Protein AF-0000000080068964 (afdb_homodimer)

Nearest PDB structures (foldseek):
  7wj9-assembly1_A  TM=9.397E-01  e=4.472E-85  Lactococcus cremoris subsp. cremoris MG1363
  7wjc-assembly1_A  TM=9.318E-01  e=5.283E-85  Lactococcus cremoris subsp. cremoris MG1363
  3lpp-assembly4_D  TM=7.524E-01  e=3.943E-34  Homo sapiens
  3l4t-assembly1_A  TM=7.322E-01  e=6.661E-35  Homo sapiens
  3l4u-assembly1_A  TM=7.315E-01  e=1.533E-34  Homo sapiens

Organism: NCBI:txid656916

Sequence (1600 aa):
MEKYIFPTKPKANPGSIVSGPKYRFTVLTDRLLRFEWAEDGQFEDRASTFAINRDLPVPEFRIIENDGLDIITEHFHLSYDKKRFSPNGMVAHLSAKTTKYGTEWRFGTPSTLNLGGTARTLDLCDGRCDMGDGVLSKAGFAVIDDSESMLFDGQGFVASRPAGDRVDGYLFAYGRDYKAAIKAFYAVSGKQPVVPRYALGNWWSRYHPYRQEEYLELMDKFHNMDIPLSVAVLDMDWHLVSEEQVPHAGWTGYTWNKKLFPDPALFSRELHERNLKITLNDHPHDGIHSHEDSYEEIAKFLGRDTSHKTPILFDSTNPKFMDAYLNIHRNLEAVGCDFWWIDWQQGPYSKIPGIDPLWMLNHFAYLDHGRDGKIPLILSRYAGPGSHRYPLGFSGDTVVTWESLESQPEFTATASNIGYGWWSHDIGGHIHGGRDDELVTRWVQLGVFSPIMRLHSSSSRWASKEPWLYRDECRSAMTQFLTFRHRLVPFLYTRNIICAKEDEPLVQAMYWEYPGREEAYSVPNQFIFGSELVVAPIVQPRDKRTGLASVKAWLPPVGRLVDIFTGTVYDGDRELTLYRPLYGYPVLAREGLIIPLDAAPKNGCLNPDAFDVFVVVGKDGYTDVLEDSRNDRQQEDDNARDGKQRVSTIQYKQSKGTLTAEVIGRVWTFYFLGITSVPKNLRVLVNGIDRTEDALVDVHSYPKGQNLNVKCPVESNERYSITIELGPSPQLSVMDHIPRIEAMIMDYQVEFQMKNKLWDVVQGFQDRPLNVTIGRLTALGYDEAIVGPILELILANAGPMEKYIFPTKPKANPGSIVSGPKYRFTVLTDRLLRFEWAEDGQFEDRASTFAINRDLPVPEFRIIENDGLDIITEHFHLSYDKKRFSPNGMVAHLSAKTTKYGTEWRFGTPSTLNLGGTARTLDLCDGRCDMGDGVLSKAGFAVIDDSESMLFDGQGFVASRPAGDRVDGYLFAYGRDYKAAIKAFYAVSGKQPVVPRYALGNWWSRYHPYRQEEYLELMDKFHNMDIPLSVAVLDMDWHLVSEEQVPHAGWTGYTWNKKLFPDPALFSRELHERNLKITLNDHPHDGIHSHEDSYEEIAKFLGRDTSHKTPILFDSTNPKFMDAYLNIHRNLEAVGCDFWWIDWQQGPYSKIPGIDPLWMLNHFAYLDHGRDGKIPLILSRYAGPGSHRYPLGFSGDTVVTWESLESQPEFTATASNIGYGWWSHDIGGHIHGGRDDELVTRWVQLGVFSPIMRLHSSSSRWASKEPWLYRDECRSAMTQFLTFRHRLVPFLYTRNIICAKEDEPLVQAMYWEYPGREEAYSVPNQFIFGSELVVAPIVQPRDKRTGLASVKAWLPPVGRLVDIFTGTVYDGDRELTLYRPLYGYPVLAREGLIIPLDAAPKNGCLNPDAFDVFVVVGKDGYTDVLEDSRNDRQQEDDNARDGKQRVSTIQYKQSKGTLTAEVIGRVWTFYFLGITSVPKNLRVLVNGIDRTEDALVDVHSYPKGQNLNVKCPVESNERYSITIELGPSPQLSVMDHIPRIEAMIMDYQVEFQMKNKLWDVVQGFQDRPLNVTIGRLTALGYDEAIVGPILELILANAGP

pLDDT: mean 94.27, std 7.73, range [40.69, 98.88]

Solvent-accessible surface area (backbone atoms only — not comparable to full-atom values): 82153 Å² total; per-residue (Å²): 96,59,89,58,53,69,94,66,40,32,53,55,44,71,88,28,54,48,72,61,75,42,38,38,36,34,40,48,38,53,42,30,37,36,44,34,38,19,79,83,45,66,77,87,51,61,26,35,54,37,42,26,33,37,58,45,71,66,48,72,66,49,77,48,77,74,90,35,42,32,45,36,35,91,38,32,40,36,40,30,53,84,60,81,85,32,52,87,37,25,36,35,38,36,39,46,92,52,30,91,79,43,42,76,48,40,45,89,56,78,86,61,59,57,65,22,7,44,56,49,59,34,61,74,34,74,29,77,73,79,30,60,69,21,53,34,16,80,58,14,43,25,67,50,79,54,55,70,48,37,29,41,61,81,60,25,52,69,37,69,68,80,86,74,72,63,44,35,34,35,40,36,45,45,21,61,46,43,59,58,39,48,39,50,48,27,61,24,34,46,56,44,66,56,68,53,60,39,62,52,21,37,29,49,36,42,42,56,79,59,35,54,66,57,49,54,50,51,53,49,49,34,53,75,68,66,40,43,39,9,33,42,44,40,32,59,52,57,19,50,33,81,48,88,77,49,89,61,95,27,67,38,59,87,28,74,22,48,88,39,37,76,47,54,49,57,52,33,50,54,38,43,74,58,37,29,44,34,31,41,46,38,31,61,74,68,34,44,42,63,81,34,79,59,30,65,63,45,29,56,75,71,71,48,78,64,90,78,52,64,62,46,66,55,47,75,84,38,69,67,50,45,51,48,54,53,48,54,50,52,56,47,34,73,44,47,32,74,38,46,29,47,58,80,80,83,62,60,74,54,97,45,77,63,40,34,44,59,53,50,49,46,53,52,52,28,56,58,50,28,50,96,75,45,70,38,48,35,37,24,58,48,72,50,67,37,40,36,64,47,45,24,31,38,36,48,46,25,27,23,46,60,51,27,54,48,30,44,47,30,50,55,22,24,13,34,35,52,56,38,41,50,44,29,46,38,35,50,22,31,39,76,46,38,47,44,64,65,59,34,33,39,31,45,54,47,27,50,77,40,67,26,30,31,39,28,20,43,66,53,92,68,54,66,78,61,43,86,80,45,59,68,71,42,20,50,35,38,44,53,40,51,36,45,32,39,15,39,35,51,40,51,47,27,42,39,52,47,23,32,72,69,53,42,56,47,42,31,37,41,34,61,83,34,56,89,41,71,66,33,70,72,35,61,48,29,29,30,44,65,86,55,30,43,37,42,64,57,54,56,78,54,41,84,43,58,52,35,20,56,34,80,38,73,37,60,80,69,52,45,32,30,27,77,69,58,19,52,49,29,61,34,59,42,74,48,60,46,64,33,42,86,80,45,71,59,37,31,31,38,46,12,41,59,46,49,25,28,64,75,62,54,47,25,53,47,54,63,76,30,36,34,29,43,33,28,65,69,32,61,25,65,40,70,44,52,41,54,44,64,39,46,77,83,67,78,62,80,70,44,68,75,59,49,80,43,74,26,42,38,37,34,40,28,75,58,19,34,38,40,29,46,38,66,44,56,42,49,28,42,32,34,48,25,23,67,64,80,50,92,64,55,40,33,24,49,70,83,38,81,42,46,85,68,30,51,74,51,65,36,47,82,95,46,42,23,20,27,35,42,36,48,71,68,58,95,56,66,75,50,37,40,34,41,34,50,37,62,53,51,70,72,50,75,79,79,55,58,68,59,49,50,52,49,53,55,60,28,44,45,43,49,67,58,46,50,54,54,44,63,49,54,58,65,38,85,80,43,60,63,70,55,42,51,52,52,56,58,68,68,68,67,55,60,81,70,51,39,56,54,49,40,63,70,64,23,46,88,62,136,95,60,88,58,54,70,95,67,41,31,53,53,44,71,87,26,52,49,72,60,74,43,38,38,36,33,40,48,38,53,40,30,37,35,44,34,36,19,77,85,45,66,76,85,52,61,26,34,54,38,43,26,30,38,58,45,71,68,47,72,65,48,77,48,76,75,89,34,41,32,45,36,38,89,38,32,40,34,41,31,54,85,59,81,85,32,52,85,37,25,37,35,38,36,38,46,92,51,28,92,80,43,41,76,49,39,45,89,57,79,85,61,61,56,66,23,7,44,56,50,58,35,61,73,34,75,28,78,74,79,29,60,71,20,54,35,17,79,58,15,44,24,66,50,79,54,56,70,49,36,28,40,61,80,60,26,51,68,38,68,67,80,86,73,70,62,43,35,34,35,42,35,44,45,21,61,45,43,58,58,38,46,38,50,48,26,61,24,35,47,56,43,66,56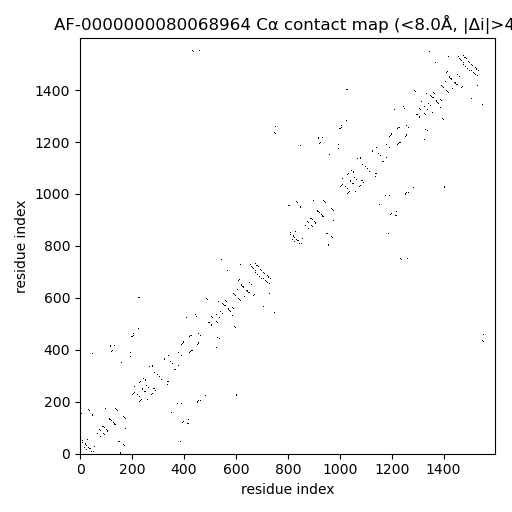,66,52,61,40,62,52,22,39,29,49,36,44,40,55,78,59,34,52,66,59,50,52,50,48,54,49,49,34,52,76,69,65,38,43,39,9,33,43,43,40,34,59,51,58,17,50,31,82,49,87,76,49,88,62,93,26,66,38,56,85,29,74,23,48,91,37,35,77,48,53,51,58,53,34,51,54,39,43,74,59,36,29,44,34,31,42,44,36,29,61,73,68,34,44,42,62,79,34,78,57,30,64,60,46,29,56,76,71,71,49,77,65,89,77,50,63,61,45,66,56,47,78,83,37,68,68,50,46,52,46,53,53,46,53,52,51,58,46,35,73,45,47,32,73,39,44,29,47,59,80,81,84,62,61,74,53,96,45,78,65,42,34,44,58,53,49,50,45,52,52,51,28,56,58,49,27,51,96,74,44,70,36,47,35,36,23,58,49,71,52,67,36,41,37,63,46,45,26,30,38,36,47,46,25,27,24,47,59,51,24,54,47,28,43,46,31,49,55,21,24,13,35,36,49,55,37,41,48,45,28,46,38,34,51,22,31,40,75,47,38,45,44,64,67,58,34,34,39,32,46,53,47,27,52,77,42,67,27,29,30,40,28,19,41,66,53,91,69,53,67,80,62,44,86,81,44,58,70,71,43,22,50,35,37,45,53,41,50,36,45,30,38,15,38,34,50,40,50,47,27,43,38,51,47,23,33,73,69,51,41,56,49,41,31,37,40,33,62,82,34,56,89,41,74,66,33,70,72,36,61,50,29,30,30,44,63,86,55,30,42,36,43,65,56,51,56,78,54,41,85,43,57,52,34,21,56,35,80,38,73,38,60,80,68,52,44,32,30,28,76,70,59,19,51,49,29,60,35,58,44,74,48,61,46,62,31,42,85,82,45,73,58,38,30,32,38,46,11,40,58,48,49,25,29,64,75,60,52,46,25,52,46,54,64,74,28,36,33,28,43,32,27,63,72,32,61,25,66,41,69,43,51,45,52,45,66,39,46,76,82,69,78,63,82,71,46,67,76,58,50,80,42,73,27,41,39,37,34,38,26,75,58,18,34,37,40,31,44,35,66,45,56,41,48,28,40,31,35,48,26,23,68,66,81,50,92,66,55,41,32,24,48,71,84,40,81,42,46,88,67,30,52,73,51,64,36,46,84,95,45,43,23,19,27,34,41,36,47,71,65,58,92,59,69,75,50,37,40,34,40,33,50,37,61,52,51,69,72,50,76,78,79,56,58,68,59,48,50,52,49,54,56,60,29,46,45,44,49,67,60,45,50,54,55,43,62,49,55,60,63,38,85,81,43,61,64,70,57,42,51,51,53,56,57,66,68,68,68,55,62,81,71,50,39,56,54,48,40,61,70,64,23,48,88,60,136

InterPro domains:
  IPR000322 Glycoside hydrolase family 31, TIM barrel domain [PF01055] (193-494)
  IPR013780 Glycosyl hydrolase, all-beta [G3DSA:2.60.40.1180] (536-590)
  IPR017853 Glycoside hydrolase superfamily [SSF51445] (181-497)
  IPR048395 Glycosyl hydrolase family 31, C-terminal domain [PF21365] (504-595)

Radius of gyration: 42.55 Å; Cα contacts (8 Å, |Δi|>4): 3762; chains: 2; bounding box: 79×131×104 Å

Foldseek 3Di:
DQLLQDDFAQAADPLQWDDDQFKIWGCQDLFKIKIKGHPRSDDDRFAFLQFRYRHHDHYDWDWDDDCWIWIDGPFKIWTANPDDFFQVGIKMWTDCVLAPPIAMDGPPDDDDQFLAAFDFACAAPQFADHRHGFQAGQSQKDKDWRWLTWGPPSSNGTDGDDDDDMTIMMMGRGRLLLLVSLVVSCNGLNFQAFDDLLQLAEEEAEAALAALVRLLVVLVVCVVVQQAHAEYEEEQNQFAAPDPPDPDRRNAALHGDCVRPVALLVSQVSCVVQQYAYEYEHECQADAFQVHPCQVVLCVQVVHDPPPRDGDGDALNDPSSVVSVLVSVVVVVVRHHLAYAYEYDPDQDHPDPSHGVQSSCQSVRQSSSCPPNDRGAYEDTDPDNSSSRRDDHERYAHAQDLSRLQNVLLNQASNVSRLNFHYDYQQRGEDHDDDDLLQSLLSLLVLLQHNGHYHYYYNDPQRHNQLVSGDDVSSVLSSVSSQQSLQQSLVSSQLSVVCSVSVHHQKHQQCVVPVPDPVSSVQSNWIHGSVWKIFFGFSDAADPQQQKTKTWDAFAQQAWKAFPFALFIFGHDDIAIAIDHSNDGGMIGGAQDKGKTAPRGHYNSADHLAIEIEHEHQAKHKDKRWHFLCRHDCPPDPPSPVGDIDIKIWIAHQQQRKIKIWDFFHKYKYWHRQAADQAPPKFKDKQNHTPRVVWDWDADDPPGGGTIMITDDTDPDTIIMMMIGRGGRDDRDDDDCLVVVLVSLVRRNDDVVVSVQLCVLVVPVVVDDLVSSVVSLVVVVDDCSNSRNVCCNSNRDPDD/DQLLQDDFAQAEDPLQWDDDQFKIWGCQDLFKIKIKGHPRSDDDRFAFLQFRYSHHPRYDWDWDDDCWIWIDGPFKIWTARPDDFFQVGIKIWTDCVLAPPTAMDGPPDDDDQFLAAFDFACAAPQFADHRHGFQAGQSQKDKDWRFLTWGPPSSNGTDGDDDDDMTIMMMGRGRLLLLVSLVVSCNGLNFQAFDDLLQLAEEEAEAALAALVRLLVVLVVCVVVQQAHAEYEDEQNQFAAPDPVDPDRRNAALHGPCVRPVALLVSQVSCVVQQYAYEYEHECQADAFQVHPCQVVLCVQVVHDPPVRDGDGDALNDPSSLVSVLVSVVVVVVRHHLAYAYEYDPDQDHPDPSHGVQSSCQSSRQSSSCPPNDRGAYEDTDPDNSSSRRDDHERYAHAQDLSRLQNVLLNQASNVSRLNFHYDYQQRGEDHDDDDLLQSLLSLLVLLQHNGHYHYYYNDPQRHNQLVSGDDVSSVLSSVSSSQSLQQSLVSSQLSVVCSVSVHHQKHQQCVVPVPDPVSSVQSNWIHGSVWKIFFGFSDAADPQQQKTKTWDAFAQQAWKAFPFALFIFGHDDIAIAIDHSNDGGMIGGAQDKGKTAPRGHYNSADHLAIEIEHEHQAKHKDKRWHWLCRHDCPPDPPSPVTDIDIKIWIAHQQQRKIKIWDFFHKYKYWHRQAADQAPPKFKDKQNHTPRVVWDWDADDPPGGGTIMITDDTDPDTIIMMMIGRGGRDDRDDDDCLVVVLVSLVRRNDDVVVSVQLCVLVVPVVVDDLVSSVVSLVVVVDDCSNSRNVCCNSNRDPDD

Secondary structure (DSSP, 8-state):
-GGG----B-SPPGGGEEE-SSEEEEEEETTEEEEEEETTS----S-BSS--B---PPPP-EEEESSSEEEE-SSEEEEE-SSS--TTTEEEEEPTTTSSS-EEEETTPPPPSB-----S--TT--S-------S-BTTS-EEEE-TT--EE-SSSSEEPPPPSSEEEEEEE--TT-HHHHHHHHHHHH-PPPP--GGGGSEEE---S---HHHHHHHHHHHHHTT----EEEE-GGGB-SSSTT--S-S----SB-TTT-S-HHHHHHHHHHTT-EEEEEE-GGG-B-TTSTTHHHHHHHHT---TT---B---TT-HHHHHHHHHHHHHHHHHH-SEEEE---S-S--SSTT--HHHHHHHHHHHHHTGGG----EEB---STTGGGS--EE----BSSHHHHHHHHHHHHHHGGGT---EE--BT--BSSB--HHHHHHHHHHHHTSSBEEB---S-TT----GGGS-HHHHHHHHHHHHHHHHTHHHHHHHHHHHHHHT--SEEEGGGT-TT-HHHHS-TT-EEETTTEEE----SPPPTTT--EEEEEEE-SSSEEEETTT--EEESSEEEEEEE-TT---EEEETT-EEEEESS--GGGPPPSEEEEEE--SS-EEEEEEEEGGG-S---SGGGGG--EEEEEEEEETTTTEEEEEEESSEEEEEEET--S--TT-EEEETTEE-GGGSEEEEE-TTS--EEEEEPPP-SSSEEEEEEE--SS--------HHHHHHHHHH--SBHHHHHHHHHHHTTGGGS-HHHHHHHHHHT---HHHHHHHHHHHTS----/-GGG----B-SPPGGGEEE-SSEEEEEEETTEEEEEEETTS----S-BSS--B---PPPP-EEEESSSEEEE-SSEEEEE-SSS--TTTEEEEEPTTSSSS-EEEETTPPPPSB-----S--TT--S-------S-BTTS-EEEE-TT--EE-SSSSEEPPPPSSEEEEEEE--TT-HHHHHHHHHHHH-PPPP--GGGGSEEE---S---HHHHHHHHHHHHHTT----EEEE-GGGB-SSSTT--S-S----SB-TTT-S-HHHHHHHHHHTT-EEEEEE-GGG-B-TTSTTHHHHHHHHT---TT---B---TT-HHHHHHHHHHHHHHHHHH-SEEEE---S-S--SSTT--HHHHHHHHHHHHHTGGG----EEB---STTGGGS--EE----BSSHHHHHHHHHHHHHHGGGT---EE--BT--BSSB--HHHHHHHHHHHHTSSBEEB---S-TT----GGGS-HHHHHHHHHHHHHHHHTHHHHHHHHHHHHHHT--SEEEHHHH-TT-HHHHS-TT-EEETTTEEE----SPPPTTT--EEEEEEE-SSSEEEETTT--EEESSEEEEEEE-TT---EEEETT-EEEEESS--GGGPPPSEEEEEE--SS-EEEEEEEEGGG-S---SGGGGG-PEEEEEEEEETTTTEEEEEEESSEEEEEEET--S--TT-EEEETTEE-GGGSEEEEE-TTS--EEEEEPPP-SSSEEEEEEE--SS--------HHHHHHHHHH--SBHHHHHHHHHHHTTGGGS-HHHHHHHHHHT---HHHHHHHHHHHTS----

Structure (mmCIF, N/CA/C/O backbone):
data_AF-0000000080068964-model_v1
#
loop_
_entity.id
_entity.type
_entity.pdbx_description
1 polymer alpha-glucosidase
#
loop_
_atom_site.group_PDB
_atom_site.id
_atom_site.type_symbol
_atom_site.label_atom_id
_atom_site.label_alt_id
_atom_site.label_comp_id
_atom_site.label_asym_id
_atom_site.label_entity_id
_atom_site.label_seq_id
_atom_site.pdbx_PDB_ins_code
_atom_site.Cartn_x
_atom_site.Cartn_y
_atom_site.Cartn_z
_atom_site.occupancy
_atom_site.B_iso_or_equiv
_atom_site.auth_seq_id
_atom_site.auth_comp_id
_atom_site.auth_asym_id
_atom_site.auth_atom_id
_atom_site.pdbx_PDB_model_num
ATOM 1 N N . MET A 1 1 ? 12.266 55.438 19.453 1 87.88 1 MET A N 1
ATOM 2 C CA . MET A 1 1 ? 11.453 54.312 18.953 1 87.88 1 MET A CA 1
ATOM 3 C C . MET A 1 1 ? 10 54.75 18.797 1 87.88 1 MET A C 1
ATOM 5 O O . MET A 1 1 ? 9.094 53.906 18.875 1 87.88 1 MET A O 1
ATOM 9 N N . GLU A 1 2 ? 9.734 55.938 18.484 1 87.69 2 GLU A N 1
ATOM 10 C CA . GLU A 1 2 ? 8.406 56.562 18.406 1 87.69 2 GLU A CA 1
ATOM 11 C C . GLU A 1 2 ? 7.59 55.938 17.266 1 87.69 2 GLU A C 1
ATOM 13 O O . GLU A 1 2 ? 6.359 55.906 17.328 1 87.69 2 GLU A O 1
ATOM 18 N N . LYS A 1 3 ? 8.203 55.469 16.328 1 90.31 3 LYS A N 1
ATOM 19 C CA . LYS A 1 3 ? 7.52 54.906 15.172 1 90.31 3 LYS A CA 1
ATOM 20 C C . LYS A 1 3 ? 6.832 53.594 15.516 1 90.31 3 LYS A C 1
ATOM 22 O O . LYS A 1 3 ? 6.012 53.094 14.742 1 90.31 3 LYS A O 1
ATOM 27 N N . TYR A 1 4 ? 7.078 53.156 16.672 1 93.62 4 TYR A N 1
ATOM 28 C CA . TYR A 1 4 ? 6.5 51.875 17.062 1 93.62 4 TYR A CA 1
ATOM 29 C C . TYR A 1 4 ? 5.383 52.062 18.078 1 93.62 4 TYR A C 1
ATOM 31 O O . TYR A 1 4 ? 4.996 51.094 18.766 1 93.62 4 TYR A O 1
ATOM 39 N N . ILE A 1 5 ? 4.977 53.281 18.25 1 94.06 5 ILE A N 1
ATOM 40 C CA . ILE A 1 5 ? 3.779 53.5 19.062 1 94.06 5 ILE A CA 1
ATOM 41 C C . ILE A 1 5 ? 2.584 52.812 18.422 1 94.06 5 ILE A C 1
ATOM 43 O O . ILE A 1 5 ? 2.387 52.875 17.203 1 94.06 5 ILE A O 1
ATOM 47 N N . PHE A 1 6 ? 1.858 52.062 19.125 1 93.69 6 PHE A N 1
ATOM 48 C CA . PHE A 1 6 ? 0.684 51.344 18.641 1 93.69 6 PHE A CA 1
ATOM 49 C C . PHE A 1 6 ? -0.56 51.75 19.422 1 93.69 6 PHE A C 1
ATOM 51 O O . PHE A 1 6 ? -0.458 52.312 20.516 1 93.69 6 PHE A O 1
ATOM 58 N N . PRO A 1 7 ? -1.686 51.594 18.875 1 92.56 7 PRO A N 1
ATOM 59 C CA . PRO A 1 7 ? -2.908 52.062 19.516 1 92.56 7 PRO A CA 1
ATOM 60 C C . PRO A 1 7 ? -3.248 51.312 20.797 1 92.56 7 PRO A C 1
ATOM 62 O O . PRO A 1 7 ? -3.354 50.094 20.781 1 92.56 7 PRO A O 1
ATOM 65 N N . THR A 1 8 ? -3.391 52 21.922 1 96.5 8 THR A N 1
ATOM 66 C CA . THR A 1 8 ? -3.828 51.469 23.219 1 96.5 8 THR A CA 1
ATOM 67 C C . THR A 1 8 ? -4.746 52.438 23.922 1 96.5 8 THR A C 1
ATOM 69 O O . THR A 1 8 ? -4.715 53.656 23.641 1 96.5 8 THR A O 1
ATOM 72 N N . LYS A 1 9 ? -5.605 52 24.75 1 97.81 9 LYS A N 1
ATOM 73 C CA . LYS A 1 9 ? -6.434 52.781 25.656 1 97.81 9 LYS A CA 1
ATOM 74 C C . LYS A 1 9 ? -6.355 52.219 27.078 1 97.81 9 LYS A C 1
ATOM 76 O O . LYS A 1 9 ? -7.352 51.719 27.609 1 97.81 9 LYS A O 1
ATOM 81 N N . PRO A 1 10 ? -5.207 52.438 27.75 1 97.25 10 PRO A N 1
ATOM 82 C CA . PRO A 1 10 ? -4.93 51.688 28.984 1 97.25 10 PRO A CA 1
ATOM 83 C C . PRO A 1 10 ? -5.594 52.312 30.203 1 97.25 10 PRO A C 1
ATOM 85 O O . PRO A 1 10 ? -5.668 51.656 31.266 1 97.25 10 PRO A O 1
ATOM 88 N N . LYS A 1 11 ? -6.047 53.531 30.203 1 97.5 11 LYS A N 1
ATOM 89 C CA . LYS A 1 11 ? -6.707 54.156 31.328 1 97.5 11 LYS A CA 1
ATOM 90 C C . LYS A 1 11 ? -8.203 53.875 31.344 1 97.5 11 LYS A C 1
ATOM 92 O O . LYS A 1 11 ? -8.898 54.125 30.359 1 97.5 11 LYS A O 1
ATOM 97 N N . ALA A 1 12 ? -8.633 53.375 32.438 1 98 12 ALA A N 1
ATOM 98 C CA . ALA A 1 12 ? -10.039 52.969 32.531 1 98 12 ALA A CA 1
ATOM 99 C C . ALA A 1 12 ? -10.938 54.219 32.688 1 98 12 ALA A C 1
ATOM 101 O O . ALA A 1 12 ? -10.469 55.281 33.094 1 98 12 ALA A O 1
ATOM 102 N N . ASN A 1 13 ? -12.164 54.094 32.344 1 97.44 13 ASN A N 1
ATOM 103 C CA . ASN A 1 13 ? -13.164 55.125 32.594 1 97.44 13 ASN A CA 1
ATOM 104 C C . ASN A 1 13 ? -13.32 55.406 34.094 1 97.44 13 ASN A C 1
ATOM 106 O O . ASN A 1 13 ? -13.531 54.469 34.875 1 97.44 13 ASN A O 1
ATOM 110 N N . PRO A 1 14 ? -13.273 56.656 34.5 1 96.56 14 PRO A N 1
ATOM 111 C CA . PRO A 1 14 ? -13.359 56.969 35.906 1 96.56 14 PRO A CA 1
ATOM 112 C C . PRO A 1 14 ? -14.656 56.469 36.562 1 96.56 14 PRO A C 1
ATOM 114 O O . PRO A 1 14 ? -14.688 56.156 37.75 1 96.56 14 PRO A O 1
ATOM 117 N N . GLY A 1 15 ? -15.68 56.406 35.781 1 97 15 GLY A N 1
ATOM 118 C CA . GLY A 1 15 ? -16.969 55.969 36.281 1 97 15 GLY A CA 1
ATOM 119 C C . GLY A 1 15 ? -16.953 54.5 36.688 1 97 15 GLY A C 1
ATOM 120 O O . GLY A 1 15 ? -17.859 54.031 37.375 1 97 15 GLY A O 1
ATOM 121 N N . SER A 1 16 ? -15.953 53.781 36.312 1 97.81 16 SER A N 1
ATOM 122 C CA . SER A 1 16 ? -15.859 52.344 36.594 1 97.81 16 SER A CA 1
ATOM 123 C C . SER A 1 16 ? -14.938 52.062 37.781 1 97.81 16 SER A C 1
ATOM 125 O O . SER A 1 16 ? -14.742 50.906 38.188 1 97.81 16 SER A O 1
ATOM 127 N N . ILE A 1 17 ? -14.367 53.062 38.375 1 98 17 ILE A N 1
ATOM 128 C CA . ILE A 1 17 ? -13.273 52.906 39.344 1 98 17 ILE A CA 1
ATOM 129 C C . ILE A 1 17 ? -13.797 53.125 40.75 1 98 17 ILE A C 1
ATOM 131 O O . ILE A 1 17 ? -14.57 54.062 41 1 98 17 ILE A O 1
ATOM 135 N N . VAL A 1 18 ? -13.461 52.25 41.656 1 97.44 18 VAL A N 1
ATOM 136 C CA . VAL A 1 18 ? -13.617 52.344 43.094 1 97.44 18 VAL A CA 1
ATOM 137 C C . VAL A 1 18 ? -12.258 52.25 43.781 1 97.44 18 VAL A C 1
ATOM 139 O O . VAL A 1 18 ? -11.602 51.219 43.719 1 97.44 18 VAL A O 1
ATOM 142 N N . SER A 1 19 ? -11.859 53.344 44.438 1 96.06 19 SER A N 1
ATOM 143 C CA . SER A 1 19 ? -10.477 53.375 44.906 1 96.06 19 SER A CA 1
ATOM 144 C C . SER A 1 19 ? -10.375 53.812 46.344 1 96.06 19 SER A C 1
ATOM 146 O O . SER A 1 19 ? -11.195 54.625 46.812 1 96.06 19 SER A O 1
ATOM 148 N N . GLY A 1 20 ? -9.461 53.25 47.062 1 95.56 20 GLY A N 1
ATOM 149 C CA . GLY A 1 20 ? -9.008 53.688 48.375 1 95.56 20 GLY A CA 1
ATOM 150 C C . GLY A 1 20 ? -7.531 54.062 48.406 1 95.56 20 GLY A C 1
ATOM 151 O O . GLY A 1 20 ? -6.906 54.219 47.344 1 95.56 20 GLY A O 1
ATOM 152 N N . PRO A 1 21 ? -6.977 54.188 49.625 1 95.75 21 PRO A N 1
ATOM 153 C CA . PRO A 1 21 ? -5.582 54.625 49.75 1 95.75 21 PRO A CA 1
ATOM 154 C C . PRO A 1 21 ? -4.594 53.625 49.156 1 95.75 21 PRO A C 1
ATOM 156 O O . PRO A 1 21 ? -3.576 54 48.594 1 95.75 21 PRO A O 1
ATOM 159 N N . LYS A 1 22 ? -4.984 52.25 49.312 1 97.56 22 LYS A N 1
ATOM 160 C CA . LYS A 1 22 ? -4.008 51.219 48.906 1 97.56 22 LYS A CA 1
ATOM 161 C C . LYS A 1 22 ? -4.637 50.188 47.969 1 97.56 22 LYS A C 1
ATOM 163 O O . LYS A 1 22 ? -3.992 49.219 47.594 1 97.56 22 LYS A O 1
ATOM 168 N N . TYR A 1 23 ? -5.906 50.406 47.688 1 97.56 23 TYR A N 1
ATOM 169 C CA . TYR A 1 23 ? -6.602 49.438 46.844 1 97.56 23 TYR A CA 1
ATOM 170 C C . TYR A 1 23 ? -7.379 50.156 45.75 1 97.56 23 TYR A C 1
ATOM 172 O O . TYR A 1 23 ? -7.793 51.312 45.938 1 97.56 23 TYR A O 1
ATOM 180 N N . ARG A 1 24 ? -7.551 49.531 44.594 1 98.38 24 ARG A N 1
ATOM 181 C CA . ARG A 1 24 ? -8.375 50.031 43.5 1 98.38 24 ARG A CA 1
ATOM 182 C C . ARG A 1 24 ? -9.07 48.906 42.781 1 98.38 24 ARG A C 1
ATOM 184 O O . ARG A 1 24 ? -8.453 47.875 42.5 1 98.38 24 ARG A O 1
ATOM 191 N N . PHE A 1 25 ? -10.336 49 42.688 1 98.38 25 PHE A N 1
ATOM 192 C CA . PHE A 1 25 ? -11.141 48.094 41.875 1 98.38 25 PHE A CA 1
ATOM 193 C C . PHE A 1 25 ? -11.656 48.812 40.625 1 98.38 25 PHE A C 1
ATOM 195 O O . PHE A 1 25 ? -12.047 49.969 40.688 1 98.38 25 PHE A O 1
ATOM 202 N N . THR A 1 26 ? -11.547 48.219 39.5 1 98.62 26 THR A N 1
ATOM 203 C CA . THR A 1 26 ? -12.125 48.688 38.25 1 98.62 26 THR A CA 1
ATOM 204 C C . THR A 1 26 ? -13.109 47.688 37.688 1 98.62 26 THR A C 1
ATOM 206 O O . THR A 1 26 ? -12.719 46.562 37.312 1 98.62 26 THR A O 1
ATOM 209 N N . VAL A 1 27 ? -14.375 48 37.625 1 98.5 27 VAL A N 1
ATOM 210 C CA . VAL A 1 27 ? -15.383 47.156 37 1 98.5 27 VAL A CA 1
ATOM 211 C C . VAL A 1 27 ? -15.352 47.344 35.469 1 98.5 27 VAL A C 1
ATOM 213 O O . VAL A 1 27 ? -16.109 48.156 34.938 1 98.5 27 VAL A O 1
ATOM 216 N N . LEU A 1 28 ? -14.602 46.531 34.781 1 98.44 28 LEU A N 1
ATOM 217 C CA . LEU A 1 28 ? -14.359 46.688 33.375 1 98.44 28 LEU A CA 1
ATOM 218 C C . LEU A 1 28 ? -15.594 46.312 32.562 1 98.44 28 LEU A C 1
ATOM 220 O O . LEU A 1 28 ? -15.891 46.906 31.531 1 98.44 28 LEU A O 1
ATOM 224 N N . THR A 1 29 ? -16.234 45.219 32.844 1 97.62 29 THR A N 1
ATOM 225 C CA . THR A 1 29 ? -17.578 44.781 32.438 1 97.62 29 THR A CA 1
ATOM 226 C C . THR A 1 29 ? -18.391 44.312 33.625 1 97.62 29 THR A C 1
ATOM 228 O O . THR A 1 29 ? -17.875 44.25 34.75 1 97.62 29 THR A O 1
ATOM 231 N N . ASP A 1 30 ? -19.688 44 33.406 1 96.44 30 ASP A N 1
ATOM 232 C CA . ASP A 1 30 ? -20.516 43.531 34.5 1 96.44 30 ASP A CA 1
ATOM 233 C C . ASP A 1 30 ? -20.078 42.125 34.969 1 96.44 30 ASP A C 1
ATOM 235 O O . ASP A 1 30 ? -20.625 41.594 35.938 1 96.44 30 ASP A O 1
ATOM 239 N N . ARG A 1 31 ? -19 41.594 34.281 1 97.31 31 ARG A N 1
ATOM 240 C CA . ARG A 1 31 ? -18.531 40.25 34.656 1 97.31 31 ARG A CA 1
ATOM 241 C C . ARG A 1 31 ? -17 40.219 34.688 1 97.31 31 ARG A C 1
ATOM 243 O O . ARG A 1 31 ? -16.406 39.125 34.781 1 97.31 31 ARG A O 1
ATOM 250 N N . LEU A 1 32 ? -16.328 41.281 34.531 1 98.25 32 LEU A N 1
ATOM 251 C CA . LEU A 1 32 ? -14.883 41.375 34.562 1 98.25 32 LEU A CA 1
ATOM 252 C C . LEU A 1 32 ? -14.43 42.469 35.531 1 98.25 32 LEU A C 1
ATOM 254 O O . LEU A 1 32 ? -14.742 43.625 35.344 1 98.25 32 LEU A O 1
ATOM 258 N N . LEU A 1 33 ? -13.68 42 36.562 1 98.12 33 LEU A N 1
ATOM 259 C CA . LEU A 1 33 ? -13.234 42.906 37.594 1 98.12 33 LEU A CA 1
ATOM 260 C C . LEU A 1 33 ? -11.719 42.938 37.688 1 98.12 33 LEU A C 1
ATOM 262 O O . LEU A 1 33 ? -11.07 41.906 37.844 1 98.12 33 LEU A O 1
ATOM 266 N N . ARG A 1 34 ? -11.195 44.156 37.5 1 98.69 34 ARG A N 1
ATOM 267 C CA . ARG A 1 34 ? -9.781 44.344 37.812 1 98.69 34 ARG A CA 1
ATOM 268 C C . ARG A 1 34 ? -9.602 44.75 39.281 1 98.69 34 ARG A C 1
ATOM 270 O O . ARG A 1 34 ? -10.359 45.562 39.812 1 98.69 34 ARG A O 1
ATOM 277 N N . PHE A 1 35 ? -8.641 44.125 39.969 1 98.38 35 PHE A N 1
ATOM 278 C CA . PHE A 1 35 ? -8.352 44.469 41.375 1 98.38 35 PHE A CA 1
ATOM 279 C C . PHE A 1 35 ? -6.871 44.75 41.562 1 98.38 35 PHE A C 1
ATOM 281 O O . PHE A 1 35 ? -6.02 43.969 41.125 1 98.38 35 PHE A O 1
ATOM 288 N N . GLU A 1 36 ? -6.586 45.844 42.188 1 98.25 36 GLU A N 1
ATOM 289 C CA . GLU A 1 36 ? -5.215 46.281 42.375 1 98.25 36 GLU A CA 1
ATOM 290 C C . GLU A 1 36 ? -4.945 46.594 43.844 1 98.25 36 GLU A C 1
ATOM 292 O O . GLU A 1 36 ? -5.805 47.156 44.531 1 98.25 36 GLU A O 1
ATOM 297 N N . TRP A 1 37 ? -3.807 46.156 44.344 1 97.88 37 TRP A N 1
ATOM 298 C CA . TRP A 1 37 ? -3.229 46.594 45.625 1 97.88 37 TRP A CA 1
ATOM 299 C C . TRP A 1 37 ? -1.904 47.312 45.406 1 97.88 37 TRP A C 1
ATOM 301 O O . TRP A 1 37 ? -1.062 46.875 44.625 1 97.88 37 TRP A O 1
ATOM 311 N N . ALA A 1 38 ? -1.681 48.438 45.938 1 96.94 38 ALA A N 1
ATOM 312 C CA . ALA A 1 38 ? -0.42 49.188 45.938 1 96.94 38 ALA A CA 1
ATOM 313 C C . ALA A 1 38 ? -0.137 49.781 47.281 1 96.94 38 ALA A C 1
ATOM 315 O O . ALA A 1 38 ? -0.851 50.688 47.75 1 96.94 38 ALA A O 1
ATOM 316 N N . GLU A 1 39 ? 0.888 49.375 47.875 1 95.06 39 GLU A N 1
ATOM 317 C CA . GLU A 1 39 ? 1.22 49.844 49.219 1 95.06 39 GLU A CA 1
ATOM 318 C C . GLU A 1 39 ? 1.463 51.344 49.25 1 95.06 39 GLU A C 1
ATOM 320 O O . GLU A 1 39 ? 1.149 52.031 50.219 1 95.06 39 GLU A O 1
ATOM 325 N N . ASP A 1 40 ? 1.979 51.906 48.156 1 94.75 40 ASP A N 1
ATOM 326 C CA . ASP A 1 40 ? 2.299 53.312 48.094 1 94.75 40 ASP A CA 1
ATOM 327 C C . ASP A 1 40 ? 1.131 54.125 47.5 1 94.75 40 ASP A C 1
ATOM 329 O O . ASP A 1 40 ? 1.243 55.312 47.281 1 94.75 40 ASP A O 1
ATOM 333 N N . GLY A 1 41 ? 0.132 53.469 47.125 1 94.19 41 GLY A N 1
ATOM 334 C CA . GLY A 1 41 ? -1.062 54.125 46.594 1 94.19 41 GLY A CA 1
ATOM 335 C C . GLY A 1 41 ? -0.94 54.5 45.125 1 94.19 41 GLY A C 1
ATOM 336 O O . GLY A 1 41 ? -1.848 55.125 44.562 1 94.19 41 GLY A O 1
ATOM 337 N N . GLN A 1 42 ? 0.09 54.125 44.531 1 94.94 42 GLN A N 1
ATOM 338 C CA . GLN A 1 42 ? 0.274 54.438 43.125 1 94.94 42 GLN A CA 1
ATOM 339 C C . GLN A 1 42 ? -0.138 53.25 42.25 1 94.94 42 GLN A C 1
ATOM 341 O O . GLN A 1 42 ? 0.578 52.25 42.188 1 94.94 42 GLN A O 1
ATOM 346 N N . PHE A 1 43 ? -1.179 53.406 41.594 1 96.62 43 PHE A N 1
ATOM 347 C CA . PHE A 1 43 ? -1.719 52.344 40.781 1 96.62 43 PHE A CA 1
ATOM 348 C C . PHE A 1 43 ? -1.227 52.438 39.344 1 96.62 43 PHE A C 1
ATOM 350 O O . PHE A 1 43 ? -0.723 53.5 38.938 1 96.62 43 PHE A O 1
ATOM 357 N N . GLU A 1 44 ? -1.293 51.344 38.562 1 95.81 44 GLU A N 1
ATOM 358 C CA . GLU A 1 44 ? -0.709 51.25 37.219 1 95.81 44 GLU A CA 1
ATOM 359 C C . GLU A 1 44 ? -1.74 51.562 36.156 1 95.81 44 GLU A C 1
ATOM 361 O O . GLU A 1 44 ? -2.73 50.844 36 1 95.81 44 GLU A O 1
ATOM 366 N N . ASP A 1 45 ? -1.501 52.562 35.375 1 96.5 45 ASP A N 1
ATOM 367 C CA . ASP A 1 45 ? -2.439 52.938 34.312 1 96.5 45 ASP A CA 1
ATOM 368 C C . ASP A 1 45 ? -1.82 52.781 32.938 1 96.5 45 ASP A C 1
ATOM 370 O O . ASP A 1 45 ? -2.494 52.969 31.922 1 96.5 45 ASP A O 1
ATOM 374 N N . ARG A 1 46 ? -0.574 52.406 32.844 1 96.56 46 ARG A N 1
ATOM 375 C CA . ARG A 1 46 ? 0.062 52.125 31.562 1 96.56 46 ARG A CA 1
ATOM 376 C C . ARG A 1 46 ? -0.387 50.781 31 1 96.56 46 ARG A C 1
ATOM 378 O O . ARG A 1 46 ? -0.903 49.938 31.734 1 96.56 46 ARG A O 1
ATOM 385 N N . ALA A 1 47 ? -0.28 50.656 29.734 1 97.75 47 ALA A N 1
ATOM 386 C CA . ALA A 1 47 ? -0.578 49.375 29.078 1 97.75 47 ALA A CA 1
ATOM 387 C C . ALA A 1 47 ? 0.426 48.312 29.484 1 97.75 47 ALA A C 1
ATOM 389 O O . ALA A 1 47 ? 1.625 48.562 29.594 1 97.75 47 ALA A O 1
ATOM 390 N N . SER A 1 48 ? -0.022 47.094 29.812 1 97.31 48 SER A N 1
ATOM 391 C CA . SER A 1 48 ? 0.823 45.906 30.031 1 97.31 48 SER A CA 1
ATOM 392 C C . SER A 1 48 ? 0.805 45 28.828 1 97.31 48 SER A C 1
ATOM 394 O O . SER A 1 48 ? 0.058 45.219 27.875 1 97.31 48 SER A O 1
ATOM 396 N N . THR A 1 49 ? 1.634 43.938 28.859 1 96.38 49 THR A N 1
ATOM 397 C CA . THR A 1 49 ? 1.65 42.969 27.766 1 96.38 49 THR A CA 1
ATOM 398 C C . THR A 1 49 ? 0.302 42.25 27.641 1 96.38 49 THR A C 1
ATOM 400 O O . THR A 1 49 ? -0.12 41.906 26.547 1 96.38 49 THR A O 1
ATOM 403 N N . PHE A 1 50 ? -0.38 42.156 28.703 1 97.31 50 PHE A N 1
ATOM 404 C CA . PHE A 1 50 ? -1.706 41.531 28.688 1 97.31 50 PHE A CA 1
ATOM 405 C C . PHE A 1 50 ? -2.773 42.594 28.375 1 97.31 50 PHE A C 1
ATOM 407 O O . PHE A 1 50 ? -3.541 42.438 27.422 1 97.31 50 PHE A O 1
ATOM 414 N N . ALA A 1 51 ? -2.809 43.594 29.094 1 98.5 51 ALA A N 1
ATOM 415 C CA . ALA A 1 51 ? -3.926 44.531 29.078 1 98.5 51 ALA A CA 1
ATOM 416 C C . ALA A 1 51 ? -3.523 45.844 28.406 1 98.5 51 ALA A C 1
ATOM 418 O O . ALA A 1 51 ? -2.879 46.688 29.031 1 98.5 51 ALA A O 1
ATOM 419 N N . ILE A 1 52 ? -4.094 46.094 27.266 1 98.25 52 ILE A N 1
ATOM 420 C CA . ILE A 1 52 ? -3.727 47.312 26.547 1 98.25 52 ILE A CA 1
ATOM 421 C C . ILE A 1 52 ? -4.941 48.219 26.438 1 98.25 52 ILE A C 1
ATOM 423 O O . ILE A 1 52 ? -4.805 49.406 26.078 1 98.25 52 ILE A O 1
ATOM 427 N N . ASN A 1 53 ? -6.082 47.688 26.703 1 98.25 53 ASN A N 1
ATOM 428 C CA . ASN A 1 53 ? -7.324 48.438 26.672 1 98.25 53 ASN A CA 1
ATOM 429 C C . ASN A 1 53 ? -8.125 48.25 27.953 1 98.25 53 ASN A C 1
ATOM 431 O O . ASN A 1 53 ? -8.547 47.156 28.281 1 98.25 53 ASN A O 1
ATOM 435 N N . ARG A 1 54 ? -8.375 49.406 28.656 1 98.38 54 ARG A N 1
ATOM 436 C CA . ARG A 1 54 ? -9.164 49.344 29.875 1 98.38 54 ARG A CA 1
ATOM 437 C C . ARG A 1 54 ? -10.305 50.344 29.844 1 98.38 54 ARG A C 1
ATOM 439 O O . ARG A 1 54 ? -11.102 50.406 30.781 1 98.38 54 ARG A O 1
ATOM 446 N N . ASP A 1 55 ? -10.273 51.156 28.781 1 98.19 55 ASP A N 1
ATOM 447 C CA . ASP A 1 55 ? -11.359 52.094 28.594 1 98.19 55 ASP A CA 1
ATOM 448 C C . ASP A 1 55 ? -12.562 51.438 27.922 1 98.19 55 ASP A C 1
ATOM 450 O O . ASP A 1 55 ? -12.805 51.625 26.734 1 98.19 55 ASP A O 1
ATOM 454 N N . LEU A 1 56 ? -13.297 50.75 28.719 1 97.75 56 LEU A N 1
ATOM 455 C CA . LEU A 1 56 ? -14.492 50.062 28.266 1 97.75 56 LEU A CA 1
ATOM 456 C C . LEU A 1 56 ? -15.758 50.75 28.734 1 97.75 56 LEU A C 1
ATOM 458 O O . LEU A 1 56 ? -15.703 51.594 29.641 1 97.75 56 LEU A O 1
ATOM 462 N N . PRO A 1 57 ? -16.906 50.5 28.078 1 97 57 PRO A N 1
ATOM 463 C CA . PRO A 1 57 ? -18.156 51.094 28.578 1 97 57 PRO A CA 1
ATOM 464 C C . PRO A 1 57 ? -18.438 50.75 30.031 1 97 57 PRO A C 1
ATOM 466 O O . PRO A 1 57 ? -18.234 49.625 30.469 1 97 57 PRO A O 1
ATOM 469 N N . VAL A 1 58 ? -18.891 51.75 30.828 1 97.38 58 VAL A N 1
ATOM 470 C CA . VAL A 1 58 ? -19.125 51.562 32.25 1 97.38 58 VAL A CA 1
ATOM 471 C C . VAL A 1 58 ? -20.359 50.688 32.469 1 97.38 58 VAL A C 1
ATOM 473 O O . VAL A 1 58 ? -21.469 51.062 32.062 1 97.38 58 VAL A O 1
ATOM 476 N N . PRO A 1 59 ? -20.156 49.625 33.125 1 97.31 59 PRO A N 1
ATOM 477 C CA . PRO A 1 59 ? -21.328 48.812 33.406 1 97.31 59 PRO A CA 1
ATOM 478 C C . PRO A 1 59 ? -22.125 49.312 34.625 1 97.31 59 PRO A C 1
ATOM 480 O O . PRO A 1 59 ? -21.672 50.188 35.344 1 97.31 59 PRO A O 1
ATOM 483 N N . GLU A 1 60 ? -23.359 48.719 34.781 1 96.81 60 GLU A N 1
ATOM 484 C CA . GLU A 1 60 ? -24.141 49.031 36 1 96.81 60 GLU A CA 1
ATOM 485 C C . GLU A 1 60 ? -23.594 48.281 37.188 1 96.81 60 GLU A C 1
ATOM 487 O O . GLU A 1 60 ? -23.406 47.062 37.156 1 96.81 60 GLU A O 1
ATOM 492 N N . PHE A 1 61 ? -23.25 48.969 38.25 1 96.62 61 PHE A N 1
ATOM 493 C CA . PHE A 1 61 ? -22.875 48.344 39.5 1 96.62 61 PHE A CA 1
ATOM 494 C C . PHE A 1 61 ? -23.156 49.281 40.688 1 96.62 61 PHE A C 1
ATOM 496 O O . PHE A 1 61 ? -23.359 50.469 40.5 1 96.62 61 PHE A O 1
ATOM 503 N N . ARG A 1 62 ? -23.312 48.688 41.938 1 95.88 62 ARG A N 1
ATOM 504 C CA . ARG A 1 62 ? -23.547 49.469 43.156 1 95.88 62 ARG A CA 1
ATOM 505 C C . ARG A 1 62 ? -22.453 49.219 44.188 1 95.88 62 ARG A C 1
ATOM 507 O O . ARG A 1 62 ? -21.812 48.156 44.188 1 95.88 62 ARG A O 1
ATOM 514 N N . ILE A 1 63 ? -22.234 50.188 44.969 1 96.25 63 ILE A N 1
ATOM 515 C CA . ILE A 1 63 ? -21.203 50.125 46 1 96.25 63 ILE A CA 1
ATOM 516 C C . ILE A 1 63 ? -21.844 50.281 47.406 1 96.25 63 ILE A C 1
ATOM 518 O O . ILE A 1 63 ? -22.75 51.094 47.562 1 96.25 63 ILE A O 1
ATOM 522 N N . ILE A 1 64 ? -21.484 49.438 48.281 1 94.94 64 ILE A N 1
ATOM 523 C CA . ILE A 1 64 ? -21.844 49.562 49.688 1 94.94 64 ILE A CA 1
ATOM 524 C C . ILE A 1 64 ? -20.594 49.656 50.531 1 94.94 64 ILE A C 1
ATOM 526 O O . ILE A 1 64 ? -19.75 48.75 50.531 1 94.94 64 ILE A O 1
ATOM 530 N N . GLU A 1 65 ? -20.469 50.781 51.188 1 91.81 65 GLU A N 1
ATOM 531 C CA . GLU A 1 65 ? -19.281 51 52.031 1 91.81 65 GLU A CA 1
ATOM 532 C C . GLU A 1 65 ? -19.656 51.156 53.5 1 91.81 65 GLU A C 1
ATOM 534 O O . GLU A 1 65 ? -20.391 52.094 53.844 1 91.81 65 GLU A O 1
ATOM 539 N N . ASN A 1 66 ? -19.344 50.375 54.312 1 86.62 66 ASN A N 1
ATOM 540 C CA . ASN A 1 66 ? -19.406 50.469 55.781 1 86.62 66 ASN A CA 1
ATOM 541 C C . ASN A 1 66 ? -18.062 50.156 56.406 1 86.62 66 ASN A C 1
ATOM 543 O O . ASN A 1 66 ? -17.062 50.812 56.156 1 86.62 66 ASN A O 1
ATOM 547 N N . ASP A 1 67 ? -17.984 49.031 57.156 1 88.75 67 ASP A N 1
ATOM 548 C CA . ASP A 1 67 ? -16.703 48.562 57.688 1 88.75 67 ASP A CA 1
ATOM 549 C C . ASP A 1 67 ? -15.875 47.906 56.594 1 88.75 67 ASP A C 1
ATOM 551 O O . ASP A 1 67 ? -14.648 47.844 56.688 1 88.75 67 ASP A O 1
ATOM 555 N N . GLY A 1 68 ? -16.531 47.594 55.562 1 94.12 68 GLY A N 1
ATOM 556 C CA . GLY A 1 68 ? -15.93 47 54.375 1 94.12 68 GLY A CA 1
ATOM 557 C C . GLY A 1 68 ? -16.438 47.625 53.094 1 94.12 68 GLY A C 1
ATOM 558 O O . GLY A 1 68 ? -17.047 48.688 53.094 1 94.12 68 GLY A O 1
ATOM 559 N N . LEU A 1 69 ? -15.969 47.062 52 1 96.62 69 LEU A N 1
ATOM 560 C CA . LEU A 1 69 ? -16.375 47.531 50.688 1 96.62 69 LEU A CA 1
ATOM 561 C C . LEU A 1 69 ? -17.047 46.406 49.906 1 96.62 69 LEU A C 1
ATOM 563 O O . LEU A 1 69 ? -16.484 45.312 49.781 1 96.62 69 LEU A O 1
ATOM 567 N N . ASP A 1 70 ? -18.266 46.625 49.469 1 96.69 70 ASP A N 1
ATOM 568 C CA . ASP A 1 70 ? -18.969 45.688 48.594 1 96.69 70 ASP A CA 1
ATOM 569 C C . ASP A 1 70 ? -19.203 46.281 47.219 1 96.69 70 ASP A C 1
ATOM 571 O O . ASP A 1 70 ? -19.656 47.438 47.094 1 96.69 70 ASP A O 1
ATOM 575 N N . ILE A 1 71 ? -18.812 45.562 46.25 1 96.81 71 ILE A N 1
ATOM 576 C CA . ILE A 1 71 ? -19.109 45.906 44.844 1 96.81 71 ILE A CA 1
ATOM 577 C C . ILE A 1 71 ? -20.062 44.875 44.25 1 96.81 71 ILE A C 1
ATOM 579 O O . ILE A 1 71 ? -19.734 43.688 44.219 1 96.81 71 ILE A O 1
ATOM 583 N N . ILE A 1 72 ? -21.25 45.312 43.781 1 95.75 72 ILE A N 1
ATOM 584 C CA . ILE A 1 72 ? -22.297 44.375 43.375 1 95.75 72 ILE A CA 1
ATOM 585 C C . ILE A 1 72 ? -22.719 44.688 41.938 1 95.75 72 ILE A C 1
ATOM 587 O O . ILE A 1 72 ? -23.094 45.812 41.594 1 95.75 72 ILE A O 1
ATOM 591 N N . THR A 1 73 ? -22.516 43.812 41.031 1 95.38 73 THR A N 1
ATOM 592 C CA . THR A 1 73 ? -23.109 43.812 39.688 1 95.38 73 THR A CA 1
ATOM 593 C C . THR A 1 73 ? -24.234 42.812 39.594 1 95.38 73 THR A C 1
ATOM 595 O O . THR A 1 73 ? -24.609 42.188 40.594 1 95.38 73 THR A O 1
ATOM 598 N N . GLU A 1 74 ? -24.828 42.719 38.344 1 92.06 74 GLU A N 1
ATOM 599 C CA . GLU A 1 74 ? -25.859 41.719 38.125 1 92.06 74 GLU A CA 1
ATOM 600 C C . GLU A 1 74 ? -25.281 40.281 38.25 1 92.06 74 GLU A C 1
ATOM 602 O O . GLU A 1 74 ? -25.984 39.344 38.594 1 92.06 74 GLU A O 1
ATOM 607 N N . HIS A 1 75 ? -23.953 40.125 38.094 1 92.94 75 HIS A N 1
ATOM 608 C CA . HIS A 1 75 ? -23.375 38.812 37.906 1 92.94 75 HIS A CA 1
ATOM 609 C C . HIS A 1 75 ? -22.484 38.406 39.094 1 92.94 75 HIS A C 1
ATOM 611 O O . HIS A 1 75 ? -22.234 37.219 39.312 1 92.94 75 HIS A O 1
ATOM 617 N N . PHE A 1 76 ? -21.953 39.375 39.844 1 92.88 76 PHE A N 1
ATOM 618 C CA . PHE A 1 76 ? -21.141 39 41 1 92.88 76 PHE A CA 1
ATOM 619 C C . PHE A 1 76 ? -21.25 40.031 42.094 1 92.88 76 PHE A C 1
ATOM 621 O O . PHE A 1 76 ? -21.688 41.156 41.875 1 92.88 76 PHE A O 1
ATOM 628 N N . HIS A 1 77 ? -20.969 39.562 43.344 1 94.38 77 HIS A N 1
ATOM 629 C CA . HIS A 1 77 ? -20.891 40.375 44.562 1 94.38 77 HIS A CA 1
ATOM 630 C C . HIS A 1 77 ? -19.531 40.219 45.219 1 94.38 77 HIS A C 1
ATOM 632 O O . HIS A 1 77 ? -19.219 39.188 45.812 1 94.38 77 HIS A O 1
ATOM 638 N N . LEU A 1 78 ? -18.719 41.281 45.094 1 96.12 78 LEU A N 1
ATOM 639 C CA . LEU A 1 78 ? -17.406 41.312 45.75 1 96.12 78 LEU A CA 1
ATOM 640 C C . LEU A 1 78 ? -17.516 41.906 47.156 1 96.12 78 LEU A C 1
ATOM 642 O O . LEU A 1 78 ? -18.109 42.969 47.344 1 96.12 78 LEU A O 1
ATOM 646 N N . SER A 1 79 ? -16.984 41.188 48.125 1 96.19 79 SER A N 1
ATOM 647 C CA . SER A 1 79 ? -16.828 41.688 49.5 1 96.19 79 SER A CA 1
ATOM 648 C C . SER A 1 79 ? -15.359 41.812 49.875 1 96.19 79 SER A C 1
ATOM 650 O O . SER A 1 79 ? -14.602 40.875 49.781 1 96.19 79 SER A O 1
ATOM 652 N N . TYR A 1 80 ? -14.992 43.031 50.312 1 97.5 80 TYR A N 1
ATOM 653 C CA . TYR A 1 80 ? -13.602 43.344 50.625 1 97.5 80 TYR A CA 1
ATOM 654 C C . TYR A 1 80 ? -13.484 44.062 51.969 1 97.5 80 TYR A C 1
ATOM 656 O O . TYR A 1 80 ? -14.25 44.969 52.25 1 97.5 80 TYR A O 1
ATOM 664 N N . ASP A 1 81 ? -12.461 43.75 52.844 1 96.69 81 ASP A N 1
ATOM 665 C CA . ASP A 1 81 ? -12.352 44.219 54.219 1 96.69 81 ASP A CA 1
ATOM 666 C C . ASP A 1 81 ? -11.43 45.438 54.281 1 96.69 81 ASP A C 1
ATOM 668 O O . ASP A 1 81 ? -11.023 45.844 55.375 1 96.69 81 ASP A O 1
ATOM 672 N N . LYS A 1 82 ? -10.914 45.969 53.188 1 95.38 82 LYS A N 1
ATOM 673 C CA . LYS A 1 82 ? -10.094 47.156 53.031 1 95.38 82 LYS A CA 1
ATOM 674 C C . LYS A 1 82 ? -8.703 46.969 53.625 1 95.38 82 LYS A C 1
ATOM 676 O O . LYS A 1 82 ? -8.047 47.906 54.031 1 95.38 82 LYS A O 1
ATOM 681 N N . LYS A 1 83 ? -8.32 45.719 53.75 1 95.88 83 LYS A N 1
ATOM 682 C CA . LYS A 1 83 ? -6.961 45.344 54.125 1 95.88 83 LYS A CA 1
ATOM 683 C C . LYS A 1 83 ? -6.203 44.688 52.969 1 95.88 83 LYS A C 1
ATOM 685 O O . LYS A 1 83 ? -6.711 44.625 51.844 1 95.88 83 LYS A O 1
ATOM 690 N N . ARG A 1 84 ? -4.934 44.375 53.312 1 96.44 84 ARG A N 1
ATOM 691 C CA . ARG A 1 84 ? -4.184 43.656 52.281 1 96.44 84 ARG A CA 1
ATOM 692 C C . ARG A 1 84 ? -4.953 42.438 51.781 1 96.44 84 ARG A C 1
ATOM 694 O O . ARG A 1 84 ? -5.535 41.719 52.594 1 96.44 84 ARG A O 1
ATOM 701 N N . PHE A 1 85 ? -5.07 42.281 50.438 1 97.06 85 PHE A N 1
ATOM 702 C CA . PHE A 1 85 ? -5.883 41.188 49.875 1 97.06 85 PHE A CA 1
ATOM 703 C C . PHE A 1 85 ? -5.535 39.875 50.531 1 97.06 85 PHE A C 1
ATOM 705 O O . PHE A 1 85 ? -4.359 39.562 50.75 1 97.06 85 PHE A O 1
ATOM 712 N N . SER A 1 86 ? -6.398 39.094 50.938 1 96.19 86 SER A N 1
ATOM 713 C CA . SER A 1 86 ? -6.293 37.75 51.531 1 96.19 86 SER A CA 1
ATOM 714 C C . SER A 1 86 ? -7.527 36.906 51.219 1 96.19 86 SER A C 1
ATOM 716 O O . SER A 1 86 ? -8.578 37.469 50.875 1 96.19 86 SER A O 1
ATOM 718 N N . PRO A 1 87 ? -7.402 35.656 51.344 1 94.56 87 PRO A N 1
ATOM 719 C CA . PRO A 1 87 ? -8.555 34.781 51.094 1 94.56 87 PRO A CA 1
ATOM 720 C C . PRO A 1 87 ? -9.758 35.094 51.969 1 94.56 87 PRO A C 1
ATOM 722 O O . PRO A 1 87 ? -10.906 34.906 51.562 1 94.56 87 PRO A O 1
ATOM 725 N N . ASN A 1 88 ? -9.5 35.562 53.125 1 94.19 88 ASN A N 1
ATOM 726 C CA . ASN A 1 88 ? -10.57 35.875 54.062 1 94.19 88 ASN A CA 1
ATOM 727 C C . ASN A 1 88 ? -11.133 37.281 53.812 1 94.19 88 ASN A C 1
ATOM 729 O O . ASN A 1 88 ? -12.312 37.531 54.062 1 94.19 88 ASN A O 1
ATOM 733 N N . GLY A 1 89 ? -10.32 38.125 53.375 1 95.75 89 GLY A N 1
ATOM 734 C CA . GLY A 1 89 ? -10.688 39.531 53.312 1 95.75 89 GLY A CA 1
ATOM 735 C C . GLY A 1 89 ? -11.273 39.938 51.969 1 95.75 89 GLY A C 1
ATOM 736 O O . GLY A 1 89 ? -11.859 41.031 51.844 1 95.75 89 GLY A O 1
ATOM 737 N N . MET A 1 90 ? -11.094 39.156 50.938 1 96.5 90 MET A N 1
ATOM 738 C CA . MET A 1 90 ? -11.602 39.469 49.625 1 96.5 90 MET A CA 1
ATOM 739 C C . MET A 1 90 ? -12.258 38.281 48.969 1 96.5 90 MET A C 1
ATOM 741 O O . MET A 1 90 ? -11.578 37.281 48.656 1 96.5 90 MET A O 1
ATOM 745 N N . VAL A 1 91 ? -13.539 38.344 48.812 1 95 91 VAL A N 1
ATOM 746 C CA . VAL A 1 91 ? -14.344 37.25 48.312 1 95 91 VAL A CA 1
ATOM 747 C C . VAL A 1 91 ? -15.352 37.75 47.281 1 95 91 VAL A C 1
ATOM 749 O O . VAL A 1 91 ? -15.953 38.812 47.469 1 95 91 VAL A O 1
ATOM 752 N N . ALA A 1 92 ? -15.383 37.031 46.188 1 94.44 92 ALA A N 1
ATOM 753 C CA . ALA A 1 92 ? -16.406 37.344 45.188 1 94.44 92 ALA A CA 1
ATOM 754 C C . ALA A 1 92 ? -17.391 36.188 45.031 1 94.44 92 ALA A C 1
ATOM 756 O O . ALA A 1 92 ? -16.984 35.031 44.812 1 94.44 92 ALA A O 1
ATOM 757 N N . HIS A 1 93 ? -18.703 36.5 45.188 1 92.06 93 HIS A N 1
ATOM 758 C CA . HIS A 1 93 ? -19.766 35.531 44.969 1 92.06 93 HIS A CA 1
ATOM 759 C C . HIS A 1 93 ? -20.391 35.688 43.594 1 92.06 93 HIS A C 1
ATOM 761 O O . HIS A 1 93 ? -20.875 36.781 43.281 1 92.06 93 HIS A O 1
ATOM 767 N N . LEU A 1 94 ? -20.328 34.688 42.812 1 90.12 94 LEU A N 1
ATOM 768 C CA . LEU A 1 94 ? -20.938 34.719 41.469 1 90.12 94 LEU A CA 1
ATOM 769 C C . LEU A 1 94 ? -22.391 34.312 41.531 1 90.12 94 LEU A C 1
ATOM 771 O O . LEU A 1 94 ? -22.75 33.375 42.25 1 90.12 94 LEU A O 1
ATOM 775 N N . SER A 1 95 ? -23.25 35.062 40.844 1 78.38 95 SER A N 1
ATOM 776 C CA . SER A 1 95 ? -24.688 34.812 40.875 1 78.38 95 SER A CA 1
ATOM 777 C C . SER A 1 95 ? -25.016 33.406 40.344 1 78.38 95 SER A C 1
ATOM 779 O O . SER A 1 95 ? -24.328 32.906 39.438 1 78.38 95 SER A O 1
ATOM 781 N N . ALA A 1 96 ? -25.953 32.656 41.094 1 60.34 96 ALA A N 1
ATOM 782 C CA . ALA A 1 96 ? -26.359 31.281 40.875 1 60.34 96 ALA A CA 1
ATOM 783 C C . ALA A 1 96 ? -26.891 31.078 39.438 1 60.34 96 ALA A C 1
ATOM 785 O O . ALA A 1 96 ? -26.922 29.938 38.938 1 60.34 96 ALA A O 1
ATOM 786 N N . LYS A 1 97 ? -27.406 32.062 38.844 1 56.78 97 LYS A N 1
ATOM 787 C CA . LYS A 1 97 ? -27.984 31.859 37.531 1 56.78 97 LYS A CA 1
ATOM 788 C C . LYS A 1 97 ? -26.906 31.5 36.5 1 56.78 97 LYS A C 1
ATOM 790 O O . LYS A 1 97 ? -27.219 30.922 35.469 1 56.78 97 LYS A O 1
ATOM 795 N N . THR A 1 98 ? -25.688 31.781 36.906 1 52.28 98 THR A N 1
ATOM 796 C CA . THR A 1 98 ? -24.609 31.594 35.938 1 52.28 98 THR A CA 1
ATOM 797 C C . THR A 1 98 ? -23.781 30.359 36.312 1 52.28 98 THR A C 1
ATOM 799 O O . THR A 1 98 ? -23 29.875 35.5 1 52.28 98 THR A O 1
ATOM 802 N N . THR A 1 99 ? -24.016 29.984 37.625 1 59.84 99 THR A N 1
ATOM 803 C CA . THR A 1 99 ? -23.281 28.812 38.094 1 59.84 99 THR A CA 1
ATOM 804 C C . THR A 1 99 ? -24.219 27.828 38.781 1 59.84 99 THR A C 1
ATOM 806 O O . THR A 1 99 ? -25.328 28.203 39.188 1 59.84 99 THR A O 1
ATOM 809 N N . LYS A 1 100 ? -24.109 26.688 38.844 1 51.94 100 LYS A N 1
ATOM 810 C CA . LYS A 1 100 ? -25 25.688 39.406 1 51.94 100 LYS A CA 1
ATOM 811 C C . LYS A 1 100 ? -25.203 25.922 40.906 1 51.94 100 LYS A C 1
ATOM 813 O O . LYS A 1 100 ? -26.312 25.797 41.406 1 51.94 100 LYS A O 1
ATOM 818 N N . TYR A 1 101 ? -24.391 26.109 41.812 1 50.59 101 TYR A N 1
ATOM 819 C CA . TYR A 1 101 ? -24.547 26.188 43.25 1 50.59 101 TYR A CA 1
ATOM 820 C C . TYR A 1 101 ? -24.016 27.5 43.812 1 50.59 101 TYR A C 1
ATOM 822 O O . TYR A 1 101 ? -23.75 27.625 45 1 50.59 101 TYR A O 1
ATOM 830 N N . GLY A 1 102 ? -24 28.547 43 1 63.97 102 GLY A N 1
ATOM 831 C CA . GLY A 1 102 ? -23.359 29.766 43.5 1 63.97 102 GLY A CA 1
ATOM 832 C C . GLY A 1 102 ? -21.906 29.562 43.844 1 63.97 102 GLY A C 1
ATOM 833 O O . GLY A 1 102 ? -21.562 28.594 44.562 1 63.97 102 GLY A O 1
ATOM 834 N N . THR A 1 103 ? -20.891 29.938 43.062 1 79.25 103 THR A N 1
ATOM 835 C CA . THR A 1 103 ? -19.469 29.703 43.281 1 79.25 103 THR A CA 1
ATOM 836 C C . THR A 1 103 ? -18.812 30.938 43.875 1 79.25 103 THR A C 1
ATOM 838 O O . THR A 1 103 ? -19.219 32.062 43.594 1 79.25 103 THR A O 1
ATOM 841 N N . GLU A 1 104 ? -18.016 30.609 44.875 1 88.31 104 GLU A N 1
ATOM 842 C CA . GLU A 1 104 ? -17.25 31.656 45.531 1 88.31 104 GLU A CA 1
ATOM 843 C C . GLU A 1 104 ? -15.781 31.625 45.094 1 88.31 104 GLU A C 1
ATOM 845 O O . GLU A 1 104 ? -15.18 30.547 45 1 88.31 104 GLU A O 1
ATOM 850 N N . TRP A 1 105 ? -15.312 32.812 44.656 1 93.19 105 TRP A N 1
ATOM 851 C CA . TRP A 1 105 ? -13.883 32.969 44.438 1 93.19 105 TRP A CA 1
ATOM 852 C C . TRP A 1 105 ? -13.227 33.719 45.594 1 93.19 105 TRP A C 1
ATOM 854 O O . TRP A 1 105 ? -13.75 34.75 46.062 1 93.19 105 TRP A O 1
ATOM 864 N N . ARG A 1 106 ? -12.07 33.219 46.062 1 94.12 106 ARG A N 1
ATOM 865 C CA . ARG A 1 106 ? -11.281 33.875 47.125 1 94.12 106 ARG A CA 1
ATOM 866 C C . ARG A 1 106 ? -9.883 34.219 46.594 1 94.12 106 ARG A C 1
ATOM 868 O O . ARG A 1 106 ? -9.219 33.375 46 1 94.12 106 ARG A O 1
ATOM 875 N N . PHE A 1 107 ? -9.508 35.406 46.969 1 95.38 107 PHE A N 1
ATOM 876 C CA . PHE A 1 107 ? -8.172 35.844 46.531 1 95.38 107 PHE A CA 1
ATOM 877 C C . PHE A 1 107 ? -7.125 34.844 47.031 1 95.38 107 PHE A C 1
ATOM 879 O O . PHE A 1 107 ? -7.133 34.469 48.219 1 95.38 107 PHE A O 1
ATOM 886 N N . GLY A 1 108 ? -6.27 34.438 46.062 1 92.38 108 GLY A N 1
ATOM 887 C CA . GLY A 1 108 ? -5.105 33.625 46.438 1 92.38 108 GLY A CA 1
ATOM 888 C C . GLY A 1 108 ? -5.375 32.156 46.469 1 92.38 108 GLY A C 1
ATOM 889 O O . GLY A 1 108 ? -4.465 31.344 46.688 1 92.38 108 GLY A O 1
ATOM 890 N N . THR A 1 109 ? -6.516 31.75 46.25 1 89.5 109 THR A N 1
ATOM 891 C CA . THR A 1 109 ? -6.812 30.312 46.219 1 89.5 109 THR A CA 1
ATOM 892 C C . THR A 1 109 ? -6.574 29.75 44.812 1 89.5 109 THR A C 1
ATOM 894 O O . THR A 1 109 ? -6.73 30.453 43.812 1 89.5 109 THR A O 1
ATOM 897 N N . PRO A 1 110 ? -6.125 28.531 44.812 1 84.06 110 PRO A N 1
ATOM 898 C CA . PRO A 1 110 ? -5.816 27.938 43.5 1 84.06 110 PRO A CA 1
ATOM 899 C C . PRO A 1 110 ? -7.051 27.781 42.625 1 84.06 110 PRO A C 1
ATOM 901 O O . PRO A 1 110 ? -8.164 27.609 43.125 1 84.06 110 PRO A O 1
ATOM 904 N N . SER A 1 111 ? -6.738 27.938 41.375 1 76.19 111 SER A N 1
ATOM 905 C CA . SER A 1 111 ? -7.77 27.719 40.375 1 76.19 111 SER A CA 1
ATOM 906 C C . SER A 1 111 ? -8.227 26.266 40.344 1 76.19 111 SER A C 1
ATOM 908 O O . SER A 1 111 ? -7.398 25.344 40.375 1 76.19 111 SER A O 1
ATOM 910 N N . THR A 1 112 ? -9.492 26.047 40.594 1 80.81 112 THR A N 1
ATOM 911 C CA . THR A 1 112 ? -10.039 24.703 40.469 1 80.81 112 THR A CA 1
ATOM 912 C C . THR A 1 112 ? -10.852 24.562 39.188 1 80.81 112 THR A C 1
ATOM 914 O O . THR A 1 112 ? -11.484 25.516 38.75 1 80.81 112 THR A O 1
ATOM 917 N N . LEU A 1 113 ? -10.734 23.594 38.375 1 91.38 113 LEU A N 1
ATOM 918 C CA . LEU A 1 113 ? -11.578 23.188 37.25 1 91.38 113 LEU A CA 1
ATOM 919 C C . LEU A 1 113 ? -11.305 24.062 36.031 1 91.38 113 LEU A C 1
ATOM 921 O O . LEU A 1 113 ? -12.203 24.281 35.219 1 91.38 113 LEU A O 1
ATOM 925 N N . ASN A 1 114 ? -10.086 24.844 36 1 95.81 114 ASN A N 1
ATOM 926 C CA . ASN A 1 114 ? -9.695 25.562 34.781 1 95.81 114 ASN A CA 1
ATOM 927 C C . ASN A 1 114 ? -9.562 24.609 33.594 1 95.81 114 ASN A C 1
ATOM 929 O O . ASN A 1 114 ? -9.078 23.484 33.75 1 95.81 114 ASN A O 1
ATOM 933 N N . LEU A 1 115 ? -9.969 25.047 32.438 1 97.5 115 LEU A N 1
ATOM 934 C CA . LEU A 1 115 ? -10.047 24.172 31.297 1 97.5 115 LEU A CA 1
ATOM 935 C C . LEU A 1 115 ? -8.766 24.234 30.469 1 97.5 115 LEU A C 1
ATOM 937 O O . LEU A 1 115 ? -8.68 23.641 29.391 1 97.5 115 LEU A O 1
ATOM 941 N N . GLY A 1 116 ? -7.816 25 30.953 1 96.19 116 GLY A N 1
ATOM 942 C CA . GLY A 1 116 ? -6.508 25.031 30.312 1 96.19 116 GLY A CA 1
ATOM 943 C C . GLY A 1 116 ? -6.34 26.188 29.359 1 96.19 116 GLY A C 1
ATOM 944 O O . GLY A 1 116 ? -7.305 26.891 29.047 1 96.19 116 GLY A O 1
ATOM 945 N N . GLY A 1 117 ? -5.102 26.438 28.938 1 97.31 117 GLY A N 1
ATOM 946 C CA . GLY A 1 117 ? -4.676 27.422 27.938 1 97.31 117 GLY A CA 1
ATOM 947 C C . GLY A 1 117 ? -3.713 26.844 26.922 1 97.31 117 GLY A C 1
ATOM 948 O O . GLY A 1 117 ? -4.102 26.016 26.078 1 97.31 117 GLY A O 1
ATOM 949 N N . THR A 1 118 ? -2.473 27.266 27.031 1 97.25 118 THR A N 1
ATOM 950 C CA . THR A 1 118 ? -1.425 26.75 26.156 1 97.25 118 THR A CA 1
ATOM 951 C C . THR A 1 118 ? -0.059 26.844 26.828 1 97.25 118 THR A C 1
ATOM 953 O O . THR A 1 118 ? 0.029 27.016 28.047 1 97.25 118 THR A O 1
ATOM 956 N N . ALA A 1 119 ? 1 26.5 26.094 1 96.38 119 ALA A N 1
ATOM 957 C CA . ALA A 1 119 ? 2.363 26.516 26.625 1 96.38 119 ALA A CA 1
ATOM 958 C C . ALA A 1 119 ? 3.307 27.234 25.656 1 96.38 119 ALA A C 1
ATOM 960 O O . ALA A 1 119 ? 2.998 27.391 24.469 1 96.38 119 ALA A O 1
ATOM 961 N N . ARG A 1 120 ? 4.41 27.641 26.203 1 95.25 120 ARG A N 1
ATOM 962 C CA . ARG A 1 120 ? 5.402 28.391 25.453 1 95.25 120 ARG A CA 1
ATOM 963 C C . ARG A 1 120 ? 5.996 27.547 24.328 1 95.25 120 ARG A C 1
ATOM 965 O O . ARG A 1 120 ? 6.277 28.047 23.25 1 95.25 120 ARG A O 1
ATOM 972 N N . THR A 1 121 ? 6.238 26.266 24.703 1 94.38 121 THR A N 1
ATOM 973 C CA . THR A 1 121 ? 6.902 25.406 23.719 1 94.38 121 THR A CA 1
ATOM 974 C C . THR A 1 121 ? 6.574 23.938 23.969 1 94.38 121 THR A C 1
ATOM 976 O O . THR A 1 121 ? 6.188 23.562 25.078 1 94.38 121 THR A O 1
ATOM 979 N N . LEU A 1 122 ? 6.684 23.141 22.891 1 95.25 122 LEU A N 1
ATOM 980 C CA . LEU A 1 122 ? 6.574 21.688 22.969 1 95.25 122 LEU A CA 1
ATOM 981 C C . LEU A 1 122 ? 7.941 21.031 22.812 1 95.25 122 LEU A C 1
ATOM 983 O O . LEU A 1 122 ? 8.031 19.828 22.531 1 95.25 122 LEU A O 1
ATOM 987 N N . ASP A 1 123 ? 9.016 21.797 23.016 1 94.25 123 ASP A N 1
ATOM 988 C CA . ASP A 1 123 ? 10.367 21.25 22.891 1 94.25 123 ASP A CA 1
ATOM 989 C C . ASP A 1 123 ? 10.547 20.031 23.797 1 94.25 123 ASP A C 1
ATOM 991 O O . ASP A 1 123 ? 10.398 20.125 25.016 1 94.25 123 ASP A O 1
ATOM 995 N N . LEU A 1 124 ? 10.812 18.875 23.172 1 91.81 124 LEU A N 1
ATOM 996 C CA . LEU A 1 124 ? 11.148 17.594 23.797 1 91.81 124 LEU A CA 1
ATOM 997 C C . LEU A 1 124 ? 9.945 17.031 24.531 1 91.81 124 LEU A C 1
ATOM 999 O O . LEU A 1 124 ? 10.094 16.125 25.375 1 91.81 124 LEU A O 1
ATOM 1003 N N . CYS A 1 125 ? 8.766 17.609 24.297 1 93.31 125 CYS A N 1
ATOM 1004 C CA . CYS A 1 125 ? 7.547 17.031 24.859 1 93.31 125 CYS A CA 1
ATOM 1005 C C . CYS A 1 125 ? 7.168 15.75 24.125 1 93.31 125 CYS A C 1
ATOM 1007 O O . CYS A 1 125 ? 7.23 15.695 22.891 1 93.31 125 CYS A O 1
ATOM 1009 N N . ASP A 1 126 ? 6.887 14.703 24.891 1 95.5 126 ASP A N 1
ATOM 1010 C CA . ASP A 1 126 ? 6.371 13.43 24.391 1 95.5 126 ASP A CA 1
ATOM 1011 C C . ASP A 1 126 ? 5.047 13.078 25.062 1 95.5 126 ASP A C 1
ATOM 1013 O O . ASP A 1 126 ? 5.02 12.32 26.031 1 95.5 126 ASP A O 1
ATOM 1017 N N . GLY A 1 127 ? 4.031 13.586 24.516 1 95.75 127 GLY A N 1
ATOM 1018 C CA . GLY A 1 127 ? 2.713 13.461 25.109 1 95.75 127 GLY A CA 1
ATOM 1019 C C . GLY A 1 127 ? 2.184 14.766 25.688 1 95.75 127 GLY A C 1
ATOM 1020 O O . GLY A 1 127 ? 2.57 15.844 25.234 1 95.75 127 GLY A O 1
ATOM 1021 N N . ARG A 1 128 ? 1.286 14.617 26.562 1 95.75 128 ARG A N 1
ATOM 1022 C CA . ARG A 1 128 ? 0.588 15.773 27.094 1 95.75 128 ARG A CA 1
ATOM 1023 C C . ARG A 1 128 ? 1.503 16.594 28 1 95.75 128 ARG A C 1
ATOM 1025 O O . ARG A 1 128 ? 2.252 16.031 28.812 1 95.75 128 ARG A O 1
ATOM 1032 N N . CYS A 1 129 ? 1.513 17.859 27.828 1 96 129 CYS A N 1
ATOM 1033 C CA . CYS A 1 129 ? 2.289 18.75 28.688 1 96 129 CYS A CA 1
ATOM 1034 C C . CYS A 1 129 ? 1.377 19.641 29.531 1 96 129 CYS A C 1
ATOM 1036 O O . CYS A 1 129 ? 0.152 19.531 29.438 1 96 129 CYS A O 1
ATOM 1038 N N . ASP A 1 130 ? 1.977 20.391 30.375 1 94.69 130 ASP A N 1
ATOM 1039 C CA . ASP A 1 130 ? 1.226 21.406 31.125 1 94.69 130 ASP A CA 1
ATOM 1040 C C . ASP A 1 130 ? 0.857 22.578 30.219 1 94.69 130 ASP A C 1
ATOM 1042 O O . ASP A 1 130 ? 1.737 23.25 29.672 1 94.69 130 ASP A O 1
ATOM 1046 N N . MET A 1 131 ? -0.4 22.922 30.094 1 94.38 131 MET A N 1
ATOM 1047 C CA . MET A 1 131 ? -0.859 23.938 29.156 1 94.38 131 MET A CA 1
ATOM 1048 C C . MET A 1 131 ? -1.271 25.219 29.891 1 94.38 131 MET A C 1
ATOM 1050 O O . MET A 1 131 ? -1.912 26.094 29.297 1 94.38 131 MET A O 1
ATOM 1054 N N . GLY A 1 132 ? -0.95 25.312 31.156 1 94.5 132 GLY A N 1
ATOM 1055 C CA . GLY A 1 132 ? -1.296 26.5 31.906 1 94.5 132 GLY A CA 1
ATOM 1056 C C . GLY A 1 132 ? -2.791 26.734 32 1 94.5 132 GLY A C 1
ATOM 1057 O O . GLY A 1 132 ? -3.584 25.812 31.812 1 94.5 132 GLY A O 1
ATOM 1058 N N . ASP A 1 133 ? -3.16 27.984 32.406 1 95.69 133 ASP A N 1
ATOM 1059 C CA . ASP A 1 133 ? -4.562 28.344 32.594 1 95.69 133 ASP A CA 1
ATOM 1060 C C . ASP A 1 133 ? -5.035 29.312 31.5 1 95.69 133 ASP A C 1
ATOM 1062 O O . ASP A 1 133 ? -4.242 30.094 30.969 1 95.69 133 ASP A O 1
ATOM 1066 N N . GLY A 1 134 ? -6.273 29.172 31.141 1 97.25 134 GLY A N 1
ATOM 1067 C CA . GLY A 1 134 ? -6.977 30.156 30.328 1 97.25 134 GLY A CA 1
ATOM 1068 C C . GLY A 1 134 ? -8.039 30.906 31.109 1 97.25 134 GLY A C 1
ATOM 1069 O O . GLY A 1 134 ? -8.008 30.938 32.344 1 97.25 134 GLY A O 1
ATOM 1070 N N . VAL A 1 135 ? -8.922 31.5 30.438 1 97.75 135 VAL A N 1
ATOM 1071 C CA . VAL A 1 135 ? -9.93 32.312 31.125 1 97.75 135 VAL A CA 1
ATOM 1072 C C . VAL A 1 135 ? -11.258 31.547 31.172 1 97.75 135 VAL A C 1
ATOM 1074 O O . VAL A 1 135 ? -12.289 32.125 31.547 1 97.75 135 VAL A O 1
ATOM 1077 N N . LEU A 1 136 ? -11.203 30.297 30.734 1 97.25 136 LEU A N 1
ATOM 1078 C CA . LEU A 1 136 ? -12.383 29.438 30.812 1 97.25 136 LEU A CA 1
ATOM 1079 C C . LEU A 1 136 ? -12.25 28.422 31.938 1 97.25 136 LEU A C 1
ATOM 1081 O O . LEU A 1 136 ? -11.18 27.844 32.125 1 97.25 136 LEU A O 1
ATOM 1085 N N . SER A 1 137 ? -13.312 28.266 32.656 1 95.44 137 SER A N 1
ATOM 1086 C CA . SER A 1 137 ? -13.328 27.344 33.781 1 95.44 137 SER A CA 1
ATOM 1087 C C . SER A 1 137 ? -14.727 26.781 34.031 1 95.44 137 SER A C 1
ATOM 1089 O O . SER A 1 137 ? -15.711 27.516 33.906 1 95.44 137 SER A O 1
ATOM 1091 N N . LYS A 1 138 ? -14.766 25.562 34.406 1 93 138 LYS A N 1
ATOM 1092 C CA . LYS A 1 138 ? -16.047 24.969 34.781 1 93 138 LYS A CA 1
ATOM 1093 C C . LYS A 1 138 ? -16.578 25.562 36.062 1 93 138 LYS A C 1
ATOM 1095 O O . LYS A 1 138 ? -17.781 25.516 36.344 1 93 138 LYS A O 1
ATOM 1100 N N . ALA A 1 139 ? -15.688 26.125 36.875 1 90.31 139 ALA A N 1
ATOM 1101 C CA . ALA A 1 139 ? -16.094 26.781 38.094 1 90.31 139 ALA A CA 1
ATOM 1102 C C . ALA A 1 139 ? -16.812 28.094 37.812 1 90.31 139 ALA A C 1
ATOM 1104 O O . ALA A 1 139 ? -17.5 28.625 38.688 1 90.31 139 ALA A O 1
ATOM 1105 N N . GLY A 1 140 ? -16.594 28.578 36.656 1 91.62 140 GLY A N 1
ATOM 1106 C CA . GLY A 1 140 ? -17.312 29.766 36.25 1 91.62 140 GLY A CA 1
ATOM 1107 C C . GLY A 1 140 ? -16.484 31.031 36.375 1 91.62 140 GLY A C 1
ATOM 1108 O O . GLY A 1 140 ? -16.969 32.125 36.031 1 91.62 140 GLY A O 1
ATOM 1109 N N . PHE A 1 141 ? -15.281 30.875 36.906 1 93.56 141 PHE A N 1
ATOM 1110 C CA . PHE A 1 141 ? -14.406 32.031 37 1 93.56 141 PHE A CA 1
ATOM 1111 C C . PHE A 1 141 ? -12.961 31.656 36.688 1 93.56 141 PHE A C 1
ATOM 1113 O O . PHE A 1 141 ? -12.578 30.5 36.812 1 93.56 141 PHE A O 1
ATOM 1120 N N . ALA A 1 142 ? -12.203 32.594 36.344 1 95.88 142 ALA A N 1
ATOM 1121 C CA . ALA A 1 142 ? -10.766 32.5 36.094 1 95.88 142 ALA A CA 1
ATOM 1122 C C . ALA A 1 142 ? -10.055 33.812 36.344 1 95.88 142 ALA A C 1
ATOM 1124 O O . ALA A 1 142 ? -10.672 34.875 36.25 1 95.88 142 ALA A O 1
ATOM 1125 N N . VAL A 1 143 ? -8.781 33.719 36.688 1 96.62 143 VAL A N 1
ATOM 1126 C CA . VAL A 1 143 ? -8.039 34.938 37 1 96.62 143 VAL A CA 1
ATOM 1127 C C . VAL A 1 143 ? -6.762 35 36.188 1 96.62 143 VAL A C 1
ATOM 1129 O O . VAL A 1 143 ? -6.07 33.969 36 1 96.62 143 VAL A O 1
ATOM 1132 N N . ILE A 1 144 ? -6.562 36.156 35.625 1 97.12 144 ILE A N 1
ATOM 1133 C CA . ILE A 1 144 ? -5.25 36.469 35.062 1 97.12 144 ILE A CA 1
ATOM 1134 C C . ILE A 1 144 ? -4.473 37.344 36.062 1 97.12 144 ILE A C 1
ATOM 1136 O O . ILE A 1 144 ? -4.949 38.406 36.438 1 97.12 144 ILE A O 1
ATOM 1140 N N . ASP A 1 145 ? -3.357 36.875 36.5 1 96.38 145 ASP A N 1
ATOM 1141 C CA . ASP A 1 145 ? -2.447 37.688 37.312 1 96.38 145 ASP A CA 1
ATOM 1142 C C . ASP A 1 145 ? -1.479 38.469 36.438 1 96.38 145 ASP A C 1
ATOM 1144 O O . ASP A 1 145 ? -0.537 37.906 35.875 1 96.38 145 ASP A O 1
ATOM 1148 N N . ASP A 1 146 ? -1.695 39.75 36.344 1 96.56 146 ASP A N 1
ATOM 1149 C CA . ASP A 1 146 ? -0.925 40.656 35.469 1 96.56 146 ASP A CA 1
ATOM 1150 C C . ASP A 1 146 ? 0.105 41.438 36.281 1 96.56 146 ASP A C 1
ATOM 1152 O O . ASP A 1 146 ? 0.66 42.438 35.781 1 96.56 146 ASP A O 1
ATOM 1156 N N . SER A 1 147 ? 0.455 41 37.438 1 95.31 147 SER A N 1
ATOM 1157 C CA . SER A 1 147 ? 1.246 41.781 38.406 1 95.31 147 SER A CA 1
ATOM 1158 C C . SER A 1 147 ? 2.689 41.938 37.938 1 95.31 147 SER A C 1
ATOM 1160 O O . SER A 1 147 ? 3.348 42.938 38.25 1 95.31 147 SER A O 1
ATOM 1162 N N . GLU A 1 148 ? 3.104 41 37.219 1 91.69 148 GLU A N 1
ATOM 1163 C CA . GLU A 1 148 ? 4.535 40.969 36.938 1 91.69 148 GLU A CA 1
ATOM 1164 C C . GLU A 1 148 ? 4.797 41.188 35.438 1 91.69 148 GLU A C 1
ATOM 1166 O O . GLU A 1 148 ? 5.945 41.125 35 1 91.69 148 GLU A O 1
ATOM 1171 N N . SER A 1 149 ? 3.768 41.438 34.719 1 93.06 149 SER A N 1
ATOM 1172 C CA . SER A 1 149 ? 3.924 41.594 33.25 1 93.06 149 SER A CA 1
ATOM 1173 C C . SER A 1 149 ? 4.68 42.875 32.906 1 93.06 149 SER A C 1
ATOM 1175 O O . SER A 1 149 ? 4.672 43.812 33.688 1 93.06 149 SER A O 1
ATOM 1177 N N . MET A 1 150 ? 5.277 42.812 31.75 1 92.88 150 MET A N 1
ATOM 1178 C CA . MET A 1 150 ? 5.977 44 31.234 1 92.88 150 MET A CA 1
ATOM 1179 C C . MET A 1 150 ? 4.992 45.062 30.812 1 92.88 150 MET A C 1
ATOM 1181 O O . MET A 1 150 ? 3.85 44.781 30.453 1 92.88 150 MET A O 1
ATOM 1185 N N . LEU A 1 151 ? 5.504 46.375 30.906 1 95.94 151 LEU A N 1
ATOM 1186 C CA . LEU A 1 151 ? 4.664 47.531 30.531 1 95.94 151 LEU A CA 1
ATOM 1187 C C . LEU A 1 151 ? 5.195 48.219 29.281 1 95.94 151 LEU A C 1
ATOM 1189 O O . LEU A 1 151 ? 6.375 48.094 28.953 1 95.94 151 LEU A O 1
ATOM 1193 N N . PHE A 1 152 ? 4.32 48.875 28.594 1 96.5 152 PHE A N 1
ATOM 1194 C CA . PHE A 1 152 ? 4.688 49.812 27.531 1 96.5 152 PHE A CA 1
ATOM 1195 C C . PHE A 1 152 ? 4.742 51.219 28.031 1 96.5 152 PHE A C 1
ATOM 1197 O O . PHE A 1 152 ? 3.891 51.656 28.828 1 96.5 152 PHE A O 1
ATOM 1204 N N . ASP A 1 153 ? 5.68 52.062 27.594 1 94.25 153 ASP A N 1
ATOM 1205 C CA . ASP A 1 153 ? 5.906 53.406 28.156 1 94.25 153 ASP A CA 1
ATOM 1206 C C . ASP A 1 153 ? 5.055 54.438 27.453 1 94.25 153 ASP A C 1
ATOM 1208 O O . ASP A 1 153 ? 5.035 55.625 27.844 1 94.25 153 ASP A O 1
ATOM 1212 N N . GLY A 1 154 ? 4.414 54.062 26.406 1 93.19 154 GLY A N 1
ATOM 1213 C CA . GLY A 1 154 ? 3.578 55 25.656 1 93.19 154 GLY A CA 1
ATOM 1214 C C . GLY A 1 154 ? 4.363 55.844 24.672 1 93.19 154 GLY A C 1
ATOM 1215 O O . GLY A 1 154 ? 3.781 56.625 23.938 1 93.19 154 GLY A O 1
ATOM 1216 N N . GLN A 1 155 ? 5.594 55.688 24.641 1 93.88 155 GLN A N 1
ATOM 1217 C CA . GLN A 1 155 ? 6.461 56.5 23.781 1 93.88 155 GLN A CA 1
ATOM 1218 C C . GLN A 1 155 ? 7.223 55.594 22.797 1 93.88 155 GLN A C 1
ATOM 1220 O O . GLN A 1 155 ? 8.328 55.938 22.375 1 93.88 155 GLN A O 1
ATOM 1225 N N . GLY A 1 156 ? 6.578 54.406 22.641 1 94.31 156 GLY A N 1
ATOM 1226 C CA . GLY A 1 156 ? 7.133 53.531 21.609 1 94.31 156 GLY A CA 1
ATOM 1227 C C . GLY A 1 156 ? 8.117 52.5 22.141 1 94.31 156 GLY A C 1
ATOM 1228 O O . GLY A 1 156 ? 8.758 51.812 21.375 1 94.31 156 GLY A O 1
ATOM 1229 N N . PHE A 1 157 ? 8.258 52.438 23.391 1 95.81 157 PHE A N 1
ATOM 1230 C CA . PHE A 1 157 ? 9.141 51.438 23.984 1 95.81 157 PHE A CA 1
ATOM 1231 C C . PHE A 1 157 ? 8.484 50.812 25.219 1 95.81 157 PHE A C 1
ATOM 1233 O O . PHE A 1 157 ? 7.262 50.688 25.281 1 95.81 157 PHE A O 1
ATOM 1240 N N . VAL A 1 158 ? 9.359 50.25 26.156 1 94.94 158 VAL A N 1
ATOM 1241 C CA . VAL A 1 158 ? 8.805 49.469 27.25 1 94.94 158 VAL A CA 1
ATOM 1242 C C . VAL A 1 158 ? 9.25 50.062 28.594 1 94.94 158 VAL A C 1
ATOM 1244 O O . VAL A 1 158 ? 10.094 50.969 28.625 1 94.94 158 VAL A O 1
ATOM 1247 N N . ALA A 1 159 ? 8.562 49.594 29.625 1 92.06 159 ALA A N 1
ATOM 1248 C CA . ALA A 1 159 ? 8.898 50 30.969 1 92.06 159 ALA A CA 1
ATOM 1249 C C . ALA A 1 159 ? 8.727 48.875 31.969 1 92.06 159 ALA A C 1
ATOM 1251 O O . ALA A 1 159 ? 7.988 47.906 31.703 1 92.06 159 ALA A O 1
ATOM 1252 N N . SER A 1 160 ? 9.461 48.938 33.031 1 88.81 160 SER A N 1
ATOM 1253 C CA . SER A 1 160 ? 9.32 47.969 34.125 1 88.81 160 SER A CA 1
ATOM 1254 C C . SER A 1 160 ? 8.203 48.375 35.094 1 88.81 160 SER A C 1
ATOM 1256 O O . SER A 1 160 ? 7.797 49.531 35.125 1 88.81 160 SER A O 1
ATOM 1258 N N . ARG A 1 161 ? 7.762 47.406 35.844 1 90.31 161 ARG A N 1
ATOM 1259 C CA . ARG A 1 161 ? 6.816 47.656 36.906 1 90.31 161 ARG A CA 1
ATOM 1260 C C . ARG A 1 161 ? 7.52 48.281 38.094 1 90.31 161 ARG A C 1
ATOM 1262 O O . ARG A 1 161 ? 8.664 47.938 38.406 1 90.31 161 ARG A O 1
ATOM 1269 N N . PRO A 1 162 ? 6.793 49.156 38.75 1 88.19 162 PRO A N 1
ATOM 1270 C CA . PRO A 1 162 ? 7.387 49.688 39.969 1 88.19 162 PRO A CA 1
ATOM 1271 C C . PRO A 1 162 ? 7.57 48.594 41.031 1 88.19 162 PRO A C 1
ATOM 1273 O O . PRO A 1 162 ? 6.777 47.656 41.125 1 88.19 162 PRO A O 1
ATOM 1276 N N . ALA A 1 163 ? 8.656 48.75 41.875 1 87.06 163 ALA A N 1
ATOM 1277 C CA . ALA A 1 163 ? 8.938 47.781 42.938 1 87.06 163 ALA A CA 1
ATOM 1278 C C . ALA A 1 163 ? 7.926 47.938 44.062 1 87.06 163 ALA A C 1
ATOM 1280 O O . ALA A 1 163 ? 7.223 48.938 44.156 1 87.06 163 ALA A O 1
ATOM 1281 N N . GLY A 1 164 ? 7.863 46.875 44.969 1 89.75 164 GLY A N 1
ATOM 1282 C CA . GLY A 1 164 ? 7.016 46.906 46.156 1 89.75 164 GLY A CA 1
ATOM 1283 C C . GLY A 1 164 ? 5.926 45.844 46.125 1 89.75 164 GLY A C 1
ATOM 1284 O O . GLY A 1 164 ? 5.809 45.094 45.156 1 89.75 164 GLY A O 1
ATOM 1285 N N . ASP A 1 165 ? 5.242 45.781 47.25 1 93.5 165 ASP A N 1
ATOM 1286 C CA . ASP A 1 165 ? 4.105 44.875 47.344 1 93.5 165 ASP A CA 1
ATOM 1287 C C . ASP A 1 165 ? 2.926 45.375 46.5 1 93.5 165 ASP A C 1
ATOM 1289 O O . ASP A 1 165 ? 2.275 46.344 46.875 1 93.5 165 ASP A O 1
ATOM 1293 N N . ARG A 1 166 ? 2.709 44.688 45.344 1 95.31 166 ARG A N 1
ATOM 1294 C CA . ARG A 1 166 ? 1.685 45.125 44.406 1 95.31 166 ARG A CA 1
ATOM 1295 C C . ARG A 1 166 ? 0.933 43.906 43.844 1 95.31 166 ARG A C 1
ATOM 1297 O O . ARG A 1 166 ? 1.503 42.844 43.688 1 95.31 166 ARG A O 1
ATOM 1304 N N . VAL A 1 167 ? -0.348 44.094 43.594 1 97.19 167 VAL A N 1
ATOM 1305 C CA . VAL A 1 167 ? -1.205 43.125 42.906 1 97.19 167 VAL A CA 1
ATOM 1306 C C . VAL A 1 167 ? -1.954 43.812 41.75 1 97.19 167 VAL A C 1
ATOM 1308 O O . VAL A 1 167 ? -2.416 44.938 41.906 1 97.19 167 VAL A O 1
ATOM 1311 N N . ASP A 1 168 ? -1.943 43.219 40.625 1 97.75 168 ASP A N 1
ATOM 1312 C CA . ASP A 1 168 ? -2.756 43.594 39.5 1 97.75 168 ASP A CA 1
ATOM 1313 C C . ASP A 1 168 ? -3.42 42.375 38.844 1 97.75 168 ASP A C 1
ATOM 1315 O O . ASP A 1 168 ? -2.812 41.688 38.031 1 97.75 168 ASP A O 1
ATOM 1319 N N . GLY A 1 169 ? -4.637 42.188 39.25 1 97.81 169 GLY A N 1
ATOM 1320 C CA . GLY A 1 169 ? -5.328 40.969 38.812 1 97.81 169 GLY A CA 1
ATOM 1321 C C . GLY A 1 169 ? -6.617 41.281 38.062 1 97.81 169 GLY A C 1
ATOM 1322 O O . GLY A 1 169 ? -7.176 42.375 38.188 1 97.81 169 GLY A O 1
ATOM 1323 N N . TYR A 1 170 ? -7.039 40.344 37.312 1 98.31 170 TYR A N 1
ATOM 1324 C CA . TYR A 1 170 ? -8.273 40.406 36.531 1 98.31 170 TYR A CA 1
ATOM 1325 C C . TYR A 1 170 ? -9.133 39.156 36.75 1 98.31 170 TYR A C 1
ATOM 1327 O O . TYR A 1 170 ? -8.742 38.062 36.406 1 98.31 170 TYR A O 1
ATOM 1335 N N . LEU A 1 171 ? -10.273 39.281 37.344 1 97.12 171 LEU A N 1
ATOM 1336 C CA . LEU A 1 171 ? -11.203 38.188 37.625 1 97.12 171 LEU A CA 1
ATOM 1337 C C . LEU A 1 171 ? -12.281 38.125 36.531 1 97.12 171 LEU A C 1
ATOM 1339 O O . LEU A 1 171 ? -13.094 39.031 36.406 1 97.12 171 LEU A O 1
ATOM 1343 N N . PHE A 1 172 ? -12.25 37.031 35.75 1 97.12 172 PHE A N 1
ATOM 1344 C CA . PHE A 1 172 ? -13.289 36.719 34.781 1 97.12 172 PHE A CA 1
ATOM 1345 C C . PHE A 1 172 ? -14.414 35.906 35.438 1 97.12 172 PHE A C 1
ATOM 1347 O O . PHE A 1 172 ? -14.219 34.75 35.781 1 97.12 172 PHE A O 1
ATOM 1354 N N . ALA A 1 173 ? -15.516 36.5 35.562 1 94.94 173 ALA A N 1
ATOM 1355 C CA . ALA A 1 173 ? -16.656 35.844 36.188 1 94.94 173 ALA A CA 1
ATOM 1356 C C . ALA A 1 173 ? -17.781 35.594 35.188 1 94.94 173 ALA A C 1
ATOM 1358 O O . ALA A 1 173 ? -18.906 36.094 35.375 1 94.94 173 ALA A O 1
ATOM 1359 N N . TYR A 1 174 ? -17.578 34.812 34.25 1 95.19 174 TYR A N 1
ATOM 1360 C CA . TYR A 1 174 ? -18.484 34.656 33.125 1 95.19 174 TYR A CA 1
ATOM 1361 C C . TYR A 1 174 ? -19.25 33.344 33.188 1 95.19 174 TYR A C 1
ATOM 1363 O O . TYR A 1 174 ? -19.969 32.969 32.25 1 95.19 174 TYR A O 1
ATOM 1371 N N . GLY A 1 175 ? -19.141 32.625 34.219 1 92.88 175 GLY A N 1
ATOM 1372 C CA . GLY A 1 175 ? -19.781 31.312 34.25 1 92.88 175 GLY A CA 1
ATOM 1373 C C . GLY A 1 175 ? -19.328 30.391 33.125 1 92.88 175 GLY A C 1
ATOM 1374 O O . GLY A 1 175 ? -18.125 30.219 32.906 1 92.88 175 GLY A O 1
ATOM 1375 N N . ARG A 1 176 ? -20.344 29.922 32.438 1 93.25 176 ARG A N 1
ATOM 1376 C CA . ARG A 1 176 ? -20.016 29 31.328 1 93.25 176 ARG A CA 1
ATOM 1377 C C . ARG A 1 176 ? -20.25 29.656 29.984 1 93.25 176 ARG A C 1
ATOM 1379 O O . ARG A 1 176 ? -20.344 28.969 28.953 1 93.25 176 ARG A O 1
ATOM 1386 N N . ASP A 1 177 ? -20.422 30.938 30.031 1 95.56 177 ASP A N 1
ATOM 1387 C CA . ASP A 1 177 ? -20.438 31.688 28.766 1 95.56 177 ASP A CA 1
ATOM 1388 C C . ASP A 1 177 ? -19.031 31.906 28.234 1 95.56 177 ASP A C 1
ATOM 1390 O O . ASP A 1 177 ? -18.531 33.031 28.25 1 95.56 177 ASP A O 1
ATOM 1394 N N . TYR A 1 178 ? -18.484 30.906 27.719 1 96.94 178 TYR A N 1
ATOM 1395 C CA . TYR A 1 178 ? -17.062 30.875 27.344 1 96.94 178 TYR A CA 1
ATOM 1396 C C . TYR A 1 178 ? -16.781 31.844 26.203 1 96.94 178 TYR A C 1
ATOM 1398 O O . TYR A 1 178 ? -15.742 32.5 26.203 1 96.94 178 TYR A O 1
ATOM 1406 N N . LYS A 1 179 ? -17.641 31.969 25.266 1 96.44 179 LYS A N 1
ATOM 1407 C CA . LYS A 1 179 ? -17.438 32.875 24.141 1 96.44 179 LYS A CA 1
ATOM 1408 C C . LYS A 1 179 ? -17.391 34.344 24.625 1 96.44 179 LYS A C 1
ATOM 1410 O O . LYS A 1 179 ? -16.562 35.125 24.156 1 96.44 179 LYS A O 1
ATOM 1415 N N . ALA A 1 180 ? -18.25 34.656 25.531 1 96.88 180 ALA A N 1
ATOM 1416 C CA . ALA A 1 180 ? -18.25 36 26.078 1 96.88 180 ALA A CA 1
ATOM 1417 C C . ALA A 1 180 ? -16.969 36.281 26.859 1 96.88 180 ALA A C 1
ATOM 1419 O O . ALA A 1 180 ? -16.453 37.406 26.844 1 96.88 180 ALA A O 1
ATOM 1420 N N . ALA A 1 181 ? -16.516 35.25 27.609 1 97.69 181 ALA A N 1
ATOM 1421 C CA . ALA A 1 181 ? -15.266 35.406 28.344 1 97.69 181 ALA A CA 1
ATOM 1422 C C . ALA A 1 181 ? -14.109 35.75 27.406 1 97.69 181 ALA A C 1
ATOM 1424 O O . ALA A 1 181 ? -13.312 36.656 27.688 1 97.69 181 ALA A O 1
ATOM 1425 N N . ILE A 1 182 ? -14.031 35.062 26.312 1 97.69 182 ILE A N 1
ATOM 1426 C CA . ILE A 1 182 ? -12.945 35.281 25.375 1 97.69 182 ILE A CA 1
ATOM 1427 C C . ILE A 1 182 ? -13.133 36.625 24.672 1 97.69 182 ILE A C 1
ATOM 1429 O O . ILE A 1 182 ? -12.156 37.344 24.391 1 97.69 182 ILE A O 1
ATOM 1433 N N . LYS A 1 183 ? -14.344 37 24.375 1 97.81 183 LYS A N 1
ATOM 1434 C CA . LYS A 1 183 ? -14.586 38.312 23.828 1 97.81 183 LYS A CA 1
ATOM 1435 C C . LYS A 1 183 ? -14.094 39.406 24.781 1 97.81 183 LYS A C 1
ATOM 1437 O O . LYS A 1 183 ? -13.523 40.406 24.344 1 97.81 183 LYS A O 1
ATOM 1442 N N . ALA A 1 184 ? -14.375 39.219 26.078 1 98.06 184 ALA A N 1
ATOM 1443 C CA . ALA A 1 184 ? -13.867 40.156 27.078 1 98.06 184 ALA A CA 1
ATOM 1444 C C . ALA A 1 184 ? -12.344 40.156 27.109 1 98.06 184 ALA A C 1
ATOM 1446 O O . ALA A 1 184 ? -11.719 41.188 27.25 1 98.06 184 ALA A O 1
ATOM 1447 N N . PHE A 1 185 ? -11.812 38.969 27.109 1 98.19 185 PHE A N 1
ATOM 1448 C CA . PHE A 1 185 ? -10.359 38.844 27.047 1 98.19 185 PHE A CA 1
ATOM 1449 C C . PHE A 1 185 ? -9.797 39.656 25.891 1 98.19 185 PHE A C 1
ATOM 1451 O O . PHE A 1 185 ? -8.859 40.438 26.094 1 98.19 185 PHE A O 1
ATOM 1458 N N . TYR A 1 186 ? -10.352 39.562 24.672 1 98.25 186 TYR A N 1
ATOM 1459 C CA . TYR A 1 186 ? -9.898 40.281 23.484 1 98.25 186 TYR A CA 1
ATOM 1460 C C . TYR A 1 186 ? -10.148 41.781 23.641 1 98.25 186 TYR A C 1
ATOM 1462 O O . TYR A 1 186 ? -9.367 42.594 23.156 1 98.25 186 TYR A O 1
ATOM 1470 N N . ALA A 1 187 ? -11.211 42.156 24.25 1 98 187 ALA A N 1
ATOM 1471 C CA . ALA A 1 187 ? -11.508 43.562 24.469 1 98 187 ALA A CA 1
ATOM 1472 C C . ALA A 1 187 ? -10.414 44.25 25.281 1 98 187 ALA A C 1
ATOM 1474 O O . ALA A 1 187 ? -10.062 45.375 25.031 1 98 187 ALA A O 1
ATOM 1475 N N . VAL A 1 188 ? -9.891 43.5 26.219 1 98.38 188 VAL A N 1
ATOM 1476 C CA . VAL A 1 188 ? -8.875 44.031 27.125 1 98.38 188 VAL A CA 1
ATOM 1477 C C . VAL A 1 188 ? -7.496 43.906 26.484 1 98.38 188 VAL A C 1
ATOM 1479 O O . VAL A 1 188 ? -6.676 44.812 26.562 1 98.38 188 VAL A O 1
ATOM 1482 N N . SER A 1 189 ? -7.258 42.781 25.922 1 98.19 189 SER A N 1
ATOM 1483 C CA . SER A 1 189 ? -5.906 42.406 25.516 1 98.19 189 SER A CA 1
ATOM 1484 C C . SER A 1 189 ? -5.652 42.75 24.047 1 98.19 189 SER A C 1
ATOM 1486 O O . SER A 1 189 ? -4.516 42.688 23.578 1 98.19 189 SER A O 1
ATOM 1488 N N . GLY A 1 190 ? -6.641 43.125 23.312 1 97 190 GLY A N 1
ATOM 1489 C CA . GLY A 1 190 ? -6.551 43.312 21.875 1 97 190 GLY A CA 1
ATOM 1490 C C . GLY A 1 190 ? -7.102 42.156 21.078 1 97 190 GLY A C 1
ATOM 1491 O O . GLY A 1 190 ? -7.098 41 21.562 1 97 190 GLY A O 1
ATOM 1492 N N . LYS A 1 191 ? -7.523 42.406 19.859 1 96.19 191 LYS A N 1
ATOM 1493 C CA . LYS A 1 191 ? -8.117 41.375 18.984 1 96.19 191 LYS A CA 1
ATOM 1494 C C . LYS A 1 191 ? -7.047 40.5 18.375 1 96.19 191 LYS A C 1
ATOM 1496 O O . LYS A 1 191 ? -5.895 40.906 18.219 1 96.19 191 LYS A O 1
ATOM 1501 N N . GLN A 1 192 ? -7.398 39.344 18.094 1 95.75 192 GLN A N 1
ATOM 1502 C CA . GLN A 1 192 ? -6.523 38.5 17.281 1 95.75 192 GLN A CA 1
ATOM 1503 C C . GLN A 1 192 ? -6.418 39.031 15.852 1 95.75 192 GLN A C 1
ATOM 1505 O O . GLN A 1 192 ? -7.434 39.281 15.195 1 95.75 192 GLN A O 1
ATOM 1510 N N . PRO A 1 193 ? -5.262 39.156 15.328 1 96.31 193 PRO A N 1
ATOM 1511 C CA . PRO A 1 193 ? -5.094 39.781 14.008 1 96.31 193 PRO A CA 1
ATOM 1512 C C . PRO A 1 193 ? -5.418 38.812 12.867 1 96.31 193 PRO A C 1
ATOM 1514 O O . PRO A 1 193 ? -5.371 37.594 13.055 1 96.31 193 PRO A O 1
ATOM 1517 N N . VAL A 1 194 ? -5.762 39.375 11.68 1 96.5 194 VAL A N 1
ATOM 1518 C CA . VAL A 1 194 ? -5.84 38.625 10.422 1 96.5 194 VAL A CA 1
ATOM 1519 C C . VAL A 1 194 ? -4.434 38.25 9.961 1 96.5 194 VAL A C 1
ATOM 1521 O O . VAL A 1 194 ? -3.473 38.969 10.203 1 96.5 194 VAL A O 1
ATOM 1524 N N . VAL A 1 195 ? -4.301 37.125 9.352 1 97.81 195 VAL A N 1
ATOM 1525 C CA . VAL A 1 195 ? -3.023 36.719 8.781 1 97.81 195 VAL A CA 1
ATOM 1526 C C . VAL A 1 195 ? -3.092 36.781 7.258 1 97.81 195 VAL A C 1
ATOM 1528 O O . VAL A 1 195 ? -4.18 36.75 6.68 1 97.81 195 VAL A O 1
ATOM 1531 N N . PRO A 1 196 ? -1.95 36.906 6.594 1 97.25 196 PRO A N 1
ATOM 1532 C CA . PRO A 1 196 ? -1.959 36.906 5.129 1 97.25 196 PRO A CA 1
ATOM 1533 C C . PRO A 1 196 ? -2.479 35.594 4.547 1 97.25 196 PRO A C 1
ATOM 1535 O O . PRO A 1 196 ? -2.215 34.5 5.102 1 97.25 196 PRO A O 1
ATOM 1538 N N . ARG A 1 197 ? -3.096 35.656 3.385 1 97.25 197 ARG A N 1
ATOM 1539 C CA . ARG A 1 197 ? -3.738 34.531 2.746 1 97.25 197 ARG A CA 1
ATOM 1540 C C . ARG A 1 197 ? -2.736 33.406 2.508 1 97.25 197 ARG A C 1
ATOM 1542 O O . ARG A 1 197 ? -3.066 32.219 2.67 1 97.25 197 ARG A O 1
ATOM 1549 N N . TYR A 1 198 ? -1.463 33.719 2.133 1 97.81 198 TYR A N 1
ATOM 1550 C CA . TYR A 1 198 ? -0.457 32.719 1.806 1 97.81 198 TYR A CA 1
ATOM 1551 C C . TYR A 1 198 ? -0.093 31.875 3.033 1 97.81 198 TYR A C 1
ATOM 1553 O O . TYR A 1 198 ? 0.467 30.781 2.91 1 97.81 198 TYR A O 1
ATOM 1561 N N . ALA A 1 199 ? -0.359 32.406 4.238 1 98.5 199 ALA A N 1
ATOM 1562 C CA . ALA A 1 199 ? -0.026 31.672 5.461 1 98.5 199 ALA A CA 1
ATOM 1563 C C . ALA A 1 199 ? -0.942 30.469 5.652 1 98.5 199 ALA A C 1
ATOM 1565 O O . ALA A 1 199 ? -0.654 29.578 6.461 1 98.5 199 ALA A O 1
ATOM 1566 N N . LEU A 1 200 ? -1.989 30.391 4.887 1 98.69 200 LEU A N 1
ATOM 1567 C CA . LEU A 1 200 ? -3.053 29.438 5.164 1 98.69 200 LEU A CA 1
ATOM 1568 C C . LEU A 1 200 ? -2.848 28.156 4.367 1 98.69 200 LEU A C 1
ATOM 1570 O O . LEU A 1 200 ? -3.617 27.203 4.508 1 98.69 200 LEU A O 1
ATOM 1574 N N . GLY A 1 201 ? -1.805 28.109 3.516 1 98.69 201 GLY A N 1
ATOM 1575 C CA . GLY A 1 201 ? -1.519 26.922 2.723 1 98.69 201 GLY A CA 1
ATOM 1576 C C . GLY A 1 201 ? -0.533 25.984 3.387 1 98.69 201 GLY A C 1
ATOM 1577 O O . GLY A 1 201 ? -0.407 25.969 4.613 1 98.69 201 GLY A O 1
ATOM 1578 N N . ASN A 1 202 ? 0.075 25.062 2.535 1 98.81 202 ASN A N 1
ATOM 1579 C CA . ASN A 1 202 ? 1.097 24.125 3.02 1 98.81 202 ASN A CA 1
ATOM 1580 C C . ASN A 1 202 ? 2.475 24.781 3.049 1 98.81 202 ASN A C 1
ATOM 1582 O O . ASN A 1 202 ? 2.895 25.406 2.066 1 98.81 202 ASN A O 1
ATOM 1586 N N . TRP A 1 203 ? 3.168 24.656 4.219 1 98.88 203 TRP A N 1
ATOM 1587 C CA . TRP A 1 203 ? 4.535 25.141 4.344 1 98.88 203 TRP A CA 1
ATOM 1588 C C . TRP A 1 203 ? 5.535 24 4.27 1 98.88 203 TRP A C 1
ATOM 1590 O O . TRP A 1 203 ? 5.32 22.938 4.859 1 98.88 203 TRP A O 1
ATOM 1600 N N . TRP A 1 204 ? 6.598 24.188 3.48 1 98.62 204 TRP A N 1
ATOM 1601 C CA . TRP A 1 204 ? 7.723 23.266 3.527 1 98.62 204 TRP A CA 1
ATOM 1602 C C . TRP A 1 204 ? 8.82 23.781 4.449 1 98.62 204 TRP A C 1
ATOM 1604 O O . TRP A 1 204 ? 9.273 24.922 4.309 1 98.62 204 TRP A O 1
ATOM 1614 N N . SER A 1 205 ? 9.211 22.969 5.375 1 97.88 205 SER A N 1
ATOM 1615 C CA . SER A 1 205 ? 10.273 23.312 6.312 1 97.88 205 SER A CA 1
ATOM 1616 C C . SER A 1 205 ? 11.062 22.094 6.734 1 97.88 205 SER A C 1
ATOM 1618 O O . SER A 1 205 ? 10.492 21.016 6.941 1 97.88 205 SER A O 1
ATOM 1620 N N . ARG A 1 206 ? 12.352 22.219 6.777 1 97.38 206 ARG A N 1
ATOM 1621 C CA . ARG A 1 206 ? 13.266 21.172 7.246 1 97.38 206 ARG A CA 1
ATOM 1622 C C . ARG A 1 206 ? 14.602 21.781 7.676 1 97.38 206 ARG A C 1
ATOM 1624 O O . ARG A 1 206 ? 15.133 22.672 7.012 1 97.38 206 ARG A O 1
ATOM 1631 N N . TYR A 1 207 ? 15.109 21.328 8.852 1 97.25 207 TYR A N 1
ATOM 1632 C CA . TYR A 1 207 ? 16.469 21.703 9.242 1 97.25 207 TYR A CA 1
ATOM 1633 C C . TYR A 1 207 ? 17.5 20.953 8.398 1 97.25 207 TYR A C 1
ATOM 1635 O O . TYR A 1 207 ? 17.859 19.812 8.703 1 97.25 207 TYR A O 1
ATOM 1643 N N . HIS A 1 208 ? 17.906 21.578 7.383 1 96.12 208 HIS A N 1
ATOM 1644 C CA . HIS A 1 208 ? 18.797 21 6.395 1 96.12 208 HIS A CA 1
ATOM 1645 C C . HIS A 1 208 ? 19.562 22.078 5.641 1 96.12 208 HIS A C 1
ATOM 1647 O O . HIS A 1 208 ? 19 23.109 5.273 1 96.12 208 HIS A O 1
ATOM 1653 N N . PRO A 1 209 ? 20.859 21.859 5.457 1 96.69 209 PRO A N 1
ATOM 1654 C CA . PRO A 1 209 ? 21.656 22.828 4.703 1 96.69 209 PRO A CA 1
ATOM 1655 C C . PRO A 1 209 ? 21.422 22.734 3.195 1 96.69 209 PRO A C 1
ATOM 1657 O O . PRO A 1 209 ? 22.328 22.328 2.457 1 96.69 209 PRO A O 1
ATOM 1660 N N . TYR A 1 210 ? 20.328 23.219 2.752 1 97.38 210 TYR A N 1
ATOM 1661 C CA . TYR A 1 210 ? 19.984 23.172 1.336 1 97.38 210 TYR A CA 1
ATOM 1662 C C . TYR A 1 210 ? 20.938 24.031 0.515 1 97.38 210 TYR A C 1
ATOM 1664 O O . TYR A 1 210 ? 21.359 25.094 0.959 1 97.38 210 TYR A O 1
ATOM 1672 N N . ARG A 1 211 ? 21.266 23.578 -0.709 1 96.88 211 ARG A N 1
ATOM 1673 C CA . ARG A 1 211 ? 21.828 24.422 -1.757 1 96.88 211 ARG A CA 1
ATOM 1674 C C . ARG A 1 211 ? 20.719 25.062 -2.598 1 96.88 211 ARG A C 1
ATOM 1676 O O . ARG A 1 211 ? 19.656 24.469 -2.779 1 96.88 211 ARG A O 1
ATOM 1683 N N . GLN A 1 212 ? 21.031 26.219 -3.025 1 98 212 GLN A N 1
ATOM 1684 C CA . GLN A 1 212 ? 20.062 26.984 -3.811 1 98 212 GLN A CA 1
ATOM 1685 C C . GLN A 1 212 ? 19.391 26.125 -4.871 1 98 212 GLN A C 1
ATOM 1687 O O . GLN A 1 212 ? 18.172 26.031 -4.926 1 98 212 GLN A O 1
ATOM 1692 N N . GLU A 1 213 ? 20.109 25.438 -5.645 1 97.88 213 GLU A N 1
ATOM 1693 C CA . GLU A 1 213 ? 19.562 24.625 -6.742 1 97.88 213 GLU A CA 1
ATOM 1694 C C . GLU A 1 213 ? 18.781 23.438 -6.215 1 97.88 213 GLU A C 1
ATOM 1696 O O . GLU A 1 213 ? 17.734 23.078 -6.773 1 97.88 213 GLU A O 1
ATOM 1701 N N . GLU A 1 214 ? 19.312 22.859 -5.211 1 97.81 214 GLU A N 1
ATOM 1702 C CA . GLU A 1 214 ? 18.641 21.719 -4.594 1 97.81 214 GLU A CA 1
ATOM 1703 C C . GLU A 1 214 ? 17.25 22.094 -4.094 1 97.81 214 GLU A C 1
ATOM 1705 O O . GLU A 1 214 ? 16.297 21.328 -4.27 1 97.81 214 GLU A O 1
ATOM 1710 N N . TYR A 1 215 ? 17.141 23.219 -3.479 1 98.31 215 TYR A N 1
ATOM 1711 C CA . TYR A 1 215 ? 15.867 23.672 -2.939 1 98.31 215 TYR A CA 1
ATOM 1712 C C . TYR A 1 215 ? 14.867 23.938 -4.059 1 98.31 215 TYR A C 1
ATOM 1714 O O . TYR A 1 215 ? 13.703 23.547 -3.961 1 98.31 215 TYR A O 1
ATOM 1722 N N . LEU A 1 216 ? 15.32 24.594 -5.105 1 98.62 216 LEU A N 1
ATOM 1723 C CA . LEU A 1 216 ? 14.453 24.891 -6.238 1 98.62 216 LEU A CA 1
ATOM 1724 C C . LEU A 1 216 ? 13.977 23.609 -6.918 1 98.62 216 LEU A C 1
ATOM 1726 O O . LEU A 1 216 ? 12.812 23.5 -7.297 1 98.62 216 LEU A O 1
ATOM 1730 N N . GLU A 1 217 ? 14.852 22.672 -7.051 1 98.31 217 GLU A N 1
ATOM 1731 C CA . GLU A 1 217 ? 14.477 21.375 -7.617 1 98.31 217 GLU A CA 1
ATOM 1732 C C . GLU A 1 217 ? 13.422 20.688 -6.762 1 98.31 217 GLU A C 1
ATOM 1734 O O . GLU A 1 217 ? 12.523 20.031 -7.289 1 98.31 217 GLU A O 1
ATOM 1739 N N . LEU A 1 218 ? 13.586 20.781 -5.504 1 98.19 218 LEU A N 1
ATOM 1740 C CA . LEU A 1 218 ? 12.602 20.203 -4.582 1 98.19 218 LEU A CA 1
ATOM 1741 C C . LEU A 1 218 ? 11.227 20.828 -4.805 1 98.19 218 LEU A C 1
ATOM 1743 O O . LEU A 1 218 ? 10.219 20.125 -4.852 1 98.19 218 LEU A O 1
ATOM 1747 N N . MET A 1 219 ? 11.164 22.156 -4.945 1 98.62 219 MET A N 1
ATOM 1748 C CA . MET A 1 219 ? 9.906 22.844 -5.219 1 98.62 219 MET A CA 1
ATOM 1749 C C . MET A 1 219 ? 9.297 22.344 -6.531 1 98.62 219 MET A C 1
ATOM 1751 O O . MET A 1 219 ? 8.086 22.156 -6.621 1 98.62 219 MET A O 1
ATOM 1755 N N . ASP A 1 220 ? 10.094 22.172 -7.504 1 98.44 220 ASP A N 1
ATOM 1756 C CA . ASP A 1 220 ? 9.609 21.688 -8.797 1 98.44 220 ASP A CA 1
ATOM 1757 C C . ASP A 1 220 ? 9.047 20.266 -8.672 1 98.44 220 ASP A C 1
ATOM 1759 O O . ASP A 1 220 ? 8.062 19.922 -9.328 1 98.44 220 ASP A O 1
ATOM 1763 N N . LYS A 1 221 ? 9.727 19.516 -7.891 1 97.88 221 LYS A N 1
ATOM 1764 C CA . LYS A 1 221 ? 9.234 18.156 -7.707 1 97.88 221 LYS A CA 1
ATOM 1765 C C . LYS A 1 221 ? 7.855 18.156 -7.051 1 97.88 221 LYS A C 1
ATOM 1767 O O . LYS A 1 221 ? 6.969 17.406 -7.453 1 97.88 221 LYS A O 1
ATOM 1772 N N . PHE A 1 222 ? 7.676 18.969 -6 1 98.31 222 PHE A N 1
ATOM 1773 C CA . PHE A 1 222 ? 6.352 19.125 -5.406 1 98.31 222 PHE A CA 1
ATOM 1774 C C . PHE A 1 222 ? 5.324 19.516 -6.465 1 98.31 222 PHE A C 1
ATOM 1776 O O . PHE A 1 222 ? 4.234 18.938 -6.516 1 98.31 222 PHE A O 1
ATOM 1783 N N . HIS A 1 223 ? 5.684 20.469 -7.254 1 97.31 223 HIS A N 1
ATOM 1784 C CA . HIS A 1 223 ? 4.801 20.953 -8.312 1 97.31 223 HIS A CA 1
ATOM 1785 C C . HIS A 1 223 ? 4.457 19.844 -9.289 1 97.31 223 HIS A C 1
ATOM 1787 O O . HIS A 1 223 ? 3.289 19.656 -9.648 1 97.31 223 HIS A O 1
ATOM 1793 N N . ASN A 1 224 ? 5.438 19.109 -9.727 1 97 224 ASN A N 1
ATOM 1794 C CA . ASN A 1 224 ? 5.254 18.031 -10.695 1 97 224 ASN A CA 1
ATOM 1795 C C . ASN A 1 224 ? 4.41 16.906 -10.117 1 97 224 ASN A C 1
ATOM 1797 O O . ASN A 1 224 ? 3.742 16.172 -10.867 1 97 224 ASN A O 1
ATOM 1801 N N . MET A 1 225 ? 4.438 16.797 -8.859 1 96.19 225 MET A N 1
ATOM 1802 C CA . MET A 1 225 ? 3.645 15.766 -8.188 1 96.19 225 MET A CA 1
ATOM 1803 C C . MET A 1 225 ? 2.273 16.312 -7.797 1 96.19 225 MET A C 1
ATOM 1805 O O . MET A 1 225 ? 1.513 15.633 -7.102 1 96.19 225 MET A O 1
ATOM 1809 N N . ASP A 1 226 ? 1.991 17.531 -8.133 1 95.38 226 ASP A N 1
ATOM 1810 C CA . ASP A 1 226 ? 0.711 18.188 -7.914 1 95.38 226 ASP A CA 1
ATOM 1811 C C . ASP A 1 226 ? 0.43 18.359 -6.426 1 95.38 226 ASP A C 1
ATOM 1813 O O . ASP A 1 226 ? -0.692 18.141 -5.969 1 95.38 226 ASP A O 1
ATOM 1817 N N . ILE A 1 227 ? 1.401 18.672 -5.621 1 98.19 227 ILE A N 1
ATOM 1818 C CA . ILE A 1 227 ? 1.28 19.016 -4.207 1 98.19 227 ILE A CA 1
ATOM 1819 C C . ILE A 1 227 ? 1.531 20.5 -4.012 1 98.19 227 ILE A C 1
ATOM 1821 O O . ILE A 1 227 ? 2.68 20.953 -4.016 1 98.19 227 ILE A O 1
ATOM 1825 N N . PRO A 1 228 ? 0.559 21.234 -3.768 1 98.5 228 PRO A N 1
ATOM 1826 C CA . PRO A 1 228 ? 0.731 22.688 -3.703 1 98.5 228 PRO A CA 1
ATOM 1827 C C . PRO A 1 228 ? 1.387 23.156 -2.402 1 98.5 228 PRO A C 1
ATOM 1829 O O . PRO A 1 228 ? 1.154 22.547 -1.347 1 98.5 228 PRO A O 1
ATOM 1832 N N . LEU A 1 229 ? 2.16 24.203 -2.465 1 98.75 229 LEU A N 1
ATOM 1833 C CA . LEU A 1 229 ? 2.805 24.875 -1.343 1 98.75 229 LEU A CA 1
ATOM 1834 C C . LEU A 1 229 ? 2.543 26.375 -1.386 1 98.75 229 LEU A C 1
ATOM 1836 O O . LEU A 1 229 ? 2.115 26.906 -2.414 1 98.75 229 LEU A O 1
ATOM 1840 N N . SER A 1 230 ? 2.811 27.062 -0.245 1 98.75 230 SER A N 1
ATOM 1841 C CA . SER A 1 230 ? 2.631 28.5 -0.259 1 98.75 230 SER A CA 1
ATOM 1842 C C . SER A 1 230 ? 3.805 29.219 0.411 1 98.75 230 SER A C 1
ATOM 1844 O O . SER A 1 230 ? 4.059 30.391 0.147 1 98.75 230 SER A O 1
ATOM 1846 N N . VAL A 1 231 ? 4.523 28.484 1.294 1 98.81 231 VAL A N 1
ATOM 1847 C CA . VAL A 1 231 ? 5.625 29.125 2.008 1 98.81 231 VAL A CA 1
ATOM 1848 C C . VAL A 1 231 ? 6.848 28.203 1.992 1 98.81 231 VAL A C 1
ATOM 1850 O O . VAL A 1 231 ? 6.73 27 2.256 1 98.81 231 VAL A O 1
ATOM 1853 N N . ALA A 1 232 ? 7.945 28.766 1.628 1 98.69 232 ALA A N 1
ATOM 1854 C CA . ALA A 1 232 ? 9.258 28.125 1.677 1 98.69 232 ALA A CA 1
ATOM 1855 C C . ALA A 1 232 ? 10.047 28.594 2.896 1 98.69 232 ALA A C 1
ATOM 1857 O O . ALA A 1 232 ? 10.422 29.766 2.99 1 98.69 232 ALA A O 1
ATOM 1858 N N . VAL A 1 233 ? 10.305 27.672 3.797 1 98.5 233 VAL A N 1
ATOM 1859 C CA . VAL A 1 233 ? 10.969 28.016 5.051 1 98.5 233 VAL A CA 1
ATOM 1860 C C . VAL A 1 233 ? 12.43 27.578 5 1 98.5 233 VAL A C 1
ATOM 1862 O O . VAL A 1 233 ? 12.727 26.422 4.734 1 98.5 233 VAL A O 1
ATOM 1865 N N . LEU A 1 234 ? 13.328 28.484 5.207 1 98 234 LEU A N 1
ATOM 1866 C CA . LEU A 1 234 ? 14.742 28.156 5.348 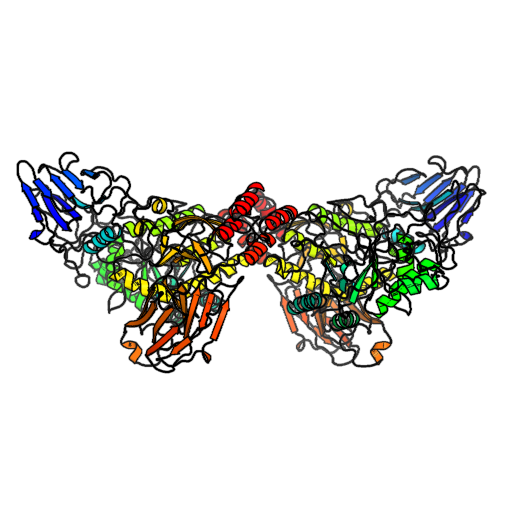1 98 234 LEU A CA 1
ATOM 1867 C C . LEU A 1 234 ? 15.172 28.188 6.809 1 98 234 LEU A C 1
ATOM 1869 O O . LEU A 1 234 ? 15.031 29.219 7.473 1 98 234 LEU A O 1
ATOM 1873 N N . ASP A 1 235 ? 15.688 27.141 7.215 1 96.5 235 ASP A N 1
ATOM 1874 C CA . ASP A 1 235 ? 16.219 27.078 8.57 1 96.5 235 ASP A CA 1
ATOM 1875 C C . ASP A 1 235 ? 17.578 27.781 8.664 1 96.5 235 ASP A C 1
ATOM 1877 O O . ASP A 1 235 ? 17.906 28.625 7.824 1 96.5 235 ASP A O 1
ATOM 1881 N N . MET A 1 236 ? 18.359 27.578 9.602 1 94.5 236 MET A N 1
ATOM 1882 C CA . MET A 1 236 ? 19.438 28.453 10.031 1 94.5 236 MET A CA 1
ATOM 1883 C C . MET A 1 236 ? 20.578 28.438 9.016 1 94.5 236 MET A C 1
ATOM 1885 O O . MET A 1 236 ? 21.359 29.391 8.93 1 94.5 236 MET A O 1
ATOM 1889 N N . ASP A 1 237 ? 20.594 27.484 8.062 1 96.12 237 ASP A N 1
ATOM 1890 C CA . ASP A 1 237 ? 21.75 27.312 7.199 1 96.12 237 ASP A CA 1
ATOM 1891 C C . ASP A 1 237 ? 21.719 28.297 6.031 1 96.12 237 ASP A C 1
ATOM 1893 O O . ASP A 1 237 ? 22.641 28.328 5.207 1 96.12 237 ASP A O 1
ATOM 1897 N N . TRP A 1 238 ? 20.688 29.125 5.941 1 97.5 238 TRP A N 1
ATOM 1898 C CA . TRP A 1 238 ? 20.703 30.188 4.941 1 97.5 238 TRP A CA 1
ATOM 1899 C C . TRP A 1 238 ? 21.859 31.156 5.191 1 97.5 238 TRP A C 1
ATOM 1901 O O . TRP A 1 238 ? 22.328 31.812 4.266 1 97.5 238 TRP A O 1
ATOM 1911 N N . HIS A 1 239 ? 22.359 31.297 6.441 1 97.5 239 HIS A N 1
ATOM 1912 C CA . HIS A 1 239 ? 23.469 32.156 6.812 1 97.5 239 HIS A CA 1
ATOM 1913 C C . HIS A 1 239 ? 24.703 31.359 7.184 1 97.5 239 HIS A C 1
ATOM 1915 O O . HIS A 1 239 ? 24.688 30.125 7.129 1 97.5 239 HIS A O 1
ATOM 1921 N N . LEU A 1 240 ? 25.781 32.062 7.535 1 97 240 LEU A N 1
ATOM 1922 C CA . LEU A 1 240 ? 27.031 31.391 7.898 1 97 240 LEU A CA 1
ATOM 1923 C C . LEU A 1 240 ? 26.891 30.656 9.234 1 97 240 LEU A C 1
ATOM 1925 O O . LEU A 1 240 ? 26.484 31.266 10.234 1 97 240 LEU A O 1
ATOM 1929 N N . VAL A 1 241 ? 27.141 29.344 9.25 1 95.19 241 VAL A N 1
ATOM 1930 C CA . VAL A 1 241 ? 26.938 28.547 10.445 1 95.19 241 VAL A CA 1
ATOM 1931 C C . VAL A 1 241 ? 28.266 27.906 10.875 1 95.19 241 VAL A C 1
ATOM 1933 O O . VAL A 1 241 ? 28.734 28.141 11.992 1 95.19 241 VAL A O 1
ATOM 1936 N N . SER A 1 242 ? 28.906 27.203 9.953 1 92.81 242 SER A N 1
ATOM 1937 C CA . SER A 1 242 ? 30.062 26.391 10.305 1 92.81 242 SER A CA 1
ATOM 1938 C C . SER A 1 242 ? 31.312 26.875 9.562 1 92.81 242 SER A C 1
ATOM 1940 O O . SER A 1 242 ? 32.375 26.219 9.625 1 92.81 242 SER A O 1
ATOM 1942 N N . GLU A 1 243 ? 31.234 27.938 8.875 1 91.38 243 GLU A N 1
ATOM 1943 C CA . GLU A 1 243 ? 32.375 28.484 8.141 1 91.38 243 GLU A CA 1
ATOM 1944 C C . GLU A 1 243 ? 33.5 28.891 9.086 1 91.38 243 GLU A C 1
ATOM 1946 O O . GLU A 1 243 ? 33.25 29.234 10.25 1 91.38 243 GLU A O 1
ATOM 1951 N N . GLU A 1 244 ? 34.688 28.922 8.602 1 91.62 244 GLU A N 1
ATOM 1952 C CA . GLU A 1 244 ? 35.906 29.156 9.406 1 91.62 244 GLU A CA 1
ATOM 1953 C C . GLU A 1 244 ? 35.844 30.516 10.102 1 91.62 244 GLU A C 1
ATOM 1955 O O . GLU A 1 244 ? 36.344 30.656 11.219 1 91.62 244 GLU A O 1
ATOM 1960 N N . GLN A 1 245 ? 35.188 31.406 9.508 1 91.56 245 GLN A N 1
ATOM 1961 C CA . GLN A 1 245 ? 35.156 32.781 10.031 1 91.56 245 GLN A CA 1
ATOM 1962 C C . GLN A 1 245 ? 34.156 32.906 11.18 1 91.56 245 GLN A C 1
ATOM 1964 O O . GLN A 1 245 ? 34.156 33.906 11.883 1 91.56 245 GLN A O 1
ATOM 1969 N N . VAL A 1 246 ? 33.344 31.953 11.398 1 92.5 246 VAL A N 1
ATOM 1970 C CA . VAL A 1 246 ? 32.344 32 12.461 1 92.5 246 VAL A CA 1
ATOM 1971 C C . VAL A 1 246 ? 32.969 31.5 13.773 1 92.5 246 VAL A C 1
ATOM 1973 O O . VAL A 1 246 ? 33.25 30.312 13.914 1 92.5 246 VAL A O 1
ATOM 1976 N N . PRO A 1 247 ? 33.062 32.312 14.727 1 87.25 247 PRO A N 1
ATOM 1977 C CA . PRO A 1 247 ? 33.812 31.938 15.938 1 87.25 247 PRO A CA 1
ATOM 1978 C C . PRO A 1 247 ? 32.906 31.297 17 1 87.25 247 PRO A C 1
ATOM 1980 O O . PRO A 1 247 ? 33.375 31.016 18.109 1 87.25 247 PRO A O 1
ATOM 1983 N N . HIS A 1 248 ? 31.672 31.094 16.891 1 87.44 248 HIS A N 1
ATOM 1984 C CA . HIS A 1 248 ? 30.719 30.562 17.859 1 87.44 248 HIS A CA 1
ATOM 1985 C C . HIS A 1 248 ? 29.969 29.359 17.312 1 87.44 248 HIS A C 1
ATOM 1987 O O . HIS A 1 248 ? 30.391 28.766 16.312 1 87.44 248 HIS A O 1
ATOM 1993 N N . ALA A 1 249 ? 28.891 28.922 18.016 1 86.19 249 ALA A N 1
ATOM 1994 C CA . ALA A 1 249 ? 28.203 27.672 17.703 1 86.19 249 ALA A CA 1
ATOM 1995 C C . ALA A 1 249 ? 27.422 27.766 16.406 1 86.19 249 ALA A C 1
ATOM 1997 O O . ALA A 1 249 ? 26.953 26.75 15.875 1 86.19 249 ALA A O 1
ATOM 1998 N N . GLY A 1 250 ? 27.25 28.938 15.875 1 90.88 250 GLY A N 1
ATOM 1999 C CA . GLY A 1 250 ? 26.719 29.094 14.523 1 90.88 250 GLY A CA 1
ATOM 2000 C C . GLY A 1 250 ? 25.234 29.344 14.5 1 90.88 250 GLY A C 1
ATOM 2001 O O . GLY A 1 250 ? 24.656 29.547 13.438 1 90.88 250 GLY A O 1
ATOM 2002 N N . TRP A 1 251 ? 24.5 29.391 15.539 1 91.81 251 TRP A N 1
ATOM 2003 C CA . TRP A 1 251 ? 23.062 29.547 15.586 1 91.81 251 TRP A CA 1
ATOM 2004 C C . TRP A 1 251 ? 22.656 30.938 15.109 1 91.81 251 TRP A C 1
ATOM 2006 O O . TRP A 1 251 ? 21.656 31.094 14.398 1 91.81 251 TRP A O 1
ATOM 2016 N N . THR A 1 252 ? 23.422 31.953 15.469 1 95 252 THR A N 1
ATOM 2017 C CA . THR A 1 252 ? 23.094 33.344 15.125 1 95 252 THR A CA 1
ATOM 2018 C C . THR A 1 252 ? 23.859 33.781 13.883 1 95 252 THR A C 1
ATOM 2020 O O . THR A 1 252 ? 25.062 33.5 13.75 1 95 252 THR A O 1
ATOM 2023 N N . GLY A 1 253 ? 23.141 34.469 12.992 1 95.56 253 GLY A N 1
ATOM 2024 C CA . GLY A 1 253 ? 23.828 35 11.828 1 95.56 253 GLY A CA 1
ATOM 2025 C C . GLY A 1 253 ? 22.906 35.812 10.93 1 95.56 253 GLY A C 1
ATOM 2026 O O . GLY A 1 253 ? 21.688 35.594 10.906 1 95.56 253 GLY A O 1
ATOM 2027 N N . TYR A 1 254 ? 23.547 36.75 10.156 1 97.19 254 TYR A N 1
ATOM 2028 C CA . TYR A 1 254 ? 22.766 37.688 9.336 1 97.19 254 TYR A CA 1
ATOM 2029 C C . TYR A 1 254 ? 23.422 37.875 7.969 1 97.19 254 TYR A C 1
ATOM 2031 O O . TYR A 1 254 ? 23.062 38.812 7.234 1 97.19 254 TYR A O 1
ATOM 2039 N N . THR A 1 255 ? 24.406 37.062 7.648 1 97.25 255 THR A N 1
ATOM 2040 C CA . THR A 1 255 ? 25.078 37.062 6.352 1 97.25 255 THR A CA 1
ATOM 2041 C C . THR A 1 255 ? 24.766 35.812 5.551 1 97.25 255 THR A C 1
ATOM 2043 O O . THR A 1 255 ? 25 34.688 6.023 1 97.25 255 THR A O 1
ATOM 2046 N N . TRP A 1 256 ? 24.328 36.031 4.344 1 97.62 256 TRP A N 1
ATOM 2047 C CA . TRP A 1 256 ? 23.969 34.875 3.504 1 97.62 256 TRP A CA 1
ATOM 2048 C C . TRP A 1 256 ? 25.188 33.969 3.283 1 97.62 256 TRP A C 1
ATOM 2050 O O . TRP A 1 256 ? 26.297 34.469 3.045 1 97.62 256 TRP A O 1
ATOM 2060 N N . ASN A 1 257 ? 25.062 32.719 3.443 1 97.69 257 ASN A N 1
ATOM 2061 C CA . ASN A 1 257 ? 26.078 31.734 3.08 1 97.69 257 ASN A CA 1
ATOM 2062 C C . ASN A 1 257 ? 26.172 31.562 1.566 1 97.69 257 ASN A C 1
ATOM 2064 O O . ASN A 1 257 ? 25.469 30.75 0.98 1 97.69 257 ASN A O 1
ATOM 2068 N N . LYS A 1 258 ? 27.047 32.156 0.965 1 96.81 258 LYS A N 1
ATOM 2069 C CA . LYS A 1 258 ? 27.141 32.188 -0.491 1 96.81 258 LYS A CA 1
ATOM 2070 C C . LYS A 1 258 ? 27.578 30.859 -1.066 1 96.81 258 LYS A C 1
ATOM 2072 O O . LYS A 1 258 ? 27.438 30.609 -2.264 1 96.81 258 LYS A O 1
ATOM 2077 N N . LYS A 1 259 ? 28.172 30 -0.254 1 97.25 259 LYS A N 1
ATOM 2078 C CA . LYS A 1 259 ? 28.484 28.641 -0.699 1 97.25 259 LYS A CA 1
ATOM 2079 C C . LYS A 1 259 ? 27.219 27.844 -0.974 1 97.25 259 LYS A C 1
ATOM 2081 O O . LYS A 1 259 ? 27.172 27.062 -1.926 1 97.25 259 LYS A O 1
ATOM 2086 N N . LEU A 1 260 ? 26.203 28.031 -0.191 1 98.06 260 LEU A N 1
ATOM 2087 C CA . LEU A 1 260 ? 24.938 27.328 -0.333 1 98.06 260 LEU A CA 1
ATOM 2088 C C . LEU A 1 260 ? 23.984 28.109 -1.22 1 98.06 260 LEU A C 1
ATOM 2090 O O . LEU A 1 260 ? 23.266 27.516 -2.031 1 98.06 260 LEU A O 1
ATOM 2094 N N . PHE A 1 261 ? 24.047 29.438 -1.055 1 98.31 261 PHE A N 1
ATOM 2095 C CA . PHE A 1 261 ? 23.188 30.328 -1.823 1 98.31 261 PHE A CA 1
ATOM 2096 C C . PHE A 1 261 ? 24.031 31.375 -2.562 1 98.31 261 PHE A C 1
ATOM 2098 O O . PHE A 1 261 ? 24.109 32.531 -2.139 1 98.31 261 PHE A O 1
ATOM 2105 N N . PRO A 1 262 ? 24.5 31.109 -3.723 1 98.12 262 PRO A N 1
ATOM 2106 C CA . PRO A 1 262 ? 25.406 32 -4.449 1 98.12 262 PRO A CA 1
ATOM 2107 C C . PRO A 1 262 ? 24.719 33.281 -4.898 1 98.12 262 PRO A C 1
ATOM 2109 O O . PRO A 1 262 ? 25.391 34.312 -5.07 1 98.12 262 PRO A O 1
ATOM 2112 N N . ASP A 1 263 ? 23.406 33.25 -5.074 1 98.19 263 ASP A N 1
ATOM 2113 C CA . ASP A 1 263 ? 22.641 34.438 -5.496 1 98.19 263 ASP A CA 1
ATOM 2114 C C . ASP A 1 263 ? 21.297 34.5 -4.781 1 98.19 263 ASP A C 1
ATOM 2116 O O . ASP A 1 263 ? 20.266 34.188 -5.371 1 98.19 263 ASP A O 1
ATOM 2120 N N . PRO A 1 264 ? 21.297 35.031 -3.562 1 97.88 264 PRO A N 1
ATOM 2121 C CA . PRO A 1 264 ? 20.078 35.094 -2.76 1 97.88 264 PRO A CA 1
ATOM 2122 C C . PRO A 1 264 ? 18.953 35.875 -3.432 1 97.88 264 PRO A C 1
ATOM 2124 O O . PRO A 1 264 ? 17.781 35.5 -3.311 1 97.88 264 PRO A O 1
ATOM 2127 N N . ALA A 1 265 ? 19.234 36.938 -4.074 1 97.81 265 ALA A N 1
ATOM 2128 C CA . ALA A 1 265 ? 18.219 37.719 -4.758 1 97.81 265 ALA A CA 1
ATOM 2129 C C . ALA A 1 265 ? 17.531 36.938 -5.859 1 97.81 265 ALA A C 1
ATOM 2131 O O . ALA A 1 265 ? 16.312 36.969 -6.004 1 97.81 265 ALA A O 1
ATOM 2132 N N . LEU A 1 266 ? 18.375 36.281 -6.637 1 98.12 266 LEU A N 1
ATOM 2133 C CA . LEU A 1 266 ? 17.828 35.406 -7.672 1 98.12 266 LEU A CA 1
ATOM 2134 C C . LEU A 1 266 ? 16.984 34.281 -7.055 1 98.12 266 LEU A C 1
ATOM 2136 O O . LEU A 1 266 ? 15.922 33.938 -7.57 1 98.12 266 LEU A O 1
ATOM 2140 N N . PHE A 1 267 ? 17.594 33.656 -6.055 1 97.88 267 PHE A N 1
ATOM 2141 C CA . PHE A 1 267 ? 16.891 32.594 -5.352 1 97.88 267 PHE A CA 1
ATOM 2142 C C . PHE A 1 267 ? 15.5 33.031 -4.93 1 97.88 267 PHE A C 1
ATOM 2144 O O . PHE A 1 267 ? 14.516 32.344 -5.18 1 97.88 267 PHE A O 1
ATOM 2151 N N . SER A 1 268 ? 15.383 34.188 -4.309 1 98.06 268 SER A N 1
ATOM 2152 C CA . SER A 1 268 ? 14.117 34.781 -3.859 1 98.06 268 SER A CA 1
ATOM 2153 C C . SER A 1 268 ? 13.164 35 -5.031 1 98.06 268 SER A C 1
ATOM 2155 O O . SER A 1 268 ? 11.984 34.656 -4.953 1 98.06 268 SER A O 1
ATOM 2157 N N . ARG A 1 269 ? 13.633 35.562 -6.078 1 97.94 269 ARG A N 1
ATOM 2158 C CA . ARG A 1 269 ? 12.812 35.812 -7.266 1 97.94 269 ARG A CA 1
ATOM 2159 C C . ARG A 1 269 ? 12.258 34.5 -7.824 1 97.94 269 ARG A C 1
ATOM 2161 O O . ARG A 1 269 ? 11.102 34.438 -8.234 1 97.94 269 ARG A O 1
ATOM 2168 N N . GLU A 1 270 ? 13.141 33.531 -7.879 1 98.12 270 GLU A N 1
ATOM 2169 C CA . GLU A 1 270 ? 12.734 32.219 -8.398 1 98.12 270 GLU A CA 1
ATOM 2170 C C . GLU A 1 270 ? 11.625 31.609 -7.547 1 98.12 270 GLU A C 1
ATOM 2172 O O . GLU A 1 270 ? 10.68 31.016 -8.078 1 98.12 270 GLU A O 1
ATOM 2177 N N . LEU A 1 271 ? 11.703 31.688 -6.273 1 98.44 271 LEU A N 1
ATOM 2178 C CA . LEU A 1 271 ? 10.656 31.188 -5.398 1 98.44 271 LEU A CA 1
ATOM 2179 C C . LEU A 1 271 ? 9.352 31.953 -5.605 1 98.44 271 LEU A C 1
ATOM 2181 O O . LEU A 1 271 ? 8.273 31.359 -5.664 1 98.44 271 LEU A O 1
ATOM 2185 N N . HIS A 1 272 ? 9.453 33.312 -5.742 1 97.69 272 HIS A N 1
ATOM 2186 C CA . HIS A 1 272 ? 8.273 34.156 -5.965 1 97.69 272 HIS A CA 1
ATOM 2187 C C . HIS A 1 272 ? 7.613 33.812 -7.301 1 97.69 272 HIS A C 1
ATOM 2189 O O . HIS A 1 272 ? 6.387 33.844 -7.41 1 97.69 272 HIS A O 1
ATOM 2195 N N . GLU A 1 273 ? 8.445 33.562 -8.258 1 97.06 273 GLU A N 1
ATOM 2196 C CA . GLU A 1 273 ? 7.914 33.188 -9.562 1 97.06 273 GLU A CA 1
ATOM 2197 C C . GLU A 1 273 ? 7.129 31.875 -9.477 1 97.06 273 GLU A C 1
ATOM 2199 O O . GLU A 1 273 ? 6.23 31.625 -10.289 1 97.06 273 GLU A O 1
ATOM 2204 N N . ARG A 1 274 ? 7.473 31.125 -8.523 1 97.38 274 ARG A N 1
ATOM 2205 C CA . ARG A 1 274 ? 6.746 29.875 -8.273 1 97.38 274 ARG A CA 1
ATOM 2206 C C . ARG A 1 274 ? 5.574 30.109 -7.328 1 97.38 274 ARG A C 1
ATOM 2208 O O . ARG A 1 274 ? 4.965 29.156 -6.844 1 97.38 274 ARG A O 1
ATOM 2215 N N . ASN A 1 275 ? 5.309 31.391 -6.969 1 97.31 275 ASN A N 1
ATOM 2216 C CA . ASN A 1 275 ? 4.242 31.828 -6.078 1 97.31 275 ASN A CA 1
ATOM 2217 C C . ASN A 1 275 ? 4.473 31.344 -4.648 1 97.31 275 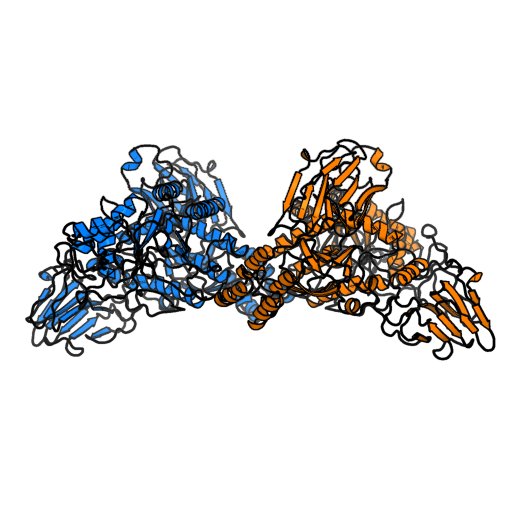ASN A C 1
ATOM 2219 O O . ASN A 1 275 ? 3.525 30.984 -3.953 1 97.31 275 ASN A O 1
ATOM 2223 N N . LEU A 1 276 ? 5.719 31.297 -4.211 1 98.56 276 LEU A N 1
ATOM 2224 C CA . LEU A 1 276 ? 6.066 30.922 -2.842 1 98.56 276 LEU A CA 1
ATOM 2225 C C . LEU A 1 276 ? 6.633 32.125 -2.08 1 98.56 276 LEU A C 1
ATOM 2227 O O . LEU A 1 276 ? 7.41 32.906 -2.633 1 98.56 276 LEU A O 1
ATOM 2231 N N . LYS A 1 277 ? 6.145 32.281 -0.883 1 98.31 277 LYS A N 1
ATOM 2232 C CA . LYS A 1 277 ? 6.785 33.25 0.022 1 98.31 277 LYS A CA 1
ATOM 2233 C C . LYS A 1 277 ? 7.957 32.594 0.756 1 98.31 277 LYS A C 1
ATOM 2235 O O . LYS A 1 277 ? 8.008 31.375 0.912 1 98.31 277 LYS A O 1
ATOM 2240 N N . ILE A 1 278 ? 8.914 33.375 1.194 1 98.44 278 ILE A N 1
ATOM 2241 C CA . ILE A 1 278 ? 10.133 32.875 1.826 1 98.44 278 ILE A CA 1
ATOM 2242 C C . ILE A 1 278 ? 10.234 33.406 3.25 1 98.44 278 ILE A C 1
ATOM 2244 O O . ILE A 1 278 ? 9.969 34.594 3.492 1 98.44 278 ILE A O 1
ATOM 2248 N N . THR A 1 279 ? 10.516 32.562 4.176 1 98.38 279 THR A N 1
ATOM 2249 C CA . THR A 1 279 ? 10.852 33 5.527 1 98.38 279 THR A CA 1
ATOM 2250 C C . THR A 1 279 ? 12.188 32.375 5.973 1 98.38 279 THR A C 1
ATOM 2252 O O . THR A 1 279 ? 12.57 31.312 5.512 1 98.38 279 THR A O 1
ATOM 2255 N N . LEU A 1 280 ? 12.93 33.125 6.789 1 98.38 280 LEU A N 1
ATOM 2256 C CA . LEU A 1 280 ? 14.25 32.719 7.289 1 98.38 280 LEU A CA 1
ATOM 2257 C C . LEU A 1 280 ? 14.242 32.625 8.812 1 98.38 280 LEU A C 1
ATOM 2259 O O . LEU A 1 280 ? 13.602 33.406 9.492 1 98.38 280 LEU A O 1
ATOM 2263 N N . ASN A 1 281 ? 14.938 31.641 9.281 1 98.06 281 ASN A N 1
ATOM 2264 C CA . ASN A 1 281 ? 15.086 31.438 10.719 1 98.06 281 ASN A CA 1
ATOM 2265 C C . ASN A 1 281 ? 16.109 32.406 11.312 1 98.06 281 ASN A C 1
ATOM 2267 O O . ASN A 1 281 ? 17.156 32.656 10.719 1 98.06 281 ASN A O 1
ATOM 2271 N N . ASP A 1 282 ? 15.805 33.031 12.445 1 97.5 282 ASP A N 1
ATOM 2272 C CA . ASP A 1 282 ? 16.719 33.906 13.164 1 97.5 282 ASP A CA 1
ATOM 2273 C C . ASP A 1 282 ? 16.844 33.5 14.625 1 97.5 282 ASP A C 1
ATOM 2275 O O . ASP A 1 282 ? 15.844 33.438 15.344 1 97.5 282 ASP A O 1
ATOM 2279 N N . HIS A 1 283 ? 18.016 33.219 15.078 1 96.56 283 HIS A N 1
ATOM 2280 C CA . HIS A 1 283 ? 18.391 33.094 16.484 1 96.56 283 HIS A CA 1
ATOM 2281 C C . HIS A 1 283 ? 19.172 34.312 16.953 1 96.56 283 HIS A C 1
ATOM 2283 O O . HIS A 1 283 ? 20.406 34.344 16.891 1 96.56 283 HIS A O 1
ATOM 2289 N N . PRO A 1 284 ? 18.547 35.25 17.562 1 95.31 284 PRO A N 1
ATOM 2290 C CA . PRO A 1 284 ? 19.188 36.562 17.766 1 95.31 284 PRO A CA 1
ATOM 2291 C C . PRO A 1 284 ? 20.141 36.562 18.953 1 95.31 284 PRO A C 1
ATOM 2293 O O . PRO A 1 284 ? 20.875 37.531 19.141 1 95.31 284 PRO A O 1
ATOM 2296 N N . HIS A 1 285 ? 20.266 35.562 19.719 1 93.38 285 HIS A N 1
ATOM 2297 C CA . HIS A 1 285 ? 20.812 35.562 21.078 1 93.38 285 HIS A CA 1
ATOM 2298 C C . HIS A 1 285 ? 22.266 36.062 21.078 1 93.38 285 HIS A C 1
ATOM 2300 O O . HIS A 1 285 ? 22.656 36.812 21.969 1 93.38 285 HIS A O 1
ATOM 2306 N N . ASP A 1 286 ? 23.062 35.75 20.094 1 93 286 ASP A N 1
ATOM 2307 C CA . ASP A 1 286 ? 24.5 36.031 20.156 1 93 286 ASP A CA 1
ATOM 2308 C C . ASP A 1 286 ? 24.812 37.406 19.578 1 93 286 ASP A C 1
ATOM 2310 O O . ASP A 1 286 ? 25.953 37.844 19.625 1 93 286 ASP A O 1
ATOM 2314 N N . GLY A 1 287 ? 23.812 38.031 19.047 1 94.5 287 GLY A N 1
ATOM 2315 C CA . GLY A 1 287 ? 24.016 39.406 18.562 1 94.5 287 GLY A CA 1
ATOM 2316 C C . GLY A 1 287 ? 24.656 39.438 17.172 1 94.5 287 GLY A C 1
ATOM 2317 O O . GLY A 1 287 ? 24.266 38.688 16.281 1 94.5 287 GLY A O 1
ATOM 2318 N N . ILE A 1 288 ? 25.547 40.469 16.984 1 96.19 288 ILE A N 1
ATOM 2319 C CA . ILE A 1 288 ? 26.172 40.688 15.688 1 96.19 288 ILE A CA 1
ATOM 2320 C C . ILE A 1 288 ? 27.688 40.594 15.82 1 96.19 288 ILE A C 1
ATOM 2322 O O . ILE A 1 288 ? 28.312 41.375 16.547 1 96.19 288 ILE A O 1
ATOM 2326 N N . HIS A 1 289 ? 28.234 39.688 15.07 1 95.56 289 HIS A N 1
ATOM 2327 C CA . HIS A 1 289 ? 29.672 39.438 15.164 1 95.56 289 HIS A CA 1
ATOM 2328 C C . HIS A 1 289 ? 30.422 40.125 14.031 1 95.56 289 HIS A C 1
ATOM 2330 O O . HIS A 1 289 ? 29.812 40.562 13.039 1 95.56 289 HIS A O 1
ATOM 2336 N N . SER A 1 290 ? 31.766 40.094 14.125 1 95.12 290 SER A N 1
ATOM 2337 C CA . SER A 1 290 ? 32.594 40.938 13.273 1 95.12 290 SER A CA 1
ATOM 2338 C C . SER A 1 290 ? 32.594 40.438 11.836 1 95.12 290 SER A C 1
ATOM 2340 O O . SER A 1 290 ? 32.875 41.188 10.898 1 95.12 290 SER A O 1
ATOM 2342 N N . HIS A 1 291 ? 32.312 39.156 11.625 1 94.75 291 HIS A N 1
ATOM 2343 C CA . HIS A 1 291 ? 32.375 38.594 10.281 1 94.75 291 HIS A CA 1
ATOM 2344 C C . HIS A 1 291 ? 31.109 38.906 9.492 1 94.75 291 HIS A C 1
ATOM 2346 O O . HIS A 1 291 ? 31.062 38.719 8.273 1 94.75 291 HIS A O 1
ATOM 2352 N N . GLU A 1 292 ? 30.094 39.469 10.125 1 96.56 292 GLU A N 1
ATOM 2353 C CA . GLU A 1 292 ? 28.812 39.719 9.484 1 96.56 292 GLU A CA 1
ATOM 2354 C C . GLU A 1 292 ? 28.891 40.969 8.594 1 96.56 292 GLU A C 1
ATOM 2356 O O . GLU A 1 292 ? 29.547 41.938 8.938 1 96.56 292 GLU A O 1
ATOM 2361 N N . ASP A 1 293 ? 28.203 40.906 7.555 1 95.31 293 ASP A N 1
ATOM 2362 C CA . ASP A 1 293 ? 28.156 42.031 6.598 1 95.31 293 ASP A CA 1
ATOM 2363 C C . ASP A 1 293 ? 27.703 43.312 7.27 1 95.31 293 ASP A C 1
ATOM 2365 O O . ASP A 1 293 ? 28.141 44.406 6.898 1 95.31 293 ASP A O 1
ATOM 2369 N N . SER A 1 294 ? 26.844 43.219 8.203 1 95.12 294 SER A N 1
ATOM 2370 C CA . SER A 1 294 ? 26.188 44.375 8.805 1 95.12 294 SER A CA 1
ATOM 2371 C C . SER A 1 294 ? 27 44.938 9.977 1 95.12 294 SER A C 1
ATOM 2373 O O . SER A 1 294 ? 26.656 45.969 10.539 1 95.12 294 SER A O 1
ATOM 2375 N N . TYR A 1 295 ? 28.031 44.312 10.391 1 96.31 295 TYR A N 1
ATOM 2376 C CA . TYR A 1 295 ? 28.75 44.625 11.633 1 96.31 295 TYR A CA 1
ATOM 2377 C C . TYR A 1 295 ? 29.219 46.062 11.656 1 96.31 295 TYR A C 1
ATOM 2379 O O . TYR A 1 295 ? 28.938 46.812 12.617 1 96.31 295 TYR A O 1
ATOM 2387 N N . GLU A 1 296 ? 29.875 46.531 10.602 1 95.81 296 GLU A N 1
ATOM 2388 C CA . GLU A 1 296 ? 30.453 47.875 10.57 1 95.81 296 GLU A CA 1
ATOM 2389 C C . GLU A 1 296 ? 29.359 48.938 10.617 1 95.81 296 GLU A C 1
ATOM 2391 O O . GLU A 1 296 ? 29.484 49.938 11.344 1 95.81 296 GLU A O 1
ATOM 2396 N N . GLU A 1 297 ? 28.406 48.688 9.844 1 94.94 297 GLU A N 1
ATOM 2397 C CA . GLU A 1 297 ? 27.297 49.656 9.789 1 94.94 297 GLU A CA 1
ATOM 2398 C C . GLU A 1 297 ? 26.625 49.781 11.148 1 94.94 297 GLU A C 1
ATOM 2400 O O . GLU A 1 297 ? 26.344 50.875 11.609 1 94.94 297 GLU A O 1
ATOM 2405 N N . ILE A 1 298 ? 26.375 48.719 11.789 1 95.12 298 ILE A N 1
ATOM 2406 C CA . ILE A 1 298 ? 25.688 48.688 13.078 1 95.12 298 ILE A CA 1
ATOM 2407 C C . ILE A 1 298 ? 26.578 49.312 14.156 1 95.12 298 ILE A C 1
ATOM 2409 O O . ILE A 1 298 ? 26.109 50.062 15.016 1 95.12 298 ILE A O 1
ATOM 2413 N N . ALA A 1 299 ? 27.844 48.938 14.086 1 95.75 299 ALA A N 1
ATOM 2414 C CA . ALA A 1 299 ? 28.781 49.5 15.047 1 95.75 299 ALA A CA 1
ATOM 2415 C C . ALA A 1 299 ? 28.812 51.031 14.961 1 95.75 299 ALA A C 1
ATOM 2417 O O . ALA A 1 299 ? 28.797 51.719 15.984 1 95.75 299 ALA A O 1
ATOM 2418 N N . LYS A 1 300 ? 28.875 51.5 13.789 1 95.25 300 LYS A N 1
ATOM 2419 C CA . LYS A 1 300 ? 28.859 52.938 13.586 1 95.25 300 LYS A CA 1
ATOM 2420 C C . LYS A 1 300 ? 27.578 53.562 14.133 1 95.25 300 LYS A C 1
ATOM 2422 O O . LYS A 1 300 ? 27.609 54.594 14.82 1 95.25 300 LYS A O 1
ATOM 2427 N N . PHE A 1 301 ? 26.484 52.969 13.852 1 95.25 301 PHE A N 1
ATOM 2428 C CA . PHE A 1 301 ? 25.188 53.438 14.305 1 95.25 301 PHE A CA 1
ATOM 2429 C C . PHE A 1 301 ? 25.109 53.469 15.828 1 95.25 301 PHE A C 1
ATOM 2431 O O . PHE A 1 301 ? 24.531 54.375 16.406 1 95.25 301 PHE A O 1
ATOM 2438 N N . LEU A 1 302 ? 25.766 52.5 16.484 1 95.44 302 LEU A N 1
ATOM 2439 C CA . LEU A 1 302 ? 25.719 52.375 17.938 1 95.44 302 LEU A CA 1
ATOM 2440 C C . LEU A 1 302 ? 26.875 53.125 18.594 1 95.44 302 LEU A C 1
ATOM 2442 O O . LEU A 1 302 ? 26.969 53.188 19.812 1 95.44 302 LEU A O 1
ATOM 2446 N N . GLY A 1 303 ? 27.797 53.656 17.828 1 93.81 303 GLY A N 1
ATOM 2447 C CA . GLY A 1 303 ? 28.969 54.375 18.328 1 93.81 303 GLY A CA 1
ATOM 2448 C C . GLY A 1 303 ? 30 53.469 18.953 1 93.81 303 GLY A C 1
ATOM 2449 O O . GLY A 1 303 ? 30.609 53.812 19.969 1 93.81 303 GLY A O 1
ATOM 2450 N N . ARG A 1 304 ? 30.141 52.344 18.375 1 93.62 304 ARG A N 1
ATOM 2451 C CA . ARG A 1 304 ? 31.078 51.375 18.922 1 93.62 304 ARG A CA 1
ATOM 2452 C C . ARG A 1 304 ? 32.375 51.344 18.109 1 93.62 304 ARG A C 1
ATOM 2454 O O . ARG A 1 304 ? 32.344 51.5 16.875 1 93.62 304 ARG A O 1
ATOM 2461 N N . ASP A 1 305 ? 33.5 51.062 18.75 1 93.06 305 ASP A N 1
ATOM 2462 C CA . ASP A 1 305 ? 34.781 50.906 18.109 1 93.06 305 ASP A CA 1
ATOM 2463 C C . ASP A 1 305 ? 34.969 49.5 17.531 1 93.06 305 ASP A C 1
ATOM 2465 O O . ASP A 1 305 ? 34.719 48.531 18.219 1 93.06 305 ASP A O 1
ATOM 2469 N N . THR A 1 306 ? 35.312 49.406 16.297 1 93.88 306 THR A N 1
ATOM 2470 C CA . THR A 1 306 ? 35.406 48.125 15.617 1 93.88 306 THR A CA 1
ATOM 2471 C C . THR A 1 306 ? 36.844 47.656 15.531 1 93.88 306 THR A C 1
ATOM 2473 O O . THR A 1 306 ? 37.125 46.594 14.922 1 93.88 306 THR A O 1
ATOM 2476 N N . SER A 1 307 ? 37.75 48.406 16.094 1 94.12 307 SER A N 1
ATOM 2477 C CA . SER A 1 307 ? 39.188 48.125 15.945 1 94.12 307 SER A CA 1
ATOM 2478 C C . SER A 1 307 ? 39.531 46.781 16.531 1 94.12 307 SER A C 1
ATOM 2480 O O . SER A 1 307 ? 40.438 46.094 16.031 1 94.12 307 SER A O 1
ATOM 2482 N N . HIS A 1 308 ? 38.812 46.312 17.516 1 94.5 308 HIS A N 1
ATOM 2483 C CA . HIS A 1 308 ? 39.125 45.062 18.188 1 94.5 308 HIS A CA 1
ATOM 2484 C C . HIS A 1 308 ? 38.156 43.938 17.766 1 94.5 308 HIS A C 1
ATOM 2486 O O . HIS A 1 308 ? 38.188 42.844 18.344 1 94.5 308 HIS A O 1
ATOM 2492 N N . LYS A 1 309 ? 37.25 44.219 16.859 1 93.62 309 LYS A N 1
ATOM 2493 C CA . LYS A 1 309 ? 36.312 43.25 16.312 1 93.62 309 LYS A CA 1
ATOM 2494 C C . LYS A 1 309 ? 35.469 42.625 17.406 1 93.62 309 LYS A C 1
ATOM 2496 O O . LYS A 1 309 ? 35.125 41.438 17.359 1 93.62 309 LYS A O 1
ATOM 2501 N N . THR A 1 310 ? 35.25 43.344 18.484 1 94.19 310 THR A N 1
ATOM 2502 C CA . THR A 1 310 ? 34.406 42.906 19.578 1 94.19 310 THR A CA 1
ATOM 2503 C C . THR A 1 310 ? 32.938 42.719 19.109 1 94.19 310 THR A C 1
ATOM 2505 O O . THR A 1 310 ? 32.375 43.594 18.5 1 94.19 310 THR A O 1
ATOM 2508 N N . PRO A 1 311 ? 32.312 41.562 19.375 1 94.75 311 PRO A N 1
ATOM 2509 C CA . PRO A 1 311 ? 30.938 41.344 18.984 1 94.75 311 PRO A CA 1
ATOM 2510 C C . PRO A 1 311 ? 29.969 42.312 19.672 1 94.75 311 PRO A C 1
ATOM 2512 O O . PRO A 1 311 ? 30.234 42.75 20.812 1 94.75 311 PRO A O 1
ATOM 2515 N N . ILE A 1 312 ? 28.984 42.688 18.984 1 96 312 ILE A N 1
ATOM 2516 C CA . ILE A 1 312 ? 27.891 43.438 19.562 1 96 312 ILE A CA 1
ATOM 2517 C C . ILE A 1 312 ? 26.812 42.5 20.109 1 96 312 ILE A C 1
ATOM 2519 O O . ILE A 1 312 ? 26.047 41.938 19.328 1 96 312 ILE A O 1
ATOM 2523 N N . LEU A 1 313 ? 26.734 42.406 21.359 1 94.12 313 LEU A N 1
ATOM 2524 C CA . LEU A 1 313 ? 25.875 41.406 22 1 94.12 313 LEU A CA 1
ATOM 2525 C C . LEU A 1 313 ? 24.406 41.844 21.953 1 94.12 313 LEU A C 1
ATOM 2527 O O . LEU A 1 313 ? 24.125 43.062 22.016 1 94.12 313 LEU A O 1
ATOM 2531 N N . PHE A 1 314 ? 23.531 40.875 21.859 1 95.31 314 PHE A N 1
ATOM 2532 C CA . PHE A 1 314 ? 22.094 41.156 21.812 1 95.31 314 PHE A CA 1
ATOM 2533 C C . PHE A 1 314 ? 21.609 41.844 23.078 1 95.31 314 PHE A C 1
ATOM 2535 O O . PHE A 1 314 ? 21.922 41.375 24.188 1 95.31 314 PHE A O 1
ATOM 2542 N N . ASP A 1 315 ? 20.922 42.906 22.938 1 95 315 ASP A N 1
ATOM 2543 C CA . ASP A 1 315 ? 20.359 43.625 24.078 1 95 315 ASP A CA 1
ATOM 2544 C C . ASP A 1 315 ? 18.969 44.188 23.734 1 95 315 ASP A C 1
ATOM 2546 O O . ASP A 1 315 ? 18.859 45.312 23.234 1 95 315 ASP A O 1
ATOM 2550 N N . SER A 1 316 ? 17.984 43.5 24.125 1 94.38 316 SER A N 1
ATOM 2551 C CA . SER A 1 316 ? 16.625 43.906 23.781 1 94.38 316 SER A CA 1
ATOM 2552 C C . SER A 1 316 ? 16.156 45.094 24.609 1 94.38 316 SER A C 1
ATOM 2554 O O . SER A 1 316 ? 15.156 45.719 24.297 1 94.38 316 SER A O 1
ATOM 2556 N N . THR A 1 317 ? 16.875 45.438 25.625 1 94.62 317 THR A N 1
ATOM 2557 C CA . THR A 1 317 ? 16.453 46.5 26.516 1 94.62 317 THR A CA 1
ATOM 2558 C C . THR A 1 317 ? 17.016 47.844 26.047 1 94.62 317 THR A C 1
ATOM 2560 O O . THR A 1 317 ? 16.719 48.906 26.625 1 94.62 317 THR A O 1
ATOM 2563 N N . ASN A 1 318 ? 17.828 47.844 25.078 1 94.56 318 ASN A N 1
ATOM 2564 C CA . ASN A 1 318 ? 18.391 49.062 24.484 1 94.56 318 ASN A CA 1
ATOM 2565 C C . ASN A 1 318 ? 17.656 49.469 23.219 1 94.56 318 ASN A C 1
ATOM 2567 O O . ASN A 1 318 ? 17.781 48.781 22.188 1 94.56 318 ASN A O 1
ATOM 2571 N N . PRO A 1 319 ? 16.938 50.594 23.234 1 95.38 319 PRO A N 1
ATOM 2572 C CA . PRO A 1 319 ? 16.156 51 22.062 1 95.38 319 PRO A CA 1
ATOM 2573 C C . PRO A 1 319 ? 17.031 51.188 20.812 1 95.38 319 PRO A C 1
ATOM 2575 O O . PRO A 1 319 ? 16.578 50.906 19.703 1 95.38 319 PRO A O 1
ATOM 2578 N N . LYS A 1 320 ? 18.188 51.688 21 1 95.19 320 LYS A N 1
ATOM 2579 C CA . LYS A 1 320 ? 19.078 51.906 19.859 1 95.19 320 LYS A CA 1
ATOM 2580 C C . LYS A 1 320 ? 19.5 50.562 19.25 1 95.19 320 LYS A C 1
ATOM 2582 O O . LYS A 1 320 ? 19.609 50.438 18.031 1 95.19 320 LYS A O 1
ATOM 2587 N N . PHE A 1 321 ? 19.766 49.656 20.078 1 95.75 321 PHE A N 1
ATOM 2588 C CA . PHE A 1 321 ? 20.109 48.344 19.578 1 95.75 321 PHE A CA 1
ATOM 2589 C C . PHE A 1 321 ? 18.938 47.719 18.812 1 95.75 321 PHE A C 1
ATOM 2591 O O . PHE A 1 321 ? 19.125 47.156 17.734 1 95.75 321 PHE A O 1
ATOM 2598 N N . MET A 1 322 ? 17.75 47.812 19.422 1 96.81 322 MET A N 1
ATOM 2599 C CA . MET A 1 322 ? 16.578 47.219 18.766 1 96.81 322 MET A CA 1
ATOM 2600 C C . MET A 1 322 ? 16.344 47.844 17.406 1 96.81 322 MET A C 1
ATOM 2602 O O . MET A 1 322 ? 15.977 47.156 16.453 1 96.81 322 MET A O 1
ATOM 2606 N N . ASP A 1 323 ? 16.531 49.094 17.328 1 95.88 323 ASP A N 1
ATOM 2607 C CA . ASP A 1 323 ? 16.406 49.781 16.047 1 95.88 323 ASP A CA 1
ATOM 2608 C C . ASP A 1 323 ? 17.406 49.25 15.031 1 95.88 323 ASP A C 1
ATOM 2610 O O . ASP A 1 323 ? 17.062 49 13.867 1 95.88 323 ASP A O 1
ATOM 2614 N N . ALA A 1 324 ? 18.656 49.125 15.453 1 96.12 324 ALA A N 1
ATOM 2615 C CA . ALA A 1 324 ? 19.703 48.562 14.594 1 96.12 324 ALA A CA 1
ATOM 2616 C C . ALA A 1 324 ? 19.359 47.156 14.164 1 96.12 324 ALA A C 1
ATOM 2618 O O . ALA A 1 324 ? 19.531 46.781 12.992 1 96.12 324 ALA A O 1
ATOM 2619 N N . TYR A 1 325 ? 18.953 46.375 15.102 1 96.25 325 TYR A N 1
ATOM 2620 C CA . TYR A 1 325 ? 18.562 45 14.859 1 96.25 325 TYR A CA 1
ATOM 2621 C C . TYR A 1 325 ? 17.469 44.938 13.789 1 96.25 325 TYR A C 1
ATOM 2623 O O . TYR A 1 325 ? 17.562 44.125 12.852 1 96.25 325 TYR A O 1
ATOM 2631 N N . LEU A 1 326 ? 16.406 45.688 13.883 1 97.12 326 LEU A N 1
ATOM 2632 C CA . LEU A 1 326 ? 15.297 45.719 12.93 1 97.12 326 LEU A CA 1
ATOM 2633 C C . LEU A 1 326 ? 15.773 46.188 11.562 1 97.12 326 LEU A C 1
ATOM 2635 O O . LEU A 1 326 ? 15.25 45.781 10.531 1 97.12 326 LEU A O 1
ATOM 2639 N N . ASN A 1 327 ? 16.766 47.062 11.562 1 95.69 327 ASN A N 1
ATOM 2640 C CA . ASN A 1 327 ? 17.344 47.5 10.297 1 95.69 327 ASN A CA 1
ATOM 2641 C C . ASN A 1 327 ? 18.016 46.344 9.562 1 95.69 327 ASN A C 1
ATOM 2643 O O . ASN A 1 327 ? 17.969 46.25 8.336 1 95.69 327 ASN A O 1
ATOM 2647 N N . ILE A 1 328 ? 18.719 45.531 10.305 1 96.44 328 ILE A N 1
ATOM 2648 C CA . ILE A 1 328 ? 19.312 44.344 9.711 1 96.44 328 ILE A CA 1
ATOM 2649 C C . ILE A 1 328 ? 18.234 43.5 9.031 1 96.44 328 ILE A C 1
ATOM 2651 O O . ILE A 1 328 ? 18.406 43.062 7.895 1 96.44 328 ILE A O 1
ATOM 2655 N N . HIS A 1 329 ? 17.109 43.281 9.734 1 97.06 329 HIS A N 1
ATOM 2656 C CA . HIS A 1 329 ? 15.992 42.531 9.18 1 97.06 329 HIS A CA 1
ATOM 2657 C C . HIS A 1 329 ? 15.484 43.156 7.891 1 97.06 329 HIS A C 1
ATOM 2659 O O . HIS A 1 329 ? 15.273 42.469 6.895 1 97.06 329 HIS A O 1
ATOM 2665 N N . ARG A 1 330 ? 15.344 44.469 7.855 1 96.25 330 ARG A N 1
ATOM 2666 C CA . ARG A 1 330 ? 14.836 45.188 6.684 1 96.25 330 ARG A CA 1
ATOM 2667 C C . ARG A 1 330 ? 15.758 45 5.488 1 96.25 330 ARG A C 1
ATOM 2669 O O . ARG A 1 330 ? 15.297 44.812 4.359 1 96.25 330 ARG A O 1
ATOM 2676 N N . ASN A 1 331 ? 17.031 45.062 5.746 1 95.56 331 ASN A N 1
ATOM 2677 C CA . ASN A 1 331 ? 18 44.875 4.672 1 95.56 331 ASN A CA 1
ATOM 2678 C C . ASN A 1 331 ? 17.906 43.469 4.062 1 95.56 331 ASN A C 1
ATOM 2680 O O . ASN A 1 331 ? 18 43.312 2.846 1 95.56 331 ASN A O 1
ATOM 2684 N N . LEU A 1 332 ? 17.75 42.531 4.895 1 96.75 332 LEU A N 1
ATOM 2685 C CA . LEU A 1 332 ? 17.625 41.156 4.426 1 96.75 332 LEU A CA 1
ATOM 2686 C C . LEU A 1 332 ? 16.281 40.906 3.736 1 96.75 332 LEU A C 1
ATOM 2688 O O . LEU A 1 332 ? 16.188 40.125 2.801 1 96.75 332 LEU A O 1
ATOM 2692 N N . GLU A 1 333 ? 15.211 41.531 4.238 1 96.81 333 GLU A N 1
ATOM 2693 C CA . GLU A 1 333 ? 13.906 41.469 3.582 1 96.81 333 GLU A CA 1
ATOM 2694 C C . GLU A 1 333 ? 13.984 42.031 2.158 1 96.81 333 GLU A C 1
ATOM 2696 O O . GLU A 1 333 ? 13.336 41.5 1.252 1 96.81 333 GLU A O 1
ATOM 2701 N N . ALA A 1 334 ? 14.75 43 1.961 1 94.88 334 ALA A N 1
ATOM 2702 C CA . ALA A 1 334 ? 14.898 43.625 0.646 1 94.88 334 ALA A CA 1
ATOM 2703 C C . ALA A 1 334 ? 15.555 42.656 -0.342 1 94.88 334 ALA A C 1
ATOM 2705 O O . ALA A 1 334 ? 15.328 42.75 -1.551 1 94.88 334 ALA A O 1
ATOM 2706 N N . VAL A 1 335 ? 16.281 41.75 0.184 1 94.38 335 VAL A N 1
ATOM 2707 C CA . VAL A 1 335 ? 16.984 40.781 -0.653 1 94.38 335 VAL A CA 1
ATOM 2708 C C . VAL A 1 335 ? 16.094 39.562 -0.891 1 94.38 335 VAL A C 1
ATOM 2710 O O . VAL A 1 335 ? 15.969 39.094 -2.023 1 94.38 335 VAL A O 1
ATOM 2713 N N . GLY A 1 336 ? 15.516 39.031 0.157 1 91.62 336 GLY A N 1
ATOM 2714 C CA . GLY A 1 336 ? 14.758 37.812 -0.104 1 91.62 336 GLY A CA 1
ATOM 2715 C C . GLY A 1 336 ? 14.055 37.25 1.128 1 91.62 336 GLY A C 1
ATOM 2716 O O . GLY A 1 336 ? 13.844 36.062 1.245 1 91.62 336 GLY A O 1
ATOM 2717 N N . CYS A 1 337 ? 13.5 37.875 2.029 1 96.25 337 CYS A N 1
ATOM 2718 C CA . CYS A 1 337 ? 12.75 37.406 3.197 1 96.25 337 CYS A CA 1
ATOM 2719 C C . CYS A 1 337 ? 11.414 38.125 3.293 1 96.25 337 CYS A C 1
ATOM 2721 O O . CYS A 1 337 ? 11.375 39.344 3.436 1 96.25 337 CYS A O 1
ATOM 2723 N N . ASP A 1 338 ? 10.344 37.312 3.227 1 97.38 338 ASP A N 1
ATOM 2724 C CA . ASP A 1 338 ? 9.023 37.938 3.25 1 97.38 338 ASP A CA 1
ATOM 2725 C C . ASP A 1 338 ? 8.547 38.156 4.684 1 97.38 338 ASP A C 1
ATOM 2727 O O . ASP A 1 338 ? 7.766 39.094 4.941 1 97.38 338 ASP A O 1
ATOM 2731 N N . PHE A 1 339 ? 8.867 37.344 5.605 1 97.88 339 PHE A N 1
ATOM 2732 C CA . PHE A 1 339 ? 8.648 37.5 7.039 1 97.88 339 PHE A CA 1
ATOM 2733 C C . PHE A 1 339 ? 9.641 36.656 7.836 1 97.88 339 PHE A C 1
ATOM 2735 O O . PHE A 1 339 ? 10.391 35.875 7.262 1 97.88 339 PHE A O 1
ATOM 2742 N N . TRP A 1 340 ? 9.703 36.812 9.156 1 98.31 340 TRP A N 1
ATOM 2743 C CA . TRP A 1 340 ? 10.797 36.188 9.906 1 98.31 340 TRP A CA 1
ATOM 2744 C C . TRP A 1 340 ? 10.266 35.094 10.852 1 98.31 340 TRP A C 1
ATOM 2746 O O . TRP A 1 340 ? 9.219 35.281 11.477 1 98.31 340 TRP A O 1
ATOM 2756 N N . TRP A 1 341 ? 10.961 34 10.938 1 98.56 341 TRP A N 1
ATOM 2757 C CA . TRP A 1 341 ? 10.867 33.031 12.016 1 98.56 341 TRP A CA 1
ATOM 2758 C C . TRP A 1 341 ? 11.844 33.344 13.141 1 98.56 341 TRP A C 1
ATOM 2760 O O . TRP A 1 341 ? 13.047 33.094 13.023 1 98.56 341 TRP A O 1
ATOM 2770 N N . ILE A 1 342 ? 11.336 33.906 14.203 1 97.62 342 ILE A N 1
ATOM 2771 C CA . ILE A 1 342 ? 12.141 34.344 15.344 1 97.62 342 ILE A CA 1
ATOM 2772 C C . ILE A 1 342 ? 12.203 33.219 16.375 1 97.62 342 ILE A C 1
ATOM 2774 O O . ILE A 1 342 ? 11.258 33 17.141 1 97.62 342 ILE A O 1
ATOM 2778 N N . ASP A 1 343 ? 13.344 32.594 16.516 1 95.69 343 ASP A N 1
ATOM 2779 C CA . ASP A 1 343 ? 13.477 31.359 17.281 1 95.69 343 ASP A CA 1
ATOM 2780 C C . ASP A 1 343 ? 14.258 31.594 18.578 1 95.69 343 ASP A C 1
ATOM 2782 O O . ASP A 1 343 ? 15.383 31.109 18.719 1 95.69 343 ASP A O 1
ATOM 2786 N N . TRP A 1 344 ? 13.609 32.25 19.531 1 94 344 TRP A N 1
ATOM 2787 C CA . TRP A 1 344 ? 14.203 32.5 20.828 1 94 344 TRP A CA 1
ATOM 2788 C C . TRP A 1 344 ? 13.984 31.344 21.781 1 94 344 TRP A C 1
ATOM 2790 O O . TRP A 1 344 ? 12.844 30.953 22.047 1 94 344 TRP A O 1
ATOM 2800 N N . GLN A 1 345 ? 15.07 30.828 22.391 1 85.75 345 GLN A N 1
ATOM 2801 C CA . GLN A 1 345 ? 14.969 29.656 23.25 1 85.75 345 GLN A CA 1
ATOM 2802 C C . GLN A 1 345 ? 15.711 29.875 24.578 1 85.75 345 GLN A C 1
ATOM 2804 O O . GLN A 1 345 ? 15.844 28.953 25.375 1 85.75 345 GLN A O 1
ATOM 2809 N N . GLN A 1 346 ? 16.203 31.109 24.812 1 85.12 346 GLN A N 1
ATOM 2810 C CA . GLN A 1 346 ? 17.156 31.312 25.891 1 85.12 346 GLN A CA 1
ATOM 2811 C C . GLN A 1 346 ? 16.469 31.781 27.172 1 85.12 346 GLN A C 1
ATOM 2813 O O . GLN A 1 346 ? 17.125 32.281 28.078 1 85.12 346 GLN A O 1
ATOM 2818 N N . GLY A 1 347 ? 15.227 31.703 27.219 1 84.56 347 GLY A N 1
ATOM 2819 C CA . GLY A 1 347 ? 14.523 32 28.453 1 84.56 347 GLY A CA 1
ATOM 2820 C C . GLY A 1 347 ? 14.086 33.469 28.547 1 84.56 347 GLY A C 1
ATOM 2821 O O . GLY A 1 347 ? 14.219 34.219 27.578 1 84.56 347 GLY A O 1
ATOM 2822 N N . PRO A 1 348 ? 13.609 33.875 29.719 1 88.5 348 PRO A N 1
ATOM 2823 C CA . PRO A 1 348 ? 12.922 35.156 29.844 1 88.5 348 PRO A CA 1
ATOM 2824 C C . PRO A 1 348 ? 13.828 36.25 30.422 1 88.5 348 PRO A C 1
ATOM 2826 O O . PRO A 1 348 ? 13.352 37.344 30.719 1 88.5 348 PRO A O 1
ATOM 2829 N N . TYR A 1 349 ? 15.164 36.094 30.516 1 86.94 349 TYR A N 1
ATOM 2830 C CA . TYR A 1 349 ? 16.016 37 31.25 1 86.94 349 TYR A CA 1
ATOM 2831 C C . TYR A 1 349 ? 16.688 38 30.297 1 86.94 349 TYR A C 1
ATOM 2833 O O . TYR A 1 349 ? 17.094 37.656 29.188 1 86.94 349 TYR A O 1
ATOM 2841 N N . SER A 1 350 ? 16.703 39.281 30.781 1 91.56 350 SER A N 1
ATOM 2842 C CA . SER A 1 350 ? 17.406 40.375 30.109 1 91.56 350 SER A CA 1
ATOM 2843 C C . SER A 1 350 ? 18.125 41.281 31.125 1 91.56 350 SER A C 1
ATOM 2845 O O . SER A 1 350 ? 18.188 40.938 32.312 1 91.56 350 SER A O 1
ATOM 2847 N N . LYS A 1 351 ? 18.719 42.406 30.641 1 88.38 351 LYS A N 1
ATOM 2848 C CA . LYS A 1 351 ? 19.484 43.312 31.5 1 88.38 351 LYS A CA 1
ATOM 2849 C C . LYS A 1 351 ? 18.562 44.062 32.469 1 88.38 351 LYS A C 1
ATOM 2851 O O . LYS A 1 351 ? 19 44.531 33.531 1 88.38 351 LYS A O 1
ATOM 2856 N N . ILE A 1 352 ? 17.359 44.188 32.094 1 88.38 352 ILE A N 1
ATOM 2857 C CA . ILE A 1 352 ? 16.359 44.844 32.938 1 88.38 352 ILE A CA 1
ATOM 2858 C C . ILE A 1 352 ? 15.367 43.781 33.469 1 88.38 352 ILE A C 1
ATOM 2860 O O . ILE A 1 352 ? 14.695 43.125 32.656 1 88.38 352 ILE A O 1
ATOM 2864 N N . PRO A 1 353 ? 15.344 43.719 34.781 1 85.19 353 PRO A N 1
ATOM 2865 C CA . PRO A 1 353 ? 14.43 42.75 35.344 1 85.19 353 PRO A CA 1
ATOM 2866 C C . PRO A 1 353 ? 12.992 42.906 34.875 1 85.19 353 PRO A C 1
ATOM 2868 O O . PRO A 1 353 ? 12.5 44.031 34.781 1 85.19 353 PRO A O 1
ATOM 2871 N N . GLY A 1 354 ? 12.445 41.75 34.5 1 85.44 354 GLY A N 1
ATOM 2872 C CA . GLY A 1 354 ? 11.039 41.75 34.125 1 85.44 354 GLY A CA 1
ATOM 2873 C C . GLY A 1 354 ? 10.82 41.906 32.625 1 85.44 354 GLY A C 1
ATOM 2874 O O . GLY A 1 354 ? 9.719 41.656 32.125 1 85.44 354 GLY A O 1
ATOM 2875 N N . ILE A 1 355 ? 11.82 42.25 31.984 1 90.38 355 ILE A N 1
ATOM 2876 C CA . ILE A 1 355 ? 11.703 42.375 30.531 1 90.38 355 ILE A CA 1
ATOM 2877 C C . ILE A 1 355 ? 12.102 41.062 29.844 1 90.38 355 ILE A C 1
ATOM 2879 O O . ILE A 1 355 ? 13.273 40.719 29.844 1 90.38 355 ILE A O 1
ATOM 2883 N N . ASP A 1 356 ? 11.133 40.438 29.281 1 93.56 356 ASP A N 1
ATOM 2884 C CA . ASP A 1 356 ? 11.328 39.188 28.547 1 93.56 356 ASP A CA 1
ATOM 2885 C C . ASP A 1 356 ? 11.711 39.469 27.094 1 93.56 356 ASP A C 1
ATOM 2887 O O . ASP A 1 356 ? 10.922 40.031 26.344 1 93.56 356 ASP A O 1
ATOM 2891 N N . PRO A 1 357 ? 12.875 38.969 26.641 1 95.44 357 PRO A N 1
ATOM 2892 C CA . PRO A 1 357 ? 13.312 39.219 25.266 1 95.44 357 PRO A CA 1
ATOM 2893 C C . PRO A 1 357 ? 12.32 38.719 24.234 1 95.44 357 PRO A C 1
ATOM 2895 O O . PRO A 1 357 ? 12.188 39.281 23.156 1 95.44 357 PRO A O 1
ATOM 2898 N N . LEU A 1 358 ? 11.641 37.625 24.547 1 96.69 358 LEU A N 1
ATOM 2899 C CA . LEU A 1 358 ? 10.672 37.094 23.594 1 96.69 358 LEU A CA 1
ATOM 2900 C C . LEU A 1 358 ? 9.57 38.094 23.312 1 96.69 358 LEU A C 1
ATOM 2902 O O . LEU A 1 358 ? 9.164 38.281 22.156 1 96.69 358 LEU A O 1
ATOM 2906 N N . TRP A 1 359 ? 9.062 38.75 24.312 1 96.44 359 TRP A N 1
ATOM 2907 C CA . TRP A 1 359 ? 8.062 39.781 24.141 1 96.44 359 TRP A CA 1
ATOM 2908 C C . TRP A 1 359 ? 8.602 40.938 23.281 1 96.44 359 TRP A C 1
ATOM 2910 O O . TRP A 1 359 ? 7.902 41.438 22.406 1 96.44 359 TRP A O 1
ATOM 2920 N N . MET A 1 360 ? 9.844 41.312 23.578 1 96.75 360 MET A N 1
ATOM 2921 C CA . MET A 1 360 ? 10.469 42.406 22.828 1 96.75 360 MET A CA 1
ATOM 2922 C C . MET A 1 360 ? 10.602 42.062 21.359 1 96.75 360 MET A C 1
ATOM 2924 O O . MET A 1 360 ? 10.25 42.875 20.484 1 96.75 360 MET A O 1
ATOM 2928 N N . LEU A 1 361 ? 11.047 40.875 21.141 1 97.69 361 LEU A N 1
ATOM 2929 C CA . LEU A 1 361 ? 11.25 40.406 19.781 1 97.69 361 LEU A CA 1
ATOM 2930 C C . LEU A 1 361 ? 9.93 40.312 19.031 1 97.69 361 LEU A C 1
ATOM 2932 O O . LEU A 1 361 ? 9.805 40.844 17.906 1 97.69 361 LEU A O 1
ATOM 2936 N N . ASN A 1 362 ? 8.898 39.688 19.641 1 97.75 362 ASN A N 1
ATOM 2937 C CA . ASN A 1 362 ? 7.602 39.531 19 1 97.75 362 ASN A CA 1
ATOM 2938 C C . ASN A 1 362 ? 6.945 40.875 18.688 1 97.75 362 ASN A C 1
ATOM 2940 O O . ASN A 1 362 ? 6.469 41.094 17.578 1 97.75 362 ASN A O 1
ATOM 2944 N N . HIS A 1 363 ? 6.957 41.75 19.641 1 97.12 363 HIS A N 1
ATOM 2945 C CA . HIS A 1 363 ? 6.285 43.062 19.531 1 97.12 363 HIS A CA 1
ATOM 2946 C C . HIS A 1 363 ? 6.918 43.906 18.438 1 97.12 363 HIS A C 1
ATOM 2948 O O . HIS A 1 363 ? 6.23 44.375 17.531 1 97.12 363 HIS A O 1
ATOM 2954 N N . PHE A 1 364 ? 8.211 44.062 18.5 1 97.62 364 PHE A N 1
ATOM 2955 C CA . PHE A 1 364 ? 8.867 45 17.594 1 97.62 364 PHE A CA 1
ATOM 2956 C C . PHE A 1 364 ? 9.008 44.406 16.203 1 97.62 364 PHE A C 1
ATOM 2958 O O . PHE A 1 364 ? 8.852 45.125 15.203 1 97.62 364 PHE A O 1
ATOM 2965 N N . ALA A 1 365 ? 9.289 43.125 16.094 1 97.5 365 ALA A N 1
ATOM 2966 C CA . ALA A 1 365 ? 9.383 42.5 14.773 1 97.5 365 ALA A CA 1
ATOM 2967 C C . ALA A 1 365 ? 8.039 42.562 14.047 1 97.5 365 ALA A C 1
ATOM 2969 O O . ALA A 1 365 ? 7.98 42.812 12.844 1 97.5 365 ALA A O 1
ATOM 2970 N N . TYR A 1 366 ? 6.988 42.281 14.773 1 97.75 366 TYR A N 1
ATOM 2971 C CA . TYR A 1 366 ? 5.648 42.281 14.195 1 97.75 366 TYR A CA 1
ATOM 2972 C C . TYR A 1 366 ? 5.277 43.688 13.703 1 97.75 366 TYR A C 1
ATOM 2974 O O . TYR A 1 366 ? 4.82 43.844 12.57 1 97.75 366 TYR A O 1
ATOM 2982 N N . LEU A 1 367 ? 5.469 44.656 14.547 1 96.81 367 LEU A N 1
ATOM 2983 C CA . LEU A 1 367 ? 5.141 46.031 14.18 1 96.81 367 LEU A CA 1
ATOM 2984 C C . LEU A 1 367 ? 5.992 46.5 13.008 1 96.81 367 LEU A C 1
ATOM 2986 O O . LEU A 1 367 ? 5.496 47.188 12.109 1 96.81 367 LEU A O 1
ATOM 2990 N N . ASP A 1 368 ? 7.254 46.156 13.094 1 97.19 368 ASP A N 1
ATOM 2991 C CA . ASP A 1 368 ? 8.148 46.562 12.016 1 97.19 368 ASP A CA 1
ATOM 2992 C C . ASP A 1 368 ? 7.738 45.906 10.688 1 97.19 368 ASP A C 1
ATOM 2994 O O . ASP A 1 368 ? 7.82 46.562 9.633 1 97.19 368 ASP A O 1
ATOM 2998 N N . HIS A 1 369 ? 7.312 44.688 10.734 1 96.31 369 HIS A N 1
ATOM 2999 C CA . HIS A 1 369 ? 6.875 44 9.523 1 96.31 369 HIS A CA 1
ATOM 3000 C C . HIS A 1 369 ? 5.641 44.656 8.93 1 96.31 369 HIS A C 1
ATOM 3002 O O . HIS A 1 369 ? 5.43 44.594 7.715 1 96.31 369 HIS A O 1
ATOM 3008 N N . GLY A 1 370 ? 4.793 45.188 9.75 1 95.19 370 GLY A N 1
ATOM 3009 C CA . GLY A 1 370 ? 3.555 45.812 9.289 1 95.19 370 GLY A CA 1
ATOM 3010 C C . GLY A 1 370 ? 3.758 47.188 8.68 1 95.19 370 GLY A C 1
ATOM 3011 O O . GLY A 1 370 ? 2.799 47.812 8.242 1 95.19 370 GLY A O 1
ATOM 3012 N N . ARG A 1 371 ? 5.008 47.531 8.594 1 89.06 371 ARG A N 1
ATOM 3013 C CA . ARG A 1 371 ? 5.297 48.844 8.031 1 89.06 371 ARG A CA 1
ATOM 3014 C C . ARG A 1 371 ? 4.84 48.938 6.582 1 89.06 371 ARG A C 1
ATOM 3016 O O . ARG A 1 371 ? 4.742 47.906 5.891 1 89.06 371 ARG A O 1
ATOM 3023 N N . ASP A 1 372 ? 4.453 50.031 6.09 1 85.56 372 ASP A N 1
ATOM 3024 C CA . ASP A 1 372 ? 4.09 50.312 4.703 1 85.56 372 ASP A CA 1
ATOM 3025 C C . ASP A 1 372 ? 2.76 49.656 4.34 1 85.56 372 ASP A C 1
ATOM 3027 O O . ASP A 1 372 ? 2.531 49.312 3.178 1 85.56 372 ASP A O 1
ATOM 3031 N N . GLY A 1 373 ? 1.979 49.094 5.305 1 85.31 373 GLY A N 1
ATOM 3032 C CA . GLY A 1 373 ? 0.611 48.688 5.07 1 85.31 373 GLY A CA 1
ATOM 3033 C C . GLY A 1 373 ? 0.489 47.188 4.852 1 85.31 373 GLY A C 1
ATOM 3034 O O . GLY A 1 373 ? -0.6 46.688 4.57 1 85.31 373 GLY A O 1
ATOM 3035 N N . LYS A 1 374 ? 1.478 46.438 4.984 1 89.56 374 LYS A N 1
ATOM 3036 C CA . LYS A 1 374 ? 1.421 44.969 4.879 1 89.56 374 LYS A CA 1
ATOM 3037 C C . LYS A 1 374 ? 0.643 44.375 6.043 1 89.56 374 LYS A C 1
ATOM 3039 O O . LYS A 1 374 ? 0.621 44.938 7.141 1 89.56 374 LYS A O 1
ATOM 3044 N N . ILE A 1 375 ? -0.001 43.281 5.73 1 94.44 375 ILE A N 1
ATOM 3045 C CA . ILE A 1 375 ? -0.5 42.5 6.844 1 94.44 375 ILE A CA 1
ATOM 3046 C C . ILE A 1 375 ? 0.672 41.844 7.59 1 94.44 375 ILE A C 1
ATOM 3048 O O . ILE A 1 375 ? 1.391 41.031 7.035 1 94.44 375 ILE A O 1
ATOM 3052 N N . PRO A 1 376 ? 0.964 42.25 8.766 1 96.81 376 PRO A N 1
ATOM 3053 C CA . PRO A 1 376 ? 2.152 41.781 9.477 1 96.81 376 PRO A CA 1
ATOM 3054 C C . PRO A 1 376 ? 2.074 40.312 9.828 1 96.81 376 PRO A C 1
ATOM 3056 O O . PRO A 1 376 ? 0.98 39.75 10.016 1 96.81 376 PRO A O 1
ATOM 3059 N N . LEU A 1 377 ? 3.191 39.656 9.898 1 98.06 377 LEU A N 1
ATOM 3060 C CA . LEU A 1 377 ? 3.307 38.25 10.219 1 98.06 377 LEU A CA 1
ATOM 3061 C C . LEU A 1 377 ? 4.691 37.938 10.766 1 98.06 377 LEU A C 1
ATOM 3063 O O . LEU A 1 377 ? 5.699 38.438 10.266 1 98.06 377 LEU A O 1
ATOM 3067 N N . ILE A 1 378 ? 4.77 37.125 11.789 1 98.31 378 ILE A N 1
ATOM 3068 C CA . ILE A 1 378 ? 6 36.531 12.273 1 98.31 378 ILE A CA 1
ATOM 3069 C C . ILE A 1 378 ? 5.738 35.062 12.648 1 98.31 378 ILE A C 1
ATOM 3071 O O . ILE A 1 378 ? 4.586 34.625 12.727 1 98.31 378 ILE A O 1
ATOM 3075 N N . LEU A 1 379 ? 6.672 34.25 12.695 1 98.38 379 LEU A N 1
ATOM 3076 C CA . LEU A 1 379 ? 6.648 32.906 13.289 1 98.38 379 LEU A CA 1
ATOM 3077 C C . LEU A 1 379 ? 7.512 32.875 14.547 1 98.38 379 LEU A C 1
ATOM 3079 O O . LEU A 1 379 ? 8.727 33.062 14.477 1 98.38 379 LEU A O 1
ATOM 3083 N N . SER A 1 380 ? 6.863 32.781 15.672 1 98.06 380 SER A N 1
ATOM 3084 C CA . SER A 1 380 ? 7.578 32.844 16.938 1 98.06 380 SER A CA 1
ATOM 3085 C C . SER A 1 380 ? 6.844 32.062 18.031 1 98.06 380 SER A C 1
ATOM 3087 O O . SER A 1 380 ? 5.859 31.375 17.75 1 98.06 380 SER A O 1
ATOM 3089 N N . ARG A 1 381 ? 7.285 32.125 19.25 1 97.56 381 ARG A N 1
ATOM 3090 C CA . ARG A 1 381 ? 6.742 31.312 20.344 1 97.56 381 ARG A CA 1
ATOM 3091 C C . ARG A 1 381 ? 5.75 32.125 21.172 1 97.56 381 ARG A C 1
ATOM 3093 O O . ARG A 1 381 ? 5.656 33.344 21.031 1 97.56 381 ARG A O 1
ATOM 3100 N N . TYR A 1 382 ? 5.004 31.406 21.953 1 97.06 382 TYR A N 1
ATOM 3101 C CA . TYR A 1 382 ? 4.039 31.984 22.891 1 97.06 382 TYR A CA 1
ATOM 3102 C C . TYR A 1 382 ? 4.742 32.625 24.094 1 97.06 382 TYR A C 1
ATOM 3104 O O . TYR A 1 382 ? 5.445 31.922 24.828 1 97.06 382 TYR A O 1
ATOM 3112 N N . ALA A 1 383 ? 4.484 33.906 24.359 1 96.31 383 ALA A N 1
ATOM 3113 C CA . ALA A 1 383 ? 5.195 34.625 25.422 1 96.31 383 ALA A CA 1
ATOM 3114 C C . ALA A 1 383 ? 4.32 34.75 26.656 1 96.31 383 ALA A C 1
ATOM 3116 O O . ALA A 1 383 ? 4.809 35.125 27.734 1 96.31 383 ALA A O 1
ATOM 3117 N N . GLY A 1 384 ? 3.021 34.469 26.531 1 95.88 384 GLY A N 1
ATOM 3118 C CA . GLY A 1 384 ? 2.074 34.656 27.609 1 95.88 384 GLY A CA 1
ATOM 3119 C C . GLY A 1 384 ? 0.814 35.406 27.188 1 95.88 384 GLY A C 1
ATOM 3120 O O . GLY A 1 384 ? 0.639 35.719 26.016 1 95.88 384 GLY A O 1
ATOM 3121 N N . PRO A 1 385 ? -0.079 35.688 28.125 1 97.25 385 PRO A N 1
ATOM 3122 C CA . PRO A 1 385 ? -1.323 36.375 27.797 1 97.25 385 PRO A CA 1
ATOM 3123 C C . PRO A 1 385 ? -1.081 37.688 27.062 1 97.25 385 PRO A C 1
ATOM 3125 O O . PRO A 1 385 ? -0.325 38.531 27.547 1 97.25 385 PRO A O 1
ATOM 3128 N N . GLY A 1 386 ? -1.644 37.844 25.938 1 96.94 386 GLY A N 1
ATOM 3129 C CA . GLY A 1 386 ? -1.431 39 25.078 1 96.94 386 GLY A CA 1
ATOM 3130 C C . GLY A 1 386 ? -0.641 38.656 23.828 1 96.94 386 GLY A C 1
ATOM 3131 O O . GLY A 1 386 ? -0.67 39.406 22.844 1 96.94 386 GLY A O 1
ATOM 3132 N N . SER A 1 387 ? -0.046 37.531 23.828 1 95.88 387 SER A N 1
ATOM 3133 C CA . SER A 1 387 ? 0.83 37.062 22.75 1 95.88 387 SER A CA 1
ATOM 3134 C C . SER A 1 387 ? 0.052 36.875 21.453 1 95.88 387 SER A C 1
ATOM 3136 O O . SER A 1 387 ? 0.634 36.875 20.359 1 95.88 387 SER A O 1
ATOM 3138 N N . HIS A 1 388 ? -1.268 36.656 21.547 1 97.62 388 HIS A N 1
ATOM 3139 C CA . HIS A 1 388 ? -2.092 36.375 20.375 1 97.62 388 HIS A CA 1
ATOM 3140 C C . HIS A 1 388 ? -2.027 37.531 19.391 1 97.62 388 HIS A C 1
ATOM 3142 O O . HIS A 1 388 ? -2.375 37.375 18.219 1 97.62 388 HIS A O 1
ATOM 3148 N N . ARG A 1 389 ? -1.57 38.688 19.797 1 97.88 389 ARG A N 1
ATOM 3149 C CA . ARG A 1 389 ? -1.52 39.844 18.938 1 97.88 389 ARG A CA 1
ATOM 3150 C C . ARG A 1 389 ? -0.385 39.75 17.922 1 97.88 389 ARG A C 1
ATOM 3152 O O . ARG A 1 389 ? -0.298 40.562 17 1 97.88 389 ARG A O 1
ATOM 3159 N N . TYR A 1 390 ? 0.492 38.719 18.094 1 97.88 390 TYR A N 1
ATOM 3160 C CA . TYR A 1 390 ? 1.678 38.562 17.266 1 97.88 390 TYR A CA 1
ATOM 3161 C C . TYR A 1 390 ? 1.721 37.188 16.609 1 97.88 390 TYR A C 1
ATOM 3163 O O . TYR A 1 390 ? 2.605 36.375 16.891 1 97.88 390 TYR A O 1
ATOM 3171 N N . PRO A 1 391 ? 0.805 36.875 15.75 1 97.56 391 PRO A N 1
ATOM 3172 C CA . PRO A 1 391 ? 0.851 35.562 15.062 1 97.56 391 PRO A CA 1
ATOM 3173 C C . PRO A 1 391 ? 2.053 35.438 14.133 1 97.56 391 PRO A C 1
ATOM 3175 O O . PRO A 1 391 ? 2.537 36.438 13.602 1 97.56 391 PRO A O 1
ATOM 3178 N N . LEU A 1 392 ? 2.523 34.25 14.062 1 97.75 392 LEU A N 1
ATOM 3179 C CA . LEU A 1 392 ? 2.064 32.906 14.359 1 97.75 392 LEU A CA 1
ATOM 3180 C C . LEU A 1 392 ? 2.875 32.312 15.5 1 97.75 392 LEU A C 1
ATOM 3182 O O . LEU A 1 392 ? 4.027 32.688 15.719 1 97.75 392 LEU A O 1
ATOM 3186 N N . GLY A 1 393 ? 2.215 31.281 16.094 1 97.5 393 GLY A N 1
ATOM 3187 C CA . GLY A 1 393 ? 2.936 30.5 17.094 1 97.5 393 GLY A CA 1
ATOM 3188 C C . GLY A 1 393 ? 3.748 29.375 16.5 1 97.5 393 GLY A C 1
ATOM 3189 O O . GLY A 1 393 ? 3.271 28.656 15.602 1 97.5 393 GLY A O 1
ATOM 3190 N N . PHE A 1 394 ? 4.965 29.234 16.938 1 96.69 394 PHE A N 1
ATOM 3191 C CA . PHE A 1 394 ? 5.84 28.094 16.719 1 96.69 394 PHE A CA 1
ATOM 3192 C C . PHE A 1 394 ? 5.898 27.203 17.953 1 96.69 394 PHE A C 1
ATOM 3194 O O . PHE A 1 394 ? 6.441 27.594 18.984 1 96.69 394 PHE A O 1
ATOM 3201 N N . SER A 1 395 ? 5.375 25.969 17.812 1 95.5 395 SER A N 1
ATOM 3202 C CA . SER A 1 395 ? 5.16 25.141 19 1 95.5 395 SER A CA 1
ATOM 3203 C C . SER A 1 395 ? 6.465 24.516 19.484 1 95.5 395 SER A C 1
ATOM 3205 O O . SER A 1 395 ? 6.57 24.094 20.641 1 95.5 395 SER A O 1
ATOM 3207 N N . GLY A 1 396 ? 7.414 24.375 18.609 1 94.88 396 GLY A N 1
ATOM 3208 C CA . GLY A 1 396 ? 8.688 23.844 19.047 1 94.88 396 GLY A CA 1
ATOM 3209 C C . GLY A 1 396 ? 8.914 22.406 18.609 1 94.88 396 GLY A C 1
ATOM 3210 O O . GLY A 1 396 ? 8.141 21.859 17.812 1 94.88 396 GLY A O 1
ATOM 3211 N N . ASP A 1 397 ? 10.008 21.734 19.109 1 94.69 397 ASP A N 1
ATOM 3212 C CA . ASP A 1 397 ? 10.57 20.484 18.609 1 94.69 397 ASP A CA 1
ATOM 3213 C C . ASP A 1 397 ? 9.906 19.281 19.297 1 94.69 397 ASP A C 1
ATOM 3215 O O . ASP A 1 397 ? 10.461 18.734 20.25 1 94.69 397 ASP A O 1
ATOM 3219 N N . THR A 1 398 ? 8.883 18.766 18.734 1 95.75 398 THR A N 1
ATOM 3220 C CA . THR A 1 398 ? 8.133 17.656 19.312 1 95.75 398 THR A CA 1
ATOM 3221 C C . THR A 1 398 ? 8.797 16.312 18.969 1 95.75 398 THR A C 1
ATOM 3223 O O . THR A 1 398 ? 9.383 16.172 17.906 1 95.75 398 THR A O 1
ATOM 3226 N N . VAL A 1 399 ? 8.633 15.297 19.859 1 97.25 399 VAL A N 1
ATOM 3227 C CA . VAL A 1 399 ? 9.156 13.953 19.641 1 97.25 399 VAL A CA 1
ATOM 3228 C C . VAL A 1 399 ? 8.258 13.211 18.641 1 97.25 399 VAL A C 1
ATOM 3230 O O . VAL A 1 399 ? 7.031 13.367 18.672 1 97.25 399 VAL A O 1
ATOM 3233 N N . VAL A 1 400 ? 8.789 12.367 17.812 1 97.56 400 VAL A N 1
ATOM 3234 C CA . VAL A 1 400 ? 8.047 11.656 16.781 1 97.56 400 VAL A CA 1
ATOM 3235 C C . VAL A 1 400 ? 7.465 10.367 17.359 1 97.56 400 VAL A C 1
ATOM 3237 O O . VAL A 1 400 ? 8.016 9.289 17.172 1 97.56 400 VAL A O 1
ATOM 3240 N N . THR A 1 401 ? 6.34 10.469 18.016 1 98.19 401 THR A N 1
ATOM 3241 C CA . THR A 1 401 ? 5.664 9.328 18.625 1 98.19 401 THR A CA 1
ATOM 3242 C C . THR A 1 401 ? 4.148 9.469 18.5 1 98.19 401 THR A C 1
ATOM 3244 O O . THR A 1 401 ? 3.641 10.562 18.234 1 98.19 401 THR A O 1
ATOM 3247 N N . TRP A 1 402 ? 3.402 8.383 18.688 1 98.06 402 TRP A N 1
ATOM 3248 C CA . TRP A 1 402 ? 1.943 8.398 18.719 1 98.06 402 TRP A CA 1
ATOM 3249 C C . TRP A 1 402 ? 1.432 9.203 19.922 1 98.06 402 TRP A C 1
ATOM 3251 O O . TRP A 1 402 ? 0.399 9.867 19.828 1 98.06 402 TRP A O 1
ATOM 3261 N N . GLU A 1 403 ? 2.141 9.18 21.031 1 98.12 403 GLU A N 1
ATOM 3262 C CA . GLU A 1 403 ? 1.765 9.953 22.203 1 98.12 403 GLU A CA 1
ATOM 3263 C C . GLU A 1 403 ? 1.79 11.453 21.906 1 98.12 403 GLU A C 1
ATOM 3265 O O . GLU A 1 403 ? 0.907 12.195 22.344 1 98.12 403 GLU A O 1
ATOM 3270 N N . SER A 1 404 ? 2.811 11.852 21.203 1 97.88 404 SER A N 1
ATOM 3271 C CA . SER A 1 404 ? 2.908 13.25 20.812 1 97.88 404 SER A CA 1
ATOM 3272 C C . SER A 1 404 ? 1.743 13.664 19.922 1 97.88 404 SER A C 1
ATOM 3274 O O . SER A 1 404 ? 1.127 14.711 20.125 1 97.88 404 SER A O 1
ATOM 3276 N N . LEU A 1 405 ? 1.457 12.844 18.953 1 98.38 405 LEU A N 1
ATOM 3277 C CA . LEU A 1 405 ? 0.331 13.141 18.078 1 98.38 405 LEU A CA 1
ATOM 3278 C C . LEU A 1 405 ? -0.972 13.203 18.875 1 98.38 405 LEU A C 1
ATOM 3280 O O . LEU A 1 405 ? -1.79 14.102 18.672 1 98.38 405 LEU A O 1
ATOM 3284 N N . GLU A 1 406 ? -1.166 12.297 19.766 1 98 406 GLU A N 1
ATOM 3285 C CA . GLU A 1 406 ? -2.41 12.172 20.531 1 98 406 GLU A CA 1
ATOM 3286 C C . GLU A 1 406 ? -2.684 13.422 21.359 1 98 406 GLU A C 1
ATOM 3288 O O . GLU A 1 406 ? -3.84 13.805 21.547 1 98 406 GLU A O 1
ATOM 3293 N N . SER A 1 407 ? -1.705 14.125 21.766 1 97.56 407 SER A N 1
ATOM 3294 C CA . SER A 1 407 ? -1.879 15.25 22.672 1 97.56 407 SER A CA 1
ATOM 3295 C C . SER A 1 407 ? -2.061 16.562 21.906 1 97.56 407 SER A C 1
ATOM 3297 O O . SER A 1 407 ? -2.521 17.547 22.469 1 97.56 407 SER A O 1
ATOM 3299 N N . GLN A 1 408 ? -1.771 16.594 20.719 1 97.5 408 GLN A N 1
ATOM 3300 C CA . GLN A 1 408 ? -1.636 17.844 19.984 1 97.5 408 GLN A CA 1
ATOM 3301 C C . GLN A 1 408 ? -3.002 18.453 19.688 1 97.5 408 GLN A C 1
ATOM 3303 O O . GLN A 1 408 ? -3.164 19.672 19.719 1 97.5 408 GLN A O 1
ATOM 3308 N N . PRO A 1 409 ? -4.02 17.594 19.359 1 98.31 409 PRO A N 1
ATOM 3309 C CA . PRO A 1 409 ? -5.328 18.219 19.156 1 98.31 409 PRO A CA 1
ATOM 3310 C C . PRO A 1 409 ? -5.824 18.984 20.375 1 98.31 409 PRO A C 1
ATOM 3312 O O . PRO A 1 409 ? -6.32 20.109 20.25 1 98.31 409 PRO A O 1
ATOM 3315 N N . GLU A 1 410 ? -5.688 18.438 21.516 1 98.19 410 GLU A N 1
ATOM 3316 C CA . GLU A 1 410 ? -6.082 19.125 22.734 1 98.19 410 GLU A CA 1
ATOM 3317 C C . GLU A 1 410 ? -5.262 20.391 22.953 1 98.19 410 GLU A C 1
ATOM 3319 O O . GLU A 1 410 ? -5.809 21.438 23.297 1 98.19 410 GLU A O 1
ATOM 3324 N N . PHE A 1 411 ? -3.951 20.25 22.719 1 98.25 411 PHE A N 1
ATOM 3325 C CA . PHE A 1 411 ? -3.041 21.375 22.875 1 98.25 411 PHE A CA 1
ATOM 3326 C C . PHE A 1 411 ? -3.492 22.547 22.016 1 98.25 411 PHE A C 1
ATOM 3328 O O . PHE A 1 411 ? -3.49 23.703 22.469 1 98.25 411 PHE A O 1
ATOM 3335 N N . THR A 1 412 ? -3.895 22.266 20.844 1 98.06 412 THR A N 1
ATOM 3336 C CA . THR A 1 412 ? -4.312 23.297 19.906 1 98.06 412 THR A CA 1
ATOM 3337 C C . THR A 1 412 ? -5.676 23.875 20.281 1 98.06 412 THR A C 1
ATOM 3339 O O . THR A 1 412 ? -5.887 25.078 20.234 1 98.06 412 THR A O 1
ATOM 3342 N N . ALA A 1 413 ? -6.566 23.047 20.703 1 98.06 413 ALA A N 1
ATOM 3343 C CA . ALA A 1 413 ? -7.926 23.469 21.031 1 98.06 413 ALA A CA 1
ATOM 3344 C C . ALA A 1 413 ? -7.945 24.328 22.281 1 98.06 413 ALA A C 1
ATOM 3346 O O . ALA A 1 413 ? -8.625 25.359 22.328 1 98.06 413 ALA A O 1
ATOM 3347 N N . THR A 1 414 ? -7.176 23.953 23.281 1 98.19 414 THR A N 1
ATOM 3348 C CA . THR A 1 414 ? -7.203 24.672 24.547 1 98.19 414 THR A CA 1
ATOM 3349 C C . THR A 1 414 ? -6.492 26.016 24.422 1 98.19 414 THR A C 1
ATOM 3351 O O . THR A 1 414 ? -6.719 26.922 25.234 1 98.19 414 THR A O 1
ATOM 3354 N N . ALA A 1 415 ? -5.656 26.141 23.438 1 98.38 415 ALA A N 1
ATOM 3355 C CA . ALA A 1 415 ? -4.996 27.438 23.219 1 98.38 415 ALA A CA 1
ATOM 3356 C C . ALA A 1 415 ? -6.023 28.547 23 1 98.38 415 ALA A C 1
ATOM 3358 O O . ALA A 1 415 ? -5.789 29.703 23.359 1 98.38 415 ALA A O 1
ATOM 3359 N N . SER A 1 416 ? -7.105 28.188 22.484 1 97.81 416 SER A N 1
ATOM 3360 C CA . SER A 1 416 ? -8.18 29.156 22.25 1 97.81 416 SER A CA 1
ATOM 3361 C C . SER A 1 416 ? -8.758 29.672 23.562 1 97.81 416 SER A C 1
ATOM 3363 O O . SER A 1 416 ? -9.344 30.75 23.594 1 97.81 416 SER A O 1
ATOM 3365 N N . ASN A 1 417 ? -8.531 28.953 24.688 1 98.38 417 ASN A N 1
ATOM 3366 C CA . ASN A 1 417 ? -9.039 29.359 26 1 98.38 417 ASN A CA 1
ATOM 3367 C C . ASN A 1 417 ? -8.273 30.562 26.547 1 98.38 417 ASN A C 1
ATOM 3369 O O . ASN A 1 417 ? -8.703 31.172 27.531 1 98.38 417 ASN A O 1
ATOM 3373 N N . ILE A 1 418 ? -7.172 30.875 25.922 1 98.12 418 ILE A N 1
ATOM 3374 C CA . ILE A 1 418 ? -6.395 32.062 26.312 1 98.12 418 ILE A CA 1
ATOM 3375 C C . ILE A 1 418 ? -6.199 32.969 25.109 1 98.12 418 ILE A C 1
ATOM 3377 O O . ILE A 1 418 ? -5.23 33.75 25.062 1 98.12 418 ILE A O 1
ATOM 3381 N N . GLY A 1 419 ? -7.023 32.781 24.078 1 97.44 419 GLY A N 1
ATOM 3382 C CA . GLY A 1 419 ? -7.117 33.688 22.938 1 97.44 419 GLY A CA 1
ATOM 3383 C C . GLY A 1 419 ? -6.023 33.469 21.906 1 97.44 419 GLY A C 1
ATOM 3384 O O . GLY A 1 419 ? -5.922 34.188 20.938 1 97.44 419 GLY A O 1
ATOM 3385 N N . TYR A 1 420 ? -5.184 32.469 22.031 1 97.81 420 TYR A N 1
ATOM 3386 C CA . TYR A 1 420 ? -4.062 32.188 21.141 1 97.81 420 TYR A CA 1
ATOM 3387 C C . TYR A 1 420 ? -4.461 31.234 20.031 1 97.81 420 TYR A C 1
ATOM 3389 O O . TYR A 1 420 ? -4.188 30.031 20.109 1 97.81 420 TYR A O 1
ATOM 3397 N N . GLY A 1 421 ? -4.953 31.766 18.938 1 96.94 421 GLY A N 1
ATOM 3398 C CA . GLY A 1 421 ? -5.668 30.953 17.969 1 96.94 421 GLY A CA 1
ATOM 3399 C C . GLY A 1 421 ? -4.809 30.531 16.797 1 96.94 421 GLY A C 1
ATOM 3400 O O . GLY A 1 421 ? -5.168 29.609 16.047 1 96.94 421 GLY A O 1
ATOM 3401 N N . TRP A 1 422 ? -3.645 31.109 16.531 1 98.06 422 TRP A N 1
ATOM 3402 C CA . TRP A 1 422 ? -2.854 30.844 15.336 1 98.06 422 TRP A CA 1
ATOM 3403 C C . TRP A 1 422 ? -1.599 30.047 15.688 1 98.06 422 TRP A C 1
ATOM 3405 O O . TRP A 1 422 ? -0.479 30.531 15.5 1 98.06 422 TRP A O 1
ATOM 3415 N N . TRP A 1 423 ? -1.797 28.781 16.016 1 96.12 423 TRP A N 1
ATOM 3416 C CA . TRP A 1 423 ? -0.682 27.891 16.297 1 96.12 423 TRP A CA 1
ATOM 3417 C C . TRP A 1 423 ? -0.177 27.219 15.023 1 96.12 423 TRP A C 1
ATOM 3419 O O . TRP A 1 423 ? -0.968 26.875 14.141 1 96.12 423 TRP A O 1
ATOM 3429 N N . SER A 1 424 ? 1.107 27.016 14.938 1 96.94 424 SER A N 1
ATOM 3430 C CA . SER A 1 424 ? 1.78 26.156 13.969 1 96.94 424 SER A CA 1
ATOM 3431 C C . SER A 1 424 ? 2.598 25.078 14.664 1 96.94 424 SER A C 1
ATOM 3433 O O . SER A 1 424 ? 3.309 25.359 15.633 1 96.94 424 SER A O 1
ATOM 3435 N N . HIS A 1 425 ? 2.447 23.859 14.164 1 97.38 425 HIS A N 1
ATOM 3436 C CA . HIS A 1 425 ? 3.166 22.734 14.734 1 97.38 425 HIS A CA 1
ATOM 3437 C C . HIS A 1 425 ? 4.148 22.141 13.719 1 97.38 425 HIS A C 1
ATOM 3439 O O . HIS A 1 425 ? 4.023 22.375 12.516 1 97.38 425 HIS A O 1
ATOM 3445 N N . ASP A 1 426 ? 5.16 21.391 14.305 1 97.19 426 ASP A N 1
ATOM 3446 C CA . ASP A 1 426 ? 6 20.562 13.445 1 97.19 426 ASP A CA 1
ATOM 3447 C C . ASP A 1 426 ? 5.258 19.297 13.008 1 97.19 426 ASP A C 1
ATOM 3449 O O . ASP A 1 426 ? 5.473 18.219 13.562 1 97.19 426 ASP A O 1
ATOM 3453 N N . ILE A 1 427 ? 4.512 19.438 11.984 1 98.12 427 ILE A N 1
ATOM 3454 C CA . ILE A 1 427 ? 3.68 18.328 11.523 1 98.12 427 ILE A CA 1
ATOM 3455 C C . ILE A 1 427 ? 4.566 17.156 11.086 1 98.12 427 ILE A C 1
ATOM 3457 O O . ILE A 1 427 ? 5.461 17.328 10.258 1 98.12 427 ILE A O 1
ATOM 3461 N N . GLY A 1 428 ? 4.344 16.047 11.641 1 96.56 428 GLY A N 1
ATOM 3462 C CA . GLY A 1 428 ? 5.148 14.852 11.422 1 96.56 428 GLY A CA 1
ATOM 3463 C C . GLY A 1 428 ? 6.152 14.602 12.539 1 96.56 428 GLY A C 1
ATOM 3464 O O . GLY A 1 428 ? 6.797 13.547 12.57 1 96.56 428 GLY A O 1
ATOM 3465 N N . GLY A 1 429 ? 6.297 15.523 13.422 1 95.56 429 GLY A N 1
ATOM 3466 C CA . GLY A 1 429 ? 7.277 15.406 14.492 1 95.56 429 GLY A CA 1
ATOM 3467 C C . GLY A 1 429 ? 8.656 15.906 14.094 1 95.56 429 GLY A C 1
ATOM 3468 O O . GLY A 1 429 ? 8.992 15.938 12.914 1 95.56 429 GLY A O 1
ATOM 3469 N N . HIS A 1 430 ? 9.469 16.172 15.086 1 95.62 430 HIS A N 1
ATOM 3470 C CA . HIS A 1 430 ? 10.719 16.844 14.781 1 95.62 430 HIS A CA 1
ATOM 3471 C C . HIS A 1 430 ? 11.922 16 15.18 1 95.62 430 HIS A C 1
ATOM 3473 O O . HIS A 1 430 ? 12.773 15.688 14.344 1 95.62 430 HIS A O 1
ATOM 3479 N N . ILE A 1 431 ? 11.984 15.594 16.422 1 93.88 431 ILE A N 1
ATOM 3480 C CA . ILE A 1 431 ? 13.234 15.016 16.906 1 93.88 431 ILE A CA 1
ATOM 3481 C C . ILE A 1 431 ? 12.953 13.711 17.656 1 93.88 431 ILE A C 1
ATOM 3483 O O . ILE A 1 431 ? 11.844 13.5 18.141 1 93.88 431 ILE A O 1
ATOM 3487 N N . HIS A 1 432 ? 13.922 12.844 17.734 1 95.75 432 HIS A N 1
ATOM 3488 C CA . HIS A 1 432 ? 13.859 11.555 18.406 1 95.75 432 HIS A CA 1
ATOM 3489 C C . HIS A 1 432 ? 12.695 10.719 17.906 1 95.75 432 HIS A C 1
ATOM 3491 O O . HIS A 1 432 ? 12.188 10.961 16.797 1 95.75 432 HIS A O 1
ATOM 3497 N N . GLY A 1 433 ? 12.352 9.656 18.531 1 96.94 433 GLY A N 1
ATOM 3498 C CA . GLY A 1 433 ? 11.289 8.766 18.094 1 96.94 433 GLY A CA 1
ATOM 3499 C C . GLY A 1 433 ? 11.703 7.84 16.969 1 96.94 433 GLY A C 1
ATOM 3500 O O . GLY A 1 433 ? 12.82 7.32 16.969 1 96.94 433 GLY A O 1
ATOM 3501 N N . GLY A 1 434 ? 10.766 7.578 16.156 1 96.94 434 GLY A N 1
ATOM 3502 C CA . GLY A 1 434 ? 11.039 6.617 15.094 1 96.94 434 GLY A CA 1
ATOM 3503 C C . GLY A 1 434 ? 10.164 6.805 13.875 1 96.94 434 GLY A C 1
ATOM 3504 O O . GLY A 1 434 ? 9.195 7.57 13.914 1 96.94 434 GLY A O 1
ATOM 3505 N N . ARG A 1 435 ? 10.586 6.145 12.836 1 97.12 435 ARG A N 1
ATOM 3506 C CA . ARG A 1 435 ? 9.805 6.199 11.602 1 97.12 435 ARG A CA 1
ATOM 3507 C C . ARG A 1 435 ? 8.57 5.312 11.703 1 97.12 435 ARG A C 1
ATOM 3509 O O . ARG A 1 435 ? 8.664 4.152 12.102 1 97.12 435 ARG A O 1
ATOM 3516 N N . ASP A 1 436 ? 7.508 5.77 11.422 1 98 436 ASP A N 1
ATOM 3517 C CA . ASP A 1 436 ? 6.199 5.145 11.258 1 98 436 ASP A CA 1
ATOM 3518 C C . ASP A 1 436 ? 5.375 5.875 10.195 1 98 436 ASP A C 1
ATOM 3520 O O . ASP A 1 436 ? 4.891 6.984 10.438 1 98 436 ASP A O 1
ATOM 3524 N N . ASP A 1 437 ? 5.23 5.219 9.102 1 97.88 437 ASP A N 1
ATOM 3525 C CA . ASP A 1 437 ? 4.609 5.887 7.965 1 97.88 437 ASP A CA 1
ATOM 3526 C C . ASP A 1 437 ? 3.16 6.254 8.266 1 97.88 437 ASP A C 1
ATOM 3528 O O . ASP A 1 437 ? 2.676 7.301 7.828 1 97.88 437 ASP A O 1
ATOM 3532 N N . GLU A 1 438 ? 2.404 5.441 8.961 1 98.06 438 GLU A N 1
ATOM 3533 C CA . GLU A 1 438 ? 1.024 5.75 9.32 1 98.06 438 GLU A CA 1
ATOM 3534 C C . GLU A 1 438 ? 0.958 6.926 10.297 1 98.06 438 GLU A C 1
ATOM 3536 O O . GLU A 1 438 ? 0.076 7.781 10.188 1 98.06 438 GLU A O 1
ATOM 3541 N N . LEU A 1 439 ? 1.849 6.949 11.25 1 98.56 439 LEU A N 1
ATOM 3542 C CA . LEU A 1 439 ? 1.91 8.031 12.227 1 98.56 439 LEU A CA 1
ATOM 3543 C C . LEU A 1 439 ? 2.043 9.383 11.531 1 98.56 439 LEU A C 1
ATOM 3545 O O . LEU A 1 439 ? 1.274 10.305 11.805 1 98.56 439 LEU A O 1
ATOM 3549 N N . VAL A 1 440 ? 2.963 9.461 10.633 1 98.5 440 VAL A N 1
ATOM 3550 C CA . VAL A 1 440 ? 3.213 10.727 9.953 1 98.5 440 VAL A CA 1
ATOM 3551 C C . VAL A 1 440 ? 2.006 11.102 9.094 1 98.5 440 VAL A C 1
ATOM 3553 O O . VAL A 1 440 ? 1.63 12.273 9.016 1 98.5 440 VAL A O 1
ATOM 3556 N N . THR A 1 441 ? 1.444 10.094 8.477 1 98.62 441 THR A N 1
ATOM 3557 C CA . THR A 1 441 ? 0.269 10.352 7.652 1 98.62 441 THR A CA 1
ATOM 3558 C C . THR A 1 441 ? -0.87 10.922 8.492 1 98.62 441 THR A C 1
ATOM 3560 O O . THR A 1 441 ? -1.5 11.906 8.109 1 98.62 441 THR A O 1
ATOM 3563 N N . ARG A 1 442 ? -1.147 10.32 9.625 1 98.81 442 ARG A N 1
ATOM 3564 C CA . ARG A 1 442 ? -2.184 10.805 10.531 1 98.81 442 ARG A CA 1
ATOM 3565 C C . ARG A 1 442 ? -1.86 12.211 11.031 1 98.81 442 ARG A C 1
ATOM 3567 O O . ARG A 1 442 ? -2.76 13.031 11.211 1 98.81 442 ARG A O 1
ATOM 3574 N N . TRP A 1 443 ? -0.594 12.445 11.242 1 98.81 443 TRP A N 1
ATOM 3575 C CA . TRP A 1 443 ? -0.158 13.766 11.68 1 98.81 443 TRP A CA 1
ATOM 3576 C C . TRP A 1 443 ? -0.417 14.82 10.609 1 98.81 443 TRP A C 1
ATOM 3578 O O . TRP A 1 443 ? -0.835 15.938 10.914 1 98.81 443 TRP A O 1
ATOM 3588 N N . VAL A 1 444 ? -0.188 14.445 9.352 1 98.75 444 VAL A N 1
ATOM 3589 C CA . VAL A 1 444 ? -0.493 15.32 8.219 1 98.75 444 VAL A CA 1
ATOM 3590 C C . VAL A 1 444 ? -1.991 15.609 8.18 1 98.75 444 VAL A C 1
ATOM 3592 O O . VAL A 1 444 ? -2.402 16.75 7.984 1 98.75 444 VAL A O 1
ATOM 3595 N N . GLN A 1 445 ? -2.756 14.594 8.43 1 98.75 445 GLN A N 1
ATOM 3596 C CA . GLN A 1 445 ? -4.203 14.781 8.438 1 98.75 445 GLN A CA 1
ATOM 3597 C C . GLN A 1 445 ? -4.629 15.75 9.531 1 98.75 445 GLN A C 1
ATOM 3599 O O . GLN A 1 445 ? -5.48 16.609 9.312 1 98.75 445 GLN A O 1
ATOM 3604 N N . LEU A 1 446 ? -4.043 15.648 10.688 1 98.75 446 LEU A N 1
ATOM 3605 C CA . LEU A 1 446 ? -4.309 16.625 11.742 1 98.75 446 LEU A CA 1
ATOM 3606 C C . LEU A 1 446 ? -3.889 18.016 11.305 1 98.75 446 LEU A C 1
ATOM 3608 O O . LEU A 1 446 ? -4.613 18.984 11.531 1 98.75 446 LEU A O 1
ATOM 3612 N N . GLY A 1 447 ? -2.738 18.109 10.711 1 98.62 447 GLY A N 1
ATOM 3613 C CA . GLY A 1 447 ? -2.229 19.391 10.258 1 98.62 447 GLY A CA 1
ATOM 3614 C C . GLY A 1 447 ? -3.168 20.109 9.305 1 98.62 447 GLY A C 1
ATOM 3615 O O . GLY A 1 447 ? -3.291 21.328 9.344 1 98.62 447 GLY A O 1
ATOM 3616 N N . VAL A 1 448 ? -3.85 19.359 8.5 1 98.62 448 VAL A N 1
ATOM 3617 C CA . VAL A 1 448 ? -4.758 19.906 7.5 1 98.62 448 VAL A CA 1
ATOM 3618 C C . VAL A 1 448 ? -5.914 20.641 8.188 1 98.62 448 VAL A C 1
ATOM 3620 O O . VAL A 1 448 ? -6.414 21.641 7.676 1 98.62 448 VAL A O 1
ATOM 3623 N N . PHE A 1 449 ? -6.27 20.188 9.344 1 98.5 449 PHE A N 1
ATOM 3624 C CA . PHE A 1 449 ? -7.355 20.797 10.094 1 98.5 449 PHE A CA 1
ATOM 3625 C C . PHE A 1 449 ? -6.824 21.516 11.328 1 98.5 449 PHE A C 1
ATOM 3627 O O . PHE A 1 449 ? -7.469 21.516 12.375 1 98.5 449 PHE A O 1
ATOM 3634 N N . SER A 1 450 ? -5.637 22.047 11.219 1 98.31 450 SER A N 1
ATOM 3635 C CA . SER A 1 450 ? -5.02 22.938 12.195 1 98.31 450 SER A CA 1
ATOM 3636 C C . SER A 1 450 ? -4.953 24.375 11.688 1 98.31 450 SER A C 1
ATOM 3638 O O . SER A 1 450 ? -5.215 24.625 10.508 1 98.31 450 SER A O 1
ATOM 3640 N N . PRO A 1 451 ? -4.676 25.312 12.578 1 98.31 451 PRO A N 1
ATOM 3641 C CA . PRO A 1 451 ? -4.645 26.688 12.094 1 98.31 451 PRO A CA 1
ATOM 3642 C C . PRO A 1 451 ? -3.617 26.906 10.984 1 98.31 451 PRO A C 1
ATOM 3644 O O . PRO A 1 451 ? -3.938 27.484 9.945 1 98.31 451 PRO A O 1
ATOM 3647 N N . ILE A 1 452 ? -2.4 26.406 11.188 1 98.62 452 ILE A N 1
ATOM 3648 C CA . ILE A 1 452 ? -1.334 26.516 10.203 1 98.62 452 ILE A CA 1
ATOM 3649 C C . ILE A 1 452 ? -0.782 25.125 9.898 1 98.62 452 ILE A C 1
ATOM 3651 O O . ILE A 1 452 ? -0.567 24.312 10.805 1 98.62 452 ILE A O 1
ATOM 3655 N N . MET A 1 453 ? -0.619 24.812 8.609 1 98.62 453 MET A N 1
ATOM 3656 C CA . MET A 1 453 ? -0.049 23.547 8.172 1 98.62 453 MET A CA 1
ATOM 3657 C C . MET A 1 453 ? 1.414 23.719 7.773 1 98.62 453 MET A C 1
ATOM 3659 O O . MET A 1 453 ? 1.714 24.188 6.672 1 98.62 453 MET A O 1
ATOM 3663 N N . ARG A 1 454 ? 2.303 23.25 8.648 1 98.62 454 ARG A N 1
ATOM 3664 C CA . ARG A 1 454 ? 3.732 23.391 8.398 1 98.62 454 ARG A CA 1
ATOM 3665 C C . ARG A 1 454 ? 4.461 22.062 8.586 1 98.62 454 ARG A C 1
ATOM 3667 O O . ARG A 1 454 ? 4.555 21.562 9.711 1 98.62 454 ARG A O 1
ATOM 3674 N N . LEU A 1 455 ? 4.926 21.547 7.473 1 98.19 455 LEU A N 1
ATOM 3675 C CA . LEU A 1 455 ? 5.812 20.391 7.582 1 98.19 455 LEU A CA 1
ATOM 3676 C C . LEU A 1 455 ? 7.184 20.797 8.109 1 98.19 455 LEU A C 1
ATOM 3678 O O . LEU A 1 455 ? 7.703 21.859 7.734 1 98.19 455 LEU A O 1
ATOM 3682 N N . HIS A 1 456 ? 7.719 20.016 9.016 1 97.5 456 HIS A N 1
ATOM 3683 C CA . HIS A 1 456 ? 9.031 20.344 9.555 1 97.5 456 HIS A CA 1
ATOM 3684 C C . HIS A 1 456 ? 9.711 19.109 10.148 1 97.5 456 HIS A C 1
ATOM 3686 O O . HIS A 1 456 ? 9.039 18.203 10.641 1 97.5 456 HIS A O 1
ATOM 3692 N N . SER A 1 457 ? 10.977 19.016 9.984 1 94.88 457 SER A N 1
ATOM 3693 C CA . SER A 1 457 ? 11.75 17.938 10.602 1 94.88 457 SER A CA 1
ATOM 3694 C C . SER A 1 457 ? 13.156 18.406 10.953 1 94.88 457 SER A C 1
ATOM 3696 O O . SER A 1 457 ? 13.602 19.469 10.5 1 94.88 457 SER A O 1
ATOM 3698 N N . SER A 1 458 ? 13.758 17.609 11.758 1 95.19 458 SER A N 1
ATOM 3699 C CA . SER A 1 458 ? 15.172 17.812 12.07 1 95.19 458 SER A CA 1
ATOM 3700 C C . SER A 1 458 ? 16.047 17.469 10.875 1 95.19 458 SER A C 1
ATOM 3702 O O . SER A 1 458 ? 15.555 17.219 9.781 1 95.19 458 SER A O 1
ATOM 3704 N N . SER A 1 459 ? 17.312 17.484 11.141 1 94.5 459 SER A N 1
ATOM 3705 C CA . SER A 1 459 ? 18.266 17.188 10.086 1 94.5 459 SER A CA 1
ATOM 3706 C C . SER A 1 459 ? 18.484 15.688 9.93 1 94.5 459 SER A C 1
ATOM 3708 O O . SER A 1 459 ? 19.391 15.258 9.219 1 94.5 459 SER A O 1
ATOM 3710 N N . SER A 1 460 ? 17.656 14.953 10.617 1 94.69 460 SER A N 1
ATOM 3711 C CA . SER A 1 460 ? 17.766 13.508 10.492 1 94.69 460 SER A CA 1
ATOM 3712 C C . SER A 1 460 ? 17.688 13.07 9.031 1 94.69 460 SER A C 1
ATOM 3714 O O . SER A 1 460 ? 16.828 13.523 8.281 1 94.69 460 SER A O 1
ATOM 3716 N N . ARG A 1 461 ? 18.547 12.117 8.703 1 93.62 461 ARG A N 1
ATOM 3717 C CA . ARG A 1 461 ? 18.578 11.562 7.355 1 93.62 461 ARG A CA 1
ATOM 3718 C C . ARG A 1 461 ? 17.297 10.805 7.039 1 93.62 461 ARG A C 1
ATOM 3720 O O . ARG A 1 461 ? 16.938 10.641 5.871 1 93.62 461 ARG A O 1
ATOM 3727 N N . TRP A 1 462 ? 16.578 10.445 8.031 1 96.44 462 TRP A N 1
ATOM 3728 C CA . TRP A 1 462 ? 15.523 9.453 7.859 1 96.44 462 TRP A CA 1
ATOM 3729 C C . TRP A 1 462 ? 14.148 10.07 8.109 1 96.44 462 TRP A C 1
ATOM 3731 O O . TRP A 1 462 ? 13.125 9.422 7.895 1 96.44 462 TRP A O 1
ATOM 3741 N N . ALA A 1 463 ? 14.055 11.375 8.508 1 94.69 463 ALA A N 1
ATOM 3742 C CA . ALA A 1 463 ? 12.812 11.883 9.07 1 94.69 463 ALA A CA 1
ATOM 3743 C C . ALA A 1 463 ? 12.188 12.938 8.164 1 94.69 463 ALA A C 1
ATOM 3745 O O . ALA A 1 463 ? 11.25 13.633 8.562 1 94.69 463 ALA A O 1
ATOM 3746 N N . SER A 1 464 ? 12.672 13.094 6.938 1 95.31 464 SER A N 1
ATOM 3747 C CA . SER A 1 464 ? 12.109 14.109 6.055 1 95.31 464 SER A CA 1
ATOM 3748 C C . SER A 1 464 ? 10.633 13.836 5.773 1 95.31 464 SER A C 1
ATOM 3750 O O . SER A 1 464 ? 10.141 12.742 6.031 1 95.31 464 SER A O 1
ATOM 3752 N N . LYS A 1 465 ? 9.922 14.836 5.262 1 97.5 465 LYS A N 1
ATOM 3753 C CA . LYS A 1 465 ? 8.469 14.742 5.234 1 97.5 465 LYS A CA 1
ATOM 3754 C C . LYS A 1 465 ? 7.945 14.695 3.801 1 97.5 465 LYS A C 1
ATOM 3756 O O . LYS A 1 465 ? 6.738 14.789 3.57 1 97.5 465 LYS A O 1
ATOM 3761 N N . GLU A 1 466 ? 8.836 14.609 2.754 1 97.62 466 GLU A N 1
ATOM 3762 C CA . GLU A 1 466 ? 8.344 14.5 1.382 1 97.62 466 GLU A CA 1
ATOM 3763 C C . GLU A 1 466 ? 7.48 13.258 1.198 1 97.62 466 GLU A C 1
ATOM 3765 O O . GLU A 1 466 ? 7.914 12.148 1.506 1 97.62 466 GLU A O 1
ATOM 3770 N N . PRO A 1 467 ? 6.27 13.43 0.637 1 97.81 467 PRO A N 1
ATOM 3771 C CA . PRO A 1 467 ? 5.367 12.281 0.53 1 97.81 467 PRO A CA 1
ATOM 3772 C C . PRO A 1 467 ? 5.961 11.133 -0.282 1 97.81 467 PRO A C 1
ATOM 3774 O O . PRO A 1 467 ? 5.715 9.961 0.021 1 97.81 467 PRO A O 1
ATOM 3777 N N . TRP A 1 468 ? 6.781 11.391 -1.276 1 96.38 468 TRP A N 1
ATOM 3778 C CA . TRP A 1 468 ? 7.293 10.352 -2.16 1 96.38 468 TRP A CA 1
ATOM 3779 C C . TRP A 1 468 ? 8.367 9.523 -1.463 1 96.38 468 TRP A C 1
ATOM 3781 O O . TRP A 1 468 ? 8.883 8.562 -2.031 1 96.38 468 TRP A O 1
ATOM 3791 N N . LEU A 1 469 ? 8.766 9.828 -0.252 1 96.19 469 LEU A N 1
ATOM 3792 C CA . LEU A 1 469 ? 9.727 9.039 0.519 1 96.19 469 LEU A CA 1
ATOM 3793 C C . LEU A 1 469 ? 9.008 7.973 1.342 1 96.19 469 LEU A C 1
ATOM 3795 O O . LEU A 1 469 ? 9.656 7.148 1.992 1 96.19 469 LEU A O 1
ATOM 3799 N N . TYR A 1 470 ? 7.715 7.938 1.331 1 96 470 TYR A N 1
ATOM 3800 C CA . TYR A 1 470 ? 6.926 7.004 2.127 1 96 470 TYR A CA 1
ATOM 3801 C C . TYR A 1 470 ? 6.316 5.918 1.247 1 96 470 TYR A C 1
ATOM 3803 O O . TYR A 1 470 ? 6.359 6.008 0.018 1 96 470 TYR A O 1
ATOM 3811 N N . ARG A 1 471 ? 5.844 4.887 1.933 1 94 471 ARG A N 1
ATOM 3812 C CA . ARG A 1 471 ? 5.227 3.775 1.215 1 94 471 ARG A CA 1
ATOM 3813 C C . ARG A 1 471 ? 4.016 4.242 0.418 1 94 471 ARG A C 1
ATOM 3815 O O . ARG A 1 471 ? 3.412 5.27 0.737 1 94 471 ARG A O 1
ATOM 3822 N N . ASP A 1 472 ? 3.59 3.506 -0.542 1 91.38 472 ASP A N 1
ATOM 3823 C CA . ASP A 1 472 ? 2.646 3.92 -1.577 1 91.38 472 ASP A CA 1
ATOM 3824 C C . ASP A 1 472 ? 1.327 4.383 -0.964 1 91.38 472 ASP A C 1
ATOM 3826 O O . ASP A 1 472 ? 0.79 5.422 -1.349 1 91.38 472 ASP A O 1
ATOM 3830 N N . GLU A 1 473 ? 0.753 3.637 -0.124 1 93.69 473 GLU A N 1
ATOM 3831 C CA . GLU A 1 473 ? -0.52 4 0.491 1 93.69 473 GLU A CA 1
ATOM 3832 C C . GLU A 1 473 ? -0.408 5.316 1.255 1 93.69 473 GLU A C 1
ATOM 3834 O O . GLU A 1 473 ? -1.277 6.184 1.141 1 93.69 473 GLU A O 1
ATOM 3839 N N . CYS A 1 474 ? 0.679 5.508 2.025 1 97 474 CYS A N 1
ATOM 3840 C CA . CYS A 1 474 ? 0.902 6.707 2.822 1 97 474 CYS A CA 1
ATOM 3841 C C . CYS A 1 474 ? 1.189 7.91 1.931 1 97 474 CYS A C 1
ATOM 3843 O O . CYS A 1 474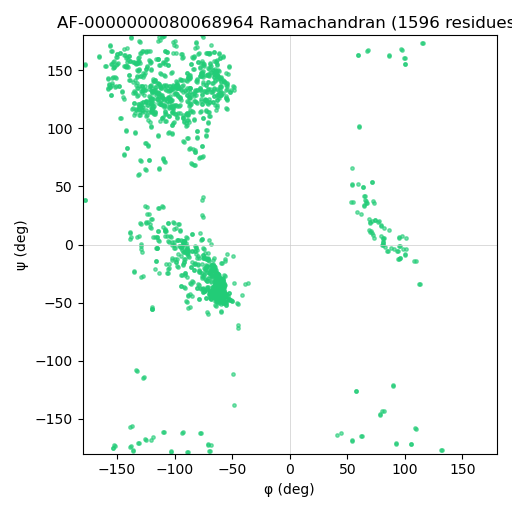 ? 0.653 8.992 2.154 1 97 474 CYS A O 1
ATOM 3845 N N . ARG A 1 475 ? 2.008 7.672 0.905 1 96.38 475 ARG A N 1
ATOM 3846 C CA . ARG A 1 475 ? 2.291 8.727 -0.066 1 96.38 475 ARG A CA 1
ATOM 3847 C C . ARG A 1 475 ? 1.002 9.281 -0.663 1 96.38 475 ARG A C 1
ATOM 3849 O O . ARG A 1 475 ? 0.819 10.492 -0.739 1 96.38 475 ARG A O 1
ATOM 3856 N N . SER A 1 476 ? 0.121 8.398 -0.996 1 95.69 476 SER A N 1
ATOM 3857 C CA . SER A 1 476 ? -1.138 8.789 -1.624 1 95.69 476 SER A CA 1
ATOM 3858 C C . SER A 1 476 ? -2.027 9.547 -0.649 1 95.69 476 SER A C 1
ATOM 3860 O O . SER A 1 476 ? -2.609 10.578 -1.006 1 95.69 476 SER A O 1
ATOM 3862 N N . ALA A 1 477 ? -2.172 9.039 0.544 1 97.38 477 ALA A N 1
ATOM 3863 C CA . ALA A 1 477 ? -2.998 9.688 1.556 1 97.38 477 ALA A CA 1
ATOM 3864 C C . ALA A 1 477 ? -2.457 11.078 1.898 1 97.38 477 ALA A C 1
ATOM 3866 O O . ALA A 1 477 ? -3.217 12.039 1.98 1 97.38 477 ALA A O 1
ATOM 3867 N N . MET A 1 478 ? -1.141 11.195 2.086 1 98.44 478 MET A N 1
ATOM 3868 C CA . MET A 1 478 ? -0.523 12.477 2.391 1 98.44 478 MET A CA 1
ATOM 3869 C C . MET A 1 478 ? -0.78 13.484 1.273 1 98.44 478 MET A C 1
ATOM 3871 O O . MET A 1 478 ? -1.154 14.633 1.536 1 98.44 478 MET A O 1
ATOM 3875 N N . THR A 1 479 ? -0.593 13.023 0.036 1 98.25 479 THR A N 1
ATOM 3876 C CA . THR A 1 479 ? -0.805 13.883 -1.12 1 98.25 479 THR A CA 1
ATOM 3877 C C . THR A 1 479 ? -2.252 14.367 -1.179 1 98.25 479 THR A C 1
ATOM 3879 O O . THR A 1 479 ? -2.512 15.547 -1.412 1 98.25 479 THR A O 1
ATOM 3882 N N . GLN A 1 480 ? -3.16 13.461 -0.923 1 97.56 480 GLN A N 1
ATOM 3883 C CA . GLN A 1 480 ? -4.582 13.781 -0.929 1 97.56 480 GLN A CA 1
ATOM 3884 C C . GLN A 1 480 ? -4.902 14.883 0.08 1 97.56 480 GLN A C 1
ATOM 3886 O O . GLN A 1 480 ? -5.602 15.844 -0.243 1 97.56 480 GLN A O 1
ATOM 3891 N N . PHE A 1 481 ? -4.395 14.797 1.218 1 98.62 481 PHE A N 1
ATOM 3892 C CA . PHE A 1 481 ? -4.766 15.727 2.281 1 98.62 481 PHE A CA 1
ATOM 3893 C C . PHE A 1 481 ? -4.02 17.047 2.133 1 98.62 481 PHE A C 1
ATOM 3895 O O . PHE A 1 481 ? -4.57 18.109 2.414 1 98.62 481 PHE A O 1
ATOM 3902 N N . LEU A 1 482 ? -2.756 17 1.71 1 98.81 482 LEU A N 1
ATOM 3903 C CA . LEU A 1 482 ? -2.057 18.25 1.438 1 98.81 482 LEU A CA 1
ATOM 3904 C C . LEU A 1 482 ? -2.756 19.031 0.333 1 98.81 482 LEU A C 1
ATOM 3906 O O . LEU A 1 482 ? -2.852 20.266 0.404 1 98.81 482 LEU A O 1
ATOM 3910 N N . THR A 1 483 ? -3.24 18.359 -0.654 1 98.62 483 THR A N 1
ATOM 3911 C CA . THR A 1 483 ? -4.027 19 -1.698 1 98.62 483 THR A CA 1
ATOM 3912 C C . THR A 1 483 ? -5.324 19.562 -1.126 1 98.62 483 THR A C 1
ATOM 3914 O O . THR A 1 483 ? -5.727 20.688 -1.464 1 98.62 483 THR A O 1
ATOM 3917 N N . PHE A 1 484 ? -5.941 18.828 -0.255 1 98.44 484 PHE A N 1
ATOM 3918 C CA . PHE A 1 484 ? -7.195 19.266 0.338 1 98.44 484 PHE A CA 1
ATOM 3919 C C . PHE A 1 484 ? -6.988 20.516 1.174 1 98.44 484 PHE A C 1
ATOM 3921 O O . PHE A 1 484 ? -7.859 21.391 1.219 1 98.44 484 PHE A O 1
ATOM 3928 N N . ARG A 1 485 ? -5.848 20.656 1.853 1 98.81 485 ARG A N 1
ATOM 3929 C CA . ARG A 1 485 ? -5.555 21.875 2.602 1 98.81 485 ARG A CA 1
ATOM 3930 C C . ARG A 1 485 ? -5.66 23.109 1.711 1 98.81 485 ARG A C 1
ATOM 3932 O O . ARG A 1 485 ? -6.242 24.109 2.107 1 98.81 485 ARG A O 1
ATOM 3939 N N . HIS A 1 486 ? -5.145 23.016 0.57 1 98.75 486 HIS A N 1
ATOM 3940 C CA . HIS A 1 486 ? -5.223 24.156 -0.338 1 98.75 486 HIS A CA 1
ATOM 3941 C C . HIS A 1 486 ? -6.633 24.312 -0.889 1 98.75 486 HIS A C 1
ATOM 3943 O O . HIS A 1 486 ? -7.07 25.438 -1.155 1 98.75 486 HIS A O 1
ATOM 3949 N N . ARG A 1 487 ? -7.367 23.266 -1.03 1 98.69 487 ARG A N 1
ATOM 3950 C CA . ARG A 1 487 ? -8.773 23.375 -1.412 1 98.69 487 ARG A CA 1
ATOM 3951 C C . ARG A 1 487 ? -9.562 24.141 -0.355 1 98.69 487 ARG A C 1
ATOM 3953 O O . ARG A 1 487 ? -10.516 24.859 -0.679 1 98.69 487 ARG A O 1
ATOM 3960 N N . LEU A 1 488 ? -9.148 24.109 0.859 1 98.56 488 LEU A N 1
ATOM 3961 C CA . LEU A 1 488 ? -9.844 24.719 1.987 1 98.56 488 LEU A CA 1
ATOM 3962 C C . LEU A 1 488 ? -9.523 26.219 2.078 1 98.56 488 LEU A C 1
ATOM 3964 O O . LEU A 1 488 ? -10.172 26.938 2.836 1 98.56 488 LEU A O 1
ATOM 3968 N N . VAL A 1 489 ? -8.664 26.766 1.315 1 98.56 489 VAL A N 1
ATOM 3969 C CA . VAL A 1 489 ? -8.117 28.094 1.535 1 98.56 489 VAL A CA 1
ATOM 3970 C C . VAL A 1 489 ? -9.234 29.141 1.415 1 98.56 489 VAL A C 1
ATOM 3972 O O . VAL A 1 489 ? -9.305 30.078 2.217 1 98.56 489 VAL A O 1
ATOM 3975 N N . PRO A 1 490 ? -10.188 29.031 0.437 1 97.88 490 PRO A N 1
ATOM 3976 C CA . PRO A 1 490 ? -11.266 30.031 0.417 1 97.88 490 PRO A CA 1
ATOM 3977 C C . PRO A 1 490 ? -12.07 30.062 1.713 1 97.88 490 PRO A C 1
ATOM 3979 O O . PRO A 1 490 ? -12.406 31.141 2.217 1 97.88 490 PRO A O 1
ATOM 3982 N N . PHE A 1 491 ? -12.359 28.938 2.203 1 97.88 491 PHE A N 1
ATOM 3983 C CA . PHE A 1 491 ? -13.047 28.828 3.482 1 97.88 491 PHE A CA 1
ATOM 3984 C C . PHE A 1 491 ? -12.195 29.406 4.609 1 97.88 491 PHE A C 1
ATOM 3986 O O . PHE A 1 491 ? -12.688 30.188 5.418 1 97.88 491 PHE A O 1
ATOM 3993 N N . LEU A 1 492 ? -10.906 29.078 4.656 1 98.38 492 LEU A N 1
ATOM 3994 C CA . LEU A 1 492 ? -10 29.5 5.719 1 98.38 492 LEU A CA 1
ATOM 3995 C C . LEU A 1 492 ? -9.789 31.016 5.676 1 98.38 492 LEU A C 1
ATOM 3997 O O . LEU A 1 492 ? -9.719 31.656 6.719 1 98.38 492 LEU A O 1
ATOM 4001 N N . TYR A 1 493 ? -9.672 31.531 4.508 1 97.94 493 TYR A N 1
ATOM 4002 C CA . TYR A 1 493 ? -9.477 32.969 4.387 1 97.94 493 TYR A CA 1
ATOM 4003 C C . TYR A 1 493 ? -10.703 33.719 4.891 1 97.94 493 TYR A C 1
ATOM 4005 O O . TYR A 1 493 ? -10.57 34.719 5.602 1 97.94 493 TYR A O 1
ATOM 4013 N N . THR A 1 494 ? -11.828 33.25 4.52 1 97.44 494 THR A N 1
ATOM 4014 C CA . THR A 1 494 ? -13.055 33.875 5.004 1 97.44 494 THR A CA 1
ATOM 4015 C C . THR A 1 494 ? -13.125 33.812 6.527 1 97.44 494 THR A C 1
ATOM 4017 O O . THR A 1 494 ? -13.438 34.812 7.176 1 97.44 494 THR A O 1
ATOM 4020 N N . ARG A 1 495 ? -12.797 32.688 7.09 1 97.19 495 ARG A N 1
ATOM 4021 C CA . ARG A 1 495 ? -12.812 32.531 8.539 1 97.19 495 ARG A CA 1
ATOM 4022 C C . ARG A 1 495 ? -11.734 33.406 9.195 1 97.19 495 ARG A C 1
ATOM 4024 O O . ARG A 1 495 ? -11.93 33.906 10.305 1 97.19 495 ARG A O 1
ATOM 4031 N N . ASN A 1 496 ? -10.609 33.531 8.539 1 96.81 496 ASN A N 1
ATOM 4032 C CA . ASN A 1 496 ? -9.539 34.406 8.992 1 96.81 496 ASN A CA 1
ATOM 4033 C C . ASN A 1 496 ? -10.062 35.812 9.25 1 96.81 496 ASN A C 1
ATOM 4035 O O . ASN A 1 496 ? -9.805 36.406 10.32 1 96.81 496 ASN A O 1
ATOM 4039 N N . ILE A 1 497 ? -10.883 36.281 8.406 1 96.5 497 ILE A N 1
ATOM 4040 C CA . ILE A 1 497 ? -11.422 37.656 8.492 1 96.5 497 ILE A CA 1
ATOM 4041 C C . ILE A 1 497 ? -12.531 37.688 9.531 1 96.5 497 ILE A C 1
ATOM 4043 O O . ILE A 1 497 ? -12.531 38.562 10.406 1 96.5 497 ILE A O 1
ATOM 4047 N N . ILE A 1 498 ? -13.398 36.781 9.477 1 94.94 498 ILE A N 1
ATOM 4048 C CA . ILE A 1 498 ? -14.562 36.781 10.359 1 94.94 498 ILE A CA 1
ATOM 4049 C C . ILE A 1 498 ? -14.125 36.531 11.797 1 94.94 498 ILE A C 1
ATOM 4051 O O . ILE A 1 498 ? -14.617 37.188 12.719 1 94.94 498 ILE A O 1
ATOM 4055 N N . CYS A 1 499 ? -13.219 35.656 12.039 1 94.31 499 CYS A N 1
ATOM 4056 C CA . CYS A 1 499 ? -12.734 35.344 13.375 1 94.31 499 CYS A CA 1
ATOM 4057 C C . CYS A 1 499 ? -12.086 36.562 14.016 1 94.31 499 CYS A C 1
ATOM 4059 O O . CYS A 1 499 ? -12.25 36.781 15.219 1 94.31 499 CYS A O 1
ATOM 4061 N N . ALA A 1 500 ? -11.352 37.312 13.242 1 95.62 500 ALA A N 1
ATOM 4062 C CA . ALA A 1 500 ? -10.742 38.531 13.75 1 95.62 500 ALA A CA 1
ATOM 4063 C C . ALA A 1 500 ? -11.805 39.562 14.109 1 95.62 500 ALA A C 1
ATOM 4065 O O . ALA A 1 500 ? -11.695 40.25 15.125 1 95.62 500 ALA A O 1
ATOM 4066 N N . LYS A 1 501 ? -12.805 39.594 13.281 1 95.12 501 LYS A N 1
ATOM 4067 C CA . LYS A 1 501 ? -13.867 40.562 13.477 1 95.12 501 LYS A CA 1
ATOM 4068 C C . LYS A 1 501 ? -14.773 40.188 14.641 1 95.12 501 LYS A C 1
ATOM 4070 O O . LYS A 1 501 ? -15.133 41.031 15.461 1 95.12 501 LYS A O 1
ATOM 4075 N N . GLU A 1 502 ? -15.055 38.938 14.766 1 94.88 502 GLU A N 1
ATOM 4076 C CA . GLU A 1 502 ? -16.062 38.469 15.719 1 94.88 502 GLU A CA 1
ATOM 4077 C C . GLU A 1 502 ? -15.406 37.938 16.984 1 94.88 502 GLU A C 1
ATOM 4079 O O . GLU A 1 502 ? -16.094 37.531 17.922 1 94.88 502 GLU A O 1
ATOM 4084 N N . ASP A 1 503 ? -14.117 37.906 17.031 1 95.56 503 ASP A N 1
ATOM 4085 C CA . ASP A 1 503 ? -13.352 37.469 18.203 1 95.56 503 ASP A CA 1
ATOM 4086 C C . ASP A 1 503 ? -13.602 36 18.531 1 95.56 503 ASP A C 1
ATOM 4088 O O . ASP A 1 503 ? -13.906 35.656 19.672 1 95.56 503 ASP A O 1
ATOM 4092 N N . GLU A 1 504 ? -13.492 35.188 17.531 1 93.19 504 GLU A N 1
ATOM 4093 C CA . GLU A 1 504 ? -13.625 33.75 17.688 1 93.19 504 GLU A CA 1
ATOM 4094 C C . GLU A 1 504 ? -12.484 33 17 1 93.19 504 GLU A C 1
ATOM 4096 O O . GLU A 1 504 ? -12.375 33.031 15.766 1 93.19 504 GLU A O 1
ATOM 4101 N N . PRO A 1 505 ? -11.703 32.312 17.766 1 96.12 505 PRO A N 1
ATOM 4102 C CA . PRO A 1 505 ? -10.602 31.562 17.141 1 96.12 505 PRO A CA 1
ATOM 4103 C C . PRO A 1 505 ? -11.094 30.469 16.188 1 96.12 505 PRO A C 1
ATOM 4105 O O . PRO A 1 505 ? -12.227 30 16.328 1 96.12 505 PRO A O 1
ATOM 4108 N N . LEU A 1 506 ? -10.281 30.016 15.273 1 97.56 506 LEU A N 1
ATOM 4109 C CA . LEU A 1 506 ? -10.594 29.047 14.234 1 97.56 506 LEU A CA 1
ATOM 4110 C C . LEU A 1 506 ? -10.891 27.672 14.836 1 97.56 506 LEU A C 1
ATOM 4112 O O . LEU A 1 506 ? -11.805 26.984 14.383 1 97.56 506 LEU A O 1
ATOM 4116 N N . VAL A 1 507 ? -10.07 27.25 15.781 1 98.25 507 VAL A N 1
ATOM 4117 C CA . VAL A 1 507 ? -10.219 25.953 16.453 1 98.25 507 VAL A CA 1
ATOM 4118 C C . VAL A 1 507 ? -10.758 26.156 17.859 1 98.25 507 VAL A C 1
ATOM 4120 O O . VAL A 1 507 ? -10.227 26.969 18.625 1 98.25 507 VAL A O 1
ATOM 4123 N N . GLN A 1 508 ? -11.844 25.484 18.188 1 98.06 508 GLN A N 1
ATOM 4124 C CA . GLN A 1 508 ? -12.484 25.609 19.484 1 98.06 508 GLN A CA 1
ATOM 4125 C C . GLN A 1 508 ? -12.797 24.234 20.078 1 98.06 508 GLN A C 1
ATOM 4127 O O . GLN A 1 508 ? -13.281 23.344 19.359 1 98.06 508 GLN A O 1
ATOM 4132 N N . ALA A 1 509 ? -12.477 24.094 21.344 1 98.19 509 ALA A N 1
ATOM 4133 C CA . ALA A 1 509 ? -12.93 22.859 21.984 1 98.19 509 ALA A CA 1
ATOM 4134 C C . ALA A 1 509 ? -14.445 22.719 21.906 1 98.19 509 ALA A C 1
ATOM 4136 O O . ALA A 1 509 ? -15.156 23.703 21.75 1 98.19 509 ALA A O 1
ATOM 4137 N N . MET A 1 510 ? -14.945 21.531 22.109 1 98.19 510 MET A N 1
ATOM 4138 C CA . MET A 1 510 ? -16.375 21.266 21.938 1 98.19 510 MET A CA 1
ATOM 4139 C C . MET A 1 510 ? -17.203 22.031 22.953 1 98.19 510 MET A C 1
ATOM 4141 O O . MET A 1 510 ? -18.328 22.438 22.656 1 98.19 510 MET A O 1
ATOM 4145 N N . TYR A 1 511 ? -16.672 22.297 24.156 1 97.75 511 TYR A N 1
ATOM 4146 C CA . TYR A 1 511 ? -17.438 22.922 25.219 1 97.75 511 TYR A CA 1
ATOM 4147 C C . TYR A 1 511 ? -17.656 24.406 24.953 1 97.75 511 TYR A C 1
ATOM 4149 O O . TYR A 1 511 ? -18.469 25.062 25.609 1 97.75 511 TYR A O 1
ATOM 4157 N N . TRP A 1 512 ? -16.969 24.969 23.969 1 97.12 512 TRP A N 1
ATOM 4158 C CA . TRP A 1 512 ? -17.203 26.359 23.594 1 97.12 512 TRP A CA 1
ATOM 4159 C C . TRP A 1 512 ? -18.656 26.547 23.125 1 97.12 512 TRP A C 1
ATOM 4161 O O . TRP A 1 512 ? -19.297 27.516 23.516 1 97.12 512 TRP A O 1
ATOM 4171 N N . GLU A 1 513 ? -19.078 25.609 22.344 1 96 513 GLU A N 1
ATOM 4172 C CA . GLU A 1 513 ? -20.422 25.688 21.766 1 96 513 GLU A CA 1
ATOM 4173 C C . GLU A 1 513 ? -21.438 24.984 22.672 1 96 513 GLU A C 1
ATOM 4175 O O . GLU A 1 513 ? -22.625 25.312 22.656 1 96 513 GLU A O 1
ATOM 4180 N N . TYR A 1 514 ? -20.938 24.047 23.453 1 96.75 514 TYR A N 1
ATOM 4181 C CA . TYR A 1 514 ? -21.859 23.234 24.234 1 96.75 514 TYR A CA 1
ATOM 4182 C C . TYR A 1 514 ? -21.422 23.156 25.703 1 96.75 514 TYR A C 1
ATOM 4184 O O . TYR A 1 514 ? -21.266 22.062 26.25 1 96.75 514 TYR A O 1
ATOM 4192 N N . PRO A 1 515 ? -21.359 24.266 26.344 1 96.25 515 PRO A N 1
ATOM 4193 C CA . PRO A 1 515 ? -20.797 24.297 27.703 1 96.25 515 PRO A CA 1
ATOM 4194 C C . PRO A 1 515 ? -21.672 23.562 28.719 1 96.25 515 PRO A C 1
ATOM 4196 O O . PRO A 1 515 ? -21.188 23.141 29.766 1 96.25 515 PRO A O 1
ATOM 4199 N N . GLY A 1 516 ? -22.953 23.359 28.406 1 94.75 516 GLY A N 1
ATOM 4200 C CA . GLY A 1 516 ? -23.859 22.703 29.328 1 94.75 516 GLY A CA 1
ATOM 4201 C C . GLY A 1 516 ? -23.875 21.203 29.188 1 94.75 516 GLY A C 1
ATOM 4202 O O . GLY A 1 516 ? -24.531 20.5 29.969 1 94.75 516 GLY A O 1
ATOM 4203 N N . ARG A 1 517 ? -23.156 20.703 28.203 1 96.25 517 ARG A N 1
ATOM 4204 C CA . ARG A 1 517 ? -23.125 19.266 27.953 1 96.25 517 ARG A CA 1
ATOM 4205 C C . ARG A 1 517 ? -21.844 18.641 28.5 1 96.25 517 ARG A C 1
ATOM 4207 O O . ARG A 1 517 ? -20.75 18.969 28.047 1 96.25 517 ARG A O 1
ATOM 4214 N N . GLU A 1 518 ? -21.984 17.703 29.422 1 96.19 518 GLU A N 1
ATOM 4215 C CA . GLU A 1 518 ? -20.828 17.062 30.031 1 96.19 518 GLU A CA 1
ATOM 4216 C C . GLU A 1 518 ? -20 16.297 28.984 1 96.19 518 GLU A C 1
ATOM 4218 O O . GLU A 1 518 ? -18.781 16.203 29.109 1 96.19 518 GLU A O 1
ATOM 4223 N N . GLU A 1 519 ? -20.625 15.781 27.938 1 97.31 519 GLU A N 1
ATOM 4224 C CA . GLU A 1 519 ? -19.953 15.039 26.875 1 97.31 519 GLU A CA 1
ATOM 4225 C C . GLU A 1 519 ? -18.922 15.906 26.156 1 97.31 519 GLU A C 1
ATOM 4227 O O . GLU A 1 519 ? -17.891 15.406 25.703 1 97.31 519 GLU A O 1
ATOM 4232 N N . ALA A 1 520 ? -19.219 17.172 26.062 1 97.44 520 ALA A N 1
ATOM 4233 C CA . ALA A 1 520 ? -18.344 18.094 25.359 1 97.44 520 ALA A CA 1
ATOM 4234 C C . ALA A 1 520 ? -16.969 18.172 26.031 1 97.44 520 ALA A C 1
ATOM 4236 O O . ALA A 1 520 ? -15.961 18.453 25.391 1 97.44 520 ALA A O 1
ATOM 4237 N N . TYR A 1 521 ? -16.953 17.891 27.359 1 97.06 521 TYR A N 1
ATOM 4238 C CA . TYR A 1 521 ? -15.719 17.969 28.125 1 97.06 521 TYR A CA 1
ATOM 4239 C C . TYR A 1 521 ? -14.977 16.641 28.094 1 97.06 521 TYR A C 1
ATOM 4241 O O . TYR A 1 521 ? -13.797 16.578 28.453 1 97.06 521 TYR A O 1
ATOM 4249 N N . SER A 1 522 ? -15.57 15.57 27.594 1 97 522 SER A N 1
ATOM 4250 C CA . SER A 1 522 ? -15.008 14.227 27.641 1 97 522 SER A CA 1
ATOM 4251 C C . SER A 1 522 ? -14.266 13.883 26.359 1 97 522 SER A C 1
ATOM 4253 O O . SER A 1 522 ? -13.695 12.797 26.234 1 97 522 SER A O 1
ATOM 4255 N N . VAL A 1 523 ? -14.234 14.773 25.391 1 98 523 VAL A N 1
ATOM 4256 C CA . VAL A 1 523 ? -13.578 14.547 24.109 1 98 523 VAL A CA 1
ATOM 4257 C C . VAL A 1 523 ? -12.523 15.625 23.875 1 98 523 VAL A C 1
ATOM 4259 O O . VAL A 1 523 ? -12.625 16.406 22.922 1 98 523 VAL A O 1
ATOM 4262 N N . PRO A 1 524 ? -11.461 15.562 24.562 1 96.88 524 PRO A N 1
ATOM 4263 C CA . PRO A 1 524 ? -10.461 16.641 24.516 1 96.88 524 PRO A CA 1
ATOM 4264 C C . PRO A 1 524 ? -9.797 16.766 23.156 1 96.88 524 PRO A C 1
ATOM 4266 O O . PRO A 1 524 ? -9.281 17.828 22.812 1 96.88 524 PRO A O 1
ATOM 4269 N N . ASN A 1 525 ? -9.82 15.695 22.359 1 97.44 525 ASN A N 1
ATOM 4270 C CA . ASN A 1 525 ? -9.141 15.727 21.078 1 97.44 525 ASN A CA 1
ATOM 4271 C C . ASN A 1 525 ? -10.078 16.188 19.953 1 97.44 525 ASN A C 1
ATOM 4273 O O . ASN A 1 525 ? -9.641 16.453 18.844 1 97.44 525 ASN A O 1
ATOM 4277 N N . GLN A 1 526 ? -11.328 16.219 20.281 1 98.56 526 GLN A N 1
ATOM 4278 C CA . GLN A 1 526 ? -12.328 16.656 19.312 1 98.56 526 GLN A CA 1
ATOM 4279 C C . GLN A 1 526 ? -12.508 18.172 19.344 1 98.56 526 GLN A C 1
ATOM 4281 O O . GLN A 1 526 ? -12.445 18.797 20.422 1 98.56 526 GLN A O 1
ATOM 4286 N N . PHE A 1 527 ? -12.711 18.781 18.188 1 98.69 527 PHE A N 1
ATOM 4287 C CA . PHE A 1 527 ? -12.844 20.234 18.203 1 98.69 527 PHE A CA 1
ATOM 4288 C C . PHE A 1 527 ? -13.75 20.703 17.062 1 98.69 527 PHE A C 1
ATOM 4290 O O . PHE A 1 527 ? -14.07 19.938 16.156 1 98.69 527 PHE A O 1
ATOM 4297 N N . ILE A 1 528 ? -14.172 21.938 17.234 1 98.12 528 ILE A N 1
ATOM 4298 C CA . ILE A 1 528 ? -14.891 22.672 16.188 1 98.12 528 ILE A CA 1
ATOM 4299 C C . ILE A 1 528 ? -13.906 23.453 15.328 1 98.12 528 ILE A C 1
ATOM 4301 O O . ILE A 1 528 ? -12.992 24.094 15.852 1 98.12 528 ILE A O 1
ATOM 4305 N N . PHE A 1 529 ? -14.055 23.344 14.039 1 97.94 529 PHE A N 1
ATOM 4306 C CA . PHE A 1 529 ? -13.164 23.984 13.078 1 97.94 529 PHE A CA 1
ATOM 4307 C C . PHE A 1 529 ? -13.922 25 12.234 1 97.94 529 PHE A C 1
ATOM 4309 O O . PHE A 1 529 ? -14.828 24.641 11.477 1 97.94 529 PHE A O 1
ATOM 4316 N N . GLY A 1 530 ? -13.609 26.203 12.422 1 92.88 530 GLY A N 1
ATOM 4317 C CA . GLY A 1 530 ? -14.227 27.266 11.656 1 92.88 530 GLY A CA 1
ATOM 4318 C C . GLY A 1 530 ? -15.688 27.484 12.008 1 92.88 530 GLY A C 1
ATOM 4319 O O . GLY A 1 530 ? -16.469 27.906 11.156 1 92.88 530 GLY A O 1
ATOM 4320 N N . SER A 1 531 ? -16.125 27.047 13.07 1 85.25 531 SER A N 1
ATOM 4321 C CA . SER A 1 531 ? -17.484 27.203 13.594 1 85.25 531 SER A CA 1
ATOM 4322 C C . SER A 1 531 ? -18.469 26.359 12.82 1 85.25 531 SER A C 1
ATOM 4324 O O . SER A 1 531 ? -19.688 26.438 13.039 1 85.25 531 SER A O 1
ATOM 4326 N N . GLU A 1 532 ? -17.953 25.531 11.953 1 87.88 532 GLU A N 1
ATOM 4327 C CA . GLU A 1 532 ? -18.859 24.859 11.039 1 87.88 532 GLU A CA 1
ATOM 4328 C C . GLU A 1 532 ? -18.625 23.344 11.039 1 87.88 532 GLU A C 1
ATOM 4330 O O . GLU A 1 532 ? -19.547 22.562 10.797 1 87.88 532 GLU A O 1
ATOM 4335 N N . LEU A 1 533 ? -17.453 22.953 11.328 1 97.38 533 LEU A N 1
ATOM 4336 C CA . LEU A 1 533 ? -17.109 21.531 11.195 1 97.38 533 LEU A CA 1
ATOM 4337 C C . LEU A 1 533 ? -16.75 20.938 12.555 1 97.38 533 LEU A C 1
ATOM 4339 O O . LEU A 1 533 ? -16.125 21.594 13.391 1 97.38 533 LEU A O 1
ATOM 4343 N N . VAL A 1 534 ? -17.156 19.75 12.773 1 98.38 534 VAL A N 1
ATOM 4344 C CA . VAL A 1 534 ? -16.703 18.953 13.906 1 98.38 534 VAL A CA 1
ATOM 4345 C C . VAL A 1 534 ? -15.641 17.953 13.453 1 98.38 534 VAL A C 1
ATOM 4347 O O . VAL A 1 534 ? -15.914 17.094 12.617 1 98.38 534 VAL A O 1
ATOM 4350 N N . VAL A 1 535 ? -14.477 18.078 13.977 1 98.81 535 VAL A N 1
ATOM 4351 C CA . VAL A 1 535 ? -13.359 17.219 13.586 1 98.81 535 VAL A CA 1
ATOM 4352 C C . VAL A 1 535 ? -13.008 16.266 14.734 1 98.81 535 VAL A C 1
ATOM 4354 O O . VAL A 1 535 ? -12.883 16.703 15.883 1 98.81 535 VAL A O 1
ATOM 4357 N N . ALA A 1 536 ? -12.977 15.016 14.477 1 98.75 536 ALA A N 1
ATOM 4358 C CA . ALA A 1 536 ? -12.508 14 15.422 1 98.75 536 ALA A CA 1
ATOM 4359 C C . ALA A 1 536 ? -11.234 13.32 14.922 1 98.75 536 ALA A C 1
ATOM 4361 O O . ALA A 1 536 ? -11.297 12.297 14.242 1 98.75 536 ALA A O 1
ATOM 4362 N N . PRO A 1 537 ? -10.07 13.805 15.328 1 98.69 537 PRO A N 1
ATOM 4363 C CA . PRO A 1 537 ? -8.805 13.32 14.781 1 98.69 537 PRO A CA 1
ATOM 4364 C C . PRO A 1 537 ? -8.531 11.859 15.125 1 98.69 537 PRO A C 1
ATOM 4366 O O . PRO A 1 537 ? -8.844 11.414 16.234 1 98.69 537 PRO A O 1
ATOM 4369 N N . ILE A 1 538 ? -7.98 11.141 14.195 1 98.56 538 ILE A N 1
ATOM 4370 C CA . ILE A 1 538 ? -7.477 9.789 14.445 1 98.56 538 ILE A CA 1
ATOM 4371 C C . ILE A 1 538 ? -6.035 9.859 14.938 1 98.56 538 ILE A C 1
ATOM 4373 O O . ILE A 1 538 ? -5.141 10.281 14.195 1 98.56 538 ILE A O 1
ATOM 4377 N N . VAL A 1 539 ? -5.82 9.352 16.141 1 98.19 539 VAL A N 1
ATOM 4378 C CA . VAL A 1 539 ? -4.52 9.547 16.766 1 98.19 539 VAL A CA 1
ATOM 4379 C C . VAL A 1 539 ? -3.971 8.203 17.25 1 98.19 539 VAL A C 1
ATOM 4381 O O . VAL A 1 539 ? -3.141 8.156 18.172 1 98.19 539 VAL A O 1
ATOM 4384 N N . GLN A 1 540 ? -4.5 7.102 16.75 1 97.56 540 GLN A N 1
ATOM 4385 C CA . GLN A 1 540 ? -4.023 5.75 17.031 1 97.56 540 GLN A CA 1
ATOM 4386 C C . GLN A 1 540 ? -3.896 4.93 15.75 1 97.56 540 GLN A C 1
ATOM 4388 O O . GLN A 1 540 ? -4.574 5.207 14.758 1 97.56 540 GLN A O 1
ATOM 4393 N N . PRO A 1 541 ? -3.049 3.936 15.797 1 97.62 541 PRO A N 1
ATOM 4394 C CA . PRO A 1 541 ? -2.826 3.143 14.586 1 97.62 541 PRO A CA 1
ATOM 4395 C C . PRO A 1 541 ? -4.035 2.289 14.203 1 97.62 541 PRO A C 1
ATOM 4397 O O . PRO A 1 541 ? -4.887 2.008 15.055 1 97.62 541 PRO A O 1
ATOM 4400 N N . ARG A 1 542 ? -4.109 1.774 13.055 1 97.62 542 ARG A N 1
ATOM 4401 C CA . ARG A 1 542 ? -5.145 0.895 12.531 1 97.62 542 ARG A CA 1
ATOM 4402 C C . ARG A 1 542 ? -5.012 -0.515 13.102 1 97.62 542 ARG A C 1
ATOM 4404 O O . ARG A 1 542 ? -3.912 -0.939 13.461 1 97.62 542 ARG A O 1
ATOM 4411 N N . ASP A 1 543 ? -6.191 -1.185 13.102 1 97.88 543 ASP A N 1
ATOM 4412 C CA . ASP A 1 543 ? -6.18 -2.625 13.336 1 97.88 543 ASP A CA 1
ATOM 4413 C C . ASP A 1 543 ? -5.664 -3.379 12.109 1 97.88 543 ASP A C 1
ATOM 4415 O O . ASP A 1 543 ? -6.121 -3.139 10.992 1 97.88 543 ASP A O 1
ATOM 4419 N N . LYS A 1 544 ? -4.73 -4.328 12.32 1 93.94 544 LYS A N 1
ATOM 4420 C CA . LYS A 1 544 ? -4.07 -5.008 11.211 1 93.94 544 LYS A CA 1
ATOM 4421 C C . LYS A 1 544 ? -5.047 -5.895 10.445 1 93.94 544 LYS A C 1
ATOM 4423 O O . LYS A 1 544 ? -4.867 -6.141 9.25 1 93.94 544 LYS A O 1
ATOM 4428 N N . ARG A 1 545 ? -6.043 -6.371 11.094 1 96.69 545 ARG A N 1
ATOM 4429 C CA . ARG A 1 545 ? -7 -7.277 10.469 1 96.69 545 ARG A CA 1
ATOM 4430 C C . ARG A 1 545 ? -7.992 -6.512 9.602 1 96.69 545 ARG A C 1
ATOM 4432 O O . ARG A 1 545 ? -8.344 -6.957 8.508 1 96.69 545 ARG A O 1
ATOM 4439 N N . THR A 1 546 ? -8.375 -5.336 9.969 1 97.62 546 THR A N 1
ATOM 4440 C CA . THR A 1 546 ? -9.438 -4.617 9.273 1 97.62 546 THR A CA 1
ATOM 4441 C C . THR A 1 546 ? -8.867 -3.492 8.422 1 97.62 546 THR A C 1
ATOM 4443 O O . THR A 1 546 ? -9.523 -3.016 7.492 1 97.62 546 THR A O 1
ATOM 4446 N N . GLY A 1 547 ? -7.672 -3.008 8.805 1 96.81 547 GLY A N 1
ATOM 4447 C CA . GLY A 1 547 ? -7.109 -1.854 8.117 1 96.81 547 GLY A CA 1
ATOM 4448 C C . GLY A 1 547 ? -7.805 -0.554 8.477 1 96.81 547 GLY A C 1
ATOM 4449 O O . GLY A 1 547 ? -7.695 0.433 7.746 1 96.81 547 GLY A O 1
ATOM 4450 N N . LEU A 1 548 ? -8.523 -0.497 9.656 1 98.06 548 LEU A N 1
ATOM 4451 C CA . LEU A 1 548 ? -9.266 0.682 10.086 1 98.06 548 LEU A CA 1
ATOM 4452 C C . LEU A 1 548 ? -8.766 1.172 11.438 1 98.06 548 LEU A C 1
ATOM 4454 O O . LEU A 1 548 ? -8.469 0.366 12.328 1 98.06 548 LEU A O 1
ATOM 4458 N N . ALA A 1 549 ? -8.602 2.469 11.547 1 98.25 549 ALA A N 1
ATOM 4459 C CA . ALA A 1 549 ? -8.414 3.117 12.836 1 98.25 549 ALA A CA 1
ATOM 4460 C C . ALA A 1 549 ? -9.734 3.617 13.406 1 98.25 549 ALA A C 1
ATOM 4462 O O . ALA A 1 549 ? -10.75 3.635 12.703 1 98.25 549 ALA A O 1
ATOM 4463 N N . SER A 1 550 ? -9.711 3.918 14.688 1 97.94 550 SER A N 1
ATOM 4464 C CA . SER A 1 550 ? -10.961 4.34 15.312 1 97.94 550 SER A CA 1
ATOM 4465 C C . SER A 1 550 ? -10.75 5.555 16.219 1 97.94 550 SER A C 1
ATOM 4467 O O . SER A 1 550 ? -9.625 5.844 16.625 1 97.94 550 SER A O 1
ATOM 4469 N N . VAL A 1 551 ? -11.82 6.277 16.438 1 98.12 551 VAL A N 1
ATOM 4470 C CA . VAL A 1 551 ? -11.852 7.379 17.391 1 98.12 551 VAL A CA 1
ATOM 4471 C C . VAL A 1 551 ? -13.227 7.453 18.047 1 98.12 551 VAL A C 1
ATOM 4473 O O . VAL A 1 551 ? -14.25 7.32 17.375 1 98.12 551 VAL A O 1
ATOM 4476 N N . LYS A 1 552 ? -13.258 7.551 19.359 1 97.19 552 LYS A N 1
ATOM 4477 C CA . LYS A 1 552 ? -14.508 7.844 20.062 1 97.19 552 LYS A CA 1
ATOM 4478 C C . LYS A 1 552 ? -14.875 9.312 19.938 1 97.19 552 LYS A C 1
ATOM 4480 O O . LYS A 1 552 ? -14.109 10.195 20.328 1 97.19 552 LYS A O 1
ATOM 4485 N N . ALA A 1 553 ? -16.062 9.586 19.375 1 97.88 553 ALA A N 1
ATOM 4486 C CA . ALA A 1 553 ? -16.484 10.961 19.125 1 97.88 553 ALA A CA 1
ATOM 4487 C C . ALA A 1 553 ? -17.844 11.25 19.781 1 97.88 553 ALA A C 1
ATOM 4489 O O . ALA A 1 553 ? -18.609 10.328 20.062 1 97.88 553 ALA A O 1
ATOM 4490 N N . TRP A 1 554 ? -18.031 12.43 20.125 1 98.44 554 TRP A N 1
ATOM 4491 C CA . TRP A 1 554 ? -19.344 12.922 20.531 1 98.44 554 TRP A CA 1
ATOM 4492 C C . TRP A 1 554 ? -20 13.727 19.406 1 98.44 554 TRP A C 1
ATOM 4494 O O . TRP A 1 554 ? -19.422 14.703 18.922 1 98.44 554 TRP A O 1
ATOM 4504 N N . LEU A 1 555 ? -21.094 13.297 18.938 1 98 555 LEU A N 1
ATOM 4505 C CA . LEU A 1 555 ? -21.906 14.008 17.938 1 98 555 LEU A CA 1
ATOM 4506 C C . LEU A 1 555 ? -22.891 14.953 18.609 1 98 555 LEU A C 1
ATOM 4508 O O . LEU A 1 555 ? -23.812 14.508 19.297 1 98 555 LEU A O 1
ATOM 4512 N N . PRO A 1 556 ? -22.766 16.219 18.5 1 97 556 PRO A N 1
ATOM 4513 C CA . PRO A 1 556 ? -23.547 17.203 19.25 1 97 556 PRO A CA 1
ATOM 4514 C C . PRO A 1 556 ? -25.031 17.172 18.875 1 97 556 PRO A C 1
ATOM 4516 O O . PRO A 1 556 ? -25.406 16.516 17.906 1 97 556 PRO A O 1
ATOM 4519 N N . PRO A 1 557 ? -25.859 17.812 19.703 1 95.62 557 PRO A N 1
ATOM 4520 C CA . PRO A 1 557 ? -27.312 17.781 19.5 1 95.62 557 PRO A CA 1
ATOM 4521 C C . PRO A 1 557 ? -27.781 18.812 18.469 1 95.62 557 PRO A C 1
ATOM 4523 O O . PRO A 1 557 ? -28.547 19.719 18.812 1 95.62 557 PRO A O 1
ATOM 4526 N N . VAL A 1 558 ? -27.469 18.641 17.266 1 93.69 558 VAL A N 1
ATOM 4527 C CA . VAL A 1 558 ? -27.781 19.609 16.234 1 93.69 558 VAL A CA 1
ATOM 4528 C C . VAL A 1 558 ? -28.609 18.938 15.141 1 93.69 558 VAL A C 1
ATOM 4530 O O . VAL A 1 558 ? -28.734 19.469 14.031 1 93.69 558 VAL A O 1
ATOM 4533 N N . GLY A 1 559 ? -29.141 17.906 15.516 1 93.69 559 GLY A N 1
ATOM 4534 C CA . GLY A 1 559 ? -29.828 17.141 14.484 1 93.69 559 GLY A CA 1
ATOM 4535 C C . GLY A 1 559 ? -28.922 16.125 13.797 1 93.69 559 GLY A C 1
ATOM 4536 O O . GLY A 1 559 ? -28.328 15.266 14.453 1 93.69 559 GLY A O 1
ATOM 4537 N N . 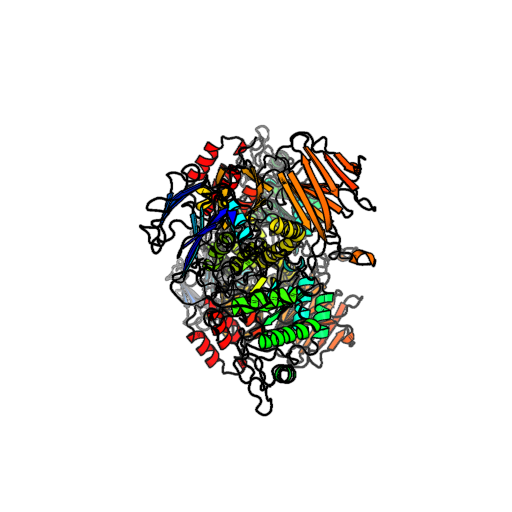ARG A 1 560 ? -28.828 16.312 12.492 1 94.94 560 ARG A N 1
ATOM 4538 C CA . ARG A 1 560 ? -28.016 15.359 11.75 1 94.94 560 ARG A CA 1
ATOM 4539 C C . ARG A 1 560 ? -26.688 15.977 11.328 1 94.94 560 ARG A C 1
ATOM 4541 O O . ARG A 1 560 ? -26.594 17.203 11.195 1 94.94 560 ARG A O 1
ATOM 4548 N N . LEU A 1 561 ? -25.719 15.148 11.148 1 96.81 561 LEU A N 1
ATOM 4549 C CA . LEU A 1 561 ? -24.391 15.508 10.672 1 96.81 561 LEU A CA 1
ATOM 4550 C C . LEU A 1 561 ? -24 14.664 9.461 1 96.81 561 LEU A C 1
ATOM 4552 O O . LEU A 1 561 ? -24.391 13.5 9.359 1 96.81 561 LEU A O 1
ATOM 4556 N N . VAL A 1 562 ? -23.266 15.258 8.547 1 97.06 562 VAL A N 1
ATOM 4557 C CA . VAL A 1 562 ? -22.797 14.562 7.352 1 97.06 562 VAL A CA 1
ATOM 4558 C C . VAL A 1 562 ? -21.281 14.555 7.305 1 97.06 562 VAL A C 1
ATOM 4560 O O . VAL A 1 562 ? -20.641 15.602 7.477 1 97.06 562 VAL A O 1
ATOM 4563 N N . ASP A 1 563 ? -20.688 13.352 7.18 1 97 563 ASP A N 1
ATOM 4564 C CA . ASP A 1 563 ? -19.25 13.266 6.957 1 97 563 ASP A CA 1
ATOM 4565 C C . ASP A 1 563 ? -18.875 13.852 5.602 1 97 563 ASP A C 1
ATOM 4567 O O . ASP A 1 563 ? -19.344 13.398 4.562 1 97 563 ASP A O 1
ATOM 4571 N N . ILE A 1 564 ? -17.953 14.742 5.531 1 96.94 564 ILE A N 1
ATOM 4572 C CA . ILE A 1 564 ? -17.75 15.523 4.312 1 96.94 564 ILE A CA 1
ATOM 4573 C C . ILE A 1 564 ? -16.969 14.695 3.297 1 96.94 564 ILE A C 1
ATOM 4575 O O . ILE A 1 564 ? -16.906 15.039 2.113 1 96.94 564 ILE A O 1
ATOM 4579 N N . PHE A 1 565 ? -16.312 13.625 3.744 1 95.94 565 PHE A N 1
ATOM 4580 C CA . PHE A 1 565 ? -15.531 12.805 2.836 1 95.94 565 PHE A CA 1
ATOM 4581 C C . PHE A 1 565 ? -16.344 11.617 2.33 1 95.94 565 PHE A C 1
ATOM 4583 O O . PHE A 1 565 ? -16.234 11.234 1.166 1 95.94 565 PHE A O 1
ATOM 4590 N N . THR A 1 566 ? -17.203 11.055 3.168 1 94.12 566 THR A N 1
ATOM 4591 C CA . THR A 1 566 ? -17.891 9.82 2.797 1 94.12 566 THR A CA 1
ATOM 4592 C C . THR A 1 566 ? -19.344 10.086 2.436 1 94.12 566 THR A C 1
ATOM 4594 O O . THR A 1 566 ? -20 9.258 1.801 1 94.12 566 THR A O 1
ATOM 4597 N N . GLY A 1 567 ? -19.875 11.219 2.891 1 94.56 567 GLY A N 1
ATOM 4598 C CA . GLY A 1 567 ? -21.281 11.516 2.684 1 94.56 567 GLY A CA 1
ATOM 4599 C C . GLY A 1 567 ? -22.203 10.812 3.666 1 94.56 567 GLY A C 1
ATOM 4600 O O . GLY A 1 567 ? -23.422 11 3.633 1 94.56 567 GLY A O 1
ATOM 4601 N N . THR A 1 568 ? -21.641 10.008 4.586 1 95.12 568 THR A N 1
ATOM 4602 C CA . THR A 1 568 ? -22.438 9.281 5.566 1 95.12 568 THR A CA 1
ATOM 4603 C C . THR A 1 568 ? -23.188 10.25 6.473 1 95.12 568 THR A C 1
ATOM 4605 O O . THR A 1 568 ? -22.625 11.25 6.934 1 95.12 568 THR A O 1
ATOM 4608 N N . VAL A 1 569 ? -24.469 10.008 6.688 1 96.19 569 VAL A N 1
ATOM 4609 C CA . VAL A 1 569 ? -25.328 10.836 7.527 1 96.19 569 VAL A CA 1
ATOM 4610 C C . VAL A 1 569 ? -25.453 10.211 8.914 1 96.19 569 VAL A C 1
ATOM 4612 O O . VAL A 1 569 ? -25.766 9.023 9.047 1 96.19 569 VAL A O 1
ATOM 4615 N N . TYR A 1 570 ? -25.234 10.961 9.945 1 96.5 570 TYR A N 1
ATOM 4616 C CA . TYR A 1 570 ? -25.328 10.508 11.328 1 96.5 570 TYR A CA 1
ATOM 4617 C C . TYR A 1 570 ? -26.406 11.289 12.078 1 96.5 570 TYR A C 1
ATOM 4619 O O . TYR A 1 570 ? -26.547 12.5 11.891 1 96.5 570 TYR A O 1
ATOM 4627 N N . ASP A 1 571 ? -27.125 10.578 12.914 1 96 571 ASP A N 1
ATOM 4628 C CA . ASP A 1 571 ? -27.938 11.281 13.914 1 96 571 ASP A CA 1
ATOM 4629 C C . ASP A 1 571 ? -27.047 11.82 15.039 1 96 571 ASP A C 1
ATOM 4631 O O . ASP A 1 571 ? -26.125 11.148 15.484 1 96 571 ASP A O 1
ATOM 4635 N N . GLY A 1 572 ? -27.375 13.055 15.477 1 95.56 572 GLY A N 1
ATOM 4636 C CA . GLY A 1 572 ? -26.578 13.688 16.516 1 95.56 572 GLY A CA 1
ATOM 4637 C C . GLY A 1 572 ? -27.062 13.367 17.922 1 95.56 572 GLY A C 1
ATOM 4638 O O . GLY A 1 572 ? -27.875 12.461 18.109 1 95.56 572 GLY A O 1
ATOM 4639 N N . ASP A 1 573 ? -26.422 13.906 18.891 1 96.25 573 ASP A N 1
ATOM 4640 C CA . ASP A 1 573 ? -26.703 13.852 20.328 1 96.25 573 ASP A CA 1
ATOM 4641 C C . ASP A 1 573 ? -26.406 12.461 20.891 1 96.25 573 ASP A C 1
ATOM 4643 O O . ASP A 1 573 ? -27.266 11.844 21.516 1 96.25 573 ASP A O 1
ATOM 4647 N N . ARG A 1 574 ? -25.172 12.047 20.609 1 96.5 574 ARG A N 1
ATOM 4648 C CA . ARG A 1 574 ? -24.719 10.742 21.094 1 96.5 574 ARG A CA 1
ATOM 4649 C C . ARG A 1 574 ? -23.203 10.609 20.984 1 96.5 574 ARG A C 1
ATOM 4651 O O . ARG A 1 574 ? -22.547 11.422 20.344 1 96.5 574 ARG A O 1
ATOM 4658 N N . GLU A 1 575 ? -22.703 9.68 21.703 1 96.75 575 GLU A N 1
ATOM 4659 C CA . GLU A 1 575 ? -21.344 9.203 21.484 1 96.75 575 GLU A CA 1
ATOM 4660 C C . GLU A 1 575 ? -21.312 8.055 20.5 1 96.75 575 GLU A C 1
ATOM 4662 O O . GLU A 1 575 ? -22.203 7.203 20.484 1 96.75 575 GLU A O 1
ATOM 4667 N N . LEU A 1 576 ? -20.312 8.039 19.656 1 96.56 576 LEU A N 1
ATOM 4668 C CA . LEU A 1 576 ? -20.172 7.012 18.641 1 96.56 576 LEU A CA 1
ATOM 4669 C C . LEU A 1 576 ? -18.703 6.797 18.297 1 96.56 576 LEU A C 1
ATOM 4671 O O . LEU A 1 576 ? -17.922 7.754 18.203 1 96.56 576 LEU A O 1
ATOM 4675 N N . THR A 1 577 ? -18.297 5.547 18.188 1 97.62 577 THR A N 1
ATOM 4676 C CA . THR A 1 577 ? -16.969 5.27 17.672 1 97.62 577 THR A CA 1
ATOM 4677 C C . THR A 1 577 ? -16.953 5.305 16.141 1 97.62 577 THR A C 1
ATOM 4679 O O . THR A 1 577 ? -17.75 4.625 15.5 1 97.62 577 THR A O 1
ATOM 4682 N N . LEU A 1 578 ? -16.125 6.117 15.578 1 98.25 578 LEU A N 1
ATOM 4683 C CA . LEU A 1 578 ? -15.984 6.254 14.133 1 98.25 578 LEU A CA 1
ATOM 4684 C C . LEU A 1 578 ? -14.758 5.5 13.625 1 98.25 578 LEU A C 1
ATOM 4686 O O . LEU A 1 578 ? -13.711 5.504 14.281 1 98.25 578 LEU A O 1
ATOM 4690 N N . TYR A 1 579 ? -14.898 4.801 12.539 1 98.12 579 TYR A N 1
ATOM 4691 C CA . TYR A 1 579 ? -13.828 4 11.953 1 98.12 579 TYR A CA 1
ATOM 4692 C C . TYR A 1 579 ? -13.461 4.508 10.57 1 98.12 579 TYR A C 1
ATOM 4694 O O . TYR A 1 579 ? -14.344 4.867 9.781 1 98.12 579 TYR A O 1
ATOM 4702 N N . ARG A 1 580 ? -12.164 4.672 10.305 1 98.06 580 ARG A N 1
ATOM 4703 C CA . ARG A 1 580 ? -11.695 5.16 9.008 1 98.06 580 ARG A CA 1
ATOM 4704 C C . ARG A 1 580 ? -10.453 4.398 8.555 1 98.06 580 ARG A C 1
ATOM 4706 O O . ARG A 1 580 ? -9.578 4.086 9.367 1 98.06 580 ARG A O 1
ATOM 4713 N N . PRO A 1 581 ? -10.383 4.117 7.203 1 96.81 581 PRO A N 1
ATOM 4714 C CA . PRO A 1 581 ? -9.086 3.705 6.648 1 96.81 581 PRO A CA 1
ATOM 4715 C C . PRO A 1 581 ? -8.07 4.84 6.629 1 96.81 581 PRO A C 1
ATOM 4717 O O . PRO A 1 581 ? -8.359 5.945 7.094 1 96.81 581 PRO A O 1
ATOM 4720 N N . LEU A 1 582 ? -6.871 4.602 6.105 1 96.94 582 LEU A N 1
ATOM 4721 C CA . LEU A 1 582 ? -5.809 5.602 6.109 1 96.94 582 LEU A CA 1
ATOM 4722 C C . LEU A 1 582 ? -6.199 6.812 5.27 1 96.94 582 LEU A C 1
ATOM 4724 O O . LEU A 1 582 ? -5.832 7.945 5.594 1 96.94 582 LEU A O 1
ATOM 4728 N N . TYR A 1 583 ? -7.051 6.602 4.258 1 94.88 583 TYR A N 1
ATOM 4729 C CA . TYR A 1 583 ? -7.449 7.672 3.352 1 94.88 583 TYR A CA 1
ATOM 4730 C C . TYR A 1 583 ? -8.609 8.469 3.928 1 94.88 583 TYR A C 1
ATOM 4732 O O . TYR A 1 583 ? -9.016 9.492 3.363 1 94.88 583 TYR A O 1
ATOM 4740 N N . GLY A 1 584 ? -9.094 8.008 5.023 1 95.75 584 GLY A N 1
ATOM 4741 C CA . GLY A 1 584 ? -10.258 8.648 5.613 1 95.75 584 GLY A CA 1
ATOM 4742 C C . GLY A 1 584 ? -9.953 9.383 6.898 1 95.75 584 GLY A C 1
ATOM 4743 O O . GLY A 1 584 ? -9 9.039 7.609 1 95.75 584 GLY A O 1
ATOM 4744 N N . TYR A 1 585 ? -10.758 10.32 7.207 1 97.44 585 TYR A N 1
ATOM 4745 C CA . TYR A 1 585 ? -10.641 11.172 8.383 1 97.44 585 TYR A CA 1
ATOM 4746 C C . TYR A 1 585 ? -12 11.734 8.789 1 97.44 585 TYR A C 1
ATOM 4748 O O . TYR A 1 585 ? -12.734 12.266 7.949 1 97.44 585 TYR A O 1
ATOM 4756 N N . PRO A 1 586 ? -12.383 11.602 10.023 1 98.12 586 PRO A N 1
ATOM 4757 C CA . PRO A 1 586 ? -13.727 12.023 10.43 1 98.12 586 PRO A CA 1
ATOM 4758 C C . PRO A 1 586 ? -13.867 13.539 10.531 1 98.12 586 PRO A C 1
ATOM 4760 O O . PRO A 1 586 ? -13.344 14.148 11.461 1 98.12 586 PRO A O 1
ATOM 4763 N N . VAL A 1 587 ? -14.578 14.109 9.633 1 98.56 587 VAL A N 1
ATOM 4764 C CA . VAL A 1 587 ? -14.953 15.516 9.609 1 98.56 587 VAL A CA 1
ATOM 4765 C C . VAL A 1 587 ? -16.453 15.648 9.305 1 98.56 587 VAL A C 1
ATOM 4767 O O . VAL A 1 587 ? -16.891 15.289 8.219 1 98.56 587 VAL A O 1
ATOM 4770 N N . LEU A 1 588 ? -17.188 16.172 10.25 1 98.19 588 LEU A N 1
ATOM 4771 C CA . LEU A 1 588 ? -18.656 16.172 10.164 1 98.19 588 LEU A CA 1
ATOM 4772 C C . LEU A 1 588 ? -19.188 17.578 10 1 98.19 588 LEU A C 1
ATOM 4774 O O . LEU A 1 588 ? -18.734 18.5 10.68 1 98.19 588 LEU A O 1
ATOM 4778 N N . ALA A 1 589 ? -20.125 17.688 9.109 1 97.44 589 ALA A N 1
ATOM 4779 C CA . ALA A 1 589 ? -20.812 18.938 8.844 1 97.44 589 ALA A CA 1
ATOM 4780 C C . ALA A 1 589 ? -22.25 18.891 9.328 1 97.44 589 ALA A C 1
ATOM 4782 O O . ALA A 1 589 ? -22.938 17.875 9.125 1 97.44 589 ALA A O 1
ATOM 4783 N N . ARG A 1 590 ? -22.703 19.938 9.961 1 96.31 590 ARG A N 1
ATOM 4784 C CA . ARG A 1 590 ? -24.094 20.016 10.391 1 96.31 590 ARG A CA 1
ATOM 4785 C C . ARG A 1 590 ? -25.016 20.391 9.227 1 96.31 590 ARG A C 1
ATOM 4787 O O . ARG A 1 590 ? -24.547 20.906 8.211 1 96.31 590 ARG A O 1
ATOM 4794 N N . GLU A 1 591 ? -26.281 20.203 9.406 1 96.62 591 GLU A N 1
ATOM 4795 C CA . GLU A 1 591 ? -27.266 20.672 8.445 1 96.62 591 GLU A CA 1
ATOM 4796 C C . GLU A 1 591 ? -27.203 22.188 8.281 1 96.62 591 GLU A C 1
ATOM 4798 O O . GLU A 1 591 ? -27.031 22.906 9.258 1 96.62 591 GLU A O 1
ATOM 4803 N N . GLY A 1 592 ? -27.266 22.609 7.051 1 96.94 592 GLY A N 1
ATOM 4804 C CA . GLY A 1 592 ? -27.234 24.031 6.754 1 96.94 592 GLY A CA 1
ATOM 4805 C C . GLY A 1 592 ? -25.844 24.547 6.473 1 96.94 592 GLY A C 1
ATOM 4806 O O . GLY A 1 592 ? -25.672 25.703 6.047 1 96.94 592 GLY A O 1
ATOM 4807 N N . LEU A 1 593 ? -24.844 23.734 6.625 1 95.88 593 LEU A N 1
ATOM 4808 C CA . LEU A 1 593 ? -23.469 24.156 6.422 1 95.88 593 LEU A CA 1
ATOM 4809 C C . LEU A 1 593 ? -23.188 24.391 4.941 1 95.88 593 LEU A C 1
ATOM 4811 O O . LEU A 1 593 ? -23.672 23.656 4.086 1 95.88 593 LEU A O 1
ATOM 4815 N N . ILE A 1 594 ? -22.438 25.438 4.582 1 97.88 594 ILE A N 1
ATOM 4816 C CA . ILE A 1 594 ? -21.953 25.75 3.246 1 97.88 594 ILE A CA 1
ATOM 4817 C C . ILE A 1 594 ? -20.453 26.047 3.303 1 97.88 594 ILE A C 1
ATOM 4819 O O . ILE A 1 594 ? -20.016 27 3.965 1 97.88 594 ILE A O 1
ATOM 4823 N N . ILE A 1 595 ? -19.625 25.281 2.613 1 97.75 595 ILE A N 1
ATOM 4824 C CA . ILE A 1 595 ? -18.188 25.438 2.652 1 97.75 595 ILE A CA 1
ATOM 4825 C C . ILE A 1 595 ? -17.641 25.625 1.236 1 97.75 595 ILE A C 1
ATOM 4827 O O . ILE A 1 595 ? -17.688 24.703 0.42 1 97.75 595 ILE A O 1
ATOM 4831 N N . PRO A 1 596 ? -17.156 26.781 0.858 1 97.81 596 PRO A N 1
ATOM 4832 C CA . PRO A 1 596 ? -16.516 27 -0.441 1 97.81 596 PRO A CA 1
ATOM 4833 C C . PRO A 1 596 ? -15.094 26.453 -0.494 1 97.81 596 PRO A C 1
ATOM 4835 O O . PRO A 1 596 ? -14.305 26.672 0.427 1 97.81 596 PRO A O 1
ATOM 4838 N N . LEU A 1 597 ? -14.742 25.719 -1.544 1 98.19 597 LEU A N 1
ATOM 4839 C CA . LEU A 1 597 ? -13.422 25.125 -1.753 1 98.19 597 LEU A CA 1
ATOM 4840 C C . LEU A 1 597 ? -12.836 25.578 -3.092 1 98.19 597 LEU A C 1
ATOM 4842 O O . LEU A 1 597 ? -13.578 25.938 -4.008 1 98.19 597 LEU A O 1
ATOM 4846 N N . ASP A 1 598 ? -11.516 25.594 -3.174 1 98.06 598 ASP A N 1
ATOM 4847 C CA . ASP A 1 598 ? -10.82 25.734 -4.449 1 98.06 598 ASP A CA 1
ATOM 4848 C C . ASP A 1 598 ? -10.906 24.438 -5.266 1 98.06 598 ASP A C 1
ATOM 4850 O O . ASP A 1 598 ? -10.469 23.375 -4.809 1 98.06 598 ASP A O 1
ATOM 4854 N N . ALA A 1 599 ? -11.398 24.516 -6.469 1 97.12 599 ALA A N 1
ATOM 4855 C CA . ALA A 1 599 ? -11.625 23.328 -7.281 1 97.12 599 ALA A CA 1
ATOM 4856 C C . ALA A 1 599 ? -10.312 22.781 -7.832 1 97.12 599 ALA A C 1
ATOM 4858 O O . ALA A 1 599 ? -10.188 21.578 -8.094 1 97.12 599 ALA A O 1
ATOM 4859 N N . ALA A 1 600 ? -9.312 23.672 -8.031 1 95.88 600 ALA A N 1
ATOM 4860 C CA . ALA A 1 600 ? -8.031 23.281 -8.602 1 95.88 600 ALA A CA 1
ATOM 4861 C C . ALA A 1 600 ? -6.887 24.078 -7.965 1 95.88 600 ALA A C 1
ATOM 4863 O O . ALA A 1 600 ? -6.297 24.953 -8.609 1 95.88 600 ALA A O 1
ATOM 4864 N N . PRO A 1 601 ? -6.543 23.656 -6.766 1 97 601 PRO A N 1
ATOM 4865 C CA . PRO A 1 601 ? -5.559 24.469 -6.035 1 97 601 PRO A CA 1
ATOM 4866 C C . PRO A 1 601 ? -4.156 24.375 -6.633 1 97 601 PRO A C 1
ATOM 4868 O O . PRO A 1 601 ? -3.785 23.328 -7.176 1 97 601 PRO A O 1
ATOM 4871 N N . LYS A 1 602 ? -3.4 25.406 -6.582 1 96 602 LYS A N 1
ATOM 4872 C CA . LYS A 1 602 ? -2.004 25.531 -6.992 1 96 602 LYS A CA 1
ATOM 4873 C C . LYS A 1 602 ? -1.174 26.219 -5.906 1 96 602 LYS A C 1
ATOM 4875 O O . LYS A 1 602 ? -1.659 26.453 -4.797 1 96 602 LYS A O 1
ATOM 4880 N N . ASN A 1 603 ? -0.011 26.516 -6.258 1 97.12 603 ASN A N 1
ATOM 4881 C CA . ASN A 1 603 ? 0.859 27.203 -5.312 1 97.12 603 ASN A CA 1
ATOM 4882 C C . ASN A 1 603 ? 0.317 28.578 -4.953 1 97.12 603 ASN A C 1
ATOM 4884 O O . ASN A 1 603 ? -0.37 29.219 -5.758 1 97.12 603 ASN A O 1
ATOM 4888 N N . GLY A 1 604 ? 0.62 29.062 -3.641 1 96.75 604 GLY A N 1
ATOM 4889 C CA . GLY A 1 604 ? 0.542 30.469 -3.287 1 96.75 604 GLY A CA 1
ATOM 4890 C C . GLY A 1 604 ? -0.778 30.844 -2.645 1 96.75 604 GLY A C 1
ATOM 4891 O O . GLY A 1 604 ? -0.93 31.969 -2.143 1 96.75 604 GLY A O 1
ATOM 4892 N N . CYS A 1 605 ? -1.79 29.906 -2.703 1 97 605 CYS A N 1
ATOM 4893 C CA . CYS A 1 605 ? -3.094 30.141 -2.094 1 97 605 CYS A CA 1
ATOM 4894 C C . CYS A 1 605 ? -3.812 31.297 -2.771 1 97 605 CYS A C 1
ATOM 4896 O O . CYS A 1 605 ? -4.492 32.094 -2.109 1 97 605 CYS A O 1
ATOM 4898 N N . LEU A 1 606 ? -3.658 31.5 -4.02 1 96.06 606 LEU A N 1
ATOM 4899 C CA . LEU A 1 606 ? -4.324 32.594 -4.75 1 96.06 606 LEU A CA 1
ATOM 4900 C C . LEU A 1 606 ? -5.812 32.281 -4.895 1 96.06 606 LEU A C 1
ATOM 4902 O O . LEU A 1 606 ? -6.273 31.188 -4.59 1 96.06 606 LEU A O 1
ATOM 4906 N N . ASN A 1 607 ? -6.543 33.375 -5.25 1 95.12 607 ASN A N 1
ATOM 4907 C CA . ASN A 1 607 ? -7.977 33.188 -5.449 1 95.12 607 ASN A CA 1
ATOM 4908 C C . ASN A 1 607 ? -8.25 32.094 -6.492 1 95.12 607 ASN A C 1
ATOM 4910 O O . ASN A 1 607 ? -7.562 32.031 -7.512 1 95.12 607 ASN A O 1
ATOM 4914 N N . PRO A 1 608 ? -9.234 31.281 -6.238 1 94.94 608 PRO A N 1
ATOM 4915 C CA . PRO A 1 608 ? -9.5 30.141 -7.125 1 94.94 608 PRO A CA 1
ATOM 4916 C C . PRO A 1 608 ? -10.023 30.578 -8.492 1 94.94 608 PRO A C 1
ATOM 4918 O O . PRO A 1 608 ? -10.719 31.594 -8.602 1 94.94 608 PRO A O 1
ATOM 4921 N N . ASP A 1 609 ? -9.766 29.734 -9.516 1 91.94 609 ASP A N 1
ATOM 4922 C CA . ASP A 1 609 ? -10.336 29.922 -10.844 1 91.94 609 ASP A CA 1
ATOM 4923 C C . ASP A 1 609 ? -11.727 29.281 -10.945 1 91.94 609 ASP A C 1
ATOM 4925 O O . ASP A 1 609 ? -12.492 29.594 -11.852 1 91.94 609 ASP A O 1
ATOM 4929 N N . ALA A 1 610 ? -11.984 28.438 -10.109 1 95.25 610 ALA A N 1
ATOM 4930 C CA . ALA A 1 610 ? -13.266 27.75 -10 1 95.25 610 ALA A CA 1
ATOM 4931 C C . ALA A 1 610 ? -13.531 27.297 -8.562 1 95.25 610 ALA A C 1
ATOM 4933 O O . ALA A 1 610 ? -12.594 27.031 -7.809 1 95.25 610 ALA A O 1
ATOM 4934 N N . PHE A 1 611 ? -14.844 27.203 -8.242 1 97.06 611 PHE A N 1
ATOM 4935 C CA . PHE A 1 611 ? -15.211 26.844 -6.875 1 97.06 611 PHE A CA 1
ATOM 4936 C C . PHE A 1 611 ? -15.961 25.516 -6.84 1 97.06 611 PHE A C 1
ATOM 4938 O O . PHE A 1 611 ? -16.781 25.234 -7.707 1 97.06 611 PHE A O 1
ATOM 4945 N N . ASP A 1 612 ? -15.602 24.672 -5.906 1 97.94 612 ASP A N 1
ATOM 4946 C CA . ASP A 1 612 ? -16.453 23.609 -5.395 1 97.94 612 ASP A CA 1
ATOM 4947 C C . ASP A 1 612 ? -17.094 24.016 -4.062 1 97.94 612 ASP A C 1
ATOM 4949 O O . ASP A 1 612 ? -16.406 24.484 -3.16 1 97.94 612 ASP A O 1
ATOM 4953 N N . VAL A 1 613 ? -18.375 23.844 -3.959 1 98.44 613 VAL A N 1
ATOM 4954 C CA . VAL A 1 613 ? -19.047 24.281 -2.738 1 98.44 613 VAL A CA 1
ATOM 4955 C C . VAL A 1 613 ? -19.797 23.109 -2.125 1 98.44 613 VAL A C 1
ATOM 4957 O O . VAL A 1 613 ? -20.703 22.531 -2.756 1 98.44 613 VAL A O 1
ATOM 4960 N N . PHE A 1 614 ? -19.469 22.719 -0.904 1 98.12 614 PHE A N 1
ATOM 4961 C CA . PHE A 1 614 ? -20.234 21.719 -0.158 1 98.12 614 PHE A CA 1
ATOM 4962 C C . PHE A 1 614 ? -21.469 22.344 0.477 1 98.12 614 PHE A C 1
ATOM 4964 O O . PHE A 1 614 ? -21.391 23.438 1.046 1 98.12 614 PHE A O 1
ATOM 4971 N N . VAL A 1 615 ? -22.547 21.719 0.326 1 98.38 615 VAL A N 1
ATOM 4972 C CA . VAL A 1 615 ? -23.812 22.172 0.909 1 98.38 615 VAL A CA 1
ATOM 4973 C C . VAL A 1 615 ? -24.5 21 1.61 1 98.38 615 VAL A C 1
ATOM 4975 O O . VAL A 1 615 ? -24.641 19.922 1.038 1 98.38 615 VAL A O 1
ATOM 4978 N N . VAL A 1 616 ? -24.875 21.172 2.807 1 97.81 616 VAL A N 1
ATOM 4979 C CA . VAL A 1 616 ? -25.703 20.203 3.512 1 97.81 616 VAL A CA 1
ATOM 4980 C C . VAL A 1 616 ? -27.109 20.734 3.701 1 97.81 616 VAL A C 1
ATOM 4982 O O . VAL A 1 616 ? -27.312 21.781 4.336 1 97.81 616 VAL A O 1
ATOM 4985 N N . VAL A 1 617 ? -28.094 20.109 3.197 1 97.44 617 VAL A N 1
ATOM 4986 C CA . VAL A 1 617 ? -29.484 20.547 3.324 1 97.44 617 VAL A CA 1
ATOM 4987 C C . VAL A 1 617 ? -30 20.234 4.727 1 97.44 617 VAL A C 1
ATOM 4989 O O . VAL A 1 617 ? -29.25 19.75 5.578 1 97.44 617 VAL A O 1
ATOM 4992 N N . GLY A 1 618 ? -31.266 20.562 5.051 1 96.81 618 GLY A N 1
ATOM 4993 C CA . GLY A 1 618 ? -31.906 20.234 6.32 1 96.81 618 GLY A CA 1
ATOM 4994 C C . GLY A 1 618 ? -32.188 21.453 7.176 1 96.81 618 GLY A C 1
ATOM 4995 O O . GLY A 1 618 ? -33.125 21.469 7.965 1 96.81 618 GLY A O 1
ATOM 4996 N N . LYS A 1 619 ? -31.359 22.438 7.121 1 97.38 619 LYS A N 1
ATOM 4997 C CA . LYS A 1 619 ? -31.547 23.734 7.773 1 97.38 619 LYS A CA 1
ATOM 4998 C C . LYS A 1 619 ? -31.094 24.875 6.871 1 97.38 619 LYS A C 1
ATOM 5000 O O . LYS A 1 619 ? -30.391 24.656 5.883 1 97.38 619 LYS A O 1
ATOM 5005 N N . ASP A 1 620 ? -31.562 26.062 7.219 1 98.06 620 ASP A N 1
ATOM 5006 C CA . ASP A 1 620 ? -31.094 27.234 6.473 1 98.06 620 ASP A CA 1
ATOM 5007 C C . ASP A 1 620 ? -29.594 27.406 6.613 1 98.06 620 ASP A C 1
ATOM 5009 O O . ASP A 1 620 ? -29 27.047 7.637 1 98.06 620 ASP A O 1
ATOM 5013 N N . GLY A 1 621 ? -28.984 27.828 5.555 1 97.44 621 GLY A N 1
ATOM 5014 C CA . GLY A 1 621 ? -27.547 28.078 5.551 1 97.44 621 GLY A CA 1
ATOM 5015 C C . GLY A 1 621 ? -27.188 29.422 4.938 1 97.44 621 GLY A C 1
ATOM 5016 O O . GLY A 1 621 ? -27.984 30 4.195 1 97.44 621 GLY A O 1
ATOM 5017 N N . TYR A 1 622 ? -26.094 29.859 5.32 1 96.69 622 TYR A N 1
ATOM 5018 C CA . TYR A 1 622 ? -25.578 31.125 4.816 1 96.69 622 TYR A CA 1
ATOM 5019 C C . TYR A 1 622 ? -24.062 31.172 4.898 1 96.69 622 TYR A C 1
ATOM 5021 O O . TYR A 1 622 ? -23.469 30.688 5.859 1 96.69 622 TYR A O 1
ATOM 5029 N N . THR A 1 623 ? -23.422 31.719 3.84 1 95.75 623 THR A N 1
ATOM 5030 C CA . THR A 1 623 ? -21.984 31.969 3.914 1 95.75 623 THR A CA 1
ATOM 5031 C C . THR A 1 623 ? -21.594 33.094 2.973 1 95.75 623 THR A C 1
ATOM 5033 O O . THR A 1 623 ? -22.25 33.312 1.951 1 95.75 623 THR A O 1
ATOM 5036 N N . ASP A 1 624 ? -20.641 33.906 3.414 1 95 624 ASP A N 1
ATOM 5037 C CA . ASP A 1 624 ? -19.922 34.812 2.545 1 95 624 ASP A CA 1
ATOM 5038 C C . ASP A 1 624 ? -18.578 34.219 2.115 1 95 624 ASP A C 1
ATOM 5040 O O . ASP A 1 624 ? -17.906 33.562 2.902 1 95 624 ASP A O 1
ATOM 5044 N N . VAL A 1 625 ? -18.312 34.406 0.907 1 96.38 625 VAL A N 1
ATOM 5045 C CA . VAL A 1 625 ? -16.984 34.094 0.408 1 96.38 625 VAL A CA 1
ATOM 5046 C C . VAL A 1 625 ? -16.203 35.406 0.177 1 96.38 625 VAL A C 1
ATOM 5048 O O . VAL A 1 625 ? -16.516 36.156 -0.755 1 96.38 625 VAL A O 1
ATOM 5051 N N . LEU A 1 626 ? -15.234 35.594 1.005 1 96.31 626 LEU A N 1
ATOM 5052 C CA . LEU A 1 626 ? -14.453 36.844 0.935 1 96.31 626 LEU A CA 1
ATOM 5053 C C . LEU A 1 626 ? -13.172 36.625 0.144 1 96.31 626 LEU A C 1
ATOM 5055 O O . LEU A 1 626 ? -12.5 35.594 0.303 1 96.31 626 LEU A O 1
ATOM 5059 N N . GLU A 1 627 ? -12.875 37.562 -0.757 1 93.44 627 GLU A N 1
ATOM 5060 C CA . GLU A 1 627 ? -11.656 37.562 -1.554 1 93.44 627 GLU A CA 1
ATOM 5061 C C . GLU A 1 627 ? -11.023 38.938 -1.619 1 93.44 627 GLU A C 1
ATOM 5063 O O . GLU A 1 627 ? -11.727 39.938 -1.632 1 93.44 627 GLU A O 1
ATOM 5068 N N . ASP A 1 628 ? -9.773 38.969 -1.549 1 93 628 ASP A N 1
ATOM 5069 C CA . ASP A 1 628 ? -9.008 40.188 -1.86 1 93 628 ASP A CA 1
ATOM 5070 C C . ASP A 1 628 ? -8.539 40.156 -3.314 1 93 628 ASP A C 1
ATOM 5072 O O . ASP A 1 628 ? -7.844 39.25 -3.744 1 93 628 ASP A O 1
ATOM 5076 N N . SER A 1 629 ? -8.836 41.156 -4.059 1 88.69 629 SER A N 1
ATOM 5077 C CA . SER A 1 629 ? -8.539 41.188 -5.484 1 88.69 629 SER A CA 1
ATOM 5078 C C . SER A 1 629 ? -7.035 41.156 -5.734 1 88.69 629 SER A C 1
ATOM 5080 O O . SER A 1 629 ? -6.59 40.75 -6.812 1 88.69 629 SER A O 1
ATOM 5082 N N . ARG A 1 630 ? -6.246 41.5 -4.887 1 88.94 630 ARG A N 1
ATOM 5083 C CA . ARG A 1 630 ? -4.793 41.5 -5.023 1 88.94 630 ARG A CA 1
ATOM 5084 C C . ARG A 1 630 ? -4.258 40.062 -5.105 1 88.94 630 ARG A C 1
ATOM 5086 O O . ARG A 1 630 ? -3.111 39.844 -5.504 1 88.94 630 ARG A O 1
ATOM 5093 N N . ASN A 1 631 ? -5.16 39.094 -4.652 1 91.94 631 ASN A N 1
ATOM 5094 C CA . ASN A 1 631 ? -4.754 37.719 -4.645 1 91.94 631 ASN A CA 1
ATOM 5095 C C . ASN A 1 631 ? -5.25 36.969 -5.883 1 91.94 631 ASN A C 1
ATOM 5097 O O . ASN A 1 631 ? -5.273 35.75 -5.914 1 91.94 631 ASN A O 1
ATOM 5101 N N . ASP A 1 632 ? -5.645 37.656 -6.938 1 89.25 632 ASP A N 1
ATOM 5102 C CA . ASP A 1 632 ? -6.078 37 -8.172 1 89.25 632 ASP A CA 1
ATOM 5103 C C . ASP A 1 632 ? -4.883 36.469 -8.953 1 89.25 632 ASP A C 1
ATOM 5105 O O . ASP A 1 632 ? -3.799 37.062 -8.93 1 89.25 632 ASP A O 1
ATOM 5109 N N . ARG A 1 633 ? -4.98 35.344 -9.742 1 81.19 633 ARG A N 1
ATOM 5110 C CA . ARG A 1 633 ? -3.914 34.688 -10.5 1 81.19 633 ARG A CA 1
ATOM 5111 C C . ARG A 1 633 ? -3.523 35.531 -11.711 1 81.19 633 ARG A C 1
ATOM 5113 O O . ARG A 1 633 ? -2.338 35.688 -12.008 1 81.19 633 ARG A O 1
ATOM 5120 N N . GLN A 1 634 ? -4.492 35.906 -12.727 1 69.44 634 GLN A N 1
ATOM 5121 C CA . GLN A 1 634 ? -4.195 36.688 -13.914 1 69.44 634 GLN A CA 1
ATOM 5122 C C . GLN A 1 634 ? -4.238 38.188 -13.602 1 69.44 634 GLN A C 1
ATOM 5124 O O . GLN A 1 634 ? -5.289 38.719 -13.242 1 69.44 634 GLN A O 1
ATOM 5129 N N . GLN A 1 635 ? -3.17 38.719 -13.055 1 57.84 635 GLN A N 1
ATOM 5130 C CA . GLN A 1 635 ? -3.146 40.156 -12.758 1 57.84 635 GLN A CA 1
ATOM 5131 C C . GLN A 1 635 ? -2.941 40.969 -14.031 1 57.84 635 GLN A C 1
ATOM 5133 O O . GLN A 1 635 ? -1.813 41.344 -14.359 1 57.84 635 GLN A O 1
ATOM 5138 N N . GLU A 1 636 ? -3.512 40.594 -15.133 1 48.03 636 GLU A N 1
ATOM 5139 C CA . GLU A 1 636 ? -3.166 41.438 -16.266 1 48.03 636 GLU A CA 1
ATOM 5140 C C . GLU A 1 636 ? -3.252 42.938 -15.867 1 48.03 636 GLU A C 1
ATOM 5142 O O . GLU A 1 636 ? -2.49 43.75 -16.375 1 48.03 636 GLU A O 1
ATOM 5147 N N . ASP A 1 637 ? -4.605 43.469 -15.609 1 42.97 637 ASP A N 1
ATOM 5148 C CA . ASP A 1 637 ? -4.926 44.875 -15.648 1 42.97 637 ASP A CA 1
ATOM 5149 C C . ASP A 1 637 ? -4.523 45.562 -14.352 1 42.97 637 ASP A C 1
ATOM 5151 O O . ASP A 1 637 ? -4.508 44.938 -13.289 1 42.97 637 ASP A O 1
ATOM 5155 N N . ASP A 1 638 ? -4.043 46.75 -14.445 1 43.19 638 ASP A N 1
ATOM 5156 C CA . ASP A 1 638 ? -3.623 47.781 -13.508 1 43.19 638 ASP A CA 1
ATOM 5157 C C . ASP A 1 638 ? -4.566 47.844 -12.312 1 43.19 638 ASP A C 1
ATOM 5159 O O . ASP A 1 638 ? -4.227 48.438 -11.281 1 43.19 638 ASP A O 1
ATOM 5163 N N . ASN A 1 639 ? -5.809 47.594 -12.555 1 40.69 639 ASN A N 1
ATOM 5164 C CA . ASN A 1 639 ? -6.84 47.875 -11.57 1 40.69 639 ASN A CA 1
ATOM 5165 C C . ASN A 1 639 ? -6.867 46.844 -10.453 1 40.69 639 ASN A C 1
ATOM 5167 O O . ASN A 1 639 ? -7.66 46.938 -9.516 1 40.69 639 ASN A O 1
ATOM 5171 N N . ALA A 1 640 ? -6.465 45.688 -10.516 1 47.19 640 ALA A N 1
ATOM 5172 C CA . ALA A 1 640 ? -6.312 44.719 -9.445 1 47.19 640 ALA A CA 1
ATOM 5173 C C . ALA A 1 640 ? -5.566 45.312 -8.258 1 47.19 640 ALA A C 1
ATOM 5175 O O . ALA A 1 640 ? -5.457 44.688 -7.199 1 47.19 640 ALA A O 1
ATOM 5176 N N . ARG A 1 641 ? -5.035 46.438 -8.438 1 50.56 641 ARG A N 1
ATOM 5177 C CA . ARG A 1 641 ? -4.152 47.094 -7.469 1 50.56 641 ARG A CA 1
ATOM 5178 C C . ARG A 1 641 ? -4.953 47.75 -6.348 1 50.56 641 ARG A C 1
ATOM 5180 O O . ARG A 1 641 ? -4.387 48.188 -5.348 1 50.56 641 ARG A O 1
ATOM 5187 N N . ASP A 1 642 ? -6.23 48.094 -6.586 1 54.03 642 ASP A N 1
ATOM 5188 C CA . ASP A 1 642 ? -6.812 48.906 -5.535 1 54.03 642 ASP A CA 1
ATOM 5189 C C . ASP A 1 642 ? -7.203 48.062 -4.324 1 54.03 642 ASP A C 1
ATOM 5191 O O . ASP A 1 642 ? -7.559 48.594 -3.275 1 54.03 642 ASP A O 1
ATOM 5195 N N . GLY A 1 643 ? -6.926 46.656 -4.223 1 64.25 643 GLY A N 1
ATOM 5196 C CA . GLY A 1 643 ? -7.125 45.906 -3.002 1 64.25 643 GLY A CA 1
ATOM 5197 C C . GLY A 1 643 ? -8.555 45.938 -2.506 1 64.25 643 GLY A C 1
ATOM 5198 O O . GLY A 1 643 ? -8.805 46.188 -1.327 1 64.25 643 GLY A O 1
ATOM 5199 N N . LYS A 1 644 ? -9.586 45.625 -3.297 1 77.31 644 LYS A N 1
ATOM 5200 C CA . LYS A 1 644 ? -10.992 45.625 -2.9 1 77.31 644 LYS A CA 1
ATOM 5201 C C . LYS A 1 644 ? -11.422 44.219 -2.408 1 77.31 644 LYS A C 1
ATOM 5203 O O . LYS A 1 644 ? -11.023 43.219 -2.979 1 77.31 644 LYS A O 1
ATOM 5208 N N . GLN A 1 645 ? -12.039 44.312 -1.277 1 87 645 GLN A N 1
ATOM 5209 C CA . GLN A 1 645 ? -12.648 43.094 -0.775 1 87 645 GLN A CA 1
ATOM 5210 C C . GLN A 1 645 ? -13.906 42.719 -1.567 1 87 645 GLN A C 1
ATOM 5212 O O . GLN A 1 645 ? -14.812 43.562 -1.706 1 87 645 GLN A O 1
ATOM 5217 N N . ARG A 1 646 ? -13.812 41.594 -2.252 1 90.12 646 ARG A N 1
ATOM 5218 C CA . ARG A 1 646 ? -14.969 41.031 -2.967 1 90.12 646 ARG A CA 1
ATOM 5219 C C . ARG A 1 646 ? -15.727 40.031 -2.102 1 90.12 646 ARG A C 1
ATOM 5221 O O . ARG A 1 646 ? -15.125 39.281 -1.342 1 90.12 646 ARG A O 1
ATOM 5228 N N . VAL A 1 647 ? -17.062 40.094 -2.24 1 94.19 647 VAL A N 1
ATOM 5229 C CA . VAL A 1 647 ? -17.906 39.188 -1.441 1 94.19 647 VAL A CA 1
ATOM 5230 C C . VAL A 1 647 ? -18.891 38.438 -2.35 1 94.19 647 VAL A C 1
ATOM 5232 O O . VAL A 1 647 ? -19.609 39.062 -3.135 1 94.19 647 VAL A O 1
ATOM 5235 N N . SER A 1 648 ? -18.812 37.219 -2.453 1 94.81 648 SER A N 1
ATOM 5236 C CA . SER A 1 648 ? -19.875 36.375 -2.959 1 94.81 648 SER A CA 1
ATOM 5237 C C . SER A 1 648 ? -20.734 35.812 -1.822 1 94.81 648 SER A C 1
ATOM 5239 O O . SER A 1 648 ? -20.203 35.344 -0.805 1 94.81 648 SER A O 1
ATOM 5241 N N . THR A 1 649 ? -22.031 35.875 -1.981 1 97.06 649 THR A N 1
ATOM 5242 C CA . THR A 1 649 ? -22.938 35.438 -0.922 1 97.06 649 THR A CA 1
ATOM 5243 C C . THR A 1 649 ? -23.766 34.219 -1.369 1 97.06 649 THR A C 1
ATOM 5245 O O . THR A 1 649 ? -24.344 34.25 -2.455 1 97.06 649 THR A O 1
ATOM 5248 N N . ILE A 1 650 ? -23.797 33.219 -0.566 1 98.06 650 ILE A N 1
ATOM 5249 C CA . ILE A 1 650 ? -24.562 32 -0.833 1 98.06 650 ILE A CA 1
ATOM 5250 C C . ILE A 1 650 ? -25.562 31.766 0.3 1 98.06 650 ILE A C 1
ATOM 5252 O O . ILE A 1 650 ? -25.188 31.75 1.474 1 98.06 650 ILE A O 1
ATOM 5256 N N . GLN A 1 651 ? -26.766 31.594 -0.042 1 98.31 651 GLN A N 1
ATOM 5257 C CA . GLN A 1 651 ? -27.828 31.344 0.92 1 98.31 651 GLN A CA 1
ATOM 5258 C C . GLN A 1 651 ? -28.656 30.125 0.522 1 98.31 651 GLN A C 1
ATOM 5260 O O . GLN A 1 651 ? -28.938 29.922 -0.66 1 98.31 651 GLN A O 1
ATOM 5265 N N . TYR A 1 652 ? -28.938 29.328 1.466 1 98.38 652 TYR A N 1
ATOM 5266 C CA . TYR A 1 652 ? -29.812 28.172 1.28 1 98.38 652 TYR A CA 1
ATOM 5267 C C . TYR A 1 652 ? -31.047 28.266 2.172 1 98.38 652 TYR A C 1
ATOM 5269 O O . TYR A 1 652 ? -30.938 28.469 3.383 1 98.38 652 TYR A O 1
ATOM 5277 N N . LYS A 1 653 ? -32.156 28.188 1.607 1 98.44 653 LYS A N 1
ATOM 5278 C CA . LYS A 1 653 ? -33.406 28.172 2.342 1 98.44 653 LYS A CA 1
ATOM 5279 C C . LYS A 1 653 ? -34.062 26.781 2.311 1 98.44 653 LYS A C 1
ATOM 5281 O O . LYS A 1 653 ? -34.562 26.359 1.272 1 98.44 653 LYS A O 1
ATOM 5286 N N . GLN A 1 654 ? -34.125 26.203 3.479 1 98 654 GLN A N 1
ATOM 5287 C CA . GLN A 1 654 ? -34.562 24.812 3.586 1 98 654 GLN A CA 1
ATOM 5288 C C . GLN A 1 654 ? -36.031 24.641 3.217 1 98 654 GLN A C 1
ATOM 5290 O O . GLN A 1 654 ? -36.406 23.719 2.496 1 98 654 GLN A O 1
ATOM 5295 N N . SER A 1 655 ? -36.938 25.531 3.693 1 97.69 655 SER A N 1
ATOM 5296 C CA . SER A 1 655 ? -38.375 25.391 3.48 1 97.69 655 SER A CA 1
ATOM 5297 C C . SER A 1 655 ? -38.719 25.375 1.993 1 97.69 655 SER A C 1
ATOM 5299 O O . SER A 1 655 ? -39.562 24.609 1.557 1 97.69 655 SER A O 1
ATOM 5301 N N . LYS A 1 656 ? -37.938 26.109 1.197 1 96.88 656 LYS A N 1
ATOM 5302 C CA . LYS A 1 656 ? -38.188 26.203 -0.24 1 96.88 656 LYS A CA 1
ATOM 5303 C C . LYS A 1 656 ? -37.281 25.234 -1.012 1 96.88 656 LYS A C 1
ATOM 5305 O O . LYS A 1 656 ? -37.531 24.953 -2.184 1 96.88 656 LYS A O 1
ATOM 5310 N N . GLY A 1 657 ? -36.219 24.812 -0.308 1 97.56 657 GLY A N 1
ATOM 5311 C CA . GLY A 1 657 ? -35.219 24.016 -1.002 1 97.56 657 GLY A CA 1
ATOM 5312 C C . GLY A 1 657 ? -34.5 24.766 -2.098 1 97.56 657 GLY A C 1
ATOM 5313 O O . GLY A 1 657 ? -34.281 24.234 -3.184 1 97.56 657 GLY A O 1
ATOM 5314 N N . THR A 1 658 ? -34.156 25.969 -1.862 1 98.12 658 THR A N 1
ATOM 5315 C CA . THR A 1 658 ? -33.594 26.828 -2.881 1 98.12 658 THR A CA 1
ATOM 5316 C C . THR A 1 658 ? -32.25 27.391 -2.408 1 98.12 658 THR A C 1
ATOM 5318 O O . THR A 1 658 ? -32.156 27.953 -1.312 1 98.12 658 THR A O 1
ATOM 5321 N N . LEU A 1 659 ? -31.266 27.156 -3.139 1 98.56 659 LEU A N 1
ATOM 5322 C CA . LEU A 1 659 ? -29.984 27.812 -2.941 1 98.56 659 LEU A CA 1
ATOM 5323 C C . LEU A 1 659 ? -29.828 29.016 -3.861 1 98.56 659 LEU A C 1
ATOM 5325 O O . LEU A 1 659 ? -30.047 28.922 -5.07 1 98.56 659 LEU A O 1
ATOM 5329 N N . THR A 1 660 ? -29.5 30.156 -3.332 1 98.44 660 THR A N 1
ATOM 5330 C CA . THR A 1 660 ? -29.234 31.375 -4.098 1 98.44 660 THR A CA 1
ATOM 5331 C C . THR A 1 660 ? -27.812 31.859 -3.852 1 98.44 660 THR A C 1
ATOM 5333 O O . THR A 1 660 ? -27.391 32 -2.703 1 98.44 660 THR A O 1
ATOM 5336 N N . ALA A 1 661 ? -27.141 32.125 -4.875 1 97.81 661 ALA A N 1
ATOM 5337 C CA . ALA A 1 661 ? -25.766 32.625 -4.789 1 97.81 661 ALA A CA 1
ATOM 5338 C C . ALA A 1 661 ? -25.562 33.844 -5.656 1 97.81 661 ALA A C 1
ATOM 5340 O O . ALA A 1 661 ? -25.875 33.844 -6.852 1 97.81 661 ALA A O 1
ATOM 5341 N N . GLU A 1 662 ? -25.172 34.938 -5.074 1 96.19 662 GLU A N 1
ATOM 5342 C CA . GLU A 1 662 ? -24.672 36.125 -5.789 1 96.19 662 GLU A CA 1
ATOM 5343 C C . GLU A 1 662 ? -23.156 36.062 -5.941 1 96.19 662 GLU A C 1
ATOM 5345 O O . GLU A 1 662 ? -22.422 36.344 -4.988 1 96.19 662 GLU A O 1
ATOM 5350 N N . VAL A 1 663 ? -22.75 35.781 -7.152 1 93.94 663 VAL A N 1
ATOM 5351 C CA . VAL A 1 663 ? -21.344 35.375 -7.285 1 93.94 663 VAL A CA 1
ATOM 5352 C C . VAL A 1 663 ? -20.656 36.281 -8.305 1 93.94 663 VAL A C 1
ATOM 5354 O O . VAL A 1 663 ? -21.312 37.062 -9 1 93.94 663 VAL A O 1
ATOM 5357 N N . ILE A 1 664 ? -19.375 36.219 -8.289 1 84 664 ILE A N 1
ATOM 5358 C CA . ILE A 1 664 ? -18.547 36.969 -9.219 1 84 664 ILE A CA 1
ATOM 5359 C C . ILE A 1 664 ? -17.859 36.031 -10.195 1 84 664 ILE A C 1
ATOM 5361 O O . ILE A 1 664 ? -16.969 35.25 -9.805 1 84 664 ILE A O 1
ATOM 5365 N N . GLY A 1 665 ? -18.219 36 -11.398 1 80.75 665 GLY A N 1
ATOM 5366 C CA . GLY A 1 665 ? -17.609 35.219 -12.461 1 80.75 665 GLY A CA 1
ATOM 5367 C C . GLY A 1 665 ? -17.219 33.812 -12.016 1 80.75 665 GLY A C 1
ATOM 5368 O O . GLY A 1 665 ? -17.859 33.219 -11.141 1 80.75 665 GLY A O 1
ATOM 5369 N N . ARG A 1 666 ? -16.328 33 -12.742 1 88.12 666 ARG A N 1
ATOM 5370 C CA . ARG A 1 666 ? -15.727 31.703 -12.477 1 88.12 666 ARG A CA 1
ATOM 5371 C C . ARG A 1 666 ? -16.781 30.594 -12.508 1 88.12 666 ARG A C 1
ATOM 5373 O O . ARG A 1 666 ? -17.984 30.875 -12.531 1 88.12 666 ARG A O 1
ATOM 5380 N N . VAL A 1 667 ? -16.359 29.453 -12.539 1 92.5 667 VAL A N 1
ATOM 5381 C CA . VAL A 1 667 ? -17.219 28.281 -12.508 1 92.5 667 VAL A CA 1
ATOM 5382 C C . VAL A 1 667 ? -17.531 27.906 -11.062 1 92.5 667 VAL A C 1
ATOM 5384 O O . VAL A 1 667 ? -16.641 27.859 -10.219 1 92.5 667 VAL A O 1
ATOM 5387 N N . TRP A 1 668 ? -18.812 27.703 -10.812 1 96.44 668 TRP A N 1
ATOM 5388 C CA . TRP A 1 668 ? -19.266 27.266 -9.492 1 96.44 668 TRP A CA 1
ATOM 5389 C C . TRP A 1 668 ? -19.953 25.922 -9.562 1 96.44 668 TRP A C 1
ATOM 5391 O O . TRP A 1 668 ? -20.906 25.734 -10.328 1 96.44 668 TRP A O 1
ATOM 5401 N N . THR A 1 669 ? -19.438 24.969 -8.891 1 97.88 669 THR A N 1
ATOM 5402 C CA . THR A 1 669 ? -20.062 23.656 -8.758 1 97.88 669 THR A CA 1
ATOM 5403 C C . THR A 1 669 ? -20.531 23.422 -7.328 1 97.88 669 THR A C 1
ATOM 5405 O O . THR A 1 669 ? -19.766 23.578 -6.379 1 97.88 669 THR A O 1
ATOM 5408 N N . PHE A 1 670 ? -21.797 23.031 -7.148 1 98.44 670 PHE A N 1
ATOM 5409 C CA . PHE A 1 670 ? -22.359 22.797 -5.824 1 98.44 670 PHE A CA 1
ATOM 5410 C C . PHE A 1 670 ? -22.531 21.297 -5.566 1 98.44 670 PHE A C 1
ATOM 5412 O O . PHE A 1 670 ? -23.156 20.594 -6.363 1 98.44 670 PHE A O 1
ATOM 5419 N N . TYR A 1 671 ? -21.922 20.859 -4.5 1 98.06 671 TYR A N 1
ATOM 5420 C CA . TYR A 1 671 ? -22.031 19.469 -4.051 1 98.06 671 TYR A CA 1
ATOM 5421 C C . TYR A 1 671 ? -23 19.344 -2.877 1 98.06 671 TYR A C 1
ATOM 5423 O O . TYR A 1 671 ? -22.656 19.703 -1.745 1 98.06 671 TYR A O 1
ATOM 5431 N N . PHE A 1 672 ? -24.188 18.875 -3.121 1 98.12 672 PHE A N 1
ATOM 5432 C CA . PHE A 1 672 ? -25.141 18.625 -2.049 1 98.12 672 PHE A CA 1
ATOM 5433 C C . PHE A 1 672 ? -24.844 17.281 -1.371 1 98.12 672 PHE A C 1
ATOM 5435 O O . PHE A 1 672 ? -25.328 16.234 -1.816 1 98.12 672 PHE A O 1
ATOM 5442 N N . LEU A 1 673 ? -24.125 17.328 -0.216 1 97 673 LEU A N 1
ATOM 5443 C CA . LEU A 1 673 ? -23.656 16.141 0.489 1 97 673 LEU A CA 1
ATOM 5444 C C . LEU A 1 673 ? -24.828 15.344 1.064 1 97 673 LEU A C 1
ATOM 5446 O O . LEU A 1 673 ? -25.781 15.93 1.589 1 97 673 LEU A O 1
ATOM 5450 N N . GLY A 1 674 ? -24.766 14.055 0.977 1 95.19 674 GLY A N 1
ATOM 5451 C CA . GLY A 1 674 ? -25.766 13.188 1.566 1 95.19 674 GLY A CA 1
ATOM 5452 C C . GLY A 1 674 ? -27.016 13.039 0.71 1 95.19 674 GLY A C 1
ATOM 5453 O O . GLY A 1 674 ? -28 12.453 1.141 1 95.19 674 GLY A O 1
ATOM 5454 N N . ILE A 1 675 ? -27.031 13.672 -0.467 1 95.19 675 ILE A N 1
ATOM 5455 C CA . ILE A 1 675 ? -28.125 13.5 -1.425 1 95.19 675 ILE A CA 1
ATOM 5456 C C . ILE A 1 675 ? -27.672 12.578 -2.557 1 95.19 675 ILE A C 1
ATOM 5458 O O . ILE A 1 675 ? -26.719 12.891 -3.277 1 95.19 675 ILE A O 1
ATOM 5462 N N . THR A 1 676 ? -28.422 11.469 -2.805 1 93 676 THR A N 1
ATOM 5463 C CA . THR A 1 676 ? -27.922 10.453 -3.721 1 93 676 THR A CA 1
ATOM 5464 C C . THR A 1 676 ? -28.875 10.258 -4.891 1 93 676 THR A C 1
ATOM 5466 O O . THR A 1 676 ? -28.875 9.203 -5.531 1 93 676 THR A O 1
ATOM 5469 N N . SER A 1 677 ? -29.797 11.141 -5.105 1 93.88 677 SER A N 1
ATOM 5470 C CA . SER A 1 677 ? -30.688 11.117 -6.254 1 93.88 677 SER A CA 1
ATOM 5471 C C . SER A 1 677 ? -30.953 12.523 -6.781 1 93.88 677 SER A C 1
ATOM 5473 O O . SER A 1 677 ? -30.844 13.5 -6.039 1 93.88 677 SER A O 1
ATOM 5475 N N . VAL A 1 678 ? -31.25 12.625 -7.992 1 95.25 678 VAL A N 1
ATOM 5476 C CA . VAL A 1 678 ? -31.594 13.914 -8.594 1 95.25 678 VAL A CA 1
ATOM 5477 C C . VAL A 1 678 ? -33.062 14.258 -8.289 1 95.25 678 VAL A C 1
ATOM 5479 O O . VAL A 1 678 ? -33.969 13.492 -8.617 1 95.25 678 VAL A O 1
ATOM 5482 N N . PRO A 1 679 ? -33.281 15.336 -7.676 1 94.62 679 PRO A N 1
ATOM 5483 C CA . PRO A 1 679 ? -34.656 15.719 -7.441 1 94.62 679 PRO A CA 1
ATOM 5484 C C . PRO A 1 679 ? -35.469 15.883 -8.734 1 94.62 679 PRO A C 1
ATOM 5486 O O . PRO A 1 679 ? -34.938 16.375 -9.734 1 94.62 679 PRO A O 1
ATOM 5489 N N . LYS A 1 680 ? -36.75 15.438 -8.781 1 89.94 680 LYS A N 1
ATOM 5490 C CA . LYS A 1 680 ? -37.594 15.445 -9.969 1 89.94 680 LYS A CA 1
ATOM 5491 C C . LYS A 1 680 ? -37.75 16.859 -10.523 1 89.94 680 LYS A C 1
ATOM 5493 O O . LYS A 1 680 ? -37.812 17.047 -11.742 1 89.94 680 LYS A O 1
ATOM 5498 N N . ASN A 1 681 ? -37.781 17.891 -9.758 1 88.12 681 ASN A N 1
ATOM 5499 C CA . ASN A 1 681 ? -38.031 19.266 -10.211 1 88.12 681 ASN A CA 1
ATOM 5500 C C . ASN A 1 681 ? -36.812 20.141 -10.031 1 88.12 681 ASN A C 1
ATOM 5502 O O . ASN A 1 681 ? -36.906 21.328 -9.734 1 88.12 681 ASN A O 1
ATOM 5506 N N . LEU A 1 682 ? -35.656 19.484 -10.164 1 96.94 682 LEU A N 1
ATOM 5507 C CA . LEU A 1 682 ? -34.406 20.266 -10.062 1 96.94 682 LEU A CA 1
ATOM 5508 C C . LEU A 1 682 ? -34.344 21.312 -11.172 1 96.94 682 LEU A C 1
ATOM 5510 O O . LEU A 1 682 ? -34.594 21 -12.336 1 96.94 682 LEU A O 1
ATOM 5514 N N . ARG A 1 683 ? -34.125 22.594 -10.883 1 97.38 683 ARG A N 1
ATOM 5515 C CA . ARG A 1 683 ? -33.906 23.672 -11.836 1 97.38 683 ARG A CA 1
ATOM 5516 C C . ARG A 1 683 ? -32.688 24.484 -11.477 1 97.38 683 ARG A C 1
ATOM 5518 O O . ARG A 1 683 ? -32.375 24.672 -10.297 1 97.38 683 ARG A O 1
ATOM 5525 N N . VAL A 1 684 ? -32 24.938 -12.414 1 98.31 684 VAL A N 1
ATOM 5526 C CA . VAL A 1 684 ? -30.875 25.844 -12.273 1 98.31 684 VAL A CA 1
ATOM 5527 C C . VAL A 1 684 ? -31.125 27.141 -13.039 1 98.31 684 VAL A C 1
ATOM 5529 O O . VAL A 1 684 ? -31.281 27.125 -14.258 1 98.31 684 VAL A O 1
ATOM 5532 N N . LEU A 1 685 ? -31.234 28.234 -12.289 1 97.25 685 LEU A N 1
ATOM 5533 C CA . LEU A 1 685 ? -31.453 29.547 -12.898 1 97.25 685 LEU A CA 1
ATOM 5534 C C . LEU A 1 685 ? -30.203 30.406 -12.82 1 97.25 685 LEU A C 1
ATOM 5536 O O . LEU A 1 685 ? -29.5 30.391 -11.805 1 97.25 685 LEU A O 1
ATOM 5540 N N . VAL A 1 686 ? -29.922 31.047 -13.867 1 95.25 686 VAL A N 1
ATOM 5541 C CA . VAL A 1 686 ? -28.875 32.031 -13.906 1 95.25 686 VAL A CA 1
ATOM 5542 C C . VAL A 1 686 ? -29.453 33.406 -14.273 1 95.25 686 VAL A C 1
ATOM 5544 O O . VAL A 1 686 ? -30.031 33.562 -15.352 1 95.25 686 VAL A O 1
ATOM 5547 N N . ASN A 1 687 ? -29.312 34.344 -13.352 1 94.06 687 ASN A N 1
ATOM 5548 C CA . ASN A 1 687 ? -29.953 35.625 -13.516 1 94.06 687 ASN A CA 1
ATOM 5549 C C . ASN A 1 687 ? -31.453 35.5 -13.789 1 94.06 687 ASN A C 1
ATOM 5551 O O . ASN A 1 687 ? -31.984 36.156 -14.672 1 94.06 687 ASN A O 1
ATOM 5555 N N . GLY A 1 688 ? -31.984 34.562 -13.156 1 94.06 688 GLY A N 1
ATOM 5556 C CA . GLY A 1 688 ? -33.438 34.406 -13.242 1 94.06 688 GLY A CA 1
ATOM 5557 C C . GLY A 1 688 ? -33.844 33.594 -14.453 1 94.06 688 GLY A C 1
ATOM 5558 O O . GLY A 1 688 ? -35.031 33.219 -14.586 1 94.06 688 GLY A O 1
ATOM 5559 N N . ILE A 1 689 ? -32.875 33.219 -15.359 1 95.75 689 ILE A N 1
ATOM 5560 C CA . ILE A 1 689 ? -33.188 32.469 -16.578 1 95.75 689 ILE A CA 1
ATOM 5561 C C . ILE A 1 689 ? -32.938 30.984 -16.344 1 95.75 689 ILE A C 1
ATOM 5563 O O . ILE A 1 689 ? -31.891 30.609 -15.82 1 95.75 689 ILE A O 1
ATOM 5567 N N . ASP A 1 690 ? -33.844 30.219 -16.766 1 96.94 690 ASP A N 1
ATOM 5568 C CA . ASP A 1 690 ? -33.719 28.781 -16.609 1 96.94 690 ASP A CA 1
ATOM 5569 C C . ASP A 1 690 ? -32.625 28.219 -17.516 1 96.94 690 ASP A C 1
ATOM 5571 O O . ASP A 1 690 ? -32.781 28.234 -18.75 1 96.94 690 ASP A O 1
ATOM 5575 N N . ARG A 1 691 ? -31.594 27.719 -17 1 96.62 691 ARG A N 1
ATOM 5576 C CA . ARG A 1 691 ? -30.484 27.125 -17.734 1 96.62 691 ARG A CA 1
ATOM 5577 C C . ARG A 1 691 ? -30.203 25.703 -17.25 1 96.62 691 ARG A C 1
ATOM 5579 O O . ARG A 1 691 ? -29.047 25.281 -17.156 1 96.62 691 ARG A O 1
ATOM 5586 N N . THR A 1 692 ? -31.172 24.984 -16.844 1 96.94 692 THR A N 1
ATOM 5587 C CA . THR A 1 692 ? -31.078 23.625 -16.297 1 96.94 692 THR A CA 1
ATOM 5588 C C . THR A 1 692 ? -30.406 22.688 -17.297 1 96.94 692 THR A C 1
ATOM 5590 O O . THR A 1 692 ? -29.594 21.844 -16.922 1 96.94 692 THR A O 1
ATOM 5593 N N . GLU A 1 693 ? -30.625 22.875 -18.547 1 94.94 693 GLU A N 1
ATOM 5594 C CA . GLU A 1 693 ? -30.094 22 -19.578 1 94.94 693 GLU A CA 1
ATOM 5595 C C . GLU A 1 693 ? -28.594 22.25 -19.781 1 94.94 693 GLU A C 1
ATOM 5597 O O . GLU A 1 693 ? -27.875 21.359 -20.25 1 94.94 693 GLU A O 1
ATOM 5602 N N . ASP A 1 694 ? -28.188 23.422 -19.469 1 95.56 694 ASP A N 1
ATOM 5603 C CA . ASP A 1 694 ? -26.781 23.766 -19.625 1 95.56 694 ASP A CA 1
ATOM 5604 C C . ASP A 1 694 ? -25.953 23.297 -18.438 1 95.56 694 ASP A C 1
ATOM 5606 O O . ASP A 1 694 ? -24.719 23.266 -18.5 1 95.56 694 ASP A O 1
ATOM 5610 N N . ALA A 1 695 ? -26.641 22.984 -17.375 1 97 695 ALA A N 1
ATOM 5611 C CA . ALA A 1 695 ? -25.938 22.547 -16.172 1 97 695 ALA A CA 1
ATOM 5612 C C . ALA A 1 695 ? -25.547 21.078 -16.266 1 97 695 ALA A C 1
ATOM 5614 O O . ALA A 1 695 ? -26.234 20.281 -16.906 1 97 695 ALA A O 1
ATOM 5615 N N . LEU A 1 696 ? -24.406 20.734 -15.797 1 97.06 696 LEU A N 1
ATOM 5616 C CA . LEU A 1 696 ? -24.016 19.328 -15.664 1 97.06 696 LEU A CA 1
ATOM 5617 C C . LEU A 1 696 ? -24.422 18.781 -14.297 1 97.06 696 LEU A C 1
ATOM 5619 O O . LEU A 1 696 ? -23.938 19.266 -13.266 1 97.06 696 LEU A O 1
ATOM 5623 N N . VAL A 1 697 ? -25.359 17.859 -14.227 1 96.69 697 VAL A N 1
ATOM 5624 C CA . VAL A 1 697 ? -25.891 17.281 -13 1 96.69 697 VAL A CA 1
ATOM 5625 C C . VAL A 1 697 ? -25.5 15.812 -12.906 1 96.69 697 VAL A C 1
ATOM 5627 O O . VAL A 1 697 ? -25.734 15.039 -13.844 1 96.69 697 VAL A O 1
ATOM 5630 N N . ASP A 1 698 ? -24.828 15.43 -11.867 1 94.69 698 ASP A N 1
ATOM 5631 C CA . ASP A 1 698 ? -24.484 14.023 -11.664 1 94.69 698 ASP A CA 1
ATOM 5632 C C . ASP A 1 698 ? -24.578 13.648 -10.188 1 94.69 698 ASP A C 1
ATOM 5634 O O . ASP A 1 698 ? -24.656 14.523 -9.32 1 94.69 698 ASP A O 1
ATOM 5638 N N . VAL A 1 699 ? -24.688 12.336 -9.93 1 94.5 699 VAL A N 1
ATOM 5639 C CA . VAL A 1 699 ? -24.781 11.805 -8.578 1 94.5 699 VAL A CA 1
ATOM 5640 C C . VAL A 1 699 ? -23.625 10.836 -8.328 1 94.5 699 VAL A C 1
ATOM 5642 O O . VAL A 1 699 ? -23.359 9.953 -9.148 1 94.5 699 VAL A O 1
ATOM 5645 N N . HIS A 1 700 ? -22.906 11.133 -7.285 1 91 700 HIS A N 1
ATOM 5646 C CA . HIS A 1 700 ? -21.875 10.195 -6.84 1 91 700 HIS A CA 1
ATOM 5647 C C . HIS A 1 700 ? -22.406 9.25 -5.773 1 91 700 HIS A C 1
ATOM 5649 O O . HIS A 1 700 ? -23.172 9.664 -4.895 1 91 700 HIS A O 1
ATOM 5655 N N . SER A 1 701 ? -22.062 7.965 -5.918 1 87.19 701 SER A N 1
ATOM 5656 C CA . SER A 1 701 ? -22.359 6.938 -4.926 1 87.19 701 SER A CA 1
ATOM 5657 C C . SER A 1 701 ? -21.109 6.16 -4.547 1 87.19 701 SER A C 1
ATOM 5659 O O . SER A 1 701 ? -20.047 6.352 -5.148 1 87.19 701 SER A O 1
ATOM 5661 N N . TYR A 1 702 ? -21.281 5.453 -3.494 1 84.12 702 TYR A N 1
ATOM 5662 C CA . TYR A 1 702 ? -20.156 4.621 -3.115 1 84.12 702 TYR A CA 1
ATOM 5663 C C . TYR A 1 702 ? -19.625 3.836 -4.312 1 84.12 702 TYR A C 1
ATOM 5665 O O . TYR A 1 702 ? -20.406 3.264 -5.078 1 84.12 702 TYR A O 1
ATOM 5673 N N . PRO A 1 703 ? -18.234 3.811 -4.457 1 83.12 703 PRO A N 1
ATOM 5674 C CA . PRO A 1 703 ? -17.188 4.129 -3.496 1 83.12 703 PRO A CA 1
ATOM 5675 C C . PRO A 1 703 ? -16.75 5.594 -3.553 1 83.12 703 PRO A C 1
ATOM 5677 O O . PRO A 1 703 ? -15.914 6.031 -2.76 1 83.12 703 PRO A O 1
ATOM 5680 N N . LYS A 1 704 ? -17.406 6.34 -4.414 1 78.19 704 LYS A N 1
ATOM 5681 C CA . LYS A 1 704 ? -17.125 7.773 -4.418 1 78.19 704 LYS A CA 1
ATOM 5682 C C . LYS A 1 704 ? -17.891 8.484 -3.307 1 78.19 704 LYS A C 1
ATOM 5684 O O . LYS A 1 704 ? -18.609 7.848 -2.541 1 78.19 704 LYS A O 1
ATOM 5689 N N . GLY A 1 705 ? -17.656 9.641 -3.152 1 78 705 GLY A N 1
ATOM 5690 C CA . GLY A 1 705 ? -18.516 10.391 -2.25 1 78 705 GLY A CA 1
ATOM 5691 C C . GLY A 1 705 ? -19.984 10.25 -2.574 1 78 705 GLY A C 1
ATOM 5692 O O . GLY A 1 705 ? -20.344 9.703 -3.619 1 78 705 GLY A O 1
ATOM 5693 N N . GLN A 1 706 ? -20.875 10.406 -1.581 1 83.81 706 GLN A N 1
ATOM 5694 C CA . GLN A 1 706 ? -22.328 10.328 -1.786 1 83.81 706 GLN A CA 1
ATOM 5695 C C . GLN A 1 706 ? -22.953 11.719 -1.814 1 83.81 706 GLN A C 1
ATOM 5697 O O . GLN A 1 706 ? -23.266 12.281 -0.765 1 83.81 706 GLN A O 1
ATOM 5702 N N . ASN A 1 707 ? -23.109 12.234 -3.02 1 94.12 707 ASN A N 1
ATOM 5703 C CA . ASN A 1 707 ? -23.594 13.609 -3.16 1 94.12 707 ASN A CA 1
ATOM 5704 C C . ASN A 1 707 ? -24.172 13.859 -4.547 1 94.12 707 ASN A C 1
ATOM 5706 O O . ASN A 1 707 ? -23.797 13.188 -5.512 1 94.12 707 ASN A O 1
ATOM 5710 N N . LEU A 1 708 ? -25.078 14.82 -4.57 1 96.88 708 LEU A N 1
ATOM 5711 C CA . LEU A 1 708 ? -25.578 15.406 -5.812 1 96.88 708 LEU A CA 1
ATOM 5712 C C . LEU A 1 708 ? -24.703 16.578 -6.25 1 96.88 708 LEU A C 1
ATOM 5714 O O . LEU A 1 708 ? -24.469 17.5 -5.477 1 96.88 708 LEU A O 1
ATOM 5718 N N . ASN A 1 709 ? -24.156 16.516 -7.449 1 97.69 709 ASN A N 1
ATOM 5719 C CA . ASN A 1 709 ? -23.266 17.547 -7.969 1 97.69 709 ASN A CA 1
ATOM 5720 C C . ASN A 1 709 ? -23.938 18.359 -9.07 1 97.69 709 ASN A C 1
ATOM 5722 O O . ASN A 1 709 ? -24.484 17.797 -10.023 1 97.69 709 ASN A O 1
ATOM 5726 N N . VAL A 1 710 ? -23.969 19.641 -8.898 1 98.25 710 VAL A N 1
ATOM 5727 C CA . VAL A 1 710 ? -24.531 20.547 -9.891 1 98.25 710 VAL A CA 1
ATOM 5728 C C . VAL A 1 710 ? -23.469 21.547 -10.352 1 98.25 710 VAL A C 1
ATOM 5730 O O . VAL A 1 710 ? -23.172 22.516 -9.641 1 98.25 710 VAL A O 1
ATOM 5733 N N . LYS A 1 711 ? -22.875 21.344 -11.484 1 97.75 711 LYS A N 1
ATOM 5734 C CA . LYS A 1 711 ? -21.969 22.312 -12.102 1 97.75 711 LYS A CA 1
ATOM 5735 C C . LYS A 1 711 ? -22.734 23.359 -12.898 1 97.75 711 LYS A C 1
ATOM 5737 O O . LYS A 1 711 ? -23.359 23.047 -13.914 1 97.75 711 LYS A O 1
ATOM 5742 N N . CYS A 1 712 ? -22.719 24.578 -12.5 1 96.56 712 CYS A N 1
ATOM 5743 C CA . CYS A 1 712 ? -23.531 25.656 -13.062 1 96.56 712 CYS A CA 1
ATOM 5744 C C . CYS A 1 712 ? -22.844 26.297 -14.258 1 96.56 712 CYS A C 1
ATOM 5746 O O . CYS A 1 712 ? -21.609 26.406 -14.289 1 96.56 712 CYS A O 1
ATOM 5748 N N . PRO A 1 713 ? -23.672 26.688 -15.25 1 93.25 713 PRO A N 1
ATOM 5749 C CA . PRO A 1 713 ? -23.078 27.422 -16.375 1 93.25 713 PRO A CA 1
ATOM 5750 C C . PRO A 1 713 ? -22.516 28.781 -15.953 1 93.25 713 PRO A C 1
ATOM 5752 O O . PRO A 1 713 ? -23.062 29.422 -15.047 1 93.25 713 PRO A O 1
ATOM 5755 N N . VAL A 1 714 ? -21.453 29.172 -16.656 1 87 714 VAL A N 1
ATOM 5756 C CA . VAL A 1 714 ? -20.75 30.406 -16.312 1 87 714 VAL A CA 1
ATOM 5757 C C . VAL A 1 714 ? -21.219 31.547 -17.219 1 87 714 VAL A C 1
ATOM 5759 O O . VAL A 1 714 ? -21.562 31.312 -18.391 1 87 714 VAL A O 1
ATOM 5762 N N . GLU A 1 715 ? -21.375 32.656 -16.703 1 79.06 715 GLU A N 1
ATOM 5763 C CA . GLU A 1 715 ? -21.641 33.875 -17.484 1 79.06 715 GLU A CA 1
ATOM 5764 C C . GLU A 1 715 ? -20.391 34.75 -17.562 1 79.06 715 GLU A C 1
ATOM 5766 O O . GLU A 1 715 ? -19.625 34.812 -16.594 1 79.06 715 GLU A O 1
ATOM 5771 N N . SER A 1 716 ? -20 35.094 -18.875 1 65.5 716 SER A N 1
ATOM 5772 C CA . SER A 1 716 ? -18.828 35.906 -19.156 1 65.5 716 SER A CA 1
ATOM 5773 C C . SER A 1 716 ? -18.812 37.156 -18.266 1 65.5 716 SER A C 1
ATOM 5775 O O . SER A 1 716 ? -17.75 37.75 -18.078 1 65.5 716 SER A O 1
ATOM 5777 N N . ASN A 1 717 ? -20 37.688 -17.938 1 61.47 717 ASN A N 1
ATOM 5778 C CA . ASN A 1 717 ? -20.016 39 -17.297 1 61.47 717 ASN A CA 1
ATOM 5779 C C . ASN A 1 717 ? -19.438 38.938 -15.883 1 61.47 717 ASN A C 1
ATOM 5781 O O . ASN A 1 717 ? -19.219 37.844 -15.344 1 61.47 717 ASN A O 1
ATOM 5785 N N . GLU A 1 718 ? -19.234 40.156 -15.211 1 75 718 GLU A N 1
ATOM 5786 C CA . GLU A 1 718 ? -18.844 40.531 -13.852 1 75 718 GLU A CA 1
ATOM 5787 C C . GLU A 1 718 ? -19.688 39.781 -12.82 1 75 718 GLU A C 1
ATOM 5789 O O . GLU A 1 718 ? -20.047 38.625 -13.031 1 75 718 GLU A O 1
ATOM 5794 N N . ARG A 1 719 ? -20.578 40.281 -12.031 1 87.25 719 ARG A N 1
ATOM 5795 C CA . ARG A 1 719 ? -21.422 39.75 -10.953 1 87.25 719 ARG A CA 1
ATOM 5796 C C . ARG A 1 719 ? -22.719 39.188 -11.492 1 87.25 719 ARG A C 1
ATOM 5798 O O . ARG A 1 719 ? -23.328 39.781 -12.391 1 87.25 719 ARG A O 1
ATOM 5805 N N . TYR A 1 720 ? -23.188 37.938 -11.18 1 92.75 720 TYR A N 1
ATOM 5806 C CA . TYR A 1 720 ? -24.438 37.312 -11.586 1 92.75 720 TYR A CA 1
ATOM 5807 C C . TYR A 1 720 ? -25 36.438 -10.469 1 92.75 720 TYR A C 1
ATOM 5809 O O . TYR A 1 720 ? -24.344 36.25 -9.438 1 92.75 720 TYR A O 1
ATOM 5817 N N . SER A 1 721 ? -26.234 36.031 -10.656 1 95.31 721 SER A N 1
ATOM 5818 C CA . SER A 1 721 ? -26.906 35.25 -9.625 1 95.31 721 SER A CA 1
ATOM 5819 C C . SER A 1 721 ? -27.188 33.812 -10.102 1 95.31 721 SER A C 1
ATOM 5821 O O . SER A 1 721 ? -27.516 33.625 -11.266 1 95.31 721 SER A O 1
ATOM 5823 N N . ILE A 1 722 ? -26.969 32.906 -9.258 1 97 722 ILE A N 1
ATOM 5824 C CA . ILE A 1 722 ? -27.297 31.5 -9.477 1 97 722 ILE A CA 1
ATOM 5825 C C . ILE A 1 722 ? -28.406 31.062 -8.508 1 97 722 ILE A C 1
ATOM 5827 O O . ILE A 1 722 ? -28.344 31.391 -7.312 1 97 722 ILE A O 1
ATOM 5831 N N . THR A 1 723 ? -29.406 30.453 -8.984 1 98.31 723 THR A N 1
ATOM 5832 C CA . THR A 1 723 ? -30.422 29.844 -8.148 1 98.31 723 THR A CA 1
ATOM 5833 C C . THR A 1 723 ? -30.609 28.375 -8.477 1 98.31 723 THR A C 1
ATOM 5835 O O . THR A 1 723 ? -30.812 28 -9.641 1 98.31 723 THR A O 1
ATOM 5838 N N . ILE A 1 724 ? -30.469 27.5 -7.57 1 98.62 724 ILE A N 1
ATOM 5839 C CA . ILE A 1 724 ? -30.719 26.078 -7.719 1 98.62 724 ILE A CA 1
ATOM 5840 C C . ILE A 1 724 ? -31.953 25.672 -6.895 1 98.62 724 ILE A C 1
ATOM 5842 O O . ILE A 1 724 ? -31.969 25.828 -5.672 1 98.62 724 ILE A O 1
ATOM 5846 N N . GLU A 1 725 ? -32.906 25.172 -7.527 1 98.31 725 GLU A N 1
ATOM 5847 C CA . GLU A 1 725 ? -34.125 24.719 -6.879 1 98.31 725 GLU A CA 1
ATOM 5848 C C . GLU A 1 725 ? -34.188 23.188 -6.781 1 98.31 725 GLU A C 1
ATOM 5850 O O . GLU A 1 725 ? -34.188 22.5 -7.801 1 98.31 725 GLU A O 1
ATOM 5855 N N . LEU A 1 726 ? -34.219 22.688 -5.57 1 97.31 726 LEU A N 1
ATOM 5856 C CA . LEU A 1 726 ? -34.25 21.25 -5.328 1 97.31 726 LEU A CA 1
ATOM 5857 C C . LEU A 1 726 ? -35.656 20.75 -5.062 1 97.31 726 LEU A C 1
ATOM 5859 O O . LEU A 1 726 ? -35.938 19.547 -5.121 1 97.31 726 LEU A O 1
ATOM 5863 N N . GLY A 1 727 ? -36.594 21.625 -4.84 1 95.94 727 GLY A N 1
ATOM 5864 C CA . GLY A 1 727 ? -37.906 21.312 -4.309 1 95.94 727 GLY A CA 1
ATOM 5865 C C . GLY A 1 727 ? -38.031 21.578 -2.82 1 95.94 727 GLY A C 1
ATOM 5866 O O . GLY A 1 727 ? -37.031 21.672 -2.115 1 95.94 727 GLY A O 1
ATOM 5867 N N . PRO A 1 728 ? -39.219 21.719 -2.275 1 94.94 728 PRO A N 1
ATOM 5868 C CA . PRO A 1 728 ? -39.375 22.156 -0.886 1 94.94 728 PRO A CA 1
ATOM 5869 C C . PRO A 1 728 ? -38.906 21.094 0.118 1 94.94 728 PRO A C 1
ATOM 5871 O O . PRO A 1 728 ? -39.188 19.906 -0.045 1 94.94 728 PRO A O 1
ATOM 5874 N N . SER A 1 729 ? -38.156 21.516 1.092 1 95.19 729 SER A N 1
ATOM 5875 C CA . SER A 1 729 ? -37.719 20.766 2.264 1 95.19 729 SER A CA 1
ATOM 5876 C C . SER A 1 729 ? -37.031 19.453 1.864 1 95.19 729 SER A C 1
ATOM 5878 O O . SER A 1 729 ? -37.406 18.391 2.346 1 95.19 729 SER A O 1
ATOM 5880 N N . PRO A 1 730 ? -36.062 19.609 0.957 1 95.12 730 PRO A N 1
ATOM 5881 C CA . PRO A 1 730 ? -35.344 18.391 0.607 1 95.12 730 PRO A CA 1
ATOM 5882 C C . PRO A 1 730 ? -34.781 17.672 1.828 1 95.12 730 PRO A C 1
ATOM 5884 O O . PRO A 1 730 ? -34.344 18.328 2.783 1 95.12 730 PRO A O 1
ATOM 5887 N N . GLN A 1 731 ? -34.719 16.359 1.823 1 93.12 731 GLN A N 1
ATOM 5888 C CA . GLN A 1 731 ? -34.219 15.547 2.928 1 93.12 731 GLN A CA 1
ATOM 5889 C C . GLN A 1 731 ? -32.906 14.859 2.555 1 93.12 731 GLN A C 1
ATOM 5891 O O . GLN A 1 731 ? -32.688 14.523 1.389 1 93.12 731 GLN A O 1
ATOM 5896 N N . LEU A 1 732 ? -32.062 14.695 3.529 1 94.31 732 LEU A N 1
ATOM 5897 C CA . LEU A 1 732 ? -30.891 13.844 3.348 1 94.31 732 LEU A CA 1
ATOM 5898 C C . LEU A 1 732 ? -31.312 12.414 3.006 1 94.31 732 LEU A C 1
ATOM 5900 O O . LEU A 1 732 ? -32.281 11.906 3.547 1 94.31 732 LEU A O 1
ATOM 5904 N N . SER A 1 733 ? -30.547 11.812 2.154 1 90.75 733 SER A N 1
ATOM 5905 C CA . SER A 1 733 ? -30.891 10.469 1.679 1 90.75 733 SER A CA 1
ATOM 5906 C C . SER A 1 733 ? -30.656 9.422 2.762 1 90.75 733 SER A C 1
ATOM 5908 O O . SER A 1 733 ? -29.781 9.586 3.613 1 90.75 733 SER A O 1
ATOM 5910 N N . VAL A 1 734 ? -31.516 8.445 2.721 1 86.81 734 VAL A N 1
ATOM 5911 C CA . VAL A 1 734 ? -31.203 7.242 3.488 1 86.81 734 VAL A CA 1
ATOM 5912 C C . VAL A 1 734 ? -30.156 6.406 2.75 1 86.81 734 VAL A C 1
ATOM 5914 O O . VAL A 1 734 ? -30.453 5.836 1.694 1 86.81 734 VAL A O 1
ATOM 5917 N N . MET A 1 735 ? -29.094 6.301 3.293 1 87.5 735 MET A N 1
ATOM 5918 C CA . MET A 1 735 ? -27.969 5.688 2.607 1 87.5 735 MET A CA 1
ATOM 5919 C C . MET A 1 735 ? -28.031 4.164 2.697 1 87.5 735 MET A C 1
ATOM 5921 O O . MET A 1 735 ? -28.391 3.617 3.74 1 87.5 735 MET A O 1
ATOM 5925 N N . ASP A 1 736 ? -27.844 3.516 1.578 1 87.69 736 ASP A N 1
ATOM 5926 C CA . ASP A 1 736 ? -27.609 2.074 1.573 1 87.69 736 ASP A CA 1
ATOM 5927 C C . ASP A 1 736 ? -26.141 1.746 1.835 1 87.69 736 ASP A C 1
ATOM 5929 O O . ASP A 1 736 ? -25.297 1.891 0.945 1 87.69 736 ASP A O 1
ATOM 5933 N N . HIS A 1 737 ? -25.828 1.235 2.992 1 90.81 737 HIS A N 1
ATOM 5934 C CA . HIS A 1 737 ? -24.438 1.025 3.391 1 90.81 737 HIS A CA 1
ATOM 5935 C C . HIS A 1 737 ? -23.969 -0.381 3.031 1 90.81 737 HIS A C 1
ATOM 5937 O O . HIS A 1 737 ? -22.812 -0.746 3.307 1 90.81 737 HIS A O 1
ATOM 5943 N N . ILE A 1 738 ? -24.797 -1.166 2.436 1 92.12 738 ILE A N 1
ATOM 5944 C CA . ILE A 1 738 ? -24.484 -2.572 2.205 1 92.12 738 ILE A CA 1
ATOM 5945 C C . ILE A 1 738 ? -23.266 -2.693 1.298 1 92.12 738 ILE A C 1
ATOM 5947 O O . ILE A 1 738 ? -22.344 -3.463 1.585 1 92.12 738 ILE A O 1
ATOM 5951 N N . PRO A 1 739 ? -23.234 -1.893 0.186 1 92.5 739 PRO A N 1
ATOM 5952 C CA . PRO A 1 739 ? -22.031 -2.02 -0.652 1 92.5 739 PRO A CA 1
ATOM 5953 C C . PRO A 1 739 ? -20.75 -1.694 0.104 1 92.5 739 PRO A C 1
ATOM 5955 O O . PRO A 1 739 ? -19.734 -2.365 -0.086 1 92.5 739 PRO A O 1
ATOM 5958 N N . ARG A 1 740 ? -20.781 -0.712 0.919 1 93.38 740 ARG A N 1
ATOM 5959 C CA . ARG A 1 740 ? -19.609 -0.344 1.706 1 93.38 740 ARG A CA 1
ATOM 5960 C C . ARG A 1 740 ? -19.281 -1.425 2.729 1 93.38 740 ARG A C 1
ATOM 5962 O O . ARG A 1 740 ? -18.109 -1.744 2.939 1 93.38 740 ARG A O 1
ATOM 5969 N N . ILE A 1 741 ? -20.266 -1.95 3.391 1 95.19 741 ILE A N 1
ATOM 5970 C CA . ILE A 1 741 ? -20.062 -3 4.383 1 95.19 741 ILE A CA 1
ATOM 5971 C C . ILE A 1 741 ? -19.484 -4.238 3.713 1 95.19 741 ILE A C 1
ATOM 5973 O O . ILE A 1 741 ? -18.562 -4.863 4.246 1 95.19 741 ILE A O 1
ATOM 5977 N N . GLU A 1 742 ? -20.016 -4.543 2.551 1 95.56 742 GLU A N 1
ATOM 5978 C CA . GLU A 1 742 ? -19.484 -5.68 1.8 1 95.56 742 GLU A CA 1
ATOM 5979 C C . GLU A 1 742 ? -18.016 -5.488 1.469 1 95.56 742 GLU A C 1
ATOM 5981 O O . GLU A 1 742 ? -17.219 -6.41 1.628 1 95.56 742 GLU A O 1
ATOM 5986 N N . ALA A 1 743 ? -17.719 -4.344 0.999 1 95 743 ALA A N 1
ATOM 5987 C CA . ALA A 1 743 ? -16.344 -4.035 0.647 1 95 743 ALA A CA 1
ATOM 5988 C C . ALA A 1 743 ? -15.43 -4.121 1.87 1 95 743 ALA A C 1
ATOM 5990 O O . ALA A 1 743 ? -14.281 -4.566 1.771 1 95 743 ALA A O 1
ATOM 5991 N N . MET A 1 744 ? -15.875 -3.676 2.984 1 95.94 744 MET A N 1
ATOM 5992 C CA . MET A 1 744 ? -15.109 -3.742 4.227 1 95.94 744 MET A CA 1
ATOM 5993 C C . MET A 1 744 ? -14.844 -5.188 4.625 1 95.94 744 MET A C 1
ATOM 5995 O O . MET A 1 744 ? -13.711 -5.555 4.934 1 95.94 744 MET A O 1
ATOM 5999 N N . ILE A 1 745 ? -15.898 -5.965 4.605 1 97.06 745 ILE A N 1
ATOM 6000 C CA . ILE A 1 745 ? -15.758 -7.367 4.977 1 97.06 745 ILE A CA 1
ATOM 6001 C C . ILE A 1 745 ? -14.805 -8.062 4.012 1 97.06 745 ILE A C 1
ATOM 6003 O O . ILE A 1 745 ? -13.969 -8.875 4.426 1 97.06 745 ILE A O 1
ATOM 6007 N N . MET A 1 746 ? -14.914 -7.758 2.752 1 96.69 746 MET A N 1
ATOM 6008 C CA . MET A 1 746 ? -14.008 -8.312 1.747 1 96.69 746 MET A CA 1
ATOM 6009 C C . MET A 1 746 ? -12.555 -7.992 2.086 1 96.69 746 MET A C 1
ATOM 6011 O O . MET A 1 746 ? -11.68 -8.844 1.95 1 96.69 746 MET A O 1
ATOM 6015 N N . ASP A 1 747 ? -12.305 -6.867 2.607 1 96.5 747 ASP A N 1
ATOM 6016 C CA . ASP A 1 747 ? -10.945 -6.402 2.84 1 96.5 747 ASP A CA 1
ATOM 6017 C C . ASP A 1 747 ? -10.391 -6.961 4.148 1 96.5 747 ASP A C 1
ATOM 6019 O O . ASP A 1 747 ? -9.172 -6.965 4.363 1 96.5 747 ASP A O 1
ATOM 6023 N N . TYR A 1 748 ? -11.289 -7.379 5.102 1 97.81 748 TYR A N 1
ATOM 6024 C CA . TYR A 1 748 ? -10.82 -7.922 6.371 1 97.81 748 TYR A CA 1
ATOM 6025 C C . TYR A 1 748 ? -9.867 -9.086 6.152 1 97.81 748 TYR A C 1
ATOM 6027 O O . TYR A 1 748 ? -10.148 -9.992 5.359 1 97.81 748 TYR A O 1
ATOM 6035 N N . GLN A 1 749 ? -8.695 -9.047 6.723 1 97.75 749 GLN A N 1
ATOM 6036 C CA . GLN A 1 749 ? -7.727 -10.133 6.688 1 97.75 749 GLN A CA 1
ATOM 6037 C C . GLN A 1 749 ? -7.996 -11.141 7.801 1 97.75 749 GLN A C 1
ATOM 6039 O O . GLN A 1 749 ? -7.23 -11.234 8.766 1 97.75 749 GLN A O 1
ATOM 6044 N N . VAL A 1 750 ? -9.07 -11.898 7.715 1 97.88 750 VAL A N 1
ATOM 6045 C CA . VAL A 1 750 ? -9.539 -12.852 8.719 1 97.88 750 VAL A CA 1
ATOM 6046 C C . VAL A 1 750 ? -10.016 -14.133 8.039 1 97.88 750 VAL A C 1
ATOM 6048 O O . VAL A 1 750 ? -9.977 -14.242 6.812 1 97.88 750 VAL A O 1
ATOM 6051 N N . GLU A 1 751 ? -10.445 -15.133 8.758 1 97.62 751 GLU A N 1
ATOM 6052 C CA . GLU A 1 751 ? -10.945 -16.406 8.242 1 97.62 751 GLU A CA 1
ATOM 6053 C C . GLU A 1 751 ? -12.195 -16.203 7.391 1 97.62 751 GLU A C 1
ATOM 6055 O O . GLU A 1 751 ? -13.047 -15.383 7.719 1 97.62 751 GLU A O 1
ATOM 6060 N N . PHE A 1 752 ? -12.375 -16.984 6.359 1 97.5 752 PHE A N 1
ATOM 6061 C CA . PHE A 1 752 ? -13.523 -16.875 5.473 1 97.5 752 PHE A CA 1
ATOM 6062 C C . PHE A 1 752 ? -14.812 -17.188 6.219 1 97.5 752 PHE A C 1
ATOM 6064 O O . PHE A 1 752 ? -15.852 -16.578 5.965 1 97.5 752 PHE A O 1
ATOM 6071 N N . GLN A 1 753 ? -14.727 -18.125 7.117 1 96.56 753 GLN A N 1
ATOM 6072 C CA . GLN A 1 753 ? -15.906 -18.484 7.898 1 96.56 753 GLN A CA 1
ATOM 6073 C C . GLN A 1 753 ? -16.406 -17.281 8.695 1 96.56 753 GLN A C 1
ATOM 6075 O O . GLN A 1 753 ? -17.625 -17.078 8.82 1 96.56 753 GLN A O 1
ATOM 6080 N N . MET A 1 754 ? -15.523 -16.531 9.266 1 97.06 754 MET A N 1
ATOM 6081 C CA . MET A 1 754 ? -15.891 -15.32 9.992 1 97.06 754 MET A CA 1
ATOM 6082 C C . MET A 1 754 ? -16.594 -14.32 9.07 1 97.06 754 MET A C 1
ATOM 6084 O O . MET A 1 754 ? -17.594 -13.711 9.453 1 97.06 754 MET A O 1
ATOM 6088 N N . LYS A 1 755 ? -16.125 -14.164 7.93 1 97.56 755 LYS A N 1
ATOM 6089 C CA . LYS A 1 755 ? -16.719 -13.258 6.949 1 97.56 755 LYS A CA 1
ATOM 6090 C C . LYS A 1 755 ? -18.141 -13.703 6.582 1 97.56 755 LYS A C 1
ATOM 6092 O O . LYS A 1 755 ? -19.047 -12.867 6.461 1 97.56 755 LYS A O 1
ATOM 6097 N N . ASN A 1 756 ? -18.281 -14.992 6.398 1 97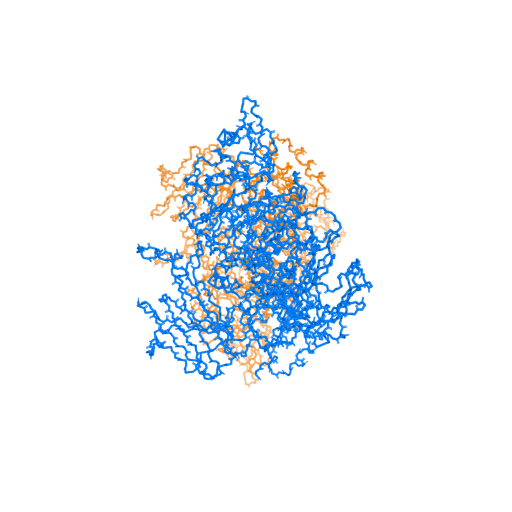.06 756 ASN A N 1
ATOM 6098 C CA . ASN A 1 756 ? -19.594 -15.523 6.102 1 97.06 756 ASN A CA 1
ATOM 6099 C C . ASN A 1 756 ? -20.594 -15.203 7.215 1 97.06 756 ASN A C 1
ATOM 6101 O O . ASN A 1 756 ? -21.734 -14.812 6.941 1 97.06 756 ASN A O 1
ATOM 6105 N N . LYS A 1 757 ? -20.141 -15.406 8.406 1 96.75 757 LYS A N 1
ATOM 6106 C CA . LYS A 1 757 ? -21.016 -15.148 9.547 1 96.75 757 LYS A CA 1
ATOM 6107 C C . LYS A 1 757 ? -21.391 -13.672 9.625 1 96.75 757 LYS A C 1
ATOM 6109 O O . LYS A 1 757 ? -22.547 -13.336 9.883 1 96.75 757 LYS A O 1
ATOM 6114 N N . LEU A 1 758 ? -20.453 -12.758 9.445 1 97.19 758 LEU A N 1
ATOM 6115 C CA . LEU A 1 758 ? -20.734 -11.328 9.438 1 97.19 758 LEU A CA 1
ATOM 6116 C C . LEU A 1 758 ? -21.734 -10.961 8.352 1 97.19 758 LEU A C 1
ATOM 6118 O O . LEU A 1 758 ? -22.703 -10.242 8.602 1 97.19 758 LEU A O 1
ATOM 6122 N N . TRP A 1 759 ? -21.469 -11.508 7.164 1 96.69 759 TRP A N 1
ATOM 6123 C CA . TRP A 1 759 ? -22.312 -11.188 6.02 1 96.69 759 TRP A CA 1
ATOM 6124 C C . TRP A 1 759 ? -23.734 -11.719 6.223 1 96.69 759 TRP A C 1
ATOM 6126 O O . TRP A 1 759 ? -24.703 -11.062 5.863 1 96.69 759 TRP A O 1
ATOM 6136 N N . ASP A 1 760 ? -23.859 -12.914 6.797 1 94.75 760 ASP A N 1
ATOM 6137 C CA . ASP A 1 760 ? -25.172 -13.508 7.074 1 94.75 760 ASP A CA 1
ATOM 6138 C C . ASP A 1 760 ? -26.016 -12.594 7.961 1 94.75 760 ASP A C 1
ATOM 6140 O O . ASP A 1 760 ? -27.234 -12.539 7.816 1 94.75 760 ASP A O 1
ATOM 6144 N N . VAL A 1 761 ? -25.344 -11.953 8.797 1 94.06 761 VAL A N 1
ATOM 6145 C CA . VAL A 1 761 ? -26.047 -11.055 9.703 1 94.06 761 VAL A CA 1
ATOM 6146 C C . VAL A 1 761 ? -26.469 -9.789 8.953 1 94.06 761 VAL A C 1
ATOM 6148 O O . VAL A 1 761 ? -27.578 -9.289 9.125 1 94.06 761 VAL A O 1
ATOM 6151 N N . VAL A 1 762 ? -25.594 -9.289 8.117 1 92.94 762 VAL A N 1
ATOM 6152 C CA . VAL A 1 762 ? -25.797 -7.945 7.59 1 92.94 762 VAL A CA 1
ATOM 6153 C C . VAL A 1 762 ? -26.594 -8.008 6.297 1 92.94 762 VAL A C 1
ATOM 6155 O O . VAL A 1 762 ? -27.312 -7.062 5.953 1 92.94 762 VAL A O 1
ATOM 6158 N N . GLN A 1 763 ? -26.406 -9.219 5.688 1 88.31 763 GLN A N 1
ATOM 6159 C CA . GLN A 1 763 ? -27.141 -9.312 4.43 1 88.31 763 GLN A CA 1
ATOM 6160 C C . GLN A 1 763 ? -28.641 -9.227 4.668 1 88.31 763 GLN A C 1
ATOM 6162 O O . GLN A 1 763 ? -29.188 -9.945 5.504 1 88.31 763 GLN A O 1
ATOM 6167 N N . GLY A 1 764 ? -29.438 -8.266 4.176 1 76.88 764 GLY A N 1
ATOM 6168 C CA . GLY A 1 764 ? -30.875 -8.094 4.262 1 76.88 764 GLY A CA 1
ATOM 6169 C C . GLY A 1 764 ? -31.328 -7.465 5.566 1 76.88 764 GLY A C 1
ATOM 6170 O O . GLY A 1 764 ? -32.469 -7.68 6.004 1 76.88 764 GLY A O 1
ATOM 6171 N N . PHE A 1 765 ? -30.312 -6.906 6.266 1 76.94 765 PHE A N 1
ATOM 6172 C CA . PHE A 1 765 ? -30.656 -6.359 7.574 1 76.94 765 PHE A CA 1
ATOM 6173 C C . PHE A 1 765 ? -31.766 -5.32 7.457 1 76.94 765 PHE A C 1
ATOM 6175 O O . PHE A 1 765 ? -32.438 -5.023 8.438 1 76.94 765 PHE A O 1
ATOM 6182 N N . GLN A 1 766 ? -31.969 -4.922 6.234 1 75.94 766 GLN A N 1
ATOM 6183 C CA . GLN A 1 766 ? -33.031 -3.93 6.031 1 75.94 766 GLN A CA 1
ATOM 6184 C C . GLN A 1 766 ? -34.406 -4.551 6.199 1 75.94 766 GLN A C 1
ATOM 6186 O O . GLN A 1 766 ? -35.375 -3.84 6.445 1 75.94 766 GLN A O 1
ATOM 6191 N N . ASP A 1 767 ? -34.469 -5.863 6.047 1 80.38 767 ASP A N 1
ATOM 6192 C CA . ASP A 1 767 ? -35.75 -6.562 6.109 1 80.38 767 ASP A CA 1
ATOM 6193 C C . ASP A 1 767 ? -36.031 -7.023 7.531 1 80.38 767 ASP A C 1
ATOM 6195 O O . ASP A 1 767 ? -37.062 -7.691 7.77 1 80.38 767 ASP A O 1
ATOM 6199 N N . ARG A 1 768 ? -35.188 -6.699 8.477 1 85.56 768 ARG A N 1
ATOM 6200 C CA . ARG A 1 768 ? -35.406 -7.074 9.875 1 85.56 768 ARG A CA 1
ATOM 6201 C C . ARG A 1 768 ? -35.219 -5.867 10.797 1 85.56 768 ARG A C 1
ATOM 6203 O O . ARG A 1 768 ? -34.562 -4.895 10.43 1 85.56 768 ARG A O 1
ATOM 6210 N N . PRO A 1 769 ? -35.844 -6.016 11.977 1 87.62 769 PRO A N 1
ATOM 6211 C CA . PRO A 1 769 ? -35.656 -4.918 12.93 1 87.62 769 PRO A CA 1
ATOM 6212 C C . PRO A 1 769 ? -34.188 -4.715 13.312 1 87.62 769 PRO A C 1
ATOM 6214 O O . PRO A 1 769 ? -33.438 -5.688 13.453 1 87.62 769 PRO A O 1
ATOM 6217 N N . LEU A 1 770 ? -33.844 -3.531 13.477 1 89.12 770 LEU A N 1
ATOM 6218 C CA . LEU A 1 770 ? -32.438 -3.143 13.766 1 89.12 770 LEU A CA 1
ATOM 6219 C C . LEU A 1 770 ? -31.938 -3.836 15.023 1 89.12 770 LEU A C 1
ATOM 6221 O O . LEU A 1 770 ? -30.781 -4.246 15.078 1 89.12 770 LEU A O 1
ATOM 6225 N N . ASN A 1 771 ? -32.781 -3.912 16.094 1 90.75 771 ASN A N 1
ATOM 6226 C CA . ASN A 1 771 ? -32.344 -4.523 17.344 1 90.75 771 ASN A CA 1
ATOM 6227 C C . ASN A 1 771 ? -31.984 -5.996 17.156 1 90.75 771 ASN A C 1
ATOM 6229 O O . ASN A 1 771 ? -31.141 -6.531 17.859 1 90.75 771 ASN A O 1
ATOM 6233 N N . VAL A 1 772 ? -32.688 -6.594 16.219 1 91.56 772 VAL A N 1
ATOM 6234 C CA . VAL A 1 772 ? -32.375 -7.992 15.906 1 91.56 772 VAL A CA 1
ATOM 6235 C C . VAL A 1 772 ? -31.016 -8.094 15.227 1 91.56 772 VAL A C 1
ATOM 6237 O O . VAL A 1 772 ? -30.219 -8.953 15.57 1 91.56 772 VAL A O 1
ATOM 6240 N N . THR A 1 773 ? -30.844 -7.227 14.281 1 91.62 773 THR A N 1
ATOM 6241 C CA . THR A 1 773 ? -29.562 -7.207 13.578 1 91.62 773 THR A CA 1
ATOM 6242 C C . THR A 1 773 ? -28.406 -6.965 14.555 1 91.62 773 THR A C 1
ATOM 6244 O O . THR A 1 773 ? -27.391 -7.664 14.516 1 91.62 773 THR A O 1
ATOM 6247 N N . ILE A 1 774 ? -28.578 -6.055 15.453 1 92.25 774 ILE A N 1
ATOM 6248 C CA . ILE A 1 774 ? -27.547 -5.719 16.438 1 92.25 774 ILE A CA 1
ATOM 6249 C C . ILE A 1 774 ? -27.328 -6.906 17.375 1 92.25 774 ILE A C 1
ATOM 6251 O O . ILE A 1 774 ? -26.172 -7.242 17.688 1 92.25 774 ILE A O 1
ATOM 6255 N N . GLY A 1 775 ? -28.406 -7.473 17.812 1 92.5 775 GLY A N 1
ATOM 6256 C CA . GLY A 1 775 ? -28.312 -8.648 18.656 1 92.5 775 GLY A CA 1
ATOM 6257 C C . GLY A 1 775 ? -27.531 -9.781 18.016 1 92.5 775 GLY A C 1
ATOM 6258 O O . GLY A 1 775 ? -26.719 -10.438 18.656 1 92.5 775 GLY A O 1
ATOM 6259 N N . ARG A 1 776 ? -27.797 -9.977 16.734 1 93.19 776 ARG A N 1
ATOM 6260 C CA . ARG A 1 776 ? -27.125 -11.039 16 1 93.19 776 ARG A CA 1
ATOM 6261 C C . ARG A 1 776 ? -25.641 -10.734 15.852 1 93.19 776 ARG A C 1
ATOM 6263 O O . ARG A 1 776 ? -24.797 -11.625 15.961 1 93.19 776 ARG A O 1
ATOM 6270 N N . LEU A 1 777 ? -25.281 -9.508 15.562 1 94.06 777 LEU A N 1
ATOM 6271 C CA . LEU A 1 777 ? -23.891 -9.109 15.406 1 94.06 777 LEU A CA 1
ATOM 6272 C C . LEU A 1 777 ? -23.125 -9.273 16.719 1 94.06 777 LEU A C 1
ATOM 6274 O O . LEU A 1 777 ? -22 -9.789 16.719 1 94.06 777 LEU A O 1
ATOM 6278 N N . THR A 1 778 ? -23.703 -8.914 17.781 1 92.56 778 THR A N 1
ATOM 6279 C CA . THR A 1 778 ? -23.047 -9 19.078 1 92.56 778 THR A CA 1
ATOM 6280 C C . THR A 1 778 ? -22.922 -10.453 19.531 1 92.56 778 THR A C 1
ATOM 6282 O O . THR A 1 778 ? -21.953 -10.812 20.203 1 92.56 778 THR A O 1
ATOM 6285 N N . ALA A 1 779 ? -23.812 -11.219 19.156 1 94.31 779 ALA A N 1
ATOM 6286 C CA . ALA A 1 779 ? -23.828 -12.625 19.531 1 94.31 779 ALA A CA 1
ATOM 6287 C C . ALA A 1 7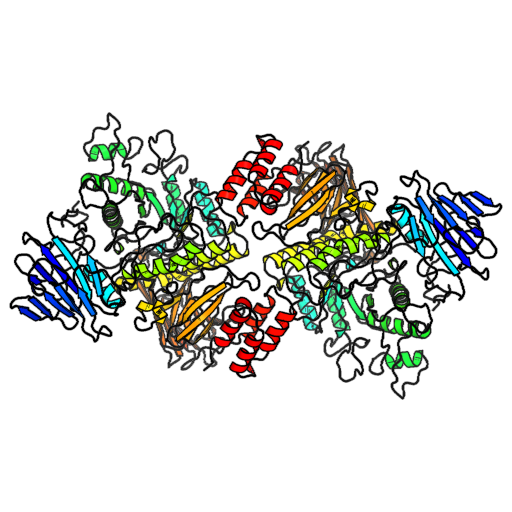79 ? -22.688 -13.391 18.875 1 94.31 779 ALA A C 1
ATOM 6289 O O . ALA A 1 779 ? -22.312 -14.477 19.328 1 94.31 779 ALA A O 1
ATOM 6290 N N . LEU A 1 780 ? -22.203 -12.852 17.828 1 94.88 780 LEU A N 1
ATOM 6291 C CA . LEU A 1 780 ? -21.078 -13.508 17.188 1 94.88 780 LEU A CA 1
ATOM 6292 C C . LEU A 1 780 ? -19.859 -13.555 18.109 1 94.88 780 LEU A C 1
ATOM 6294 O O . LEU A 1 780 ? -19 -14.422 17.953 1 94.88 780 LEU A O 1
ATOM 6298 N N . GLY A 1 781 ? -19.719 -12.594 19.078 1 95.44 781 GLY A N 1
ATOM 6299 C CA . GLY A 1 781 ? -18.641 -12.586 20.062 1 95.44 781 GLY A CA 1
ATOM 6300 C C . GLY A 1 781 ? -17.312 -12.109 19.5 1 95.44 781 GLY A C 1
ATOM 6301 O O . GLY A 1 781 ? -16.266 -12.414 20.062 1 95.44 781 GLY A O 1
ATOM 6302 N N . TYR A 1 782 ? -17.359 -11.406 18.375 1 95.81 782 TYR A N 1
ATOM 6303 C CA . TYR A 1 782 ? -16.125 -10.906 17.781 1 95.81 782 TYR A CA 1
ATOM 6304 C C . TYR A 1 782 ? -15.695 -9.594 18.422 1 95.81 782 TYR A C 1
ATOM 6306 O O . TYR A 1 782 ? -16.5 -8.93 19.078 1 95.81 782 TYR A O 1
ATOM 6314 N N . ASP A 1 783 ? -14.352 -9.266 18.188 1 94.25 783 ASP A N 1
ATOM 6315 C CA . ASP A 1 783 ? -13.766 -8.047 18.734 1 94.25 783 ASP A CA 1
ATOM 6316 C C . ASP A 1 783 ? -14.43 -6.801 18.156 1 94.25 783 ASP A C 1
ATOM 6318 O O . ASP A 1 783 ? -15 -6.848 17.062 1 94.25 783 ASP A O 1
ATOM 6322 N N . GLU A 1 784 ? -14.32 -5.699 18.922 1 94.69 784 GLU A N 1
ATOM 6323 C CA . GLU A 1 784 ? -14.867 -4.41 18.5 1 94.69 784 GLU A CA 1
ATOM 6324 C C . GLU A 1 784 ? -14.25 -3.951 17.188 1 94.69 784 GLU A C 1
ATOM 6326 O O . GLU A 1 784 ? -14.922 -3.318 16.375 1 94.69 784 GLU A O 1
ATOM 6331 N N . ALA A 1 785 ? -13.016 -4.281 17.078 1 95.94 785 ALA A N 1
ATOM 6332 C CA . ALA A 1 785 ? -12.344 -3.871 15.844 1 95.94 785 ALA A CA 1
ATOM 6333 C C . ALA A 1 785 ? -13.016 -4.484 14.625 1 95.94 785 ALA A C 1
ATOM 6335 O O . ALA A 1 785 ? -12.992 -3.902 13.531 1 95.94 785 ALA A O 1
ATOM 6336 N N . ILE A 1 786 ? -13.648 -5.684 14.773 1 97.38 786 ILE A N 1
ATOM 6337 C CA . ILE A 1 786 ? -14.242 -6.422 13.664 1 97.38 786 ILE A CA 1
ATOM 6338 C C . ILE A 1 786 ? -15.688 -5.977 13.469 1 97.38 786 ILE A C 1
ATOM 6340 O O . ILE A 1 786 ? -16.109 -5.684 12.344 1 97.38 786 ILE A O 1
ATOM 6344 N N . VAL A 1 787 ? -16.5 -5.812 14.523 1 97.25 787 VAL A N 1
ATOM 6345 C CA . VAL A 1 787 ? -17.938 -5.559 14.414 1 97.25 787 VAL A CA 1
ATOM 6346 C C . VAL A 1 787 ? -18.203 -4.055 14.445 1 97.25 787 VAL A C 1
ATOM 6348 O O . VAL A 1 787 ? -19.188 -3.582 13.898 1 97.25 787 VAL A O 1
ATOM 6351 N N . GLY A 1 788 ? -17.328 -3.254 15.062 1 97.06 788 GLY A N 1
ATOM 6352 C CA . GLY A 1 788 ? -17.5 -1.825 15.273 1 97.06 788 GLY A CA 1
ATOM 6353 C C . GLY A 1 788 ? -17.75 -1.062 13.984 1 97.06 788 GLY A C 1
ATOM 6354 O O . GLY A 1 788 ? -18.719 -0.299 13.891 1 97.06 788 GLY A O 1
ATOM 6355 N N . PRO A 1 789 ? -16.875 -1.276 13.016 1 97.56 789 PRO A N 1
ATOM 6356 C CA . PRO A 1 789 ? -17.078 -0.559 11.758 1 97.56 789 PRO A CA 1
ATOM 6357 C C . PRO A 1 789 ? -18.453 -0.836 11.141 1 97.56 789 PRO A C 1
ATOM 6359 O O . PRO A 1 789 ? -19.062 0.059 10.539 1 97.56 789 PRO A O 1
ATOM 6362 N N . ILE A 1 790 ? -18.922 -2.057 11.188 1 96.38 790 ILE A N 1
ATOM 6363 C CA . ILE A 1 790 ? -20.234 -2.434 10.664 1 96.38 790 ILE A CA 1
ATOM 6364 C C . ILE A 1 790 ? -21.328 -1.739 11.469 1 96.38 790 ILE A C 1
ATOM 6366 O O . ILE A 1 790 ? -22.266 -1.167 10.898 1 96.38 790 ILE A O 1
ATOM 6370 N N . LEU A 1 791 ? -21.203 -1.764 12.773 1 95.19 791 LEU A N 1
ATOM 6371 C CA . LEU A 1 791 ? -22.172 -1.137 13.672 1 95.19 791 LEU A CA 1
ATOM 6372 C C . LEU A 1 791 ? -22.234 0.367 13.43 1 95.19 791 LEU A C 1
ATOM 6374 O O . LEU A 1 791 ? -23.312 0.96 13.469 1 95.19 791 LEU A O 1
ATOM 6378 N N . GLU A 1 792 ? -21.078 1.029 13.203 1 96.38 792 GLU A N 1
ATOM 6379 C CA . GLU A 1 792 ? -21.078 2.459 12.906 1 96.38 792 GLU A CA 1
ATOM 6380 C C . GLU A 1 792 ? -22.031 2.777 11.75 1 96.38 792 GLU A C 1
ATOM 6382 O O . GLU A 1 792 ? -22.828 3.715 11.836 1 96.38 792 GLU A O 1
ATOM 6387 N N . LEU A 1 793 ? -21.922 1.986 10.688 1 94.19 793 LEU A N 1
ATOM 6388 C CA . LEU A 1 793 ? -22.672 2.27 9.469 1 94.19 793 LEU A CA 1
ATOM 6389 C C . LEU A 1 793 ? -24.156 1.925 9.648 1 94.19 793 LEU A C 1
ATOM 6391 O O . LEU A 1 793 ? -25.031 2.682 9.219 1 94.19 793 LEU A O 1
ATOM 6395 N N . ILE A 1 794 ? -24.438 0.807 10.336 1 92 794 ILE A N 1
ATOM 6396 C CA . ILE A 1 794 ? -25.828 0.363 10.531 1 92 794 ILE A CA 1
ATOM 6397 C C . ILE A 1 794 ? -26.547 1.335 11.461 1 92 794 ILE A C 1
ATOM 6399 O O . ILE A 1 794 ? -27.734 1.603 11.273 1 92 794 ILE A O 1
ATOM 6403 N N . LEU A 1 795 ? -25.766 1.901 12.359 1 91.44 795 LEU A N 1
ATOM 6404 C CA . LEU A 1 795 ? -26.375 2.766 13.375 1 91.44 795 LEU A CA 1
ATOM 6405 C C . LEU A 1 795 ? -26.25 4.234 12.977 1 91.44 795 LEU A C 1
ATOM 6407 O O . LEU A 1 795 ? -26.609 5.121 13.75 1 91.44 795 LEU A O 1
ATOM 6411 N N . ALA A 1 796 ? -25.719 4.531 11.805 1 91.88 796 ALA A N 1
ATOM 6412 C CA . ALA A 1 796 ? -25.406 5.906 11.43 1 91.88 796 ALA A CA 1
ATOM 6413 C C . ALA A 1 796 ? -26.656 6.781 11.445 1 91.88 796 ALA A C 1
ATOM 6415 O O . ALA A 1 796 ? -26.656 7.852 12.055 1 91.88 796 ALA A O 1
ATOM 6416 N N . ASN A 1 797 ? -27.641 6.359 10.641 1 81.12 797 ASN A N 1
ATOM 6417 C CA . ASN A 1 797 ? -28.844 7.195 10.539 1 81.12 797 ASN A CA 1
ATOM 6418 C C . ASN A 1 797 ? -30.109 6.359 10.625 1 81.12 797 ASN A C 1
ATOM 6420 O O . ASN A 1 797 ? -30.25 5.359 9.922 1 81.12 797 ASN A O 1
ATOM 6424 N N . ALA A 1 798 ? -30.969 6.66 11.594 1 63.28 798 ALA A N 1
ATOM 6425 C CA . ALA A 1 798 ? -32.219 5.926 11.836 1 63.28 798 ALA A CA 1
ATOM 6426 C C . ALA A 1 798 ? -33.281 6.293 10.797 1 63.28 798 ALA A C 1
ATOM 6428 O O . ALA A 1 798 ? -34.375 5.742 10.805 1 63.28 798 ALA A O 1
ATOM 6429 N N . GLY A 1 799 ? -32.875 6.766 9.609 1 56.47 799 GLY A N 1
ATOM 6430 C CA . GLY A 1 799 ? -33.875 7.102 8.617 1 56.47 799 GLY A CA 1
ATOM 6431 C C . GLY A 1 799 ? -34.844 8.164 9.086 1 56.47 799 GLY A C 1
ATOM 6432 O O . GLY A 1 799 ? -34.844 8.531 10.258 1 56.47 799 GLY A O 1
ATOM 6433 N N . PRO A 1 800 ? -35.656 8.891 8.203 1 48.91 800 PRO A N 1
ATOM 6434 C CA . PRO A 1 800 ? -36.688 9.867 8.602 1 48.91 800 PRO A CA 1
ATOM 6435 C C . PRO A 1 800 ? -37.75 9.266 9.516 1 48.91 800 PRO A C 1
ATOM 6437 O O . PRO A 1 800 ? -38 8.062 9.469 1 48.91 800 PRO A O 1
ATOM 6440 N N . MET B 1 1 ? -12.977 -50.625 -29.922 1 88 1 MET B N 1
ATOM 6441 C CA . MET B 1 1 ? -12.188 -49.469 -29.484 1 88 1 MET B CA 1
ATOM 6442 C C . MET B 1 1 ? -10.812 -49.469 -30.156 1 88 1 MET B C 1
ATOM 6444 O O . MET B 1 1 ? -9.852 -48.938 -29.594 1 88 1 MET B O 1
ATOM 6448 N N . GLU B 1 2 ? -10.688 -49.969 -31.328 1 87.62 2 GLU B N 1
ATOM 6449 C CA . GLU B 1 2 ? -9.438 -50.156 -32.062 1 87.62 2 GLU B CA 1
ATOM 6450 C C . GLU B 1 2 ? -8.773 -48.844 -32.406 1 87.62 2 GLU B C 1
ATOM 6452 O O . GLU B 1 2 ? -7.551 -48.75 -32.531 1 87.62 2 GLU B O 1
ATOM 6457 N N . LYS B 1 3 ? -9.484 -47.844 -32.469 1 90.38 3 LYS B N 1
ATOM 6458 C CA . LYS B 1 3 ? -8.961 -46.531 -32.844 1 90.38 3 LYS B CA 1
ATOM 6459 C C . LYS B 1 3 ? -8.133 -45.938 -31.703 1 90.38 3 LYS B C 1
ATOM 6461 O O . LYS B 1 3 ? -7.418 -44.969 -31.906 1 90.38 3 LYS B O 1
ATOM 6466 N N . TYR B 1 4 ? -8.164 -46.594 -30.625 1 93.56 4 TYR B N 1
ATOM 6467 C CA . TYR B 1 4 ? -7.434 -46.062 -29.484 1 93.56 4 TYR B CA 1
ATOM 6468 C C . TYR B 1 4 ? -6.188 -46.906 -29.203 1 93.56 4 TYR B C 1
ATOM 6470 O O . TYR B 1 4 ? -5.621 -46.812 -28.109 1 93.56 4 TYR B O 1
ATOM 6478 N N . ILE B 1 5 ? -5.852 -47.75 -30.109 1 94.12 5 ILE B N 1
ATOM 6479 C CA . ILE B 1 5 ? -4.562 -48.438 -30 1 94.12 5 ILE B CA 1
ATOM 6480 C C . ILE B 1 5 ? -3.434 -47.406 -30.016 1 94.12 5 ILE B C 1
ATOM 6482 O O . ILE B 1 5 ? -3.438 -46.5 -30.844 1 94.12 5 ILE B O 1
ATOM 6486 N N . PHE B 1 6 ? -2.574 -47.438 -29.125 1 93.69 6 PHE B N 1
ATOM 6487 C CA . PHE B 1 6 ? -1.441 -46.531 -29.047 1 93.69 6 PHE B CA 1
ATOM 6488 C C . PHE B 1 6 ? -0.124 -47.281 -29.094 1 93.69 6 PHE B C 1
ATOM 6490 O O . PHE B 1 6 ? -0.093 -48.5 -28.859 1 93.69 6 PHE B O 1
ATOM 6497 N N . PRO B 1 7 ? 0.912 -46.688 -29.469 1 92.62 7 PRO B N 1
ATOM 6498 C CA . PRO B 1 7 ? 2.18 -47.375 -29.672 1 92.62 7 PRO B CA 1
ATOM 6499 C C . PRO B 1 7 ? 2.779 -47.906 -28.359 1 92.62 7 PRO B C 1
ATOM 6501 O O . PRO B 1 7 ? 2.98 -47.125 -27.422 1 92.62 7 PRO B O 1
ATOM 6504 N N . THR B 1 8 ? 3.035 -49.188 -28.25 1 96.5 8 THR B N 1
ATOM 6505 C CA . THR B 1 8 ? 3.709 -49.812 -27.125 1 96.5 8 THR B CA 1
ATOM 6506 C C . THR B 1 8 ? 4.645 -50.938 -27.625 1 96.5 8 THR B C 1
ATOM 6508 O O . THR B 1 8 ? 4.477 -51.438 -28.734 1 96.5 8 THR B O 1
ATOM 6511 N N . LYS B 1 9 ? 5.652 -51.219 -26.922 1 97.88 9 LYS B N 1
ATOM 6512 C CA . LYS B 1 9 ? 6.551 -52.344 -27.109 1 97.88 9 LYS B CA 1
ATOM 6513 C C . LYS B 1 9 ? 6.742 -53.125 -25.812 1 97.88 9 LYS B C 1
ATOM 6515 O O . LYS B 1 9 ? 7.844 -53.156 -25.25 1 97.88 9 LYS B O 1
ATOM 6520 N N . PRO B 1 10 ? 5.691 -53.875 -25.375 1 97.25 10 PRO B N 1
ATOM 6521 C CA . PRO B 1 10 ? 5.676 -54.406 -24.016 1 97.25 10 PRO B CA 1
ATOM 6522 C C . PRO B 1 10 ? 6.473 -55.688 -23.875 1 97.25 10 PRO B C 1
ATOM 6524 O O . PRO B 1 10 ? 6.758 -56.125 -22.75 1 97.25 10 PRO B O 1
ATOM 6527 N N . LYS B 1 11 ? 6.812 -56.375 -24.906 1 97.5 11 LYS B N 1
ATOM 6528 C CA . LYS B 1 11 ? 7.59 -57.625 -24.828 1 97.5 11 LYS B CA 1
ATOM 6529 C C . LYS B 1 11 ? 9.086 -57.312 -24.828 1 97.5 11 LYS B C 1
ATOM 6531 O O . LYS B 1 11 ? 9.594 -56.656 -25.734 1 97.5 11 LYS B O 1
ATOM 6536 N N . ALA B 1 12 ? 9.711 -57.844 -23.844 1 98 12 ALA B N 1
ATOM 6537 C CA . ALA B 1 12 ? 11.141 -57.594 -23.703 1 98 12 ALA B CA 1
ATOM 6538 C C . ALA B 1 12 ? 11.945 -58.375 -24.719 1 98 12 ALA B C 1
ATOM 6540 O O . ALA B 1 12 ? 11.461 -59.406 -25.25 1 98 12 ALA B O 1
ATOM 6541 N N . ASN B 1 13 ? 13.102 -57.938 -25.047 1 97.44 13 ASN B N 1
ATOM 6542 C CA . ASN B 1 13 ? 14.047 -58.688 -25.859 1 97.44 13 ASN B CA 1
ATOM 6543 C C . ASN B 1 13 ? 14.406 -60 -25.203 1 97.44 13 ASN B C 1
ATOM 6545 O O . ASN B 1 13 ? 14.82 -60.031 -24.047 1 97.44 13 ASN B O 1
ATOM 6549 N N . PRO B 1 14 ? 14.312 -61.094 -25.938 1 96.56 14 PRO B N 1
ATOM 6550 C CA . PRO B 1 14 ? 14.594 -62.406 -25.344 1 96.56 14 PRO B CA 1
ATOM 6551 C C . PRO B 1 14 ? 16.016 -62.5 -24.781 1 96.56 14 PRO B C 1
ATOM 6553 O O . PRO B 1 14 ? 16.25 -63.25 -23.828 1 96.56 14 PRO B O 1
ATOM 6556 N N . GLY B 1 15 ? 16.906 -61.781 -25.359 1 96.88 15 GLY B N 1
ATOM 6557 C CA . GLY B 1 15 ? 18.281 -61.781 -24.906 1 96.88 15 GLY B CA 1
ATOM 6558 C C . GLY B 1 15 ? 18.469 -61.188 -23.516 1 96.88 15 GLY B C 1
ATOM 6559 O O . GLY B 1 15 ? 19.5 -61.406 -22.875 1 96.88 15 GLY B O 1
ATOM 6560 N N . SER B 1 16 ? 17.469 -60.562 -23.016 1 97.75 16 SER B N 1
ATOM 6561 C CA . SER B 1 16 ? 17.531 -59.906 -21.703 1 97.75 16 SER B CA 1
ATOM 6562 C C . SER B 1 16 ? 16.828 -60.75 -20.641 1 97.75 16 SER B C 1
ATOM 6564 O O . SER B 1 16 ? 16.797 -60.344 -19.469 1 97.75 16 SER B O 1
ATOM 6566 N N . ILE B 1 17 ? 16.281 -61.875 -20.969 1 98 17 ILE B N 1
ATOM 6567 C CA . ILE B 1 17 ? 15.375 -62.594 -20.094 1 98 17 ILE B CA 1
ATOM 6568 C C . ILE B 1 17 ? 16.094 -63.812 -19.5 1 98 17 ILE B C 1
ATOM 6570 O O . ILE B 1 17 ? 16.812 -64.5 -20.188 1 98 17 ILE B O 1
ATOM 6574 N N . VAL B 1 18 ? 15.984 -63.969 -18.219 1 97.44 18 VAL B N 1
ATOM 6575 C CA . VAL B 1 18 ? 16.359 -65.188 -17.469 1 97.44 18 VAL B CA 1
ATOM 6576 C C . VAL B 1 18 ? 15.133 -65.75 -16.766 1 97.44 18 VAL B C 1
ATOM 6578 O O . VAL B 1 18 ? 14.57 -65.125 -15.867 1 97.44 18 VAL B O 1
ATOM 6581 N N . SER B 1 19 ? 14.758 -66.938 -17.156 1 96.06 19 SER B N 1
ATOM 6582 C CA . SER B 1 19 ? 13.461 -67.438 -16.672 1 96.06 19 SER B CA 1
ATOM 6583 C C . SER B 1 19 ? 13.562 -68.875 -16.141 1 96.06 19 SER B C 1
ATOM 6585 O O . SER B 1 19 ? 14.375 -69.625 -16.625 1 96.06 19 SER B O 1
ATOM 6587 N N . GLY B 1 20 ? 12.805 -69.125 -15.148 1 95.56 20 GLY B N 1
ATOM 6588 C CA . GLY B 1 20 ? 12.531 -70.438 -14.633 1 95.56 20 GLY B CA 1
ATOM 6589 C C . GLY B 1 20 ? 11.055 -70.812 -14.648 1 95.56 20 GLY B C 1
ATOM 6590 O O . GLY B 1 20 ? 10.258 -70.125 -15.32 1 95.56 20 GLY B O 1
ATOM 6591 N N . PRO B 1 21 ? 10.695 -71.938 -13.945 1 95.75 21 PRO B N 1
ATOM 6592 C CA . PRO B 1 21 ? 9.312 -72.375 -14.008 1 95.75 21 PRO B CA 1
ATOM 6593 C C . PRO B 1 21 ? 8.328 -71.375 -13.406 1 95.75 21 PRO B C 1
ATOM 6595 O O . PRO B 1 21 ? 7.207 -71.25 -13.898 1 95.75 21 PRO B O 1
ATOM 6598 N N . LYS B 1 22 ? 8.844 -70.625 -12.305 1 97.56 22 LYS B N 1
ATOM 6599 C CA . LYS B 1 22 ? 7.902 -69.75 -11.594 1 97.56 22 LYS B CA 1
ATOM 6600 C C . LYS B 1 22 ? 8.453 -68.312 -11.445 1 97.56 22 LYS B C 1
ATOM 6602 O O . LYS B 1 22 ? 7.84 -67.5 -10.797 1 97.56 22 LYS B O 1
ATOM 6607 N N . TYR B 1 23 ? 9.648 -68.125 -11.945 1 97.56 23 TYR B N 1
ATOM 6608 C CA . TYR B 1 23 ? 10.273 -66.812 -11.836 1 97.56 23 TYR B CA 1
ATOM 6609 C C . TYR B 1 23 ? 10.812 -66.375 -13.18 1 97.56 23 TYR B C 1
ATOM 6611 O O . TYR B 1 23 ? 11.164 -67.188 -14.031 1 97.56 23 TYR B O 1
ATOM 6619 N N . ARG B 1 24 ? 10.836 -65.062 -13.414 1 98.38 24 ARG B N 1
ATOM 6620 C CA . ARG B 1 24 ? 11.438 -64.5 -14.586 1 98.38 24 ARG B CA 1
ATOM 6621 C C . ARG B 1 24 ? 12.094 -63.156 -14.242 1 98.38 24 ARG B C 1
ATOM 6623 O O . ARG B 1 24 ? 11.516 -62.344 -13.516 1 98.38 24 ARG B O 1
ATOM 6630 N N . PHE B 1 25 ? 13.312 -63.031 -14.578 1 98.38 25 PHE B N 1
ATOM 6631 C CA . PHE B 1 25 ? 14.047 -61.781 -14.484 1 98.38 25 PHE B CA 1
ATOM 6632 C C . PHE B 1 25 ? 14.305 -61.188 -15.867 1 98.38 25 PHE B C 1
ATOM 6634 O O . PHE B 1 25 ? 14.609 -61.938 -16.812 1 98.38 25 PHE B O 1
ATOM 6641 N N . THR B 1 26 ? 14.078 -59.969 -16.047 1 98.62 26 THR B N 1
ATOM 6642 C CA . THR B 1 26 ? 14.414 -59.25 -17.266 1 98.62 26 THR B CA 1
ATOM 6643 C C . THR B 1 26 ? 15.375 -58.094 -16.969 1 98.62 26 THR B C 1
ATOM 6645 O O . THR B 1 26 ? 15.016 -57.156 -16.266 1 98.62 26 THR B O 1
ATOM 6648 N N . VAL B 1 27 ? 16.578 -58.156 -17.453 1 98.5 27 VAL B N 1
ATOM 6649 C CA . VAL B 1 27 ? 17.547 -57.062 -17.328 1 98.5 27 VAL B CA 1
ATOM 6650 C C . VAL B 1 27 ? 17.266 -56 -18.375 1 98.5 27 VAL B C 1
ATOM 6652 O O . VAL B 1 27 ? 17.844 -56.031 -19.469 1 98.5 27 VAL B O 1
ATOM 6655 N N . LEU B 1 28 ? 16.469 -55.031 -18.031 1 98.44 28 LEU B N 1
ATOM 6656 C CA . LEU B 1 28 ? 16 -54.031 -18.969 1 98.44 28 LEU B CA 1
ATOM 6657 C C . LEU B 1 28 ? 17.125 -53.062 -19.344 1 98.44 28 LEU B C 1
ATOM 6659 O O . LEU B 1 28 ? 17.203 -52.594 -20.484 1 98.44 28 LEU B O 1
ATOM 6663 N N . THR B 1 29 ? 17.891 -52.562 -18.422 1 97.62 29 THR B N 1
ATOM 6664 C CA . THR B 1 29 ? 19.172 -51.906 -18.562 1 97.62 29 THR B CA 1
ATOM 6665 C C . THR B 1 29 ? 20.203 -52.469 -17.594 1 97.62 29 THR B C 1
ATOM 6667 O O . THR B 1 29 ? 19.891 -53.344 -16.781 1 97.62 29 THR B O 1
ATOM 6670 N N . ASP B 1 30 ? 21.469 -52 -17.703 1 96.44 30 ASP B N 1
ATOM 6671 C CA . ASP B 1 30 ? 22.5 -52.531 -16.797 1 96.44 30 ASP B CA 1
ATOM 6672 C C . ASP B 1 30 ? 22.25 -52.031 -15.359 1 96.44 30 ASP B C 1
ATOM 6674 O O . ASP B 1 30 ? 22.969 -52.438 -14.438 1 96.44 30 ASP B O 1
ATOM 6678 N N . ARG B 1 31 ? 21.125 -51.281 -15.172 1 97.25 31 ARG B N 1
ATOM 6679 C CA . ARG B 1 31 ? 20.828 -50.781 -13.836 1 97.25 31 ARG B CA 1
ATOM 6680 C C . ARG B 1 31 ? 19.328 -50.906 -13.531 1 97.25 31 ARG B C 1
ATOM 6682 O O . ARG B 1 31 ? 18.844 -50.344 -12.547 1 97.25 31 ARG B O 1
ATOM 6689 N N . LEU B 1 32 ? 18.562 -51.469 -14.352 1 98.25 32 LEU B N 1
ATOM 6690 C CA . LEU B 1 32 ? 17.125 -51.656 -14.18 1 98.25 32 LEU B CA 1
ATOM 6691 C C . LEU B 1 32 ? 16.75 -53.125 -14.391 1 98.25 32 LEU B C 1
ATOM 6693 O O . LEU B 1 32 ? 16.938 -53.656 -15.477 1 98.25 32 LEU B O 1
ATOM 6697 N N . LEU B 1 33 ? 16.203 -53.688 -13.289 1 98.06 33 LEU B N 1
ATOM 6698 C CA . LEU B 1 33 ? 15.867 -55.094 -13.305 1 98.06 33 LEU B CA 1
ATOM 6699 C C . LEU B 1 33 ? 14.375 -55.312 -13.039 1 98.06 33 LEU B C 1
ATOM 6701 O O . LEU B 1 33 ? 13.852 -54.844 -12.023 1 98.06 33 LEU B O 1
ATOM 6705 N N . ARG B 1 34 ? 13.734 -55.938 -14.008 1 98.69 34 ARG B N 1
ATOM 6706 C CA . ARG B 1 34 ? 12.383 -56.406 -13.758 1 98.69 34 ARG B CA 1
ATOM 6707 C C . ARG B 1 34 ? 12.398 -57.812 -13.164 1 98.69 34 ARG B C 1
ATOM 6709 O O . ARG B 1 34 ? 13.164 -58.688 -13.609 1 98.69 34 ARG B O 1
ATOM 6716 N N . PHE B 1 35 ? 11.625 -58.062 -12.086 1 98.38 35 PHE B N 1
ATOM 6717 C CA . PHE B 1 35 ? 11.531 -59.375 -11.461 1 98.38 35 PHE B CA 1
ATOM 6718 C C . PHE B 1 35 ? 10.078 -59.812 -11.336 1 98.38 35 PHE B C 1
ATOM 6720 O O . PHE B 1 35 ? 9.234 -59.062 -10.859 1 98.38 35 PHE B O 1
ATOM 6727 N N . GLU B 1 36 ? 9.812 -60.969 -11.797 1 98.25 36 GLU B N 1
ATOM 6728 C CA . GLU B 1 36 ? 8.453 -61.531 -11.812 1 98.25 36 GLU B CA 1
ATOM 6729 C C . GLU B 1 36 ? 8.398 -62.875 -11.133 1 98.25 36 GLU B C 1
ATOM 6731 O O . GLU B 1 36 ? 9.305 -63.719 -11.289 1 98.25 36 GLU B O 1
ATOM 6736 N N . TRP B 1 37 ? 7.391 -63.094 -10.32 1 97.88 37 TRP B N 1
ATOM 6737 C CA . TRP B 1 37 ? 6.988 -64.375 -9.797 1 97.88 37 TRP B CA 1
ATOM 6738 C C . TRP B 1 37 ? 5.594 -64.75 -10.289 1 97.88 37 TRP B C 1
ATOM 6740 O O . TRP B 1 37 ? 4.676 -63.938 -10.266 1 97.88 37 TRP B O 1
ATOM 6750 N N . ALA B 1 38 ? 5.371 -65.875 -10.828 1 96.94 38 ALA B N 1
ATOM 6751 C CA . ALA B 1 38 ? 4.074 -66.438 -11.203 1 96.94 38 ALA B CA 1
ATOM 6752 C C . ALA B 1 38 ? 3.955 -67.875 -10.812 1 96.94 38 ALA B C 1
ATOM 6754 O O . ALA B 1 38 ? 4.645 -68.75 -11.367 1 96.94 38 ALA B O 1
ATOM 6755 N N . GLU B 1 39 ? 3.066 -68.188 -9.969 1 95.06 39 GLU B N 1
ATOM 6756 C CA . GLU B 1 39 ? 2.91 -69.5 -9.469 1 95.06 39 GLU B CA 1
ATOM 6757 C C . GLU B 1 39 ? 2.551 -70.5 -10.602 1 95.06 39 GLU B C 1
ATOM 6759 O O . GLU B 1 39 ? 2.957 -71.625 -10.586 1 95.06 39 GLU B O 1
ATOM 6764 N N . ASP B 1 40 ? 1.83 -70 -11.594 1 94.69 40 ASP B N 1
ATOM 6765 C CA . ASP B 1 40 ? 1.387 -70.875 -12.703 1 94.69 40 ASP B CA 1
ATOM 6766 C C . ASP B 1 40 ? 2.383 -70.812 -13.859 1 94.69 40 ASP B C 1
ATOM 6768 O O . ASP B 1 40 ? 2.141 -71.375 -14.914 1 94.69 40 ASP B O 1
ATOM 6772 N N . GLY B 1 41 ? 3.363 -70.062 -13.727 1 94.19 41 GLY B N 1
ATOM 6773 C CA . GLY B 1 41 ? 4.402 -69.938 -14.742 1 94.19 41 GLY B CA 1
ATOM 6774 C C . GLY B 1 41 ? 4.027 -69.062 -15.898 1 94.19 41 GLY B C 1
ATOM 6775 O O . GLY B 1 41 ? 4.781 -68.938 -16.875 1 94.19 41 GLY B O 1
ATOM 6776 N N . GLN B 1 42 ? 2.953 -68.438 -15.812 1 95 42 GLN B N 1
ATOM 6777 C CA . GLN B 1 42 ? 2.529 -67.562 -16.875 1 95 42 GLN B CA 1
ATOM 6778 C C . GLN B 1 42 ? 2.891 -66.125 -16.531 1 95 42 GLN B C 1
ATOM 6780 O O . GLN B 1 42 ? 2.252 -65.5 -15.68 1 95 42 GLN B O 1
ATOM 6785 N N . PHE B 1 43 ? 3.816 -65.625 -17.203 1 96.62 43 PHE B N 1
ATOM 6786 C CA . PHE B 1 43 ? 4.301 -64.25 -16.938 1 96.62 43 PHE B CA 1
ATOM 6787 C C . PHE B 1 43 ? 3.58 -63.25 -17.797 1 96.62 43 PHE B C 1
ATOM 6789 O O . PHE B 1 43 ? 2.936 -63.625 -18.781 1 96.62 43 PHE B O 1
ATOM 6796 N N . GLU B 1 44 ? 3.613 -61.938 -17.422 1 95.75 44 GLU B N 1
ATOM 6797 C CA . GLU B 1 44 ? 2.836 -60.906 -18.047 1 95.75 44 GLU B CA 1
ATOM 6798 C C . GLU B 1 44 ? 3.654 -60.156 -19.109 1 95.75 44 GLU B C 1
ATOM 6800 O O . GLU B 1 44 ? 4.664 -59.531 -18.812 1 95.75 44 GLU B O 1
ATOM 6805 N N . ASP B 1 45 ? 3.229 -60.188 -20.312 1 96.56 45 ASP B N 1
ATOM 6806 C CA . ASP B 1 45 ? 3.959 -59.562 -21.406 1 96.56 45 ASP B CA 1
ATOM 6807 C C . ASP B 1 45 ? 3.143 -58.406 -22.016 1 96.56 45 ASP B C 1
ATOM 6809 O O . ASP B 1 45 ? 3.629 -57.688 -22.891 1 96.56 45 ASP B O 1
ATOM 6813 N N . ARG B 1 46 ? 1.938 -58.188 -21.547 1 96.56 46 ARG B N 1
ATOM 6814 C CA . ARG B 1 46 ? 1.132 -57.062 -22 1 96.56 46 ARG B CA 1
ATOM 6815 C C . ARG B 1 46 ? 1.592 -55.781 -21.359 1 96.56 46 ARG B C 1
ATOM 6817 O O . ARG B 1 46 ? 2.283 -55.781 -20.344 1 96.56 46 ARG B O 1
ATOM 6824 N N . ALA B 1 47 ? 1.303 -54.719 -22.016 1 97.75 47 ALA B N 1
ATOM 6825 C CA . ALA B 1 47 ? 1.593 -53.406 -21.469 1 97.75 47 ALA B CA 1
ATOM 6826 C C . ALA B 1 47 ? 0.752 -53.125 -20.219 1 97.75 47 ALA B C 1
ATOM 6828 O O . ALA B 1 47 ? -0.434 -53.469 -20.188 1 97.75 47 ALA B O 1
ATOM 6829 N N . SER B 1 48 ? 1.34 -52.625 -19.141 1 97.31 48 SER B N 1
ATOM 6830 C CA . SER B 1 48 ? 0.634 -52.125 -17.969 1 97.31 48 SER B CA 1
ATOM 6831 C C . SER B 1 48 ? 0.532 -50.594 -17.969 1 97.31 48 SER B C 1
ATOM 6833 O O . SER B 1 48 ? 1.099 -49.938 -18.828 1 97.31 48 SER B O 1
ATOM 6835 N N . THR B 1 49 ? -0.189 -50.031 -16.984 1 96.38 49 THR B N 1
ATOM 6836 C CA . THR B 1 49 ? -0.302 -48.594 -16.875 1 96.38 49 THR B CA 1
ATOM 6837 C C . THR B 1 49 ? 1.062 -47.969 -16.609 1 96.38 49 THR B C 1
ATOM 6839 O O . THR B 1 49 ? 1.333 -46.844 -17.062 1 96.38 49 THR B O 1
ATOM 6842 N N . PHE B 1 50 ? 1.899 -48.688 -15.984 1 97.31 50 PHE B N 1
ATOM 6843 C CA . PHE B 1 50 ? 3.25 -48.188 -15.734 1 97.31 50 PHE B CA 1
ATOM 6844 C C . PHE B 1 50 ? 4.168 -48.5 -16.906 1 97.31 50 PHE B C 1
ATOM 6846 O O . PHE B 1 50 ? 4.785 -47.594 -17.484 1 97.31 50 PHE B O 1
ATOM 6853 N N . ALA B 1 51 ? 4.234 -49.688 -17.281 1 98.5 51 ALA B N 1
ATOM 6854 C CA . ALA B 1 51 ? 5.258 -50.156 -18.219 1 98.5 51 ALA B CA 1
ATOM 6855 C C . ALA B 1 51 ? 4.656 -50.469 -19.578 1 98.5 51 ALA B C 1
ATOM 6857 O O . ALA B 1 51 ? 4.066 -51.531 -19.766 1 98.5 51 ALA B O 1
ATOM 6858 N N . ILE B 1 52 ? 5.004 -49.688 -20.531 1 98.25 52 ILE B N 1
ATOM 6859 C CA . ILE B 1 52 ? 4.434 -49.906 -21.859 1 98.25 52 ILE B CA 1
ATOM 6860 C C . ILE B 1 52 ? 5.535 -50.281 -22.844 1 98.25 52 ILE B C 1
ATOM 6862 O O . ILE B 1 52 ? 5.258 -50.75 -23.953 1 98.25 52 ILE B O 1
ATOM 6866 N N . ASN B 1 53 ? 6.75 -50.062 -22.438 1 98.25 53 ASN B N 1
ATOM 6867 C CA . ASN B 1 53 ? 7.91 -50.438 -23.25 1 98.25 53 ASN B CA 1
ATOM 6868 C C . ASN B 1 53 ? 8.906 -51.25 -22.453 1 98.25 53 ASN B C 1
ATOM 6870 O O . ASN B 1 53 ? 9.445 -50.812 -21.453 1 98.25 53 ASN B O 1
ATOM 6874 N N . ARG B 1 54 ? 9.164 -52.469 -22.969 1 98.38 54 ARG B N 1
ATOM 6875 C CA . ARG B 1 54 ? 10.148 -53.312 -22.297 1 98.38 54 ARG B CA 1
ATOM 6876 C C . ARG B 1 54 ? 11.18 -53.844 -23.297 1 98.38 54 ARG B C 1
ATOM 6878 O O . ARG B 1 54 ? 12.117 -54.562 -22.906 1 98.38 54 ARG B O 1
ATOM 6885 N N . ASP B 1 55 ? 10.922 -53.5 -24.562 1 98.19 55 ASP B N 1
ATOM 6886 C CA . ASP B 1 55 ? 11.891 -53.844 -25.609 1 98.19 55 ASP B CA 1
ATOM 6887 C C . ASP B 1 55 ? 13.016 -52.812 -25.672 1 98.19 55 ASP B C 1
ATOM 6889 O O . ASP B 1 55 ? 13.039 -51.969 -26.562 1 98.19 55 ASP B O 1
ATOM 6893 N N . LEU B 1 56 ? 13.914 -52.969 -24.781 1 97.75 56 LEU B N 1
ATOM 6894 C CA . LEU B 1 56 ? 15.07 -52.094 -24.688 1 97.75 56 LEU B CA 1
ATOM 6895 C C . LEU B 1 56 ? 16.328 -52.812 -25.156 1 97.75 56 LEU B C 1
ATOM 6897 O O . LEU B 1 56 ? 16.359 -54.031 -25.266 1 97.75 56 LEU B O 1
ATOM 6901 N N . PRO B 1 57 ? 17.375 -52.031 -25.531 1 96.94 57 PRO B N 1
ATOM 6902 C CA . PRO B 1 57 ? 18.641 -52.656 -25.906 1 96.94 57 PRO B CA 1
ATOM 6903 C C . PRO B 1 57 ? 19.172 -53.594 -24.812 1 96.94 57 PRO B C 1
ATOM 6905 O O . PRO B 1 57 ? 19.125 -53.25 -23.625 1 96.94 57 PRO B O 1
ATOM 6908 N N . VAL B 1 58 ? 19.656 -54.781 -25.188 1 97.38 58 VAL B N 1
ATOM 6909 C CA . VAL B 1 58 ? 20.125 -55.781 -24.234 1 97.38 58 VAL B CA 1
ATOM 6910 C C . VAL B 1 58 ? 21.453 -55.312 -23.609 1 97.38 58 VAL B C 1
ATOM 6912 O O . VAL B 1 58 ? 22.438 -55.125 -24.328 1 97.38 58 VAL B O 1
ATOM 6915 N N . PRO B 1 59 ? 21.422 -55.188 -22.328 1 97.31 59 PRO B N 1
ATOM 6916 C CA . PRO B 1 59 ? 22.688 -54.812 -21.703 1 97.31 59 PRO B CA 1
ATOM 6917 C C . PRO B 1 59 ? 23.625 -56 -21.516 1 97.31 59 PRO B C 1
ATOM 6919 O O . PRO B 1 59 ? 23.219 -57.156 -21.719 1 97.31 59 PRO B O 1
ATOM 6922 N N . GLU B 1 60 ? 24.906 -55.688 -21.141 1 96.75 60 GLU B N 1
ATOM 6923 C CA . GLU B 1 60 ? 25.828 -56.75 -20.781 1 96.75 60 GLU B CA 1
ATOM 6924 C C . GLU B 1 60 ? 25.547 -57.281 -19.391 1 96.75 60 GLU B C 1
ATOM 6926 O O . GLU B 1 60 ? 25.453 -56.5 -18.438 1 96.75 60 GLU B O 1
ATOM 6931 N N . PHE B 1 61 ? 25.312 -58.562 -19.25 1 96.69 61 PHE B N 1
ATOM 6932 C CA . PHE B 1 61 ? 25.188 -59.188 -17.953 1 96.69 61 PHE B CA 1
ATOM 6933 C C . PHE B 1 61 ? 25.578 -60.656 -18.016 1 96.69 61 PHE B C 1
ATOM 6935 O O . PHE B 1 61 ? 25.656 -61.219 -19.109 1 96.69 61 PHE B O 1
ATOM 6942 N N . ARG B 1 62 ? 25.969 -61.25 -16.828 1 95.94 62 ARG B N 1
ATOM 6943 C CA . ARG B 1 62 ? 26.344 -62.656 -16.734 1 95.94 62 ARG B CA 1
ATOM 6944 C C . ARG B 1 62 ? 25.438 -63.406 -15.758 1 95.94 62 ARG B C 1
ATOM 6946 O O . ARG B 1 62 ? 24.891 -62.812 -14.836 1 95.94 62 ARG B O 1
ATOM 6953 N N . ILE B 1 63 ? 25.266 -64.625 -16.016 1 96.31 63 ILE B N 1
ATOM 6954 C CA . ILE B 1 63 ? 24.422 -65.5 -15.18 1 96.31 63 ILE B CA 1
ATOM 6955 C C . ILE B 1 63 ? 25.266 -66.625 -14.578 1 96.31 63 ILE B C 1
ATOM 6957 O O . ILE B 1 63 ? 26.109 -67.188 -15.258 1 96.31 63 ILE B O 1
ATOM 6961 N N . ILE B 1 64 ? 25.109 -66.812 -13.336 1 95.06 64 ILE B N 1
ATOM 6962 C CA . ILE B 1 64 ? 25.688 -68 -12.656 1 95.06 64 ILE B CA 1
ATOM 6963 C C . ILE B 1 64 ? 24.562 -68.812 -12.016 1 95.06 64 ILE B C 1
ATOM 6965 O O . ILE B 1 64 ? 23.812 -68.312 -11.18 1 95.06 64 ILE B O 1
ATOM 6969 N N . GLU B 1 65 ? 24.469 -70 -12.508 1 91.88 65 GLU B N 1
ATOM 6970 C CA . GLU B 1 65 ? 23.406 -70.875 -11.984 1 91.88 65 GLU B CA 1
ATOM 6971 C C . GLU B 1 65 ? 24 -72.125 -11.297 1 91.88 65 GLU B C 1
ATOM 6973 O O . GLU B 1 65 ? 24.703 -72.875 -11.93 1 91.88 65 GLU B O 1
ATOM 6978 N N . ASN B 1 66 ? 23.891 -72.312 -10.133 1 86.69 66 ASN B N 1
ATOM 6979 C CA . ASN B 1 66 ? 24.172 -73.5 -9.352 1 86.69 66 ASN B CA 1
ATOM 6980 C C . ASN B 1 66 ? 22.969 -73.875 -8.492 1 86.69 66 ASN B C 1
ATOM 6982 O O . ASN B 1 66 ? 21.891 -74.188 -9.016 1 86.69 66 ASN B O 1
ATOM 6986 N N . ASP B 1 67 ? 23.109 -73.812 -7.148 1 88.81 67 ASP B N 1
ATOM 6987 C CA . ASP B 1 67 ? 21.969 -74 -6.266 1 88.81 67 ASP B CA 1
ATOM 6988 C C . ASP B 1 67 ? 21.016 -72.812 -6.285 1 88.81 67 ASP B C 1
ATOM 6990 O O . ASP B 1 67 ? 19.828 -72.938 -5.984 1 88.81 67 ASP B O 1
ATOM 6994 N N . GLY B 1 68 ? 21.516 -71.812 -6.738 1 94.19 68 GLY B N 1
ATOM 6995 C CA . GLY B 1 68 ? 20.781 -70.562 -6.891 1 94.19 68 GLY B CA 1
ATOM 6996 C C . GLY B 1 68 ? 21.031 -69.875 -8.227 1 94.19 68 GLY B C 1
ATOM 6997 O O . GLY B 1 68 ? 21.562 -70.5 -9.156 1 94.19 68 GLY B O 1
ATOM 6998 N N . LEU B 1 69 ? 20.453 -68.75 -8.391 1 96.62 69 LEU B N 1
ATOM 6999 C CA . LEU B 1 69 ? 20.609 -67.938 -9.602 1 96.62 69 LEU B CA 1
ATOM 7000 C C . LEU B 1 69 ? 21.234 -66.562 -9.289 1 96.62 69 LEU B C 1
ATOM 7002 O O . LEU B 1 69 ? 20.75 -65.875 -8.422 1 96.62 69 LEU B O 1
ATOM 7006 N N . ASP B 1 70 ? 22.344 -66.312 -9.922 1 96.69 70 ASP B N 1
ATOM 7007 C CA . ASP B 1 70 ? 22.984 -65 -9.805 1 96.69 70 ASP B CA 1
ATOM 7008 C C . ASP B 1 70 ? 22.953 -64.25 -11.141 1 96.69 70 ASP B C 1
ATOM 7010 O O . ASP B 1 70 ? 23.297 -64.812 -12.18 1 96.69 70 ASP B O 1
ATOM 7014 N N . ILE B 1 71 ? 22.469 -63.094 -11.109 1 96.81 71 ILE B N 1
ATOM 7015 C CA . ILE B 1 71 ? 22.516 -62.188 -12.25 1 96.81 71 ILE B CA 1
ATOM 7016 C C . ILE B 1 71 ? 23.438 -61 -11.938 1 96.81 71 ILE B C 1
ATOM 7018 O O . ILE B 1 71 ? 23.203 -60.25 -10.977 1 96.81 71 ILE B O 1
ATOM 7022 N N . ILE B 1 72 ? 24.5 -60.781 -12.742 1 95.88 72 ILE B N 1
ATOM 7023 C CA . ILE B 1 72 ? 25.547 -59.812 -12.422 1 95.88 72 ILE B CA 1
ATOM 7024 C C . ILE B 1 72 ? 25.719 -58.844 -13.586 1 95.88 72 ILE B C 1
ATOM 7026 O O . ILE B 1 72 ? 25.938 -59.281 -14.727 1 95.88 72 ILE B O 1
ATOM 7030 N N . THR B 1 73 ? 25.422 -57.625 -13.406 1 95.38 73 THR B N 1
ATOM 7031 C CA . THR B 1 73 ? 25.797 -56.562 -14.32 1 95.38 73 THR B CA 1
ATOM 7032 C C . THR B 1 73 ? 26.984 -55.75 -13.766 1 95.38 73 THR B C 1
ATOM 7034 O O . THR B 1 73 ? 27.547 -56.125 -12.727 1 95.38 73 THR B O 1
ATOM 7037 N N . GLU B 1 74 ? 27.391 -54.688 -14.523 1 92 74 GLU B N 1
ATOM 7038 C CA . GLU B 1 74 ? 28.438 -53.812 -14.031 1 92 74 GLU B CA 1
ATOM 7039 C C . GLU B 1 74 ? 28 -53.062 -12.766 1 92 74 GLU B C 1
ATOM 7041 O O . GLU B 1 74 ? 28.828 -52.719 -11.93 1 92 74 GLU B O 1
ATOM 7046 N N . HIS B 1 75 ? 26.688 -52.969 -12.523 1 92.88 75 HIS B N 1
ATOM 7047 C CA . HIS B 1 75 ? 26.203 -52.031 -11.508 1 92.88 75 HIS B CA 1
ATOM 7048 C C . HIS B 1 75 ? 25.516 -52.781 -10.359 1 92.88 75 HIS B C 1
ATOM 7050 O O . HIS B 1 75 ? 25.406 -52.25 -9.25 1 92.88 75 HIS B O 1
ATOM 7056 N N . PHE B 1 76 ? 25.047 -54.031 -10.578 1 92.81 76 PHE B N 1
ATOM 7057 C CA . PHE B 1 76 ? 24.453 -54.75 -9.461 1 92.81 76 PHE B CA 1
ATOM 7058 C C . PHE B 1 76 ? 24.656 -56.25 -9.625 1 92.81 76 PHE B C 1
ATOM 7060 O O . PHE B 1 76 ? 24.984 -56.719 -10.719 1 92.81 76 PHE B O 1
ATOM 7067 N N . HIS B 1 77 ? 24.625 -56.969 -8.461 1 94.44 77 HIS B N 1
ATOM 7068 C CA . HIS B 1 77 ? 24.672 -58.406 -8.359 1 94.44 77 HIS B CA 1
ATOM 7069 C C . HIS B 1 77 ? 23.438 -58.969 -7.637 1 94.44 77 HIS B C 1
ATOM 7071 O O . HIS B 1 77 ? 23.312 -58.812 -6.422 1 94.44 77 HIS B O 1
ATOM 7077 N N . LEU B 1 78 ? 22.547 -59.562 -8.414 1 96.12 78 LEU B N 1
ATOM 7078 C CA . LEU B 1 78 ? 21.359 -60.188 -7.832 1 96.12 78 LEU B CA 1
ATOM 7079 C C . LEU B 1 78 ? 21.625 -61.625 -7.484 1 96.12 78 LEU B C 1
ATOM 7081 O O . LEU B 1 78 ? 22.156 -62.375 -8.305 1 96.12 78 LEU B O 1
ATOM 7085 N N . SER B 1 79 ? 21.312 -62 -6.254 1 96.12 79 SER B N 1
ATOM 7086 C CA . SER B 1 79 ? 21.344 -63.375 -5.797 1 96.12 79 SER B CA 1
ATOM 7087 C C . SER B 1 79 ? 19.938 -63.875 -5.453 1 96.12 79 SER B C 1
ATOM 7089 O O . SER B 1 79 ? 19.266 -63.281 -4.617 1 96.12 79 SER B O 1
ATOM 7091 N N . TYR B 1 80 ? 19.562 -65 -6.078 1 97.44 80 TYR B N 1
ATOM 7092 C CA . TYR B 1 80 ? 18.203 -65.562 -5.941 1 97.44 80 TYR B CA 1
ATOM 7093 C C . TYR B 1 80 ? 18.25 -67.062 -5.676 1 97.44 80 TYR B C 1
ATOM 7095 O O . TYR B 1 80 ? 18.969 -67.75 -6.348 1 97.44 80 TYR B O 1
ATOM 7103 N N . ASP B 1 81 ? 17.406 -67.562 -4.723 1 96.62 81 ASP B N 1
ATOM 7104 C CA . ASP B 1 81 ? 17.469 -69 -4.266 1 96.62 81 ASP B CA 1
ATOM 7105 C C . ASP B 1 81 ? 16.484 -69.875 -5.027 1 96.62 81 ASP B C 1
ATOM 7107 O O . ASP B 1 81 ? 16.219 -71 -4.637 1 96.62 81 ASP B O 1
ATOM 7111 N N . LYS B 1 82 ? 15.766 -69.312 -6.027 1 95.44 82 LYS B N 1
ATOM 7112 C CA . LYS B 1 82 ? 14.844 -70.062 -6.922 1 95.44 82 LYS B CA 1
ATOM 7113 C C . LYS B 1 82 ? 13.578 -70.5 -6.18 1 95.44 82 LYS B C 1
ATOM 7115 O O . LYS B 1 82 ? 12.93 -71.438 -6.574 1 95.44 82 LYS B O 1
ATOM 7120 N N . LYS B 1 83 ? 13.312 -69.812 -5.078 1 95.88 83 LYS B N 1
ATOM 7121 C CA . LYS B 1 83 ? 12.07 -70 -4.34 1 95.88 83 LYS B CA 1
ATOM 7122 C C . LYS B 1 83 ? 11.195 -68.75 -4.406 1 95.88 83 LYS B C 1
ATOM 7124 O O . LYS B 1 83 ? 11.523 -67.812 -5.105 1 95.88 83 LYS B O 1
ATOM 7129 N N . ARG B 1 84 ? 10.023 -68.938 -3.754 1 96.44 84 ARG B N 1
ATOM 7130 C CA . ARG B 1 84 ? 9.18 -67.75 -3.697 1 96.44 84 ARG B CA 1
ATOM 7131 C C . ARG B 1 84 ? 9.953 -66.562 -3.158 1 96.44 84 ARG B C 1
ATOM 7133 O O . ARG B 1 84 ? 10.711 -66.688 -2.193 1 96.44 84 ARG B O 1
ATOM 7140 N N . PHE B 1 85 ? 9.875 -65.375 -3.852 1 97.12 85 PHE B N 1
ATOM 7141 C CA . PHE B 1 85 ? 10.672 -64.25 -3.473 1 97.12 85 PHE B CA 1
ATOM 7142 C C . PHE B 1 85 ? 10.531 -63.938 -1.982 1 97.12 85 PHE B C 1
ATOM 7144 O O . PHE B 1 85 ? 9.43 -64 -1.435 1 97.12 85 PHE B O 1
ATOM 7151 N N . SER B 1 86 ? 11.508 -63.719 -1.261 1 96.19 86 SER B N 1
ATOM 7152 C CA . SER B 1 86 ? 11.594 -63.375 0.156 1 96.19 86 SER B CA 1
ATOM 7153 C C . SER B 1 86 ? 12.828 -62.531 0.447 1 96.19 86 SER B C 1
ATOM 7155 O O . SER B 1 86 ? 13.766 -62.5 -0.356 1 96.19 86 SER B O 1
ATOM 7157 N N . PRO B 1 87 ? 12.82 -61.875 1.541 1 94.56 87 PRO B N 1
ATOM 7158 C CA . PRO B 1 87 ? 13.984 -61.031 1.873 1 94.56 87 PRO B CA 1
ATOM 7159 C C . PRO B 1 87 ? 15.273 -61.844 1.972 1 94.56 87 PRO B C 1
ATOM 7161 O O . PRO B 1 87 ? 16.359 -61.312 1.703 1 94.56 87 PRO B O 1
ATOM 7164 N N . ASN B 1 88 ? 15.172 -63.031 2.338 1 94.12 88 ASN B N 1
ATOM 7165 C CA . ASN B 1 88 ? 16.344 -63.875 2.479 1 94.12 88 ASN B CA 1
ATOM 7166 C C . ASN B 1 88 ? 16.75 -64.5 1.145 1 94.12 88 ASN B C 1
ATOM 7168 O O . ASN B 1 88 ? 17.938 -64.75 0.908 1 94.12 88 ASN B O 1
ATOM 7172 N N . GLY B 1 89 ? 15.82 -64.75 0.352 1 95.75 89 GLY B N 1
ATOM 7173 C CA . GLY B 1 89 ? 16.062 -65.562 -0.844 1 95.75 89 GLY B CA 1
ATOM 7174 C C . GLY B 1 89 ? 16.406 -64.688 -2.059 1 95.75 89 GLY B C 1
ATOM 7175 O O . GLY B 1 89 ? 16.875 -65.188 -3.068 1 95.75 89 GLY B O 1
ATOM 7176 N N . MET B 1 90 ? 16.109 -63.406 -2.035 1 96.5 90 MET B N 1
ATOM 7177 C CA . MET B 1 90 ? 16.391 -62.531 -3.166 1 96.5 90 MET B CA 1
ATOM 7178 C C . MET B 1 90 ? 17.031 -61.219 -2.697 1 96.5 90 MET B C 1
ATOM 7180 O O . MET B 1 90 ? 16.375 -60.406 -2.043 1 96.5 90 MET B O 1
ATOM 7184 N N . VAL B 1 91 ? 18.25 -61.062 -3.068 1 95 91 VAL B N 1
ATOM 7185 C CA . VAL B 1 91 ? 19.047 -59.938 -2.609 1 95 91 VAL B CA 1
ATOM 7186 C C . VAL B 1 91 ? 19.844 -59.344 -3.777 1 95 91 VAL B C 1
ATOM 7188 O O . VAL B 1 91 ? 20.391 -60.094 -4.598 1 95 91 VAL B O 1
ATOM 7191 N N . ALA B 1 92 ? 19.75 -58.062 -3.916 1 94.38 92 ALA B N 1
ATOM 7192 C CA . ALA B 1 92 ? 20.562 -57.375 -4.91 1 94.38 92 ALA B CA 1
ATOM 7193 C C . ALA B 1 92 ? 21.609 -56.5 -4.238 1 94.38 92 ALA B C 1
ATOM 7195 O O . ALA B 1 92 ? 21.281 -55.656 -3.402 1 94.38 92 ALA B O 1
ATOM 7196 N N . HIS B 1 93 ? 22.891 -56.719 -4.578 1 92 93 HIS B N 1
ATOM 7197 C CA . HIS B 1 93 ? 23.984 -55.875 -4.117 1 92 93 HIS B CA 1
ATOM 7198 C C . HIS B 1 93 ? 24.375 -54.844 -5.18 1 92 93 HIS B C 1
ATOM 7200 O O . HIS B 1 93 ? 24.719 -55.219 -6.305 1 92 93 HIS B O 1
ATOM 7206 N N . LEU B 1 94 ? 24.266 -53.594 -4.871 1 90 94 LEU B N 1
ATOM 7207 C CA . LEU B 1 94 ? 24.656 -52.531 -5.797 1 90 94 LEU B CA 1
ATOM 7208 C C . LEU B 1 94 ? 26.141 -52.219 -5.664 1 90 94 LEU B C 1
ATOM 7210 O O . LEU B 1 94 ? 26.688 -52.219 -4.555 1 90 94 LEU B O 1
ATOM 7214 N N . SER B 1 95 ? 26.797 -52.094 -6.797 1 78.75 95 SER B N 1
ATOM 7215 C CA . SER B 1 95 ? 28.234 -51.844 -6.812 1 78.75 95 SER B CA 1
ATOM 7216 C C . SER B 1 95 ? 28.578 -50.531 -6.082 1 78.75 95 SER B C 1
ATOM 7218 O O . SER B 1 95 ? 27.812 -49.594 -6.113 1 78.75 95 SER B O 1
ATOM 7220 N N . ALA B 1 96 ? 29.688 -50.594 -5.215 1 60.09 96 ALA B N 1
ATOM 7221 C CA . ALA B 1 96 ? 30.172 -49.562 -4.312 1 60.09 96 ALA B CA 1
ATOM 7222 C C . ALA B 1 96 ? 30.484 -48.281 -5.078 1 60.09 96 ALA B C 1
ATOM 7224 O O . ALA B 1 96 ? 30.531 -47.188 -4.488 1 60.09 96 ALA B O 1
ATOM 7225 N N . LYS B 1 97 ? 30.797 -48.344 -6.297 1 57.06 97 LYS B N 1
ATOM 7226 C CA . LYS B 1 97 ? 31.188 -47.125 -7.012 1 57.06 97 LYS B CA 1
ATOM 7227 C C . LYS B 1 97 ? 30 -46.188 -7.18 1 57.06 97 LYS B C 1
ATOM 7229 O O . LYS B 1 97 ? 30.172 -45 -7.422 1 57.06 97 LYS B O 1
ATOM 7234 N N . THR B 1 98 ? 28.844 -46.781 -6.996 1 51.97 98 THR B N 1
ATOM 7235 C CA . THR B 1 98 ? 27.641 -46 -7.242 1 51.97 98 THR B CA 1
ATOM 7236 C C . THR B 1 98 ? 26.984 -45.594 -5.93 1 51.97 98 THR B C 1
ATOM 7238 O O . THR B 1 98 ? 26.109 -44.719 -5.914 1 51.97 98 THR B O 1
ATOM 7241 N N . THR B 1 99 ? 27.469 -46.375 -4.848 1 59.78 99 THR B N 1
ATOM 7242 C CA . THR B 1 99 ? 26.922 -46.094 -3.527 1 59.78 99 THR B CA 1
ATOM 7243 C C . THR B 1 99 ? 28.031 -45.969 -2.496 1 59.78 99 THR B C 1
ATOM 7245 O O . THR B 1 99 ? 29.156 -46.438 -2.721 1 59.78 99 THR B O 1
ATOM 7248 N N . LYS B 1 100 ? 28.031 -45.312 -1.554 1 52.06 100 LYS B N 1
ATOM 7249 C CA . LYS B 1 100 ? 29.094 -45.094 -0.571 1 52.06 100 LYS B CA 1
ATOM 7250 C C . LYS B 1 100 ? 29.5 -46.406 0.089 1 52.06 100 LYS B C 1
ATOM 7252 O O . LYS B 1 100 ? 30.703 -46.656 0.291 1 52.06 100 LYS B O 1
ATOM 7257 N N . TYR B 1 101 ? 28.844 -47.281 0.63 1 50.97 101 TYR B N 1
ATOM 7258 C CA . TYR B 1 101 ? 29.219 -48.438 1.397 1 50.97 101 TYR B CA 1
ATOM 7259 C C . TYR B 1 101 ? 28.672 -49.719 0.768 1 50.97 101 TYR B C 1
ATOM 7261 O O . TYR B 1 101 ? 28.594 -50.75 1.42 1 50.97 101 TYR B O 1
ATOM 7269 N N . GLY B 1 102 ? 28.438 -49.719 -0.521 1 64.19 102 GLY B N 1
ATOM 7270 C CA . GLY B 1 102 ? 27.781 -50.906 -1.084 1 64.19 102 GLY B CA 1
ATOM 7271 C C . GLY B 1 102 ? 26.422 -51.156 -0.468 1 64.19 102 GLY B C 1
ATOM 7272 O O . GLY B 1 102 ? 26.266 -51.156 0.756 1 64.19 102 GLY B O 1
ATOM 7273 N N . THR B 1 103 ? 25.266 -50.844 -1.07 1 79.44 103 THR B N 1
ATOM 7274 C CA . THR B 1 103 ? 23.922 -50.969 -0.527 1 79.44 103 THR B CA 1
ATOM 7275 C C . THR B 1 103 ? 23.281 -52.25 -1.036 1 79.44 103 THR B C 1
ATOM 7277 O O . THR B 1 103 ? 23.547 -52.688 -2.154 1 79.44 103 THR B O 1
ATOM 7280 N N . GLU B 1 104 ? 22.656 -52.875 -0.06 1 88.38 104 GLU B N 1
ATOM 7281 C CA . GLU B 1 104 ? 21.922 -54.094 -0.371 1 88.38 104 GLU B CA 1
ATOM 7282 C C . GLU B 1 104 ? 20.406 -53.875 -0.367 1 88.38 104 GLU B C 1
ATOM 7284 O O . GLU B 1 104 ? 19.891 -53.188 0.512 1 88.38 104 GLU B O 1
ATOM 7289 N N . TRP B 1 105 ? 19.781 -54.281 -1.487 1 93.12 105 TRP B N 1
ATOM 7290 C CA . TRP B 1 105 ? 18.328 -54.312 -1.528 1 93.12 105 TRP B CA 1
ATOM 7291 C C . TRP B 1 105 ? 17.812 -55.75 -1.327 1 93.12 105 TRP B C 1
ATOM 7293 O O . TRP B 1 105 ? 18.312 -56.688 -1.926 1 93.12 105 TRP B O 1
ATOM 7303 N N . ARG B 1 106 ? 16.797 -55.875 -0.453 1 94.06 106 ARG B N 1
ATOM 7304 C CA . ARG B 1 106 ? 16.125 -57.156 -0.222 1 94.06 106 ARG B CA 1
ATOM 7305 C C . ARG B 1 106 ? 14.648 -57.094 -0.563 1 94.06 106 ARG B C 1
ATOM 7307 O O . ARG B 1 106 ? 13.969 -56.125 -0.166 1 94.06 106 ARG B O 1
ATOM 7314 N N . PHE B 1 107 ? 14.25 -58.125 -1.253 1 95.38 107 PHE B N 1
ATOM 7315 C CA . PHE B 1 107 ? 12.836 -58.156 -1.616 1 95.38 107 PHE B CA 1
ATOM 7316 C C . PHE B 1 107 ? 11.953 -58.031 -0.378 1 95.38 107 PHE B C 1
ATOM 7318 O O . PHE B 1 107 ? 12.172 -58.719 0.618 1 95.38 107 PHE B O 1
ATOM 7325 N N . GLY B 1 108 ? 11.008 -57.031 -0.498 1 92.38 108 GLY B N 1
ATOM 7326 C CA . GLY B 1 108 ? 9.984 -56.938 0.531 1 92.38 108 GLY B CA 1
ATOM 7327 C C . GLY B 1 108 ? 10.375 -56.031 1.679 1 92.38 108 GLY B C 1
ATOM 7328 O O . GLY B 1 108 ? 9.57 -55.781 2.582 1 92.38 108 GLY B O 1
ATOM 7329 N N . THR B 1 109 ? 11.492 -55.531 1.689 1 89.5 109 THR B N 1
ATOM 7330 C CA . THR B 1 109 ? 11.891 -54.625 2.746 1 89.5 109 THR B CA 1
ATOM 7331 C C . THR B 1 109 ? 11.477 -53.188 2.398 1 89.5 109 THR B C 1
ATOM 7333 O O . THR B 1 109 ? 11.406 -52.812 1.223 1 89.5 109 THR B O 1
ATOM 7336 N N . PRO B 1 110 ? 11.133 -52.469 3.43 1 84.06 110 PRO B N 1
ATOM 7337 C CA . PRO B 1 110 ? 10.664 -51.125 3.172 1 84.06 110 PRO B CA 1
ATOM 7338 C C . PRO B 1 110 ? 11.742 -50.219 2.562 1 84.06 110 PRO B C 1
ATOM 7340 O O . PRO B 1 110 ? 12.938 -50.438 2.814 1 84.06 110 PRO B O 1
ATOM 7343 N N . SER B 1 111 ? 11.227 -49.375 1.719 1 76.44 111 SER B N 1
ATOM 7344 C CA . SER B 1 111 ? 12.094 -48.375 1.125 1 76.44 111 SER B CA 1
ATOM 7345 C C . SER B 1 111 ? 12.656 -47.438 2.188 1 76.44 111 SER B C 1
ATOM 7347 O O . SER B 1 111 ? 11.914 -46.969 3.055 1 76.44 111 SER B O 1
ATOM 7349 N N . THR B 1 112 ? 13.961 -47.406 2.309 1 80.88 112 THR B N 1
ATOM 7350 C CA . THR B 1 112 ? 14.586 -46.438 3.209 1 80.88 112 THR B CA 1
ATOM 7351 C C . THR B 1 112 ? 15.203 -45.281 2.426 1 80.88 112 THR B C 1
ATOM 7353 O O . THR B 1 112 ? 15.68 -45.469 1.305 1 80.88 112 THR B O 1
ATOM 7356 N N . LEU B 1 113 ? 15.031 -44.062 2.711 1 91.38 113 LEU B N 1
ATOM 7357 C CA . LEU B 1 113 ? 15.719 -42.875 2.219 1 91.38 113 LEU B CA 1
ATOM 7358 C C . LEU B 1 113 ? 15.195 -42.469 0.842 1 91.38 113 LEU B C 1
ATOM 7360 O O . LEU B 1 113 ? 15.93 -41.906 0.033 1 91.38 113 LEU B O 1
ATOM 7364 N N . ASN B 1 114 ? 13.93 -43.031 0.396 1 95.88 114 ASN B N 1
ATOM 7365 C CA . ASN B 1 114 ? 13.305 -42.562 -0.83 1 95.88 114 ASN B CA 1
ATOM 7366 C C . ASN B 1 114 ? 13.055 -41.031 -0.786 1 95.88 114 ASN B C 1
ATOM 7368 O O . ASN B 1 114 ? 12.688 -40.5 0.257 1 95.88 114 ASN B O 1
ATOM 7372 N N . LEU B 1 115 ? 13.258 -40.375 -1.883 1 97.5 115 LEU B N 1
ATOM 7373 C CA . LEU B 1 115 ? 13.219 -38.906 -1.901 1 97.5 115 LEU B CA 1
ATOM 7374 C C . LEU B 1 115 ? 11.82 -38.406 -2.24 1 97.5 115 LEU B C 1
ATOM 7376 O O . LEU B 1 115 ? 11.617 -37.219 -2.41 1 97.5 115 LEU B O 1
ATOM 7380 N N . GLY B 1 116 ? 10.906 -39.344 -2.393 1 96.19 116 GLY B N 1
ATOM 7381 C CA . GLY B 1 116 ? 9.516 -38.969 -2.596 1 96.19 116 GLY B CA 1
ATOM 7382 C C . GLY B 1 116 ? 9.109 -38.938 -4.055 1 96.19 116 GLY B C 1
ATOM 7383 O O . GLY B 1 116 ? 9.953 -39.062 -4.945 1 96.19 116 GLY B O 1
ATOM 7384 N N . GLY B 1 117 ? 7.812 -38.844 -4.312 1 97.25 117 GLY B N 1
ATOM 7385 C CA . GLY B 1 117 ? 7.16 -38.688 -5.605 1 97.25 117 GLY B CA 1
ATOM 7386 C C . GLY B 1 117 ? 6.098 -37.625 -5.613 1 97.25 117 GLY B C 1
ATOM 7387 O O . GLY B 1 117 ? 6.41 -36.438 -5.527 1 97.25 117 GLY B O 1
ATOM 7388 N N . THR B 1 118 ? 4.871 -38.062 -5.68 1 97.25 118 THR B N 1
ATOM 7389 C CA . THR B 1 118 ? 3.744 -37.125 -5.641 1 97.25 118 THR B CA 1
ATOM 7390 C C . THR B 1 118 ? 2.498 -37.844 -5.09 1 97.25 118 THR B C 1
ATOM 7392 O O . THR B 1 118 ? 2.592 -38.906 -4.484 1 97.25 118 THR B O 1
ATOM 7395 N N . ALA B 1 119 ? 1.368 -37.125 -5.09 1 96.38 119 ALA B N 1
ATOM 7396 C CA . ALA B 1 119 ? 0.108 -37.656 -4.574 1 96.38 119 ALA B CA 1
ATOM 7397 C C . ALA B 1 119 ? -1.028 -37.438 -5.566 1 96.38 119 ALA B C 1
ATOM 7399 O O . ALA B 1 119 ? -0.924 -36.562 -6.453 1 96.38 119 ALA B O 1
ATOM 7400 N N . ARG B 1 120 ? -2.059 -38.188 -5.363 1 95.12 120 ARG B N 1
ATOM 7401 C CA . ARG B 1 120 ? -3.215 -38.125 -6.254 1 95.12 120 ARG B CA 1
ATOM 7402 C C . ARG B 1 120 ? -3.912 -36.781 -6.172 1 95.12 120 ARG B C 1
ATOM 7404 O O . ARG B 1 120 ? -4.398 -36.25 -7.18 1 95.12 120 ARG B O 1
ATOM 7411 N N . THR B 1 121 ? -3.984 -36.312 -4.91 1 94.31 121 THR B N 1
ATOM 7412 C CA . THR B 1 121 ? -4.727 -35.062 -4.727 1 94.31 121 THR B CA 1
ATOM 7413 C C . THR B 1 121 ? -4.25 -34.312 -3.482 1 94.31 121 THR B C 1
ATOM 7415 O O . THR B 1 121 ? -3.68 -34.938 -2.574 1 94.31 121 THR B O 1
ATOM 7418 N N . LEU B 1 122 ? -4.457 -33 -3.484 1 95.12 122 LEU B N 1
ATOM 7419 C CA . LEU B 1 122 ? -4.227 -32.156 -2.318 1 95.12 122 LEU B CA 1
ATOM 7420 C C . LEU B 1 122 ? -5.547 -31.734 -1.684 1 95.12 122 LEU B C 1
ATOM 7422 O O . LEU B 1 122 ? -5.586 -30.781 -0.895 1 95.12 122 LEU B O 1
ATOM 7426 N N . ASP B 1 123 ? -6.637 -32.438 -1.991 1 94.12 123 ASP B N 1
ATOM 7427 C CA . ASP B 1 123 ? -7.941 -32.125 -1.419 1 94.12 123 ASP B CA 1
ATOM 7428 C C . ASP B 1 123 ? -7.879 -32.094 0.107 1 94.12 123 ASP B C 1
ATOM 7430 O O . ASP B 1 123 ? -7.539 -33.094 0.742 1 94.12 123 ASP B O 1
ATOM 7434 N N . LEU B 1 124 ? -8.141 -30.906 0.667 1 91.81 124 LEU B N 1
ATOM 7435 C CA . LEU B 1 124 ? -8.273 -30.641 2.094 1 91.81 124 LEU B CA 1
ATOM 7436 C C . LEU B 1 124 ? -6.93 -30.766 2.799 1 91.81 124 LEU B C 1
ATOM 7438 O O . LEU B 1 124 ? -6.871 -30.891 4.023 1 91.81 124 LEU B O 1
ATOM 7442 N N . CYS B 1 125 ? -5.855 -30.859 2.014 1 93.25 125 CYS B N 1
ATOM 7443 C CA . CYS B 1 125 ? -4.523 -30.828 2.609 1 93.25 125 CYS B CA 1
ATOM 7444 C C . CYS B 1 125 ? -4.168 -29.438 3.113 1 93.25 125 CYS B C 1
ATOM 7446 O O . CYS B 1 125 ? -4.43 -28.453 2.436 1 93.25 125 CYS B O 1
ATOM 7448 N N . ASP B 1 126 ? -3.688 -29.375 4.344 1 95.5 126 ASP B N 1
ATOM 7449 C CA . ASP B 1 126 ? -3.158 -28.156 4.965 1 95.5 126 ASP B CA 1
ATOM 7450 C C . ASP B 1 126 ? -1.72 -28.359 5.434 1 95.5 126 ASP B C 1
ATOM 7452 O O . ASP B 1 126 ? -1.481 -28.656 6.609 1 95.5 126 ASP B O 1
ATOM 7456 N N . GLY B 1 127 ? -0.848 -28.172 4.539 1 95.75 127 GLY B N 1
ATOM 7457 C CA . GLY B 1 127 ? 0.555 -28.453 4.793 1 95.75 127 GLY B CA 1
ATOM 7458 C C . GLY B 1 127 ? 1.062 -29.672 4.031 1 95.75 127 GLY B C 1
ATOM 7459 O O . GLY B 1 127 ? 0.525 -30.016 2.975 1 95.75 127 GLY B O 1
ATOM 7460 N N . ARG B 1 128 ? 2.092 -30.188 4.535 1 95.69 128 ARG B N 1
ATOM 7461 C CA . ARG B 1 128 ? 2.77 -31.281 3.838 1 95.69 128 ARG B CA 1
ATOM 7462 C C . ARG B 1 128 ? 1.946 -32.562 3.889 1 95.69 128 ARG B C 1
ATOM 7464 O O . ARG B 1 128 ? 1.365 -32.906 4.926 1 95.69 128 ARG B O 1
ATOM 7471 N N . CYS B 1 129 ? 1.816 -33.219 2.795 1 96 129 CYS B N 1
ATOM 7472 C CA . CYS B 1 129 ? 1.118 -34.5 2.746 1 96 129 CYS B CA 1
ATOM 7473 C C . CYS B 1 129 ? 2.076 -35.625 2.389 1 96 129 CYS B C 1
ATOM 7475 O O . CYS B 1 129 ? 3.275 -35.375 2.221 1 96 129 CYS B O 1
ATOM 7477 N N . ASP B 1 130 ? 1.561 -36.812 2.416 1 94.69 130 ASP B N 1
ATOM 7478 C CA . ASP B 1 130 ? 2.336 -37.938 1.947 1 94.69 130 ASP B CA 1
ATOM 7479 C C . ASP B 1 130 ? 2.461 -37.938 0.425 1 94.69 130 ASP B C 1
ATOM 7481 O O . ASP B 1 130 ? 1.453 -37.969 -0.286 1 94.69 130 ASP B O 1
ATOM 7485 N N . MET B 1 131 ? 3.652 -37.969 -0.113 1 94.44 131 MET B N 1
ATOM 7486 C CA . MET B 1 131 ? 3.871 -37.812 -1.549 1 94.44 131 MET B CA 1
ATOM 7487 C C . MET B 1 131 ? 4.289 -39.125 -2.178 1 94.44 131 MET B C 1
ATOM 7489 O O . MET B 1 131 ? 4.754 -39.156 -3.316 1 94.44 131 MET B O 1
ATOM 7493 N N . GLY B 1 132 ? 4.156 -40.219 -1.428 1 94.5 132 GLY B N 1
ATOM 7494 C CA . GLY B 1 132 ? 4.523 -41.5 -1.962 1 94.5 132 GLY B CA 1
ATOM 7495 C C . GLY B 1 132 ? 5.992 -41.594 -2.332 1 94.5 132 GLY B C 1
ATOM 7496 O O . GLY B 1 132 ? 6.816 -40.844 -1.843 1 94.5 132 GLY B O 1
ATOM 7497 N N . ASP B 1 133 ? 6.32 -42.656 -3.131 1 95.62 133 ASP B N 1
ATOM 7498 C CA . ASP B 1 133 ? 7.703 -42.938 -3.52 1 95.62 133 ASP B CA 1
ATOM 7499 C C . ASP B 1 133 ? 7.918 -42.625 -5.004 1 95.62 133 ASP B C 1
ATOM 7501 O O . ASP B 1 133 ? 6.996 -42.781 -5.809 1 95.62 133 ASP B O 1
ATOM 7505 N N . GLY B 1 134 ? 9.078 -42.156 -5.305 1 97.25 134 GLY B N 1
ATOM 7506 C CA . GLY B 1 134 ? 9.57 -42.094 -6.672 1 97.25 134 GLY B CA 1
ATOM 7507 C C . GLY B 1 134 ? 10.68 -43.062 -6.961 1 97.25 134 GLY B C 1
ATOM 7508 O O . GLY B 1 134 ? 10.836 -44.062 -6.246 1 97.25 134 GLY B O 1
ATOM 7509 N N . VAL B 1 135 ? 11.398 -42.844 -7.973 1 97.75 135 VAL B N 1
ATOM 7510 C CA . VAL B 1 135 ? 12.43 -43.812 -8.352 1 97.75 135 VAL B CA 1
ATOM 7511 C C . VAL B 1 135 ? 13.805 -43.281 -7.945 1 97.75 135 VAL B C 1
ATOM 7513 O O . VAL B 1 135 ? 14.836 -43.844 -8.32 1 97.75 135 VAL B O 1
ATOM 7516 N N . LEU B 1 136 ? 13.789 -42.156 -7.211 1 97.25 136 LEU B N 1
ATOM 7517 C CA . LEU B 1 136 ? 15.023 -41.594 -6.684 1 97.25 136 LEU B CA 1
ATOM 7518 C C . LEU B 1 136 ? 15.148 -41.875 -5.188 1 97.25 136 LEU B C 1
ATOM 7520 O O . LEU B 1 136 ? 14.172 -41.75 -4.449 1 97.25 136 LEU B O 1
ATOM 7524 N N . SER B 1 137 ? 16.312 -42.25 -4.805 1 95.38 137 SER B N 1
ATOM 7525 C CA . SER B 1 137 ? 16.578 -42.562 -3.404 1 95.38 137 SER B CA 1
ATOM 7526 C C . SER B 1 137 ? 18.047 -42.312 -3.051 1 95.38 137 SER B C 1
ATOM 7528 O O . SER B 1 137 ? 18.938 -42.594 -3.85 1 95.38 137 SER B O 1
ATOM 7530 N N . LYS B 1 138 ? 18.234 -41.844 -1.853 1 93.12 138 LYS B N 1
ATOM 7531 C CA . LYS B 1 138 ? 19.594 -41.688 -1.372 1 93.12 138 LYS B CA 1
ATOM 7532 C C . LYS B 1 138 ? 20.281 -43.031 -1.148 1 93.12 138 LYS B C 1
ATOM 7534 O O . LYS B 1 138 ? 21.516 -43.094 -1.138 1 93.12 138 LYS B O 1
ATOM 7539 N N . ALA B 1 139 ? 19.469 -44.062 -0.969 1 90.31 139 ALA B N 1
ATOM 7540 C CA . ALA B 1 139 ? 20.016 -45.406 -0.801 1 90.31 139 ALA B CA 1
ATOM 7541 C C . ALA B 1 139 ? 20.578 -45.938 -2.115 1 90.31 139 ALA B C 1
ATOM 7543 O O . ALA B 1 139 ? 21.359 -46.875 -2.123 1 90.31 139 ALA B O 1
ATOM 7544 N N . GLY B 1 140 ? 20.156 -45.312 -3.16 1 91.69 140 GLY B N 1
ATOM 7545 C CA . GLY B 1 140 ? 20.703 -45.688 -4.465 1 91.69 140 GLY B CA 1
ATOM 7546 C C . GLY B 1 140 ? 19.812 -46.625 -5.25 1 91.69 140 GLY B C 1
ATOM 7547 O O . GLY B 1 140 ? 20.141 -47 -6.379 1 91.69 140 GLY B O 1
ATOM 7548 N N . PHE B 1 141 ? 18.719 -47.031 -4.625 1 93.5 141 PHE B N 1
ATOM 7549 C CA . PHE B 1 141 ? 17.781 -47.906 -5.328 1 93.5 141 PHE B CA 1
ATOM 7550 C C . PHE B 1 141 ? 16.344 -47.531 -4.992 1 93.5 141 PHE B C 1
ATOM 7552 O O . PHE B 1 141 ? 16.078 -46.906 -3.955 1 93.5 141 PHE B O 1
ATOM 7559 N N . ALA B 1 142 ? 15.469 -47.875 -5.836 1 95.81 142 ALA B N 1
ATOM 7560 C CA . ALA B 1 142 ? 14.023 -47.719 -5.66 1 95.81 142 ALA B CA 1
ATOM 7561 C C . ALA B 1 142 ? 13.266 -48.812 -6.441 1 95.81 142 ALA B C 1
ATOM 7563 O O . ALA B 1 142 ? 13.773 -49.344 -7.422 1 95.81 142 ALA B O 1
ATOM 7564 N N . VAL B 1 143 ? 12.07 -49.094 -5.941 1 96.56 143 VAL B N 1
ATOM 7565 C CA . VAL B 1 143 ? 11.305 -50.156 -6.578 1 96.56 143 VAL B CA 1
ATOM 7566 C C . VAL B 1 143 ? 9.906 -49.625 -6.922 1 96.56 143 VAL B C 1
ATOM 7568 O O . VAL B 1 143 ? 9.281 -48.938 -6.121 1 96.56 143 VAL B O 1
ATOM 7571 N N . ILE B 1 144 ? 9.531 -49.938 -8.141 1 97.12 144 ILE B N 1
ATOM 7572 C CA . ILE B 1 144 ? 8.125 -49.812 -8.508 1 97.12 144 ILE B CA 1
ATOM 7573 C C . ILE B 1 144 ? 7.445 -51.156 -8.492 1 97.12 144 ILE B C 1
ATOM 7575 O O . ILE B 1 144 ? 7.887 -52.094 -9.164 1 97.12 144 ILE B O 1
ATOM 7579 N N . ASP B 1 145 ? 6.457 -51.312 -7.676 1 96.31 145 ASP B N 1
ATOM 7580 C CA . ASP B 1 145 ? 5.629 -52.5 -7.672 1 96.31 145 ASP B CA 1
ATOM 7581 C C . ASP B 1 145 ? 4.473 -52.375 -8.664 1 96.31 145 ASP B C 1
ATOM 7583 O O . ASP B 1 145 ? 3.506 -51.656 -8.406 1 96.31 145 ASP B O 1
ATOM 7587 N N . ASP B 1 146 ? 4.574 -53.062 -9.773 1 96.56 146 ASP B N 1
ATOM 7588 C CA . ASP B 1 146 ? 3.609 -53 -10.875 1 96.56 146 ASP B CA 1
ATOM 7589 C C . ASP B 1 146 ? 2.662 -54.188 -10.844 1 96.56 146 ASP B C 1
ATOM 7591 O O . ASP B 1 146 ? 1.971 -54.469 -11.828 1 96.56 146 ASP B O 1
ATOM 7595 N N . SER B 1 147 ? 2.541 -54.875 -9.734 1 95.31 147 SER B N 1
ATOM 7596 C CA . SER B 1 147 ? 1.854 -56.156 -9.641 1 95.31 147 SER B CA 1
ATOM 7597 C C . SER B 1 147 ? 0.347 -56 -9.812 1 95.31 147 SER B C 1
ATOM 7599 O O . SER B 1 147 ? -0.33 -56.906 -10.297 1 95.31 147 SER B O 1
ATOM 7601 N N . GLU B 1 148 ? -0.097 -54.906 -9.438 1 91.69 148 GLU B N 1
ATOM 7602 C CA . GLU B 1 148 ? -1.55 -54.75 -9.375 1 91.69 148 GLU B CA 1
ATOM 7603 C C . GLU B 1 148 ? -2.059 -53.75 -10.398 1 91.69 148 GLU B C 1
ATOM 7605 O O . GLU B 1 148 ? -3.25 -53.438 -10.43 1 91.69 148 GLU B O 1
ATOM 7610 N N . SER B 1 149 ? -1.17 -53.25 -11.188 1 93.06 149 SER B N 1
ATOM 7611 C CA . SER B 1 149 ? -1.559 -52.219 -12.141 1 93.06 149 SER B CA 1
ATOM 7612 C C . SER B 1 149 ? -2.457 -52.812 -13.234 1 93.06 149 SER B C 1
ATOM 7614 O O . SER B 1 149 ? -2.412 -54 -13.516 1 93.06 149 SER B O 1
ATOM 7616 N N . MET B 1 150 ? -3.225 -51.906 -13.797 1 92.81 150 MET B N 1
ATOM 7617 C CA . MET B 1 150 ? -4.086 -52.25 -14.922 1 92.81 150 MET B CA 1
ATOM 7618 C C . MET B 1 150 ? -3.266 -52.531 -16.172 1 92.81 150 MET B C 1
ATOM 7620 O O . MET B 1 150 ? -2.174 -51.969 -16.344 1 92.81 150 MET B O 1
ATOM 7624 N N . LEU B 1 151 ? -3.863 -53.438 -17.062 1 96 151 LEU B N 1
ATOM 7625 C CA . LEU B 1 151 ? -3.182 -53.781 -18.312 1 96 151 LEU B CA 1
ATOM 7626 C C . LEU B 1 151 ? -3.955 -53.281 -19.516 1 96 151 LEU B C 1
ATOM 7628 O O . LEU B 1 151 ? -5.16 -53.031 -19.422 1 96 151 LEU B O 1
ATOM 7632 N N . PHE B 1 152 ? -3.252 -53.062 -20.578 1 96.5 152 PHE B N 1
ATOM 7633 C CA . PHE B 1 152 ? -3.852 -52.844 -21.891 1 96.5 152 PHE B CA 1
ATOM 7634 C C . PHE B 1 152 ? -3.936 -54.125 -22.703 1 96.5 152 PHE B C 1
ATOM 7636 O O . PHE B 1 152 ? -3.006 -54.938 -22.688 1 96.5 152 PHE B O 1
ATOM 7643 N N . ASP B 1 153 ? -4.992 -54.375 -23.469 1 94.19 153 ASP B N 1
ATOM 7644 C CA . ASP B 1 153 ? -5.227 -55.625 -24.125 1 94.19 153 ASP B CA 1
ATOM 7645 C C . ASP B 1 153 ? -4.578 -55.656 -25.516 1 94.19 153 ASP B C 1
ATOM 7647 O O . ASP B 1 153 ? -4.582 -56.688 -26.188 1 94.19 153 ASP B O 1
ATOM 7651 N N . GLY B 1 154 ? -4.078 -54.562 -25.938 1 93.31 154 GLY B N 1
ATOM 7652 C CA . GLY B 1 154 ? -3.445 -54.469 -27.234 1 93.31 154 GLY B CA 1
ATOM 7653 C C . GLY B 1 154 ? -4.438 -54.312 -28.375 1 93.31 154 GLY B C 1
ATOM 7654 O O . GLY B 1 154 ? -4.043 -54.156 -29.531 1 93.31 154 GLY B O 1
ATOM 7655 N N . GLN B 1 155 ? -5.645 -54.281 -28.078 1 93.94 155 GLN B N 1
ATOM 7656 C CA . GLN B 1 155 ? -6.699 -54.156 -29.078 1 93.94 155 GLN B CA 1
ATOM 7657 C C . GLN B 1 155 ? -7.531 -52.906 -28.859 1 93.94 155 GLN B C 1
ATOM 7659 O O . GLN B 1 155 ? -8.711 -52.875 -29.219 1 93.94 155 GLN B O 1
ATOM 7664 N N . GLY B 1 156 ? -6.832 -52 -28.125 1 94.38 156 GLY B N 1
ATOM 7665 C CA . GLY B 1 156 ? -7.477 -50.688 -27.984 1 94.38 156 GLY B CA 1
ATOM 7666 C C . GLY B 1 156 ? -8.281 -50.562 -26.703 1 94.38 156 GLY B C 1
ATOM 7667 O O . GLY B 1 156 ? -8.984 -49.562 -26.5 1 94.38 156 GLY B O 1
ATOM 7668 N N . PHE B 1 157 ? -8.219 -51.5 -25.859 1 95.81 157 PHE B N 1
ATOM 7669 C CA . PHE B 1 157 ? -8.914 -51.406 -24.578 1 95.81 157 PHE B CA 1
ATOM 7670 C C . PHE B 1 157 ? -8.031 -51.938 -23.453 1 95.81 157 PHE B C 1
ATOM 7672 O O . PHE B 1 157 ? -6.805 -51.812 -23.516 1 95.81 157 PHE B O 1
ATOM 7679 N N . VAL B 1 158 ? -8.695 -52.375 -22.312 1 94.94 158 VAL B N 1
ATOM 7680 C CA . VAL B 1 158 ? -7.914 -52.719 -21.125 1 94.94 158 VAL B CA 1
ATOM 7681 C C . VAL B 1 158 ? -8.188 -54.156 -20.734 1 94.94 158 VAL B C 1
ATOM 7683 O O . VAL B 1 158 ? -9.086 -54.812 -21.281 1 94.94 158 VAL B O 1
ATOM 7686 N N . ALA B 1 159 ? -7.309 -54.625 -19.859 1 92.06 159 ALA B N 1
ATOM 7687 C CA . ALA B 1 159 ? -7.453 -56 -19.328 1 92.06 159 ALA B CA 1
ATOM 7688 C C . ALA B 1 159 ? -7.051 -56.062 -17.859 1 92.06 159 ALA B C 1
ATOM 7690 O O . ALA B 1 159 ? -6.289 -55.219 -17.375 1 92.06 159 ALA B O 1
ATOM 7691 N N . SER B 1 160 ? -7.617 -57 -17.172 1 88.94 160 SER B N 1
ATOM 7692 C CA . SER B 1 160 ? -7.234 -57.25 -15.781 1 88.94 160 SER B CA 1
ATOM 7693 C C . SER B 1 160 ? -6.012 -58.156 -15.688 1 88.94 160 SER B C 1
ATOM 7695 O O . SER B 1 160 ? -5.688 -58.844 -16.641 1 88.94 160 SER B O 1
ATOM 7697 N N . ARG B 1 161 ? -5.391 -58.094 -14.562 1 90.31 161 ARG B N 1
ATOM 7698 C CA . ARG B 1 161 ? -4.312 -59.031 -14.266 1 90.31 161 ARG B CA 1
ATOM 7699 C C . ARG B 1 161 ? -4.863 -60.406 -13.93 1 90.31 161 ARG B C 1
ATOM 7701 O O . ARG B 1 161 ? -5.914 -60.531 -13.297 1 90.31 161 ARG B O 1
ATOM 7708 N N . PRO B 1 162 ? -4.125 -61.375 -14.359 1 88.19 162 PRO B N 1
ATOM 7709 C CA . PRO B 1 162 ? -4.555 -62.688 -13.93 1 88.19 162 PRO B CA 1
ATOM 7710 C C . PRO B 1 162 ? -4.484 -62.875 -12.414 1 88.19 162 PRO B C 1
ATOM 7712 O O . PRO B 1 162 ? -3.619 -62.312 -11.758 1 88.19 162 PRO B O 1
ATOM 7715 N N . ALA B 1 163 ? -5.441 -63.688 -11.852 1 87.06 163 ALA B N 1
ATOM 7716 C CA . ALA B 1 163 ? -5.473 -63.969 -10.414 1 87.06 163 ALA B CA 1
ATOM 7717 C C . ALA B 1 163 ? -4.309 -64.875 -10.008 1 87.06 163 ALA B C 1
ATOM 7719 O O . ALA B 1 163 ? -3.682 -65.5 -10.859 1 87.06 163 ALA B O 1
ATOM 7720 N N . GLY B 1 164 ? -4.039 -64.938 -8.664 1 89.75 164 GLY B N 1
ATOM 7721 C CA . GLY B 1 164 ? -3.021 -65.812 -8.109 1 89.75 164 GLY B CA 1
ATOM 7722 C C . GLY B 1 164 ? -1.872 -65.062 -7.469 1 89.75 164 GLY B C 1
ATOM 7723 O O . GLY B 1 164 ? -1.855 -63.812 -7.461 1 89.75 164 GLY B O 1
ATOM 7724 N N . ASP B 1 165 ? -1.034 -65.812 -6.852 1 93.44 165 ASP B N 1
ATOM 7725 C CA . ASP B 1 165 ? 0.171 -65.25 -6.254 1 93.44 165 ASP B CA 1
ATOM 7726 C C . ASP B 1 165 ? 1.165 -64.812 -7.328 1 93.44 165 ASP B C 1
ATOM 7728 O O . ASP B 1 165 ? 1.797 -65.688 -7.977 1 93.44 165 ASP B O 1
ATOM 7732 N N . ARG B 1 166 ? 1.253 -63.469 -7.531 1 95.31 166 ARG B N 1
ATOM 7733 C CA . ARG B 1 166 ? 2.082 -62.938 -8.594 1 95.31 166 ARG B CA 1
ATOM 7734 C C . ARG B 1 166 ? 2.824 -61.688 -8.125 1 95.31 166 ARG B C 1
ATOM 7736 O O . ARG B 1 166 ? 2.322 -60.938 -7.273 1 95.31 166 ARG B O 1
ATOM 7743 N N . VAL B 1 167 ? 4.031 -61.5 -8.617 1 97.25 167 VAL B N 1
ATOM 7744 C CA . VAL B 1 167 ? 4.844 -60.312 -8.398 1 97.25 167 VAL B CA 1
ATOM 7745 C C . VAL B 1 167 ? 5.352 -59.781 -9.734 1 97.25 167 VAL B C 1
ATOM 7747 O O . VAL B 1 167 ? 5.75 -60.562 -10.609 1 97.25 167 VAL B O 1
ATOM 7750 N N . ASP B 1 168 ? 5.219 -58.531 -9.945 1 97.75 168 ASP B N 1
ATOM 7751 C CA . ASP B 1 168 ? 5.809 -57.812 -11.062 1 97.75 168 ASP B CA 1
ATOM 7752 C C . ASP B 1 168 ? 6.457 -56.5 -10.586 1 97.75 168 ASP B C 1
ATOM 7754 O O . ASP B 1 168 ? 5.785 -55.469 -10.461 1 97.75 168 ASP B O 1
ATOM 7758 N N . GLY B 1 169 ? 7.727 -56.625 -10.375 1 97.81 169 GLY B N 1
ATOM 7759 C CA . GLY B 1 169 ? 8.43 -55.5 -9.805 1 97.81 169 GLY B CA 1
ATOM 7760 C C . GLY B 1 169 ? 9.562 -55 -10.688 1 97.81 169 GLY B C 1
ATOM 7761 O O . GLY B 1 169 ? 10.047 -55.719 -11.555 1 97.81 169 GLY B O 1
ATOM 7762 N N . TYR B 1 170 ? 9.93 -53.781 -10.492 1 98.38 170 TYR B N 1
ATOM 7763 C CA . TYR B 1 170 ? 11.023 -53.125 -11.195 1 98.38 170 TYR B CA 1
ATOM 7764 C C . TYR B 1 170 ? 12 -52.469 -10.219 1 98.38 170 TYR B C 1
ATOM 7766 O O . TYR B 1 170 ? 11.648 -51.531 -9.508 1 98.38 170 TYR B O 1
ATOM 7774 N N . LEU B 1 171 ? 13.203 -52.938 -10.141 1 97.06 171 LEU B N 1
ATOM 7775 C CA . LEU B 1 171 ? 14.242 -52.406 -9.266 1 97.06 171 LEU B CA 1
ATOM 7776 C C . LEU B 1 171 ? 15.141 -51.406 -10.023 1 97.06 171 LEU B C 1
ATOM 7778 O O . LEU B 1 171 ? 15.836 -51.812 -10.961 1 97.06 171 LEU B O 1
ATOM 7782 N N . PHE B 1 172 ? 15.078 -50.156 -9.641 1 97.12 172 PHE B N 1
ATOM 7783 C CA . PHE B 1 172 ? 15.969 -49.125 -10.148 1 97.12 172 PHE B CA 1
ATOM 7784 C C . PHE B 1 172 ? 17.234 -49.031 -9.305 1 97.12 172 PHE B C 1
ATOM 7786 O O . PHE B 1 172 ? 17.203 -48.594 -8.156 1 97.12 172 PHE B O 1
ATOM 7793 N N . ALA B 1 173 ? 18.281 -49.406 -9.867 1 94.94 173 ALA B N 1
ATOM 7794 C CA . ALA B 1 173 ? 19.562 -49.406 -9.156 1 94.94 173 ALA B CA 1
ATOM 7795 C C . ALA B 1 173 ? 20.531 -48.375 -9.75 1 94.94 173 ALA B C 1
ATOM 7797 O O . ALA B 1 173 ? 21.625 -48.75 -10.172 1 94.94 173 ALA B O 1
ATOM 7798 N N . TYR B 1 174 ? 20.25 -47.188 -9.648 1 95.19 174 TYR B N 1
ATOM 7799 C CA . TYR B 1 174 ? 20.969 -46.156 -10.367 1 95.19 174 TYR B CA 1
ATOM 7800 C C . TYR B 1 174 ? 21.844 -45.344 -9.406 1 95.19 174 TYR B C 1
ATOM 7802 O O . TYR B 1 174 ? 22.422 -44.312 -9.797 1 95.19 174 TYR B O 1
ATOM 7810 N N . GLY B 1 175 ? 21.953 -45.719 -8.195 1 92.88 175 GLY B N 1
ATOM 7811 C CA . GLY B 1 175 ? 22.688 -44.875 -7.254 1 92.88 175 GLY B CA 1
ATOM 7812 C C . GLY B 1 175 ? 22.141 -43.469 -7.145 1 92.88 175 GLY B C 1
ATOM 7813 O O . GLY B 1 175 ? 20.938 -43.281 -6.953 1 92.88 175 GLY B O 1
ATOM 7814 N N . ARG B 1 176 ? 23.078 -42.562 -7.352 1 93.31 176 ARG B N 1
ATOM 7815 C CA . ARG B 1 176 ? 22.641 -41.156 -7.238 1 93.31 176 ARG B CA 1
ATOM 7816 C C . ARG B 1 176 ? 22.625 -40.469 -8.602 1 93.31 176 ARG B C 1
ATOM 7818 O O . ARG B 1 176 ? 22.594 -39.25 -8.695 1 93.31 176 ARG B O 1
ATOM 7825 N N . ASP B 1 177 ? 22.688 -41.312 -9.609 1 95.56 177 ASP B N 1
ATOM 7826 C CA . ASP B 1 177 ? 22.453 -40.781 -10.953 1 95.56 177 ASP B CA 1
ATOM 7827 C C . ASP B 1 177 ? 20.969 -40.594 -11.227 1 95.56 177 ASP B C 1
ATOM 7829 O O . ASP B 1 177 ? 20.375 -41.375 -12 1 95.56 177 ASP B O 1
ATOM 7833 N N . TYR B 1 178 ? 20.422 -39.625 -10.664 1 97 178 TYR B N 1
ATOM 7834 C CA . TYR B 1 178 ? 18.984 -39.406 -10.633 1 97 178 TYR B CA 1
ATOM 7835 C C . TYR B 1 178 ? 18.438 -39.156 -12.031 1 97 178 TYR B C 1
ATOM 7837 O O . TYR B 1 178 ? 17.359 -39.625 -12.391 1 97 178 TYR B O 1
ATOM 7845 N N . LYS B 1 179 ? 19.125 -38.438 -12.836 1 96.44 179 LYS B N 1
ATOM 7846 C CA . LYS B 1 179 ? 18.688 -38.125 -14.195 1 96.44 179 LYS B CA 1
ATOM 7847 C C . LYS B 1 179 ? 18.594 -39.406 -15.039 1 96.44 179 LYS B C 1
ATOM 7849 O O . LYS B 1 179 ? 17.641 -39.594 -15.789 1 96.44 179 LYS B O 1
ATOM 7854 N N . ALA B 1 180 ? 19.562 -40.219 -14.859 1 96.94 180 ALA B N 1
ATOM 7855 C CA . ALA B 1 180 ? 19.531 -41.5 -15.594 1 96.94 180 ALA B CA 1
ATOM 7856 C C . ALA B 1 180 ? 18.375 -42.375 -15.141 1 96.94 180 ALA B C 1
ATOM 7858 O O . ALA B 1 180 ? 17.781 -43.094 -15.945 1 96.94 180 ALA B O 1
ATOM 7859 N N . ALA B 1 181 ? 18.141 -42.375 -13.82 1 97.69 181 ALA B N 1
ATOM 7860 C CA . ALA B 1 181 ? 17 -43.125 -13.297 1 97.69 181 ALA B CA 1
ATOM 7861 C C . ALA B 1 181 ? 15.695 -42.688 -13.945 1 97.69 181 ALA B C 1
ATOM 7863 O O . ALA B 1 181 ? 14.891 -43.531 -14.359 1 97.69 181 ALA B O 1
ATOM 7864 N N . ILE B 1 182 ? 15.5 -41.438 -14.055 1 97.75 182 ILE B N 1
ATOM 7865 C CA . ILE B 1 182 ? 14.266 -40.906 -14.625 1 97.75 182 ILE B CA 1
ATOM 7866 C C . ILE B 1 182 ? 14.234 -41.188 -16.125 1 97.75 182 ILE B C 1
ATOM 7868 O O . ILE B 1 182 ? 13.18 -41.469 -16.688 1 97.75 182 ILE B O 1
ATOM 7872 N N . LYS B 1 183 ? 15.359 -41.062 -16.766 1 97.81 183 LYS B N 1
ATOM 7873 C CA . LYS B 1 183 ? 15.414 -41.438 -18.172 1 97.81 183 LYS B CA 1
ATOM 7874 C C . LYS B 1 183 ? 14.992 -42.875 -18.375 1 97.81 183 LYS B C 1
ATOM 7876 O O . LYS B 1 183 ? 14.273 -43.188 -19.328 1 97.81 183 LYS B O 1
ATOM 7881 N N . ALA B 1 184 ? 15.484 -43.75 -17.484 1 98.06 184 ALA B N 1
ATOM 7882 C CA . ALA B 1 184 ? 15.07 -45.156 -17.531 1 98.06 184 ALA B CA 1
ATOM 7883 C C . ALA B 1 184 ? 13.57 -45.281 -17.281 1 98.06 184 ALA B C 1
ATOM 7885 O O . ALA B 1 184 ? 12.898 -46.094 -17.922 1 98.06 184 ALA B O 1
ATOM 7886 N N . PHE B 1 185 ? 13.141 -44.594 -16.266 1 98.12 185 PHE B N 1
ATOM 7887 C CA . PHE B 1 185 ? 11.711 -44.594 -15.984 1 98.12 185 PHE B CA 1
ATOM 7888 C C . PHE B 1 185 ? 10.906 -44.25 -17.234 1 98.12 185 PHE B C 1
ATOM 7890 O O . PHE B 1 185 ? 9.953 -44.938 -17.578 1 98.12 185 PHE B O 1
ATOM 7897 N N . TYR B 1 186 ? 11.273 -43.188 -17.969 1 98.25 186 TYR B N 1
ATOM 7898 C CA . TYR B 1 186 ? 10.586 -42.719 -19.172 1 98.25 186 TYR B CA 1
ATOM 7899 C C . TYR B 1 186 ? 10.734 -43.75 -20.297 1 98.25 186 TYR B C 1
ATOM 7901 O O . TYR B 1 186 ? 9.82 -43.938 -21.094 1 98.25 186 TYR B O 1
ATOM 7909 N N . ALA B 1 187 ? 11.852 -44.375 -20.375 1 98 187 ALA B N 1
ATOM 7910 C CA . ALA B 1 187 ? 12.07 -45.406 -21.406 1 98 187 ALA B CA 1
ATOM 7911 C C . ALA B 1 187 ? 11.07 -46.531 -21.266 1 98 187 ALA B C 1
ATOM 7913 O O . ALA B 1 187 ? 10.586 -47.062 -22.266 1 98 187 ALA B O 1
ATOM 7914 N N . VAL B 1 188 ? 10.766 -46.844 -20.047 1 98.38 188 VAL B N 1
ATOM 7915 C CA . VAL B 1 188 ? 9.867 -47.969 -19.766 1 98.38 188 VAL B CA 1
ATOM 7916 C C . VAL B 1 188 ? 8.414 -47.5 -19.812 1 98.38 188 VAL B C 1
ATOM 7918 O O . VAL B 1 188 ? 7.547 -48.156 -20.375 1 98.38 188 VAL B O 1
ATOM 7921 N N . SER B 1 189 ? 8.188 -46.375 -19.25 1 98.19 189 SER B N 1
ATOM 7922 C CA . SER B 1 189 ? 6.828 -45.938 -18.984 1 98.19 189 SER B CA 1
ATOM 7923 C C . SER B 1 189 ? 6.32 -45 -20.094 1 98.19 189 SER B C 1
ATOM 7925 O O . SER B 1 189 ? 5.125 -44.719 -20.156 1 98.19 189 SER B O 1
ATOM 7927 N N . GLY B 1 190 ? 7.133 -44.594 -20.969 1 97.06 190 GLY B N 1
ATOM 7928 C CA . GLY B 1 190 ? 6.805 -43.594 -21.984 1 97.06 190 GLY B CA 1
ATOM 7929 C C . GLY B 1 190 ? 7.312 -42.219 -21.641 1 97.06 190 GLY B C 1
ATOM 7930 O O . GLY B 1 190 ? 7.477 -41.875 -20.453 1 97.06 190 GLY B O 1
ATOM 7931 N N . LYS B 1 191 ? 7.523 -41.375 -22.641 1 96.19 191 LYS B N 1
ATOM 7932 C CA . LYS B 1 191 ? 8.055 -40.031 -22.453 1 96.19 191 LYS B CA 1
ATOM 7933 C C . LYS B 1 191 ? 6.977 -39.094 -21.953 1 96.19 191 LYS B C 1
ATOM 7935 O O . LYS B 1 191 ? 5.785 -39.312 -22.188 1 96.19 191 LYS B O 1
ATOM 7940 N N . GLN B 1 192 ? 7.371 -38.125 -21.281 1 95.81 192 GLN B N 1
ATOM 7941 C CA . GLN B 1 192 ? 6.449 -37.031 -20.969 1 95.81 192 GLN B CA 1
ATOM 7942 C C . GLN B 1 192 ? 6.074 -36.281 -22.234 1 95.81 192 GLN B C 1
ATOM 7944 O O . GLN B 1 192 ? 6.949 -35.812 -22.969 1 95.81 192 GLN B O 1
ATOM 7949 N N . PRO B 1 193 ? 4.855 -36.031 -22.453 1 96.38 193 PRO B N 1
ATOM 7950 C CA . PRO B 1 193 ? 4.426 -35.375 -23.703 1 96.38 193 PRO B CA 1
ATOM 7951 C C . PRO B 1 193 ? 4.641 -33.875 -23.672 1 96.38 193 PRO B C 1
ATOM 7953 O O . PRO B 1 193 ? 4.723 -33.25 -22.594 1 96.38 193 PRO B O 1
ATOM 7956 N N . VAL B 1 194 ? 4.742 -33.25 -24.891 1 96.56 194 VAL B N 1
ATOM 7957 C CA . VAL B 1 194 ? 4.68 -31.812 -25.094 1 96.56 194 VAL B CA 1
ATOM 7958 C C . VAL B 1 194 ? 3.254 -31.328 -24.844 1 96.56 194 VAL B C 1
ATOM 7960 O O . VAL B 1 194 ? 2.287 -32.031 -25.125 1 96.56 194 VAL B O 1
ATOM 7963 N N . VAL B 1 195 ? 3.115 -30.188 -24.312 1 97.81 195 VAL B N 1
ATOM 7964 C CA . VAL B 1 195 ? 1.798 -29.578 -24.125 1 97.81 195 VAL B CA 1
ATOM 7965 C C . VAL B 1 195 ? 1.622 -28.406 -25.094 1 97.81 195 VAL B C 1
ATOM 7967 O O . VAL B 1 195 ? 2.604 -27.859 -25.594 1 97.81 195 VAL B O 1
ATOM 7970 N N . PRO B 1 196 ? 0.383 -28.062 -25.422 1 97.25 196 PRO B N 1
ATOM 7971 C CA . PRO B 1 196 ? 0.16 -26.906 -26.297 1 97.25 196 PRO B CA 1
ATOM 7972 C C . PRO B 1 196 ? 0.681 -25.594 -25.703 1 97.25 196 PRO B C 1
ATOM 7974 O O . PRO B 1 196 ? 0.597 -25.391 -24.484 1 97.25 196 PRO B O 1
ATOM 7977 N N . ARG B 1 197 ? 1.102 -24.703 -26.562 1 97.31 197 ARG B N 1
ATOM 7978 C CA . ARG B 1 197 ? 1.721 -23.453 -26.156 1 97.31 197 ARG B CA 1
ATOM 7979 C C . ARG B 1 197 ? 0.786 -22.641 -25.266 1 97.31 197 ARG B C 1
ATOM 7981 O O . ARG B 1 197 ? 1.228 -22.016 -24.297 1 97.31 197 ARG B O 1
ATOM 7988 N N . TYR B 1 198 ? -0.551 -22.641 -25.531 1 97.81 198 TYR B N 1
ATOM 7989 C CA . TYR B 1 198 ? -1.517 -21.844 -24.781 1 97.81 198 TYR B CA 1
ATOM 7990 C C . TYR B 1 198 ? -1.618 -22.328 -23.344 1 97.81 198 TYR B C 1
ATOM 7992 O O . TYR B 1 198 ? -2.109 -21.609 -22.469 1 97.81 198 TYR B O 1
ATOM 8000 N N . ALA B 1 199 ? -1.199 -23.578 -23.062 1 98.5 199 ALA B N 1
ATOM 8001 C CA . ALA B 1 199 ? -1.278 -24.109 -21.703 1 98.5 199 ALA B CA 1
ATOM 8002 C C . ALA B 1 199 ? -0.253 -23.438 -20.781 1 98.5 199 ALA B C 1
ATOM 8004 O O . ALA B 1 199 ? -0.342 -23.547 -19.562 1 98.5 199 ALA B O 1
ATOM 8005 N N . LEU B 1 200 ? 0.657 -22.719 -21.359 1 98.69 200 LEU B N 1
ATOM 8006 C CA . LEU B 1 200 ? 1.822 -22.25 -20.609 1 98.69 200 LEU B CA 1
ATOM 8007 C C . LEU B 1 200 ? 1.594 -20.859 -20.062 1 98.69 200 LEU B C 1
ATOM 8009 O O . LEU B 1 200 ? 2.449 -20.312 -19.359 1 98.69 200 LEU B O 1
ATOM 8013 N N . GLY B 1 201 ? 0.435 -20.234 -20.359 1 98.69 201 GLY B N 1
ATOM 8014 C CA . GLY B 1 201 ? 0.117 -18.906 -19.875 1 98.69 201 GLY B CA 1
ATOM 8015 C C . GLY B 1 201 ? -0.676 -18.922 -18.578 1 98.69 201 GLY B C 1
ATOM 8016 O O . GLY B 1 201 ? -0.609 -19.891 -17.812 1 98.69 201 GLY B O 1
ATOM 8017 N N . ASN B 1 202 ? -1.332 -17.75 -18.266 1 98.81 202 ASN B N 1
ATOM 8018 C CA . ASN B 1 202 ? -2.188 -17.641 -17.094 1 98.81 202 ASN B CA 1
ATOM 8019 C C . ASN B 1 202 ? -3.592 -18.172 -17.375 1 98.81 202 ASN B C 1
ATOM 8021 O O . ASN B 1 202 ? -4.207 -17.812 -18.375 1 98.81 202 ASN B O 1
ATOM 8025 N N . TRP B 1 203 ? -4.082 -19.062 -16.453 1 98.88 203 TRP B N 1
ATOM 8026 C CA . TRP B 1 203 ? -5.445 -19.562 -16.547 1 98.88 203 TRP B CA 1
ATOM 8027 C C . TRP B 1 203 ? -6.355 -18.875 -15.531 1 98.88 203 TRP B C 1
ATOM 8029 O O . TRP B 1 203 ? -5.969 -18.672 -14.375 1 98.88 203 TRP B O 1
ATOM 8039 N N . TRP B 1 204 ? -7.531 -18.453 -15.992 1 98.62 204 TRP B N 1
ATOM 8040 C CA . TRP B 1 204 ? -8.562 -18.016 -15.055 1 98.62 204 TRP B CA 1
ATOM 8041 C C . TRP B 1 204 ? -9.531 -19.141 -14.734 1 98.62 204 TRP B C 1
ATOM 8043 O O . TRP B 1 204 ? -10.094 -19.766 -15.641 1 98.62 204 TRP B O 1
ATOM 8053 N N . SER B 1 205 ? -9.711 -19.391 -13.477 1 97.88 205 SER B N 1
ATOM 8054 C CA . SER B 1 205 ? -10.633 -20.422 -13.023 1 97.88 205 SER B CA 1
ATOM 8055 C C . SER B 1 205 ? -11.25 -20.062 -11.68 1 97.88 205 SER B C 1
ATOM 8057 O O . SER B 1 205 ? -10.57 -19.516 -10.805 1 97.88 205 SER B O 1
ATOM 8059 N N . ARG B 1 206 ? -12.531 -20.266 -11.547 1 97.38 206 ARG B N 1
ATOM 8060 C CA . ARG B 1 206 ? -13.273 -20.062 -10.312 1 97.38 206 ARG B CA 1
ATOM 8061 C C . ARG B 1 206 ? -14.57 -20.875 -10.312 1 97.38 206 ARG B C 1
ATOM 8063 O O . ARG B 1 206 ? -15.266 -20.938 -11.32 1 97.38 206 ARG B O 1
ATOM 8070 N N . TYR B 1 207 ? -14.844 -21.562 -9.18 1 97.19 207 TYR B N 1
ATOM 8071 C CA . TYR B 1 207 ? -16.141 -22.219 -9.016 1 97.19 207 TYR B CA 1
ATOM 8072 C C . TYR B 1 207 ? -17.234 -21.172 -8.781 1 97.19 207 TYR B C 1
ATOM 8074 O O . TYR B 1 207 ? -17.453 -20.734 -7.648 1 97.19 207 TYR B O 1
ATOM 8082 N N . HIS B 1 208 ? -17.828 -20.797 -9.805 1 96.12 208 HIS B N 1
ATOM 8083 C CA . HIS B 1 208 ? -18.828 -19.719 -9.797 1 96.12 208 HIS B CA 1
ATOM 8084 C C . HIS B 1 208 ? -19.781 -19.859 -10.977 1 96.12 208 HIS B C 1
ATOM 8086 O O . HIS B 1 208 ? -19.359 -20.156 -12.094 1 96.12 208 HIS B O 1
ATOM 8092 N N . PRO B 1 209 ? -21.078 -19.688 -10.711 1 96.69 209 PRO B N 1
ATOM 8093 C CA . PRO B 1 209 ? -22.047 -19.75 -11.805 1 96.69 209 PRO B CA 1
ATOM 8094 C C . PRO B 1 209 ? -22.047 -18.5 -12.672 1 96.69 209 PRO B C 1
ATOM 8096 O O . PRO B 1 209 ? -23.016 -17.734 -12.656 1 96.69 209 PRO B O 1
ATOM 8099 N N . TYR B 1 210 ? -21.078 -18.375 -13.492 1 97.38 210 TYR B N 1
ATOM 8100 C CA . TYR B 1 210 ? -20.953 -17.219 -14.367 1 97.38 210 TYR B CA 1
ATOM 8101 C C . TYR B 1 210 ? -22.094 -17.172 -15.383 1 97.38 210 TYR B C 1
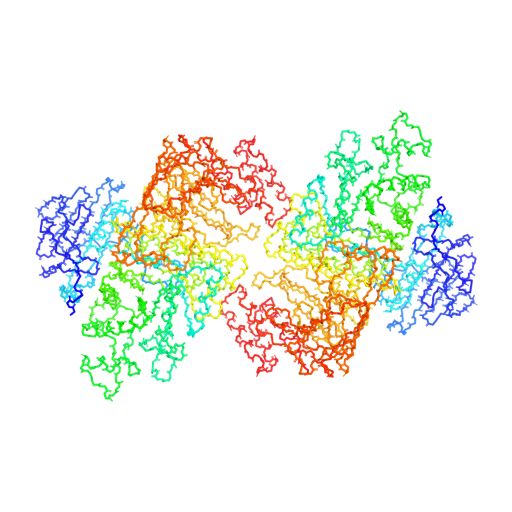ATOM 8103 O O . TYR B 1 210 ? -22.516 -18.203 -15.883 1 97.38 210 TYR B O 1
ATOM 8111 N N . ARG B 1 211 ? -22.562 -15.953 -15.711 1 96.81 211 ARG B N 1
ATOM 8112 C CA . ARG B 1 211 ? -23.344 -15.695 -16.922 1 96.81 211 ARG B CA 1
ATOM 8113 C C . ARG B 1 211 ? -22.438 -15.344 -18.094 1 96.81 211 ARG B C 1
ATOM 8115 O O . ARG B 1 211 ? -21.375 -14.758 -17.906 1 96.81 211 ARG B O 1
ATOM 8122 N N . GLN B 1 212 ? -22.906 -15.742 -19.219 1 98 212 GLN B N 1
ATOM 8123 C CA . GLN B 1 212 ? -22.141 -15.531 -20.438 1 98 212 GLN B CA 1
ATOM 8124 C C . GLN B 1 212 ? -21.594 -14.109 -20.5 1 98 212 GLN B C 1
ATOM 8126 O O . GLN B 1 212 ? -20.375 -13.922 -20.672 1 98 212 GLN B O 1
ATOM 8131 N N . GLU B 1 213 ? -22.359 -13.125 -20.312 1 97.94 213 GLU B N 1
ATOM 8132 C CA . GLU B 1 213 ? -21.938 -11.734 -20.438 1 97.94 213 GLU B CA 1
ATOM 8133 C C . GLU B 1 213 ? -20.984 -11.352 -19.312 1 97.94 213 GLU B C 1
ATOM 8135 O O . GLU B 1 213 ? -20.031 -10.609 -19.531 1 97.94 213 GLU B O 1
ATOM 8140 N N . GLU B 1 214 ? -21.297 -11.828 -18.172 1 97.81 214 GLU B N 1
ATOM 8141 C CA . GLU B 1 214 ? -20.453 -11.555 -17 1 97.81 214 GLU B CA 1
ATOM 8142 C C . GLU B 1 214 ? -19.031 -12.078 -17.219 1 97.81 214 GLU B C 1
ATOM 8144 O O . GLU B 1 214 ? -18.062 -11.398 -16.875 1 97.81 214 GLU B O 1
ATOM 8149 N N . TYR B 1 215 ? -18.922 -13.234 -17.75 1 98.31 215 TYR B N 1
ATOM 8150 C CA . TYR B 1 215 ? -17.625 -13.844 -17.984 1 98.31 215 TYR B CA 1
ATOM 8151 C C . TYR B 1 215 ? -16.844 -13.047 -19.031 1 98.31 215 TYR B C 1
ATOM 8153 O O . TYR B 1 215 ? -15.641 -12.797 -18.844 1 98.31 215 TYR B O 1
ATOM 8161 N N . LEU B 1 216 ? -17.5 -12.664 -20.094 1 98.62 216 LEU B N 1
ATOM 8162 C CA . LEU B 1 216 ? -16.844 -11.891 -21.141 1 98.62 216 LEU B CA 1
ATOM 8163 C C . LEU B 1 216 ? -16.391 -10.539 -20.625 1 98.62 216 LEU B C 1
ATOM 8165 O O . LEU B 1 216 ? -15.289 -10.078 -20.953 1 98.62 216 LEU B O 1
ATOM 8169 N N . GLU B 1 217 ? -17.203 -9.922 -19.844 1 98.31 217 GLU B N 1
ATOM 8170 C CA . GLU B 1 217 ? -16.828 -8.656 -19.219 1 98.31 217 GLU B CA 1
ATOM 8171 C C . GLU B 1 217 ? -15.594 -8.812 -18.328 1 98.31 217 GLU B C 1
ATOM 8173 O O . GLU B 1 217 ? -14.742 -7.926 -18.281 1 98.31 217 GLU B O 1
ATOM 8178 N N . LEU B 1 218 ? -15.562 -9.875 -17.625 1 98.19 218 LEU B N 1
ATOM 8179 C CA . LEU B 1 218 ? -14.406 -10.164 -16.781 1 98.19 218 LEU B CA 1
ATOM 8180 C C . LEU B 1 218 ? -13.141 -10.266 -17.625 1 98.19 218 LEU B C 1
ATOM 8182 O O . LEU B 1 218 ? -12.102 -9.711 -17.25 1 98.19 218 LEU B O 1
ATOM 8186 N N . MET B 1 219 ? -13.203 -10.961 -18.75 1 98.62 219 MET B N 1
ATOM 8187 C CA . MET B 1 219 ? -12.062 -11.07 -19.641 1 98.62 219 MET B CA 1
ATOM 8188 C C . MET B 1 219 ? -11.633 -9.695 -20.156 1 98.62 219 MET B C 1
ATOM 8190 O O . MET B 1 219 ? -10.438 -9.406 -20.234 1 98.62 219 MET B O 1
ATOM 8194 N N . ASP B 1 220 ? -12.547 -8.883 -20.469 1 98.38 220 ASP B N 1
ATOM 8195 C CA . ASP B 1 220 ? -12.25 -7.531 -20.938 1 98.38 220 ASP B CA 1
ATOM 8196 C C . ASP B 1 220 ? -11.562 -6.715 -19.844 1 98.38 220 ASP B C 1
ATOM 8198 O O . ASP B 1 220 ? -10.672 -5.91 -20.125 1 98.38 220 ASP B O 1
ATOM 8202 N N . LYS B 1 221 ? -12.047 -6.918 -18.688 1 97.81 221 LYS B N 1
ATOM 8203 C CA . LYS B 1 221 ? -11.422 -6.184 -17.594 1 97.81 221 LYS B CA 1
ATOM 8204 C C . LYS B 1 221 ? -9.961 -6.594 -17.406 1 97.81 221 LYS B C 1
ATOM 8206 O O . LYS B 1 221 ? -9.094 -5.742 -17.203 1 97.81 221 LYS B O 1
ATOM 8211 N N . PHE B 1 222 ? -9.688 -7.898 -17.438 1 98.38 222 PHE B N 1
ATOM 8212 C CA . PHE B 1 222 ? -8.305 -8.352 -17.422 1 98.38 222 PHE B CA 1
ATOM 8213 C C . PHE B 1 222 ? -7.488 -7.688 -18.516 1 98.38 222 PHE B C 1
ATOM 8215 O O . PHE B 1 222 ? -6.379 -7.207 -18.281 1 98.38 222 PHE B O 1
ATOM 8222 N N . HIS B 1 223 ? -8.047 -7.691 -19.688 1 97.31 223 HIS B N 1
ATOM 8223 C CA . HIS B 1 223 ? -7.379 -7.094 -20.844 1 97.31 223 HIS B CA 1
ATOM 8224 C C . HIS B 1 223 ? -7.109 -5.609 -20.609 1 97.31 223 HIS B C 1
ATOM 8226 O O . HIS B 1 223 ? -6.004 -5.129 -20.859 1 97.31 223 HIS B O 1
ATOM 8232 N N . ASN B 1 224 ? -8.094 -4.891 -20.141 1 97.06 224 ASN B N 1
ATOM 8233 C CA . ASN B 1 224 ? -7.98 -3.455 -19.906 1 97.06 224 ASN B CA 1
ATOM 8234 C C . ASN B 1 224 ? -6.969 -3.139 -18.812 1 97.06 224 ASN B C 1
ATOM 8236 O O . ASN B 1 224 ? -6.371 -2.061 -18.812 1 97.06 224 ASN B O 1
ATOM 8240 N N . MET B 1 225 ? -6.789 -4.066 -17.969 1 96.25 225 MET B N 1
ATOM 8241 C CA . MET B 1 225 ? -5.824 -3.889 -16.891 1 96.25 225 MET B CA 1
ATOM 8242 C C . MET B 1 225 ? -4.453 -4.422 -17.297 1 96.25 225 MET B C 1
ATOM 8244 O O . MET B 1 225 ? -3.543 -4.492 -16.469 1 96.25 225 MET B O 1
ATOM 8248 N N . ASP B 1 226 ? -4.316 -4.887 -18.5 1 95.44 226 ASP B N 1
ATOM 8249 C CA . ASP B 1 226 ? -3.072 -5.367 -19.078 1 95.44 226 ASP B CA 1
ATOM 8250 C C . ASP B 1 226 ? -2.574 -6.625 -18.375 1 95.44 226 ASP B C 1
ATOM 8252 O O . ASP B 1 226 ? -1.381 -6.758 -18.094 1 95.44 226 ASP B O 1
ATOM 8256 N N . ILE B 1 227 ? -3.432 -7.52 -17.969 1 98.25 227 ILE B N 1
ATOM 8257 C CA . ILE B 1 227 ? -3.117 -8.828 -17.406 1 98.25 227 ILE B CA 1
ATOM 8258 C C . ILE B 1 227 ? -3.449 -9.922 -18.406 1 98.25 227 ILE B C 1
ATOM 8260 O O . ILE B 1 227 ? -4.617 -10.266 -18.594 1 98.25 227 ILE B O 1
ATOM 8264 N N . PRO B 1 228 ? -2.51 -10.492 -18.984 1 98.56 228 PRO B N 1
ATOM 8265 C CA . PRO B 1 228 ? -2.781 -11.453 -20.062 1 98.56 228 PRO B CA 1
ATOM 8266 C C . PRO B 1 228 ? -3.256 -12.805 -19.531 1 98.56 228 PRO B C 1
ATOM 8268 O O . PRO B 1 228 ? -2.816 -13.242 -18.469 1 98.56 228 PRO B O 1
ATOM 8271 N N . LEU B 1 229 ? -4.109 -13.461 -20.281 1 98.75 229 LEU B N 1
ATOM 8272 C CA . LEU B 1 229 ? -4.617 -14.805 -20.031 1 98.75 229 LEU B CA 1
ATOM 8273 C C . LEU B 1 229 ? -4.48 -15.68 -21.266 1 98.75 229 LEU B C 1
ATOM 8275 O O . LEU B 1 229 ? -4.258 -15.172 -22.375 1 98.75 229 LEU B O 1
ATOM 8279 N N . SER B 1 230 ? -4.613 -17.016 -21.062 1 98.75 230 SER B N 1
ATOM 8280 C CA . SER B 1 230 ? -4.551 -17.875 -22.234 1 98.75 230 SER B CA 1
ATOM 8281 C C . SER B 1 230 ? -5.656 -18.922 -22.203 1 98.75 230 SER B C 1
ATOM 8283 O O . SER B 1 230 ? -6.039 -19.469 -23.25 1 98.75 230 SER B O 1
ATOM 8285 N N . VAL B 1 231 ? -6.168 -19.234 -21 1 98.81 231 VAL B N 1
ATOM 8286 C CA . VAL B 1 231 ? -7.188 -20.266 -20.891 1 98.81 231 VAL B CA 1
ATOM 8287 C C . VAL B 1 231 ? -8.32 -19.781 -19.984 1 98.81 231 VAL B C 1
ATOM 8289 O O . VAL B 1 231 ? -8.078 -19.234 -18.906 1 98.81 231 VAL B O 1
ATOM 8292 N N . ALA B 1 232 ? -9.5 -19.938 -20.469 1 98.69 232 ALA B N 1
ATOM 8293 C CA . ALA B 1 232 ? -10.742 -19.672 -19.75 1 98.69 232 ALA B CA 1
ATOM 8294 C C . ALA B 1 232 ? -11.359 -20.984 -19.25 1 98.69 232 ALA B C 1
ATOM 8296 O O . ALA B 1 232 ? -11.812 -21.797 -20.047 1 98.69 232 ALA B O 1
ATOM 8297 N N . VAL B 1 233 ? -11.391 -21.141 -17.953 1 98.5 233 VAL B N 1
ATOM 8298 C CA . VAL B 1 233 ? -11.875 -22.375 -17.359 1 98.5 233 VAL B CA 1
ATOM 8299 C C . VAL B 1 233 ? -13.289 -22.188 -16.812 1 98.5 233 VAL B C 1
ATOM 8301 O O . VAL B 1 233 ? -13.539 -21.281 -16.016 1 98.5 233 VAL B O 1
ATOM 8304 N N . LEU B 1 234 ? -14.211 -22.984 -17.25 1 98 234 LEU B N 1
ATOM 8305 C CA . LEU B 1 234 ? -15.555 -22.984 -16.688 1 98 234 LEU B CA 1
ATOM 8306 C C . LEU B 1 234 ? -15.742 -24.203 -15.766 1 98 234 LEU B C 1
ATOM 8308 O O . LEU B 1 234 ? -15.578 -25.344 -16.203 1 98 234 LEU B O 1
ATOM 8312 N N . ASP B 1 235 ? -16.109 -23.906 -14.625 1 96.5 235 ASP B N 1
ATOM 8313 C CA . ASP B 1 235 ? -16.406 -24.969 -13.672 1 96.5 235 ASP B CA 1
ATOM 8314 C C . ASP B 1 235 ? -17.781 -25.578 -13.953 1 96.5 235 ASP B C 1
ATOM 8316 O O . ASP B 1 235 ? -18.297 -25.484 -15.07 1 96.5 235 ASP B O 1
ATOM 8320 N N . MET B 1 236 ? -18.375 -26.25 -13.109 1 94.5 236 MET B N 1
ATOM 8321 C CA . MET B 1 236 ? -19.453 -27.203 -13.367 1 94.5 236 MET B CA 1
ATOM 8322 C C . MET B 1 236 ? -20.734 -26.5 -13.797 1 94.5 236 MET B C 1
ATOM 8324 O O . MET B 1 236 ? -21.578 -27.078 -14.469 1 94.5 236 MET B O 1
ATOM 8328 N N . ASP B 1 237 ? -20.828 -25.156 -13.602 1 96.12 237 ASP B N 1
ATOM 8329 C CA . ASP B 1 237 ? -22.094 -24.453 -13.812 1 96.12 237 ASP B CA 1
ATOM 8330 C C . ASP B 1 237 ? -22.328 -24.156 -15.289 1 96.12 237 ASP B C 1
ATOM 8332 O O . ASP B 1 237 ? -23.359 -23.594 -15.656 1 96.12 237 ASP B O 1
ATOM 8336 N N . TRP B 1 238 ? -21.391 -24.516 -16.156 1 97.5 238 TRP B N 1
ATOM 8337 C CA . TRP B 1 238 ? -21.641 -24.391 -17.578 1 97.5 238 TRP B CA 1
ATOM 8338 C C . TRP B 1 238 ? -22.812 -25.266 -18 1 97.5 238 TRP B C 1
ATOM 8340 O O . TRP B 1 238 ? -23.469 -24.984 -19 1 97.5 238 TRP B O 1
ATOM 8350 N N . HIS B 1 239 ? -23.109 -26.375 -17.281 1 97.5 239 HIS B N 1
ATOM 8351 C CA . HIS B 1 239 ? -24.203 -27.297 -17.562 1 97.5 239 HIS B CA 1
ATOM 8352 C C . HIS B 1 239 ? -25.297 -27.172 -16.516 1 97.5 239 HIS B C 1
ATOM 8354 O O . HIS B 1 239 ? -25.188 -26.375 -15.586 1 97.5 239 HIS B O 1
ATOM 8360 N N . LEU B 1 240 ? -26.359 -27.969 -16.672 1 97 240 LEU B N 1
ATOM 8361 C CA . LEU B 1 240 ? -27.484 -27.938 -15.742 1 97 240 LEU B CA 1
ATOM 8362 C C . LEU B 1 240 ? -27.078 -28.516 -14.391 1 97 240 LEU B C 1
ATOM 8364 O O . LEU B 1 240 ? -26.562 -29.641 -14.32 1 97 240 LEU B O 1
ATOM 8368 N N . VAL B 1 241 ? -27.219 -27.734 -13.328 1 95.19 241 VAL B N 1
ATOM 8369 C CA . VAL B 1 241 ? -26.766 -28.156 -12.008 1 95.19 241 VAL B CA 1
ATOM 8370 C C . VAL B 1 241 ? -27.953 -28.203 -11.047 1 95.19 241 VAL B C 1
ATOM 8372 O O . VAL B 1 241 ? -28.266 -29.25 -10.492 1 95.19 241 VAL B O 1
ATOM 8375 N N . SER B 1 242 ? -28.656 -27.094 -10.93 1 92.88 242 SER B N 1
ATOM 8376 C CA . SER B 1 242 ? -29.688 -26.969 -9.906 1 92.88 242 SER B CA 1
ATOM 8377 C C . SER B 1 242 ? -31.078 -26.781 -10.531 1 92.88 242 SER B C 1
ATOM 8379 O O . SER B 1 242 ? -32.031 -26.5 -9.828 1 92.88 242 SER B O 1
ATOM 8381 N N . GLU B 1 243 ? -31.172 -26.891 -11.797 1 91.44 243 GLU B N 1
ATOM 8382 C CA . GLU B 1 243 ? -32.438 -26.734 -12.492 1 91.44 243 GLU B CA 1
ATOM 8383 C C . GLU B 1 243 ? -33.438 -27.812 -12.07 1 91.44 243 GLU B C 1
ATOM 8385 O O . GLU B 1 243 ? -33.031 -28.906 -11.672 1 91.44 243 GLU B O 1
ATOM 8390 N N . GLU B 1 244 ? -34.688 -27.531 -12.18 1 91.69 244 GLU B N 1
ATOM 8391 C CA . GLU B 1 244 ? -35.781 -28.406 -11.695 1 91.69 244 GLU B CA 1
ATOM 8392 C C . GLU B 1 244 ? -35.688 -29.781 -12.344 1 91.69 244 GLU B C 1
ATOM 8394 O O . GLU B 1 244 ? -36.031 -30.781 -11.711 1 91.69 244 GLU B O 1
ATOM 8399 N N . GLN B 1 245 ? -35.219 -29.828 -13.516 1 91.62 245 GLN B N 1
ATOM 8400 C CA . GLN B 1 245 ? -35.219 -31.078 -14.266 1 91.62 245 GLN B CA 1
ATOM 8401 C C . GLN B 1 245 ? -34.094 -31.984 -13.836 1 91.62 245 GLN B C 1
ATOM 8403 O O . GLN B 1 245 ? -34.031 -33.156 -14.203 1 91.62 245 GLN B O 1
ATOM 8408 N N . VAL B 1 246 ? -33.188 -31.5 -13.086 1 92.44 246 VAL B N 1
ATOM 8409 C CA . VAL B 1 246 ? -32.031 -32.281 -12.641 1 92.44 246 VAL B CA 1
ATOM 8410 C C . VAL B 1 246 ? -32.375 -33.062 -11.367 1 92.44 246 VAL B C 1
ATOM 8412 O O . VAL B 1 246 ? -32.562 -32.438 -10.312 1 92.44 246 VAL B O 1
ATOM 8415 N N . PRO B 1 247 ? -32.406 -34.312 -11.406 1 87.06 247 PRO B N 1
ATOM 8416 C CA . PRO B 1 247 ? -32.906 -35.094 -10.281 1 87.06 247 PRO B CA 1
ATOM 8417 C C . PRO B 1 247 ? -31.812 -35.438 -9.273 1 87.06 247 PRO B C 1
ATOM 8419 O O . PRO B 1 247 ? -32.062 -36.188 -8.32 1 87.06 247 PRO B O 1
ATOM 8422 N N . HIS B 1 248 ? -30.594 -35.125 -9.367 1 87.25 248 HIS B N 1
ATOM 8423 C CA . HIS B 1 248 ? -29.469 -35.5 -8.523 1 87.25 248 HIS B CA 1
ATOM 8424 C C . HIS B 1 248 ? -28.719 -34.281 -8.023 1 87.25 248 HIS B C 1
ATOM 8426 O O . HIS B 1 248 ? -29.25 -33.156 -8.086 1 87.25 248 HIS B O 1
ATOM 8432 N N . ALA B 1 249 ? -27.516 -34.469 -7.449 1 86.06 249 ALA B N 1
ATOM 8433 C CA . ALA B 1 249 ? -26.781 -33.406 -6.75 1 86.06 249 ALA B CA 1
ATOM 8434 C C . ALA B 1 249 ? -26.234 -32.375 -7.734 1 86.06 249 ALA B C 1
ATOM 8436 O O . ALA B 1 249 ? -25.766 -31.297 -7.332 1 86.06 249 ALA B O 1
ATOM 8437 N N . GLY B 1 250 ? -26.25 -32.656 -9.008 1 90.81 250 GLY B N 1
ATOM 8438 C CA . GLY B 1 250 ? -25.953 -31.672 -10.023 1 90.81 250 GLY B CA 1
ATOM 8439 C C . GLY B 1 250 ? -24.5 -31.688 -10.469 1 90.81 250 GLY B C 1
ATOM 8440 O O . GLY B 1 250 ? -24.125 -30.938 -11.367 1 90.81 250 GLY B O 1
ATOM 8441 N N . TRP B 1 251 ? -23.641 -32.469 -9.977 1 91.81 251 TRP B N 1
ATOM 8442 C CA . TRP B 1 251 ? -22.219 -32.5 -10.305 1 91.81 251 TRP B CA 1
ATOM 8443 C C . TRP B 1 251 ? -22 -32.938 -11.742 1 91.81 251 TRP B C 1
ATOM 8445 O O . TRP B 1 251 ? -21.141 -32.406 -12.445 1 91.81 251 TRP B O 1
ATOM 8455 N N . THR B 1 252 ? -22.781 -33.906 -12.203 1 95 252 THR B N 1
ATOM 8456 C CA . THR B 1 252 ? -22.625 -34.469 -13.539 1 95 252 THR B CA 1
ATOM 8457 C C . THR B 1 252 ? -23.609 -33.812 -14.516 1 95 252 THR B C 1
ATOM 8459 O O . THR B 1 252 ? -24.797 -33.656 -14.195 1 95 252 THR B O 1
ATOM 8462 N N . GLY B 1 253 ? -23.094 -33.5 -15.68 1 95.56 253 GLY B N 1
ATOM 8463 C CA . GLY B 1 253 ? -24 -32.969 -16.703 1 95.56 253 GLY B CA 1
ATOM 8464 C C . GLY B 1 253 ? -23.297 -32.688 -18.016 1 95.56 253 GLY B C 1
ATOM 8465 O O . GLY B 1 253 ? -22.094 -32.438 -18.047 1 95.56 253 GLY B O 1
ATOM 8466 N N . TYR B 1 254 ? -24.125 -32.719 -19.141 1 97.25 254 TYR B N 1
ATOM 8467 C CA . TYR B 1 254 ? -23.562 -32.594 -20.469 1 97.25 254 TYR B CA 1
ATOM 8468 C C . TYR B 1 254 ? -24.422 -31.703 -21.344 1 97.25 254 TYR B C 1
ATOM 8470 O O . TYR B 1 254 ? -24.281 -31.672 -22.578 1 97.25 254 TYR B O 1
ATOM 8478 N N . THR B 1 255 ? -25.391 -31.016 -20.734 1 97.31 255 THR B N 1
ATOM 8479 C CA . THR B 1 255 ? -26.25 -30.062 -21.422 1 97.31 255 THR B CA 1
ATOM 8480 C C . THR B 1 255 ? -25.969 -28.641 -20.969 1 97.31 255 THR B C 1
ATOM 8482 O O . THR B 1 255 ? -26.031 -28.344 -19.781 1 97.31 255 THR B O 1
ATOM 8485 N N . TRP B 1 256 ? -25.734 -27.797 -21.922 1 97.69 256 TRP B N 1
ATOM 8486 C CA . TRP B 1 256 ? -25.438 -26.406 -21.594 1 97.69 256 TRP B CA 1
ATOM 8487 C C . TRP B 1 256 ? -26.578 -25.766 -20.828 1 97.69 256 TRP B C 1
ATOM 8489 O O . TRP B 1 256 ? -27.75 -25.969 -21.172 1 97.69 256 TRP B O 1
ATOM 8499 N N . ASN B 1 257 ? -26.344 -25.109 -19.75 1 97.69 257 ASN B N 1
ATOM 8500 C CA . ASN B 1 257 ? -27.328 -24.297 -19.047 1 97.69 257 ASN B CA 1
ATOM 8501 C C . ASN B 1 257 ? -27.656 -23.016 -19.797 1 97.69 257 ASN B C 1
ATOM 8503 O O . ASN B 1 257 ? -26.984 -22 -19.625 1 97.69 257 ASN B O 1
ATOM 8507 N N . LYS B 1 258 ? -28.656 -22.984 -20.484 1 96.81 258 LYS B N 1
ATOM 8508 C CA . LYS B 1 258 ? -28.969 -21.891 -21.391 1 96.81 258 LYS B CA 1
ATOM 8509 C C . LYS B 1 258 ? -29.391 -20.641 -20.609 1 96.81 258 LYS B C 1
ATOM 8511 O O . LYS B 1 258 ? -29.406 -19.531 -21.172 1 96.81 258 LYS B O 1
ATOM 8516 N N . LYS B 1 259 ? -29.781 -20.797 -19.375 1 97.25 259 LYS B N 1
ATOM 8517 C CA . LYS B 1 259 ? -30.062 -19.641 -18.531 1 97.25 259 LYS B CA 1
ATOM 8518 C C . LYS B 1 259 ? -28.797 -18.844 -18.266 1 97.25 259 LYS B C 1
ATOM 8520 O O . LYS B 1 259 ? -28.828 -17.609 -18.219 1 97.25 259 LYS B O 1
ATOM 8525 N N . LEU B 1 260 ? -27.688 -19.484 -18.109 1 98.06 260 LEU B N 1
ATOM 8526 C CA . LEU B 1 260 ? -26.406 -18.844 -17.828 1 98.06 260 LEU B CA 1
ATOM 8527 C C . LEU B 1 260 ? -25.656 -18.547 -19.125 1 98.06 260 LEU B C 1
ATOM 8529 O O . LEU B 1 260 ? -25.031 -17.5 -19.266 1 98.06 260 LEU B O 1
ATOM 8533 N N . PHE B 1 261 ? -25.812 -19.5 -20.062 1 98.31 261 PHE B N 1
ATOM 8534 C CA . PHE B 1 261 ? -25.156 -19.375 -21.359 1 98.31 261 PHE B CA 1
ATOM 8535 C C . PHE B 1 261 ? -26.172 -19.5 -22.484 1 98.31 261 PHE B C 1
ATOM 8537 O O . PHE B 1 261 ? -26.281 -20.562 -23.125 1 98.31 261 PHE B O 1
ATOM 8544 N N . PRO B 1 262 ? -26.797 -18.469 -22.891 1 98.12 262 PRO B N 1
ATOM 8545 C CA . PRO B 1 262 ? -27.875 -18.516 -23.875 1 98.12 262 PRO B CA 1
ATOM 8546 C C . PRO B 1 262 ? -27.375 -18.906 -25.266 1 98.12 262 PRO B C 1
ATOM 8548 O O . PRO B 1 262 ? -28.141 -19.453 -26.078 1 98.12 262 PRO B O 1
ATOM 8551 N N . ASP B 1 263 ? -26.109 -18.641 -25.562 1 98.19 263 ASP B N 1
ATOM 8552 C CA . ASP B 1 263 ? -25.531 -18.969 -26.859 1 98.19 263 ASP B CA 1
ATOM 8553 C C . ASP B 1 263 ? -24.094 -19.469 -26.703 1 98.19 263 ASP B C 1
ATOM 8555 O O . ASP B 1 263 ? -23.141 -18.734 -26.984 1 98.19 263 ASP B O 1
ATOM 8559 N N . PRO B 1 264 ? -23.938 -20.766 -26.391 1 97.88 264 PRO B N 1
ATOM 8560 C CA . PRO B 1 264 ? -22.609 -21.328 -26.125 1 97.88 264 PRO B CA 1
ATOM 8561 C C . PRO B 1 264 ? -21.672 -21.203 -27.328 1 97.88 264 PRO B C 1
ATOM 8563 O O . PRO B 1 264 ? -20.469 -20.969 -27.156 1 97.88 264 PRO B O 1
ATOM 8566 N N . ALA B 1 265 ? -22.125 -21.375 -28.516 1 97.81 265 ALA B N 1
ATOM 8567 C CA . ALA B 1 265 ? -21.297 -21.25 -29.703 1 97.81 265 ALA B CA 1
ATOM 8568 C C . ALA B 1 265 ? -20.75 -19.828 -29.844 1 97.81 265 ALA B C 1
ATOM 8570 O O . ALA B 1 265 ? -19.562 -19.641 -30.156 1 97.81 265 ALA B O 1
ATOM 8571 N N . LEU B 1 266 ? -21.656 -18.891 -29.672 1 98.12 266 LEU B N 1
ATOM 8572 C CA . LEU B 1 266 ? -21.203 -17.5 -29.703 1 98.12 266 LEU B CA 1
ATOM 8573 C C . LEU B 1 266 ? -20.203 -17.219 -28.578 1 98.12 266 LEU B C 1
ATOM 8575 O O . LEU B 1 266 ? -19.203 -16.531 -28.797 1 98.12 266 LEU B O 1
ATOM 8579 N N . PHE B 1 267 ? -20.594 -17.672 -27.375 1 97.88 267 PHE B N 1
ATOM 8580 C CA . PHE B 1 267 ? -19.703 -17.516 -26.234 1 97.88 267 PHE B CA 1
ATOM 8581 C C . PHE B 1 267 ? -18.297 -18.031 -26.562 1 97.88 267 PHE B C 1
ATOM 8583 O O . PHE B 1 267 ? -17.312 -17.328 -26.328 1 97.88 267 PHE B O 1
ATOM 8590 N N . SER B 1 268 ? -18.188 -19.219 -27.125 1 98.06 268 SER B N 1
ATOM 8591 C CA . SER B 1 268 ? -16.906 -19.812 -27.5 1 98.06 268 SER B CA 1
ATOM 8592 C C . SER B 1 268 ? -16.172 -18.969 -28.531 1 98.06 268 SER B C 1
ATOM 8594 O O . SER B 1 268 ? -14.969 -18.734 -28.406 1 98.06 268 SER B O 1
ATOM 8596 N N . ARG B 1 269 ? -16.844 -18.531 -29.531 1 98 269 ARG B N 1
ATOM 8597 C CA . ARG B 1 269 ? -16.25 -17.688 -30.562 1 98 269 ARG B CA 1
ATOM 8598 C C . ARG B 1 269 ? -15.68 -16.406 -29.969 1 98 269 ARG B C 1
ATOM 8600 O O . ARG B 1 269 ? -14.594 -15.953 -30.344 1 98 269 ARG B O 1
ATOM 8607 N N . GLU B 1 270 ? -16.469 -15.82 -29.094 1 98.12 270 GLU B N 1
ATOM 8608 C CA . GLU B 1 270 ? -16.062 -14.578 -28.453 1 98.12 270 GLU B CA 1
ATOM 8609 C C . GLU B 1 270 ? -14.781 -14.789 -27.641 1 98.12 270 GLU B C 1
ATOM 8611 O O . GLU B 1 270 ? -13.891 -13.93 -27.641 1 98.12 270 GLU B O 1
ATOM 8616 N N . LEU B 1 271 ? -14.672 -15.844 -26.922 1 98.5 271 LEU B N 1
ATOM 8617 C CA . LEU B 1 271 ? -13.461 -16.141 -26.156 1 98.5 271 LEU B CA 1
ATOM 8618 C C . LEU B 1 271 ? -12.273 -16.359 -27.094 1 98.5 271 LEU B C 1
ATOM 8620 O O . LEU B 1 271 ? -11.172 -15.859 -26.828 1 98.5 271 LEU B O 1
ATOM 8624 N N . HIS B 1 272 ? -12.5 -17.094 -28.234 1 97.75 272 HIS B N 1
ATOM 8625 C CA . HIS B 1 272 ? -11.438 -17.344 -29.203 1 97.75 272 HIS B CA 1
ATOM 8626 C C . HIS B 1 272 ? -10.969 -16.047 -29.859 1 97.75 272 HIS B C 1
ATOM 8628 O O . HIS B 1 272 ? -9.781 -15.875 -30.125 1 97.75 272 HIS B O 1
ATOM 8634 N N . GLU B 1 273 ? -11.922 -15.188 -30.094 1 97.06 273 GLU B N 1
ATOM 8635 C CA . GLU B 1 273 ? -11.57 -13.883 -30.656 1 97.06 273 GLU B CA 1
ATOM 8636 C C . GLU B 1 273 ? -10.68 -13.086 -29.719 1 97.06 273 GLU B C 1
ATOM 8638 O O . GLU B 1 273 ? -9.906 -12.234 -30.156 1 97.06 273 GLU B O 1
ATOM 8643 N N . ARG B 1 274 ? -10.812 -13.406 -28.484 1 97.38 274 ARG B N 1
ATOM 8644 C CA . ARG B 1 274 ? -9.961 -12.773 -27.484 1 97.38 274 ARG B CA 1
ATOM 8645 C C . ARG B 1 274 ? -8.68 -13.57 -27.281 1 97.38 274 ARG B C 1
ATOM 8647 O O . ARG B 1 274 ? -7.926 -13.312 -26.328 1 97.38 274 ARG B O 1
ATOM 8654 N N . ASN B 1 275 ? -8.453 -14.617 -28.109 1 97.31 275 ASN B N 1
ATOM 8655 C CA . ASN B 1 275 ? -7.301 -15.508 -28.078 1 97.31 275 ASN B CA 1
ATOM 8656 C C . ASN B 1 275 ? -7.266 -16.344 -26.812 1 97.31 275 ASN B C 1
ATOM 8658 O O . ASN B 1 275 ? -6.195 -16.594 -26.25 1 97.31 275 ASN B O 1
ATOM 8662 N N . LEU B 1 276 ? -8.43 -16.75 -26.312 1 98.56 276 LEU B N 1
ATOM 8663 C CA . LEU B 1 276 ? -8.523 -17.625 -25.141 1 98.56 276 LEU B CA 1
ATOM 8664 C C . LEU B 1 276 ? -9.055 -19 -25.531 1 98.56 276 LEU B C 1
ATOM 8666 O O . LEU B 1 276 ? -9.977 -19.109 -26.344 1 98.56 276 LEU B O 1
ATOM 8670 N N . LYS B 1 277 ? -8.398 -20 -25.016 1 98.38 277 LYS B N 1
ATOM 8671 C CA . LYS B 1 277 ? -8.961 -21.359 -25.125 1 98.38 277 LYS B CA 1
ATOM 8672 C C . LYS B 1 277 ? -9.945 -21.625 -23.984 1 98.38 277 LYS B C 1
ATOM 8674 O O . LYS B 1 277 ? -9.867 -21 -22.922 1 98.38 277 LYS B O 1
ATOM 8679 N N . ILE B 1 278 ? -10.875 -22.531 -24.188 1 98.44 278 ILE B N 1
ATOM 8680 C CA . ILE B 1 278 ? -11.93 -22.812 -23.219 1 98.44 278 ILE B CA 1
ATOM 8681 C C . ILE B 1 278 ? -11.844 -24.266 -22.766 1 98.44 278 ILE B C 1
ATOM 8683 O O . ILE B 1 278 ? -11.625 -25.156 -23.578 1 98.44 278 ILE B O 1
ATOM 8687 N N . THR B 1 279 ? -11.906 -24.469 -21.484 1 98.38 279 THR B N 1
ATOM 8688 C CA . THR B 1 279 ? -12.062 -25.812 -20.953 1 98.38 279 THR B CA 1
ATOM 8689 C C . THR B 1 279 ? -13.258 -25.891 -20.016 1 98.38 279 THR B C 1
ATOM 8691 O O . THR B 1 279 ? -13.617 -24.906 -19.375 1 98.38 279 THR B O 1
ATOM 8694 N N . LEU B 1 280 ? -13.93 -27.031 -19.969 1 98.38 280 LEU B N 1
ATOM 8695 C CA . LEU B 1 280 ? -15.117 -27.297 -19.172 1 98.38 280 LEU B CA 1
ATOM 8696 C C . LEU B 1 280 ? -14.859 -28.406 -18.156 1 98.38 280 LEU B C 1
ATOM 8698 O O . LEU B 1 280 ? -14.18 -29.391 -18.469 1 98.38 280 LEU B O 1
ATOM 8702 N N . ASN B 1 281 ? -15.391 -28.234 -17.016 1 98.06 281 ASN B N 1
ATOM 8703 C CA . ASN B 1 281 ? -15.297 -29.234 -15.969 1 98.06 281 ASN B CA 1
ATOM 8704 C C . ASN B 1 281 ? -16.281 -30.375 -16.203 1 98.06 281 ASN B C 1
ATOM 8706 O O . ASN B 1 281 ? -17.438 -30.141 -16.578 1 98.06 281 ASN B O 1
ATOM 8710 N N . ASP B 1 282 ? -15.852 -31.609 -16.062 1 97.5 282 ASP B N 1
ATOM 8711 C CA . ASP B 1 282 ? -16.703 -32.781 -16.172 1 97.5 282 ASP B CA 1
ATOM 8712 C C . ASP B 1 282 ? -16.562 -33.688 -14.953 1 97.5 282 ASP B C 1
ATOM 8714 O O . ASP B 1 282 ? -15.461 -34.125 -14.617 1 97.5 282 ASP B O 1
ATOM 8718 N N . HIS B 1 283 ? -17.625 -33.969 -14.281 1 96.5 283 HIS B N 1
ATOM 8719 C CA . HIS B 1 283 ? -17.766 -35 -13.281 1 96.5 283 HIS B CA 1
ATOM 8720 C C . HIS B 1 283 ? -18.562 -36.188 -13.828 1 96.5 283 HIS B C 1
ATOM 8722 O O . HIS B 1 283 ? -19.781 -36.25 -13.68 1 96.5 283 HIS B O 1
ATOM 8728 N N . PRO B 1 284 ? -17.922 -37.188 -14.297 1 95.25 284 PRO B N 1
ATOM 8729 C CA . PRO B 1 284 ? -18.609 -38.188 -15.094 1 95.25 284 PRO B CA 1
ATOM 8730 C C . PRO B 1 284 ? -19.359 -39.219 -14.242 1 95.25 284 PRO B C 1
ATOM 8732 O O . PRO B 1 284 ? -20.141 -40 -14.773 1 95.25 284 PRO B O 1
ATOM 8735 N N . HIS B 1 285 ? -19.297 -39.188 -12.984 1 93.25 285 HIS B N 1
ATOM 8736 C CA . HIS B 1 285 ? -19.625 -40.312 -12.086 1 93.25 285 HIS B CA 1
ATOM 8737 C C . HIS B 1 285 ? -21.078 -40.719 -12.242 1 93.25 285 HIS B C 1
ATOM 8739 O O . HIS B 1 285 ? -21.391 -41.938 -12.234 1 93.25 285 HIS B O 1
ATOM 8745 N N . ASP B 1 286 ? -22.016 -39.812 -12.461 1 92.81 286 ASP B N 1
ATOM 8746 C CA . ASP B 1 286 ? -23.438 -40.125 -12.414 1 92.81 286 ASP B CA 1
ATOM 8747 C C . ASP B 1 286 ? -23.938 -40.562 -13.789 1 92.81 286 ASP B C 1
ATOM 8749 O O . ASP B 1 286 ? -25.094 -40.969 -13.938 1 92.81 286 ASP B O 1
ATOM 8753 N N . GLY B 1 287 ? -23.078 -40.469 -14.75 1 94.38 287 GLY B N 1
ATOM 8754 C CA . GLY B 1 287 ? -23.453 -40.938 -16.078 1 94.38 287 GLY B CA 1
ATOM 8755 C C . GLY B 1 287 ? -24.312 -39.938 -16.844 1 94.38 287 GLY B C 1
ATOM 8756 O O . GLY B 1 287 ? -24.016 -38.75 -16.828 1 94.38 287 GLY B O 1
ATOM 8757 N N . ILE B 1 288 ? -25.297 -40.5 -17.625 1 96.19 288 ILE B N 1
ATOM 8758 C CA . ILE B 1 288 ? -26.125 -39.656 -18.484 1 96.19 288 ILE B CA 1
ATOM 8759 C C . ILE B 1 288 ? -27.594 -39.812 -18.078 1 96.19 288 ILE B C 1
ATOM 8761 O O . ILE B 1 288 ? -28.156 -40.906 -18.172 1 96.19 288 ILE B O 1
ATOM 8765 N N . HIS B 1 289 ? -28.156 -38.719 -17.719 1 95.5 289 HIS B N 1
ATOM 8766 C CA . HIS B 1 289 ? -29.547 -38.75 -17.25 1 95.5 289 HIS B CA 1
ATOM 8767 C C . HIS B 1 289 ? -30.516 -38.344 -18.344 1 95.5 289 HIS B C 1
ATOM 8769 O O . HIS B 1 289 ? -30.109 -37.781 -19.359 1 95.5 289 HIS B O 1
ATOM 8775 N N . SER B 1 290 ? -31.812 -38.531 -18.078 1 95.12 290 SER B N 1
ATOM 8776 C CA . SER B 1 290 ? -32.844 -38.406 -19.109 1 95.12 290 SER B CA 1
ATOM 8777 C C . SER B 1 290 ? -33.031 -36.969 -19.562 1 95.12 290 SER B C 1
ATOM 8779 O O . SER B 1 290 ? -33.5 -36.75 -20.688 1 95.12 290 SER B O 1
ATOM 8781 N N . HIS B 1 291 ? -32.688 -36 -18.719 1 94.75 291 HIS B N 1
ATOM 8782 C CA . HIS B 1 291 ? -32.906 -34.625 -19.078 1 94.75 291 HIS B CA 1
ATOM 8783 C C . HIS B 1 291 ? -31.812 -34.094 -20.016 1 94.75 291 HIS B C 1
ATOM 8785 O O . HIS B 1 291 ? -31.938 -33.031 -20.594 1 94.75 291 HIS B O 1
ATOM 8791 N N . GLU B 1 292 ? -30.766 -34.844 -20.203 1 96.56 292 GLU B N 1
ATOM 8792 C CA . GLU B 1 292 ? -29.625 -34.406 -21.016 1 96.56 292 GLU B CA 1
ATOM 8793 C C . GLU B 1 292 ? -29.938 -34.5 -22.5 1 96.56 292 GLU B C 1
ATOM 8795 O O . GLU B 1 292 ? -30.609 -35.406 -22.953 1 96.56 292 GLU B O 1
ATOM 8800 N N . ASP B 1 293 ? -29.406 -33.594 -23.203 1 95.31 293 ASP B N 1
ATOM 8801 C CA . ASP B 1 293 ? -29.609 -33.5 -24.656 1 95.31 293 ASP B CA 1
ATOM 8802 C C . ASP B 1 293 ? -29.156 -34.781 -25.328 1 95.31 293 ASP B C 1
ATOM 8804 O O . ASP B 1 293 ? -29.734 -35.219 -26.344 1 95.31 293 ASP B O 1
ATOM 8808 N N . SER B 1 294 ? -28.156 -35.406 -24.844 1 95.06 294 SER B N 1
ATOM 8809 C CA . SER B 1 294 ? -27.5 -36.531 -25.484 1 95.06 294 SER B CA 1
ATOM 8810 C C . SER B 1 294 ? -28.156 -37.844 -25.078 1 95.06 294 SER B C 1
ATOM 8812 O O . SER B 1 294 ? -27.812 -38.906 -25.609 1 95.06 294 SER B O 1
ATOM 8814 N N . TYR B 1 295 ? -29.078 -37.875 -24.203 1 96.25 295 TYR B N 1
ATOM 8815 C CA . TYR B 1 295 ? -29.609 -39.094 -23.578 1 96.25 295 TYR B CA 1
ATOM 8816 C C . TYR B 1 295 ? -30.172 -40.031 -24.625 1 96.25 295 TYR B C 1
ATOM 8818 O O . TYR B 1 295 ? -29.797 -41.219 -24.656 1 96.25 295 TYR B O 1
ATOM 8826 N N . GLU B 1 296 ? -31.016 -39.531 -25.516 1 95.81 296 GLU B N 1
ATOM 8827 C CA . GLU B 1 296 ? -31.688 -40.375 -26.484 1 95.81 296 GLU B CA 1
ATOM 8828 C C . GLU B 1 296 ? -30.703 -41 -27.469 1 95.81 296 GLU B C 1
ATOM 8830 O O . GLU B 1 296 ? -30.781 -42.188 -27.797 1 95.81 296 GLU B O 1
ATOM 8835 N N . GLU B 1 297 ? -29.859 -40.156 -27.906 1 94.94 297 GLU B N 1
ATOM 8836 C CA . GLU B 1 297 ? -28.859 -40.625 -28.844 1 94.94 297 GLU B CA 1
ATOM 8837 C C . GLU B 1 297 ? -27.984 -41.719 -28.234 1 94.94 297 GLU B C 1
ATOM 8839 O O . GLU B 1 297 ? -27.719 -42.719 -28.875 1 94.94 297 GLU B O 1
ATOM 8844 N N . ILE B 1 298 ? -27.547 -41.531 -27.062 1 95.12 298 ILE B N 1
ATOM 8845 C CA . ILE B 1 298 ? -26.672 -42.469 -26.375 1 95.12 298 ILE B CA 1
ATOM 8846 C C . ILE B 1 298 ? -27.422 -43.781 -26.062 1 95.12 298 ILE B C 1
ATOM 8848 O O . ILE B 1 298 ? -26.891 -44.875 -26.203 1 95.12 298 ILE B O 1
ATOM 8852 N N . ALA B 1 299 ? -28.656 -43.594 -25.625 1 95.69 299 ALA B N 1
ATOM 8853 C CA . ALA B 1 299 ? -29.484 -44.75 -25.344 1 95.69 299 ALA B CA 1
ATOM 8854 C C . ALA B 1 299 ? -29.641 -45.625 -26.578 1 95.69 299 ALA B C 1
ATOM 8856 O O . ALA B 1 299 ? -29.516 -46.844 -26.5 1 95.69 299 ALA B O 1
ATOM 8857 N N . LYS B 1 300 ? -29.922 -45 -27.641 1 95.25 300 LYS B N 1
ATOM 8858 C CA . LYS B 1 300 ? -30.047 -45.719 -28.906 1 95.25 300 LYS B CA 1
ATOM 8859 C C . LYS B 1 300 ? -28.75 -46.438 -29.25 1 95.25 300 LYS B C 1
ATOM 8861 O O . LYS B 1 300 ? -28.766 -47.594 -29.641 1 95.25 300 LYS B O 1
ATOM 8866 N N . PHE B 1 301 ? -27.656 -45.75 -29.141 1 95.31 301 PHE B N 1
ATOM 8867 C CA . PHE B 1 301 ? -26.344 -46.312 -29.453 1 95.31 301 PHE B CA 1
ATOM 8868 C C . PHE B 1 301 ? -26.047 -47.5 -28.562 1 95.31 301 PHE B C 1
ATOM 8870 O O . PHE B 1 301 ? -25.453 -48.5 -29.016 1 95.31 301 PHE B O 1
ATOM 8877 N N . LEU B 1 302 ? -26.5 -47.5 -27.312 1 95.44 302 LEU B N 1
ATOM 8878 C CA . LEU B 1 302 ? -26.219 -48.562 -26.344 1 95.44 302 LEU B CA 1
ATOM 8879 C C . LEU B 1 302 ? -27.328 -49.594 -26.344 1 95.44 302 LEU B C 1
ATOM 8881 O O . LEU B 1 302 ? -27.219 -50.625 -25.656 1 95.44 302 LEU B O 1
ATOM 8885 N N . GLY B 1 303 ? -28.391 -49.406 -27.078 1 93.75 303 GLY B N 1
ATOM 8886 C CA . GLY B 1 303 ? -29.516 -50.344 -27.172 1 93.75 303 GLY B CA 1
ATOM 8887 C C . GLY B 1 303 ? -30.375 -50.344 -25.922 1 93.75 303 GLY B C 1
ATOM 8888 O O . GLY B 1 303 ? -30.828 -51.406 -25.484 1 93.75 303 GLY B O 1
ATOM 8889 N N . ARG B 1 304 ? -30.5 -49.219 -25.359 1 93.56 304 ARG B N 1
ATOM 8890 C CA . ARG B 1 304 ? -31.266 -49.125 -24.125 1 93.56 304 ARG B CA 1
ATOM 8891 C C . ARG B 1 304 ? -32.656 -48.531 -24.391 1 93.56 304 ARG B C 1
ATOM 8893 O O . ARG B 1 304 ? -32.844 -47.688 -25.25 1 93.56 304 ARG B O 1
ATOM 8900 N N . ASP B 1 305 ? -33.625 -48.969 -23.625 1 92.88 305 ASP B N 1
ATOM 8901 C CA . ASP B 1 305 ? -35 -48.469 -23.688 1 92.88 305 ASP B CA 1
ATOM 8902 C C . ASP B 1 305 ? -35.156 -47.156 -22.906 1 92.88 305 ASP B C 1
ATOM 8904 O O . ASP B 1 305 ? -34.719 -47.094 -21.75 1 92.88 305 ASP B O 1
ATOM 8908 N N . THR B 1 306 ? -35.688 -46.188 -23.5 1 93.75 306 THR B N 1
ATOM 8909 C CA . THR B 1 306 ? -35.781 -44.844 -22.875 1 93.75 306 THR B CA 1
ATOM 8910 C C . THR B 1 306 ? -37.188 -44.594 -22.344 1 93.75 306 THR B C 1
ATOM 8912 O O . THR B 1 306 ? -37.469 -43.5 -21.859 1 93.75 306 THR B O 1
ATOM 8915 N N . SER B 1 307 ? -38.062 -45.594 -22.469 1 94.12 307 SER B N 1
ATOM 8916 C CA . SER B 1 307 ? -39.469 -45.406 -22.094 1 94.12 307 SER B CA 1
ATOM 8917 C C . SER B 1 307 ? -39.594 -45.062 -20.625 1 94.12 307 SER B C 1
ATOM 8919 O O . SER B 1 307 ? -40.5 -44.312 -20.25 1 94.12 307 SER B O 1
ATOM 8921 N N . HIS B 1 308 ? -38.688 -45.5 -19.781 1 94.38 308 HIS B N 1
ATOM 8922 C CA . HIS B 1 308 ? -38.812 -45.25 -18.344 1 94.38 308 HIS B CA 1
ATOM 8923 C C . HIS B 1 308 ? -37.844 -44.188 -17.891 1 94.38 308 HIS B C 1
ATOM 8925 O O . HIS B 1 308 ? -37.688 -43.969 -16.688 1 94.38 308 HIS B O 1
ATOM 8931 N N . LYS B 1 309 ? -37.094 -43.594 -18.797 1 93.56 309 LYS B N 1
ATOM 8932 C CA . LYS B 1 309 ? -36.188 -42.469 -18.5 1 93.56 309 LYS B CA 1
ATOM 8933 C C . LYS B 1 309 ? -35.125 -42.906 -17.5 1 93.56 309 LYS B C 1
ATOM 8935 O O . LYS B 1 309 ? -34.719 -42.094 -16.656 1 93.56 309 LYS B O 1
ATOM 8940 N N . THR B 1 310 ? -34.812 -44.156 -17.453 1 94.06 310 THR B N 1
ATOM 8941 C CA . THR B 1 310 ? -33.75 -44.688 -16.578 1 94.06 310 THR B CA 1
ATOM 8942 C C . THR B 1 310 ? -32.406 -44.094 -16.922 1 94.06 310 THR B C 1
ATOM 8944 O O . THR B 1 310 ? -31.984 -44.094 -18.094 1 94.06 310 THR B O 1
ATOM 8947 N N . PRO B 1 311 ? -31.672 -43.562 -15.961 1 94.62 311 PRO B N 1
ATOM 8948 C CA . PRO B 1 311 ? -30.344 -43 -16.25 1 94.62 311 PRO B CA 1
ATOM 8949 C C . PRO B 1 311 ? -29.359 -44.062 -16.75 1 94.62 311 PRO B C 1
ATOM 8951 O O . PRO B 1 311 ? -29.469 -45.25 -16.359 1 94.62 311 PRO B O 1
ATOM 8954 N N . ILE B 1 312 ? -28.531 -43.656 -17.594 1 95.94 312 ILE B N 1
ATOM 8955 C CA . ILE B 1 312 ? -27.422 -44.5 -18.031 1 95.94 312 ILE B CA 1
ATOM 8956 C C . ILE B 1 312 ? -26.203 -44.281 -17.141 1 95.94 312 ILE B C 1
ATOM 8958 O O . ILE B 1 312 ? -25.531 -43.25 -17.266 1 95.94 312 ILE B O 1
ATOM 8962 N N . LEU B 1 313 ? -25.922 -45.156 -16.297 1 94 313 LEU B N 1
ATOM 8963 C CA . LEU B 1 313 ? -24.891 -44.969 -15.281 1 94 313 LEU B CA 1
ATOM 8964 C C . LEU B 1 313 ? -23.5 -45.125 -15.891 1 94 313 LEU B C 1
ATOM 8966 O O . LEU B 1 313 ? -23.297 -45.875 -16.844 1 94 313 LEU B O 1
ATOM 8970 N N . PHE B 1 314 ? -22.562 -44.375 -15.344 1 95.25 314 PHE B N 1
ATOM 8971 C CA . PHE B 1 314 ? -21.188 -44.406 -15.805 1 95.25 314 PHE B CA 1
ATOM 8972 C C . PHE B 1 314 ? -20.562 -45.781 -15.648 1 95.25 314 PHE B C 1
ATOM 8974 O O . PHE B 1 314 ? -20.641 -46.375 -14.578 1 95.25 314 PHE B O 1
ATOM 8981 N N . ASP B 1 315 ? -19.984 -46.281 -16.672 1 94.94 315 ASP B N 1
ATOM 8982 C CA . ASP B 1 315 ? -19.312 -47.562 -16.656 1 94.94 315 ASP B CA 1
ATOM 8983 C C . ASP B 1 315 ? -18.047 -47.531 -17.516 1 94.94 315 ASP B C 1
ATOM 8985 O O . ASP B 1 315 ? -18.109 -47.812 -18.719 1 94.94 315 ASP B O 1
ATOM 8989 N N . SER B 1 316 ? -16.969 -47.344 -16.891 1 94.31 316 SER B N 1
ATOM 8990 C CA . SER B 1 316 ? -15.711 -47.219 -17.625 1 94.31 316 SER B CA 1
ATOM 8991 C C . SER B 1 316 ? -15.219 -48.562 -18.141 1 94.31 316 SER B C 1
ATOM 8993 O O . SER B 1 316 ? -14.328 -48.625 -18.984 1 94.31 316 SER B O 1
ATOM 8995 N N . THR B 1 317 ? -15.789 -49.625 -17.703 1 94.56 317 THR B N 1
ATOM 8996 C CA . THR B 1 317 ? -15.32 -50.938 -18.078 1 94.56 317 THR B CA 1
ATOM 8997 C C . THR B 1 317 ? -16.047 -51.438 -19.312 1 94.56 317 THR B C 1
ATOM 8999 O O . THR B 1 317 ? -15.742 -52.531 -19.828 1 94.56 317 THR B O 1
ATOM 9002 N N . ASN B 1 318 ? -17 -50.75 -19.766 1 94.44 318 ASN B N 1
ATOM 9003 C CA . ASN B 1 318 ? -17.734 -51.094 -20.969 1 94.44 318 ASN B CA 1
ATOM 9004 C C . ASN B 1 318 ? -17.25 -50.281 -22.172 1 94.44 318 ASN B C 1
ATOM 9006 O O . ASN B 1 318 ? -17.484 -49.062 -22.25 1 94.44 318 ASN B O 1
ATOM 9010 N N . PRO B 1 319 ? -16.609 -50.938 -23.156 1 95.31 319 PRO B N 1
ATOM 9011 C CA . PRO B 1 319 ? -16.062 -50.188 -24.312 1 95.31 319 PRO B CA 1
ATOM 9012 C C . PRO B 1 319 ? -17.125 -49.406 -25.062 1 95.31 319 PRO B C 1
ATOM 9014 O O . PRO B 1 319 ? -16.844 -48.312 -25.562 1 95.31 319 PRO B O 1
ATOM 9017 N N . LYS B 1 320 ? -18.281 -49.969 -25.156 1 95.19 320 LYS B N 1
ATOM 9018 C CA . LYS B 1 320 ? -19.359 -49.25 -25.859 1 95.19 320 LYS B CA 1
ATOM 9019 C C . LYS B 1 320 ? -19.766 -48 -25.125 1 95.19 320 LYS B C 1
ATOM 9021 O O . LYS B 1 320 ? -20.047 -46.969 -25.734 1 95.19 320 LYS B O 1
ATOM 9026 N N . PHE B 1 321 ? -19.828 -48.094 -23.859 1 95.75 321 PHE B N 1
ATOM 9027 C CA . PHE B 1 321 ? -20.141 -46.938 -23.078 1 95.75 321 PHE B CA 1
ATOM 9028 C C . PHE B 1 321 ? -19.062 -45.844 -23.25 1 95.75 321 PHE B C 1
ATOM 9030 O O . PHE B 1 321 ? -19.375 -44.688 -23.422 1 95.75 321 PHE B O 1
ATOM 9037 N N . MET B 1 322 ? -17.812 -46.281 -23.125 1 96.81 322 MET B N 1
ATOM 9038 C CA . MET B 1 322 ? -16.703 -45.344 -23.25 1 96.81 322 MET B CA 1
ATOM 9039 C C . MET B 1 322 ? -16.75 -44.625 -24.609 1 96.81 322 MET B C 1
ATOM 9041 O O . MET B 1 322 ? -16.484 -43.438 -24.688 1 96.81 322 MET B O 1
ATOM 9045 N N . ASP B 1 323 ? -17.047 -45.375 -25.594 1 95.88 323 ASP B N 1
ATOM 9046 C CA . ASP B 1 323 ? -17.172 -44.75 -26.922 1 95.88 323 ASP B CA 1
ATOM 9047 C C . ASP B 1 323 ? -18.281 -43.719 -26.938 1 95.88 323 ASP B C 1
ATOM 9049 O O . ASP B 1 323 ? -18.109 -42.625 -27.5 1 95.88 323 ASP B O 1
ATOM 9053 N N . ALA B 1 324 ? -19.422 -44.062 -26.391 1 96.06 324 ALA B N 1
ATOM 9054 C CA . ALA B 1 324 ? -20.547 -43.125 -26.312 1 96.06 324 ALA B CA 1
ATOM 9055 C C . ALA B 1 324 ? -20.172 -41.906 -25.5 1 96.06 324 ALA B C 1
ATOM 9057 O O . ALA B 1 324 ? -20.5 -40.781 -25.891 1 96.06 324 ALA B O 1
ATOM 9058 N N . TYR B 1 325 ? -19.562 -42.125 -24.406 1 96.25 325 TYR B N 1
ATOM 9059 C CA . TYR B 1 325 ? -19.109 -41.062 -23.531 1 96.25 325 TYR B CA 1
ATOM 9060 C C . TYR B 1 325 ? -18.203 -40.094 -24.281 1 96.25 325 TYR B C 1
ATOM 9062 O O . TYR B 1 325 ? -18.375 -38.875 -24.219 1 96.25 325 TYR B O 1
ATOM 9070 N N . LEU B 1 326 ? -17.188 -40.562 -25 1 97.12 326 LEU B N 1
ATOM 9071 C CA . LEU B 1 326 ? -16.266 -39.75 -25.766 1 97.12 326 LEU B CA 1
ATOM 9072 C C . LEU B 1 326 ? -16.984 -39 -26.891 1 97.12 326 LEU B C 1
ATOM 9074 O O . LEU B 1 326 ? -16.594 -37.906 -27.266 1 97.12 326 LEU B O 1
ATOM 9078 N N . ASN B 1 327 ? -18.016 -39.625 -27.406 1 95.69 327 ASN B N 1
ATOM 9079 C CA . ASN B 1 327 ? -18.812 -38.938 -28.422 1 95.69 327 ASN B CA 1
ATOM 9080 C C . ASN B 1 327 ? -19.516 -37.719 -27.844 1 95.69 327 ASN B C 1
ATOM 9082 O O . ASN B 1 327 ? -19.656 -36.688 -28.531 1 95.69 327 ASN B O 1
ATOM 9086 N N . ILE B 1 328 ? -20.016 -37.875 -26.672 1 96.44 328 ILE B N 1
ATOM 9087 C CA . ILE B 1 328 ? -20.609 -36.719 -26 1 96.44 328 ILE B CA 1
ATOM 9088 C C . ILE B 1 328 ? -19.594 -35.562 -25.922 1 96.44 328 ILE B C 1
ATOM 9090 O O . ILE B 1 328 ? -19.906 -34.438 -26.219 1 96.44 328 ILE B O 1
ATOM 9094 N N . HIS B 1 329 ? -18.359 -35.906 -25.5 1 97.12 329 HIS B N 1
ATOM 9095 C CA . HIS B 1 329 ? -17.297 -34.906 -25.406 1 97.12 329 HIS B CA 1
ATOM 9096 C C . HIS B 1 329 ? -17.047 -34.25 -26.766 1 97.12 329 HIS B C 1
ATOM 9098 O O . HIS B 1 329 ? -16.953 -33.031 -26.844 1 97.12 329 HIS B O 1
ATOM 9104 N N . ARG B 1 330 ? -17 -35.031 -27.844 1 96.38 330 ARG B N 1
ATOM 9105 C CA . ARG B 1 330 ? -16.75 -34.5 -29.172 1 96.38 330 ARG B CA 1
ATOM 9106 C C . ARG B 1 330 ? -17.828 -33.531 -29.609 1 96.38 330 ARG B C 1
ATOM 9108 O O . ARG B 1 330 ? -17.547 -32.5 -30.219 1 96.38 330 ARG B O 1
ATOM 9115 N N . ASN B 1 331 ? -19.047 -33.875 -29.297 1 95.62 331 ASN B N 1
ATOM 9116 C CA . ASN B 1 331 ? -20.156 -33 -29.641 1 95.62 331 ASN B CA 1
ATOM 9117 C C . ASN B 1 331 ? -20.047 -31.641 -28.938 1 95.62 331 ASN B C 1
ATOM 9119 O O . ASN B 1 331 ? -20.328 -30.594 -29.531 1 95.62 331 ASN B O 1
ATOM 9123 N N . LEU B 1 332 ? -19.688 -31.703 -27.719 1 96.81 332 LEU B N 1
ATOM 9124 C CA . LEU B 1 332 ? -19.547 -30.484 -26.938 1 96.81 332 LEU B CA 1
ATOM 9125 C C . LEU B 1 332 ? -18.312 -29.703 -27.391 1 96.81 332 LEU B C 1
ATOM 9127 O O . LEU B 1 332 ? -18.312 -28.469 -27.344 1 96.81 332 LEU B O 1
ATOM 9131 N N . GLU B 1 333 ? -17.219 -30.375 -27.734 1 96.88 333 GLU B N 1
ATOM 9132 C CA . GLU B 1 333 ? -16.031 -29.734 -28.297 1 96.88 333 GLU B CA 1
ATOM 9133 C C . GLU B 1 333 ? -16.375 -28.953 -29.562 1 96.88 333 GLU B C 1
ATOM 9135 O O . GLU B 1 333 ? -15.844 -27.875 -29.797 1 96.88 333 GLU B O 1
ATOM 9140 N N . ALA B 1 334 ? -17.25 -29.469 -30.312 1 95 334 ALA B N 1
ATOM 9141 C CA . ALA B 1 334 ? -17.656 -28.828 -31.562 1 95 334 ALA B CA 1
ATOM 9142 C C . ALA B 1 334 ? -18.375 -27.516 -31.297 1 95 334 ALA B C 1
ATOM 9144 O O . ALA B 1 334 ? -18.359 -26.609 -32.125 1 95 334 ALA B O 1
ATOM 9145 N N . VAL B 1 335 ? -18.938 -27.422 -30.156 1 94.5 335 VAL B N 1
ATOM 9146 C CA . VAL B 1 335 ? -19.688 -26.234 -29.781 1 94.5 335 VAL B CA 1
ATOM 9147 C C . VAL B 1 335 ? -18.75 -25.219 -29.125 1 94.5 335 VAL B C 1
ATOM 9149 O O . VAL B 1 335 ? -18.766 -24.031 -29.453 1 94.5 335 VAL B O 1
ATOM 9152 N N . GLY B 1 336 ? -17.969 -25.656 -28.172 1 91.56 336 GLY B N 1
ATOM 9153 C CA . GLY B 1 336 ? -17.172 -24.656 -27.5 1 91.56 336 GLY B CA 1
ATOM 9154 C C . GLY B 1 336 ? -16.234 -25.234 -26.438 1 91.56 336 GLY B C 1
ATOM 9155 O O . GLY B 1 336 ? -15.898 -24.562 -25.469 1 91.56 336 GLY B O 1
ATOM 9156 N N . CYS B 1 337 ? -15.602 -26.266 -26.469 1 96.25 337 CYS B N 1
ATOM 9157 C CA . CYS B 1 337 ? -14.648 -26.859 -25.531 1 96.25 337 CYS B CA 1
ATOM 9158 C C . CYS B 1 337 ? -13.375 -27.281 -26.25 1 96.25 337 CYS B C 1
ATOM 9160 O O . CYS B 1 337 ? -13.406 -28.141 -27.125 1 96.25 337 CYS B O 1
ATOM 9162 N N . ASP B 1 338 ? -12.258 -26.625 -25.812 1 97.44 338 ASP B N 1
ATOM 9163 C CA . ASP B 1 338 ? -11 -26.922 -26.5 1 97.44 338 ASP B CA 1
ATOM 9164 C C . ASP B 1 338 ? -10.328 -28.156 -25.891 1 97.44 338 ASP B C 1
ATOM 9166 O O . ASP B 1 338 ? -9.594 -28.859 -26.578 1 97.44 338 ASP B O 1
ATOM 9170 N N . PHE B 1 339 ? -10.43 -28.406 -24.641 1 97.94 339 PHE B N 1
ATOM 9171 C CA . PHE B 1 339 ? -10 -29.609 -23.938 1 97.94 339 PHE B CA 1
ATOM 9172 C C . PHE B 1 339 ? -10.781 -29.781 -22.641 1 97.94 339 PHE B C 1
ATOM 9174 O O . PHE B 1 339 ? -11.555 -28.906 -22.25 1 97.94 339 PHE B O 1
ATOM 9181 N N . TRP B 1 340 ? -10.648 -30.906 -21.938 1 98.31 340 TRP B N 1
ATOM 9182 C CA . TRP B 1 340 ? -11.555 -31.188 -20.828 1 98.31 340 TRP B CA 1
ATOM 9183 C C . TRP B 1 340 ? -10.805 -31.219 -19.5 1 98.31 340 TRP B C 1
ATOM 9185 O O . TRP B 1 340 ? -9.688 -31.734 -19.438 1 98.31 340 TRP B O 1
ATOM 9195 N N . TRP B 1 341 ? -11.398 -30.656 -18.484 1 98.56 341 TRP B N 1
ATOM 9196 C CA . TRP B 1 341 ? -11.062 -30.891 -17.078 1 98.56 341 TRP B CA 1
ATOM 9197 C C . TRP B 1 341 ? -11.867 -32.062 -16.516 1 98.56 341 TRP B C 1
ATOM 9199 O O . TRP B 1 341 ? -13.055 -31.906 -16.203 1 98.56 341 TRP B O 1
ATOM 9209 N N . ILE B 1 342 ? -11.242 -33.188 -16.391 1 97.62 342 ILE B N 1
ATOM 9210 C CA . ILE B 1 342 ? -11.883 -34.406 -15.906 1 97.62 342 ILE B CA 1
ATOM 9211 C C . ILE B 1 342 ? -11.688 -34.531 -14.391 1 97.62 342 ILE B C 1
ATOM 9213 O O . ILE B 1 342 ? -10.617 -34.906 -13.93 1 97.62 342 ILE B O 1
ATOM 9217 N N . ASP B 1 343 ? -12.758 -34.344 -13.656 1 95.62 343 ASP B N 1
ATOM 9218 C CA . ASP B 1 343 ? -12.672 -34.188 -12.203 1 95.62 343 ASP B CA 1
ATOM 9219 C C . ASP B 1 343 ? -13.258 -35.406 -11.492 1 95.62 343 ASP B C 1
ATOM 9221 O O . ASP B 1 343 ? -14.297 -35.312 -10.844 1 95.62 343 ASP B O 1
ATOM 9225 N N . TRP B 1 344 ? -12.508 -36.5 -11.523 1 93.69 344 TRP B N 1
ATOM 9226 C CA . TRP B 1 344 ? -12.914 -37.75 -10.859 1 93.69 344 TRP B CA 1
ATOM 9227 C C . TRP B 1 344 ? -12.453 -37.75 -9.406 1 93.69 344 TRP B C 1
ATOM 9229 O O . TRP B 1 344 ? -11.266 -37.625 -9.117 1 93.69 344 TRP B O 1
ATOM 9239 N N . GLN B 1 345 ? -13.398 -37.969 -8.477 1 85.56 345 GLN B N 1
ATOM 9240 C CA . GLN B 1 345 ? -13.07 -37.938 -7.051 1 85.56 345 GLN B CA 1
ATOM 9241 C C . GLN B 1 345 ? -13.617 -39.156 -6.32 1 85.56 345 GLN B C 1
ATOM 9243 O O . GLN B 1 345 ? -13.555 -39.219 -5.09 1 85.56 345 GLN B O 1
ATOM 9248 N N . GLN B 1 346 ? -14.156 -40.125 -7.074 1 85.19 346 GLN B N 1
ATOM 9249 C CA . GLN B 1 346 ? -14.953 -41.156 -6.441 1 85.19 346 GLN B CA 1
ATOM 9250 C C . GLN B 1 346 ? -14.102 -42.406 -6.141 1 85.19 346 GLN B C 1
ATOM 9252 O O . GLN B 1 346 ? -14.641 -43.469 -5.855 1 85.19 346 GLN B O 1
ATOM 9257 N N . GLY B 1 347 ? -12.867 -42.312 -6.246 1 84.44 347 GLY B N 1
ATOM 9258 C CA . GLY B 1 347 ? -12.008 -43.406 -5.852 1 84.44 347 GLY B CA 1
ATOM 9259 C C . GLY B 1 347 ? -11.672 -44.344 -6.996 1 84.44 347 GLY B C 1
ATOM 9260 O O . GLY B 1 347 ? -12.023 -44.062 -8.148 1 84.44 347 GLY B O 1
ATOM 9261 N N . PRO B 1 348 ? -11.031 -45.469 -6.695 1 88.38 348 PRO B N 1
ATOM 9262 C CA . PRO B 1 348 ? -10.445 -46.312 -7.738 1 88.38 348 PRO B CA 1
ATOM 9263 C C . PRO B 1 348 ? -11.328 -47.5 -8.102 1 88.38 348 PRO B C 1
ATOM 9265 O O . PRO B 1 348 ? -10.898 -48.375 -8.844 1 88.38 348 PRO B O 1
ATOM 9268 N N . TYR B 1 349 ? -12.625 -47.562 -7.711 1 86.88 349 TYR B N 1
ATOM 9269 C CA . TYR B 1 349 ? -13.43 -48.75 -7.852 1 86.88 349 TYR B CA 1
ATOM 9270 C C . TYR B 1 349 ? -14.312 -48.688 -9.094 1 86.88 349 TYR B C 1
ATOM 9272 O O . TYR B 1 349 ? -14.852 -47.625 -9.422 1 86.88 349 TYR B O 1
ATOM 9280 N N . SER B 1 350 ? -14.344 -49.844 -9.812 1 91.5 350 SER B N 1
ATOM 9281 C CA . SER B 1 350 ? -15.227 -50.062 -10.953 1 91.5 350 SER B CA 1
ATOM 9282 C C . SER B 1 350 ? -15.844 -51.438 -10.93 1 91.5 350 SER B C 1
ATOM 9284 O O . SER B 1 350 ? -15.703 -52.188 -9.945 1 91.5 350 SER B O 1
ATOM 9286 N N . LYS B 1 351 ? -16.594 -51.812 -12.031 1 88.25 351 LYS B N 1
ATOM 9287 C CA . LYS B 1 351 ? -17.281 -53.094 -12.102 1 88.25 351 LYS B CA 1
ATOM 9288 C C . LYS B 1 351 ? -16.266 -54.25 -12.242 1 88.25 351 LYS B C 1
ATOM 9290 O O . LYS B 1 351 ? -16.578 -55.375 -11.922 1 88.25 351 LYS B O 1
ATOM 9295 N N . ILE B 1 352 ? -15.156 -53.938 -12.75 1 88.31 352 ILE B N 1
ATOM 9296 C CA . ILE B 1 352 ? -14.094 -54.906 -12.906 1 88.31 352 ILE B CA 1
ATOM 9297 C C . ILE B 1 352 ? -12.953 -54.625 -11.938 1 88.31 352 ILE B C 1
ATOM 9299 O O . ILE B 1 352 ? -12.359 -53.531 -11.984 1 88.31 352 ILE B O 1
ATOM 9303 N N . PRO B 1 353 ? -12.727 -55.594 -11.094 1 85.06 353 PRO B N 1
ATOM 9304 C CA . PRO B 1 353 ? -11.656 -55.375 -10.109 1 85.06 353 PRO B CA 1
ATOM 9305 C C . PRO B 1 353 ? -10.328 -55 -10.766 1 85.06 353 PRO B C 1
ATOM 9307 O O . PRO B 1 353 ? -9.945 -55.594 -11.773 1 85.06 353 PRO B O 1
ATOM 9310 N N . GLY B 1 354 ? -9.75 -53.969 -10.172 1 85.38 354 GLY B N 1
ATOM 9311 C CA . GLY B 1 354 ? -8.43 -53.562 -10.633 1 85.38 354 GLY B CA 1
ATOM 9312 C C . GLY B 1 354 ? -8.461 -52.469 -11.68 1 85.38 354 GLY B C 1
ATOM 9313 O O . GLY B 1 354 ? -7.438 -51.844 -11.961 1 85.38 354 GLY B O 1
ATOM 9314 N N . ILE B 1 355 ? -9.578 -52.25 -12.172 1 90.19 355 ILE B N 1
ATOM 9315 C CA . ILE B 1 355 ? -9.703 -51.188 -13.172 1 90.19 355 ILE B CA 1
ATOM 9316 C C . ILE B 1 355 ? -10.094 -49.875 -12.492 1 90.19 355 ILE B C 1
ATOM 9318 O O . ILE B 1 355 ? -11.227 -49.75 -12.016 1 90.19 355 ILE B O 1
ATOM 9322 N N . ASP B 1 356 ? -9.18 -48.969 -12.469 1 93.5 356 ASP B N 1
ATOM 9323 C CA . ASP B 1 356 ? -9.391 -47.656 -11.898 1 93.5 356 ASP B CA 1
ATOM 9324 C C . ASP B 1 356 ? -10.016 -46.719 -12.922 1 93.5 356 ASP B C 1
ATOM 9326 O O . ASP B 1 356 ? -9.406 -46.406 -13.953 1 93.5 356 ASP B O 1
ATOM 9330 N N . PRO B 1 357 ? -11.203 -46.156 -12.648 1 95.38 357 PRO B N 1
ATOM 9331 C CA . PRO B 1 357 ? -11.867 -45.25 -13.602 1 95.38 357 PRO B CA 1
ATOM 9332 C C . PRO B 1 357 ? -11.008 -44.062 -13.977 1 95.38 357 PRO B C 1
ATOM 9334 O O . PRO B 1 357 ? -11.102 -43.562 -15.102 1 95.38 357 PRO B O 1
ATOM 9337 N N . LEU B 1 358 ? -10.211 -43.594 -13.047 1 96.62 358 LEU B N 1
ATOM 9338 C CA . LEU B 1 358 ? -9.367 -42.438 -13.352 1 96.62 358 LEU B CA 1
ATOM 9339 C C . LEU B 1 358 ? -8.406 -42.75 -14.492 1 96.62 358 LEU B C 1
ATOM 9341 O O . LEU B 1 358 ? -8.203 -41.938 -15.391 1 96.62 358 LEU B O 1
ATOM 9345 N N . TRP B 1 359 ? -7.789 -43.906 -14.477 1 96.44 359 TRP B N 1
ATOM 9346 C CA . TRP B 1 359 ? -6.91 -44.344 -15.555 1 96.44 359 TRP B CA 1
ATOM 9347 C C . TRP B 1 359 ? -7.668 -44.406 -16.875 1 96.44 359 TRP B C 1
ATOM 9349 O O . TRP B 1 359 ? -7.156 -43.969 -17.922 1 96.44 359 TRP B O 1
ATOM 9359 N N . MET B 1 360 ? -8.875 -44.969 -16.812 1 96.75 360 MET B N 1
ATOM 9360 C CA . MET B 1 360 ? -9.695 -45.094 -18 1 96.75 360 MET B CA 1
ATOM 9361 C C . MET B 1 360 ? -10.031 -43.719 -18.594 1 96.75 360 MET B C 1
ATOM 9363 O O . MET B 1 360 ? -9.883 -43.5 -19.797 1 96.75 360 MET B O 1
ATOM 9367 N N . LEU B 1 361 ? -10.422 -42.875 -17.734 1 97.69 361 LEU B N 1
ATOM 9368 C CA . LEU B 1 361 ? -10.805 -41.531 -18.156 1 97.69 361 LEU B CA 1
ATOM 9369 C C . LEU B 1 361 ? -9.609 -40.781 -18.734 1 97.69 361 LEU B C 1
ATOM 9371 O O . LEU B 1 361 ? -9.703 -40.219 -19.828 1 97.69 361 LEU B O 1
ATOM 9375 N N . ASN B 1 362 ? -8.453 -40.812 -18.047 1 97.75 362 ASN B N 1
ATOM 9376 C CA . ASN B 1 362 ? -7.262 -40.094 -18.5 1 97.75 362 ASN B CA 1
ATOM 9377 C C . ASN B 1 362 ? -6.77 -40.625 -19.844 1 97.75 362 ASN B C 1
ATOM 9379 O O . ASN B 1 362 ? -6.496 -39.875 -20.766 1 97.75 362 ASN B O 1
ATOM 9383 N N . HIS B 1 363 ? -6.695 -41.938 -19.969 1 97.19 363 HIS B N 1
ATOM 9384 C CA . HIS B 1 363 ? -6.148 -42.594 -21.156 1 97.19 363 HIS B CA 1
ATOM 9385 C C . HIS B 1 363 ? -7.012 -42.312 -22.375 1 97.19 363 HIS B C 1
ATOM 9387 O O . HIS B 1 363 ? -6.516 -41.812 -23.391 1 97.19 363 HIS B O 1
ATOM 9393 N N . PHE B 1 364 ? -8.289 -42.562 -22.266 1 97.62 364 PHE B N 1
ATOM 9394 C CA . PHE B 1 364 ? -9.148 -42.469 -23.438 1 97.62 364 PHE B CA 1
ATOM 9395 C C . PHE B 1 364 ? -9.461 -41.031 -23.797 1 97.62 364 PHE B C 1
ATOM 9397 O O . PHE B 1 364 ? -9.516 -40.688 -24.969 1 97.62 364 PHE B O 1
ATOM 9404 N N . ALA B 1 365 ? -9.656 -40.188 -22.797 1 97.5 365 ALA B N 1
ATOM 9405 C CA . ALA B 1 365 ? -9.906 -38.781 -23.094 1 97.5 365 ALA B CA 1
ATOM 9406 C C . ALA B 1 365 ? -8.703 -38.125 -23.781 1 97.5 365 ALA B C 1
ATOM 9408 O O . ALA B 1 365 ? -8.852 -37.344 -24.719 1 97.5 365 ALA B O 1
ATOM 9409 N N . TYR B 1 366 ? -7.531 -38.438 -23.281 1 97.75 366 TYR B N 1
ATOM 9410 C CA . TYR B 1 366 ? -6.305 -37.906 -23.844 1 97.75 366 TYR B CA 1
ATOM 9411 C C . TYR B 1 366 ? -6.125 -38.344 -25.297 1 97.75 366 TYR B C 1
ATOM 9413 O O . TYR B 1 366 ? -5.875 -37.531 -26.188 1 97.75 366 TYR B O 1
ATOM 9421 N N . LEU B 1 367 ? -6.254 -39.625 -25.531 1 96.88 367 LEU B N 1
ATOM 9422 C CA . LEU B 1 367 ? -6.094 -40.156 -26.875 1 96.88 367 LEU B CA 1
ATOM 9423 C C . LEU B 1 367 ? -7.152 -39.594 -27.812 1 96.88 367 LEU B C 1
ATOM 9425 O O . LEU B 1 367 ? -6.859 -39.281 -28.969 1 96.88 367 LEU B O 1
ATOM 9429 N N . ASP B 1 368 ? -8.359 -39.531 -27.281 1 97.19 368 ASP B N 1
ATOM 9430 C CA . ASP B 1 368 ? -9.445 -39 -28.094 1 97.19 368 ASP B CA 1
ATOM 9431 C C . ASP B 1 368 ? -9.195 -37.562 -28.469 1 97.19 368 ASP B C 1
ATOM 9433 O O . ASP B 1 368 ? -9.492 -37.125 -29.578 1 97.19 368 ASP B O 1
ATOM 9437 N N . HIS B 1 369 ? -8.672 -36.812 -27.531 1 96.44 369 HIS B N 1
ATOM 9438 C CA . HIS B 1 369 ? -8.383 -35.406 -27.797 1 96.44 369 HIS B CA 1
ATOM 9439 C C . HIS B 1 369 ? -7.305 -35.25 -28.859 1 96.44 369 HIS B C 1
ATOM 9441 O O . HIS B 1 369 ? -7.281 -34.25 -29.578 1 96.44 369 HIS B O 1
ATOM 9447 N N . GLY B 1 370 ? -6.379 -36.156 -28.938 1 95.31 370 GLY B N 1
ATOM 9448 C CA . GLY B 1 370 ? -5.281 -36.094 -29.891 1 95.31 370 GLY B CA 1
ATOM 9449 C C . GLY B 1 370 ? -5.688 -36.469 -31.297 1 95.31 370 GLY B C 1
ATOM 9450 O O . GLY B 1 370 ? -4.859 -36.438 -32.219 1 95.31 370 GLY B O 1
ATOM 9451 N N . ARG B 1 371 ? -6.965 -36.688 -31.422 1 89.5 371 ARG B N 1
ATOM 9452 C CA . ARG B 1 371 ? -7.445 -37.094 -32.75 1 89.5 371 ARG B CA 1
ATOM 9453 C C . ARG B 1 371 ? -7.23 -35.969 -33.75 1 89.5 371 ARG B C 1
ATOM 9455 O O . ARG B 1 371 ? -7.164 -34.812 -33.375 1 89.5 371 ARG B O 1
ATOM 9462 N N . ASP B 1 372 ? -7.035 -36.219 -34.969 1 85.69 372 ASP B N 1
ATOM 9463 C CA . ASP B 1 372 ? -6.918 -35.281 -36.094 1 85.69 372 ASP B CA 1
ATOM 9464 C C . ASP B 1 372 ? -5.617 -34.5 -36 1 85.69 372 ASP B C 1
ATOM 9466 O O . ASP B 1 372 ? -5.551 -33.344 -36.438 1 85.69 372 ASP B O 1
ATOM 9470 N N . GLY B 1 373 ? -4.641 -34.875 -35.125 1 85.62 373 GLY B N 1
ATOM 9471 C CA . GLY B 1 373 ? -3.295 -34.312 -35.125 1 85.62 373 GLY B CA 1
ATOM 9472 C C . GLY B 1 373 ? -3.094 -33.219 -34.125 1 85.62 373 GLY B C 1
ATOM 9473 O O . GLY B 1 373 ? -2.033 -32.594 -34.062 1 85.62 373 GLY B O 1
ATOM 9474 N N . LYS B 1 374 ? -3.99 -32.938 -33.281 1 89.75 374 LYS B N 1
ATOM 9475 C CA . LYS B 1 374 ? -3.838 -31.953 -32.219 1 89.75 374 LYS B CA 1
ATOM 9476 C C . LYS B 1 374 ? -2.84 -32.438 -31.172 1 89.75 374 LYS B C 1
ATOM 9478 O O . LYS B 1 374 ? -2.678 -33.656 -30.953 1 89.75 374 LYS B O 1
ATOM 9483 N N . ILE B 1 375 ? -2.168 -31.469 -30.625 1 94.44 375 ILE B N 1
ATOM 9484 C CA . ILE B 1 375 ? -1.438 -31.812 -29.406 1 94.44 375 ILE B CA 1
ATOM 9485 C C . ILE B 1 375 ? -2.424 -32.094 -28.266 1 94.44 375 ILE B C 1
ATOM 9487 O O . ILE B 1 375 ? -3.154 -31.203 -27.844 1 94.44 375 ILE B O 1
ATOM 9491 N N . PRO B 1 376 ? -2.553 -33.281 -27.828 1 96.81 376 PRO B N 1
ATOM 9492 C CA . PRO B 1 376 ? -3.574 -33.656 -26.844 1 96.81 376 PRO B CA 1
ATOM 9493 C C . PRO B 1 376 ? -3.326 -33 -25.484 1 96.81 376 PRO B C 1
ATOM 9495 O O . PRO B 1 376 ? -2.178 -32.719 -25.125 1 96.81 376 PRO B O 1
ATOM 9498 N N . LEU B 1 377 ? -4.359 -32.75 -24.781 1 98.06 377 LEU B N 1
ATOM 9499 C CA . LEU B 1 377 ? -4.312 -32.125 -23.453 1 98.06 377 LEU B CA 1
ATOM 9500 C C . LEU B 1 377 ? -5.566 -32.469 -22.656 1 98.06 377 LEU B C 1
ATOM 9502 O O . LEU B 1 377 ? -6.672 -32.469 -23.203 1 98.06 377 LEU B O 1
ATOM 9506 N N . ILE B 1 378 ? -5.418 -32.781 -21.406 1 98.38 378 ILE B N 1
ATOM 9507 C CA . ILE B 1 378 ? -6.508 -32.875 -20.438 1 98.38 378 ILE B CA 1
ATOM 9508 C C . ILE B 1 378 ? -6.074 -32.25 -19.109 1 98.38 378 ILE B C 1
ATOM 9510 O O . ILE B 1 378 ? -4.891 -31.953 -18.906 1 98.38 378 ILE B O 1
ATOM 9514 N N . LEU B 1 379 ? -6.922 -31.859 -18.312 1 98.38 379 LEU B N 1
ATOM 9515 C CA . LEU B 1 379 ? -6.703 -31.5 -16.906 1 98.38 379 LEU B CA 1
ATOM 9516 C C . LEU B 1 379 ? -7.352 -32.531 -15.984 1 98.38 379 LEU B C 1
ATOM 9518 O O . LEU B 1 379 ? -8.57 -32.688 -15.977 1 98.38 379 LEU B O 1
ATOM 9522 N N . SER B 1 380 ? -6.527 -33.281 -15.336 1 98.06 380 SER B N 1
ATOM 9523 C CA . SER B 1 380 ? -7.039 -34.375 -14.508 1 98.06 380 SER B CA 1
ATOM 9524 C C . SER B 1 380 ? -6.086 -34.688 -13.359 1 98.06 380 SER B C 1
ATOM 9526 O O . SER B 1 380 ? -5.121 -33.969 -13.133 1 98.06 380 SER B O 1
ATOM 9528 N N . ARG B 1 381 ? -6.336 -35.75 -12.617 1 97.56 381 ARG B N 1
ATOM 9529 C CA . ARG B 1 381 ? -5.57 -36.031 -11.406 1 97.56 381 ARG B CA 1
ATOM 9530 C C . ARG B 1 381 ? -4.523 -37.125 -11.688 1 97.56 381 ARG B C 1
ATOM 9532 O O . ARG B 1 381 ? -4.547 -37.75 -12.742 1 97.56 381 ARG B O 1
ATOM 9539 N N . TYR B 1 382 ? -3.609 -37.219 -10.781 1 97.06 382 TYR B N 1
ATOM 9540 C CA . TYR B 1 382 ? -2.557 -38.25 -10.828 1 97.06 382 TYR B CA 1
ATOM 9541 C C . TYR B 1 382 ? -3.109 -39.625 -10.492 1 97.06 382 TYR B C 1
ATOM 9543 O O . TYR B 1 382 ? -3.637 -39.844 -9.398 1 97.06 382 TYR B O 1
ATOM 9551 N N . ALA B 1 383 ? -2.918 -40.594 -11.383 1 96.31 383 ALA B N 1
ATOM 9552 C CA . ALA B 1 383 ? -3.5 -41.906 -11.188 1 96.31 383 ALA B CA 1
ATOM 9553 C C . ALA B 1 383 ? -2.451 -42.906 -10.695 1 96.31 383 ALA B C 1
ATOM 9555 O O . ALA B 1 383 ? -2.791 -44 -10.242 1 96.31 383 ALA B O 1
ATOM 9556 N N . GLY B 1 384 ? -1.183 -42.531 -10.75 1 95.88 384 GLY B N 1
ATOM 9557 C CA . GLY B 1 384 ? -0.092 -43.438 -10.391 1 95.88 384 GLY B CA 1
ATOM 9558 C C . GLY B 1 384 ? 1.024 -43.438 -11.422 1 95.88 384 GLY B C 1
ATOM 9559 O O . GLY B 1 384 ? 0.99 -42.688 -12.398 1 95.88 384 GLY B O 1
ATOM 9560 N N . PRO B 1 385 ? 2.031 -44.281 -11.219 1 97.25 385 PRO B N 1
ATOM 9561 C CA . PRO B 1 385 ? 3.146 -44.344 -12.164 1 97.25 385 PRO B CA 1
ATOM 9562 C C . PRO B 1 385 ? 2.686 -44.594 -13.602 1 97.25 385 PRO B C 1
ATOM 9564 O O . PRO B 1 385 ? 1.949 -45.562 -13.852 1 97.25 385 PRO B O 1
ATOM 9567 N N . GLY B 1 386 ? 3.061 -43.781 -14.484 1 97 386 GLY B N 1
ATOM 9568 C CA . GLY B 1 386 ? 2.623 -43.812 -15.867 1 97 386 GLY B CA 1
ATOM 9569 C C . GLY B 1 386 ? 1.676 -42.688 -16.234 1 97 386 GLY B C 1
ATOM 9570 O O . GLY B 1 386 ? 1.485 -42.375 -17.406 1 97 386 GLY B O 1
ATOM 9571 N N . SER B 1 387 ? 1.176 -42.062 -15.242 1 96 387 SER B N 1
ATOM 9572 C CA . SER B 1 387 ? 0.179 -41 -15.406 1 96 387 SER B CA 1
ATOM 9573 C C . SER B 1 387 ? 0.757 -39.812 -16.156 1 96 387 SER B C 1
ATOM 9575 O O . SER B 1 387 ? 0.013 -39 -16.703 1 96 387 SER B O 1
ATOM 9577 N N . HIS B 1 388 ? 2.092 -39.656 -16.125 1 97.69 388 HIS B N 1
ATOM 9578 C CA . HIS B 1 388 ? 2.74 -38.5 -16.75 1 97.69 388 HIS B CA 1
ATOM 9579 C C . HIS B 1 388 ? 2.428 -38.438 -18.25 1 97.69 388 HIS B C 1
ATOM 9581 O O . HIS B 1 388 ? 2.604 -37.406 -18.875 1 97.69 388 HIS B O 1
ATOM 9587 N N . ARG B 1 389 ? 1.949 -39.5 -18.812 1 97.88 389 ARG B N 1
ATOM 9588 C CA . ARG B 1 389 ? 1.67 -39.562 -20.25 1 97.88 389 ARG B CA 1
ATOM 9589 C C . ARG B 1 389 ? 0.401 -38.781 -20.594 1 97.88 389 ARG B C 1
ATOM 9591 O O . ARG B 1 389 ? 0.1 -38.562 -21.766 1 97.88 389 ARG B O 1
ATOM 9598 N N . TYR B 1 390 ? -0.346 -38.344 -19.531 1 97.94 390 TYR B N 1
ATOM 9599 C CA . TYR B 1 390 ? -1.635 -37.688 -19.734 1 97.94 390 TYR B CA 1
ATOM 9600 C C . TYR B 1 390 ? -1.672 -36.344 -19.047 1 97.94 390 TYR B C 1
ATOM 9602 O O . TYR B 1 390 ? -2.434 -36.125 -18.094 1 97.94 390 TYR B O 1
ATOM 9610 N N . PRO B 1 391 ? -0.879 -35.406 -19.453 1 97.56 391 PRO B N 1
ATOM 9611 C CA . PRO B 1 391 ? -0.93 -34.094 -18.844 1 97.56 391 PRO B CA 1
ATOM 9612 C C . PRO B 1 391 ? -2.25 -33.375 -19.109 1 97.56 391 PRO B C 1
ATOM 9614 O O . PRO B 1 391 ? -2.889 -33.594 -20.141 1 97.56 391 PRO B O 1
ATOM 9617 N N . LEU B 1 392 ? -2.621 -32.625 -18.156 1 97.69 392 LEU B N 1
ATOM 9618 C CA . LEU B 1 392 ? -2.016 -31.984 -16.984 1 97.69 392 LEU B CA 1
ATOM 9619 C C . LEU B 1 392 ? -2.588 -32.562 -15.695 1 97.69 392 LEU B C 1
ATOM 9621 O O . LEU B 1 392 ? -3.719 -33.062 -15.68 1 97.69 392 LEU B O 1
ATOM 9625 N N . GLY B 1 393 ? -1.773 -32.344 -14.641 1 97.44 393 GLY B N 1
ATOM 9626 C CA . GLY B 1 393 ? -2.266 -32.719 -13.32 1 97.44 393 GLY B CA 1
ATOM 9627 C C . GLY B 1 393 ? -3.07 -31.594 -12.664 1 97.44 393 GLY B C 1
ATOM 9628 O O . GLY B 1 393 ? -2.686 -30.422 -12.719 1 97.44 393 GLY B O 1
ATOM 9629 N N . PHE B 1 394 ? -4.188 -31.969 -12.109 1 96.56 394 PHE B N 1
ATOM 9630 C CA . PHE B 1 394 ? -4.992 -31.156 -11.211 1 96.56 394 PHE B CA 1
ATOM 9631 C C . PHE B 1 394 ? -4.789 -31.578 -9.758 1 96.56 394 PHE B C 1
ATOM 9633 O O . PHE B 1 394 ? -5.195 -32.656 -9.367 1 96.56 394 PHE B O 1
ATOM 9640 N N . SER B 1 395 ? -4.191 -30.656 -8.953 1 95.38 395 SER B N 1
ATOM 9641 C CA . SER B 1 395 ? -3.732 -31.078 -7.629 1 95.38 395 SER B CA 1
ATOM 9642 C C . SER B 1 395 ? -4.891 -31.156 -6.645 1 95.38 395 SER B C 1
ATOM 9644 O O . SER B 1 395 ? -4.785 -31.812 -5.605 1 95.38 395 SER B O 1
ATOM 9646 N N . GLY B 1 396 ? -5.957 -30.453 -6.914 1 94.75 396 GLY B N 1
ATOM 9647 C CA . GLY B 1 396 ? -7.105 -30.562 -6.031 1 94.75 396 GLY B CA 1
ATOM 9648 C C . GLY B 1 396 ? -7.281 -29.359 -5.129 1 94.75 396 GLY B C 1
ATOM 9649 O O . GLY B 1 396 ? -6.602 -28.344 -5.297 1 94.75 396 GLY B O 1
ATOM 9650 N N . ASP B 1 397 ? -8.234 -29.438 -4.141 1 94.62 397 ASP B N 1
ATOM 9651 C CA . ASP B 1 397 ? -8.758 -28.328 -3.355 1 94.62 397 ASP B CA 1
ATOM 9652 C C . ASP B 1 397 ? -7.91 -28.078 -2.111 1 94.62 397 ASP B C 1
ATOM 9654 O O . ASP B 1 397 ? -8.258 -28.531 -1.017 1 94.62 397 ASP B O 1
ATOM 9658 N N . THR B 1 398 ? -6.953 -27.234 -2.199 1 95.75 398 THR B N 1
ATOM 9659 C CA . THR B 1 398 ? -6.035 -26.938 -1.104 1 95.75 398 THR B CA 1
ATOM 9660 C C . THR B 1 398 ? -6.633 -25.906 -0.159 1 95.75 398 THR B C 1
ATOM 9662 O O . THR B 1 398 ? -7.371 -25.016 -0.592 1 95.75 398 THR B O 1
ATOM 9665 N N . VAL B 1 399 ? -6.25 -25.953 1.137 1 97.25 399 VAL B N 1
ATOM 9666 C CA . VAL B 1 399 ? -6.695 -24.984 2.137 1 97.25 399 VAL B CA 1
ATOM 9667 C C . VAL B 1 399 ? -5.91 -23.688 1.989 1 97.25 399 VAL B C 1
ATOM 9669 O O . VAL B 1 399 ? -4.711 -23.703 1.699 1 97.25 399 VAL B O 1
ATOM 9672 N N . VAL B 1 400 ? -6.512 -22.562 2.227 1 97.56 400 VAL B N 1
ATOM 9673 C CA . VAL B 1 400 ? -5.883 -21.266 2.049 1 97.56 400 VAL B CA 1
ATOM 9674 C C . VAL B 1 400 ? -5.117 -20.875 3.312 1 97.56 400 VAL B C 1
ATOM 9676 O O . VAL B 1 400 ? -5.617 -20.109 4.145 1 97.56 400 VAL B O 1
ATOM 9679 N N . THR B 1 401 ? -3.91 -21.359 3.445 1 98.19 401 THR B N 1
ATOM 9680 C CA . THR B 1 401 ? -3.061 -21.078 4.598 1 98.19 401 THR B CA 1
ATOM 9681 C C . THR B 1 401 ? -1.599 -20.953 4.176 1 98.19 401 THR B C 1
ATOM 9683 O O . THR B 1 401 ? -1.226 -21.375 3.08 1 98.19 401 THR B O 1
ATOM 9686 N N . TRP B 1 402 ? -0.751 -20.375 5.023 1 98.06 402 TRP B N 1
ATOM 9687 C CA . TRP B 1 402 ? 0.689 -20.297 4.805 1 98.06 402 TRP B CA 1
ATOM 9688 C C . TRP B 1 402 ? 1.318 -21.688 4.809 1 98.06 402 TRP B C 1
ATOM 9690 O O . TRP B 1 402 ? 2.268 -21.938 4.066 1 98.06 402 TRP B O 1
ATOM 9700 N N . GLU B 1 403 ? 0.799 -22.594 5.602 1 98.12 403 GLU B N 1
ATOM 9701 C CA . GLU B 1 403 ? 1.294 -23.969 5.641 1 98.12 403 GLU B CA 1
ATOM 9702 C C . GLU B 1 403 ? 1.104 -24.656 4.297 1 98.12 403 GLU B C 1
ATOM 9704 O O . GLU B 1 403 ? 1.984 -25.391 3.84 1 98.12 403 GLU B O 1
ATOM 9709 N N . SER B 1 404 ? -0.042 -24.422 3.723 1 97.88 404 SER B N 1
ATOM 9710 C CA . SER B 1 404 ? -0.309 -25 2.406 1 97.88 404 SER B CA 1
ATOM 9711 C C . SER B 1 404 ? 0.666 -24.453 1.363 1 97.88 404 SER B C 1
ATOM 9713 O O . SER B 1 404 ? 1.228 -25.219 0.577 1 97.88 404 SER B O 1
ATOM 9715 N N . LEU B 1 405 ? 0.86 -23.172 1.386 1 98.38 405 LEU B N 1
ATOM 9716 C CA . LEU B 1 405 ? 1.807 -22.594 0.444 1 98.38 405 LEU B CA 1
ATOM 9717 C C . LEU B 1 405 ? 3.209 -23.141 0.665 1 98.38 405 LEU B C 1
ATOM 9719 O O . LEU B 1 405 ? 3.908 -23.469 -0.295 1 98.38 405 LEU B O 1
ATOM 9723 N N . GLU B 1 406 ? 3.613 -23.281 1.889 1 98 406 GLU B N 1
ATOM 9724 C CA . GLU B 1 406 ? 4.965 -23.688 2.242 1 98 406 GLU B CA 1
ATOM 9725 C C . GLU B 1 406 ? 5.27 -25.094 1.715 1 98 406 GLU B C 1
ATOM 9727 O O . GLU B 1 406 ? 6.41 -25.391 1.352 1 98 406 GLU B O 1
ATOM 9732 N N . SER B 1 407 ? 4.312 -25.922 1.568 1 97.56 407 SER B N 1
ATOM 9733 C CA . SER B 1 407 ? 4.539 -27.312 1.204 1 97.56 407 SER B CA 1
ATOM 9734 C C . SER B 1 407 ? 4.496 -27.5 -0.309 1 97.56 407 SER B C 1
ATOM 9736 O O . SER B 1 407 ? 4.961 -28.516 -0.825 1 97.56 407 SER B O 1
ATOM 9738 N N . GLN B 1 408 ? 4.02 -26.609 -0.998 1 97.44 408 GLN B N 1
ATOM 9739 C CA . GLN B 1 408 ? 3.676 -26.828 -2.4 1 97.44 408 GLN B CA 1
ATOM 9740 C C . GLN B 1 408 ? 4.926 -26.859 -3.275 1 97.44 408 GLN B C 1
ATOM 9742 O O . GLN B 1 408 ? 5 -27.625 -4.234 1 97.44 408 GLN B O 1
ATOM 9747 N N . PRO B 1 409 ? 5.945 -26 -2.963 1 98.31 409 PRO B N 1
ATOM 9748 C CA . PRO B 1 409 ? 7.148 -26.125 -3.787 1 98.31 409 PRO B CA 1
ATOM 9749 C C . PRO B 1 409 ? 7.773 -27.516 -3.727 1 98.31 409 PRO B C 1
ATOM 9751 O O . PRO B 1 409 ? 8.156 -28.062 -4.762 1 98.31 409 PRO B O 1
ATOM 9754 N N . GLU B 1 410 ? 7.855 -28.078 -2.594 1 98.19 410 GLU B N 1
ATOM 9755 C CA . GLU B 1 410 ? 8.383 -29.438 -2.455 1 98.19 410 GLU B CA 1
ATOM 9756 C C . GLU B 1 410 ? 7.508 -30.438 -3.193 1 98.19 410 GLU B C 1
ATOM 9758 O O . GLU B 1 410 ? 8.016 -31.312 -3.904 1 98.19 410 GLU B O 1
ATOM 9763 N N . PHE B 1 411 ? 6.191 -30.266 -3.008 1 98.25 411 PHE B N 1
ATOM 9764 C CA . PHE B 1 411 ? 5.23 -31.156 -3.656 1 98.25 411 PHE B CA 1
ATOM 9765 C C . PHE B 1 411 ? 5.449 -31.172 -5.164 1 98.25 411 PHE B C 1
ATOM 9767 O O . PHE B 1 411 ? 5.426 -32.219 -5.789 1 98.25 411 PHE B O 1
ATOM 9774 N N . THR B 1 412 ? 5.68 -30.047 -5.711 1 98.06 412 THR B N 1
ATOM 9775 C CA . THR B 1 412 ? 5.863 -29.922 -7.152 1 98.06 412 THR B CA 1
ATOM 9776 C C . THR B 1 412 ? 7.223 -30.453 -7.578 1 98.06 412 THR B C 1
ATOM 9778 O O . THR B 1 412 ? 7.332 -31.156 -8.586 1 98.06 412 THR B O 1
ATOM 9781 N N . ALA B 1 413 ? 8.234 -30.203 -6.82 1 98 413 ALA B N 1
ATOM 9782 C CA . ALA B 1 413 ? 9.586 -30.625 -7.176 1 98 413 ALA B CA 1
ATOM 9783 C C . ALA B 1 413 ? 9.742 -32.125 -7.09 1 98 413 ALA B C 1
ATOM 9785 O O . ALA B 1 413 ? 10.328 -32.75 -7.977 1 98 413 ALA B O 1
ATOM 9786 N N . THR B 1 414 ? 9.164 -32.75 -6.082 1 98.19 414 THR B N 1
ATOM 9787 C CA . THR B 1 414 ? 9.336 -34.188 -5.887 1 98.19 414 THR B CA 1
ATOM 9788 C C . THR B 1 414 ? 8.508 -34.969 -6.902 1 98.19 414 THR B C 1
ATOM 9790 O O . THR B 1 414 ? 8.781 -36.125 -7.156 1 98.19 414 THR B O 1
ATOM 9793 N N . ALA B 1 415 ? 7.516 -34.344 -7.461 1 98.38 415 ALA B N 1
ATOM 9794 C CA . ALA B 1 415 ? 6.734 -35 -8.492 1 98.38 415 ALA B CA 1
ATOM 9795 C C . ALA B 1 415 ? 7.621 -35.438 -9.656 1 98.38 415 ALA B C 1
ATOM 9797 O O . ALA B 1 415 ? 7.352 -36.438 -10.305 1 98.38 415 ALA B O 1
ATOM 9798 N N . SER B 1 416 ? 8.633 -34.719 -9.867 1 97.81 416 SER B N 1
ATOM 9799 C CA . SER B 1 416 ? 9.57 -35.062 -10.938 1 97.81 416 SER B CA 1
ATOM 9800 C C . SER B 1 416 ? 10.305 -36.344 -10.648 1 97.81 416 SER B C 1
ATOM 9802 O O . SER B 1 416 ? 10.82 -37 -11.57 1 97.81 416 SER B O 1
ATOM 9804 N N . ASN B 1 417 ? 10.328 -36.812 -9.375 1 98.38 417 ASN B N 1
ATOM 9805 C CA . ASN B 1 417 ? 11 -38.062 -8.984 1 98.38 417 ASN B CA 1
ATOM 9806 C C . ASN B 1 417 ? 10.234 -39.281 -9.469 1 98.38 417 ASN B C 1
ATOM 9808 O O . ASN B 1 417 ? 10.758 -40.406 -9.422 1 98.38 417 ASN B O 1
ATOM 9812 N N . ILE B 1 418 ? 9.031 -39.062 -9.922 1 98.12 418 ILE B N 1
ATOM 9813 C CA . ILE B 1 418 ? 8.234 -40.156 -10.477 1 98.12 418 ILE B CA 1
ATOM 9814 C C . ILE B 1 418 ? 7.777 -39.781 -11.891 1 98.12 418 ILE B C 1
ATOM 9816 O O . ILE B 1 418 ? 6.75 -40.281 -12.359 1 98.12 418 ILE B O 1
ATOM 9820 N N . GLY B 1 419 ? 8.445 -38.812 -12.508 1 97.5 419 GLY B N 1
ATOM 9821 C CA . GLY B 1 419 ? 8.281 -38.469 -13.906 1 97.5 419 GLY B CA 1
ATOM 9822 C C . GLY B 1 419 ? 7.066 -37.594 -14.172 1 97.5 419 GLY B C 1
ATOM 9823 O O . GLY B 1 419 ? 6.75 -37.312 -15.328 1 97.5 419 GLY B O 1
ATOM 9824 N N . TYR B 1 420 ? 6.34 -37.156 -13.18 1 97.81 420 TYR B N 1
ATOM 9825 C CA . TYR B 1 420 ? 5.117 -36.375 -13.328 1 97.81 420 TYR B CA 1
ATOM 9826 C C . TYR B 1 420 ? 5.41 -34.875 -13.297 1 97.81 420 TYR B C 1
ATOM 9828 O O . TYR B 1 420 ? 5.254 -34.219 -12.266 1 97.81 420 TYR B O 1
ATOM 9836 N N . GLY B 1 421 ? 5.684 -34.312 -14.461 1 96.94 421 GLY B N 1
ATOM 9837 C CA . GLY B 1 421 ? 6.297 -33 -14.508 1 96.94 421 GLY B CA 1
ATOM 9838 C C . GLY B 1 421 ? 5.297 -31.891 -14.742 1 96.94 421 GLY B C 1
ATOM 9839 O O . GLY B 1 421 ? 5.609 -30.719 -14.531 1 96.94 421 GLY B O 1
ATOM 9840 N N . TRP B 1 422 ? 4.062 -32.125 -15.18 1 98.06 422 TRP B N 1
ATOM 9841 C CA . TRP B 1 422 ? 3.115 -31.094 -15.562 1 98.06 422 TRP B CA 1
ATOM 9842 C C . TRP B 1 422 ? 1.997 -30.969 -14.531 1 98.06 422 TRP B C 1
ATOM 9844 O O . TRP B 1 422 ? 0.83 -31.219 -14.836 1 98.06 422 TRP B O 1
ATOM 9854 N N . TRP B 1 423 ? 2.35 -30.438 -13.367 1 96.25 423 TRP B N 1
ATOM 9855 C CA . TRP B 1 423 ? 1.365 -30.188 -12.32 1 96.25 423 TRP B CA 1
ATOM 9856 C C . TRP B 1 423 ? 0.716 -28.828 -12.492 1 96.25 423 TRP B C 1
ATOM 9858 O O . TRP B 1 423 ? 1.383 -27.859 -12.875 1 96.25 423 TRP B O 1
ATOM 9868 N N . SER B 1 424 ? -0.547 -28.734 -12.195 1 97 424 SER B N 1
ATOM 9869 C CA . SER B 1 424 ? -1.299 -27.5 -12 1 97 424 SER B CA 1
ATOM 9870 C C . SER B 1 424 ? -1.906 -27.438 -10.602 1 97 424 SER B C 1
ATOM 9872 O O . SER B 1 424 ? -2.484 -28.422 -10.125 1 97 424 SER B O 1
ATOM 9874 N N . HIS B 1 425 ? -1.731 -26.312 -9.969 1 97.38 425 HIS B N 1
ATOM 9875 C CA . HIS B 1 425 ? -2.26 -26.109 -8.625 1 97.38 425 HIS B CA 1
ATOM 9876 C C . HIS B 1 425 ? -3.34 -25.031 -8.609 1 97.38 425 HIS B C 1
ATOM 9878 O O . HIS B 1 425 ? -3.43 -24.219 -9.539 1 97.38 425 HIS B O 1
ATOM 9884 N N . ASP B 1 426 ? -4.18 -25.094 -7.516 1 97.12 426 ASP B N 1
ATOM 9885 C CA . ASP B 1 426 ? -5.078 -23.969 -7.246 1 97.12 426 ASP B CA 1
ATOM 9886 C C . ASP B 1 426 ? -4.32 -22.797 -6.641 1 97.12 426 ASP B C 1
ATOM 9888 O O . ASP B 1 426 ? -4.367 -22.578 -5.426 1 97.12 426 ASP B O 1
ATOM 9892 N N . ILE B 1 427 ? -3.76 -22.031 -7.484 1 98.06 427 ILE B N 1
ATOM 9893 C CA . ILE B 1 427 ? -2.93 -20.922 -7.023 1 98.06 427 ILE B CA 1
ATOM 9894 C C . ILE B 1 427 ? -3.783 -19.922 -6.234 1 98.06 427 ILE B C 1
ATOM 9896 O O . ILE B 1 427 ? -4.809 -19.453 -6.73 1 98.06 427 ILE B O 1
ATOM 9900 N N . GLY B 1 428 ? -3.395 -19.656 -5.062 1 96.5 428 GLY B N 1
ATOM 9901 C CA . GLY B 1 428 ? -4.133 -18.828 -4.133 1 96.5 428 GLY B CA 1
ATOM 9902 C C . GLY B 1 428 ? -4.926 -19.625 -3.111 1 96.5 428 GLY B C 1
ATOM 9903 O O . GLY B 1 428 ? -5.477 -19.047 -2.166 1 96.5 428 GLY B O 1
ATOM 9904 N N . GLY B 1 429 ? -4.984 -20.891 -3.283 1 95.56 429 GLY B N 1
ATOM 9905 C CA . GLY B 1 429 ? -5.773 -21.734 -2.396 1 95.56 429 GLY B CA 1
ATOM 9906 C C . GLY B 1 429 ? -7.23 -21.844 -2.807 1 95.56 429 GLY B C 1
ATOM 9907 O O . GLY B 1 429 ? -7.75 -20.953 -3.492 1 95.56 429 GLY B O 1
ATOM 9908 N N . HIS B 1 430 ? -7.898 -22.828 -2.283 1 95.62 430 HIS B N 1
ATOM 9909 C CA . HIS B 1 430 ? -9.234 -23.109 -2.801 1 95.62 430 HIS B CA 1
ATOM 9910 C C . HIS B 1 430 ? -10.289 -22.984 -1.703 1 95.62 430 HIS B C 1
ATOM 9912 O O . HIS B 1 430 ? -11.234 -22.219 -1.834 1 95.62 430 HIS B O 1
ATOM 9918 N N . ILE B 1 431 ? -10.109 -23.719 -0.626 1 93.81 431 ILE B N 1
ATOM 9919 C CA . ILE B 1 431 ? -11.227 -23.828 0.311 1 93.81 431 ILE B CA 1
ATOM 9920 C C . ILE B 1 431 ? -10.727 -23.578 1.734 1 93.81 431 ILE B C 1
ATOM 9922 O O . ILE B 1 431 ? -9.539 -23.766 2.021 1 93.81 431 ILE B O 1
ATOM 9926 N N . HIS B 1 432 ? -11.594 -23.203 2.617 1 95.69 432 HIS B N 1
ATOM 9927 C CA . HIS B 1 432 ? -11.328 -22.938 4.023 1 95.69 432 HIS B CA 1
ATOM 9928 C C . HIS B 1 432 ? -10.195 -21.922 4.188 1 95.69 432 HIS B C 1
ATOM 9930 O O . HIS B 1 432 ? -9.883 -21.188 3.256 1 95.69 432 HIS B O 1
ATOM 9936 N N . GLY B 1 433 ? -9.68 -21.734 5.348 1 96.94 433 GLY B N 1
ATOM 9937 C CA . GLY B 1 433 ? -8.633 -20.766 5.621 1 96.94 433 GLY B CA 1
ATOM 9938 C C . GLY B 1 433 ? -9.148 -19.344 5.727 1 96.94 433 GLY B C 1
ATOM 9939 O O . GLY B 1 433 ? -10.211 -19.109 6.301 1 96.94 433 GLY B O 1
ATOM 9940 N N . GLY B 1 434 ? -8.328 -18.469 5.289 1 96.94 434 GLY B N 1
ATOM 9941 C CA . GLY B 1 434 ? -8.695 -17.062 5.449 1 96.94 434 GLY B CA 1
ATOM 9942 C C . GLY B 1 434 ? -8.031 -16.156 4.426 1 96.94 434 GLY B C 1
ATOM 9943 O O . GLY B 1 434 ? -7.125 -16.578 3.707 1 96.94 434 GLY B O 1
ATOM 9944 N N . ARG B 1 435 ? -8.578 -14.969 4.391 1 97.06 435 ARG B N 1
ATOM 9945 C CA . ARG B 1 435 ? -8 -13.984 3.482 1 97.06 435 ARG B CA 1
ATOM 9946 C C . ARG B 1 435 ? -6.703 -13.414 4.043 1 97.06 435 ARG B C 1
ATOM 9948 O O . ARG B 1 435 ? -6.645 -13.023 5.211 1 97.06 435 ARG B O 1
ATOM 9955 N N . ASP B 1 436 ? -5.73 -13.406 3.35 1 98 436 ASP B N 1
ATOM 9956 C CA . ASP B 1 436 ? -4.426 -12.781 3.533 1 98 436 ASP B CA 1
ATOM 9957 C C . ASP B 1 436 ? -3.836 -12.336 2.195 1 98 436 ASP B C 1
ATOM 9959 O O . ASP B 1 436 ? -3.41 -13.172 1.393 1 98 436 ASP B O 1
ATOM 9963 N N . ASP B 1 437 ? -3.816 -11.062 2.025 1 97.88 437 ASP B N 1
ATOM 9964 C CA . ASP B 1 437 ? -3.439 -10.531 0.718 1 97.88 437 ASP B CA 1
ATOM 9965 C C . ASP B 1 437 ? -1.991 -10.883 0.383 1 97.88 437 ASP B C 1
ATOM 9967 O O . ASP B 1 437 ? -1.664 -11.156 -0.774 1 97.88 437 ASP B O 1
ATOM 9971 N N . GLU B 1 438 ? -1.078 -10.867 1.323 1 98.06 438 GLU B N 1
ATOM 9972 C CA . GLU B 1 438 ? 0.314 -11.234 1.078 1 98.06 438 GLU B CA 1
ATOM 9973 C C . GLU B 1 438 ? 0.442 -12.719 0.734 1 98.06 438 GLU B C 1
ATOM 9975 O O . GLU B 1 438 ? 1.224 -13.094 -0.144 1 98.06 438 GLU B O 1
ATOM 9980 N N . LEU B 1 439 ? -0.291 -13.539 1.431 1 98.56 439 LEU B N 1
ATOM 9981 C CA . LEU B 1 439 ? -0.279 -14.977 1.18 1 98.56 439 LEU B CA 1
ATOM 9982 C C . LEU B 1 439 ? -0.625 -15.281 -0.275 1 98.56 439 LEU B C 1
ATOM 9984 O O . LEU B 1 439 ? 0.106 -16 -0.954 1 98.56 439 LEU B O 1
ATOM 9988 N N . VAL B 1 440 ? -1.679 -14.703 -0.735 1 98.5 440 VAL B N 1
ATOM 9989 C CA . VAL B 1 440 ? -2.129 -14.977 -2.096 1 98.5 440 VAL B CA 1
ATOM 9990 C C . VAL B 1 440 ? -1.104 -14.438 -3.094 1 98.5 440 VAL B C 1
ATOM 9992 O O . VAL B 1 440 ? -0.832 -15.07 -4.117 1 98.5 440 VAL B O 1
ATOM 9995 N N . THR B 1 441 ? -0.572 -13.281 -2.768 1 98.62 441 THR B N 1
ATOM 9996 C CA . THR B 1 441 ? 0.434 -12.703 -3.648 1 98.62 441 THR B CA 1
ATOM 9997 C C . THR B 1 441 ? 1.644 -13.625 -3.771 1 98.62 441 THR B C 1
ATOM 9999 O O . THR B 1 441 ? 2.125 -13.883 -4.875 1 98.62 441 THR B O 1
ATOM 10002 N N . ARG B 1 442 ? 2.143 -14.117 -2.662 1 98.81 442 ARG B N 1
ATOM 10003 C CA . ARG B 1 442 ? 3.268 -15.047 -2.662 1 98.81 442 ARG B CA 1
ATOM 10004 C C . ARG B 1 442 ? 2.92 -16.328 -3.41 1 98.81 442 ARG B C 1
ATOM 10006 O O . ARG B 1 442 ? 3.77 -16.906 -4.094 1 98.81 442 ARG B O 1
ATOM 10013 N N . TRP B 1 443 ? 1.69 -16.734 -3.273 1 98.81 443 TRP B N 1
ATOM 10014 C CA . TRP B 1 443 ? 1.229 -17.938 -3.971 1 98.81 443 TRP B CA 1
ATOM 10015 C C . TRP B 1 443 ? 1.231 -17.719 -5.48 1 98.81 443 TRP B C 1
ATOM 10017 O O . TRP B 1 443 ? 1.61 -18.609 -6.238 1 98.81 443 TRP B O 1
ATOM 10027 N N . VAL B 1 444 ? 0.83 -16.531 -5.91 1 98.75 444 VAL B N 1
ATOM 10028 C CA . VAL B 1 444 ? 0.884 -16.156 -7.324 1 98.75 444 VAL B CA 1
ATOM 10029 C C . VAL B 1 444 ? 2.33 -16.188 -7.809 1 98.75 444 VAL B C 1
ATOM 10031 O O . VAL B 1 444 ? 2.615 -16.719 -8.891 1 98.75 444 VAL B O 1
ATOM 10034 N N . GLN B 1 445 ? 3.203 -15.695 -6.984 1 98.75 445 GLN B N 1
ATOM 10035 C CA . GLN B 1 445 ? 4.613 -15.703 -7.355 1 98.75 445 GLN B CA 1
ATOM 10036 C C . GLN B 1 445 ? 5.133 -17.125 -7.523 1 98.75 445 GLN B C 1
ATOM 10038 O O . GLN B 1 445 ? 5.867 -17.422 -8.469 1 98.75 445 GLN B O 1
ATOM 10043 N N . LEU B 1 446 ? 4.746 -18.016 -6.652 1 98.75 446 LEU B N 1
ATOM 10044 C CA . LEU B 1 446 ? 5.098 -19.422 -6.824 1 98.75 446 LEU B CA 1
ATOM 10045 C C . LEU B 1 446 ? 4.508 -19.969 -8.117 1 98.75 446 LEU B C 1
ATOM 10047 O O . LEU B 1 446 ? 5.184 -20.688 -8.859 1 98.75 446 LEU B O 1
ATOM 10051 N N . GLY B 1 447 ? 3.277 -19.641 -8.359 1 98.62 447 GLY B N 1
ATOM 10052 C CA . GLY B 1 447 ? 2.602 -20.125 -9.555 1 98.62 447 GLY B CA 1
ATOM 10053 C C . GLY B 1 447 ? 3.322 -19.734 -10.836 1 98.62 447 GLY B C 1
ATOM 10054 O O . GLY B 1 447 ? 3.355 -20.516 -11.789 1 98.62 447 GLY B O 1
ATOM 10055 N N . VAL B 1 448 ? 3.92 -18.609 -10.844 1 98.62 448 VAL B N 1
ATOM 10056 C CA . VAL B 1 448 ? 4.613 -18.078 -12.016 1 98.62 448 VAL B CA 1
ATOM 10057 C C . VAL B 1 448 ? 5.801 -18.969 -12.352 1 98.62 448 VAL B C 1
ATOM 10059 O O . VAL B 1 448 ? 6.141 -19.156 -13.531 1 98.62 448 VAL B O 1
ATOM 10062 N N . PHE B 1 449 ? 6.375 -19.578 -11.367 1 98.5 449 PHE B N 1
ATOM 10063 C CA . PHE B 1 449 ? 7.516 -20.469 -11.57 1 98.5 449 PHE B CA 1
ATOM 10064 C C . PHE B 1 449 ? 7.129 -21.906 -11.305 1 98.5 449 PHE B C 1
ATOM 10066 O O . PHE B 1 449 ? 7.93 -22.688 -10.781 1 98.5 449 PHE B O 1
ATOM 10073 N N . SER B 1 450 ? 5.902 -22.25 -11.602 1 98.31 450 SER B N 1
ATOM 10074 C CA . SER B 1 450 ? 5.375 -23.609 -11.609 1 98.31 450 SER B CA 1
ATOM 10075 C C . SER B 1 450 ? 5.121 -24.094 -13.031 1 98.31 450 SER B C 1
ATOM 10077 O O . SER B 1 450 ? 5.188 -23.312 -13.984 1 98.31 450 SER B O 1
ATOM 10079 N N . PRO B 1 451 ? 4.914 -25.406 -13.18 1 98.31 451 PRO B N 1
ATOM 10080 C CA . PRO B 1 451 ? 4.699 -25.875 -14.547 1 98.31 451 PRO B CA 1
ATOM 10081 C C . PRO B 1 451 ? 3.496 -25.219 -15.219 1 98.31 451 PRO B C 1
ATOM 10083 O O . PRO B 1 451 ? 3.602 -24.734 -16.359 1 98.31 451 PRO B O 1
ATOM 10086 N N . ILE B 1 452 ? 2.367 -25.156 -14.516 1 98.62 452 ILE B N 1
ATOM 10087 C CA . ILE B 1 452 ? 1.152 -24.531 -15.023 1 98.62 452 ILE B CA 1
ATOM 10088 C C . ILE B 1 452 ? 0.668 -23.469 -14.031 1 98.62 452 ILE B C 1
ATOM 10090 O O . ILE B 1 452 ? 0.664 -23.703 -12.82 1 98.62 452 ILE B O 1
ATOM 10094 N N . MET B 1 453 ? 0.332 -22.297 -14.547 1 98.62 453 MET B N 1
ATOM 10095 C CA . MET B 1 453 ? -0.2 -21.219 -13.727 1 98.62 453 MET B CA 1
ATOM 10096 C C . MET B 1 453 ? -1.716 -21.125 -13.859 1 98.62 453 MET B C 1
ATOM 10098 O O . MET B 1 453 ? -2.223 -20.594 -14.852 1 98.62 453 MET B O 1
ATOM 10102 N N . ARG B 1 454 ? -2.416 -21.578 -12.828 1 98.69 454 ARG B N 1
ATOM 10103 C CA . ARG B 1 454 ? -3.875 -21.578 -12.867 1 98.69 454 ARG B CA 1
ATOM 10104 C C . ARG B 1 454 ? -4.457 -20.969 -11.594 1 98.69 454 ARG B C 1
ATOM 10106 O O . ARG B 1 454 ? -4.34 -21.562 -10.508 1 98.69 454 ARG B O 1
ATOM 10113 N N . LEU B 1 455 ? -5.051 -19.812 -11.781 1 98.19 455 LEU B N 1
ATOM 10114 C CA . LEU B 1 455 ? -5.816 -19.25 -10.672 1 98.19 455 LEU B CA 1
ATOM 10115 C C . LEU B 1 455 ? -7.113 -20.031 -10.469 1 98.19 455 LEU B C 1
ATOM 10117 O O . LEU B 1 455 ? -7.77 -20.422 -11.438 1 98.19 455 LEU B O 1
ATOM 10121 N N . HIS B 1 456 ? -7.426 -20.297 -9.211 1 97.5 456 HIS B N 1
ATOM 10122 C CA . HIS B 1 456 ? -8.664 -21.031 -8.938 1 97.5 456 HIS B CA 1
ATOM 10123 C C . HIS B 1 456 ? -9.141 -20.781 -7.512 1 97.5 456 HIS B C 1
ATOM 10125 O O . HIS B 1 456 ? -8.328 -20.578 -6.609 1 97.5 456 HIS B O 1
ATOM 10131 N N . SER B 1 457 ? -10.406 -20.688 -7.34 1 94.88 457 SER B N 1
ATOM 10132 C CA . SER B 1 457 ? -10.992 -20.578 -6.008 1 94.88 457 SER B CA 1
ATOM 10133 C C . SER B 1 457 ? -12.352 -21.25 -5.941 1 94.88 457 SER B C 1
ATOM 10135 O O . SER B 1 457 ? -12.93 -21.609 -6.973 1 94.88 457 SER B O 1
ATOM 10137 N N . SER B 1 458 ? -12.75 -21.438 -4.738 1 95.19 458 SER B N 1
ATOM 10138 C CA . SER B 1 458 ? -14.109 -21.922 -4.496 1 95.19 458 SER B CA 1
ATOM 10139 C C . SER B 1 458 ? -15.141 -20.844 -4.809 1 95.19 458 SER B C 1
ATOM 10141 O O . SER B 1 458 ? -14.797 -19.797 -5.348 1 95.19 458 SER B O 1
ATOM 10143 N N . SER B 1 459 ? -16.344 -21.156 -4.449 1 94.5 459 SER B N 1
ATOM 10144 C CA . SER B 1 459 ? -17.438 -20.219 -4.715 1 94.5 459 SER B CA 1
ATOM 10145 C C . SER B 1 459 ? -17.547 -19.188 -3.6 1 94.5 459 SER B C 1
ATOM 10147 O O . SER B 1 459 ? -18.531 -18.438 -3.549 1 94.5 459 SER B O 1
ATOM 10149 N N . SER B 1 460 ? -16.562 -19.203 -2.742 1 94.62 460 SER B N 1
ATOM 10150 C CA . SER B 1 460 ? -16.594 -18.219 -1.662 1 94.62 460 SER B CA 1
ATOM 10151 C C . SER B 1 460 ? -16.719 -16.812 -2.207 1 94.62 460 SER B C 1
ATOM 10153 O O . SER B 1 460 ? -16.016 -16.438 -3.15 1 94.62 460 SER B O 1
ATOM 10155 N N . ARG B 1 461 ? -17.531 -16.031 -1.531 1 93.5 461 ARG B N 1
ATOM 10156 C CA . ARG B 1 461 ? -17.734 -14.633 -1.894 1 93.5 461 ARG B CA 1
ATOM 10157 C C . ARG B 1 461 ? -16.469 -13.82 -1.69 1 93.5 461 ARG B C 1
ATOM 10159 O O . ARG B 1 461 ? -16.281 -12.781 -2.324 1 93.5 461 ARG B O 1
ATOM 10166 N N . TRP B 1 462 ? -15.578 -14.32 -0.925 1 96.44 462 TRP B N 1
ATOM 10167 C CA . TRP B 1 462 ? -14.492 -13.492 -0.413 1 96.44 462 TRP B CA 1
ATOM 10168 C C . TRP B 1 462 ? -13.148 -13.969 -0.962 1 96.44 462 TRP B C 1
ATOM 10170 O O . TRP B 1 462 ? -12.117 -13.32 -0.746 1 96.44 462 TRP B O 1
ATOM 10180 N N . ALA B 1 463 ? -13.102 -15.07 -1.757 1 94.69 463 ALA B N 1
ATOM 10181 C CA . ALA B 1 463 ? -11.828 -15.734 -2.012 1 94.69 463 ALA B CA 1
ATOM 10182 C C . ALA B 1 463 ? -11.43 -15.625 -3.48 1 94.69 463 ALA B C 1
ATOM 10184 O O . ALA B 1 463 ? -10.5 -16.297 -3.934 1 94.69 463 ALA B O 1
ATOM 10185 N N . SER B 1 464 ? -12.102 -14.797 -4.262 1 95.31 464 SER B N 1
ATOM 10186 C CA . SER B 1 464 ? -11.766 -14.688 -5.676 1 95.31 464 SER B CA 1
ATOM 10187 C C . SER B 1 464 ? -10.336 -14.195 -5.867 1 95.31 464 SER B C 1
ATOM 10189 O O . SER B 1 464 ? -9.719 -13.695 -4.926 1 95.31 464 SER B O 1
ATOM 10191 N N . LYS B 1 465 ? -9.797 -14.344 -7.082 1 97.5 465 LYS B N 1
ATOM 10192 C CA . LYS B 1 465 ? -8.359 -14.156 -7.254 1 97.5 465 LYS B CA 1
ATOM 10193 C C . LYS B 1 465 ? -8.07 -12.961 -8.156 1 97.5 465 LYS B C 1
ATOM 10195 O O . LYS B 1 465 ? -6.926 -12.742 -8.555 1 97.5 465 LYS B O 1
ATOM 10200 N N . GLU B 1 466 ? -9.109 -12.156 -8.57 1 97.62 466 GLU B N 1
ATOM 10201 C CA . GLU B 1 466 ? -8.836 -10.977 -9.391 1 97.62 466 GLU B CA 1
ATOM 10202 C C . GLU B 1 466 ? -7.918 -10 -8.664 1 97.62 466 GLU B C 1
ATOM 10204 O O . GLU B 1 466 ? -8.211 -9.586 -7.539 1 97.62 466 GLU B O 1
ATOM 10209 N N . PRO B 1 467 ? -6.832 -9.578 -9.328 1 97.81 467 PRO B N 1
ATOM 10210 C CA . PRO B 1 467 ? -5.871 -8.711 -8.641 1 97.81 467 PRO B CA 1
ATOM 10211 C C . PRO B 1 467 ? -6.496 -7.418 -8.141 1 97.81 467 PRO B C 1
ATOM 10213 O O . PRO B 1 467 ? -6.117 -6.914 -7.078 1 97.81 467 PRO B O 1
ATOM 10216 N N . TRP B 1 468 ? -7.477 -6.863 -8.805 1 96.44 468 TRP B N 1
ATOM 10217 C CA . TRP B 1 468 ? -8.039 -5.566 -8.438 1 96.44 468 TRP B CA 1
ATOM 10218 C C . TRP B 1 468 ? -8.93 -5.688 -7.203 1 96.44 468 TRP B C 1
ATOM 10220 O O . TRP B 1 468 ? -9.453 -4.688 -6.707 1 96.44 468 TRP B O 1
ATOM 10230 N N . LEU B 1 469 ? -9.148 -6.852 -6.648 1 96.25 469 LEU B N 1
ATOM 10231 C CA . LEU B 1 469 ? -9.906 -7.047 -5.418 1 96.25 469 LEU B CA 1
ATOM 10232 C C . LEU B 1 469 ? -8.992 -6.98 -4.199 1 96.25 469 LEU B C 1
ATOM 10234 O O . LEU B 1 469 ? -9.461 -7.039 -3.061 1 96.25 469 LEU B O 1
ATOM 10238 N N . TYR B 1 470 ? -7.715 -6.844 -4.387 1 96 470 TYR B N 1
ATOM 10239 C CA . TYR B 1 470 ? -6.738 -6.832 -3.307 1 96 470 TYR B CA 1
ATOM 10240 C C . TYR B 1 470 ? -6.195 -5.426 -3.074 1 96 470 TYR B C 1
ATOM 10242 O O . TYR B 1 470 ? -6.441 -4.52 -3.877 1 96 470 TYR B O 1
ATOM 10250 N N . ARG B 1 471 ? -5.543 -5.285 -1.928 1 94.06 471 ARG B N 1
ATOM 10251 C CA . ARG B 1 471 ? -4.965 -3.988 -1.582 1 94.06 471 ARG B CA 1
ATOM 10252 C C . ARG B 1 471 ? -3.934 -3.555 -2.617 1 94.06 471 ARG B C 1
ATOM 10254 O O . ARG B 1 471 ? -3.367 -4.391 -3.324 1 94.06 471 ARG B O 1
ATOM 10261 N N . ASP B 1 472 ? -3.615 -2.314 -2.676 1 91.56 472 ASP B N 1
ATOM 10262 C CA . ASP B 1 472 ? -2.885 -1.685 -3.771 1 91.56 472 ASP B CA 1
ATOM 10263 C C . ASP B 1 472 ? -1.524 -2.348 -3.979 1 91.56 472 ASP B C 1
ATOM 10265 O O . ASP B 1 472 ? -1.141 -2.65 -5.109 1 91.56 472 ASP B O 1
ATOM 10269 N N . GLU B 1 473 ? -0.764 -2.502 -2.98 1 93.75 473 GLU B N 1
ATOM 10270 C CA . GLU B 1 473 ? 0.558 -3.107 -3.102 1 93.75 473 GLU B CA 1
ATOM 10271 C C . GLU B 1 473 ? 0.466 -4.527 -3.656 1 93.75 473 GLU B C 1
ATOM 10273 O O . GLU B 1 473 ? 1.235 -4.902 -4.543 1 93.75 473 GLU B O 1
ATOM 10278 N N . CYS B 1 474 ? -0.496 -5.328 -3.176 1 97 474 CYS B N 1
ATOM 10279 C CA . CYS B 1 474 ? -0.68 -6.711 -3.602 1 97 474 CYS B CA 1
ATOM 10280 C C . CYS B 1 474 ? -1.198 -6.777 -5.035 1 97 474 CYS B C 1
ATOM 10282 O O . CYS B 1 474 ? -0.72 -7.582 -5.836 1 97 474 CYS B O 1
ATOM 10284 N N . ARG B 1 475 ? -2.15 -5.891 -5.336 1 96.44 475 ARG B N 1
ATOM 10285 C CA . ARG B 1 475 ? -2.662 -5.801 -6.699 1 96.44 475 ARG B CA 1
ATOM 10286 C C . ARG B 1 475 ? -1.53 -5.574 -7.695 1 96.44 475 ARG B C 1
ATOM 10288 O O . ARG B 1 475 ? -1.455 -6.25 -8.719 1 96.44 475 ARG B O 1
ATOM 10295 N N . SER B 1 476 ? -0.651 -4.707 -7.34 1 95.75 476 SER B N 1
ATOM 10296 C CA . SER B 1 476 ? 0.458 -4.355 -8.219 1 95.75 476 SER B CA 1
ATOM 10297 C C . SER B 1 476 ? 1.433 -5.52 -8.375 1 95.75 476 SER B C 1
ATOM 10299 O O . SER B 1 476 ? 1.868 -5.828 -9.484 1 95.75 476 SER B O 1
ATOM 10301 N N . ALA B 1 477 ? 1.802 -6.129 -7.277 1 97.38 477 ALA B N 1
ATOM 10302 C CA . ALA B 1 477 ? 2.729 -7.258 -7.312 1 97.38 477 ALA B CA 1
ATOM 10303 C C . ALA B 1 477 ? 2.145 -8.422 -8.102 1 97.38 477 ALA B C 1
ATOM 10305 O O . ALA B 1 477 ? 2.83 -9.023 -8.93 1 97.38 477 ALA B O 1
ATOM 10306 N N . MET B 1 478 ? 0.873 -8.742 -7.875 1 98.44 478 MET B N 1
ATOM 10307 C CA . MET B 1 478 ? 0.216 -9.828 -8.602 1 98.44 478 MET B CA 1
ATOM 10308 C C . MET B 1 478 ? 0.216 -9.555 -10.102 1 98.44 478 MET B C 1
ATOM 10310 O O . MET B 1 478 ? 0.545 -10.438 -10.898 1 98.44 478 MET B O 1
ATOM 10314 N N . THR B 1 479 ? -0.139 -8.312 -10.453 1 98.25 479 THR B N 1
ATOM 10315 C CA . THR B 1 479 ? -0.18 -7.922 -11.859 1 98.25 479 THR B CA 1
ATOM 10316 C C . THR B 1 479 ? 1.199 -8.055 -12.5 1 98.25 479 THR B C 1
ATOM 10318 O O . THR B 1 479 ? 1.328 -8.586 -13.602 1 98.25 479 THR B O 1
ATOM 10321 N N . GLN B 1 480 ? 2.205 -7.633 -11.773 1 97.56 480 GLN B N 1
ATOM 10322 C CA . GLN B 1 480 ? 3.582 -7.719 -12.258 1 97.56 480 GLN B CA 1
ATOM 10323 C C . GLN B 1 480 ? 3.971 -9.156 -12.562 1 97.56 480 GLN B C 1
ATOM 10325 O O . GLN B 1 480 ? 4.535 -9.445 -13.625 1 97.56 480 GLN B O 1
ATOM 10330 N N . PHE B 1 481 ? 3.656 -10.047 -11.734 1 98.62 481 PHE B N 1
ATOM 10331 C CA . PHE B 1 481 ? 4.117 -11.422 -11.883 1 98.62 481 PHE B CA 1
ATOM 10332 C C . PHE B 1 481 ? 3.26 -12.172 -12.891 1 98.62 481 PHE B C 1
ATOM 10334 O O . PHE B 1 481 ? 3.766 -13.008 -13.641 1 98.62 481 PHE B O 1
ATOM 10341 N N . LEU B 1 482 ? 1.95 -11.906 -12.898 1 98.81 482 LEU B N 1
ATOM 10342 C CA . LEU B 1 482 ? 1.123 -12.523 -13.93 1 98.81 482 LEU B CA 1
ATOM 10343 C C . LEU B 1 482 ? 1.574 -12.094 -15.32 1 98.81 482 LEU B C 1
ATOM 10345 O O . LEU B 1 482 ? 1.586 -12.898 -16.25 1 98.81 482 LEU B O 1
ATOM 10349 N N . THR B 1 483 ? 1.95 -10.859 -15.469 1 98.62 483 THR B N 1
ATOM 10350 C CA . THR B 1 483 ? 2.51 -10.375 -16.719 1 98.62 483 THR B CA 1
ATOM 10351 C C . THR B 1 483 ? 3.836 -11.07 -17.031 1 98.62 483 THR B C 1
ATOM 10353 O O . THR B 1 483 ? 4.09 -11.469 -18.172 1 98.62 483 THR B O 1
ATOM 10356 N N . PHE B 1 484 ? 4.633 -11.25 -16.016 1 98.44 484 PHE B N 1
ATOM 10357 C CA . PHE B 1 484 ? 5.93 -11.891 -16.203 1 98.44 484 PHE B CA 1
ATOM 10358 C C . PHE B 1 484 ? 5.762 -13.336 -16.656 1 98.44 484 PHE B C 1
ATOM 10360 O O . PHE B 1 484 ? 6.559 -13.844 -17.438 1 98.44 484 PHE B O 1
ATOM 10367 N N . ARG B 1 485 ? 4.742 -14.039 -16.156 1 98.81 485 ARG B N 1
ATOM 10368 C CA . ARG B 1 485 ? 4.477 -15.398 -16.625 1 98.81 485 ARG B CA 1
ATOM 10369 C C . ARG B 1 485 ? 4.344 -15.453 -18.141 1 98.81 485 ARG B C 1
ATOM 10371 O O . ARG B 1 485 ? 4.906 -16.344 -18.781 1 98.81 485 ARG B O 1
ATOM 10378 N N . HIS B 1 486 ? 3.652 -14.539 -18.672 1 98.75 486 HIS B N 1
ATOM 10379 C CA . HIS B 1 486 ? 3.496 -14.531 -20.109 1 98.75 486 HIS B CA 1
ATOM 10380 C C . HIS B 1 486 ? 4.785 -14.094 -20.797 1 98.75 486 HIS B C 1
ATOM 10382 O O . HIS B 1 486 ? 5.082 -14.547 -21.906 1 98.75 486 HIS B O 1
ATOM 10388 N N . ARG B 1 487 ? 5.57 -13.266 -20.188 1 98.69 487 ARG B N 1
ATOM 10389 C CA . ARG B 1 487 ? 6.879 -12.938 -20.734 1 98.69 487 ARG B CA 1
ATOM 10390 C C . ARG B 1 487 ? 7.766 -14.18 -20.812 1 98.69 487 ARG B C 1
ATOM 10392 O O . ARG B 1 487 ? 8.594 -14.289 -21.719 1 98.69 487 ARG B O 1
ATOM 10399 N N . LEU B 1 488 ? 7.555 -15.141 -20 1 98.56 488 LEU B N 1
ATOM 10400 C CA . LEU B 1 488 ? 8.367 -16.344 -19.906 1 98.56 488 LEU B CA 1
ATOM 10401 C C . LEU B 1 488 ? 7.953 -17.359 -20.969 1 98.56 488 LEU B C 1
ATOM 10403 O O . LEU B 1 488 ? 8.648 -18.359 -21.188 1 98.56 488 LEU B O 1
ATOM 10407 N N . VAL B 1 489 ? 6.945 -17.156 -21.719 1 98.56 489 VAL B N 1
ATOM 10408 C CA . VAL B 1 489 ? 6.336 -18.203 -22.547 1 98.56 489 VAL B CA 1
ATOM 10409 C C . VAL B 1 489 ? 7.328 -18.672 -23.609 1 98.56 489 VAL B C 1
ATOM 10411 O O . VAL B 1 489 ? 7.453 -19.859 -23.875 1 98.56 489 VAL B O 1
ATOM 10414 N N . PRO B 1 490 ? 8.133 -17.766 -24.266 1 97.88 490 PRO B N 1
ATOM 10415 C CA . PRO B 1 490 ? 9.102 -18.281 -25.234 1 97.88 490 PRO B CA 1
ATOM 10416 C C . PRO B 1 490 ? 10.102 -19.25 -24.594 1 97.88 490 PRO B C 1
ATOM 10418 O O . PRO B 1 490 ? 10.422 -20.281 -25.188 1 97.88 490 PRO B O 1
ATOM 10421 N N . PHE B 1 491 ? 10.547 -18.922 -23.484 1 97.81 491 PHE B N 1
ATOM 10422 C CA . PHE B 1 491 ? 11.438 -19.797 -22.719 1 97.81 491 PHE B CA 1
ATOM 10423 C C . PHE B 1 491 ? 10.734 -21.109 -22.359 1 97.81 491 PHE B C 1
ATOM 10425 O O . PHE B 1 491 ? 11.281 -22.188 -22.578 1 97.81 491 PHE B O 1
ATOM 10432 N N . LEU B 1 492 ? 9.5 -21.031 -21.875 1 98.38 492 LEU B N 1
ATOM 10433 C CA . LEU B 1 492 ? 8.742 -22.203 -21.422 1 98.38 492 LEU B CA 1
ATOM 10434 C C . LEU B 1 492 ? 8.414 -23.109 -22.609 1 98.38 492 LEU B C 1
ATOM 10436 O O . LEU B 1 492 ? 8.461 -24.344 -22.469 1 98.38 492 LEU B O 1
ATOM 10440 N N . TYR B 1 493 ? 8.062 -22.516 -23.688 1 97.94 493 TYR B N 1
ATOM 10441 C CA . TYR B 1 493 ? 7.742 -23.328 -24.859 1 97.94 493 TYR B CA 1
ATOM 10442 C C . TYR B 1 493 ? 8.969 -24.109 -25.344 1 97.94 493 TYR B C 1
ATOM 10444 O O . TYR B 1 493 ? 8.875 -25.297 -25.656 1 97.94 493 TYR B O 1
ATOM 10452 N N . THR B 1 494 ? 10.055 -23.438 -25.375 1 97.44 494 THR B N 1
ATOM 10453 C CA . THR B 1 494 ? 11.289 -24.109 -25.766 1 97.44 494 THR B CA 1
ATOM 10454 C C . THR B 1 494 ? 11.602 -25.266 -24.812 1 97.44 494 THR B C 1
ATOM 10456 O O . THR B 1 494 ? 11.93 -26.359 -25.25 1 97.44 494 THR B O 1
ATOM 10459 N N . ARG B 1 495 ? 11.469 -25.016 -23.531 1 97.19 495 ARG B N 1
ATOM 10460 C CA . ARG B 1 495 ? 11.727 -26.062 -22.531 1 97.19 495 ARG B CA 1
ATOM 10461 C C . ARG B 1 495 ? 10.703 -27.188 -22.641 1 97.19 495 ARG B C 1
ATOM 10463 O O . ARG B 1 495 ? 11.023 -28.344 -22.406 1 97.19 495 ARG B O 1
ATOM 10470 N N . ASN B 1 496 ? 9.469 -26.828 -22.969 1 96.88 496 ASN B N 1
ATOM 10471 C CA . ASN B 1 496 ? 8.422 -27.828 -23.219 1 96.88 496 ASN B CA 1
ATOM 10472 C C . ASN B 1 496 ? 8.867 -28.859 -24.25 1 96.88 496 ASN B C 1
ATOM 10474 O O . ASN B 1 496 ? 8.742 -30.062 -24.016 1 96.88 496 ASN B O 1
ATOM 10478 N N . ILE B 1 497 ? 9.5 -28.422 -25.25 1 96.56 497 ILE B N 1
ATOM 10479 C CA . ILE B 1 497 ? 9.93 -29.281 -26.344 1 96.56 497 ILE B CA 1
ATOM 10480 C C . ILE B 1 497 ? 11.188 -30.047 -25.938 1 96.56 497 ILE B C 1
ATOM 10482 O O . ILE B 1 497 ? 11.258 -31.266 -26.078 1 96.56 497 ILE B O 1
ATOM 10486 N N . ILE B 1 498 ? 12.109 -29.359 -25.391 1 95 498 ILE B N 1
ATOM 10487 C CA . ILE B 1 498 ? 13.398 -29.953 -25.047 1 95 498 ILE B CA 1
ATOM 10488 C C . ILE B 1 498 ? 13.203 -30.984 -23.938 1 95 498 ILE B C 1
ATOM 10490 O O . ILE B 1 498 ? 13.781 -32.062 -23.969 1 95 498 ILE B O 1
ATOM 10494 N N . CYS B 1 499 ? 12.43 -30.688 -22.938 1 94.38 499 CYS B N 1
ATOM 10495 C CA . CYS B 1 499 ? 12.188 -31.578 -21.812 1 94.38 499 CYS B CA 1
ATOM 10496 C C . CYS B 1 499 ? 11.555 -32.875 -22.281 1 94.38 499 CYS B C 1
ATOM 10498 O O . CYS B 1 499 ? 11.875 -33.938 -21.766 1 94.38 499 CYS B O 1
ATOM 10500 N N . ALA B 1 500 ? 10.648 -32.781 -23.219 1 95.69 500 ALA B N 1
ATOM 10501 C CA . ALA B 1 500 ? 10.031 -33.969 -23.781 1 95.69 500 ALA B CA 1
ATOM 10502 C C . ALA B 1 500 ? 11.055 -34.812 -24.531 1 95.69 500 ALA B C 1
ATOM 10504 O O . ALA B 1 500 ? 11.047 -36.062 -24.453 1 95.69 500 ALA B O 1
ATOM 10505 N N . LYS B 1 501 ? 11.898 -34.094 -25.203 1 95.12 501 LYS B N 1
ATOM 10506 C CA . LYS B 1 501 ? 12.898 -34.781 -26.031 1 95.12 501 LYS B CA 1
ATOM 10507 C C . LYS B 1 501 ? 14.008 -35.375 -25.188 1 95.12 501 LYS B C 1
ATOM 10509 O O . LYS B 1 501 ? 14.422 -36.531 -25.406 1 95.12 501 LYS B O 1
ATOM 10514 N N . GLU B 1 502 ? 14.398 -34.688 -24.172 1 94.88 502 GLU B N 1
ATOM 10515 C CA . GLU B 1 502 ? 15.578 -35.062 -23.391 1 94.88 502 GLU B CA 1
ATOM 10516 C C . GLU B 1 502 ? 15.18 -35.781 -22.109 1 94.88 502 GLU B C 1
ATOM 10518 O O . GLU B 1 502 ? 16.031 -36.188 -21.328 1 94.88 502 GLU B O 1
ATOM 10523 N N . ASP B 1 503 ? 13.922 -35.906 -21.859 1 95.56 503 ASP B N 1
ATOM 10524 C CA . ASP B 1 503 ? 13.383 -36.625 -20.703 1 95.56 503 ASP B CA 1
ATOM 10525 C C . ASP B 1 503 ? 13.797 -35.969 -19.391 1 95.56 503 ASP B C 1
ATOM 10527 O O . ASP B 1 503 ? 14.305 -36.625 -18.484 1 95.56 503 ASP B O 1
ATOM 10531 N N . GLU B 1 504 ? 13.602 -34.688 -19.328 1 93.06 504 GLU B N 1
ATOM 10532 C CA . GLU B 1 504 ? 13.867 -33.906 -18.125 1 93.06 504 GLU B CA 1
ATOM 10533 C C . GLU B 1 504 ? 12.695 -33 -17.781 1 93.06 504 GLU B C 1
ATOM 10535 O O . GLU B 1 504 ? 12.391 -32.062 -18.531 1 93.06 504 GLU B O 1
ATOM 10540 N N . PRO B 1 505 ? 12.086 -33.219 -16.656 1 96.06 505 PRO B N 1
ATOM 10541 C CA . PRO B 1 505 ? 10.969 -32.375 -16.281 1 96.06 505 PRO B CA 1
ATOM 10542 C C . PRO B 1 505 ? 11.383 -30.906 -16.062 1 96.06 505 PRO B C 1
ATOM 10544 O O . PRO B 1 505 ? 12.562 -30.641 -15.805 1 96.06 505 PRO B O 1
ATOM 10547 N N . LEU B 1 506 ? 10.492 -29.969 -16.141 1 97.56 506 LEU B N 1
ATOM 10548 C CA . LEU B 1 506 ? 10.703 -28.531 -16.062 1 97.56 506 LEU B CA 1
ATOM 10549 C C . LEU B 1 506 ? 11.203 -28.141 -14.672 1 97.56 506 LEU B C 1
ATOM 10551 O O . LEU B 1 506 ? 12.094 -27.297 -14.547 1 97.56 506 LEU B O 1
ATOM 10555 N N . VAL B 1 507 ? 10.57 -28.688 -13.633 1 98.25 507 VAL B N 1
ATOM 10556 C CA . VAL B 1 507 ? 10.93 -28.391 -12.25 1 98.25 507 VAL B CA 1
ATOM 10557 C C . VAL B 1 507 ? 11.672 -29.594 -11.648 1 98.25 507 VAL B C 1
ATOM 10559 O O . VAL B 1 507 ? 11.203 -30.734 -11.742 1 98.25 507 VAL B O 1
ATOM 10562 N N . GLN B 1 508 ? 12.844 -29.344 -11.109 1 98 508 GLN B N 1
ATOM 10563 C CA . GLN B 1 508 ? 13.672 -30.391 -10.516 1 98 508 GLN B CA 1
ATOM 10564 C C . GLN B 1 508 ? 14.172 -29.969 -9.133 1 98 508 GLN B C 1
ATOM 10566 O O . GLN B 1 508 ? 14.602 -28.828 -8.938 1 98 508 GLN B O 1
ATOM 10571 N N . ALA B 1 509 ? 14.062 -30.906 -8.211 1 98.19 509 ALA B N 1
ATOM 10572 C CA . ALA B 1 509 ? 14.695 -30.625 -6.922 1 98.19 509 ALA B CA 1
ATOM 10573 C C . ALA B 1 509 ? 16.188 -30.359 -7.098 1 98.19 509 ALA B C 1
ATOM 10575 O O . ALA B 1 509 ? 16.797 -30.781 -8.086 1 98.19 509 ALA B O 1
ATOM 10576 N N . MET B 1 510 ? 16.797 -29.75 -6.129 1 98.12 510 MET B N 1
ATOM 10577 C CA . MET B 1 510 ? 18.203 -29.328 -6.242 1 98.12 510 MET B CA 1
ATOM 10578 C C . MET B 1 510 ? 19.125 -30.531 -6.367 1 98.12 510 MET B C 1
ATOM 10580 O O . MET B 1 510 ? 20.141 -30.469 -7.051 1 98.12 510 MET B O 1
ATOM 10584 N N . TYR B 1 511 ? 18.766 -31.688 -5.773 1 97.75 511 TYR B N 1
ATOM 10585 C CA . TYR B 1 511 ? 19.641 -32.844 -5.738 1 97.75 511 TYR B CA 1
ATOM 10586 C C . TYR B 1 511 ? 19.703 -33.531 -7.102 1 97.75 511 TYR B C 1
ATOM 10588 O O . TYR B 1 511 ? 20.562 -34.375 -7.344 1 97.75 511 TYR B O 1
ATOM 10596 N N . TRP B 1 512 ? 18.812 -33.156 -8.023 1 97.12 512 TRP B N 1
ATOM 10597 C CA . TRP B 1 512 ? 18.891 -33.688 -9.375 1 97.12 512 TRP B CA 1
ATOM 10598 C C . TRP B 1 512 ? 20.234 -33.344 -10.031 1 97.12 512 TRP B C 1
ATOM 10600 O O . TRP B 1 512 ? 20.859 -34.188 -10.656 1 97.12 512 TRP B O 1
ATOM 10610 N N . GLU B 1 513 ? 20.594 -32.125 -9.828 1 96 513 GLU B N 1
ATOM 10611 C CA . GLU B 1 513 ? 21.828 -31.625 -10.438 1 96 513 GLU B CA 1
ATOM 10612 C C . GLU B 1 513 ? 23.016 -31.812 -9.508 1 96 513 GLU B C 1
ATOM 10614 O O . GLU B 1 513 ? 24.156 -31.922 -9.969 1 96 513 GLU B O 1
ATOM 10619 N N . TYR B 1 514 ? 22.719 -31.891 -8.227 1 96.69 514 TYR B N 1
ATOM 10620 C CA . TYR B 1 514 ? 23.812 -31.938 -7.266 1 96.69 514 TYR B CA 1
ATOM 10621 C C . TYR B 1 514 ? 23.625 -33.062 -6.258 1 96.69 514 TYR B C 1
ATOM 10623 O O . TYR B 1 514 ? 23.656 -32.812 -5.047 1 96.69 514 TYR B O 1
ATOM 10631 N N . PRO B 1 515 ? 23.562 -34.25 -6.73 1 96.25 515 PRO B N 1
ATOM 10632 C CA . PRO B 1 515 ? 23.234 -35.375 -5.855 1 96.25 515 PRO B CA 1
ATOM 10633 C C . PRO B 1 515 ? 24.312 -35.656 -4.809 1 96.25 515 PRO B C 1
ATOM 10635 O O . PRO B 1 515 ? 24.031 -36.25 -3.771 1 96.25 515 PRO B O 1
ATOM 10638 N N . GLY B 1 516 ? 25.531 -35.188 -5.047 1 94.81 516 GLY B N 1
ATOM 10639 C CA . GLY B 1 516 ? 26.625 -35.438 -4.125 1 94.81 516 GLY B CA 1
ATOM 10640 C C . GLY B 1 516 ? 26.75 -34.375 -3.033 1 94.81 516 GLY B C 1
ATOM 10641 O O . GLY B 1 516 ? 27.578 -34.5 -2.129 1 94.81 516 GLY B O 1
ATOM 10642 N N . ARG B 1 517 ? 25.906 -33.375 -3.117 1 96.19 517 ARG B N 1
ATOM 10643 C CA . ARG B 1 517 ? 25.953 -32.281 -2.135 1 96.19 517 ARG B CA 1
ATOM 10644 C C . ARG B 1 517 ? 24.828 -32.438 -1.117 1 96.19 517 ARG B C 1
ATOM 10646 O O . ARG B 1 517 ? 23.641 -32.375 -1.475 1 96.19 517 ARG B O 1
ATOM 10653 N N . GLU B 1 518 ? 25.172 -32.594 0.154 1 96.12 518 GLU B N 1
ATOM 10654 C CA . GLU B 1 518 ? 24.188 -32.75 1.212 1 96.12 518 GLU B CA 1
ATOM 10655 C C . GLU B 1 518 ? 23.266 -31.531 1.304 1 96.12 518 GLU B C 1
ATOM 10657 O O . GLU B 1 518 ? 22.094 -31.656 1.646 1 96.12 518 GLU B O 1
ATOM 10662 N N . GLU B 1 519 ? 23.75 -30.328 0.979 1 97.25 519 GLU B N 1
ATOM 10663 C CA . GLU B 1 519 ? 22.984 -29.094 1.033 1 97.25 519 GLU B CA 1
ATOM 10664 C C . GLU B 1 519 ? 21.781 -29.141 0.082 1 97.25 519 GLU B C 1
ATOM 10666 O O . GLU B 1 519 ? 20.734 -28.562 0.368 1 97.25 519 GLU B O 1
ATOM 10671 N N . ALA B 1 520 ? 21.969 -29.828 -1.002 1 97.44 520 ALA B N 1
ATOM 10672 C CA . ALA B 1 520 ? 20.922 -29.906 -2.014 1 97.44 520 ALA B CA 1
ATOM 10673 C C . ALA B 1 520 ? 19.672 -30.594 -1.454 1 97.44 520 ALA B C 1
ATOM 10675 O O . ALA B 1 520 ? 18.562 -30.328 -1.905 1 97.44 520 ALA B O 1
ATOM 10676 N N . TYR B 1 521 ? 19.891 -31.469 -0.441 1 97.06 521 TYR B N 1
ATOM 10677 C CA . TYR B 1 521 ? 18.797 -32.219 0.157 1 97.06 521 TYR B CA 1
ATOM 10678 C C . TYR B 1 521 ? 18.156 -31.422 1.296 1 97.06 521 TYR B C 1
ATOM 10680 O O . TYR B 1 521 ? 17.062 -31.75 1.758 1 97.06 521 TYR B O 1
ATOM 10688 N N . SER B 1 522 ? 18.75 -30.328 1.734 1 97 522 SER B N 1
ATOM 10689 C CA . SER B 1 522 ? 18.312 -29.578 2.91 1 97 522 SER B CA 1
ATOM 10690 C C . SER B 1 522 ? 17.406 -28.406 2.52 1 97 522 SER B C 1
ATOM 10692 O O . SER B 1 522 ? 16.922 -27.688 3.385 1 97 522 SER B O 1
ATOM 10694 N N . VAL B 1 523 ? 17.156 -28.203 1.244 1 97.94 523 VAL B N 1
ATOM 10695 C CA . VAL B 1 523 ? 16.312 -27.109 0.752 1 97.94 523 VAL B CA 1
ATOM 10696 C C . VAL B 1 523 ? 15.164 -27.672 -0.07 1 97.94 523 VAL B C 1
ATOM 10698 O O . VAL B 1 523 ? 15.047 -27.406 -1.267 1 97.94 523 VAL B O 1
ATOM 10701 N N . PRO B 1 524 ? 14.234 -28.266 0.575 1 96.81 524 PRO B N 1
ATOM 10702 C CA . PRO B 1 524 ? 13.164 -28.969 -0.136 1 96.81 524 PRO B CA 1
ATOM 10703 C C . PRO B 1 524 ? 12.281 -28.016 -0.948 1 96.81 524 PRO B C 1
ATOM 10705 O O . PRO B 1 524 ? 11.633 -28.453 -1.91 1 96.81 524 PRO B O 1
ATOM 10708 N N . ASN B 1 525 ? 12.266 -26.75 -0.589 1 97.44 525 ASN B N 1
ATOM 10709 C CA . ASN B 1 525 ? 11.398 -25.797 -1.283 1 97.44 525 ASN B CA 1
ATOM 10710 C C . ASN B 1 525 ? 12.109 -25.141 -2.461 1 97.44 525 ASN B C 1
ATOM 10712 O O . ASN B 1 525 ? 11.477 -24.453 -3.27 1 97.44 525 ASN B O 1
ATOM 10716 N N . GLN B 1 526 ? 13.391 -25.328 -2.498 1 98.56 526 GLN B N 1
ATOM 10717 C CA . GLN B 1 526 ? 14.18 -24.75 -3.582 1 98.56 526 GLN B CA 1
ATOM 10718 C C . GLN B 1 526 ? 14.242 -25.703 -4.777 1 98.56 526 GLN B C 1
ATOM 10720 O O . GLN B 1 526 ? 14.312 -26.922 -4.605 1 98.56 526 GLN B O 1
ATOM 10725 N N . PHE B 1 527 ? 14.211 -25.141 -5.98 1 98.69 527 PHE B N 1
ATOM 10726 C CA . PHE B 1 527 ? 14.227 -26.047 -7.129 1 98.69 527 PHE B CA 1
ATOM 10727 C C . PHE B 1 527 ? 14.906 -25.391 -8.328 1 98.69 527 PHE B C 1
ATOM 10729 O O . PHE B 1 527 ? 15.141 -24.172 -8.32 1 98.69 527 PHE B O 1
ATOM 10736 N N . ILE B 1 528 ? 15.25 -26.25 -9.258 1 98.12 528 ILE B N 1
ATOM 10737 C CA . ILE B 1 528 ? 15.742 -25.828 -10.57 1 98.12 528 ILE B CA 1
ATOM 10738 C C . ILE B 1 528 ? 14.57 -25.703 -11.539 1 98.12 528 ILE B C 1
ATOM 10740 O O . ILE B 1 528 ? 13.695 -26.578 -11.586 1 98.12 528 ILE B O 1
ATOM 10744 N N . PHE B 1 529 ? 14.531 -24.609 -12.25 1 97.94 529 PHE B N 1
ATOM 10745 C CA . PHE B 1 529 ? 13.445 -24.328 -13.188 1 97.94 529 PHE B CA 1
ATOM 10746 C C . PHE B 1 529 ? 13.977 -24.219 -14.617 1 97.94 529 PHE B C 1
ATOM 10748 O O . PHE B 1 529 ? 14.773 -23.328 -14.93 1 97.94 529 PHE B O 1
ATOM 10755 N N . GLY B 1 530 ? 13.609 -25.125 -15.383 1 92.75 530 GLY B N 1
ATOM 10756 C CA . GLY B 1 530 ? 14.016 -25.141 -16.781 1 92.75 530 GLY B CA 1
ATOM 10757 C C . GLY B 1 530 ? 15.492 -25.438 -16.969 1 92.75 530 GLY B C 1
ATOM 10758 O O . GLY B 1 530 ? 16.109 -24.953 -17.922 1 92.75 530 GLY B O 1
ATOM 10759 N N . SER B 1 531 ? 16.125 -25.969 -16.062 1 84.81 531 SER B N 1
ATOM 10760 C CA . SER B 1 531 ? 17.531 -26.375 -16.094 1 84.81 531 SER B CA 1
ATOM 10761 C C . SER B 1 531 ? 18.453 -25.172 -16.031 1 84.81 531 SER B C 1
ATOM 10763 O O . SER B 1 531 ? 19.672 -25.312 -16.125 1 84.81 531 SER B O 1
ATOM 10765 N N . GLU B 1 532 ? 17.859 -24.031 -15.852 1 87.62 532 GLU B N 1
ATOM 10766 C CA . GLU B 1 532 ? 18.672 -22.828 -16 1 87.62 532 GLU B CA 1
ATOM 10767 C C . GLU B 1 532 ? 18.562 -21.906 -14.789 1 87.62 532 GLU B C 1
ATOM 10769 O O . GLU B 1 532 ? 19.484 -21.172 -14.461 1 87.62 532 GLU B O 1
ATOM 10774 N N . LEU B 1 533 ? 17.469 -21.984 -14.117 1 97.31 533 LEU B N 1
ATOM 10775 C CA . LEU B 1 533 ? 17.219 -21.031 -13.039 1 97.31 533 LEU B CA 1
ATOM 10776 C C . LEU B 1 533 ? 17.125 -21.766 -11.695 1 97.31 533 LEU B C 1
ATOM 10778 O O . LEU B 1 533 ? 16.594 -22.875 -11.617 1 97.31 533 LEU B O 1
ATOM 10782 N N . VAL B 1 534 ? 17.656 -21.172 -10.703 1 98.38 534 VAL B N 1
ATOM 10783 C CA . VAL B 1 534 ? 17.453 -21.609 -9.32 1 98.38 534 VAL B CA 1
ATOM 10784 C C . VAL B 1 534 ? 16.422 -20.719 -8.641 1 98.38 534 VAL B C 1
ATOM 10786 O O . VAL B 1 534 ? 16.609 -19.516 -8.516 1 98.38 534 VAL B O 1
ATOM 10789 N N . VAL B 1 535 ? 15.336 -21.297 -8.234 1 98.81 535 VAL B N 1
ATOM 10790 C CA . VAL B 1 535 ? 14.25 -20.547 -7.617 1 98.81 535 VAL B CA 1
ATOM 10791 C C . VAL B 1 535 ? 14.156 -20.891 -6.133 1 98.81 535 VAL B C 1
ATOM 10793 O O . VAL B 1 535 ? 14.18 -22.062 -5.762 1 98.81 535 VAL B O 1
ATOM 10796 N N . ALA B 1 536 ? 14.188 -19.906 -5.293 1 98.69 536 ALA B N 1
ATOM 10797 C CA . ALA B 1 536 ? 13.953 -20.062 -3.859 1 98.69 536 ALA B CA 1
ATOM 10798 C C . ALA B 1 536 ? 12.672 -19.344 -3.432 1 98.69 536 ALA B C 1
ATOM 10800 O O . ALA B 1 536 ? 12.703 -18.172 -3.049 1 98.69 536 ALA B O 1
ATOM 10801 N N . PRO B 1 537 ? 11.547 -20.047 -3.383 1 98.69 537 PRO B N 1
ATOM 10802 C CA . PRO B 1 537 ? 10.242 -19.422 -3.133 1 98.69 537 PRO B CA 1
ATOM 10803 C C . PRO B 1 537 ? 10.141 -18.812 -1.736 1 98.69 537 PRO B C 1
ATOM 10805 O O . PRO B 1 537 ? 10.656 -19.391 -0.77 1 98.69 537 PRO B O 1
ATOM 10808 N N . ILE B 1 538 ? 9.516 -17.688 -1.654 1 98.56 538 ILE B N 1
ATOM 10809 C CA . ILE B 1 538 ? 9.164 -17.078 -0.371 1 98.56 538 ILE B CA 1
ATOM 10810 C C . ILE B 1 538 ? 7.812 -17.625 0.098 1 98.56 538 ILE B C 1
ATOM 10812 O O . ILE B 1 538 ? 6.785 -17.375 -0.542 1 98.56 538 ILE B O 1
ATOM 10816 N N . VAL B 1 539 ? 7.832 -18.266 1.271 1 98.19 539 VAL B N 1
ATOM 10817 C CA . VAL B 1 539 ? 6.633 -18.984 1.701 1 98.19 539 VAL B CA 1
ATOM 10818 C C . VAL B 1 539 ? 6.277 -18.578 3.131 1 98.19 539 VAL B C 1
ATOM 10820 O O . VAL B 1 539 ? 5.621 -19.328 3.852 1 98.19 539 VAL B O 1
ATOM 10823 N N . GLN B 1 540 ? 6.797 -17.453 3.596 1 97.56 540 GLN B N 1
ATOM 10824 C CA . GLN B 1 540 ? 6.48 -16.875 4.902 1 97.56 540 GLN B CA 1
ATOM 10825 C C . GLN B 1 540 ? 6.215 -15.375 4.797 1 97.56 540 GLN B C 1
ATOM 10827 O O . GLN B 1 540 ? 6.699 -14.719 3.871 1 97.56 540 GLN B O 1
ATOM 10832 N N . PRO B 1 541 ? 5.477 -14.859 5.742 1 97.62 541 PRO B N 1
ATOM 10833 C CA . PRO B 1 541 ? 5.133 -13.438 5.672 1 97.62 541 PRO B CA 1
ATOM 10834 C C . PRO B 1 541 ? 6.328 -12.531 5.922 1 97.62 541 PRO B C 1
ATOM 10836 O O . PRO B 1 541 ? 7.324 -12.953 6.52 1 97.62 541 PRO B O 1
ATOM 10839 N N . ARG B 1 542 ? 6.262 -11.312 5.621 1 97.69 542 ARG B N 1
ATOM 10840 C CA . ARG B 1 542 ? 7.27 -10.273 5.828 1 97.69 542 ARG B CA 1
ATOM 10841 C C . ARG B 1 542 ? 7.336 -9.859 7.293 1 97.69 542 ARG B C 1
ATOM 10843 O O . ARG B 1 542 ? 6.344 -9.969 8.016 1 97.69 542 ARG B O 1
ATOM 10850 N N . ASP B 1 543 ? 8.555 -9.367 7.637 1 97.88 543 ASP B N 1
ATOM 10851 C CA . ASP B 1 543 ? 8.695 -8.672 8.906 1 97.88 543 ASP B CA 1
ATOM 10852 C C . ASP B 1 543 ? 8.047 -7.285 8.852 1 97.88 543 ASP B C 1
ATOM 10854 O O . ASP B 1 543 ? 8.297 -6.52 7.914 1 97.88 543 ASP B O 1
ATOM 10858 N N . LYS B 1 544 ? 7.234 -6.93 9.867 1 94 544 LYS B N 1
ATOM 10859 C CA . LYS B 1 544 ? 6.461 -5.691 9.844 1 94 544 LYS B CA 1
ATOM 10860 C C . LYS B 1 544 ? 7.371 -4.469 9.93 1 94 544 LYS B C 1
ATOM 10862 O O . LYS B 1 544 ? 7.027 -3.395 9.43 1 94 544 LYS B O 1
ATOM 10867 N N . ARG B 1 545 ? 8.5 -4.613 10.523 1 96.75 545 ARG B N 1
ATOM 10868 C CA . ARG B 1 545 ? 9.414 -3.492 10.711 1 96.75 545 ARG B CA 1
ATOM 10869 C C . ARG B 1 545 ? 10.195 -3.207 9.43 1 96.75 545 ARG B C 1
ATOM 10871 O O . ARG B 1 545 ? 10.414 -2.047 9.078 1 96.75 545 ARG B O 1
ATOM 10878 N N . THR B 1 546 ? 10.516 -4.191 8.672 1 97.62 546 THR B N 1
ATOM 10879 C CA . THR B 1 546 ? 11.398 -4.008 7.523 1 97.62 546 THR B CA 1
ATOM 10880 C C . THR B 1 546 ? 10.609 -4.074 6.219 1 97.62 546 THR B C 1
ATOM 10882 O O . THR B 1 546 ? 11.078 -3.59 5.184 1 97.62 546 THR B O 1
ATOM 10885 N N . GLY B 1 547 ? 9.461 -4.762 6.262 1 96.81 547 GLY B N 1
ATOM 10886 C CA . GLY B 1 547 ? 8.711 -4.98 5.035 1 96.81 547 GLY B CA 1
ATOM 10887 C C . GLY B 1 547 ? 9.344 -6.008 4.117 1 96.81 547 GLY B C 1
ATOM 10888 O O . GLY B 1 547 ? 9.047 -6.047 2.924 1 96.81 547 GLY B O 1
ATOM 10889 N N . LEU B 1 548 ? 10.227 -6.91 4.668 1 98.06 548 LEU B N 1
ATOM 10890 C CA . LEU B 1 548 ? 10.938 -7.918 3.881 1 98.06 548 LEU B CA 1
ATOM 10891 C C . LEU B 1 548 ? 10.625 -9.32 4.391 1 98.06 548 LEU B C 1
ATOM 10893 O O . LEU B 1 548 ? 10.539 -9.539 5.602 1 98.06 548 LEU B O 1
ATOM 10897 N N . ALA B 1 549 ? 10.383 -10.219 3.457 1 98.31 549 ALA B N 1
ATOM 10898 C CA . ALA B 1 549 ? 10.352 -11.648 3.758 1 98.31 549 ALA B CA 1
ATOM 10899 C C . ALA B 1 549 ? 11.703 -12.297 3.498 1 98.31 549 ALA B C 1
ATOM 10901 O O . ALA B 1 549 ? 12.594 -11.68 2.906 1 98.31 549 ALA B O 1
ATOM 10902 N N . SER B 1 550 ? 11.867 -13.492 4.039 1 98 550 SER B N 1
ATOM 10903 C CA . SER B 1 550 ? 13.156 -14.148 3.887 1 98 550 SER B CA 1
ATOM 10904 C C . SER B 1 550 ? 13 -15.617 3.506 1 98 550 SER B C 1
ATOM 10906 O O . SER B 1 550 ? 11.93 -16.203 3.695 1 98 550 SER B O 1
ATOM 10908 N N . VAL B 1 551 ? 14.023 -16.141 2.906 1 98.12 551 VAL B N 1
ATOM 10909 C CA . VAL B 1 551 ? 14.117 -17.578 2.611 1 98.12 551 VAL B CA 1
ATOM 10910 C C . VAL B 1 551 ? 15.57 -18.031 2.727 1 98.12 551 VAL B C 1
ATOM 10912 O O . VAL B 1 551 ? 16.484 -17.344 2.256 1 98.12 551 VAL B O 1
ATOM 10915 N N . LYS B 1 552 ? 15.805 -19.109 3.422 1 97.19 552 LYS B N 1
ATOM 10916 C CA . LYS B 1 552 ? 17.109 -19.75 3.42 1 97.19 552 LYS B CA 1
ATOM 10917 C C . LYS B 1 552 ? 17.344 -20.531 2.129 1 97.19 552 LYS B C 1
ATOM 10919 O O . LYS B 1 552 ? 16.594 -21.438 1.802 1 97.19 552 LYS B O 1
ATOM 10924 N N . ALA B 1 553 ? 18.406 -20.172 1.393 1 97.88 553 ALA B N 1
ATOM 10925 C CA . ALA B 1 553 ? 18.672 -20.781 0.098 1 97.88 553 ALA B CA 1
ATOM 10926 C C . ALA B 1 553 ? 20.078 -21.375 0.057 1 97.88 553 ALA B C 1
ATOM 10928 O O . ALA B 1 553 ? 20.953 -20.969 0.829 1 97.88 553 ALA B O 1
ATOM 10929 N N . TRP B 1 554 ? 20.25 -22.359 -0.69 1 98.44 554 TRP B N 1
ATOM 10930 C CA . TRP B 1 554 ? 21.562 -22.875 -1.034 1 98.44 554 TRP B CA 1
ATOM 10931 C C . TRP B 1 554 ? 21.969 -22.453 -2.439 1 98.44 554 TRP B C 1
ATOM 10933 O O . TRP B 1 554 ? 21.266 -22.734 -3.41 1 98.44 554 TRP B O 1
ATOM 10943 N N . LEU B 1 555 ? 23.016 -21.734 -2.566 1 98 555 LEU B N 1
ATOM 10944 C CA . LEU B 1 555 ? 23.578 -21.328 -3.846 1 98 555 LEU B CA 1
ATOM 10945 C C . LEU B 1 555 ? 24.578 -22.375 -4.34 1 98 555 LEU B C 1
ATOM 10947 O O . LEU B 1 555 ? 25.641 -22.562 -3.727 1 98 555 LEU B O 1
ATOM 10951 N N . PRO B 1 556 ? 24.344 -23.062 -5.375 1 96.94 556 PRO B N 1
ATOM 10952 C CA . PRO B 1 556 ? 25.156 -24.188 -5.824 1 96.94 556 PRO B CA 1
ATOM 10953 C C . PRO B 1 556 ? 26.562 -23.781 -6.258 1 96.94 556 PRO B C 1
ATOM 10955 O O . PRO B 1 556 ? 26.844 -22.578 -6.395 1 96.94 556 PRO B O 1
ATOM 10958 N N . PRO B 1 557 ? 27.453 -24.766 -6.402 1 95.5 557 PRO B N 1
ATOM 10959 C CA . PRO B 1 557 ? 28.859 -24.469 -6.734 1 95.5 557 PRO B CA 1
ATOM 10960 C C . PRO B 1 557 ? 29.078 -24.266 -8.227 1 95.5 557 PRO B C 1
ATOM 10962 O O . PRO B 1 557 ? 29.828 -25.031 -8.852 1 95.5 557 PRO B O 1
ATOM 10965 N N . VAL B 1 558 ? 28.578 -23.234 -8.758 1 93.62 558 VAL B N 1
ATOM 10966 C CA . VAL B 1 558 ? 28.641 -22.984 -10.195 1 93.62 558 VAL B CA 1
ATOM 10967 C C . VAL B 1 558 ? 29.359 -21.656 -10.461 1 93.62 558 VAL B C 1
ATOM 10969 O O . VAL B 1 558 ? 29.234 -21.094 -11.547 1 93.62 558 VAL B O 1
ATOM 10972 N N . GLY B 1 559 ? 30.016 -21.281 -9.5 1 93.62 559 GLY B N 1
ATOM 10973 C CA . GLY B 1 559 ? 30.594 -19.953 -9.625 1 93.62 559 GLY B CA 1
ATOM 10974 C C . GLY B 1 559 ? 29.672 -18.859 -9.102 1 93.62 559 GLY B C 1
ATOM 10975 O O . GLY B 1 559 ? 29.25 -18.891 -7.949 1 93.62 559 GLY B O 1
ATOM 10976 N N . ARG B 1 560 ? 29.375 -17.953 -10.031 1 94.81 560 ARG B N 1
ATOM 10977 C CA . ARG B 1 560 ? 28.531 -16.844 -9.594 1 94.81 560 ARG B CA 1
ATOM 10978 C C . ARG B 1 560 ? 27.109 -17 -10.133 1 94.81 560 ARG B C 1
ATOM 10980 O O . ARG B 1 560 ? 26.891 -17.656 -11.148 1 94.81 560 ARG B O 1
ATOM 10987 N N . LEU B 1 561 ? 26.188 -16.406 -9.43 1 96.81 561 LEU B N 1
ATOM 10988 C CA . LEU B 1 561 ? 24.766 -16.359 -9.781 1 96.81 561 LEU B CA 1
ATOM 10989 C C . LEU B 1 561 ? 24.25 -14.93 -9.781 1 96.81 561 LEU B C 1
ATOM 10991 O O . LEU B 1 561 ? 24.719 -14.094 -9 1 96.81 561 LEU B O 1
ATOM 10995 N N . VAL B 1 562 ? 23.344 -14.633 -10.688 1 97 562 VAL B N 1
ATOM 10996 C CA . VAL B 1 562 ? 22.766 -13.297 -10.781 1 97 562 VAL B CA 1
ATOM 10997 C C . VAL B 1 562 ? 21.25 -13.375 -10.57 1 97 562 VAL B C 1
ATOM 10999 O O . VAL B 1 562 ? 20.562 -14.203 -11.18 1 97 562 VAL B O 1
ATOM 11002 N N . ASP B 1 563 ? 20.75 -12.578 -9.602 1 97 563 ASP B N 1
ATOM 11003 C CA . ASP B 1 563 ? 19.297 -12.461 -9.445 1 97 563 ASP B CA 1
ATOM 11004 C C . ASP B 1 563 ? 18.672 -11.789 -10.664 1 97 563 ASP B C 1
ATOM 11006 O O . ASP B 1 563 ? 19.016 -10.656 -11.008 1 97 563 ASP B O 1
ATOM 11010 N N . ILE B 1 564 ? 17.703 -12.352 -11.25 1 96.94 564 ILE B N 1
ATOM 11011 C CA . ILE B 1 564 ? 17.25 -11.891 -12.562 1 96.94 564 ILE B CA 1
ATOM 11012 C C . ILE B 1 564 ? 16.375 -10.648 -12.398 1 96.94 564 ILE B C 1
ATOM 11014 O O . ILE B 1 564 ? 16.109 -9.93 -13.367 1 96.94 564 ILE B O 1
ATOM 11018 N N . PHE B 1 565 ? 15.891 -10.398 -11.195 1 95.94 565 PHE B N 1
ATOM 11019 C CA . PHE B 1 565 ? 15.031 -9.234 -10.969 1 95.94 565 PHE B CA 1
ATOM 11020 C C . PHE B 1 565 ? 15.844 -8.047 -10.477 1 95.94 565 PHE B C 1
ATOM 11022 O O . PHE B 1 565 ? 15.578 -6.906 -10.852 1 95.94 565 PHE B O 1
ATOM 11029 N N . THR B 1 566 ? 16.875 -8.289 -9.672 1 94.19 566 THR B N 1
ATOM 11030 C CA . THR B 1 566 ? 17.578 -7.188 -9.031 1 94.19 566 THR B CA 1
ATOM 11031 C C . THR B 1 566 ? 18.938 -6.957 -9.695 1 94.19 566 THR B C 1
ATOM 11033 O O . THR B 1 566 ? 19.547 -5.898 -9.523 1 94.19 566 THR B O 1
ATOM 11036 N N . GLY B 1 567 ? 19.453 -7.969 -10.383 1 94.56 567 GLY B N 1
ATOM 11037 C CA . GLY B 1 567 ? 20.781 -7.883 -10.969 1 94.56 567 GLY B CA 1
ATOM 11038 C C . GLY B 1 567 ? 21.891 -8.148 -9.969 1 94.56 567 GLY B C 1
ATOM 11039 O O . GLY B 1 567 ? 23.062 -8.141 -10.328 1 94.56 567 GLY B O 1
ATOM 11040 N N . THR B 1 568 ? 21.547 -8.422 -8.703 1 95.12 568 THR B N 1
ATOM 11041 C CA . THR B 1 568 ? 22.547 -8.68 -7.676 1 95.12 568 THR B CA 1
ATOM 11042 C C . THR B 1 568 ? 23.344 -9.93 -8.008 1 95.12 568 THR B C 1
ATOM 11044 O O . THR B 1 568 ? 22.797 -10.945 -8.422 1 95.12 568 THR B O 1
ATOM 11047 N N . VAL B 1 569 ? 24.672 -9.852 -7.887 1 96.19 569 VAL B N 1
ATOM 11048 C CA . VAL B 1 569 ? 25.578 -10.961 -8.164 1 96.19 569 VAL B CA 1
ATOM 11049 C C . VAL B 1 569 ? 25.969 -11.648 -6.863 1 96.19 569 VAL B C 1
ATOM 11051 O O . VAL B 1 569 ? 26.375 -10.992 -5.898 1 96.19 569 VAL B O 1
ATOM 11054 N N . TYR B 1 570 ? 25.844 -12.938 -6.797 1 96.44 570 TYR B N 1
ATOM 11055 C CA . TYR B 1 570 ? 26.203 -13.742 -5.629 1 96.44 570 TYR B CA 1
ATOM 11056 C C . TYR B 1 570 ? 27.312 -14.727 -5.961 1 96.44 570 TYR B C 1
ATOM 11058 O O . TYR B 1 570 ? 27.312 -15.32 -7.043 1 96.44 570 TYR B O 1
ATOM 11066 N N . ASP B 1 571 ? 28.203 -14.883 -5.012 1 95.94 571 ASP B N 1
ATOM 11067 C CA . ASP B 1 571 ? 29.094 -16.031 -5.086 1 95.94 571 ASP B CA 1
ATOM 11068 C C . ASP B 1 571 ? 28.375 -17.312 -4.691 1 95.94 571 ASP B C 1
ATOM 11070 O O . ASP B 1 571 ? 27.578 -17.328 -3.75 1 95.94 571 ASP B O 1
ATOM 11074 N N . GLY B 1 572 ? 28.656 -18.391 -5.457 1 95.5 572 GLY B N 1
ATOM 11075 C CA . GLY B 1 572 ? 27.984 -19.656 -5.199 1 95.5 572 GLY B CA 1
ATOM 11076 C C . GLY B 1 572 ? 28.703 -20.516 -4.18 1 95.5 572 GLY B C 1
ATOM 11077 O O . GLY B 1 572 ? 29.609 -20.047 -3.488 1 95.5 572 GLY B O 1
ATOM 11078 N N . ASP B 1 573 ? 28.188 -21.672 -3.912 1 96.19 573 ASP B N 1
ATOM 11079 C CA . ASP B 1 573 ? 28.703 -22.734 -3.053 1 96.19 573 ASP B CA 1
ATOM 11080 C C . ASP B 1 573 ? 28.609 -22.344 -1.579 1 96.19 573 ASP B C 1
ATOM 11082 O O . ASP B 1 573 ? 29.594 -22.391 -0.851 1 96.19 573 ASP B O 1
ATOM 11086 N N . ARG B 1 574 ? 27.375 -21.969 -1.222 1 96.5 574 ARG B N 1
ATOM 11087 C CA . ARG B 1 574 ? 27.109 -21.578 0.162 1 96.5 574 ARG B CA 1
ATOM 11088 C C . ARG B 1 574 ? 25.609 -21.531 0.444 1 96.5 574 ARG B C 1
ATOM 11090 O O . ARG B 1 574 ? 24.797 -21.562 -0.481 1 96.5 574 ARG B O 1
ATOM 11097 N N . GLU B 1 575 ? 25.297 -21.562 1.679 1 96.75 575 GLU B N 1
ATOM 11098 C CA . GLU B 1 575 ? 23.969 -21.203 2.143 1 96.75 575 GLU B CA 1
ATOM 11099 C C . GLU B 1 575 ? 23.859 -19.703 2.447 1 96.75 575 GLU B C 1
ATOM 11101 O O . GLU B 1 575 ? 24.812 -19.109 2.971 1 96.75 575 GLU B O 1
ATOM 11106 N N . LEU B 1 576 ? 22.766 -19.125 2.109 1 96.56 576 LEU B N 1
ATOM 11107 C CA . LEU B 1 576 ? 22.531 -17.688 2.32 1 96.56 576 LEU B CA 1
ATOM 11108 C C . LEU B 1 576 ? 21.047 -17.406 2.52 1 96.56 576 LEU B C 1
ATOM 11110 O O . LEU B 1 576 ? 20.203 -17.984 1.838 1 96.56 576 LEU B O 1
ATOM 11114 N N . THR B 1 577 ? 20.734 -16.578 3.484 1 97.56 577 THR B N 1
ATOM 11115 C CA . THR B 1 577 ? 19.375 -16.109 3.609 1 97.56 577 THR B CA 1
ATOM 11116 C C . THR B 1 577 ? 19.109 -14.93 2.668 1 97.56 577 THR B C 1
ATOM 11118 O O . THR B 1 577 ? 19.859 -13.945 2.684 1 97.56 577 THR B O 1
ATOM 11121 N N . LEU B 1 578 ? 18.141 -15.047 1.824 1 98.25 578 LEU B N 1
ATOM 11122 C CA . LEU B 1 578 ? 17.766 -14 0.873 1 98.25 578 LEU B CA 1
ATOM 11123 C C . LEU B 1 578 ? 16.531 -13.242 1.357 1 98.25 578 LEU B C 1
ATOM 11125 O O . LEU B 1 578 ? 15.609 -13.836 1.908 1 98.25 578 LEU B O 1
ATOM 11129 N N . TYR B 1 579 ? 16.562 -11.945 1.224 1 98.12 579 TYR B N 1
ATOM 11130 C CA . TYR B 1 579 ? 15.477 -11.078 1.67 1 98.12 579 TYR B CA 1
ATOM 11131 C C . TYR B 1 579 ? 14.852 -10.328 0.495 1 98.12 579 TYR B C 1
ATOM 11133 O O . TYR B 1 579 ? 15.562 -9.867 -0.4 1 98.12 579 TYR B O 1
ATOM 11141 N N . ARG B 1 580 ? 13.523 -10.32 0.423 1 98.12 580 ARG B N 1
ATOM 11142 C CA . ARG B 1 580 ? 12.82 -9.648 -0.662 1 98.12 580 ARG B CA 1
ATOM 11143 C C . ARG B 1 580 ? 11.594 -8.914 -0.143 1 98.12 580 ARG B C 1
ATOM 11145 O O . ARG B 1 580 ? 10.883 -9.422 0.731 1 98.12 580 ARG B O 1
ATOM 11152 N N . PRO B 1 581 ? 11.328 -7.688 -0.728 1 96.81 581 PRO B N 1
ATOM 11153 C CA . PRO B 1 581 ? 10 -7.098 -0.534 1 96.81 581 PRO B CA 1
ATOM 11154 C C . PRO B 1 581 ? 8.906 -7.859 -1.277 1 96.81 581 PRO B C 1
ATOM 11156 O O . PRO B 1 581 ? 9.18 -8.883 -1.911 1 96.81 581 PRO B O 1
ATOM 11159 N N . LEU B 1 582 ? 7.664 -7.395 -1.214 1 97 582 LEU B N 1
ATOM 11160 C CA . LEU B 1 582 ? 6.543 -8.094 -1.831 1 97 582 LEU B CA 1
ATOM 11161 C C . LEU B 1 582 ? 6.707 -8.148 -3.346 1 97 582 LEU B C 1
ATOM 11163 O O . LEU B 1 582 ? 6.305 -9.125 -3.982 1 97 582 LEU B O 1
ATOM 11167 N N . TYR B 1 583 ? 7.398 -7.16 -3.92 1 94.94 583 TYR B N 1
ATOM 11168 C CA . TYR B 1 583 ? 7.566 -7.078 -5.367 1 94.94 583 TYR B CA 1
ATOM 11169 C C . TYR B 1 583 ? 8.742 -7.934 -5.828 1 94.94 583 TYR B C 1
ATOM 11171 O O . TYR B 1 583 ? 8.969 -8.086 -7.027 1 94.94 583 TYR B O 1
ATOM 11179 N N . GLY B 1 584 ? 9.422 -8.469 -4.883 1 95.88 584 GLY B N 1
ATOM 11180 C CA . GLY B 1 584 ? 10.609 -9.234 -5.211 1 95.88 584 GLY B CA 1
ATOM 11181 C C . GLY B 1 584 ? 10.445 -10.719 -4.969 1 95.88 584 GLY B C 1
ATOM 11182 O O . GLY B 1 584 ? 9.648 -11.133 -4.121 1 95.88 584 GLY B O 1
ATOM 11183 N N . TYR B 1 585 ? 11.219 -11.484 -5.633 1 97.44 585 TYR B N 1
ATOM 11184 C CA . TYR B 1 585 ? 11.219 -12.945 -5.578 1 97.44 585 TYR B CA 1
ATOM 11185 C C . TYR B 1 585 ? 12.578 -13.5 -5.984 1 97.44 585 TYR B C 1
ATOM 11187 O O . TYR B 1 585 ? 13.125 -13.125 -7.023 1 97.44 585 TYR B O 1
ATOM 11195 N N . PRO B 1 586 ? 13.164 -14.367 -5.203 1 98.19 586 PRO B N 1
ATOM 11196 C CA . PRO B 1 586 ? 14.516 -14.844 -5.504 1 98.19 586 PRO B CA 1
ATOM 11197 C C . PRO B 1 586 ? 14.547 -15.844 -6.656 1 98.19 586 PRO B C 1
ATOM 11199 O O . PRO B 1 586 ? 14.141 -17 -6.488 1 98.19 586 PRO B O 1
ATOM 11202 N N . VAL B 1 587 ? 15.062 -15.43 -7.75 1 98.56 587 VAL B N 1
ATOM 11203 C CA . VAL B 1 587 ? 15.32 -16.266 -8.93 1 98.56 587 VAL B CA 1
ATOM 11204 C C . VAL B 1 587 ? 16.734 -15.984 -9.453 1 98.56 587 VAL B C 1
ATOM 11206 O O . VAL B 1 587 ? 17.031 -14.875 -9.898 1 98.56 587 VAL B O 1
ATOM 11209 N N . LEU B 1 588 ? 17.578 -17 -9.414 1 98.19 588 LEU B N 1
ATOM 11210 C CA . LEU B 1 588 ? 18.984 -16.812 -9.695 1 98.19 588 LEU B CA 1
ATOM 11211 C C . LEU B 1 588 ? 19.391 -17.516 -10.984 1 98.19 588 LEU B C 1
ATOM 11213 O O . LEU B 1 588 ? 18.984 -18.656 -11.227 1 98.19 588 LEU B O 1
ATOM 11217 N N . ALA B 1 589 ? 20.156 -16.797 -11.75 1 97.44 589 ALA B N 1
ATOM 11218 C CA . ALA B 1 589 ? 20.703 -17.328 -13 1 97.44 589 ALA B CA 1
ATOM 11219 C C . ALA B 1 589 ? 22.203 -17.562 -12.898 1 97.44 589 ALA B C 1
ATOM 11221 O O . ALA B 1 589 ? 22.922 -16.719 -12.344 1 97.44 589 ALA B O 1
ATOM 11222 N N . ARG B 1 590 ? 22.656 -18.656 -13.406 1 96.25 590 ARG B N 1
ATOM 11223 C CA . ARG B 1 590 ? 24.094 -18.938 -13.438 1 96.25 590 ARG B CA 1
ATOM 11224 C C . ARG B 1 590 ? 24.781 -18.203 -14.578 1 96.25 590 ARG B C 1
ATOM 11226 O O . ARG B 1 590 ? 24.125 -17.766 -15.523 1 96.25 590 ARG B O 1
ATOM 11233 N N . GLU B 1 591 ? 26.062 -18.125 -14.516 1 96.56 591 GLU B N 1
ATOM 11234 C CA . GLU B 1 591 ? 26.859 -17.594 -15.625 1 96.56 591 GLU B CA 1
ATOM 11235 C C . GLU B 1 591 ? 26.656 -18.406 -16.891 1 96.56 591 GLU B C 1
ATOM 11237 O O . GLU B 1 591 ? 26.562 -19.641 -16.844 1 96.56 591 GLU B O 1
ATOM 11242 N N . GLY B 1 592 ? 26.484 -17.703 -17.984 1 96.81 592 GLY B N 1
ATOM 11243 C CA . GLY B 1 592 ? 26.297 -18.359 -19.266 1 96.81 592 GLY B CA 1
ATOM 11244 C C . GLY B 1 592 ? 24.828 -18.562 -19.625 1 96.81 592 GLY B C 1
ATOM 11245 O O . GLY B 1 592 ? 24.5 -18.953 -20.734 1 96.81 592 GLY B O 1
ATOM 11246 N N . LEU B 1 593 ? 23.953 -18.234 -18.719 1 95.75 593 LEU B N 1
ATOM 11247 C CA . LEU B 1 593 ? 22.516 -18.438 -18.953 1 95.75 593 LEU B CA 1
ATOM 11248 C C . LEU B 1 593 ? 22 -17.453 -20 1 95.75 593 LEU B C 1
ATOM 11250 O O . LEU B 1 593 ? 22.406 -16.297 -20.016 1 95.75 593 LEU B O 1
ATOM 11254 N N . ILE B 1 594 ? 21.125 -17.875 -20.906 1 97.88 594 ILE B N 1
ATOM 11255 C CA . ILE B 1 594 ? 20.406 -17.062 -21.891 1 97.88 594 ILE B CA 1
ATOM 11256 C C . ILE B 1 594 ? 18.906 -17.406 -21.844 1 97.88 594 ILE B C 1
ATOM 11258 O O . ILE B 1 594 ? 18.516 -18.547 -22.109 1 97.88 594 ILE B O 1
ATOM 11262 N N . ILE B 1 595 ? 18.062 -16.438 -21.516 1 97.69 595 ILE B N 1
ATOM 11263 C CA . ILE B 1 595 ? 16.625 -16.672 -21.391 1 97.69 595 ILE B CA 1
ATOM 11264 C C . ILE B 1 595 ? 15.867 -15.727 -22.312 1 97.69 595 ILE B C 1
ATOM 11266 O O . ILE B 1 595 ? 15.852 -14.516 -22.078 1 97.69 595 ILE B O 1
ATOM 11270 N N . PRO B 1 596 ? 15.227 -16.188 -23.359 1 97.81 596 PRO B N 1
ATOM 11271 C CA . PRO B 1 596 ? 14.375 -15.344 -24.203 1 97.81 596 PRO B CA 1
ATOM 11272 C C . PRO B 1 596 ? 13.008 -15.07 -23.578 1 97.81 596 PRO B C 1
ATOM 11274 O O . PRO B 1 596 ? 12.359 -15.992 -23.094 1 97.81 596 PRO B O 1
ATOM 11277 N N . LEU B 1 597 ? 12.555 -13.828 -23.578 1 98.19 597 LEU B N 1
ATOM 11278 C CA . LEU B 1 597 ? 11.273 -13.398 -23.047 1 98.19 597 LEU B CA 1
ATOM 11279 C C . LEU B 1 597 ? 10.453 -12.672 -24.094 1 98.19 597 LEU B C 1
ATOM 11281 O O . LEU B 1 597 ? 11.008 -12.125 -25.047 1 98.19 597 LEU B O 1
ATOM 11285 N N . ASP B 1 598 ? 9.141 -12.711 -23.953 1 98.06 598 ASP B N 1
ATOM 11286 C CA . ASP B 1 598 ? 8.242 -11.852 -24.719 1 98.06 598 ASP B CA 1
ATOM 11287 C C . ASP B 1 598 ? 8.297 -10.414 -24.203 1 98.06 598 ASP B C 1
ATOM 11289 O O . ASP B 1 598 ? 8.016 -10.148 -23.031 1 98.06 598 ASP B O 1
ATOM 11293 N N . ALA B 1 599 ? 8.578 -9.484 -25.078 1 97.19 599 ALA B N 1
ATOM 11294 C CA . ALA B 1 599 ? 8.766 -8.094 -24.656 1 97.19 599 ALA B CA 1
ATOM 11295 C C . ALA B 1 599 ? 7.426 -7.43 -24.359 1 97.19 599 ALA B C 1
ATOM 11297 O O . ALA B 1 599 ? 7.359 -6.484 -23.562 1 97.19 599 ALA B O 1
ATOM 11298 N N . ALA B 1 600 ? 6.344 -7.906 -25.016 1 95.88 600 ALA B N 1
ATOM 11299 C CA . ALA B 1 600 ? 5.016 -7.32 -24.859 1 95.88 600 ALA B CA 1
ATOM 11300 C C . ALA B 1 600 ? 3.932 -8.391 -24.906 1 95.88 600 ALA B C 1
ATOM 11302 O O . ALA B 1 600 ? 3.18 -8.477 -25.891 1 95.88 600 ALA B O 1
ATOM 11303 N N . PRO B 1 601 ? 3.822 -9.094 -23.797 1 97.06 601 PRO B N 1
ATOM 11304 C CA . PRO B 1 601 ? 2.91 -10.242 -23.828 1 97.06 601 PRO B CA 1
ATOM 11305 C C . PRO B 1 601 ? 1.442 -9.82 -23.891 1 97.06 601 PRO B C 1
ATOM 11307 O O . PRO B 1 601 ? 1.068 -8.781 -23.344 1 97.06 601 PRO B O 1
ATOM 11310 N N . LYS B 1 602 ? 0.616 -10.562 -24.562 1 96.12 602 LYS B N 1
ATOM 11311 C CA . LYS B 1 602 ? -0.833 -10.43 -24.688 1 96.12 602 LYS B CA 1
ATOM 11312 C C . LYS B 1 602 ? -1.533 -11.766 -24.438 1 96.12 602 LYS B C 1
ATOM 11314 O O . LYS B 1 602 ? -0.9 -12.734 -24.016 1 96.12 602 LYS B O 1
ATOM 11319 N N . ASN B 1 603 ? -2.744 -11.758 -24.703 1 97.19 603 ASN B N 1
ATOM 11320 C CA . ASN B 1 603 ? -3.508 -12.984 -24.531 1 97.19 603 ASN B CA 1
ATOM 11321 C C . ASN B 1 603 ? -3.027 -14.078 -25.5 1 97.19 603 ASN B C 1
ATOM 11323 O O . ASN B 1 603 ? -2.523 -13.781 -26.578 1 97.19 603 ASN B O 1
ATOM 11327 N N . GLY B 1 604 ? -3.16 -15.422 -25.031 1 96.75 604 GLY B N 1
ATOM 11328 C CA . GLY B 1 604 ? -3.137 -16.562 -25.938 1 96.75 604 GLY B CA 1
ATOM 11329 C C . GLY B 1 604 ? -1.765 -17.203 -26.047 1 96.75 604 GLY B C 1
ATOM 11330 O O . GLY B 1 604 ? -1.62 -18.266 -26.656 1 96.75 604 GLY B O 1
ATOM 11331 N N . CYS B 1 605 ? -0.704 -16.484 -25.5 1 97 605 CYS B N 1
ATOM 11332 C CA . CYS B 1 605 ? 0.659 -17.016 -25.531 1 97 605 CYS B CA 1
ATOM 11333 C C . CYS B 1 605 ? 1.171 -17.141 -26.953 1 97 605 CYS B C 1
ATOM 11335 O O . CYS B 1 605 ? 1.888 -18.094 -27.281 1 97 605 CYS B O 1
ATOM 11337 N N . LEU B 1 606 ? 0.804 -16.312 -27.844 1 96.12 606 LEU B N 1
ATOM 11338 C CA . LEU B 1 606 ? 1.262 -16.344 -29.234 1 96.12 606 LEU B CA 1
ATOM 11339 C C . LEU B 1 606 ? 2.727 -15.938 -29.328 1 96.12 606 LEU B C 1
ATOM 11341 O O . LEU B 1 606 ? 3.312 -15.461 -28.359 1 96.12 606 LEU B O 1
ATOM 11345 N N . ASN B 1 607 ? 3.307 -16.266 -30.516 1 95.12 607 ASN B N 1
ATOM 11346 C CA . ASN B 1 607 ? 4.699 -15.883 -30.703 1 95.12 607 ASN B CA 1
ATOM 11347 C C . ASN B 1 607 ? 4.887 -14.375 -30.531 1 95.12 607 ASN B C 1
ATOM 11349 O O . ASN B 1 607 ? 4.059 -13.586 -30.969 1 95.12 607 ASN B O 1
ATOM 11353 N N . PRO B 1 608 ? 5.961 -14 -29.891 1 94.88 608 PRO B N 1
ATOM 11354 C CA . PRO B 1 608 ? 6.168 -12.586 -29.578 1 94.88 608 PRO B CA 1
ATOM 11355 C C . PRO B 1 608 ? 6.434 -11.734 -30.812 1 94.88 608 PRO B C 1
ATOM 11357 O O . PRO B 1 608 ? 7.016 -12.227 -31.797 1 94.88 608 PRO B O 1
ATOM 11360 N N . ASP B 1 609 ? 6.086 -10.422 -30.719 1 91.88 609 ASP B N 1
ATOM 11361 C CA . ASP B 1 609 ? 6.422 -9.453 -31.75 1 91.88 609 ASP B CA 1
ATOM 11362 C C . ASP B 1 609 ? 7.82 -8.883 -31.531 1 91.88 609 ASP B C 1
ATOM 11364 O O . ASP B 1 609 ? 8.406 -8.297 -32.438 1 91.88 609 ASP B O 1
ATOM 11368 N N . ALA B 1 610 ? 8.281 -9 -30.422 1 95.31 610 ALA B N 1
ATOM 11369 C CA . ALA B 1 610 ? 9.617 -8.562 -30.016 1 95.31 610 ALA B CA 1
ATOM 11370 C C . ALA B 1 610 ? 10.133 -9.391 -28.844 1 95.31 610 ALA B C 1
ATOM 11372 O O . ALA B 1 610 ? 9.352 -9.906 -28.047 1 95.31 610 ALA B O 1
ATOM 11373 N N . PHE B 1 611 ? 11.492 -9.492 -28.781 1 97.06 611 PHE B N 1
ATOM 11374 C CA . PHE B 1 611 ? 12.094 -10.32 -27.75 1 97.06 611 PHE B CA 1
ATOM 11375 C C . PHE B 1 611 ? 12.938 -9.469 -26.797 1 97.06 611 PHE B C 1
ATOM 11377 O O . PHE B 1 611 ? 13.648 -8.555 -27.234 1 97.06 611 PHE B O 1
ATOM 11384 N N . ASP B 1 612 ? 12.797 -9.711 -25.531 1 97.94 612 ASP B N 1
ATOM 11385 C CA . ASP B 1 612 ? 13.805 -9.391 -24.516 1 97.94 612 ASP B CA 1
ATOM 11386 C C . ASP B 1 612 ? 14.609 -10.625 -24.125 1 97.94 612 ASP B C 1
ATOM 11388 O O . ASP B 1 612 ? 14.039 -11.68 -23.844 1 97.94 612 ASP B O 1
ATOM 11392 N N . VAL B 1 613 ? 15.898 -10.516 -24.141 1 98.44 613 VAL B N 1
ATOM 11393 C CA . VAL B 1 613 ? 16.719 -11.688 -23.859 1 98.44 613 VAL B CA 1
ATOM 11394 C C . VAL B 1 613 ? 17.656 -11.391 -22.688 1 98.44 613 VAL B C 1
ATOM 11396 O O . VAL B 1 613 ? 18.484 -10.477 -22.766 1 98.44 613 VAL B O 1
ATOM 11399 N N . PHE B 1 614 ? 17.562 -12.133 -21.609 1 98.12 614 PHE B N 1
ATOM 11400 C CA . PHE B 1 614 ? 18.5 -12.047 -20.5 1 98.12 614 PHE B CA 1
ATOM 11401 C C . PHE B 1 614 ? 19.766 -12.828 -20.797 1 98.12 614 PHE B C 1
ATOM 11403 O O . PHE B 1 614 ? 19.703 -13.953 -21.312 1 98.12 614 PHE B O 1
ATOM 11410 N N . VAL B 1 615 ? 20.859 -12.234 -20.562 1 98.31 615 VAL B N 1
ATOM 11411 C CA . VAL B 1 615 ? 22.156 -12.875 -20.766 1 98.31 615 VAL B CA 1
ATOM 11412 C C . VAL B 1 615 ? 23.047 -12.648 -19.547 1 98.31 615 VAL B C 1
ATOM 11414 O O . VAL B 1 615 ? 23.172 -11.523 -19.062 1 98.31 615 VAL B O 1
ATOM 11417 N N . VAL B 1 616 ? 23.578 -13.68 -19.031 1 97.81 616 VAL B N 1
ATOM 11418 C CA . VAL B 1 616 ? 24.578 -13.562 -17.969 1 97.81 616 VAL B CA 1
ATOM 11419 C C . VAL B 1 616 ? 25.953 -13.938 -18.5 1 97.81 616 VAL B C 1
ATOM 11421 O O . VAL B 1 616 ? 26.156 -15.062 -18.969 1 97.81 616 VAL B O 1
ATOM 11424 N N . VAL B 1 617 ? 26.891 -13.07 -18.469 1 97.44 617 VAL B N 1
ATOM 11425 C CA . VAL B 1 617 ? 28.25 -13.328 -18.953 1 97.44 617 VAL B CA 1
ATOM 11426 C C . VAL B 1 617 ? 29 -14.195 -17.938 1 97.44 617 VAL B C 1
ATOM 11428 O O . VAL B 1 617 ? 28.438 -14.617 -16.922 1 97.44 617 VAL B O 1
ATOM 11431 N N . GLY B 1 618 ? 30.266 -14.562 -18.219 1 96.75 618 GLY B N 1
ATOM 11432 C CA . GLY B 1 618 ? 31.109 -15.312 -17.297 1 96.75 618 GLY B CA 1
ATOM 11433 C C . GLY B 1 618 ? 31.422 -16.703 -17.781 1 96.75 618 GLY B C 1
ATOM 11434 O O . GLY B 1 618 ? 32.5 -17.266 -17.469 1 96.75 618 GLY B O 1
ATOM 11435 N N . LYS B 1 619 ? 30.531 -17.328 -18.453 1 97.31 619 LYS B N 1
ATOM 11436 C CA . LYS B 1 619 ? 30.719 -18.625 -19.109 1 97.31 619 LYS B CA 1
ATOM 11437 C C . LYS B 1 619 ? 30.047 -18.656 -20.484 1 97.31 619 LYS B C 1
ATOM 11439 O O . LYS B 1 619 ? 29.219 -17.797 -20.781 1 97.31 619 LYS B O 1
ATOM 11444 N N . ASP B 1 620 ? 30.469 -19.625 -21.266 1 98.06 620 ASP B N 1
ATOM 11445 C CA . ASP B 1 620 ? 29.812 -19.797 -22.562 1 98.06 620 ASP B CA 1
ATOM 11446 C C . ASP B 1 620 ? 28.328 -20.141 -22.375 1 98.06 620 ASP B C 1
ATOM 11448 O O . ASP B 1 620 ? 27.953 -20.766 -21.391 1 98.06 620 ASP B O 1
ATOM 11452 N N . GLY B 1 621 ? 27.547 -19.594 -23.25 1 97.38 621 GLY B N 1
ATOM 11453 C CA . GLY B 1 621 ? 26.109 -19.859 -23.219 1 97.38 621 GLY B CA 1
ATOM 11454 C C . GLY B 1 621 ? 25.547 -20.234 -24.578 1 97.38 621 GLY B C 1
ATOM 11455 O O . GLY B 1 621 ? 26.172 -19.969 -25.609 1 97.38 621 GLY B O 1
ATOM 11456 N N . TYR B 1 622 ? 24.5 -20.891 -24.516 1 96.69 622 TYR B N 1
ATOM 11457 C CA . TYR B 1 622 ? 23.812 -21.328 -25.719 1 96.69 622 TYR B CA 1
ATOM 11458 C C . TYR B 1 622 ? 22.328 -21.531 -25.469 1 96.69 622 TYR B C 1
ATOM 11460 O O . TYR B 1 622 ? 21.938 -22.031 -24.406 1 96.69 622 TYR B O 1
ATOM 11468 N N . THR B 1 623 ? 21.484 -21.078 -26.422 1 95.75 623 THR B N 1
ATOM 11469 C CA . THR B 1 623 ? 20.062 -21.406 -26.344 1 95.75 623 THR B CA 1
ATOM 11470 C C . THR B 1 623 ? 19.438 -21.406 -27.734 1 95.75 623 THR B C 1
ATOM 11472 O O . THR B 1 623 ? 19.906 -20.688 -28.625 1 95.75 623 THR B O 1
ATOM 11475 N N . ASP B 1 624 ? 18.516 -22.312 -27.938 1 95 624 ASP B N 1
ATOM 11476 C CA . ASP B 1 624 ? 17.578 -22.25 -29.062 1 95 624 ASP B CA 1
ATOM 11477 C C . ASP B 1 624 ? 16.25 -21.656 -28.656 1 95 624 ASP B C 1
ATOM 11479 O O . ASP B 1 624 ? 15.766 -21.891 -27.547 1 95 624 ASP B O 1
ATOM 11483 N N . VAL B 1 625 ? 15.781 -20.844 -29.484 1 96.38 625 VAL B N 1
ATOM 11484 C CA . VAL B 1 625 ? 14.414 -20.359 -29.328 1 96.38 625 VAL B CA 1
ATOM 11485 C C . VAL B 1 625 ? 13.516 -21.047 -30.359 1 96.38 625 VAL B C 1
ATOM 11487 O O . VAL B 1 625 ? 13.602 -20.75 -31.562 1 96.38 625 VAL B O 1
ATOM 11490 N N . LEU B 1 626 ? 12.672 -21.891 -29.859 1 96.31 626 LEU B N 1
ATOM 11491 C CA . LEU B 1 626 ? 11.797 -22.656 -30.75 1 96.31 626 LEU B CA 1
ATOM 11492 C C . LEU B 1 626 ? 10.422 -22 -30.844 1 96.31 626 LEU B C 1
ATOM 11494 O O . LEU B 1 626 ? 9.875 -21.547 -29.844 1 96.31 626 LEU B O 1
ATOM 11498 N N . GLU B 1 627 ? 9.922 -21.891 -32.094 1 93.38 627 GLU B N 1
ATOM 11499 C CA . GLU B 1 627 ? 8.586 -21.359 -32.375 1 93.38 627 GLU B CA 1
ATOM 11500 C C . GLU B 1 627 ? 7.848 -22.219 -33.375 1 93.38 627 GLU B C 1
ATOM 11502 O O . GLU B 1 627 ? 8.461 -22.781 -34.281 1 93.38 627 GLU B O 1
ATOM 11507 N N . ASP B 1 628 ? 6.637 -22.391 -33.188 1 93 628 ASP B N 1
ATOM 11508 C CA . ASP B 1 628 ? 5.73 -22.938 -34.188 1 93 628 ASP B CA 1
ATOM 11509 C C . ASP B 1 628 ? 5.047 -21.844 -34.969 1 93 628 ASP B C 1
ATOM 11511 O O . ASP B 1 628 ? 4.363 -20.984 -34.406 1 93 628 ASP B O 1
ATOM 11515 N N . SER B 1 629 ? 5.141 -21.844 -36.25 1 88.62 629 SER B N 1
ATOM 11516 C CA . SER B 1 629 ? 4.617 -20.766 -37.094 1 88.62 629 SER B CA 1
ATOM 11517 C C . SER B 1 629 ? 3.102 -20.656 -36.969 1 88.62 629 SER B C 1
ATOM 11519 O O . SER B 1 629 ? 2.525 -19.609 -37.219 1 88.62 629 SER B O 1
ATOM 11521 N N . ARG B 1 630 ? 2.422 -21.594 -36.625 1 89.19 630 ARG B N 1
ATOM 11522 C CA . ARG B 1 630 ? 0.972 -21.594 -36.469 1 89.19 630 ARG B CA 1
ATOM 11523 C C . ARG B 1 630 ? 0.542 -20.703 -35.312 1 89.19 630 ARG B C 1
ATOM 11525 O O . ARG B 1 630 ? -0.633 -20.344 -35.219 1 89.19 630 ARG B O 1
ATOM 11532 N N . ASN B 1 631 ? 1.591 -20.391 -34.406 1 91.94 631 ASN B N 1
ATOM 11533 C CA . ASN B 1 631 ? 1.303 -19.562 -33.25 1 91.94 631 ASN B CA 1
ATOM 11534 C C . ASN B 1 631 ? 1.652 -18.094 -33.5 1 91.94 631 ASN B C 1
ATOM 11536 O O . ASN B 1 631 ? 1.77 -17.312 -32.562 1 91.94 631 ASN B O 1
ATOM 11540 N N . ASP B 1 632 ? 1.816 -17.672 -34.75 1 89.19 632 ASP B N 1
ATOM 11541 C CA . ASP B 1 632 ? 2.092 -16.281 -35.031 1 89.19 632 ASP B CA 1
ATOM 11542 C C . ASP B 1 632 ? 0.832 -15.422 -34.906 1 89.19 632 ASP B C 1
ATOM 11544 O O . ASP B 1 632 ? -0.276 -15.891 -35.156 1 89.19 632 ASP B O 1
ATOM 11548 N N . ARG B 1 633 ? 0.891 -14.109 -34.5 1 81.12 633 ARG B N 1
ATOM 11549 C CA . ARG B 1 633 ? -0.235 -13.203 -34.281 1 81.12 633 ARG B CA 1
ATOM 11550 C C . ARG B 1 633 ? -0.878 -12.812 -35.625 1 81.12 633 ARG B C 1
ATOM 11552 O O . ARG B 1 633 ? -2.105 -12.781 -35.75 1 81.12 633 ARG B O 1
ATOM 11559 N N . GLN B 1 634 ? -0.108 -12.141 -36.656 1 69.62 634 GLN B N 1
ATOM 11560 C CA . GLN B 1 634 ? -0.654 -11.727 -37.938 1 69.62 634 GLN B CA 1
ATOM 11561 C C . GLN B 1 634 ? -0.675 -12.891 -38.938 1 69.62 634 GLN B C 1
ATOM 11563 O O . GLN B 1 634 ? 0.375 -13.43 -39.281 1 69.62 634 GLN B O 1
ATOM 11568 N N . GLN B 1 635 ? -1.671 -13.742 -38.844 1 57.94 635 GLN B N 1
ATOM 11569 C CA . GLN B 1 635 ? -1.752 -14.852 -39.812 1 57.94 635 GLN B CA 1
ATOM 11570 C C . GLN B 1 635 ? -2.223 -14.367 -41.156 1 57.94 635 GLN B C 1
ATOM 11572 O O . GLN B 1 635 ? -3.422 -14.375 -41.469 1 57.94 635 GLN B O 1
ATOM 11577 N N . GLU B 1 636 ? -1.771 -13.234 -41.625 1 47.53 636 GLU B N 1
ATOM 11578 C CA . GLU B 1 636 ? -2.35 -12.906 -42.938 1 47.53 636 GLU B CA 1
ATOM 11579 C C . GLU B 1 636 ? -2.354 -14.117 -43.875 1 47.53 636 GLU B C 1
ATOM 11581 O O . GLU B 1 636 ? -3.271 -14.289 -44.656 1 47.53 636 GLU B O 1
ATOM 11586 N N . ASP B 1 637 ? -1.043 -14.555 -44.406 1 42.97 637 ASP B N 1
ATOM 11587 C CA . ASP B 1 637 ? -0.874 -15.375 -45.594 1 42.97 637 ASP B CA 1
ATOM 11588 C C . ASP B 1 637 ? -1.119 -16.859 -45.281 1 42.97 637 ASP B C 1
ATOM 11590 O O . ASP B 1 637 ? -0.891 -17.297 -44.156 1 42.97 637 ASP B O 1
ATOM 11594 N N . ASP B 1 638 ? -1.763 -17.516 -46.156 1 43.53 638 ASP B N 1
ATOM 11595 C CA . ASP B 1 638 ? -2.119 -18.922 -46.344 1 43.53 638 ASP B CA 1
ATOM 11596 C C . ASP B 1 638 ? -0.992 -19.844 -45.875 1 43.53 638 ASP B C 1
ATOM 11598 O O . ASP B 1 638 ? -1.218 -21.031 -45.594 1 43.53 638 ASP B O 1
ATOM 11602 N N . ASN B 1 639 ? 0.216 -19.406 -46.031 1 40.91 639 ASN B N 1
ATOM 11603 C CA . ASN B 1 639 ? 1.362 -20.297 -45.875 1 40.91 639 ASN B CA 1
ATOM 11604 C C . ASN B 1 639 ? 1.697 -20.547 -44.406 1 40.91 639 ASN B C 1
ATOM 11606 O O . ASN B 1 639 ? 2.621 -21.312 -44.125 1 40.91 639 ASN B O 1
ATOM 11610 N N . ALA B 1 640 ? 1.382 -19.844 -43.5 1 47.47 640 ALA B N 1
ATOM 11611 C CA . ALA B 1 640 ? 1.563 -20.094 -42.062 1 47.47 640 ALA B CA 1
ATOM 11612 C C . ALA B 1 640 ? 0.953 -21.438 -41.656 1 47.47 640 ALA B C 1
ATOM 11614 O O . ALA B 1 640 ? 1.088 -21.859 -40.5 1 47.47 640 ALA B O 1
ATOM 11615 N N . ARG B 1 641 ? 0.268 -22.047 -42.531 1 50.16 641 ARG B N 1
ATOM 11616 C CA . ARG B 1 641 ? -0.504 -23.25 -42.281 1 50.16 641 ARG B CA 1
ATOM 11617 C C . ARG B 1 641 ? 0.401 -24.469 -42.188 1 50.16 641 ARG B C 1
ATOM 11619 O O . ARG B 1 641 ? -0.035 -25.562 -41.781 1 50.16 641 ARG B O 1
ATOM 11626 N N . ASP B 1 642 ? 1.524 -24.484 -42.844 1 53.25 642 ASP B N 1
ATOM 11627 C CA . ASP B 1 642 ? 2.176 -25.797 -42.906 1 53.25 642 ASP B CA 1
ATOM 11628 C C . ASP B 1 642 ? 2.885 -26.094 -41.562 1 53.25 642 ASP B C 1
ATOM 11630 O O . ASP B 1 642 ? 3.361 -27.203 -41.375 1 53.25 642 ASP B O 1
ATOM 11634 N N . GLY B 1 643 ? 2.717 -25.312 -40.406 1 64.69 643 GLY B N 1
ATOM 11635 C CA . GLY B 1 643 ? 3.236 -25.688 -39.094 1 64.69 643 GLY B CA 1
ATOM 11636 C C . GLY B 1 643 ? 4.723 -25.984 -39.125 1 64.69 643 GLY B C 1
ATOM 11637 O O . GLY B 1 643 ? 5.129 -27.141 -39 1 64.69 643 GLY B O 1
ATOM 11638 N N . LYS B 1 644 ? 5.66 -25.094 -39.375 1 77.19 644 LYS B N 1
ATOM 11639 C CA . LYS B 1 644 ? 7.109 -25.297 -39.344 1 77.19 644 LYS B CA 1
ATOM 11640 C C . LYS B 1 644 ? 7.719 -24.797 -38.031 1 77.19 644 LYS B C 1
ATOM 11642 O O . LYS B 1 644 ? 7.324 -23.75 -37.531 1 77.19 644 LYS B O 1
ATOM 11647 N N . GLN B 1 645 ? 8.484 -25.703 -37.531 1 87.06 645 GLN B N 1
ATOM 11648 C CA . GLN B 1 645 ? 9.266 -25.281 -36.375 1 87.06 645 GLN B CA 1
ATOM 11649 C C . GLN B 1 645 ? 10.398 -24.344 -36.781 1 87.06 645 GLN B C 1
ATOM 11651 O O . GLN B 1 645 ? 11.195 -24.672 -37.656 1 87.06 645 GLN B O 1
ATOM 11656 N N . ARG B 1 646 ? 10.289 -23.125 -36.281 1 90.06 646 ARG B N 1
ATOM 11657 C CA . ARG B 1 646 ? 11.352 -22.141 -36.469 1 90.06 646 ARG B CA 1
ATOM 11658 C C . ARG B 1 646 ? 12.32 -22.141 -35.281 1 90.06 646 ARG B C 1
ATOM 11660 O O . ARG B 1 646 ? 11.898 -22.312 -34.125 1 90.06 646 ARG B O 1
ATOM 11667 N N . VAL B 1 647 ? 13.609 -21.969 -35.625 1 94.12 647 VAL B N 1
ATOM 11668 C CA . VAL B 1 647 ? 14.633 -21.984 -34.562 1 94.12 647 VAL B CA 1
ATOM 11669 C C . VAL B 1 647 ? 15.508 -20.734 -34.688 1 94.12 647 VAL B C 1
ATOM 11671 O O . VAL B 1 647 ? 16.047 -20.453 -35.75 1 94.12 647 VAL B O 1
ATOM 11674 N N . SER B 1 648 ? 15.508 -19.891 -33.781 1 94.81 648 SER B N 1
ATOM 11675 C CA . SER B 1 648 ? 16.547 -18.891 -33.594 1 94.81 648 SER B CA 1
ATOM 11676 C C . SER B 1 648 ? 17.609 -19.375 -32.594 1 94.81 648 SER B C 1
ATOM 11678 O O . SER B 1 648 ? 17.297 -19.938 -31.547 1 94.81 648 SER B O 1
ATOM 11680 N N . THR B 1 649 ? 18.875 -19.203 -32.969 1 97.12 649 THR B N 1
ATOM 11681 C CA . THR B 1 649 ? 19.953 -19.688 -32.125 1 97.12 649 THR B CA 1
ATOM 11682 C C . THR B 1 649 ? 20.797 -18.531 -31.578 1 97.12 649 THR B C 1
ATOM 11684 O O . THR B 1 649 ? 21.203 -17.641 -32.344 1 97.12 649 THR B O 1
ATOM 11687 N N . ILE B 1 650 ? 21.031 -18.531 -30.297 1 98.06 650 ILE B N 1
ATOM 11688 C CA . ILE B 1 650 ? 21.844 -17.516 -29.641 1 98.06 650 ILE B CA 1
ATOM 11689 C C . ILE B 1 650 ? 23.016 -18.172 -28.922 1 98.06 650 ILE B C 1
ATOM 11691 O O . ILE B 1 650 ? 22.828 -19.109 -28.141 1 98.06 650 ILE B O 1
ATOM 11695 N N . GLN B 1 651 ? 24.156 -17.719 -29.188 1 98.31 651 GLN B N 1
ATOM 11696 C CA . GLN B 1 651 ? 25.375 -18.234 -28.594 1 98.31 651 GLN B CA 1
ATOM 11697 C C . GLN B 1 651 ? 26.219 -17.109 -28 1 98.31 651 GLN B C 1
ATOM 11699 O O . GLN B 1 651 ? 26.328 -16.031 -28.594 1 98.31 651 GLN B O 1
ATOM 11704 N N . TYR B 1 652 ? 26.734 -17.328 -26.859 1 98.38 652 TYR B N 1
ATOM 11705 C CA . TYR B 1 652 ? 27.656 -16.406 -26.203 1 98.38 652 TYR B CA 1
ATOM 11706 C C . TYR B 1 652 ? 29 -17.078 -25.938 1 98.38 652 TYR B C 1
ATOM 11708 O O . TYR B 1 652 ? 29.062 -18.156 -25.359 1 98.38 652 TYR B O 1
ATOM 11716 N N . LYS B 1 653 ? 30 -16.484 -26.391 1 98.44 653 LYS B N 1
ATOM 11717 C CA . LYS B 1 653 ? 31.359 -16.953 -26.141 1 98.44 653 LYS B CA 1
ATOM 11718 C C . LYS B 1 653 ? 32.094 -16.031 -25.172 1 98.44 653 LYS B C 1
ATOM 11720 O O . LYS B 1 653 ? 32.438 -14.906 -25.531 1 98.44 653 LYS B O 1
ATOM 11725 N N . GLN B 1 654 ? 32.406 -16.594 -24.031 1 98 654 GLN B N 1
ATOM 11726 C CA . GLN B 1 654 ? 32.938 -15.789 -22.953 1 98 654 GLN B CA 1
ATOM 11727 C C . GLN B 1 654 ? 34.344 -15.281 -23.266 1 98 654 GLN B C 1
ATOM 11729 O O . GLN B 1 654 ? 34.656 -14.117 -23.031 1 98 654 GLN B O 1
ATOM 11734 N N . SER B 1 655 ? 35.25 -16.125 -23.812 1 97.69 655 SER B N 1
ATOM 11735 C CA . SER B 1 655 ? 36.625 -15.766 -24.062 1 97.69 655 SER B CA 1
ATOM 11736 C C . SER B 1 655 ? 36.719 -14.562 -25 1 97.69 655 SER B C 1
ATOM 11738 O O . SER B 1 655 ? 37.562 -13.672 -24.781 1 97.69 655 SER B O 1
ATOM 11740 N N . LYS B 1 656 ? 35.812 -14.453 -25.922 1 96.88 656 LYS B N 1
ATOM 11741 C CA . LYS B 1 656 ? 35.812 -13.367 -26.906 1 96.88 656 LYS B CA 1
ATOM 11742 C C . LYS B 1 656 ? 34.875 -12.234 -26.469 1 96.88 656 LYS B C 1
ATOM 11744 O O . LYS B 1 656 ? 34.969 -11.117 -26.984 1 96.88 656 LYS B O 1
ATOM 11749 N N . GLY B 1 657 ? 33.969 -12.617 -25.547 1 97.56 657 GLY B N 1
ATOM 11750 C CA . GLY B 1 657 ? 32.938 -11.656 -25.172 1 97.56 657 GLY B CA 1
ATOM 11751 C C . GLY B 1 657 ? 32 -11.32 -26.312 1 97.56 657 GLY B C 1
ATOM 11752 O O . GLY B 1 657 ? 31.641 -10.156 -26.516 1 97.56 657 GLY B O 1
ATOM 11753 N N . THR B 1 658 ? 31.609 -12.273 -27.062 1 98.12 658 THR B N 1
ATOM 11754 C CA . THR B 1 658 ? 30.797 -12.055 -28.25 1 98.12 658 THR B CA 1
ATOM 11755 C C . THR B 1 658 ? 29.516 -12.875 -28.203 1 98.12 658 THR B C 1
ATOM 11757 O O . THR B 1 658 ? 29.562 -14.086 -27.969 1 98.12 658 THR B O 1
ATOM 11760 N N . LEU B 1 659 ? 28.453 -12.227 -28.297 1 98.56 659 LEU B N 1
ATOM 11761 C CA . LEU B 1 659 ? 27.172 -12.891 -28.484 1 98.56 659 LEU B CA 1
ATOM 11762 C C . LEU B 1 659 ? 26.781 -12.922 -29.969 1 98.56 659 LEU B C 1
ATOM 11764 O O . LEU B 1 659 ? 26.828 -11.898 -30.641 1 98.56 659 LEU B O 1
ATOM 11768 N N . THR B 1 660 ? 26.453 -14.062 -30.484 1 98.44 660 THR B N 1
ATOM 11769 C CA . THR B 1 660 ? 25.969 -14.234 -31.844 1 98.44 660 THR B CA 1
ATOM 11770 C C . THR B 1 660 ? 24.578 -14.836 -31.859 1 98.44 660 THR B C 1
ATOM 11772 O O . THR B 1 660 ? 24.328 -15.852 -31.203 1 98.44 660 THR B O 1
ATOM 11775 N N . ALA B 1 661 ? 23.734 -14.25 -32.594 1 97.81 661 ALA B N 1
ATOM 11776 C CA . ALA B 1 661 ? 22.344 -14.719 -32.688 1 97.81 661 ALA B CA 1
ATOM 11777 C C . ALA B 1 661 ? 21.922 -14.82 -34.156 1 97.81 661 ALA B C 1
ATOM 11779 O O . ALA B 1 661 ? 22.031 -13.852 -34.906 1 97.81 661 ALA B O 1
ATOM 11780 N N . GLU B 1 662 ? 21.531 -15.984 -34.594 1 96.12 662 GLU B N 1
ATOM 11781 C CA . GLU B 1 662 ? 20.844 -16.188 -35.844 1 96.12 662 GLU B CA 1
ATOM 11782 C C . GLU B 1 662 ? 19.328 -16.141 -35.656 1 96.12 662 GLU B C 1
ATOM 11784 O O . GLU B 1 662 ? 18.734 -17.109 -35.188 1 96.12 662 GLU B O 1
ATOM 11789 N N . VAL B 1 663 ? 18.766 -15.047 -36.094 1 93.94 663 VAL B N 1
ATOM 11790 C CA . VAL B 1 663 ? 17.391 -14.812 -35.656 1 93.94 663 VAL B CA 1
ATOM 11791 C C . VAL B 1 663 ? 16.484 -14.617 -36.875 1 93.94 663 VAL B C 1
ATOM 11793 O O . VAL B 1 663 ? 16.953 -14.5 -38 1 93.94 663 VAL B O 1
ATOM 11796 N N . ILE B 1 664 ? 15.227 -14.688 -36.594 1 84.56 664 ILE B N 1
ATOM 11797 C CA . ILE B 1 664 ? 14.203 -14.492 -37.625 1 84.56 664 ILE B CA 1
ATOM 11798 C C . ILE B 1 664 ? 13.438 -13.195 -37.344 1 84.56 664 ILE B C 1
ATOM 11800 O O . ILE B 1 664 ? 12.625 -13.133 -36.438 1 84.56 664 ILE B O 1
ATOM 11804 N N . GLY B 1 665 ? 13.648 -12.188 -38.062 1 81.06 665 GLY B N 1
ATOM 11805 C CA . GLY B 1 665 ? 12.938 -10.922 -38 1 81.06 665 GLY B CA 1
ATOM 11806 C C . GLY B 1 665 ? 12.734 -10.438 -36.562 1 81.06 665 GLY B C 1
ATOM 11807 O O . GLY B 1 665 ? 13.562 -10.711 -35.688 1 81.06 665 GLY B O 1
ATOM 11808 N N . ARG B 1 666 ? 11.766 -9.438 -36.25 1 88.19 666 ARG B N 1
ATOM 11809 C CA . ARG B 1 666 ? 11.336 -8.891 -34.969 1 88.19 666 ARG B CA 1
ATOM 11810 C C . ARG B 1 666 ? 12.461 -8.109 -34.312 1 88.19 666 ARG B C 1
ATOM 11812 O O . ARG B 1 666 ? 13.609 -8.18 -34.75 1 88.19 666 ARG B O 1
ATOM 11819 N N . VAL B 1 667 ? 12.117 -7.406 -33.375 1 92.44 667 VAL B N 1
ATOM 11820 C CA . VAL B 1 667 ? 13.07 -6.633 -32.562 1 92.44 667 VAL B CA 1
ATOM 11821 C C . VAL B 1 667 ? 13.641 -7.508 -31.453 1 92.44 667 VAL B C 1
ATOM 11823 O O . VAL B 1 667 ? 12.898 -8.211 -30.766 1 92.44 667 VAL B O 1
ATOM 11826 N N . TRP B 1 668 ? 14.945 -7.5 -31.359 1 96.44 668 TRP B N 1
ATOM 11827 C CA . TRP B 1 668 ? 15.625 -8.234 -30.297 1 96.44 668 TRP B CA 1
ATOM 11828 C C . TRP B 1 668 ? 16.406 -7.289 -29.391 1 96.44 668 TRP B C 1
ATOM 11830 O O . TRP B 1 668 ? 17.234 -6.508 -29.859 1 96.44 668 TRP B O 1
ATOM 11840 N N . THR B 1 669 ? 16.078 -7.258 -28.156 1 97.88 669 THR B N 1
ATOM 11841 C CA . THR B 1 669 ? 16.812 -6.508 -27.156 1 97.88 669 THR B CA 1
ATOM 11842 C C . THR B 1 669 ? 17.531 -7.453 -26.188 1 97.88 669 THR B C 1
ATOM 11844 O O . THR B 1 669 ? 16.906 -8.352 -25.609 1 97.88 669 THR B O 1
ATOM 11847 N N . PHE B 1 670 ? 18.828 -7.254 -25.969 1 98.44 670 PHE B N 1
ATOM 11848 C CA . PHE B 1 670 ? 19.609 -8.102 -25.078 1 98.44 670 PHE B CA 1
ATOM 11849 C C . PHE B 1 670 ? 19.938 -7.375 -23.781 1 98.44 670 PHE B C 1
ATOM 11851 O O . PHE B 1 670 ? 20.484 -6.266 -23.797 1 98.44 670 PHE B O 1
ATOM 11858 N N . TYR B 1 671 ? 19.547 -7.98 -22.703 1 98.06 671 TYR B N 1
ATOM 11859 C CA . TYR B 1 671 ? 19.828 -7.473 -21.359 1 98.06 671 TYR B CA 1
ATOM 11860 C C . TYR B 1 671 ? 20.969 -8.242 -20.719 1 98.06 671 TYR B C 1
ATOM 11862 O O . TYR B 1 671 ? 20.797 -9.375 -20.25 1 98.06 671 TYR B O 1
ATOM 11870 N N . PHE B 1 672 ? 22.141 -7.668 -20.688 1 98.19 672 PHE B N 1
ATOM 11871 C CA . PHE B 1 672 ? 23.266 -8.273 -19.984 1 98.19 672 PHE B CA 1
ATOM 11872 C C . PHE B 1 672 ? 23.188 -8 -18.5 1 98.19 672 PHE B C 1
ATOM 11874 O O . PHE B 1 672 ? 23.672 -6.969 -18.016 1 98.19 672 PHE B O 1
ATOM 11881 N N . LEU B 1 673 ? 22.656 -8.992 -17.719 1 97 673 LEU B N 1
ATOM 11882 C CA . LEU B 1 673 ? 22.406 -8.852 -16.297 1 97 673 LEU B CA 1
ATOM 11883 C C . LEU B 1 673 ? 23.703 -8.719 -15.516 1 97 673 LEU B C 1
ATOM 11885 O O . LEU B 1 673 ? 24.688 -9.414 -15.805 1 97 673 LEU B O 1
ATOM 11889 N N . GLY B 1 674 ? 23.719 -7.859 -14.547 1 95.12 674 GLY B N 1
ATOM 11890 C CA . GLY B 1 674 ? 24.875 -7.703 -13.672 1 95.12 674 GLY B CA 1
ATOM 11891 C C . GLY B 1 674 ? 25.969 -6.848 -14.273 1 95.12 674 GLY B C 1
ATOM 11892 O O . GLY B 1 674 ? 27.062 -6.738 -13.711 1 95.12 674 GLY B O 1
ATOM 11893 N N . ILE B 1 675 ? 25.75 -6.312 -15.469 1 95.19 675 ILE B N 1
ATOM 11894 C CA . ILE B 1 675 ? 26.688 -5.371 -16.078 1 95.19 675 ILE B CA 1
ATOM 11895 C C . ILE B 1 675 ? 26.141 -3.953 -15.969 1 95.19 675 ILE B C 1
ATOM 11897 O O . ILE B 1 675 ? 25.062 -3.652 -16.5 1 95.19 675 ILE B O 1
ATOM 11901 N N . THR B 1 676 ? 26.922 -3.02 -15.367 1 92.94 676 THR B N 1
ATOM 11902 C CA . THR B 1 676 ? 26.359 -1.714 -15.047 1 92.94 676 THR B CA 1
ATOM 11903 C C . THR B 1 676 ? 27.141 -0.603 -15.742 1 92.94 676 THR B C 1
ATOM 11905 O O . THR B 1 676 ? 27.109 0.55 -15.312 1 92.94 676 THR B O 1
ATOM 11908 N N . SER B 1 677 ? 27.938 -0.906 -16.703 1 93.81 677 SER B N 1
ATOM 11909 C CA . SER B 1 677 ? 28.641 0.078 -17.516 1 93.81 677 SER B CA 1
ATOM 11910 C C . SER B 1 677 ? 28.719 -0.357 -18.984 1 93.81 677 SER B C 1
ATOM 11912 O O . SER B 1 677 ? 28.656 -1.552 -19.281 1 93.81 677 SER B O 1
ATOM 11914 N N . VAL B 1 678 ? 28.812 0.535 -19.844 1 95.25 678 VAL B N 1
ATOM 11915 C CA . VAL B 1 678 ? 28.938 0.239 -21.266 1 95.25 678 VAL B CA 1
ATOM 11916 C C . VAL B 1 678 ? 30.391 -0.104 -21.578 1 95.25 678 VAL B C 1
ATOM 11918 O O . VAL B 1 678 ? 31.297 0.698 -21.328 1 95.25 678 VAL B O 1
ATOM 11921 N N . PRO B 1 679 ? 30.625 -1.223 -22.094 1 94.62 679 PRO B N 1
ATOM 11922 C CA . PRO B 1 679 ? 32 -1.541 -22.484 1 94.62 679 PRO B CA 1
ATOM 11923 C C . PRO B 1 679 ? 32.562 -0.567 -23.516 1 94.62 679 PRO B C 1
ATOM 11925 O O . PRO B 1 679 ? 31.859 -0.131 -24.406 1 94.62 679 PRO B O 1
ATOM 11928 N N . LYS B 1 680 ? 33.875 -0.163 -23.406 1 90 680 LYS B N 1
ATOM 11929 C CA . LYS B 1 680 ? 34.5 0.828 -24.25 1 90 680 LYS B CA 1
ATOM 11930 C C . LYS B 1 680 ? 34.469 0.41 -25.719 1 90 680 LYS B C 1
ATOM 11932 O O . LYS B 1 680 ? 34.312 1.252 -26.609 1 90 680 LYS B O 1
ATOM 11937 N N . ASN B 1 681 ? 34.531 -0.832 -26.062 1 88.12 681 ASN B N 1
ATOM 11938 C CA . ASN B 1 681 ? 34.594 -1.291 -27.453 1 88.12 681 ASN B CA 1
ATOM 11939 C C . ASN B 1 681 ? 33.344 -2.072 -27.844 1 88.12 681 ASN B C 1
ATOM 11941 O O . ASN B 1 681 ? 33.406 -3.027 -28.609 1 88.12 681 ASN B O 1
ATOM 11945 N N . LEU B 1 682 ? 32.25 -1.667 -27.219 1 96.94 682 LEU B N 1
ATOM 11946 C CA . LEU B 1 682 ? 30.984 -2.328 -27.578 1 96.94 682 LEU B CA 1
ATOM 11947 C C . LEU B 1 682 ? 30.641 -2.107 -29.047 1 96.94 682 LEU B C 1
ATOM 11949 O O . LEU B 1 682 ? 30.719 -0.979 -29.547 1 96.94 682 LEU B O 1
ATOM 11953 N N . ARG B 1 683 ? 30.391 -3.137 -29.828 1 97.5 683 ARG B N 1
ATOM 11954 C CA . ARG B 1 683 ? 29.953 -3.074 -31.219 1 97.5 683 ARG B CA 1
ATOM 11955 C C . ARG B 1 683 ? 28.719 -3.949 -31.438 1 97.5 683 ARG B C 1
ATOM 11957 O O . ARG B 1 683 ? 28.578 -5.004 -30.812 1 97.5 683 ARG B O 1
ATOM 11964 N N . VAL B 1 684 ? 27.891 -3.539 -32.25 1 98.31 684 VAL B N 1
ATOM 11965 C CA . VAL B 1 684 ? 26.719 -4.293 -32.688 1 98.31 684 VAL B CA 1
ATOM 11966 C C . VAL B 1 684 ? 26.75 -4.473 -34.219 1 98.31 684 VAL B C 1
ATOM 11968 O O . VAL B 1 684 ? 26.719 -3.492 -34.969 1 98.31 684 VAL B O 1
ATOM 11971 N N . LEU B 1 685 ? 26.891 -5.727 -34.625 1 97.25 685 LEU B N 1
ATOM 11972 C CA . LEU B 1 685 ? 26.906 -6.043 -36.062 1 97.25 685 LEU B CA 1
ATOM 11973 C C . LEU B 1 685 ? 25.609 -6.73 -36.5 1 97.25 685 LEU B C 1
ATOM 11975 O O . LEU B 1 685 ? 25.078 -7.57 -35.75 1 97.25 685 LEU B O 1
ATOM 11979 N N . VAL B 1 686 ? 25.125 -6.328 -37.594 1 95.19 686 VAL B N 1
ATOM 11980 C CA . VAL B 1 686 ? 24 -6.992 -38.219 1 95.19 686 VAL B CA 1
ATOM 11981 C C . VAL B 1 686 ? 24.406 -7.5 -39.594 1 95.19 686 VAL B C 1
ATOM 11983 O O . VAL B 1 686 ? 24.797 -6.715 -40.469 1 95.19 686 VAL B O 1
ATOM 11986 N N . ASN B 1 687 ? 24.359 -8.797 -39.75 1 93.81 687 ASN B N 1
ATOM 11987 C CA . ASN B 1 687 ? 24.844 -9.422 -40.969 1 93.81 687 ASN B CA 1
ATOM 11988 C C . ASN B 1 687 ? 26.281 -9.008 -41.25 1 93.81 687 ASN B C 1
ATOM 11990 O O . ASN B 1 687 ? 26.625 -8.703 -42.406 1 93.81 687 ASN B O 1
ATOM 11994 N N . GLY B 1 688 ? 26.984 -8.891 -40.25 1 93.88 688 GLY B N 1
ATOM 11995 C CA . GLY B 1 688 ? 28.406 -8.602 -40.375 1 93.88 688 GLY B CA 1
ATOM 11996 C C . GLY B 1 688 ? 28.703 -7.125 -40.531 1 93.88 688 GLY B C 1
ATOM 11997 O O . GLY B 1 688 ? 29.859 -6.711 -40.531 1 93.88 688 GLY B O 1
ATOM 11998 N N . ILE B 1 689 ? 27.641 -6.27 -40.656 1 95.69 689 ILE B N 1
ATOM 11999 C CA . ILE B 1 689 ? 27.812 -4.836 -40.844 1 95.69 689 ILE B CA 1
ATOM 12000 C C . ILE B 1 689 ? 27.703 -4.117 -39.5 1 95.69 689 ILE B C 1
ATOM 12002 O O . ILE B 1 689 ? 26.781 -4.367 -38.719 1 95.69 689 ILE B O 1
ATOM 12006 N N . ASP B 1 690 ? 28.609 -3.24 -39.312 1 96.94 690 ASP B N 1
ATOM 12007 C CA . ASP B 1 690 ? 28.609 -2.488 -38.062 1 96.94 690 ASP B CA 1
ATOM 12008 C C . ASP B 1 690 ? 27.453 -1.507 -38 1 96.94 690 ASP B C 1
ATOM 12010 O O . ASP B 1 690 ? 27.391 -0.546 -38.781 1 96.94 690 ASP B O 1
ATOM 12014 N N . ARG B 1 691 ? 26.531 -1.689 -37.125 1 96.69 691 ARG B N 1
ATOM 12015 C CA . ARG B 1 691 ? 25.359 -0.838 -36.906 1 96.69 691 ARG B CA 1
ATOM 12016 C C . ARG B 1 691 ? 25.281 -0.359 -35.469 1 96.69 691 ARG B C 1
ATOM 12018 O O . ARG B 1 691 ? 24.203 -0.252 -34.906 1 96.69 691 ARG B O 1
ATOM 12025 N N . THR B 1 692 ? 26.359 -0.151 -34.812 1 96.94 692 THR B N 1
ATOM 12026 C CA . THR B 1 692 ? 26.453 0.254 -33.438 1 96.94 692 THR B CA 1
ATOM 12027 C C . THR B 1 692 ? 25.719 1.564 -33.188 1 96.94 692 THR B C 1
ATOM 12029 O O . THR B 1 692 ? 25.047 1.729 -32.156 1 96.94 692 THR B O 1
ATOM 12032 N N . GLU B 1 693 ? 25.719 2.443 -34.125 1 94.88 693 GLU B N 1
ATOM 12033 C CA . GLU B 1 693 ? 25.094 3.756 -33.969 1 94.88 693 GLU B CA 1
ATOM 12034 C C . GLU B 1 693 ? 23.578 3.656 -34.031 1 94.88 693 GLU B C 1
ATOM 12036 O O . GLU B 1 693 ? 22.859 4.512 -33.5 1 94.88 693 GLU B O 1
ATOM 12041 N N . ASP B 1 694 ? 23.141 2.631 -34.688 1 95.5 694 ASP B N 1
ATOM 12042 C CA . ASP B 1 694 ? 21.688 2.443 -34.844 1 95.5 694 ASP B CA 1
ATOM 12043 C C . ASP B 1 694 ? 21.109 1.727 -33.625 1 95.5 694 ASP B C 1
ATOM 12045 O O . ASP B 1 694 ? 19.891 1.707 -33.438 1 95.5 694 ASP B O 1
ATOM 12049 N N . ALA B 1 695 ? 21.969 1.147 -32.844 1 97 695 ALA B N 1
ATOM 12050 C CA . ALA B 1 695 ? 21.5 0.413 -31.672 1 97 695 ALA B CA 1
ATOM 12051 C C . ALA B 1 695 ? 21.219 1.36 -30.516 1 97 695 ALA B C 1
ATOM 12053 O O . ALA B 1 695 ? 21.875 2.398 -30.375 1 97 695 ALA B O 1
ATOM 12054 N N . LEU B 1 696 ? 20.203 1.125 -29.797 1 97.06 696 LEU B N 1
ATOM 12055 C CA . LEU B 1 696 ? 19.953 1.852 -28.547 1 97.06 696 LEU B CA 1
ATOM 12056 C C . LEU B 1 696 ? 20.609 1.146 -27.375 1 97.06 696 LEU B C 1
ATOM 12058 O O . LEU B 1 696 ? 20.266 0.007 -27.047 1 97.06 696 LEU B O 1
ATOM 12062 N N . VAL B 1 697 ? 21.609 1.743 -26.75 1 96.69 697 VAL B N 1
ATOM 12063 C CA . VAL B 1 697 ? 22.375 1.175 -25.641 1 96.69 697 VAL B CA 1
ATOM 12064 C C . VAL B 1 697 ? 22.125 1.984 -24.375 1 96.69 697 VAL B C 1
ATOM 12066 O O . VAL B 1 697 ? 22.266 3.209 -24.359 1 96.69 697 VAL B O 1
ATOM 12069 N N . ASP B 1 698 ? 21.641 1.359 -23.344 1 94.75 698 ASP B N 1
ATOM 12070 C CA . ASP B 1 698 ? 21.453 2.041 -22.062 1 94.75 698 ASP B CA 1
ATOM 12071 C C . ASP B 1 698 ? 21.812 1.125 -20.891 1 94.75 698 ASP B C 1
ATOM 12073 O O . ASP B 1 698 ? 21.969 -0.084 -21.078 1 94.75 698 ASP B O 1
ATOM 12077 N N . VAL B 1 699 ? 22.047 1.739 -19.734 1 94.44 699 VAL B N 1
ATOM 12078 C CA . VAL B 1 699 ? 22.391 1.016 -18.516 1 94.44 699 VAL B CA 1
ATOM 12079 C C . VAL B 1 699 ? 21.359 1.327 -17.422 1 94.44 699 VAL B C 1
ATOM 12081 O O . VAL B 1 699 ? 21.031 2.492 -17.188 1 94.44 699 VAL B O 1
ATOM 12084 N N . HIS B 1 700 ? 20.797 0.274 -16.922 1 90.94 700 HIS B N 1
ATOM 12085 C CA . HIS B 1 700 ? 19.938 0.42 -15.75 1 90.94 700 HIS B CA 1
ATOM 12086 C C . HIS B 1 700 ? 20.719 0.213 -14.453 1 90.94 700 HIS B C 1
ATOM 12088 O O . HIS B 1 700 ? 21.578 -0.665 -14.375 1 90.94 700 HIS B O 1
ATOM 12094 N N . SER B 1 701 ? 20.438 1.093 -13.484 1 87.12 701 SER B N 1
ATOM 12095 C CA . SER B 1 701 ? 20.969 0.973 -12.125 1 87.12 701 SER B CA 1
ATOM 12096 C C . SER B 1 701 ? 19.859 1.059 -11.086 1 87.12 701 SER B C 1
ATOM 12098 O O . SER B 1 701 ? 18.703 1.331 -11.43 1 87.12 701 SER B O 1
ATOM 12100 N N . TYR B 1 702 ? 20.25 0.692 -9.938 1 84 702 TYR B N 1
ATOM 12101 C CA . TYR B 1 702 ? 19.25 0.817 -8.883 1 84 702 TYR B CA 1
ATOM 12102 C C . TYR B 1 702 ? 18.609 2.197 -8.898 1 84 702 TYR B C 1
ATOM 12104 O O . TYR B 1 702 ? 19.297 3.211 -9.031 1 84 702 TYR B O 1
ATOM 12112 N N . PRO B 1 703 ? 17.234 2.232 -8.742 1 83.25 703 PRO B N 1
ATOM 12113 C CA . PRO B 1 703 ? 16.312 1.201 -8.242 1 83.25 703 PRO B CA 1
ATOM 12114 C C . PRO B 1 703 ? 15.773 0.305 -9.359 1 83.25 703 PRO B C 1
ATOM 12116 O O . PRO B 1 703 ? 15.047 -0.651 -9.086 1 83.25 703 PRO B O 1
ATOM 12119 N N . LYS B 1 704 ? 16.219 0.566 -10.562 1 78.38 704 LYS B N 1
ATOM 12120 C CA . LYS B 1 704 ? 15.836 -0.343 -11.641 1 78.38 704 LYS B CA 1
ATOM 12121 C C . LYS B 1 704 ? 16.719 -1.59 -11.648 1 78.38 704 LYS B C 1
ATOM 12123 O O . LYS B 1 704 ? 17.625 -1.72 -10.82 1 78.38 704 LYS B O 1
ATOM 12128 N N . GLY B 1 705 ? 16.406 -2.457 -12.422 1 78.62 705 GLY B N 1
ATOM 12129 C CA . GLY B 1 705 ? 17.328 -3.561 -12.602 1 78.62 705 GLY B CA 1
ATOM 12130 C C . GLY B 1 705 ? 18.734 -3.104 -12.938 1 78.62 705 GLY B C 1
ATOM 12131 O O . GLY B 1 705 ? 18.969 -1.924 -13.219 1 78.62 705 GLY B O 1
ATOM 12132 N N . GLN B 1 706 ? 19.781 -3.906 -12.594 1 84.06 706 GLN B N 1
ATOM 12133 C CA . GLN B 1 706 ? 21.172 -3.576 -12.891 1 84.06 706 GLN B CA 1
ATOM 12134 C C . GLN B 1 706 ? 21.672 -4.367 -14.094 1 84.06 706 GLN B C 1
ATOM 12136 O O . GLN B 1 706 ? 22.094 -5.516 -13.961 1 84.06 706 GLN B O 1
ATOM 12141 N N . ASN B 1 707 ? 21.609 -3.73 -15.25 1 94.19 707 ASN B N 1
ATOM 12142 C CA . ASN B 1 707 ? 21.938 -4.434 -16.484 1 94.19 707 ASN B CA 1
ATOM 12143 C C . ASN B 1 707 ? 22.281 -3.457 -17.609 1 94.19 707 ASN B C 1
ATOM 12145 O O . ASN B 1 707 ? 21.812 -2.314 -17.609 1 94.19 707 ASN B O 1
ATOM 12149 N N . LEU B 1 708 ? 23.094 -3.967 -18.531 1 96.94 708 LEU B N 1
ATOM 12150 C CA . LEU B 1 708 ? 23.344 -3.314 -19.812 1 96.94 708 LEU B CA 1
ATOM 12151 C C . LEU B 1 708 ? 22.328 -3.764 -20.844 1 96.94 708 LEU B C 1
ATOM 12153 O O . LEU B 1 708 ? 22.141 -4.965 -21.078 1 96.94 708 LEU B O 1
ATOM 12157 N N . ASN B 1 709 ? 21.609 -2.832 -21.438 1 97.62 709 ASN B N 1
ATOM 12158 C CA . ASN B 1 709 ? 20.562 -3.135 -22.422 1 97.62 709 ASN B CA 1
ATOM 12159 C C . ASN B 1 709 ? 20.984 -2.717 -23.828 1 97.62 709 ASN B C 1
ATOM 12161 O O . ASN B 1 709 ? 21.406 -1.579 -24.031 1 97.62 709 ASN B O 1
ATOM 12165 N N . VAL B 1 710 ? 20.953 -3.637 -24.719 1 98.25 710 VAL B N 1
ATOM 12166 C CA . VAL B 1 710 ? 21.281 -3.373 -26.125 1 98.25 710 VAL B CA 1
ATOM 12167 C C . VAL B 1 710 ? 20.094 -3.717 -27 1 98.25 710 VAL B C 1
ATOM 12169 O O . VAL B 1 710 ? 19.828 -4.891 -27.281 1 98.25 710 VAL B O 1
ATOM 12172 N N . LYS B 1 711 ? 19.344 -2.738 -27.438 1 97.75 711 LYS B N 1
ATOM 12173 C CA . LYS B 1 711 ? 18.266 -2.926 -28.422 1 97.75 711 LYS B CA 1
ATOM 12174 C C . LYS B 1 711 ? 18.828 -2.891 -29.844 1 97.75 711 LYS B C 1
ATOM 12176 O O . LYS B 1 711 ? 19.297 -1.849 -30.312 1 97.75 711 LYS B O 1
ATOM 12181 N N . CYS B 1 712 ? 18.766 -3.955 -30.562 1 96.5 712 CYS B N 1
ATOM 12182 C CA . CYS B 1 712 ? 19.406 -4.105 -31.859 1 96.5 712 CYS B CA 1
ATOM 12183 C C . CYS B 1 712 ? 18.484 -3.619 -32.969 1 96.5 712 CYS B C 1
ATOM 12185 O O . CYS B 1 712 ? 17.25 -3.766 -32.875 1 96.5 712 CYS B O 1
ATOM 12187 N N . PRO B 1 713 ? 19.094 -3.016 -34 1 93.19 713 PRO B N 1
ATOM 12188 C CA . PRO B 1 713 ? 18.281 -2.633 -35.156 1 93.19 713 PRO B CA 1
ATOM 12189 C C . PRO B 1 713 ? 17.688 -3.834 -35.875 1 93.19 713 PRO B C 1
ATOM 12191 O O . PRO B 1 713 ? 18.297 -4.898 -35.938 1 93.19 713 PRO B O 1
ATOM 12194 N N . VAL B 1 714 ? 16.469 -3.602 -36.438 1 86.69 714 VAL B N 1
ATOM 12195 C CA . VAL B 1 714 ? 15.742 -4.691 -37.062 1 86.69 714 VAL B CA 1
ATOM 12196 C C . VAL B 1 714 ? 15.969 -4.641 -38.594 1 86.69 714 VAL B C 1
ATOM 12198 O O . VAL B 1 714 ? 16.156 -3.564 -39.156 1 86.69 714 VAL B O 1
ATOM 12201 N N . GLU B 1 715 ? 16.109 -5.715 -39.156 1 78.62 715 GLU B N 1
ATOM 12202 C CA . GLU B 1 715 ? 16.141 -5.828 -40.625 1 78.62 715 GLU B CA 1
ATOM 12203 C C . GLU B 1 715 ? 14.828 -6.41 -41.125 1 78.62 715 GLU B C 1
ATOM 12205 O O . GLU B 1 715 ? 14.211 -7.262 -40.469 1 78.62 715 GLU B O 1
ATOM 12210 N N . SER B 1 716 ? 14.156 -5.555 -42.031 1 64.94 716 SER B N 1
ATOM 12211 C CA . SER B 1 716 ? 12.859 -5.91 -42.625 1 64.94 716 SER B CA 1
ATOM 12212 C C . SER B 1 716 ? 12.828 -7.371 -43.031 1 64.94 716 SER B C 1
ATOM 12214 O O . SER B 1 716 ? 11.758 -7.973 -43.125 1 64.94 716 SER B O 1
ATOM 12216 N N . ASN B 1 717 ? 13.93 -7.848 -43.656 1 60.72 717 ASN B N 1
ATOM 12217 C CA . ASN B 1 717 ? 13.859 -9.125 -44.375 1 60.72 717 ASN B CA 1
ATOM 12218 C C . ASN B 1 717 ? 13.672 -10.289 -43.406 1 60.72 717 ASN B C 1
ATOM 12220 O O . ASN B 1 717 ? 13.703 -10.094 -42.188 1 60.72 717 ASN B O 1
ATOM 12224 N N . GLU B 1 718 ? 13.734 -11.68 -43.906 1 73.81 718 GLU B N 1
ATOM 12225 C CA . GLU B 1 718 ? 13.758 -13.078 -43.469 1 73.81 718 GLU B CA 1
ATOM 12226 C C . GLU B 1 718 ? 14.773 -13.297 -42.375 1 73.81 718 GLU B C 1
ATOM 12228 O O . GLU B 1 718 ? 15.234 -12.344 -41.75 1 73.81 718 GLU B O 1
ATOM 12233 N N . ARG B 1 719 ? 15.562 -14.211 -42.219 1 87 719 ARG B N 1
ATOM 12234 C CA . ARG B 1 719 ? 16.609 -14.672 -41.312 1 87 719 ARG B CA 1
ATOM 12235 C C . ARG B 1 719 ? 17.844 -13.797 -41.406 1 87 719 ARG B C 1
ATOM 12237 O O . ARG B 1 719 ? 18.266 -13.414 -42.5 1 87 719 ARG B O 1
ATOM 12244 N N . TYR B 1 720 ? 18.375 -13.203 -40.281 1 92.62 720 TYR B N 1
ATOM 12245 C CA . TYR B 1 720 ? 19.609 -12.406 -40.25 1 92.62 720 TYR B CA 1
ATOM 12246 C C . TYR B 1 720 ? 20.406 -12.703 -38.969 1 92.62 720 TYR B C 1
ATOM 12248 O O . TYR B 1 720 ? 19.938 -13.438 -38.094 1 92.62 720 TYR B O 1
ATOM 12256 N N . SER B 1 721 ? 21.625 -12.195 -38.969 1 95.19 721 SER B N 1
ATOM 12257 C CA . SER B 1 721 ? 22.516 -12.461 -37.844 1 95.19 721 SER B CA 1
ATOM 12258 C C . SER B 1 721 ? 22.812 -11.188 -37.062 1 95.19 721 SER B C 1
ATOM 12260 O O . SER B 1 721 ? 22.984 -10.125 -37.656 1 95.19 721 SER B O 1
ATOM 12262 N N . ILE B 1 722 ? 22.812 -11.297 -35.781 1 96.88 722 ILE B N 1
ATOM 12263 C CA . ILE B 1 722 ? 23.219 -10.234 -34.875 1 96.88 722 ILE B CA 1
ATOM 12264 C C . ILE B 1 722 ? 24.484 -10.656 -34.125 1 96.88 722 ILE B C 1
ATOM 12266 O O . ILE B 1 722 ? 24.594 -11.789 -33.656 1 96.88 722 ILE B O 1
ATOM 12270 N N . THR B 1 723 ? 25.438 -9.82 -34.094 1 98.31 723 THR B N 1
ATOM 12271 C CA . THR B 1 723 ? 26.625 -10.031 -33.281 1 98.31 723 THR B CA 1
ATOM 12272 C C . THR B 1 723 ? 26.875 -8.844 -32.344 1 98.31 723 THR B C 1
ATOM 12274 O O . THR B 1 723 ? 26.922 -7.699 -32.812 1 98.31 723 THR B O 1
ATOM 12277 N N . ILE B 1 724 ? 26.953 -9.031 -31.109 1 98.62 724 ILE B N 1
ATOM 12278 C CA . ILE B 1 724 ? 27.281 -8.008 -30.125 1 98.62 724 ILE B CA 1
ATOM 12279 C C . ILE B 1 724 ? 28.656 -8.312 -29.516 1 98.62 724 ILE B C 1
ATOM 12281 O O . ILE B 1 724 ? 28.844 -9.367 -28.906 1 98.62 724 ILE B O 1
ATOM 12285 N N . GLU B 1 725 ? 29.531 -7.434 -29.641 1 98.31 725 GLU B N 1
ATOM 12286 C CA . GLU B 1 725 ? 30.875 -7.57 -29.094 1 98.31 725 GLU B CA 1
ATOM 12287 C C . GLU B 1 725 ? 31.062 -6.707 -27.844 1 98.31 725 GLU B C 1
ATOM 12289 O O . GLU B 1 725 ? 30.969 -5.48 -27.906 1 98.31 725 GLU B O 1
ATOM 12294 N N . LEU B 1 726 ? 31.344 -7.34 -26.734 1 97.31 726 LEU B N 1
ATOM 12295 C CA . LEU B 1 726 ? 31.5 -6.645 -25.469 1 97.31 726 LEU B CA 1
ATOM 12296 C C . LEU B 1 726 ? 32.969 -6.438 -25.141 1 97.31 726 LEU B C 1
ATOM 12298 O O . LEU B 1 726 ? 33.312 -5.629 -24.281 1 97.31 726 LEU B O 1
ATOM 12302 N N . GLY B 1 727 ? 33.844 -7.082 -25.828 1 95.94 727 GLY B N 1
ATOM 12303 C CA . GLY B 1 727 ? 35.25 -7.207 -25.469 1 95.94 727 GLY B CA 1
ATOM 12304 C C . GLY B 1 727 ? 35.594 -8.531 -24.812 1 95.94 727 GLY B C 1
ATOM 12305 O O . GLY B 1 727 ? 34.719 -9.211 -24.281 1 95.94 727 GLY B O 1
ATOM 12306 N N . PRO B 1 728 ? 36.812 -8.945 -24.781 1 94.94 728 PRO B N 1
ATOM 12307 C CA . PRO B 1 728 ? 37.188 -10.281 -24.297 1 94.94 728 PRO B CA 1
ATOM 12308 C C . PRO B 1 728 ? 36.969 -10.461 -22.797 1 94.94 728 PRO B C 1
ATOM 12310 O O . PRO B 1 728 ? 37.312 -9.57 -22.016 1 94.94 728 PRO B O 1
ATOM 12313 N N . SER B 1 729 ? 36.344 -11.523 -22.422 1 95.25 729 SER B N 1
ATOM 12314 C CA . SER B 1 729 ? 36.156 -12.016 -21.062 1 95.25 729 SER B CA 1
ATOM 12315 C C . SER B 1 729 ? 35.531 -10.953 -20.172 1 95.25 729 SER B C 1
ATOM 12317 O O . SER B 1 729 ? 36.062 -10.641 -19.094 1 95.25 729 SER B O 1
ATOM 12319 N N . PRO B 1 730 ? 34.406 -10.406 -20.672 1 95.12 730 PRO B N 1
ATOM 12320 C CA . PRO B 1 730 ? 33.75 -9.43 -19.812 1 95.12 730 PRO B CA 1
ATOM 12321 C C . PRO B 1 730 ? 33.438 -9.992 -18.438 1 95.12 730 PRO B C 1
ATOM 12323 O O . PRO B 1 730 ? 33.094 -11.18 -18.297 1 95.12 730 PRO B O 1
ATOM 12326 N N . GLN B 1 731 ? 33.469 -9.188 -17.406 1 93.19 731 GLN B N 1
ATOM 12327 C CA . GLN B 1 731 ? 33.219 -9.586 -16.016 1 93.19 731 GLN B CA 1
ATOM 12328 C C . GLN B 1 731 ? 31.922 -8.969 -15.5 1 93.19 731 GLN B C 1
ATOM 12330 O O . GLN B 1 731 ? 31.547 -7.867 -15.898 1 93.19 731 GLN B O 1
ATOM 12335 N N . LEU B 1 732 ? 31.266 -9.68 -14.648 1 94.38 732 LEU B N 1
ATOM 12336 C CA . LEU B 1 732 ? 30.141 -9.102 -13.914 1 94.38 732 LEU B CA 1
ATOM 12337 C C . LEU B 1 732 ? 30.609 -7.926 -13.062 1 94.38 732 LEU B C 1
ATOM 12339 O O . LEU B 1 732 ? 31.688 -7.957 -12.492 1 94.38 732 LEU B O 1
ATOM 12343 N N . SER B 1 733 ? 29.781 -6.938 -12.984 1 90.81 733 SER B N 1
ATOM 12344 C CA . SER B 1 733 ? 30.141 -5.715 -12.281 1 90.81 733 SER B CA 1
ATOM 12345 C C . SER B 1 733 ? 30.172 -5.93 -10.773 1 90.81 733 SER B C 1
ATOM 12347 O O . SER B 1 733 ? 29.422 -6.77 -10.25 1 90.81 733 SER B O 1
ATOM 12349 N N . VAL B 1 734 ? 31.078 -5.227 -10.172 1 86.69 734 VAL B N 1
ATOM 12350 C CA . VAL B 1 734 ? 31 -5.113 -8.719 1 86.69 734 VAL B CA 1
ATOM 12351 C C . VAL B 1 734 ? 29.922 -4.102 -8.336 1 86.69 734 VAL B C 1
ATOM 12353 O O . VAL B 1 734 ? 30.078 -2.898 -8.562 1 86.69 734 VAL B O 1
ATOM 12356 N N . MET B 1 735 ? 28.969 -4.543 -7.758 1 87.44 735 MET B N 1
ATOM 12357 C CA . MET B 1 735 ? 27.781 -3.711 -7.512 1 87.44 735 MET B CA 1
ATOM 12358 C C . MET B 1 735 ? 27.984 -2.846 -6.27 1 87.44 735 MET B C 1
ATOM 12360 O O . MET B 1 735 ? 28.547 -3.301 -5.273 1 87.44 735 MET B O 1
ATOM 12364 N N . ASP B 1 736 ? 27.672 -1.582 -6.398 1 87.62 736 ASP B N 1
ATOM 12365 C CA . ASP B 1 736 ? 27.547 -0.71 -5.23 1 87.62 736 ASP B CA 1
ATOM 12366 C C . ASP B 1 736 ? 26.172 -0.829 -4.586 1 87.62 736 ASP B C 1
ATOM 12368 O O . ASP B 1 736 ? 25.188 -0.29 -5.105 1 87.62 736 ASP B O 1
ATOM 12372 N N . HIS B 1 737 ? 26.078 -1.455 -3.436 1 90.88 737 HIS B N 1
ATOM 12373 C CA . HIS B 1 737 ? 24.797 -1.743 -2.812 1 90.88 737 HIS B CA 1
ATOM 12374 C C . HIS B 1 737 ? 24.391 -0.633 -1.85 1 90.88 737 HIS B C 1
ATOM 12376 O O . HIS B 1 737 ? 23.328 -0.71 -1.217 1 90.88 737 HIS B O 1
ATOM 12382 N N . ILE B 1 738 ? 25.172 0.383 -1.732 1 92 738 ILE B N 1
ATOM 12383 C CA . ILE B 1 738 ? 24.938 1.41 -0.72 1 92 738 ILE B CA 1
ATOM 12384 C C . ILE B 1 738 ? 23.609 2.104 -0.978 1 92 738 ILE B C 1
ATOM 12386 O O . ILE B 1 738 ? 22.797 2.283 -0.057 1 92 738 ILE B O 1
ATOM 12390 N N . PRO B 1 739 ? 23.328 2.482 -2.266 1 92.38 739 PRO B N 1
ATOM 12391 C CA . PRO B 1 739 ? 22.031 3.129 -2.479 1 92.38 739 PRO B CA 1
ATOM 12392 C C . PRO B 1 739 ? 20.859 2.24 -2.076 1 92.38 739 PRO B C 1
ATOM 12394 O O . PRO B 1 739 ? 19.875 2.729 -1.504 1 92.38 739 PRO B O 1
ATOM 12397 N N . ARG B 1 740 ? 20.938 1 -2.361 1 93.31 740 ARG B N 1
ATOM 12398 C CA . ARG B 1 740 ? 19.891 0.069 -1.991 1 93.31 740 ARG B CA 1
ATOM 12399 C C . ARG B 1 740 ? 19.797 -0.09 -0.478 1 93.31 740 ARG B C 1
ATOM 12401 O O . ARG B 1 740 ? 18.703 -0.141 0.086 1 93.31 740 ARG B O 1
ATOM 12408 N N . ILE B 1 741 ? 20.922 -0.214 0.171 1 95.19 741 ILE B N 1
ATOM 12409 C CA . ILE B 1 741 ? 20.953 -0.36 1.622 1 95.19 741 ILE B CA 1
ATOM 12410 C C . ILE B 1 741 ? 20.375 0.886 2.281 1 95.19 741 ILE B C 1
ATOM 12412 O O . ILE B 1 741 ? 19.594 0.783 3.238 1 95.19 741 ILE B O 1
ATOM 12416 N N . GLU B 1 742 ? 20.75 2.027 1.745 1 95.5 742 GLU B N 1
ATOM 12417 C CA . GLU B 1 742 ? 20.203 3.277 2.266 1 95.5 742 GLU B CA 1
ATOM 12418 C C . GLU B 1 742 ? 18.688 3.305 2.152 1 95.5 742 GLU B C 1
ATOM 12420 O O . GLU B 1 742 ? 17.984 3.688 3.098 1 95.5 742 GLU B O 1
ATOM 12425 N N . ALA B 1 743 ? 18.219 2.943 1.02 1 95 743 ALA B N 1
ATOM 12426 C CA . ALA B 1 743 ? 16.781 2.924 0.789 1 95 743 ALA B CA 1
ATOM 12427 C C . ALA B 1 743 ? 16.094 1.949 1.734 1 95 743 ALA B C 1
ATOM 12429 O O . ALA B 1 743 ? 14.984 2.217 2.207 1 95 743 ALA B O 1
ATOM 12430 N N . MET B 1 744 ? 16.672 0.84 1.986 1 95.94 744 MET B N 1
ATOM 12431 C CA . MET B 1 744 ? 16.109 -0.151 2.904 1 95.94 744 MET B CA 1
ATOM 12432 C C . MET B 1 744 ? 16.031 0.405 4.32 1 95.94 744 MET B C 1
ATOM 12434 O O . MET B 1 744 ? 14.992 0.302 4.973 1 95.94 744 MET B O 1
ATOM 12438 N N . ILE B 1 745 ? 17.141 0.98 4.75 1 97.06 745 ILE B N 1
ATOM 12439 C CA . ILE B 1 745 ? 17.172 1.542 6.098 1 97.06 745 ILE B CA 1
ATOM 12440 C C . ILE B 1 745 ? 16.125 2.654 6.215 1 97.06 745 ILE B C 1
ATOM 12442 O O . ILE B 1 745 ? 15.438 2.76 7.23 1 97.06 745 ILE B O 1
ATOM 12446 N N . MET B 1 746 ? 16 3.459 5.203 1 96.62 746 MET B N 1
ATOM 12447 C CA . MET B 1 746 ? 14.992 4.52 5.18 1 96.62 746 MET B CA 1
ATOM 12448 C C . MET B 1 746 ? 13.594 3.947 5.359 1 96.62 746 MET B C 1
ATOM 12450 O O . MET B 1 746 ? 12.781 4.508 6.094 1 96.62 746 MET B O 1
ATOM 12454 N N . ASP B 1 747 ? 13.344 2.832 4.824 1 96.5 747 ASP B N 1
ATOM 12455 C CA . ASP B 1 747 ? 12.008 2.26 4.816 1 96.5 747 ASP B CA 1
ATOM 12456 C C . ASP B 1 747 ? 11.703 1.535 6.125 1 96.5 747 ASP B C 1
ATOM 12458 O O . ASP B 1 747 ? 10.547 1.28 6.449 1 96.5 747 ASP B O 1
ATOM 12462 N N . TYR B 1 748 ? 12.773 1.115 6.891 1 97.88 748 TYR B N 1
ATOM 12463 C CA . TYR B 1 748 ? 12.555 0.415 8.148 1 97.88 748 TYR B CA 1
ATOM 12464 C C . TYR B 1 748 ? 11.672 1.232 9.086 1 97.88 748 TYR B C 1
ATOM 12466 O O . TYR B 1 748 ? 11.891 2.432 9.266 1 97.88 748 TYR B O 1
ATOM 12474 N N . GLN B 1 749 ? 10.602 0.667 9.578 1 97.81 749 GLN B N 1
ATOM 12475 C CA . GLN B 1 749 ? 9.727 1.288 10.562 1 97.81 749 GLN B CA 1
ATOM 12476 C C . GLN B 1 749 ? 10.242 1.063 11.984 1 97.81 749 GLN B C 1
ATOM 12478 O O . GLN B 1 749 ? 9.648 0.313 12.758 1 97.81 749 GLN B O 1
ATOM 12483 N N . VAL B 1 750 ? 11.359 1.688 12.359 1 97.94 750 VAL B N 1
ATOM 12484 C CA . VAL B 1 750 ? 12.055 1.521 13.633 1 97.94 750 VAL B CA 1
ATOM 12485 C C . VAL B 1 750 ? 12.516 2.881 14.148 1 97.94 750 VAL B C 1
ATOM 12487 O O . VAL B 1 750 ? 12.289 3.908 13.5 1 97.94 750 VAL B O 1
ATOM 12490 N N . GLU B 1 751 ? 13.125 2.975 15.297 1 97.69 751 GLU B N 1
ATOM 12491 C CA . GLU B 1 751 ? 13.633 4.203 15.898 1 97.69 751 GLU B CA 1
ATOM 12492 C C . GLU B 1 751 ? 14.711 4.84 15.031 1 97.69 751 GLU B C 1
ATOM 12494 O O . GLU B 1 751 ? 15.547 4.137 14.461 1 97.69 751 GLU B O 1
ATOM 12499 N N . PHE B 1 752 ? 14.781 6.141 14.984 1 97.5 752 PHE B N 1
ATOM 12500 C CA . PHE B 1 752 ? 15.773 6.859 14.188 1 97.5 752 PHE B CA 1
ATOM 12501 C C . PHE B 1 752 ? 17.188 6.562 14.68 1 97.5 752 PHE B C 1
ATOM 12503 O O . PHE B 1 752 ? 18.109 6.461 13.875 1 97.5 752 PHE B O 1
ATOM 12510 N N . GLN B 1 753 ? 17.312 6.43 15.977 1 96.62 753 GLN B N 1
ATOM 12511 C CA . GLN B 1 753 ? 18.625 6.121 16.531 1 96.62 753 GLN B CA 1
ATOM 12512 C C . GLN B 1 753 ? 19.156 4.797 16 1 96.62 753 GLN B C 1
ATOM 12514 O O . GLN B 1 753 ? 20.344 4.664 15.719 1 96.62 753 GLN B O 1
ATOM 12519 N N . MET B 1 754 ? 18.328 3.812 15.891 1 97.06 754 MET B N 1
ATOM 12520 C CA . MET B 1 754 ? 18.703 2.525 15.32 1 97.06 754 MET B CA 1
ATOM 12521 C C . MET B 1 754 ? 19.172 2.686 13.875 1 97.06 754 MET B C 1
ATOM 12523 O O . MET B 1 754 ? 20.172 2.086 13.469 1 97.06 754 MET B O 1
ATOM 12527 N N . LYS B 1 755 ? 18.516 3.449 13.141 1 97.5 755 LYS B N 1
ATOM 12528 C CA . LYS B 1 755 ? 18.875 3.703 11.75 1 97.5 755 LYS B CA 1
ATOM 12529 C C . LYS B 1 755 ? 20.25 4.371 11.648 1 97.5 755 LYS B C 1
ATOM 12531 O O . LYS B 1 755 ? 21.047 4.027 10.773 1 97.5 755 LYS B O 1
ATOM 12536 N N . ASN B 1 756 ? 20.453 5.316 12.531 1 97.06 756 ASN B N 1
ATOM 12537 C CA . ASN B 1 756 ? 21.75 5.98 12.555 1 97.06 756 ASN B CA 1
ATOM 12538 C C . ASN B 1 756 ? 22.875 4.992 12.82 1 97.06 756 ASN B C 1
ATOM 12540 O O . ASN B 1 756 ? 23.922 5.047 12.172 1 97.06 756 ASN B O 1
ATOM 12544 N N . LYS B 1 757 ? 22.641 4.148 13.766 1 96.62 757 LYS B N 1
ATOM 12545 C CA . LYS B 1 757 ? 23.656 3.162 14.109 1 96.62 757 LYS B CA 1
ATOM 12546 C C . LYS B 1 757 ? 23.922 2.217 12.938 1 96.62 757 LYS B C 1
ATOM 12548 O O . LYS B 1 757 ? 25.078 1.898 12.641 1 96.62 757 LYS B O 1
ATOM 12553 N N . LEU B 1 758 ? 22.922 1.723 12.258 1 97.12 758 LEU B N 1
ATOM 12554 C CA . LEU B 1 758 ? 23.062 0.863 11.086 1 97.12 758 LEU B CA 1
ATOM 12555 C C . LEU B 1 758 ? 23.859 1.572 9.992 1 97.12 758 LEU B C 1
ATOM 12557 O O . LEU B 1 758 ? 24.797 1.002 9.43 1 97.12 758 LEU B O 1
ATOM 12561 N N . TRP B 1 759 ? 23.453 2.814 9.75 1 96.56 759 TRP B N 1
ATOM 12562 C CA . TRP B 1 759 ? 24.078 3.58 8.672 1 96.56 759 TRP B CA 1
ATOM 12563 C C . TRP B 1 759 ? 25.547 3.861 8.992 1 96.56 759 TRP B C 1
ATOM 12565 O O . TRP B 1 759 ? 26.391 3.818 8.102 1 96.56 759 TRP B O 1
ATOM 12575 N N . ASP B 1 760 ? 25.859 4.156 10.242 1 94.56 760 ASP B N 1
ATOM 12576 C CA . ASP B 1 760 ? 27.234 4.41 10.664 1 94.56 760 ASP B CA 1
ATOM 12577 C C . ASP B 1 760 ? 28.141 3.219 10.352 1 94.56 760 ASP B C 1
ATOM 12579 O O . ASP B 1 760 ? 29.312 3.395 10.016 1 94.56 760 ASP B O 1
ATOM 12583 N N . VAL B 1 761 ? 27.562 2.107 10.461 1 93.88 761 VAL B N 1
ATOM 12584 C CA . VAL B 1 761 ? 28.328 0.904 10.188 1 93.88 761 VAL B CA 1
ATOM 12585 C C . VAL B 1 761 ? 28.516 0.744 8.68 1 93.88 761 VAL B C 1
ATOM 12587 O O . VAL B 1 761 ? 29.609 0.398 8.211 1 93.88 761 VAL B O 1
ATOM 12590 N N . VAL B 1 762 ? 27.5 1.02 7.934 1 92.75 762 VAL B N 1
ATOM 12591 C CA . VAL B 1 762 ? 27.484 0.625 6.531 1 92.75 762 VAL B CA 1
ATOM 12592 C C . VAL B 1 762 ? 28.094 1.738 5.68 1 92.75 762 VAL B C 1
ATOM 12594 O O . VAL B 1 762 ? 28.672 1.476 4.621 1 92.75 762 VAL B O 1
ATOM 12597 N N . GLN B 1 763 ? 27.891 2.943 6.309 1 87.62 763 GLN B N 1
ATOM 12598 C CA . GLN B 1 763 ? 28.422 4.047 5.516 1 87.62 763 GLN B CA 1
ATOM 12599 C C . GLN B 1 763 ? 29.938 3.932 5.367 1 87.62 763 GLN B C 1
ATOM 12601 O O . GLN B 1 763 ? 30.656 3.742 6.352 1 87.62 763 GLN B O 1
ATOM 12606 N N . GLY B 1 764 ? 30.609 3.74 4.215 1 76.19 764 GLY B N 1
ATOM 12607 C CA . GLY B 1 764 ? 32.031 3.684 3.924 1 76.19 764 GLY B CA 1
ATOM 12608 C C . GLY B 1 764 ? 32.625 2.299 4.109 1 76.19 764 GLY B C 1
ATOM 12609 O O . GLY B 1 764 ? 33.812 2.158 4.359 1 76.19 764 GLY B O 1
ATOM 12610 N N . PHE B 1 765 ? 31.688 1.342 4.25 1 76.38 765 PHE B N 1
ATOM 12611 C CA . PHE B 1 765 ? 32.188 -0.005 4.523 1 76.38 765 PHE B CA 1
ATOM 12612 C C . PHE B 1 765 ? 33.156 -0.446 3.455 1 76.38 765 PHE B C 1
ATOM 12614 O O . PHE B 1 765 ? 33.969 -1.353 3.684 1 76.38 765 PHE B O 1
ATOM 12621 N N . GLN B 1 766 ? 33.156 0.319 2.391 1 75.69 766 GLN B N 1
ATOM 12622 C CA . GLN B 1 766 ? 34.094 -0.03 1.321 1 75.69 766 GLN B CA 1
ATOM 12623 C C . GLN B 1 766 ? 35.531 0.322 1.701 1 75.69 766 GLN B C 1
ATOM 12625 O O . GLN B 1 766 ? 36.469 -0.22 1.132 1 75.69 766 GLN B O 1
ATOM 12630 N N . ASP B 1 767 ? 35.625 1.241 2.652 1 79.88 767 ASP B N 1
ATOM 12631 C CA . ASP B 1 767 ? 36.969 1.713 3.045 1 79.88 767 ASP B CA 1
ATOM 12632 C C . ASP B 1 767 ? 37.5 0.891 4.207 1 79.88 767 ASP B C 1
ATOM 12634 O O . ASP B 1 767 ? 38.594 1.176 4.711 1 79.88 767 ASP B O 1
ATOM 12638 N N . ARG B 1 768 ? 36.781 -0.112 4.648 1 85.25 768 ARG B N 1
ATOM 12639 C CA . ARG B 1 768 ? 37.219 -0.974 5.742 1 85.25 768 ARG B CA 1
ATOM 12640 C C . ARG B 1 768 ? 37.094 -2.445 5.359 1 85.25 768 ARG B C 1
ATOM 12642 O O . ARG B 1 768 ? 36.344 -2.801 4.469 1 85.25 768 ARG B O 1
ATOM 12649 N N . PRO B 1 769 ? 37.938 -3.238 6.082 1 87.31 769 PRO B N 1
ATOM 12650 C CA . PRO B 1 769 ? 37.812 -4.672 5.812 1 87.31 769 PRO B CA 1
ATOM 12651 C C . PRO B 1 769 ? 36.406 -5.219 6.113 1 87.31 769 PRO B C 1
ATOM 12653 O O . PRO B 1 769 ? 35.781 -4.793 7.078 1 87.31 769 PRO B O 1
ATOM 12656 N N . LEU B 1 770 ? 36 -6.109 5.332 1 88.88 770 LEU B N 1
ATOM 12657 C CA . LEU B 1 770 ? 34.656 -6.688 5.418 1 88.88 770 LEU B CA 1
ATOM 12658 C C . LEU B 1 770 ? 34.406 -7.289 6.797 1 88.88 770 LEU B C 1
ATOM 12660 O O . LEU B 1 770 ? 33.312 -7.176 7.34 1 88.88 770 LEU B O 1
ATOM 12664 N N . ASN B 1 771 ? 35.406 -8.016 7.359 1 90.62 771 ASN B N 1
ATOM 12665 C CA . ASN B 1 771 ? 35.219 -8.648 8.656 1 90.62 771 ASN B CA 1
ATOM 12666 C C . ASN B 1 771 ? 34.969 -7.625 9.758 1 90.62 771 ASN B C 1
ATOM 12668 O O . ASN B 1 771 ? 34.281 -7.918 10.727 1 90.62 771 ASN B O 1
ATOM 12672 N N . VAL B 1 772 ? 35.562 -6.465 9.555 1 91.25 772 VAL B N 1
ATOM 12673 C CA . VAL B 1 772 ? 35.312 -5.395 10.516 1 91.25 772 VAL B CA 1
ATOM 12674 C C . VAL B 1 772 ? 33.875 -4.898 10.398 1 91.25 772 VAL B C 1
ATOM 12676 O O . VAL B 1 772 ? 33.188 -4.703 11.406 1 91.25 772 VAL B O 1
ATOM 12679 N N . THR B 1 773 ? 33.469 -4.711 9.172 1 91.44 773 THR B N 1
ATOM 12680 C CA . THR B 1 773 ? 32.094 -4.266 8.938 1 91.44 773 THR B CA 1
ATOM 12681 C C . THR B 1 773 ? 31.109 -5.266 9.516 1 91.44 773 THR B C 1
ATOM 12683 O O . THR B 1 773 ? 30.156 -4.883 10.203 1 91.44 773 THR B O 1
ATOM 12686 N N . ILE B 1 774 ? 31.328 -6.508 9.32 1 92 774 ILE B N 1
ATOM 12687 C CA . ILE B 1 774 ? 30.453 -7.559 9.805 1 92 774 ILE B CA 1
ATOM 12688 C C . ILE B 1 774 ? 30.469 -7.582 11.336 1 92 774 ILE B C 1
ATOM 12690 O O . ILE B 1 774 ? 29.422 -7.715 11.969 1 92 774 ILE B O 1
ATOM 12694 N N . GLY B 1 775 ? 31.656 -7.5 11.867 1 92.5 775 GLY B N 1
ATOM 12695 C CA . GLY B 1 775 ? 31.766 -7.453 13.312 1 92.5 775 GLY B CA 1
ATOM 12696 C C . GLY B 1 775 ? 31 -6.301 13.938 1 92.5 775 GLY B C 1
ATOM 12697 O O . GLY B 1 775 ? 30.344 -6.473 14.969 1 92.5 775 GLY B O 1
ATOM 12698 N N . ARG B 1 776 ? 31.078 -5.164 13.289 1 93 776 ARG B N 1
ATOM 12699 C CA . ARG B 1 776 ? 30.375 -3.988 13.789 1 93 776 ARG B CA 1
ATOM 12700 C C . ARG B 1 776 ? 28.875 -4.168 13.695 1 93 776 ARG B C 1
ATOM 12702 O O . ARG B 1 776 ? 28.125 -3.771 14.602 1 93 776 ARG B O 1
ATOM 12709 N N . LEU B 1 777 ? 28.375 -4.719 12.617 1 93.94 777 LEU B N 1
ATOM 12710 C CA . LEU B 1 777 ? 26.953 -4.945 12.43 1 93.94 777 LEU B CA 1
ATOM 12711 C C . LEU B 1 777 ? 26.422 -5.926 13.469 1 93.94 777 LEU B C 1
ATOM 12713 O O . LEU B 1 777 ? 25.359 -5.703 14.047 1 93.94 777 LEU B O 1
ATOM 12717 N N . THR B 1 778 ? 27.125 -6.945 13.734 1 92.5 778 THR B N 1
ATOM 12718 C CA . THR B 1 778 ? 26.688 -7.969 14.68 1 92.5 778 THR B CA 1
ATOM 12719 C C . THR B 1 778 ? 26.75 -7.434 16.109 1 92.5 778 THR B C 1
ATOM 12721 O O . THR B 1 778 ? 25.922 -7.816 16.953 1 92.5 778 THR B O 1
ATOM 12724 N N . ALA B 1 779 ? 27.625 -6.598 16.344 1 94.25 779 ALA B N 1
ATOM 12725 C CA . ALA B 1 779 ? 27.812 -6.035 17.688 1 94.25 779 ALA B CA 1
ATOM 12726 C C . ALA B 1 779 ? 26.641 -5.133 18.062 1 94.25 779 ALA B C 1
ATOM 12728 O O . ALA B 1 779 ? 26.438 -4.844 19.25 1 94.25 779 ALA B O 1
ATOM 12729 N N . LEU B 1 780 ? 25.969 -4.68 17.078 1 94.81 780 LEU B N 1
ATOM 12730 C CA . LEU B 1 780 ? 24.797 -3.852 17.391 1 94.81 780 LEU B CA 1
ATOM 12731 C C . LEU B 1 780 ? 23.766 -4.641 18.188 1 94.81 780 LEU B C 1
ATOM 12733 O O . LEU B 1 780 ? 22.953 -4.059 18.906 1 94.81 780 LEU B O 1
ATOM 12737 N N . GLY B 1 781 ? 23.688 -6 18.031 1 95.38 781 GLY B N 1
ATOM 12738 C CA . GLY B 1 781 ? 22.797 -6.863 18.781 1 95.38 781 GLY B CA 1
ATOM 12739 C C . GLY B 1 781 ? 21.359 -6.816 18.281 1 95.38 781 GLY B C 1
ATOM 12740 O O . GLY B 1 781 ? 20.438 -7.148 19.016 1 95.38 781 GLY B O 1
ATOM 12741 N N . TYR B 1 782 ? 21.172 -6.363 17.047 1 95.69 782 TYR B N 1
ATOM 12742 C CA . TYR B 1 782 ? 19.828 -6.301 16.484 1 95.69 782 TYR B CA 1
ATOM 12743 C C . TYR B 1 782 ? 19.406 -7.648 15.906 1 95.69 782 TYR B C 1
ATOM 12745 O O . TYR B 1 782 ? 20.25 -8.508 15.648 1 95.69 782 TYR B O 1
ATOM 12753 N N . ASP B 1 783 ? 18.031 -7.773 15.727 1 94.31 783 ASP B N 1
ATOM 12754 C CA . ASP B 1 783 ? 17.469 -9.016 15.203 1 94.31 783 ASP B CA 1
ATOM 12755 C C . ASP B 1 783 ? 17.906 -9.266 13.766 1 94.31 783 ASP B C 1
ATOM 12757 O O . ASP B 1 783 ? 18.297 -8.328 13.062 1 94.31 783 ASP B O 1
ATOM 12761 N N . GLU B 1 784 ? 17.844 -10.547 13.375 1 94.62 784 GLU B N 1
ATOM 12762 C CA . GLU B 1 784 ? 18.219 -10.969 12.023 1 94.62 784 GLU B CA 1
ATOM 12763 C C . GLU B 1 784 ? 17.359 -10.266 10.977 1 94.62 784 GLU B C 1
ATOM 12765 O O . GLU B 1 784 ? 17.844 -9.961 9.883 1 94.62 784 GLU B O 1
ATOM 12770 N N . ALA B 1 785 ? 16.141 -10.07 11.367 1 95.94 785 ALA B N 1
ATOM 12771 C CA . ALA B 1 785 ? 15.258 -9.406 10.422 1 95.94 785 ALA B CA 1
ATOM 12772 C C . ALA B 1 785 ? 15.766 -8.016 10.062 1 95.94 785 ALA B C 1
ATOM 12774 O O . ALA B 1 785 ? 15.531 -7.527 8.953 1 95.94 785 ALA B O 1
ATOM 12775 N N . ILE B 1 786 ? 16.5 -7.348 10.992 1 97.38 786 ILE B N 1
ATOM 12776 C CA . ILE B 1 786 ? 16.969 -5.977 10.812 1 97.38 786 ILE B CA 1
ATOM 12777 C C . ILE B 1 786 ? 18.328 -5.984 10.117 1 97.38 786 ILE B C 1
ATOM 12779 O O . ILE B 1 786 ? 18.547 -5.25 9.141 1 97.38 786 ILE B O 1
ATOM 12783 N N . VAL B 1 787 ? 19.281 -6.852 10.484 1 97.25 787 VAL B N 1
ATOM 12784 C CA . VAL B 1 787 ? 20.656 -6.809 10 1 97.25 787 VAL B CA 1
ATOM 12785 C C . VAL B 1 787 ? 20.797 -7.742 8.797 1 97.25 787 VAL B C 1
ATOM 12787 O O . VAL B 1 787 ? 21.656 -7.523 7.934 1 97.25 787 VAL B O 1
ATOM 12790 N N . GLY B 1 788 ? 19.984 -8.789 8.672 1 97 788 GLY B N 1
ATOM 12791 C CA . GLY B 1 788 ? 20.078 -9.812 7.648 1 97 788 GLY B CA 1
ATOM 12792 C C . GLY B 1 788 ? 20.062 -9.258 6.238 1 97 788 GLY B C 1
ATOM 12793 O O . GLY B 1 788 ? 20.938 -9.57 5.43 1 97 788 GLY B O 1
ATOM 12794 N N . PRO B 1 789 ? 19.062 -8.438 5.961 1 97.5 789 PRO B N 1
ATOM 12795 C CA . PRO B 1 789 ? 19.016 -7.875 4.609 1 97.5 789 PRO B CA 1
ATOM 12796 C C . PRO B 1 789 ? 20.281 -7.109 4.238 1 97.5 789 PRO B C 1
ATOM 12798 O O . PRO B 1 789 ? 20.703 -7.145 3.082 1 97.5 789 PRO B O 1
ATOM 12801 N N . ILE B 1 790 ? 20.844 -6.363 5.156 1 96.31 790 ILE B N 1
ATOM 12802 C CA . ILE B 1 790 ? 22.078 -5.621 4.93 1 96.31 790 ILE B CA 1
ATOM 12803 C C . ILE B 1 790 ? 23.234 -6.594 4.691 1 96.31 790 ILE B C 1
ATOM 12805 O O . ILE B 1 790 ? 24.016 -6.426 3.75 1 96.31 790 ILE B O 1
ATOM 12809 N N . LEU B 1 791 ? 23.312 -7.617 5.512 1 95.06 791 LEU B N 1
ATOM 12810 C CA . LEU B 1 791 ? 24.359 -8.625 5.398 1 95.06 791 LEU B CA 1
ATOM 12811 C C . LEU B 1 791 ? 24.266 -9.359 4.062 1 95.06 791 LEU B C 1
ATOM 12813 O O . LEU B 1 791 ? 25.281 -9.672 3.453 1 95.06 791 LEU B O 1
ATOM 12817 N N . GLU B 1 792 ? 23.031 -9.68 3.6 1 96.31 792 GLU B N 1
ATOM 12818 C CA . GLU B 1 792 ? 22.891 -10.328 2.301 1 96.31 792 GLU B CA 1
ATOM 12819 C C . GLU B 1 792 ? 23.609 -9.547 1.207 1 96.31 792 GLU B C 1
ATOM 12821 O O . GLU B 1 792 ? 24.344 -10.125 0.399 1 96.31 792 GLU B O 1
ATOM 12826 N N . LEU B 1 793 ? 23.391 -8.227 1.203 1 94.12 793 LEU B N 1
ATOM 12827 C CA . LEU B 1 793 ? 23.922 -7.391 0.131 1 94.12 793 LEU B CA 1
ATOM 12828 C C . LEU B 1 793 ? 25.422 -7.203 0.275 1 94.12 793 LEU B C 1
ATOM 12830 O O . LEU B 1 793 ? 26.172 -7.27 -0.712 1 94.12 793 LEU B O 1
ATOM 12834 N N . ILE B 1 794 ? 25.922 -7.027 1.516 1 91.88 794 ILE B N 1
ATOM 12835 C CA . ILE B 1 794 ? 27.328 -6.805 1.764 1 91.88 794 ILE B CA 1
ATOM 12836 C C . ILE B 1 794 ? 28.125 -8.078 1.441 1 91.88 794 ILE B C 1
ATOM 12838 O O . ILE B 1 794 ? 29.25 -8.008 0.935 1 91.88 794 ILE B O 1
ATOM 12842 N N . LEU B 1 795 ? 27.469 -9.203 1.673 1 91.31 795 LEU B N 1
ATOM 12843 C CA . LEU B 1 795 ? 28.141 -10.477 1.508 1 91.31 795 LEU B CA 1
ATOM 12844 C C . LEU B 1 795 ? 27.844 -11.078 0.138 1 91.31 795 LEU B C 1
ATOM 12846 O O . LEU B 1 795 ? 28.266 -12.203 -0.156 1 91.31 795 LEU B O 1
ATOM 12850 N N . ALA B 1 796 ? 27.125 -10.383 -0.715 1 91.81 796 ALA B N 1
ATOM 12851 C CA . ALA B 1 796 ? 26.641 -10.961 -1.971 1 91.81 796 ALA B CA 1
ATOM 12852 C C . ALA B 1 796 ? 27.812 -11.422 -2.84 1 91.81 796 ALA B C 1
ATOM 12854 O O . ALA B 1 796 ? 27.844 -12.562 -3.305 1 91.81 796 ALA B O 1
ATOM 12855 N N . ASN B 1 797 ? 28.703 -10.453 -3.143 1 81.19 797 ASN B N 1
ATOM 12856 C CA . ASN B 1 797 ? 29.797 -10.789 -4.047 1 81.19 797 ASN B CA 1
ATOM 12857 C C . ASN B 1 797 ? 31.125 -10.242 -3.545 1 81.19 797 ASN B C 1
ATOM 12859 O O . ASN B 1 797 ? 31.234 -9.062 -3.201 1 81.19 797 ASN B O 1
ATOM 12863 N N . ALA B 1 798 ? 32.094 -11.125 -3.34 1 63.25 798 ALA B N 1
ATOM 12864 C CA . ALA B 1 798 ? 33.406 -10.758 -2.828 1 63.25 798 ALA B CA 1
ATOM 12865 C C . ALA B 1 798 ? 34.25 -10.109 -3.918 1 63.25 798 ALA B C 1
ATOM 12867 O O . ALA B 1 798 ? 35.406 -9.719 -3.672 1 63.25 798 ALA B O 1
ATOM 12868 N N . GLY B 1 799 ? 33.656 -9.508 -4.93 1 56.94 799 GLY B N 1
ATOM 12869 C CA . GLY B 1 799 ? 34.438 -8.867 -5.957 1 56.94 799 GLY B CA 1
ATOM 12870 C C . GLY B 1 799 ? 35.375 -9.82 -6.672 1 56.94 799 GLY B C 1
ATOM 12871 O O . GLY B 1 799 ? 35.531 -10.969 -6.254 1 56.94 799 GLY B O 1
ATOM 12872 N N . PRO B 1 800 ? 35.969 -9.539 -7.902 1 49.31 800 PRO B N 1
ATOM 12873 C CA . PRO B 1 800 ? 36.969 -10.383 -8.594 1 49.31 800 PRO B CA 1
ATOM 12874 C C . PRO B 1 800 ? 38.219 -10.641 -7.766 1 49.31 800 PRO B C 1
ATOM 12876 O O . PRO B 1 800 ? 38.562 -9.844 -6.891 1 49.31 800 PRO B O 1
#